Protein 5NX8 (pdb70)

Solvent-accessible surface area: 64265 Å² total; per-residue (Å²): 98,30,69,42,14,105,2,10,0,22,80,115,20,12,4,94,96,0,5,72,5,30,2,43,56,22,38,22,57,7,4,2,25,0,2,5,45,1,1,43,0,0,56,99,20,65,28,112,9,78,110,102,25,21,98,29,0,119,80,23,16,84,87,16,69,46,150,53,2,61,89,18,54,166,129,64,119,70,46,4,84,0,8,19,89,4,0,9,126,38,0,95,122,0,41,67,18,10,23,48,20,15,28,39,11,1,0,22,4,0,0,38,0,20,15,1,35,45,0,0,49,45,0,6,30,20,0,0,17,0,0,16,40,5,2,82,10,0,118,122,65,14,76,34,23,1,2,0,2,12,24,0,24,42,9,54,0,1,1,6,0,3,5,0,0,20,2,0,6,13,0,9,30,0,5,87,17,0,92,50,1,67,78,82,16,35,0,0,0,0,1,3,47,2,0,2,5,17,38,1,32,88,42,12,166,46,55,39,115,72,0,49,52,0,16,138,29,0,7,125,73,5,51,11,216,113,23,7,24,1,4,7,19,10,1,26,11,4,10,3,1,35,0,2,14,9,1,1,7,0,0,0,2,0,4,20,1,0,2,0,1,2,0,3,5,17,12,30,2,5,11,6,8,76,55,173,113,27,106,79,42,82,65,40,63,28,70,29,36,2,110,37,0,1,80,0,0,0,0,0,1,0,2,2,0,0,1,0,0,4,2,8,4,9,4,13,12,5,4,4,21,0,41,0,0,36,4,0,18,72,1,1,11,4,1,1,0,0,0,0,0,1,0,0,21,17,2,5,49,1,6,58,54,12,17,15,24,46,100,16,2,69,57,62,4,144,42,19,4,9,72,47,0,62,92,37,10,129,161,142,3,52,63,49,19,57,105,99,8,21,75,24,30,36,27,125,78,13,94,92,63,87,176,54,73,108,25,53,113,83,3,124,137,27,34,61,45,69,70,13,13,18,12,0,43,89,4,0,61,91,2,0,101,94,25,0,84,72,46,13,134,107,32,108,110,52,25,178,80,168,24,128,105,64,33,69,38,16,78,6,9,0,22,76,111,29,13,14,104,104,0,5,57,6,29,1,42,56,12,42,22,64,8,4,2,45,0,2,8,41,1,2,41,0,0,55,95,14,67,22,111,9,78,105,107,28,24,100,18,0,120,78,24,28,89,82,14,67,50,159,52,5,61,103,38,56,165,158,59,215,65,39,4,66,0,6,19,82,2,0,8,125,35,0,94,103,0,41,71,18,10,15,49,17,14,26,40,12,1,0,24,4,0,1,36,0,27,15,1,34,43,0,0,49,46,0,7,30,26,0,0,27,0,0,15,39,5,0,84,14,0,104,115,48,17,77,35,21,1,2,0,2,7,19,0,7,8,5,53,1,1,1,8,0,1,5,0,0,20,2,0,8,10,0,8,22,0,6,85,21,0,91,55,1,58,73,88,13,34,0,1,0,0,2,2,48,2,0,2,2,17,43,2,36,108,45,17,165,46,54,40,122,73,0,45,60,0,7,139,43,0,6,122,69,12,48,4,210,114,21,5,8,0,3,8,24,9,1,26,13,5,10,2,1,43,0,2,14,10,0,1,8,1,0,1,3,0,5,20,2,0,3,0,2,2,0,4,4,19,9,29,3,6,9,6,9,110,114,258,164,85,30,88,34,47,2,95,29,0,1,88,0,0,0,0,0,1,0,2,1,0,0,2,0,0,4,1,8,2,9,4,12,12,5,5,7,22,0,24,0,0,31,4,0,19,73,1,1,11,5,2,0,0,0,0,0,0,4,0,0,50,18,2,11,57,2,7,23,54,18,16,16,14,50,89,11,1,63,74,61,3,141,50,14,4,7,31,49,0,29,62,37,1,8,82,11,4,65,187,58,68,39,49,114,109,64,0,84,83,73,6,104,64,18,22,105,82,0,12,46,20,17,16,114,112,9,24,77,20,31,0,37,122,67,0,92,92,44,80,67,0,68,71,0,54,116,67,2,123,140,20,27,60,42,68,67,18,13,19,9,0,43,72,3,1,81,70,2,1,99,108,25,0,70,73,44,4,144,107,33,91,113,62,17,202,102,159,92,39,69,40,15,102,6,10,1,22,77,119,32,14,13,102,104,0,5,74,8,31,1,44,50,29,40,22,67,8,4,1,26,0,2,5,45,2,2,40,0,0,53,100,22,65,27,112,10,71,108,99,26,19,100,25,0,120,77,21,16,94,85,17,63,43,155,47,4,66,99,24,50,154,150,64,174,72,43,4,86,0,7,17,86,3,0,9,120,40,0,94,116,0,39,70,19,9,23,46,20,14,26,40,10,1,0,21,3,0,0,35,0,20,14,1,30,48,0,0,49,50,0,8,54,39,0,6,108,0,0,28,78,4,2,92,17,0,128,121,48,16,74,32,23,1,2,0,2,4,19,0,8,10,7,53,1,1,1,7,0,3,6,0,0,21,3,0,6,13,0,8,26,0,1,87,14,0,82,52,1,58,70,87,14,33,0,0,0,0,1,3,48,1,0,1,5,15,41,1,33,92,46,14,164,45,52,30,139,74,0,46,76,0,16,134,26,0,8,122,70,11,49,8,211,110,23,7,25,0,2,7,19,10,0,26,10,5,12,2,2,39,0,2,16,10,0,1,6,0,0,0,3,0,4,21,2,0,2,0,1,2,0,3,6,20,8,68,2,6,17,10,62,159,70,5,62,68,0,0,71,0,0,0,0,0,1,0,2,1,0,0,1,0,0,4,1,8,3,10,4,12,13,6,3,5,20,0,41,0,0,37,3,1,19,71,0,1,10,5,4,0,0,0,0,0,0,5,0,0,42,13,2,26,72,1,9,108,21,20,56,12,12,44,95,13,2,67,70,61,3,145,51,14,4,8,31,40,1,33,72,32,2,11,78,8,6,64,179,60,72,30,51,108,149,86,0,100,88,76,8,64,60,16,20,50,81,0,13,46,22,20,17,116,117,10,24,73,22,30,1,41,120,66,1,95,94,30,84,60,0,68,66,0,57,114,61,6,134,143,22,27,65,43,67,73,17,13,20,13,0,44,83,4,2,105,97,2,3,91,94,23,0,88,74,44,4,156,111,66,154,94,60,34,71,38,13,86,4,10,0,25,78,119,33,15,14,102,101,0,4,77,11,31,1,44,55,39,36,22,70,6,3,0,23,0,2,6,44,1,2,42,0,0,56,102,23,64,29,108,10,64,103,113,27,22,95,24,0,121,74,25,20,99,88,15,62,55,157,42,5,54,88,24,60,154,157,79,108,74,48,4,78,0,7,17,86,2,0,9,117,40,0,97,140,0,40,72,19,9,25,44,18,15,28,40,13,1,0,20,4,0,0,39,0,18,15,2,29,48,0,0,46,51,0,7,13,40,0,7,113,0,0,45,98,5,2,84,13,0,124,123,51,16,76,33,24,2,3,0,2,11,22,0,8,8,6,54,1,1,1,10,0,1,4,0,0,21,2,0,8,13,0,9,21,0,0,82,18,0,77,51,1,51,65,90,12,29,0,0,0,0,2,2,47,1,0,2,4,19,43,1,35,85,46,11,166,43,53,39,124,63,0,55,53,0,14,109,36,0,4,98,74,14,45,5,196,116,23,6,10,1,2,6,23,11,0,27,12,2,10,2,1,34,0,2,16,10,0,1,7,0,0,0,3,0,4,20,1,0,3,0,2,2,0,5,6,18,9,28,3,4,9,6,8,133,100,176,166,88,194,119,145,29,88,42,34,3,98,24,0,1,88,0,0,0,0,0,1,0,2,1,0,0,1,0,0,4,1,9,3,9,3,12,12,5,3,7,20,0,44,0,0,38,6,0,17,74,1,1,12,5,1,0,0,0,0,0,0,5,0,1,49,17,2,30,64,2,3,81,41,15,16,16,16,47,94,14,2,62,47,61,2,138,37,14,4,6,42,36,0,30,66,37,0,11,89,9,6,58,183,55,72,30,49,114,116,75,0,66,97,72,8,144,79,14,21,94,70,0,13,51,34,16,13,103,113,7,22,67,10,36,0,27,100,73,0,91,89,28,81,72,0,69,69,0,59,114,63,5,127,136,27,25,55,41,64,74,17,12,18,15,0,42,86,3,1,108,113,2,3,103,90,28,0,88,72,40,23,133,100,24,132,121,106

Nearest PDB structures (foldseek):
  5nx8-assembly1_C  TM=1.002E+00  e=4.159E-64  Homo sapiens neanderthalensis
  5nx9-assembly1_C  TM=9.934E-01  e=1.770E-59  Homo sapiens neanderthalensis
  2j91-assembly1_D  TM=9.888E-01  e=6.933E-59  Homo sapiens
  4flc-assembly1_C  TM=9.992E-01  e=3.863E-58  Homo sapiens
  4ffx-assembly1_C  TM=9.970E-01  e=1.727E-57  Homo sapiens

B-factor: mean 31.19, std 14.82, range [12.93, 105.06]

Radius of gyration: 36.42 Å; Cα contacts (8 Å, |Δi|>4): 3179; chains: 4; bounding box: 91×97×118 Å

CATH classification: 1.10.275.10 (+1 more: 1.20.200.10)

InterPro domains:
  IPR000362 Fumarate lyase family [PR00149] (154-172)
  IPR000362 Fumarate lyase family [PR00149] (248-275)
  IPR000362 Fumarate lyase family [PR00149] (291-307)
  IPR004769 Adenylosuccinate lyase [TIGR00928] (20-463)
  IPR008948 L-Aspartase-like [SSF48557] (18-465)
  IPR019468 Adenylosuccinate lyase C-terminal [PF10397] (381-463)
  IPR019468 Adenylosuccinate lyase C-terminal [SM00998] (380-464)
  IPR020557 Fumarate lyase, conserved site [PS00163] (291-300)
  IPR022761 Fumarate lyase, N-terminal [PF00206] (101-311)

Secondary structure (DSSP, 8-state):
-TTS---TIIIIIS-HHHHHHTSHHHHHHHHHHHHHHHHHHHHHTT-S--HHHHHHHHHTTT---HHHHHHHHHHHT-HHHHHHHHHHHH-TTTGGGTTTT--HHHHHHHHHHHHHHHHHHHHHHHHHHHHHHHHHHHHHTTT-EEEEEETTEEEEEEEHHHHHHHHHHHHHHHHHHHHHHHHHPPB--S--SSSS-HHHHHHTTT-HHHHHHHHHHHHHHTT-S-B-S--SSSS-THHHHHHHHHHHHHHHHHHHHHHHHHHHHHTTSEEPPPPGGGTT-TT--S----HHHHHHHHHHHHHHHHTHHHHHHHHT--TT--GGGHHHHHHHHHHHHHHHHHHHHHHHHHHSS-EE-HHHHHHHHHHHHHHHSHHHH---HHHHHHHH-PPP-HHHHHHT-STTTTTGGGHHHHT-GGGGSTTHHHHHHHHIIIIIHHHHGGGGGGTTPPP-/--TTS---HIIIIIS-HHHHHHTSHHHHHHHHHHHHHHHHHHHHHTT-S--HHHHHHHHHTSS---HHHHHHHHHHH--HHHHHHHHHHHH-TTTGGGTTTT--HHHHHHHHHHHHHHHHHHHHHHHHHHHHHHHHHHHHHHTT-EEEEEETTEEEEEEEHHHHHHHHHHHHHHHHHHHHHHHHH--B--S-TTTSS-HHHHHHTTT-HHHHHHHHHHHHHHTT-S-B-S--SSSS-THHHHHHHHHHHHHHHHHHHHHHHHHHHHHHTSEEPPPP---SS---HHHHHHHHHHHHHHHHTHHHHHHHHT--TT--GGGHHHHHHHHHHHHHHHHHHHHHHHHHHTT-EE-HHHHHHHHHHHHHHH-HHHHHHHHHHTT--HHHHHHHHHHHHHHHHHHHHHH-PPP-HHHHHHT-GGGGGGGGGHHHHT-GGGGSTTHHHHHHHHIIIIIHHHHGGGGGG-S--/-TTS---HIIIIIS-HHHHHHTSHHHHHHHHHHHHHHHHHHHHHTT-S--HHHHHHHHHTTT---HHHHHHHHHHHS-HHHHHHHHHHHH-TTTGGGTTTT--HHHHHHHHHHHHHHHHHHHHHHHHHHHHHHHHHHHHHTTT-EEEEEETTEEEEEEEHHHHHHHHHHHHHHHHHHHHHHHHHPPB--S--SSSS-HHHHHHTTT-HHHHHHHHHHHHHHTT-S-B-S--SSSS-THHHHHHHHHHHHHHHHHHHHHHHHHHHHHTTSEE-----HHHHHHHHHHHHHHHHTHHHHHHHHT--TT--GGGHHHHHHHHHHHHHHHHHHHHHHHHHHH--EE-HHHHHHHHHHHHHHH-HHHHHHHHHTTT--HHHHHHHHHHHHHHHHHHHHHS-PPP-HHHHHHTSGGGTTTGGGHHHHT-GGGGSTTHHHHHHHHIIIIIHHHHGGG-/--TTS---HIIIIIS-HHHHHHTSHHHHHHHHHHHHHHHHHHHHHTT-S--HHHHHHHHHTSS---HHHHHHHHHHH--HHHHHHHHHHHH-TTTGGGTTTT--HHHHHHHHHHHHHHHHHHHHHHHHHHHHHHHHHHHHHTTT-EEEEEETTEEEEEEEHHHHHHHHHHHHHHHHHHHHHHHHHPPB--S--SSSS-HHHHHHTTT-HHHHHHHHHHHHHHTT-S-B-S--SSSS-THHHHHHHHHHHHHHHHHHHHHHHHHHHHHTTSEEPPP-PPP--------HHHHHHHHHHHHHHHHTHHHHHHHHT--TT--GGGHHHHHHHHHHHHHHHHHHHHHHHHHHTT-EE-HHHHHHHHHHHHHHH-HHHHHHHHHHTT--HHHHHHHHHHHHHHHHHHHHHS-PPP-HHHHHHH-GGGHHHHTTHHHHT-GGGGSTTHHHHHHHHIIIIIHHHHGGGS--

Organism: Homo sapiens neanderthalensis (NCBI:txid63221)

Sequence (1832 aa):
SPDSYRSPLASRYASPEMCFVFSDRYKFRTWRQLWLWLAEAEQTLGLPITDEQIQEMKSNLENIDFKMAAEEEKRLRHDVMAHVHTFGHCCPKAAGIIHLGATSCYVGDNTDLIILRNALDLLLPKLARVISRLADFAKERASLPTLGFTHFQPAQLTTVGKRCCLWIQDLCMDLQNLKRVRDDLRFRGVKGTTTGTQASFLQLFEGDDHHKVEQLDKMVTEKAGFKRAFIITGQTYTRKVDIEVLSVVLASLGASVHKICTDIRLLANLKEMEEPFEKQQIGSSAMPYKRNPMRSERCCSLARHLMTLVMDPLQTASSVQWFERTLDDSANRRICLAEAFLTADTILNTLQNISEGLVVYPKVIERRIRQELPFMATENIIMQAASVVKQEGGDNDLIERIQADAYFSPIHSQLDHLLDPSSFTGRASQQVQRFLEEEVYPLLKPYESVMKVKAEGSPDSYRSPLASRYASPEMCFVFSDRYKFRTWRQLWLWLAEAEQTLGLPITDEQIQEMKSNLENIDFKMAAEEEKRLRHDVMAHVHTFGHCCPKAAGIIHLGATSCYVGDNTDLIILRNALDLLLPKLARVISRLADFAKERASLPTLGFTHFQPAQLTTVGKRCCLWIQDLCMDLQNLKRVRDDLRFRGVKGTTGTQASFLQLFEGDDHKVEQLDKMVTEKAGFKRAFIITGQTYTRKVDIEVLSVLASLGASVHKICTDIRLLANLKEMEEPFEKMPYKRNPMRSERCCSLARHLMTLVMDPLQTASSVQWFERTLDDSANRRICLAEAFLTADTILNTLQNISEGLVVYPKVIERRIRQELPFMATENIIMAMMVKAGGSRQDCHEKIRVLSQQAASVVKQEGGDNDLIERIQADAYFSPIHSQLDHLLDPSSFTGRASQQVQRFLEEEVYPLLKPYESVMKVKSPDSYRSPLASRYASPEMCFVFSDRYKFRTWRQLWLWLAEAEQTLGLPITDEQIQEMKSNLENIDFKMAAEEEKRLRHDVMAHVHTFGHCCPKAAGIIHLGATSCYVGDNTDLIILRNNALDLLLPKLARVISRLADFAKERASLPTLGFTHFQPAQLTTVGKRCCLWIQDLCMDLQNLKRVRDDLRFRGVKGTTTGTQASSFLQLFEGDDHKVEQLDKMVTEKAGFKRAFIITGQTYTRKVDIEVLSVVLASLGASVHKICTDIRLLANLKEMEEPRNPMMRSERCCSLARHLMTLVMDPLQTASSVQWFERTLDDSANRRICLAEAFLTADTILNTLQNISEGLVVYPKVIERRIRQELPFMATENIIMAMVKAGGSRQDCHEKIRVLSQQAASVVKQEGGDNDLIERIQADAYFSPIHSQLDHLLDPSSFTGRASQQVQRFLEEEVYPLLKPYEGSPDSYRSPLASRYASPEMCFVFSDRYKFRTWRQLWLWLAEAEQTLGLPITDEQIQEMKSNLENIDFKMAAEEEKRLRHDVMAHVHTFGHCCPKAAGIIHLGATSCYVGDNTDLIILRNALDLLLPKLARVISRLADFAKERASLPTLGFTHFQPAQLTTVGKRCCLWIQDLCMDLQNLKRVRDDLRFRGVKGTTGTQASFLQLFEGDDHKVEQLDKMVTEKAGFKRAFIITGQTYTRKVDIEVLSVVLASLGASVHKICTDIRLLANLKEMEEPFEKQQIGPYKRNPMRSERCCSLARHLMTLVMDPLQTASVQWFERTLDDSANRRICLAEAFLTADTILNTLQNISEGLVVYPKVIERRIRQELPFMATENIIMAMVKAGGSRQDCHEEKIRVLSSQQAASVVKQEGGDNDLIERIQADAYFSPIHSQLDHLLDPSSFTGRASSQQVQRFLEEEVYPLLKPYESV

Structure (mmCIF, N/CA/C/O backbone):
data_5NX8
#
_entry.id   5NX8
#
_cell.length_a   85.390
_cell.length_b   104.880
_cell.length_c   215.400
_cell.angle_alpha   90.00
_cell.angle_beta   90.00
_cell.angle_gamma   90.00
#
_symmetry.space_group_name_H-M   'P 21 21 21'
#
loop_
_entity.id
_entity.type
_entity.pdbx_description
1 polymer 'Adenylosuccinate lyase'
2 non-polymer DI(HYDROXYETHYL)ETHER
3 non-polymer GLYCEROL
4 non-polymer 'CHLORIDE ION'
5 water water
#
loop_
_atom_site.group_PDB
_atom_site.id
_atom_site.type_symbol
_atom_site.label_atom_id
_atom_site.label_alt_id
_atom_site.label_comp_id
_atom_site.label_asym_id
_atom_site.label_entity_id
_atom_site.label_seq_id
_atom_site.pdbx_PDB_ins_code
_atom_site.Cartn_x
_atom_site.Cartn_y
_atom_site.Cartn_z
_atom_site.occupancy
_atom_site.B_iso_or_equiv
_atom_site.auth_seq_id
_atom_site.auth_comp_id
_atom_site.auth_asym_id
_atom_site.auth_atom_id
_atom_site.pdbx_PDB_model_num
ATOM 1 N N . SER A 1 12 ? -35.195 -26.656 -28.363 1.00 52.10 9 SER A N 1
ATOM 2 C CA . SER A 1 12 ? -34.213 -27.790 -28.247 1.00 57.13 9 SER A CA 1
ATOM 3 C C . SER A 1 12 ? -32.917 -27.270 -27.626 1.00 57.44 9 SER A C 1
ATOM 4 O O . SER A 1 12 ? -32.391 -26.265 -28.097 1.00 55.41 9 SER A O 1
ATOM 7 N N . PRO A 1 13 ? -32.371 -27.970 -26.603 1.00 55.58 10 PRO A N 1
ATOM 8 C CA . PRO A 1 13 ? -31.133 -27.489 -26.009 1.00 53.87 10 PRO A CA 1
ATOM 9 C C . PRO A 1 13 ? -29.870 -27.738 -26.888 1.00 50.41 10 PRO A C 1
ATOM 10 O O . PRO A 1 13 ? -28.781 -27.350 -26.490 1.00 35.53 10 PRO A O 1
ATOM 14 N N . ASP A 1 14 ? -30.022 -28.360 -28.060 1.00 54.98 11 ASP A N 1
ATOM 15 C CA . ASP A 1 14 ? -28.885 -28.670 -28.943 1.00 59.75 11 ASP A CA 1
ATOM 16 C C . ASP A 1 14 ? -28.485 -27.544 -29.894 1.00 60.26 11 ASP A C 1
ATOM 17 O O . ASP A 1 14 ? -27.516 -27.696 -30.634 1.00 65.40 11 ASP A O 1
ATOM 22 N N . SER A 1 15 ? -29.217 -26.421 -29.886 1.00 57.61 12 SER A N 1
ATOM 23 C CA . SER A 1 15 ? -28.742 -25.174 -30.524 1.00 51.42 12 SER A CA 1
ATOM 24 C C . SER A 1 15 ? -28.981 -23.989 -29.616 1.00 44.94 12 SER A C 1
ATOM 25 O O . SER A 1 15 ? -29.655 -24.071 -28.579 1.00 42.10 12 SER A O 1
ATOM 28 N N . TYR A 1 16 ? -28.384 -22.874 -29.998 1.00 50.85 13 TYR A N 1
ATOM 29 C CA . TYR A 1 16 ? -28.526 -21.642 -29.247 1.00 46.23 13 TYR A CA 1
ATOM 30 C C . TYR A 1 16 ? -29.929 -21.046 -29.453 1.00 42.74 13 TYR A C 1
ATOM 31 O O . TYR A 1 16 ? -30.519 -21.143 -30.531 1.00 39.94 13 TYR A O 1
ATOM 40 N N . ARG A 1 17 ? -30.413 -20.422 -28.392 1.00 44.18 14 ARG A N 1
ATOM 41 C CA . ARG A 1 17 ? -31.734 -19.835 -28.326 1.00 49.95 14 ARG A CA 1
ATOM 42 C C . ARG A 1 17 ? -31.532 -18.555 -27.527 1.00 48.96 14 ARG A C 1
ATOM 43 O O . ARG A 1 17 ? -30.980 -18.608 -26.409 1.00 46.80 14 ARG A O 1
ATOM 51 N N . SER A 1 18 ? -31.968 -17.418 -28.079 1.00 53.43 15 SER A N 1
ATOM 52 C CA . SER A 1 18 ? -31.843 -16.122 -27.377 1.00 54.54 15 SER A CA 1
ATOM 53 C C . SER A 1 18 ? -32.345 -16.262 -25.957 1.00 48.81 15 SER A C 1
ATOM 54 O O . SER A 1 18 ? -33.461 -16.752 -25.736 1.00 48.13 15 SER A O 1
ATOM 57 N N . PRO A 1 19 ? -31.530 -15.833 -24.987 1.00 44.48 16 PRO A N 1
ATOM 58 C CA . PRO A 1 19 ? -32.064 -15.744 -23.633 1.00 41.56 16 PRO A CA 1
ATOM 59 C C . PRO A 1 19 ? -33.170 -14.648 -23.488 1.00 47.00 16 PRO A C 1
ATOM 60 O O . PRO A 1 19 ? -33.929 -14.676 -22.512 1.00 50.17 16 PRO A O 1
ATOM 64 N N . LEU A 1 20 ? -33.277 -13.723 -24.456 1.00 44.64 17 LEU A N 1
ATOM 65 C CA . LEU A 1 20 ? -34.439 -12.796 -24.528 1.00 44.50 17 LEU A CA 1
ATOM 66 C C . LEU A 1 20 ? -35.796 -13.514 -24.754 1.00 48.75 17 LEU A C 1
ATOM 67 O O . LEU A 1 20 ? -36.763 -13.219 -24.056 1.00 49.49 17 LEU A O 1
ATOM 72 N N . ALA A 1 21 ? -35.842 -14.490 -25.660 1.00 50.34 18 ALA A N 1
ATOM 73 C CA . ALA A 1 21 ? -37.083 -15.279 -25.929 1.00 55.93 18 ALA A CA 1
ATOM 74 C C . ALA A 1 21 ? -37.428 -16.326 -24.865 1.00 60.46 18 ALA A C 1
ATOM 75 O O . ALA A 1 21 ? -38.568 -16.400 -24.395 1.00 64.36 18 ALA A O 1
ATOM 77 N N . SER A 1 22 ? -36.466 -17.196 -24.564 1.00 63.23 19 SER A N 1
ATOM 78 C CA . SER A 1 22 ? -36.688 -18.302 -23.620 1.00 67.21 19 SER A CA 1
ATOM 79 C C . SER A 1 22 ? -36.770 -17.764 -22.192 1.00 67.60 19 SER A C 1
ATOM 80 O O . SER A 1 22 ? -37.822 -17.814 -21.549 1.00 74.89 19 SER A O 1
ATOM 83 N N . ARG A 1 23 ? -35.681 -17.150 -21.756 1.00 64.72 20 ARG A N 1
ATOM 84 C CA . ARG A 1 23 ? -35.464 -16.837 -20.358 1.00 63.44 20 ARG A CA 1
ATOM 85 C C . ARG A 1 23 ? -36.200 -15.565 -19.910 1.00 57.79 20 ARG A C 1
ATOM 86 O O . ARG A 1 23 ? -36.792 -15.553 -18.848 1.00 53.11 20 ARG A O 1
ATOM 94 N N . TYR A 1 24 ? -36.160 -14.495 -20.709 1.00 52.37 21 TYR A N 1
ATOM 95 C CA . TYR A 1 24 ? -36.296 -13.132 -20.137 1.00 46.74 21 TYR A CA 1
ATOM 96 C C . TYR A 1 24 ? -37.664 -12.457 -20.393 1.00 39.97 21 TYR A C 1
ATOM 97 O O . TYR A 1 24 ? -38.334 -12.082 -19.453 1.00 35.40 21 TYR A O 1
ATOM 106 N N . ALA A 1 25 ? -38.056 -12.285 -21.657 1.00 36.78 22 ALA A N 1
ATOM 107 C CA . ALA A 1 25 ? -39.145 -11.351 -22.009 1.00 36.06 22 ALA A CA 1
ATOM 108 C C . ALA A 1 25 ? -40.519 -11.960 -21.756 1.00 35.01 22 ALA A C 1
ATOM 109 O O . ALA A 1 25 ? -40.642 -13.151 -21.601 1.00 32.52 22 ALA A O 1
ATOM 111 N N . SER A 1 26 ? -41.558 -11.138 -21.692 1.00 29.59 23 SER A N 1
ATOM 112 C CA . SER A 1 26 ? -42.903 -11.679 -21.473 1.00 30.00 23 SER A CA 1
ATOM 113 C C . SER A 1 26 ? -43.392 -12.389 -22.764 1.00 28.90 23 SER A C 1
ATOM 114 O O . SER A 1 26 ? -42.995 -12.027 -23.882 1.00 27.73 23 SER A O 1
ATOM 117 N N . PRO A 1 27 ? -44.268 -13.375 -22.634 1.00 28.63 24 PRO A N 1
ATOM 118 C CA . PRO A 1 27 ? -44.819 -13.968 -23.860 1.00 30.73 24 PRO A CA 1
ATOM 119 C C . PRO A 1 27 ? -45.491 -12.940 -24.836 1.00 26.03 24 PRO A C 1
ATOM 120 O O . PRO A 1 27 ? -45.460 -13.111 -26.067 1.00 26.91 24 PRO A O 1
ATOM 124 N N . GLU A 1 28 ? -46.121 -11.917 -24.289 1.00 26.33 25 GLU A N 1
ATOM 125 C CA . GLU A 1 28 ? -46.857 -10.955 -25.113 1.00 24.01 25 GLU A CA 1
ATOM 126 C C . GLU A 1 28 ? -45.858 -10.186 -26.021 1.00 22.38 25 GLU A C 1
ATOM 127 O O . GLU A 1 28 ? -46.105 -10.028 -27.204 1.00 21.97 25 GLU A O 1
ATOM 133 N N . MET A 1 29 ? -44.732 -9.758 -25.461 1.00 19.84 26 MET A N 1
ATOM 134 C CA . MET A 1 29 ? -43.700 -9.056 -26.268 1.00 20.80 26 MET A CA 1
ATOM 135 C C . MET A 1 29 ? -43.053 -10.013 -27.217 1.00 20.90 26 MET A C 1
ATOM 136 O O . MET A 1 29 ? -42.847 -9.682 -28.371 1.00 19.39 26 MET A O 1
ATOM 141 N N . CYS A 1 30 ? -42.846 -11.260 -26.768 1.00 23.11 27 CYS A N 1
ATOM 142 C CA . CYS A 1 30 ? -42.283 -12.269 -27.616 1.00 23.74 27 CYS A CA 1
ATOM 143 C C . CYS A 1 30 ? -43.176 -12.505 -28.814 1.00 24.74 27 CYS A C 1
ATOM 144 O O . CYS A 1 30 ? -42.691 -12.707 -29.914 1.00 23.61 27 CYS A O 1
ATOM 147 N N . PHE A 1 31 ? -44.481 -12.515 -28.600 1.00 19.78 28 PHE A N 1
ATOM 148 C CA . PHE A 1 31 ? -45.392 -12.743 -29.708 1.00 21.53 28 PHE A CA 1
ATOM 149 C C . PHE A 1 31 ? -45.403 -11.599 -30.722 1.00 18.63 28 PHE A C 1
ATOM 150 O O . PHE A 1 31 ? -45.526 -11.803 -31.933 1.00 21.16 28 PHE A O 1
ATOM 158 N N . VAL A 1 32 ? -45.272 -10.384 -30.249 1.00 21.64 29 VAL A N 1
ATOM 159 C CA . VAL A 1 32 ? -45.271 -9.241 -31.162 1.00 21.68 29 VAL A CA 1
ATOM 160 C C . VAL A 1 32 ? -44.134 -9.359 -32.178 1.00 19.47 29 VAL A C 1
ATOM 161 O O . VAL A 1 32 ? -44.301 -8.994 -33.325 1.00 18.93 29 VAL A O 1
ATOM 165 N N . PHE A 1 33 ? -43.034 -9.983 -31.790 1.00 18.80 30 PHE A N 1
ATOM 166 C CA . PHE A 1 33 ? -41.872 -10.154 -32.706 1.00 19.30 30 PHE A CA 1
ATOM 167 C C . PHE A 1 33 ? -41.774 -11.563 -33.331 1.00 20.23 30 PHE A C 1
ATOM 168 O O . PHE A 1 33 ? -40.721 -11.945 -33.842 1.00 21.63 30 PHE A O 1
ATOM 176 N N . SER A 1 34 ? -42.878 -12.306 -33.310 1.00 18.80 31 SER A N 1
ATOM 177 C CA . SER A 1 34 ? -42.934 -13.674 -33.777 1.00 20.65 31 SER A CA 1
ATOM 178 C C . SER A 1 34 ? -43.226 -13.693 -35.262 1.00 21.34 31 SER A C 1
ATOM 179 O O . SER A 1 34 ? -43.811 -12.755 -35.822 1.00 19.94 31 SER A O 1
ATOM 182 N N . ASP A 1 35 ? -42.866 -14.788 -35.902 1.00 18.87 32 ASP A N 1
ATOM 183 C CA . ASP A 1 35 ? -43.283 -14.981 -37.269 1.00 19.85 32 ASP A CA 1
ATOM 184 C C . ASP A 1 35 ? -44.794 -15.055 -37.466 1.00 17.86 32 ASP A C 1
ATOM 185 O O . ASP A 1 35 ? -45.322 -14.628 -38.545 1.00 18.71 32 ASP A O 1
ATOM 190 N N . ARG A 1 36 ? -45.507 -15.622 -36.502 1.00 18.48 33 ARG A N 1
ATOM 191 C CA . ARG A 1 36 ? -46.992 -15.703 -36.631 1.00 22.03 33 ARG A CA 1
ATOM 192 C C . ARG A 1 36 ? -47.550 -14.286 -36.676 1.00 20.85 33 ARG A C 1
ATOM 193 O O . ARG A 1 36 ? -48.391 -13.978 -37.495 1.00 18.93 33 ARG A O 1
ATOM 201 N N . TYR A 1 37 ? -47.062 -13.440 -35.779 1.00 20.15 34 TYR A N 1
ATOM 202 C CA . TYR A 1 37 ? -47.536 -12.063 -35.775 1.00 21.95 34 TYR A CA 1
ATOM 203 C C . TYR A 1 37 ? -47.193 -11.392 -37.077 1.00 21.36 34 TYR A C 1
ATOM 204 O O . TYR A 1 37 ? -48.058 -10.734 -37.681 1.00 19.52 34 TYR A O 1
ATOM 213 N N . LYS A 1 38 ? -45.953 -11.587 -37.541 1.00 17.32 35 LYS A N 1
ATOM 214 C CA . LYS A 1 38 ? -45.521 -10.959 -38.761 1.00 17.05 35 LYS A CA 1
ATOM 215 C C . LYS A 1 38 ? -46.377 -11.325 -39.947 1.00 16.30 35 LYS A C 1
ATOM 216 O O . LYS A 1 38 ? -46.856 -10.451 -40.694 1.00 15.94 35 LYS A O 1
ATOM 222 N N . PHE A 1 39 ? -46.556 -12.622 -40.154 1.00 17.50 36 PHE A N 1
ATOM 223 C CA . PHE A 1 39 ? -47.190 -13.099 -41.378 1.00 16.85 36 PHE A CA 1
ATOM 224 C C . PHE A 1 39 ? -48.728 -12.970 -41.387 1.00 16.70 36 PHE A C 1
ATOM 225 O O . PHE A 1 39 ? -49.350 -12.756 -42.452 1.00 17.51 36 PHE A O 1
ATOM 233 N N . ARG A 1 40 ? -49.325 -12.958 -40.208 1.00 17.34 37 ARG A N 1
ATOM 234 C CA . ARG A 1 40 ? -50.749 -12.623 -40.111 1.00 19.29 37 ARG A CA 1
ATOM 235 C C . ARG A 1 40 ? -50.950 -11.158 -40.345 1.00 18.29 37 ARG A C 1
ATOM 236 O O . ARG A 1 40 ? -51.940 -10.769 -40.985 1.00 20.17 37 ARG A O 1
ATOM 244 N N . THR A 1 41 ? -49.961 -10.344 -39.971 1.00 18.21 38 THR A N 1
ATOM 245 C CA . THR A 1 41 ? -50.020 -8.900 -40.279 1.00 15.72 38 THR A CA 1
ATOM 246 C C . THR A 1 41 ? -49.841 -8.647 -41.773 1.00 15.94 38 THR A C 1
ATOM 247 O O . THR A 1 41 ? -50.528 -7.784 -42.326 1.00 15.44 38 THR A O 1
ATOM 251 N N . TRP A 1 42 ? -48.991 -9.421 -42.463 1.00 16.15 39 TRP A N 1
ATOM 252 C CA . TRP A 1 42 ? -48.946 -9.345 -43.925 1.00 15.79 39 TRP A CA 1
ATOM 253 C C . TRP A 1 42 ? -50.351 -9.582 -44.494 1.00 16.38 39 TRP A C 1
ATOM 254 O O . TRP A 1 42 ? -50.779 -8.906 -45.416 1.00 17.61 39 TRP A O 1
ATOM 265 N N . ARG A 1 43 ? -50.999 -10.633 -44.038 1.00 16.92 40 ARG A N 1
ATOM 266 C CA . ARG A 1 43 ? -52.297 -10.988 -44.587 1.00 17.61 40 ARG A CA 1
ATOM 267 C C . ARG A 1 43 ? -53.352 -9.921 -44.240 1.00 17.37 40 ARG A C 1
ATOM 268 O O . ARG A 1 43 ? -54.149 -9.541 -45.104 1.00 17.70 40 ARG A O 1
ATOM 276 N N . GLN A 1 44 ? -53.275 -9.365 -43.037 1.00 18.07 41 GLN A N 1
ATOM 277 C CA . GLN A 1 44 ? -54.136 -8.279 -42.683 1.00 19.48 41 GLN A CA 1
ATOM 278 C C . GLN A 1 44 ? -53.974 -7.091 -43.614 1.00 20.56 41 GLN A C 1
ATOM 279 O O . GLN A 1 44 ? -54.964 -6.490 -44.057 1.00 17.78 41 GLN A O 1
ATOM 285 N N . LEU A 1 45 ? -52.724 -6.769 -43.965 1.00 18.18 42 LEU A N 1
ATOM 286 C CA . LEU A 1 45 ? -52.461 -5.667 -44.847 1.00 17.51 42 LEU A CA 1
ATOM 287 C C . LEU A 1 45 ? -52.937 -5.996 -46.241 1.00 17.51 42 LEU A C 1
ATOM 288 O O . LEU A 1 45 ? -53.488 -5.131 -46.965 1.00 19.29 42 LEU A O 1
ATOM 293 N N . TRP A 1 46 ? -52.813 -7.251 -46.642 1.00 16.57 43 TRP A N 1
ATOM 294 C CA . TRP A 1 46 ? -53.348 -7.607 -47.957 1.00 16.56 43 TRP A CA 1
ATOM 295 C C . TRP A 1 46 ? -54.902 -7.476 -48.032 1.00 16.31 43 TRP A C 1
ATOM 296 O O . TRP A 1 46 ? -55.474 -7.158 -49.105 1.00 17.01 43 TRP A O 1
ATOM 307 N N . LEU A 1 47 ? -55.546 -7.806 -46.943 1.00 15.64 44 LEU A N 1
ATOM 308 C CA . LEU A 1 47 ? -57.021 -7.699 -46.804 1.00 17.22 44 LEU A CA 1
ATOM 309 C C . LEU A 1 47 ? -57.456 -6.254 -46.869 1.00 17.92 44 LEU A C 1
ATOM 310 O O . LEU A 1 47 ? -58.333 -5.917 -47.652 1.00 20.67 44 LEU A O 1
ATOM 315 N N . TRP A 1 48 ? -56.776 -5.396 -46.128 1.00 16.64 45 TRP A N 1
ATOM 316 C CA . TRP A 1 48 ? -57.043 -3.967 -46.151 1.00 16.03 45 TRP A CA 1
ATOM 317 C C . TRP A 1 48 ? -56.822 -3.372 -47.532 1.00 18.60 45 TRP A C 1
ATOM 318 O O . TRP A 1 48 ? -57.609 -2.553 -48.014 1.00 18.82 45 TRP A O 1
ATOM 329 N N . LEU A 1 49 ? -55.742 -3.776 -48.193 1.00 16.74 46 LEU A N 1
ATOM 330 C CA . LEU A 1 49 ? -55.496 -3.360 -49.523 1.00 17.29 46 LEU A CA 1
ATOM 331 C C . LEU A 1 49 ? -56.656 -3.756 -50.461 1.00 17.81 46 LEU A C 1
ATOM 332 O O . LEU A 1 49 ? -57.045 -2.988 -51.386 1.00 18.37 46 LEU A O 1
ATOM 337 N N . ALA A 1 50 ? -57.066 -5.018 -50.379 1.00 16.76 47 ALA A N 1
ATOM 338 C CA . ALA A 1 50 ? -58.150 -5.488 -51.251 1.00 19.37 47 ALA A CA 1
ATOM 339 C C . ALA A 1 50 ? -59.476 -4.706 -51.010 1.00 17.18 47 ALA A C 1
ATOM 340 O O . ALA A 1 50 ? -60.195 -4.350 -51.952 1.00 17.47 47 ALA A O 1
ATOM 342 N N . GLU A 1 51 ? -59.772 -4.464 -49.742 1.00 18.74 48 GLU A N 1
ATOM 343 C CA . GLU A 1 51 ? -60.973 -3.732 -49.373 1.00 17.85 48 GLU A CA 1
ATOM 344 C C . GLU A 1 51 ? -60.985 -2.329 -49.943 1.00 22.68 48 GLU A C 1
ATOM 345 O O . GLU A 1 51 ? -61.994 -1.852 -50.483 1.00 20.51 48 GLU A O 1
ATOM 351 N N . ALA A 1 52 ? -59.856 -1.635 -49.810 1.00 21.04 49 ALA A N 1
ATOM 352 C CA . ALA A 1 52 ? -59.708 -0.304 -50.361 1.00 18.50 49 ALA A CA 1
ATOM 353 C C . ALA A 1 52 ? -59.714 -0.294 -51.856 1.00 20.06 49 ALA A C 1
ATOM 354 O O . ALA A 1 52 ? -60.369 0.540 -52.456 1.00 22.34 49 ALA A O 1
ATOM 356 N N . GLU A 1 53 ? -58.997 -1.203 -52.476 1.00 17.53 50 GLU A N 1
ATOM 357 C CA . GLU A 1 53 ? -59.018 -1.292 -53.943 1.00 17.57 50 GLU A CA 1
ATOM 358 C C . GLU A 1 53 ? -60.424 -1.594 -54.509 1.00 17.58 50 GLU A C 1
ATOM 359 O O . GLU A 1 53 ? -60.795 -1.073 -55.583 1.00 19.30 50 GLU A O 1
ATOM 365 N N . GLN A 1 54 ? -61.167 -2.435 -53.811 1.00 18.67 51 GLN A N 1
ATOM 366 C CA . GLN A 1 54 ? -62.590 -2.670 -54.174 1.00 20.33 51 GLN A CA 1
ATOM 367 C C . GLN A 1 54 ? -63.428 -1.377 -54.115 1.00 20.82 51 GLN A C 1
ATOM 368 O O . GLN A 1 54 ? -64.126 -1.078 -55.038 1.00 20.55 51 GLN A O 1
ATOM 374 N N . THR A 1 55 ? -63.336 -0.643 -53.026 1.00 20.45 52 THR A N 1
ATOM 375 C CA . THR A 1 55 ? -63.994 0.639 -52.922 1.00 23.76 52 THR A CA 1
ATOM 376 C C . THR A 1 55 ? -63.616 1.571 -54.087 1.00 24.81 52 THR A C 1
ATOM 377 O O . THR A 1 55 ? -64.459 2.276 -54.601 1.00 25.68 52 THR A O 1
ATOM 381 N N . LEU A 1 56 ? -62.347 1.538 -54.530 1.00 22.60 53 LEU A N 1
ATOM 382 C CA . LEU A 1 56 ? -61.869 2.442 -55.546 1.00 22.02 53 LEU A CA 1
ATOM 383 C C . LEU A 1 56 ? -62.142 1.945 -56.947 1.00 23.39 53 LEU A C 1
ATOM 384 O O . LEU A 1 56 ? -61.714 2.542 -57.893 1.00 24.07 53 LEU A O 1
ATOM 389 N N . GLY A 1 57 ? -62.858 0.838 -57.076 1.00 24.37 54 GLY A N 1
ATOM 390 C CA . GLY A 1 57 ? -63.366 0.408 -58.360 1.00 24.42 54 GLY A CA 1
ATOM 391 C C . GLY A 1 57 ? -62.626 -0.711 -59.066 1.00 26.90 54 GLY A C 1
ATOM 392 O O . GLY A 1 57 ? -62.916 -1.000 -60.227 1.00 24.72 54 GLY A O 1
ATOM 393 N N . LEU A 1 58 ? -61.648 -1.340 -58.409 1.00 23.59 55 LEU A N 1
ATOM 394 C CA . LEU A 1 58 ? -60.920 -2.440 -59.045 1.00 23.82 55 LEU A CA 1
ATOM 395 C C . LEU A 1 58 ? -61.746 -3.733 -58.952 1.00 22.46 55 LEU A C 1
ATOM 396 O O . LEU A 1 58 ? -62.611 -3.872 -58.073 1.00 23.04 55 LEU A O 1
ATOM 401 N N . PRO A 1 59 ? -61.490 -4.685 -59.852 1.00 26.15 56 PRO A N 1
ATOM 402 C CA . PRO A 1 59 ? -62.347 -5.900 -59.920 1.00 28.41 56 PRO A CA 1
ATOM 403 C C . PRO A 1 59 ? -62.014 -6.936 -58.870 1.00 27.18 56 PRO A C 1
ATOM 404 O O . PRO A 1 59 ? -61.343 -7.945 -59.134 1.00 25.89 56 PRO A O 1
ATOM 408 N N . ILE A 1 60 ? -62.522 -6.670 -57.671 1.00 24.17 57 ILE A N 1
ATOM 409 C CA . ILE A 1 60 ? -62.331 -7.479 -56.497 1.00 21.54 57 ILE A CA 1
ATOM 410 C C . ILE A 1 60 ? -63.719 -7.735 -55.947 1.00 20.49 57 ILE A C 1
ATOM 411 O O . ILE A 1 60 ? -64.451 -6.764 -55.730 1.00 20.30 57 ILE A O 1
ATOM 416 N N . THR A 1 61 ? -64.080 -8.992 -55.701 1.00 22.73 58 THR A N 1
ATOM 417 C CA . THR A 1 61 ? -65.439 -9.336 -55.216 1.00 21.28 58 THR A CA 1
ATOM 418 C C . THR A 1 61 ? -65.509 -9.465 -53.680 1.00 24.51 58 THR A C 1
ATOM 419 O O . THR A 1 61 ? -64.473 -9.680 -52.994 1.00 21.57 58 THR A O 1
ATOM 423 N N . ASP A 1 62 ? -66.737 -9.393 -53.115 1.00 22.89 59 ASP A N 1
ATOM 424 C CA . ASP A 1 62 ? -66.904 -9.574 -51.654 1.00 23.88 59 ASP A CA 1
ATOM 425 C C . ASP A 1 62 ? -66.456 -10.987 -51.248 1.00 20.68 59 ASP A C 1
ATOM 426 O O . ASP A 1 62 ? -66.008 -11.200 -50.110 1.00 22.40 59 ASP A O 1
ATOM 431 N N . GLU A 1 63 ? -66.641 -11.957 -52.144 1.00 23.32 60 GLU A N 1
ATOM 432 C CA . GLU A 1 63 ? -66.248 -13.351 -51.871 1.00 25.72 60 GLU A CA 1
ATOM 433 C C . GLU A 1 63 ? -64.711 -13.475 -51.767 1.00 21.77 60 GLU A C 1
ATOM 434 O O . GLU A 1 63 ? -64.225 -14.220 -50.920 1.00 21.63 60 GLU A O 1
ATOM 440 N N . GLN A 1 64 ? -64.000 -12.749 -52.622 1.00 23.98 61 GLN A N 1
ATOM 441 C CA . GLN A 1 64 ? -62.499 -12.710 -52.573 1.00 22.06 61 GLN A CA 1
ATOM 442 C C . GLN A 1 64 ? -62.094 -12.164 -51.233 1.00 22.42 61 GLN A C 1
ATOM 443 O O . GLN A 1 64 ? -61.373 -12.815 -50.484 1.00 20.48 61 GLN A O 1
ATOM 449 N N . ILE A 1 65 ? -62.674 -11.015 -50.875 1.00 21.12 62 ILE A N 1
ATOM 450 C CA . ILE A 1 65 ? -62.403 -10.397 -49.579 1.00 21.41 62 ILE A CA 1
ATOM 451 C C . ILE A 1 65 ? -62.726 -11.290 -48.408 1.00 22.74 62 ILE A C 1
ATOM 452 O O . ILE A 1 65 ? -61.940 -11.385 -47.463 1.00 21.26 62 ILE A O 1
ATOM 457 N N . GLN A 1 66 ? -63.893 -11.958 -48.430 1.00 21.94 63 GLN A N 1
ATOM 458 C CA . GLN A 1 66 ? -64.290 -12.787 -47.296 1.00 21.74 63 GLN A CA 1
ATOM 459 C C . GLN A 1 66 ? -63.353 -14.028 -47.208 1.00 20.00 63 GLN A C 1
ATOM 460 O O . GLN A 1 66 ? -63.016 -14.450 -46.129 1.00 20.43 63 GLN A O 1
ATOM 466 N N . GLU A 1 67 ? -62.887 -14.535 -48.336 1.00 20.12 64 GLU A N 1
ATOM 467 C CA . GLU A 1 67 ? -62.001 -15.702 -48.319 1.00 21.89 64 GLU A CA 1
ATOM 468 C C . GLU A 1 67 ? -60.656 -15.332 -47.675 1.00 21.89 64 GLU A C 1
ATOM 469 O O . GLU A 1 67 ? -60.196 -16.000 -46.741 1.00 21.32 64 GLU A O 1
ATOM 475 N N . MET A 1 68 ? -60.141 -14.146 -48.001 1.00 21.78 65 MET A N 1
ATOM 476 C CA . MET A 1 68 ? -58.946 -13.649 -47.316 1.00 20.95 65 MET A CA 1
ATOM 477 C C . MET A 1 68 ? -59.149 -13.428 -45.841 1.00 20.14 65 MET A C 1
ATOM 478 O O . MET A 1 68 ? -58.339 -13.826 -45.008 1.00 17.30 65 MET A O 1
ATOM 483 N N . LYS A 1 69 ? -60.256 -12.771 -45.490 1.00 20.72 66 LYS A N 1
ATOM 484 C CA . LYS A 1 69 ? -60.600 -12.543 -44.106 1.00 22.44 66 LYS A CA 1
ATOM 485 C C . LYS A 1 69 ? -60.713 -13.807 -43.263 1.00 20.93 66 LYS A C 1
ATOM 486 O O . LYS A 1 69 ? -60.262 -13.844 -42.132 1.00 22.24 66 LYS A O 1
ATOM 492 N N . SER A 1 70 ? -61.260 -14.867 -43.834 1.00 20.96 67 SER A N 1
ATOM 493 C CA . SER A 1 70 ? -61.346 -16.157 -43.134 1.00 23.25 67 SER A CA 1
ATOM 494 C C . SER A 1 70 ? -60.026 -16.912 -42.912 1.00 25.37 67 SER A C 1
ATOM 495 O O . SER A 1 70 ? -59.976 -17.806 -42.072 1.00 25.94 67 SER A O 1
ATOM 498 N N . ASN A 1 71 ? -58.953 -16.489 -43.583 1.00 24.36 68 ASN A N 1
ATOM 499 C CA . ASN A 1 71 ? -57.669 -17.210 -43.544 1.00 24.50 68 ASN A CA 1
ATOM 500 C C . ASN A 1 71 ? -56.466 -16.383 -43.083 1.00 25.71 68 ASN A C 1
ATOM 501 O O . ASN A 1 71 ? -55.329 -16.751 -43.355 1.00 24.22 68 ASN A O 1
ATOM 506 N N . LEU A 1 72 ? -56.713 -15.275 -42.396 1.00 23.30 69 LEU A N 1
ATOM 507 C CA . LEU A 1 72 ? -55.614 -14.420 -41.903 1.00 27.21 69 LEU A CA 1
ATOM 508 C C . LEU A 1 72 ? -54.635 -15.179 -41.009 1.00 25.10 69 LEU A C 1
ATOM 509 O O . LEU A 1 72 ? -53.432 -14.926 -41.068 1.00 22.80 69 LEU A O 1
ATOM 514 N N . GLU A 1 73 ? -55.143 -16.136 -40.220 1.00 25.55 70 GLU A N 1
ATOM 515 C CA . GLU A 1 73 ? -54.307 -16.891 -39.262 1.00 26.57 70 GLU A CA 1
ATOM 516 C C . GLU A 1 73 ? -53.935 -18.269 -39.759 1.00 23.02 70 GLU A C 1
ATOM 517 O O . GLU A 1 73 ? -53.215 -18.985 -39.085 1.00 26.49 70 GLU A O 1
ATOM 523 N N . ASN A 1 74 ? -54.453 -18.660 -40.901 1.00 20.94 71 ASN A N 1
ATOM 524 C CA . ASN A 1 74 ? -54.295 -20.018 -41.405 1.00 22.84 71 ASN A CA 1
ATOM 525 C C . ASN A 1 74 ? -53.021 -20.148 -42.246 1.00 19.40 71 ASN A C 1
ATOM 526 O O . ASN A 1 74 ? -53.072 -20.252 -43.472 1.00 20.06 71 ASN A O 1
ATOM 531 N N . ILE A 1 75 ? -51.888 -19.980 -41.585 1.00 21.01 72 ILE A N 1
ATOM 532 C CA . ILE A 1 75 ? -50.611 -19.753 -42.250 1.00 21.89 72 ILE A CA 1
ATOM 533 C C . ILE A 1 75 ? -49.788 -21.061 -42.288 1.00 21.46 72 ILE A C 1
ATOM 534 O O . ILE A 1 75 ? -49.449 -21.619 -41.238 1.00 23.40 72 ILE A O 1
ATOM 539 N N . ASP A 1 76 ? -49.441 -21.485 -43.495 1.00 20.87 73 ASP A N 1
ATOM 540 C CA . ASP A 1 76 ? -48.566 -22.639 -43.698 1.00 19.52 73 ASP A CA 1
ATOM 541 C C . ASP A 1 76 ? -47.093 -22.208 -43.751 1.00 16.75 73 ASP A C 1
ATOM 542 O O . ASP A 1 76 ? -46.521 -21.992 -44.785 1.00 18.27 73 ASP A O 1
ATOM 547 N N . PHE A 1 77 ? -46.502 -22.109 -42.582 1.00 18.65 74 PHE A N 1
ATOM 548 C CA . PHE A 1 77 ? -45.115 -21.676 -42.410 1.00 20.04 74 PHE A CA 1
ATOM 549 C C . PHE A 1 77 ? -44.134 -22.564 -43.148 1.00 20.67 74 PHE A C 1
ATOM 550 O O . PHE A 1 77 ? -43.193 -22.090 -43.777 1.00 21.34 74 PHE A O 1
ATOM 558 N N . LYS A 1 78 ? -44.394 -23.854 -43.108 1.00 19.55 75 LYS A N 1
ATOM 559 C CA . LYS A 1 78 ? -43.537 -24.810 -43.770 1.00 23.10 75 LYS A CA 1
ATOM 560 C C . LYS A 1 78 ? -43.549 -24.574 -45.274 1.00 18.72 75 LYS A C 1
ATOM 561 O O . LYS A 1 78 ? -42.496 -24.440 -45.910 1.00 18.94 75 LYS A O 1
ATOM 567 N N . MET A 1 79 ? -44.743 -24.459 -45.851 1.00 18.76 76 MET A N 1
ATOM 568 C CA . MET A 1 79 ? -44.831 -24.238 -47.286 1.00 19.46 76 MET A CA 1
ATOM 569 C C . MET A 1 79 ? -44.220 -22.918 -47.682 1.00 18.02 76 MET A C 1
ATOM 570 O O . MET A 1 79 ? -43.575 -22.832 -48.731 1.00 21.13 76 MET A O 1
ATOM 575 N N . ALA A 1 80 ? -44.492 -21.879 -46.884 1.00 19.74 77 ALA A N 1
ATOM 576 C CA . ALA A 1 80 ? -43.972 -20.531 -47.198 1.00 19.42 77 ALA A CA 1
ATOM 577 C C . ALA A 1 80 ? -42.444 -20.462 -47.221 1.00 17.76 77 ALA A C 1
ATOM 578 O O . ALA A 1 80 ? -41.864 -19.832 -48.099 1.00 20.08 77 ALA A O 1
ATOM 580 N N . ALA A 1 81 ? -41.827 -21.130 -46.284 1.00 20.29 78 ALA A N 1
ATOM 581 C CA . ALA A 1 81 ? -40.364 -21.222 -46.219 1.00 24.08 78 ALA A CA 1
ATOM 582 C C . ALA A 1 81 ? -39.802 -21.930 -47.476 1.00 24.52 78 ALA A C 1
ATOM 583 O O . ALA A 1 81 ? -38.855 -21.443 -48.119 1.00 23.79 78 ALA A O 1
ATOM 585 N N . GLU A 1 82 ? -40.445 -23.038 -47.864 1.00 21.51 79 GLU A N 1
ATOM 586 C CA . GLU A 1 82 ? -40.042 -23.791 -49.055 1.00 23.36 79 GLU A CA 1
ATOM 587 C C . GLU A 1 82 ? -40.251 -22.995 -50.280 1.00 22.16 79 GLU A C 1
ATOM 588 O O . GLU A 1 82 ? -39.379 -22.998 -51.149 1.00 21.92 79 GLU A O 1
ATOM 594 N N . GLU A 1 83 ? -41.362 -22.237 -50.350 1.00 18.77 80 GLU A N 1
ATOM 595 C CA . GLU A 1 83 ? -41.576 -21.386 -51.501 1.00 18.93 80 GLU A CA 1
ATOM 596 C C . GLU A 1 83 ? -40.592 -20.202 -51.574 1.00 19.20 80 GLU A C 1
ATOM 597 O O . GLU A 1 83 ? -40.277 -19.772 -52.642 1.00 20.44 80 GLU A O 1
ATOM 603 N N . GLU A 1 84 ? -40.103 -19.739 -50.440 1.00 19.51 81 GLU A N 1
ATOM 604 C CA . GLU A 1 84 ? -39.104 -18.657 -50.424 1.00 22.06 81 GLU A CA 1
ATOM 605 C C . GLU A 1 84 ? -37.773 -19.164 -51.034 1.00 23.55 81 GLU A C 1
ATOM 606 O O . GLU A 1 84 ? -37.132 -18.473 -51.839 1.00 25.12 81 GLU A O 1
ATOM 612 N N . LYS A 1 85 ? -37.447 -20.410 -50.737 1.00 23.80 82 LYS A N 1
ATOM 613 C CA . LYS A 1 85 ? -36.299 -21.067 -51.312 1.00 29.24 82 LYS A CA 1
ATOM 614 C C . LYS A 1 85 ? -36.461 -21.247 -52.834 1.00 25.35 82 LYS A C 1
ATOM 615 O O . LYS A 1 85 ? -35.574 -20.881 -53.611 1.00 28.33 82 LYS A O 1
ATOM 621 N N . ARG A 1 86 ? -37.632 -21.667 -53.304 1.00 21.65 83 ARG A N 1
ATOM 622 C CA . ARG A 1 86 ? -37.862 -21.815 -54.777 1.00 20.73 83 ARG A CA 1
ATOM 623 C C . ARG A 1 86 ? -37.891 -20.474 -55.515 1.00 24.54 83 ARG A C 1
ATOM 624 O O . ARG A 1 86 ? -37.306 -20.320 -56.594 1.00 25.59 83 ARG A O 1
ATOM 632 N N . LEU A 1 87 ? -38.673 -19.517 -54.989 1.00 24.21 84 LEU A N 1
ATOM 633 C CA . LEU A 1 87 ? -38.877 -18.237 -55.684 1.00 23.23 84 LEU A CA 1
ATOM 634 C C . LEU A 1 87 ? -37.775 -17.205 -55.382 1.00 22.09 84 LEU A C 1
ATOM 635 O O . LEU A 1 87 ? -37.717 -16.186 -56.045 1.00 24.41 84 LEU A O 1
ATOM 640 N N . ARG A 1 88 ? -36.987 -17.461 -54.347 1.00 23.24 85 ARG A N 1
ATOM 641 C CA . ARG A 1 88 ? -35.943 -16.528 -53.846 1.00 26.11 85 ARG A CA 1
ATOM 642 C C . ARG A 1 88 ? -36.526 -15.161 -53.448 1.00 26.96 85 ARG A C 1
ATOM 643 O O . ARG A 1 88 ? -35.924 -14.113 -53.673 1.00 24.51 85 ARG A O 1
ATOM 651 N N . HIS A 1 89 ? -37.691 -15.180 -52.804 1.00 20.67 86 HIS A N 1
ATOM 652 C CA . HIS A 1 89 ? -38.429 -13.937 -52.579 1.00 22.28 86 HIS A CA 1
ATOM 653 C C . HIS A 1 89 ? -39.445 -14.224 -51.507 1.00 23.52 86 HIS A C 1
ATOM 654 O O . HIS A 1 89 ? -40.303 -15.118 -51.683 1.00 22.69 86 HIS A O 1
ATOM 661 N N . ASP A 1 90 ? -39.251 -13.587 -50.335 1.00 21.74 87 ASP A N 1
ATOM 662 C CA . ASP A 1 90 ? -40.111 -13.800 -49.200 1.00 20.96 87 ASP A CA 1
ATOM 663 C C . ASP A 1 90 ? -41.555 -13.350 -49.407 1.00 19.15 87 ASP A C 1
ATOM 664 O O . ASP A 1 90 ? -42.520 -14.094 -49.056 1.00 17.82 87 ASP A O 1
ATOM 669 N N . VAL A 1 91 ? -41.734 -12.176 -49.989 1.00 19.68 88 VAL A N 1
ATOM 670 C CA . VAL A 1 91 ? -43.116 -11.705 -50.257 1.00 19.78 88 VAL A CA 1
ATOM 671 C C . VAL A 1 91 ? -43.800 -12.577 -51.317 1.00 20.02 88 VAL A C 1
ATOM 672 O O . VAL A 1 91 ? -44.937 -13.054 -51.096 1.00 18.93 88 VAL A O 1
ATOM 676 N N . MET A 1 92 ? -43.153 -12.820 -52.455 1.00 19.59 89 MET A N 1
ATOM 677 C CA . MET A 1 92 ? -43.767 -13.652 -53.497 1.00 22.61 89 MET A CA 1
ATOM 678 C C . MET A 1 92 ? -44.083 -15.055 -52.966 1.00 19.17 89 MET A C 1
ATOM 679 O O . MET A 1 92 ? -45.100 -15.631 -53.355 1.00 18.68 89 MET A O 1
ATOM 684 N N . ALA A 1 93 ? -43.272 -15.562 -52.041 1.00 17.20 90 ALA A N 1
ATOM 685 C CA . ALA A 1 93 ? -43.554 -16.872 -51.371 1.00 18.62 90 ALA A CA 1
ATOM 686 C C . ALA A 1 93 ? -44.793 -16.796 -50.580 1.00 21.74 90 ALA A C 1
ATOM 687 O O . ALA A 1 93 ? -45.642 -17.696 -50.676 1.00 17.11 90 ALA A O 1
ATOM 689 N N . HIS A 1 94 ? -44.946 -15.705 -49.830 1.00 20.05 91 HIS A N 1
ATOM 690 C CA . HIS A 1 94 ? -46.171 -15.547 -49.045 1.00 19.71 91 HIS A CA 1
ATOM 691 C C . HIS A 1 94 ? -47.401 -15.245 -49.883 1.00 18.09 91 HIS A C 1
ATOM 692 O O . HIS A 1 94 ? -48.492 -15.745 -49.527 1.00 18.83 91 HIS A O 1
ATOM 699 N N . VAL A 1 95 ? -47.256 -14.481 -50.969 1.00 17.79 92 VAL A N 1
ATOM 700 C CA . VAL A 1 95 ? -48.353 -14.292 -51.939 1.00 19.56 92 VAL A CA 1
ATOM 701 C C . VAL A 1 95 ? -48.831 -15.681 -52.480 1.00 18.55 92 VAL A C 1
ATOM 702 O O . VAL A 1 95 ? -50.047 -15.973 -52.530 1.00 20.05 92 VAL A O 1
ATOM 706 N N . HIS A 1 96 ? -47.869 -16.510 -52.868 1.00 19.38 93 HIS A N 1
ATOM 707 C CA . HIS A 1 96 ? -48.201 -17.794 -53.441 1.00 20.62 93 HIS A CA 1
ATOM 708 C C . HIS A 1 96 ? -48.898 -18.697 -52.431 1.00 18.85 93 HIS A C 1
ATOM 709 O O . HIS A 1 96 ? -49.897 -19.345 -52.781 1.00 18.47 93 HIS A O 1
ATOM 716 N N . THR A 1 97 ? -48.399 -18.722 -51.194 1.00 17.31 94 THR A N 1
ATOM 717 C CA . THR A 1 97 ? -48.922 -19.574 -50.163 1.00 17.97 94 THR A CA 1
ATOM 718 C C . THR A 1 97 ? -50.343 -19.101 -49.762 1.00 20.05 94 THR A C 1
ATOM 719 O O . THR A 1 97 ? -51.258 -19.904 -49.581 1.00 18.63 94 THR A O 1
ATOM 723 N N . PHE A 1 98 ? -50.542 -17.790 -49.712 1.00 17.33 95 PHE A N 1
ATOM 724 C CA . PHE A 1 98 ? -51.883 -17.241 -49.373 1.00 17.26 95 PHE A CA 1
ATOM 725 C C . PHE A 1 98 ? -52.858 -17.536 -50.519 1.00 17.47 95 PHE A C 1
ATOM 726 O O . PHE A 1 98 ? -54.028 -17.865 -50.283 1.00 19.49 95 PHE A O 1
ATOM 734 N N . GLY A 1 99 ? -52.382 -17.441 -51.757 1.00 17.22 96 GLY A N 1
ATOM 735 C CA . GLY A 1 99 ? -53.181 -17.805 -52.932 1.00 19.24 96 GLY A CA 1
ATOM 736 C C . GLY A 1 99 ? -53.603 -19.276 -52.971 1.00 21.37 96 GLY A C 1
ATOM 737 O O . GLY A 1 99 ? -54.679 -19.614 -53.508 1.00 19.67 96 GLY A O 1
ATOM 738 N N . HIS A 1 100 ? -52.791 -20.146 -52.371 1.00 19.54 97 HIS A N 1
ATOM 739 C CA . HIS A 1 100 ? -53.159 -21.544 -52.264 1.00 19.20 97 HIS A CA 1
ATOM 740 C C . HIS A 1 100 ? -54.296 -21.785 -51.294 1.00 21.44 97 HIS A C 1
ATOM 741 O O . HIS A 1 100 ? -55.192 -22.556 -51.612 1.00 19.83 97 HIS A O 1
ATOM 748 N N . CYS A 1 101 ? -54.259 -21.228 -50.096 1.00 21.78 98 CYS A N 1
ATOM 749 C CA . CYS A 1 101 ? -55.440 -21.305 -49.254 1.00 23.53 98 CYS A CA 1
ATOM 750 C C . CYS A 1 101 ? -56.607 -20.369 -49.615 1.00 22.08 98 CYS A C 1
ATOM 751 O O . CYS A 1 101 ? -57.689 -20.566 -49.066 1.00 27.08 98 CYS A O 1
ATOM 754 N N . CYS A 1 102 ? -56.388 -19.362 -50.485 1.00 20.56 99 CYS A N 1
ATOM 755 C CA . CYS A 1 102 ? -57.432 -18.435 -50.979 1.00 20.72 99 CYS A CA 1
ATOM 756 C C . CYS A 1 102 ? -57.447 -18.425 -52.495 1.00 22.63 99 CYS A C 1
ATOM 757 O O . CYS A 1 102 ? -57.062 -17.451 -53.142 1.00 21.19 99 CYS A O 1
ATOM 760 N N . PRO A 1 103 ? -57.833 -19.560 -53.109 1.00 22.43 100 PRO A N 1
ATOM 761 C CA . PRO A 1 103 ? -57.792 -19.611 -54.586 1.00 23.72 100 PRO A CA 1
ATOM 762 C C . PRO A 1 103 ? -58.688 -18.602 -55.296 1.00 20.90 100 PRO A C 1
ATOM 763 O O . PRO A 1 103 ? -58.330 -18.154 -56.363 1.00 20.08 100 PRO A O 1
ATOM 767 N N . LYS A 1 104 ? -59.833 -18.234 -54.730 1.00 22.02 101 LYS A N 1
ATOM 768 C CA . LYS A 1 104 ? -60.666 -17.201 -55.385 1.00 24.20 101 LYS A CA 1
ATOM 769 C C . LYS A 1 104 ? -59.996 -15.838 -55.402 1.00 22.26 101 LYS A C 1
ATOM 770 O O . LYS A 1 104 ? -59.978 -15.164 -56.408 1.00 23.85 101 LYS A O 1
ATOM 776 N N . ALA A 1 105 ? -59.358 -15.494 -54.307 1.00 22.43 102 ALA A N 1
ATOM 777 C CA . ALA A 1 105 ? -58.674 -14.218 -54.206 1.00 21.09 102 ALA A CA 1
ATOM 778 C C . ALA A 1 105 ? -57.251 -14.206 -54.831 1.00 23.38 102 ALA A C 1
ATOM 779 O O . ALA A 1 105 ? -56.651 -13.148 -54.922 1.00 23.20 102 ALA A O 1
ATOM 781 N N . ALA A 1 106 ? -56.700 -15.372 -55.164 1.00 24.66 103 ALA A N 1
ATOM 782 C CA . ALA A 1 106 ? -55.263 -15.503 -55.520 1.00 23.00 103 ALA A CA 1
ATOM 783 C C . ALA A 1 106 ? -54.852 -14.480 -56.537 1.00 25.38 103 ALA A C 1
ATOM 784 O O . ALA A 1 106 ? -53.866 -13.791 -56.376 1.00 24.71 103 ALA A O 1
ATOM 786 N N . GLY A 1 107 ? -55.689 -14.264 -57.527 1.00 27.09 104 GLY A N 1
ATOM 787 C CA . GLY A 1 107 ? -55.384 -13.309 -58.547 1.00 25.59 104 GLY A CA 1
ATOM 788 C C . GLY A 1 107 ? -55.364 -11.838 -58.140 1.00 26.44 104 GLY A C 1
ATOM 789 O O . GLY A 1 107 ? -54.820 -11.033 -58.862 1.00 24.50 104 GLY A O 1
ATOM 790 N N . ILE A 1 108 ? -55.896 -11.472 -56.989 1.00 20.39 105 ILE A N 1
ATOM 791 C CA . ILE A 1 108 ? -55.857 -10.053 -56.637 1.00 21.62 105 ILE A CA 1
ATOM 792 C C . ILE A 1 108 ? -55.077 -9.750 -55.338 1.00 19.75 105 ILE A C 1
ATOM 793 O O . ILE A 1 108 ? -54.927 -8.595 -54.962 1.00 20.19 105 ILE A O 1
ATOM 798 N N . ILE A 1 109 ? -54.549 -10.774 -54.681 1.00 17.35 106 ILE A N 1
ATOM 799 C CA . ILE A 1 109 ? -53.683 -10.571 -53.529 1.00 19.11 106 ILE A CA 1
ATOM 800 C C . ILE A 1 109 ? -52.457 -9.771 -54.018 1.00 19.62 106 ILE A C 1
ATOM 801 O O . ILE A 1 109 ? -51.845 -10.113 -55.069 1.00 20.71 106 ILE A O 1
ATOM 806 N N . HIS A 1 110 ? -52.110 -8.744 -53.263 1.00 20.10 107 HIS A N 1
ATOM 807 C CA . HIS A 1 110 ? -50.919 -7.897 -53.537 1.00 18.38 107 HIS A CA 1
ATOM 808 C C . HIS A 1 110 ? -51.054 -7.069 -54.816 1.00 18.83 107 HIS A C 1
ATOM 809 O O . HIS A 1 110 ? -50.071 -6.498 -55.309 1.00 17.85 107 HIS A O 1
ATOM 816 N N . LEU A 1 111 ? -52.287 -6.890 -55.319 1.00 18.94 108 LEU A N 1
ATOM 817 C CA . LEU A 1 111 ? -52.490 -6.215 -56.587 1.00 17.32 108 LEU A CA 1
ATOM 818 C C . LEU A 1 111 ? -51.996 -4.745 -56.575 1.00 18.05 108 LEU A C 1
ATOM 819 O O . LEU A 1 111 ? -52.366 -3.936 -55.694 1.00 19.73 108 LEU A O 1
ATOM 824 N N . GLY A 1 112 ? -51.082 -4.468 -57.508 1.00 17.61 109 GLY A N 1
ATOM 825 C CA . GLY A 1 112 ? -50.393 -3.195 -57.634 1.00 19.36 109 GLY A CA 1
ATOM 826 C C . GLY A 1 112 ? -49.316 -2.886 -56.611 1.00 21.76 109 GLY A C 1
ATOM 827 O O . GLY A 1 112 ? -48.656 -1.857 -56.738 1.00 21.17 109 GLY A O 1
ATOM 828 N N . ALA A 1 113 ? -49.174 -3.697 -55.559 1.00 19.36 110 ALA A N 1
ATOM 829 C CA . ALA A 1 113 ? -48.255 -3.341 -54.477 1.00 18.85 110 ALA A CA 1
ATOM 830 C C . ALA A 1 113 ? -46.797 -3.795 -54.763 1.00 21.00 110 ALA A C 1
ATOM 831 O O . ALA A 1 113 ? -46.543 -4.582 -55.684 1.00 19.66 110 ALA A O 1
ATOM 833 N N . THR A 1 114 ? -45.894 -3.368 -53.887 1.00 19.08 111 THR A N 1
ATOM 834 C CA . THR A 1 114 ? -44.516 -3.847 -53.900 1.00 19.42 111 THR A CA 1
ATOM 835 C C . THR A 1 114 ? -44.209 -4.403 -52.513 1.00 18.91 111 THR A C 1
ATOM 836 O O . THR A 1 114 ? -44.995 -4.250 -51.575 1.00 17.86 111 THR A O 1
ATOM 840 N N . SER A 1 115 ? -43.059 -5.055 -52.392 1.00 19.28 112 SER A N 1
ATOM 841 C CA . SER A 1 115 ? -42.728 -5.814 -51.218 1.00 17.47 112 SER A CA 1
ATOM 842 C C . SER A 1 115 ? -42.884 -5.127 -49.878 1.00 18.95 112 SER A C 1
ATOM 843 O O . SER A 1 115 ? -43.398 -5.740 -48.919 1.00 18.45 112 SER A O 1
ATOM 846 N N . CYS A 1 116 ? -42.417 -3.871 -49.766 1.00 15.90 113 CYS A N 1
ATOM 847 C CA . CYS A 1 116 ? -42.482 -3.177 -48.501 1.00 16.06 113 CYS A CA 1
ATOM 848 C C . CYS A 1 116 ? -43.888 -2.719 -48.108 1.00 15.89 113 CYS A C 1
ATOM 849 O O . CYS A 1 116 ? -44.086 -2.408 -46.943 1.00 15.50 113 CYS A O 1
ATOM 852 N N . TYR A 1 117 ? -44.870 -2.805 -49.001 1.00 16.78 114 TYR A N 1
ATOM 853 C CA . TYR A 1 117 ? -46.283 -2.622 -48.545 1.00 16.54 114 TYR A CA 1
ATOM 854 C C . TYR A 1 117 ? -46.597 -3.561 -47.358 1.00 18.32 114 TYR A C 1
ATOM 855 O O . TYR A 1 117 ? -47.213 -3.151 -46.353 1.00 17.48 114 TYR A O 1
ATOM 864 N N . VAL A 1 118 ? -46.174 -4.828 -47.449 1.00 17.57 115 VAL A N 1
ATOM 865 C CA . VAL A 1 118 ? -46.305 -5.689 -46.283 1.00 17.16 115 VAL A CA 1
ATOM 866 C C . VAL A 1 118 ? -45.149 -5.636 -45.333 1.00 16.29 115 VAL A C 1
ATOM 867 O O . VAL A 1 118 ? -45.323 -5.620 -44.114 1.00 17.22 115 VAL A O 1
ATOM 871 N N . GLY A 1 119 ? -43.931 -5.598 -45.860 1.00 18.43 116 GLY A N 1
ATOM 872 C CA . GLY A 1 119 ? -42.783 -5.734 -44.991 1.00 17.59 116 GLY A CA 1
ATOM 873 C C . GLY A 1 119 ? -42.599 -4.600 -44.035 1.00 15.84 116 GLY A C 1
ATOM 874 O O . GLY A 1 119 ? -42.355 -4.779 -42.822 1.00 16.02 116 GLY A O 1
ATOM 875 N N . ASP A 1 120 ? -42.685 -3.397 -44.580 1.00 17.17 117 ASP A N 1
ATOM 876 C CA . ASP A 1 120 ? -42.337 -2.159 -43.833 1.00 16.70 117 ASP A CA 1
ATOM 877 C C . ASP A 1 120 ? -43.485 -1.617 -43.017 1.00 14.93 117 ASP A C 1
ATOM 878 O O . ASP A 1 120 ? -43.320 -1.303 -41.880 1.00 15.37 117 ASP A O 1
ATOM 883 N N . ASN A 1 121 ? -44.691 -1.632 -43.560 1.00 16.13 118 ASN A N 1
ATOM 884 C CA . ASN A 1 121 ? -45.899 -1.342 -42.744 1.00 17.23 118 ASN A CA 1
ATOM 885 C C . ASN A 1 121 ? -46.071 -2.277 -41.550 1.00 17.46 118 ASN A C 1
ATOM 886 O O . ASN A 1 121 ? -46.531 -1.860 -40.498 1.00 17.44 118 ASN A O 1
ATOM 891 N N . THR A 1 122 ? -45.710 -3.565 -41.713 1.00 18.33 119 THR A N 1
ATOM 892 C CA . THR A 1 122 ? -45.775 -4.526 -40.637 1.00 16.22 119 THR A CA 1
ATOM 893 C C . THR A 1 122 ? -44.782 -4.119 -39.563 1.00 18.16 119 THR A C 1
ATOM 894 O O . THR A 1 122 ? -45.108 -4.140 -38.360 1.00 15.15 119 THR A O 1
ATOM 898 N N . ASP A 1 123 ? -43.576 -3.686 -39.979 1.00 16.94 120 ASP A N 1
ATOM 899 C CA . ASP A 1 123 ? -42.587 -3.254 -39.004 1.00 17.42 120 ASP A CA 1
ATOM 900 C C . ASP A 1 123 ? -43.130 -2.094 -38.144 1.00 16.67 120 ASP A C 1
ATOM 901 O O . ASP A 1 123 ? -42.901 -2.063 -36.939 1.00 16.86 120 ASP A O 1
ATOM 906 N N . LEU A 1 124 ? -43.815 -1.140 -38.788 1.00 17.25 121 LEU A N 1
ATOM 907 C CA . LEU A 1 124 ? -44.420 0.004 -38.099 1.00 18.17 121 LEU A CA 1
ATOM 908 C C . LEU A 1 124 ? -45.528 -0.438 -37.144 1.00 17.93 121 LEU A C 1
ATOM 909 O O . LEU A 1 124 ? -45.597 0.005 -36.000 1.00 17.40 121 LEU A O 1
ATOM 914 N N . ILE A 1 125 ? -46.354 -1.388 -37.579 1.00 18.99 122 ILE A N 1
ATOM 915 C CA . ILE A 1 125 ? -47.390 -1.901 -36.672 1.00 17.63 122 ILE A CA 1
ATOM 916 C C . ILE A 1 125 ? -46.771 -2.558 -35.450 1.00 19.64 122 ILE A C 1
ATOM 917 O O . ILE A 1 125 ? -47.269 -2.431 -34.300 1.00 18.01 122 ILE A O 1
ATOM 922 N N . ILE A 1 126 ? -45.677 -3.281 -35.694 1.00 18.34 123 ILE A N 1
ATOM 923 C CA . ILE A 1 126 ? -44.940 -3.966 -34.634 1.00 19.83 123 ILE A CA 1
ATOM 924 C C . ILE A 1 126 ? -44.382 -2.958 -33.663 1.00 18.53 123 ILE A C 1
ATOM 925 O O . ILE A 1 126 ? -44.539 -3.090 -32.444 1.00 19.66 123 ILE A O 1
ATOM 930 N N . LEU A 1 127 ? -43.721 -1.944 -34.194 1.00 18.79 124 LEU A N 1
ATOM 931 C CA . LEU A 1 127 ? -43.118 -0.919 -33.325 1.00 21.95 124 LEU A CA 1
ATOM 932 C C . LEU A 1 127 ? -44.170 -0.259 -32.435 1.00 18.57 124 LEU A C 1
ATOM 933 O O . LEU A 1 127 ? -43.985 -0.112 -31.211 1.00 16.90 124 LEU A O 1
ATOM 938 N N . ARG A 1 128 ? -45.279 0.101 -33.047 1.00 17.52 125 ARG A N 1
ATOM 939 C CA . ARG A 1 128 ? -46.366 0.732 -32.281 1.00 19.20 125 ARG A CA 1
ATOM 940 C C . ARG A 1 128 ? -46.972 -0.215 -31.224 1.00 18.11 125 ARG A C 1
ATOM 941 O O . ARG A 1 128 ? -47.227 0.207 -30.096 1.00 18.86 125 ARG A O 1
ATOM 949 N N . ASN A 1 129 ? -47.198 -1.493 -31.597 1.00 19.52 126 ASN A N 1
ATOM 950 C CA . ASN A 1 129 ? -47.698 -2.475 -30.652 1.00 20.98 126 ASN A CA 1
ATOM 951 C C . ASN A 1 129 ? -46.721 -2.663 -29.509 1.00 21.23 126 ASN A C 1
ATOM 952 O O . ASN A 1 129 ? -47.121 -2.744 -28.345 1.00 19.13 126 ASN A O 1
ATOM 957 N N . ALA A 1 130 ? -45.436 -2.791 -29.835 1.00 19.57 127 ALA A N 1
ATOM 958 C CA . ALA A 1 130 ? -44.437 -2.995 -28.807 1.00 18.89 127 ALA A CA 1
ATOM 959 C C . ALA A 1 130 ? -44.409 -1.847 -27.792 1.00 18.59 127 ALA A C 1
ATOM 960 O O . ALA A 1 130 ? -44.301 -2.053 -26.575 1.00 17.05 127 ALA A O 1
ATOM 962 N N . LEU A 1 131 ? -44.459 -0.624 -28.310 1.00 18.08 128 LEU A N 1
ATOM 963 C CA . LEU A 1 131 ? -44.486 0.552 -27.450 1.00 18.97 128 LEU A CA 1
ATOM 964 C C . LEU A 1 131 ? -45.712 0.511 -26.569 1.00 19.77 128 LEU A C 1
ATOM 965 O O . LEU A 1 131 ? -45.627 0.888 -25.397 1.00 18.23 128 LEU A O 1
ATOM 970 N N . ASP A 1 132 ? -46.850 0.120 -27.153 1.00 19.39 129 ASP A N 1
ATOM 971 C CA . ASP A 1 132 ? -48.109 0.016 -26.380 1.00 21.44 129 ASP A CA 1
ATOM 972 C C . ASP A 1 132 ? -48.020 -0.975 -25.269 1.00 21.29 129 ASP A C 1
ATOM 973 O O . ASP A 1 132 ? -48.682 -0.786 -24.255 1.00 21.10 129 ASP A O 1
ATOM 978 N N . LEU A 1 133 ? -47.222 -2.040 -25.427 1.00 21.98 130 LEU A N 1
ATOM 979 C CA . LEU A 1 133 ? -47.053 -2.993 -24.331 1.00 21.00 130 LEU A CA 1
ATOM 980 C C . LEU A 1 133 ? -46.177 -2.441 -23.244 1.00 21.41 130 LEU A C 1
ATOM 981 O O . LEU A 1 133 ? -46.401 -2.723 -22.012 1.00 21.04 130 LEU A O 1
ATOM 986 N N . LEU A 1 134 ? -45.182 -1.634 -23.636 1.00 18.95 131 LEU A N 1
ATOM 987 C CA . LEU A 1 134 ? -44.298 -1.085 -22.646 1.00 20.06 131 LEU A CA 1
ATOM 988 C C . LEU A 1 134 ? -44.955 -0.044 -21.746 1.00 20.95 131 LEU A C 1
ATOM 989 O O . LEU A 1 134 ? -44.640 0.046 -20.572 1.00 19.82 131 LEU A O 1
ATOM 994 N N . LEU A 1 135 ? -45.825 0.776 -22.325 1.00 22.07 132 LEU A N 1
ATOM 995 C CA . LEU A 1 135 ? -46.316 1.963 -21.613 1.00 22.40 132 LEU A CA 1
ATOM 996 C C . LEU A 1 135 ? -46.975 1.673 -20.273 1.00 22.32 132 LEU A C 1
ATOM 997 O O . LEU A 1 135 ? -46.652 2.309 -19.272 1.00 24.10 132 LEU A O 1
ATOM 1002 N N . PRO A 1 136 ? -47.923 0.724 -20.243 1.00 23.17 133 PRO A N 1
ATOM 1003 C CA . PRO A 1 136 ? -48.591 0.445 -18.977 1.00 23.54 133 PRO A CA 1
ATOM 1004 C C . PRO A 1 136 ? -47.680 -0.189 -17.998 1.00 22.82 133 PRO A C 1
ATOM 1005 O O . PRO A 1 136 ? -47.897 -0.075 -16.802 1.00 20.75 133 PRO A O 1
ATOM 1009 N N . LYS A 1 137 ? -46.660 -0.902 -18.482 1.00 21.04 134 LYS A N 1
ATOM 1010 C CA . LYS A 1 137 ? -45.740 -1.498 -17.555 1.00 20.73 134 LYS A CA 1
ATOM 1011 C C . LYS A 1 137 ? -44.923 -0.456 -16.823 1.00 21.19 134 LYS A C 1
ATOM 1012 O O . LYS A 1 137 ? -44.756 -0.532 -15.589 1.00 20.95 134 LYS A O 1
ATOM 1018 N N . LEU A 1 138 ? -44.474 0.559 -17.582 1.00 20.30 135 LEU A N 1
ATOM 1019 C CA . LEU A 1 138 ? -43.726 1.664 -17.019 1.00 20.43 135 LEU A CA 1
ATOM 1020 C C . LEU A 1 138 ? -44.636 2.511 -16.090 1.00 21.06 135 LEU A C 1
ATOM 1021 O O . LEU A 1 138 ? -44.221 2.910 -15.027 1.00 19.06 135 LEU A O 1
ATOM 1026 N N . ALA A 1 139 ? -45.868 2.769 -16.521 1.00 22.30 136 ALA A N 1
ATOM 1027 C CA . ALA A 1 139 ? -46.823 3.484 -15.684 1.00 22.32 136 ALA A CA 1
ATOM 1028 C C . ALA A 1 139 ? -47.022 2.779 -14.369 1.00 23.67 136 ALA A C 1
ATOM 1029 O O . ALA A 1 139 ? -47.096 3.427 -13.369 1.00 20.55 136 ALA A O 1
ATOM 1031 N N . ARG A 1 140 ? -47.119 1.444 -14.382 1.00 24.58 137 ARG A N 1
ATOM 1032 C CA . ARG A 1 140 ? -47.263 0.688 -13.133 1.00 26.06 137 ARG A CA 1
ATOM 1033 C C . ARG A 1 140 ? -46.030 0.811 -12.225 1.00 26.11 137 ARG A C 1
ATOM 1034 O O . ARG A 1 140 ? -46.162 0.956 -10.986 1.00 23.62 137 ARG A O 1
ATOM 1042 N N . VAL A 1 141 ? -44.831 0.744 -12.810 1.00 21.50 138 VAL A N 1
ATOM 1043 C CA . VAL A 1 141 ? -43.637 0.957 -12.010 1.00 22.52 138 VAL A CA 1
ATOM 1044 C C . VAL A 1 141 ? -43.672 2.316 -11.317 1.00 23.35 138 VAL A C 1
ATOM 1045 O O . VAL A 1 141 ? -43.359 2.452 -10.117 1.00 24.46 138 VAL A O 1
ATOM 1049 N N . ILE A 1 142 ? -44.031 3.328 -12.081 1.00 22.16 139 ILE A N 1
ATOM 1050 C CA . ILE A 1 142 ? -43.980 4.673 -11.573 1.00 21.01 139 ILE A CA 1
ATOM 1051 C C . ILE A 1 142 ? -44.997 4.784 -10.400 1.00 23.11 139 ILE A C 1
ATOM 1052 O O . ILE A 1 142 ? -44.706 5.371 -9.362 1.00 22.29 139 ILE A O 1
ATOM 1057 N N . SER A 1 143 ? -46.149 4.178 -10.580 1.00 24.35 140 SER A N 1
ATOM 1058 C CA . SER A 1 143 ? -47.228 4.234 -9.568 1.00 26.54 140 SER A CA 1
ATOM 1059 C C . SER A 1 143 ? -46.831 3.518 -8.303 1.00 24.41 140 SER A C 1
ATOM 1060 O O . SER A 1 143 ? -47.065 4.037 -7.223 1.00 23.59 140 SER A O 1
ATOM 1063 N N . ARG A 1 144 ? -46.147 2.374 -8.420 1.00 27.10 141 ARG A N 1
ATOM 1064 C CA . ARG A 1 144 ? -45.698 1.652 -7.230 1.00 25.15 141 ARG A CA 1
ATOM 1065 C C . ARG A 1 144 ? -44.629 2.410 -6.457 1.00 24.56 141 ARG A C 1
ATOM 1066 O O . ARG A 1 144 ? -44.717 2.553 -5.245 1.00 22.36 141 ARG A O 1
ATOM 1074 N N . LEU A 1 145 ? -43.642 2.951 -7.182 1.00 22.22 142 LEU A N 1
ATOM 1075 C CA . LEU A 1 145 ? -42.684 3.835 -6.590 1.00 23.04 142 LEU A CA 1
ATOM 1076 C C . LEU A 1 145 ? -43.305 5.099 -5.999 1.00 25.26 142 LEU A C 1
ATOM 1077 O O . LEU A 1 145 ? -42.886 5.538 -4.932 1.00 24.77 142 LEU A O 1
ATOM 1082 N N . ALA A 1 146 ? -44.295 5.675 -6.671 1.00 24.60 143 ALA A N 1
ATOM 1083 C CA . ALA A 1 146 ? -45.006 6.834 -6.108 1.00 28.00 143 ALA A CA 1
ATOM 1084 C C . ALA A 1 146 ? -45.698 6.499 -4.781 1.00 25.50 143 ALA A C 1
ATOM 1085 O O . ALA A 1 146 ? -45.764 7.343 -3.909 1.00 25.18 143 ALA A O 1
ATOM 1087 N N . ASP A 1 147 ? -46.242 5.289 -4.670 1.00 25.88 144 ASP A N 1
ATOM 1088 C CA . ASP A 1 147 ? -46.816 4.801 -3.406 1.00 26.89 144 ASP A CA 1
ATOM 1089 C C . ASP A 1 147 ? -45.773 4.790 -2.318 1.00 24.90 144 ASP A C 1
ATOM 1090 O O . ASP A 1 147 ? -46.026 5.209 -1.188 1.00 25.33 144 ASP A O 1
ATOM 1095 N N . PHE A 1 148 ? -44.587 4.292 -2.667 1.00 23.52 145 PHE A N 1
ATOM 1096 C CA . PHE A 1 148 ? -43.502 4.150 -1.750 1.00 21.63 145 PHE A CA 1
ATOM 1097 C C . PHE A 1 148 ? -42.969 5.525 -1.330 1.00 22.62 145 PHE A C 1
ATOM 1098 O O . PHE A 1 148 ? -42.698 5.758 -0.139 1.00 24.65 145 PHE A O 1
ATOM 1106 N N . ALA A 1 149 ? -42.784 6.409 -2.295 1.00 19.76 146 ALA A N 1
ATOM 1107 C CA . ALA A 1 149 ? -42.339 7.773 -2.043 1.00 22.14 146 ALA A CA 1
ATOM 1108 C C . ALA A 1 149 ? -43.236 8.523 -1.038 1.00 23.15 146 ALA A C 1
ATOM 1109 O O . ALA A 1 149 ? -42.745 9.259 -0.161 1.00 22.12 146 ALA A O 1
ATOM 1111 N N . LYS A 1 150 ? -44.527 8.406 -1.273 1.00 24.02 147 LYS A N 1
ATOM 1112 C CA . LYS A 1 150 ? -45.518 8.987 -0.397 1.00 29.49 147 LYS A CA 1
ATOM 1113 C C . LYS A 1 150 ? -45.435 8.394 1.035 1.00 26.82 147 LYS A C 1
ATOM 1114 O O . LYS A 1 150 ? -45.290 9.115 1.982 1.00 26.06 147 LYS A O 1
ATOM 1120 N N . GLU A 1 151 ? -45.352 7.081 1.171 1.00 30.81 148 GLU A N 1
ATOM 1121 C CA . GLU A 1 151 ? -45.284 6.495 2.505 1.00 30.95 148 GLU A CA 1
ATOM 1122 C C . GLU A 1 151 ? -44.011 6.795 3.230 1.00 33.68 148 GLU A C 1
ATOM 1123 O O . GLU A 1 151 ? -44.035 6.910 4.451 1.00 31.33 148 GLU A O 1
ATOM 1129 N N . ARG A 1 152 ? -42.923 7.082 2.498 1.00 26.79 149 ARG A N 1
ATOM 1130 C CA . ARG A 1 152 ? -41.654 7.370 3.116 1.00 26.60 149 ARG A CA 1
ATOM 1131 C C . ARG A 1 152 ? -41.206 8.835 2.918 1.00 25.81 149 ARG A C 1
ATOM 1132 O O . ARG A 1 152 ? -40.007 9.153 3.038 1.00 23.35 149 ARG A O 1
ATOM 1140 N N . ALA A 1 153 ? -42.162 9.721 2.644 1.00 26.89 150 ALA A N 1
ATOM 1141 C CA . ALA A 1 153 ? -41.874 11.139 2.331 1.00 26.85 150 ALA A CA 1
ATOM 1142 C C . ALA A 1 153 ? -41.098 11.863 3.428 1.00 30.00 150 ALA A C 1
ATOM 1143 O O . ALA A 1 153 ? -40.243 12.725 3.142 1.00 27.88 150 ALA A O 1
ATOM 1145 N N . SER A 1 154 ? -41.323 11.452 4.672 1.00 27.64 151 SER A N 1
ATOM 1146 C CA . SER A 1 154 ? -40.759 12.129 5.827 1.00 29.95 151 SER A CA 1
ATOM 1147 C C . SER A 1 154 ? -39.685 11.368 6.501 1.00 32.96 151 SER A C 1
ATOM 1148 O O . SER A 1 154 ? -39.138 11.861 7.486 1.00 31.08 151 SER A O 1
ATOM 1151 N N . LEU A 1 155 ? -39.360 10.161 6.013 1.00 32.30 152 LEU A N 1
ATOM 1152 C CA . LEU A 1 155 ? -38.396 9.317 6.721 1.00 27.09 152 LEU A CA 1
ATOM 1153 C C . LEU A 1 155 ? -36.991 9.825 6.411 1.00 31.76 152 LEU A C 1
ATOM 1154 O O . LEU A 1 155 ? -36.534 9.667 5.282 1.00 30.43 152 LEU A O 1
ATOM 1159 N N . PRO A 1 156 ? -36.311 10.469 7.382 1.00 31.34 153 PRO A N 1
ATOM 1160 C CA . PRO A 1 156 ? -34.981 10.996 7.077 1.00 30.18 153 PRO A CA 1
ATOM 1161 C C . PRO A 1 156 ? -33.998 9.899 6.696 1.00 30.81 153 PRO A C 1
ATOM 1162 O O . PRO A 1 156 ? -34.110 8.762 7.172 1.00 28.87 153 PRO A O 1
ATOM 1166 N N . THR A 1 157 ? -33.056 10.250 5.829 1.00 29.45 154 THR A N 1
ATOM 1167 C CA . THR A 1 157 ? -31.985 9.338 5.417 1.00 26.95 154 THR A CA 1
ATOM 1168 C C . THR A 1 157 ? -30.752 10.168 4.986 1.00 26.31 154 THR A C 1
ATOM 1169 O O . THR A 1 157 ? -30.897 11.342 4.606 1.00 27.63 154 THR A O 1
ATOM 1173 N N . LEU A 1 158 ? -29.557 9.612 5.236 1.00 23.11 155 LEU A N 1
ATOM 1174 C CA . LEU A 1 158 ? -28.328 10.265 4.944 1.00 27.24 155 LEU A CA 1
ATOM 1175 C C . LEU A 1 158 ? -28.285 10.559 3.433 1.00 27.43 155 LEU A C 1
ATOM 1176 O O . LEU A 1 158 ? -28.529 9.681 2.623 1.00 27.12 155 LEU A O 1
ATOM 1181 N N . GLY A 1 159 ? -28.082 11.826 3.084 1.00 26.67 156 GLY A N 1
ATOM 1182 C CA . GLY A 1 159 ? -27.933 12.220 1.693 1.00 26.01 156 GLY A CA 1
ATOM 1183 C C . GLY A 1 159 ? -26.538 11.898 1.269 1.00 25.56 156 GLY A C 1
ATOM 1184 O O . GLY A 1 159 ? -25.659 11.726 2.093 1.00 26.30 156 GLY A O 1
ATOM 1185 N N . PHE A 1 160 ? -26.325 11.720 -0.020 1.00 25.92 157 PHE A N 1
ATOM 1186 C CA . PHE A 1 160 ? -24.992 11.340 -0.479 1.00 24.23 157 PHE A CA 1
ATOM 1187 C C . PHE A 1 160 ? -24.614 12.157 -1.697 1.00 23.16 157 PHE A C 1
ATOM 1188 O O . PHE A 1 160 ? -25.255 12.053 -2.739 1.00 23.24 157 PHE A O 1
ATOM 1196 N N . THR A 1 161 ? -23.543 12.931 -1.575 1.00 24.92 158 THR A N 1
ATOM 1197 C CA . THR A 1 161 ? -22.883 13.498 -2.748 1.00 25.76 158 THR A CA 1
ATOM 1198 C C . THR A 1 161 ? -21.430 12.983 -2.728 1.00 26.44 158 THR A C 1
ATOM 1199 O O . THR A 1 161 ? -20.762 12.950 -1.656 1.00 22.58 158 THR A O 1
ATOM 1203 N N . HIS A 1 162 ? -20.925 12.607 -3.905 1.00 25.85 159 HIS A N 1
ATOM 1204 C CA . HIS A 1 162 ? -19.654 11.842 -4.015 1.00 26.96 159 HIS A CA 1
ATOM 1205 C C . HIS A 1 162 ? -19.703 10.500 -3.259 1.00 25.55 159 HIS A C 1
ATOM 1206 O O . HIS A 1 162 ? -18.663 9.935 -2.933 1.00 28.09 159 HIS A O 1
ATOM 1213 N N . PHE A 1 163 ? -20.914 9.999 -3.002 1.00 26.58 160 PHE A N 1
ATOM 1214 C CA . PHE A 1 163 ? -21.164 8.915 -2.054 1.00 27.02 160 PHE A CA 1
ATOM 1215 C C . PHE A 1 163 ? -20.468 9.155 -0.725 1.00 28.24 160 PHE A C 1
ATOM 1216 O O . PHE A 1 163 ? -19.970 8.198 -0.079 1.00 28.13 160 PHE A O 1
ATOM 1224 N N . GLN A 1 164 ? -20.474 10.427 -0.316 1.00 27.55 161 GLN A N 1
ATOM 1225 C CA . GLN A 1 164 ? -20.052 10.840 1.002 1.00 28.49 161 GLN A CA 1
ATOM 1226 C C . GLN A 1 164 ? -21.213 11.527 1.694 1.00 28.98 161 GLN A C 1
ATOM 1227 O O . GLN A 1 164 ? -22.072 12.123 1.026 1.00 27.62 161 GLN A O 1
ATOM 1233 N N . PRO A 1 165 ? -21.240 11.466 3.051 1.00 31.10 162 PRO A N 1
ATOM 1234 C CA . PRO A 1 165 ? -22.331 12.049 3.843 1.00 29.92 162 PRO A CA 1
ATOM 1235 C C . PRO A 1 165 ? -22.609 13.503 3.454 1.00 30.77 162 PRO A C 1
ATOM 1236 O O . PRO A 1 165 ? -21.676 14.306 3.326 1.00 27.34 162 PRO A O 1
ATOM 1240 N N . ALA A 1 166 ? -23.873 13.808 3.177 1.00 33.33 163 ALA A N 1
ATOM 1241 C CA . ALA A 1 166 ? -24.283 15.137 2.753 1.00 34.69 163 ALA A CA 1
ATOM 1242 C C . ALA A 1 166 ? -25.630 15.465 3.408 1.00 37.12 163 ALA A C 1
ATOM 1243 O O . ALA A 1 166 ? -26.234 14.614 4.068 1.00 43.65 163 ALA A O 1
ATOM 1245 N N . GLN A 1 167 ? -26.118 16.678 3.171 1.00 39.00 164 GLN A N 1
ATOM 1246 C CA . GLN A 1 167 ? -27.367 17.185 3.814 1.00 41.58 164 GLN A CA 1
ATOM 1247 C C . GLN A 1 167 ? -28.524 16.149 3.735 1.00 42.14 164 GLN A C 1
ATOM 1248 O O . GLN A 1 167 ? -28.934 15.729 2.616 1.00 38.24 164 GLN A O 1
ATOM 1254 N N . LEU A 1 168 ? -29.037 15.743 4.905 1.00 34.59 165 LEU A N 1
ATOM 1255 C CA . LEU A 1 168 ? -30.103 14.736 4.983 1.00 30.09 165 LEU A CA 1
ATOM 1256 C C . LEU A 1 168 ? -31.148 14.955 3.933 1.00 29.53 165 LEU A C 1
ATOM 1257 O O . LEU A 1 168 ? -31.526 16.102 3.634 1.00 33.17 165 LEU A O 1
ATOM 1262 N N . THR A 1 169 ? -31.586 13.861 3.335 1.00 24.09 166 THR A N 1
ATOM 1263 C CA . THR A 1 169 ? -32.740 13.876 2.491 1.00 24.41 166 THR A CA 1
ATOM 1264 C C . THR A 1 169 ? -33.797 12.959 3.147 1.00 26.29 166 THR A C 1
ATOM 1265 O O . THR A 1 169 ? -33.741 12.719 4.365 1.00 25.94 166 THR A O 1
ATOM 1269 N N . THR A 1 170 ? -34.768 12.500 2.374 1.00 24.55 167 THR A N 1
ATOM 1270 C CA . THR A 1 170 ? -35.692 11.475 2.842 1.00 26.73 167 THR A CA 1
ATOM 1271 C C . THR A 1 170 ? -35.768 10.351 1.861 1.00 25.42 167 THR A C 1
ATOM 1272 O O . THR A 1 170 ? -35.506 10.539 0.680 1.00 26.60 167 THR A O 1
ATOM 1276 N N . VAL A 1 171 ? -36.136 9.181 2.372 1.00 22.89 168 VAL A N 1
ATOM 1277 C CA . VAL A 1 171 ? -36.234 8.001 1.557 1.00 24.60 168 VAL A CA 1
ATOM 1278 C C . VAL A 1 171 ? -37.188 8.258 0.424 1.00 24.27 168 VAL A C 1
ATOM 1279 O O . VAL A 1 171 ? -36.907 7.870 -0.706 1.00 25.69 168 VAL A O 1
ATOM 1283 N N . GLY A 1 172 ? -38.323 8.916 0.710 1.00 24.90 169 GLY A N 1
ATOM 1284 C CA . GLY A 1 172 ? -39.251 9.306 -0.322 1.00 22.73 169 GLY A CA 1
ATOM 1285 C C . GLY A 1 172 ? -38.806 10.323 -1.358 1.00 21.58 169 GLY A C 1
ATOM 1286 O O . GLY A 1 172 ? -39.116 10.195 -2.573 1.00 22.08 169 GLY A O 1
ATOM 1287 N N . LYS A 1 173 ? -38.103 11.335 -0.898 1.00 24.91 170 LYS A N 1
ATOM 1288 C CA . LYS A 1 173 ? -37.560 12.343 -1.794 1.00 23.58 170 LYS A CA 1
ATOM 1289 C C . LYS A 1 173 ? -36.553 11.667 -2.741 1.00 24.28 170 LYS A C 1
ATOM 1290 O O . LYS A 1 173 ? -36.548 11.929 -3.934 1.00 23.57 170 LYS A O 1
ATOM 1296 N N . ARG A 1 174 ? -35.680 10.838 -2.202 1.00 25.28 171 ARG A N 1
ATOM 1297 C CA . ARG A 1 174 ? -34.749 10.110 -3.041 1.00 21.88 171 ARG A CA 1
ATOM 1298 C C . ARG A 1 174 ? -35.457 9.264 -4.092 1.00 24.86 171 ARG A C 1
ATOM 1299 O O . ARG A 1 174 ? -35.070 9.285 -5.280 1.00 22.59 171 ARG A O 1
ATOM 1307 N N . CYS A 1 175 ? -36.528 8.578 -3.692 1.00 22.77 172 CYS A N 1
ATOM 1308 C CA . CYS A 1 175 ? -37.311 7.826 -4.623 1.00 22.39 172 CYS A CA 1
ATOM 1309 C C . CYS A 1 175 ? -37.889 8.726 -5.724 1.00 21.27 172 CYS A C 1
ATOM 1310 O O . CYS A 1 175 ? -37.960 8.307 -6.892 1.00 19.68 172 CYS A O 1
ATOM 1313 N N . CYS A 1 176 ? -38.202 9.985 -5.391 1.00 23.32 173 CYS A N 1
ATOM 1314 C CA . CYS A 1 176 ? -38.649 10.940 -6.400 1.00 23.13 173 CYS A CA 1
ATOM 1315 C C . CYS A 1 176 ? -37.620 11.214 -7.549 1.00 21.68 173 CYS A C 1
ATOM 1316 O O . CYS A 1 176 ? -38.024 11.436 -8.705 1.00 21.53 173 CYS A O 1
ATOM 1319 N N . LEU A 1 177 ? -36.337 11.138 -7.244 1.00 21.94 174 LEU A N 1
ATOM 1320 C CA . LEU A 1 177 ? -35.286 11.217 -8.300 1.00 21.64 174 LEU A CA 1
ATOM 1321 C C . LEU A 1 177 ? -35.493 10.118 -9.306 1.00 22.15 174 LEU A C 1
ATOM 1322 O O . LEU A 1 177 ? -35.443 10.382 -10.516 1.00 21.77 174 LEU A O 1
ATOM 1327 N N . TRP A 1 178 ? -35.732 8.886 -8.809 1.00 20.36 175 TRP A N 1
ATOM 1328 C CA . TRP A 1 178 ? -36.000 7.723 -9.655 1.00 20.67 175 TRP A CA 1
ATOM 1329 C C . TRP A 1 178 ? -37.267 7.909 -10.439 1.00 20.95 175 TRP A C 1
ATOM 1330 O O . TRP A 1 178 ? -37.305 7.732 -11.661 1.00 21.81 175 TRP A O 1
ATOM 1341 N N . ILE A 1 179 ? -38.330 8.308 -9.741 1.00 21.31 176 ILE A N 1
ATOM 1342 C CA . ILE A 1 179 ? -39.638 8.482 -10.387 1.00 19.20 176 ILE A CA 1
ATOM 1343 C C . ILE A 1 179 ? -39.586 9.506 -11.508 1.00 18.20 176 ILE A C 1
ATOM 1344 O O . ILE A 1 179 ? -40.180 9.322 -12.572 1.00 19.91 176 ILE A O 1
ATOM 1349 N N . GLN A 1 180 ? -38.901 10.606 -11.269 1.00 19.89 177 GLN A N 1
ATOM 1350 C CA . GLN A 1 180 ? -38.899 11.656 -12.259 1.00 22.62 177 GLN A CA 1
ATOM 1351 C C . GLN A 1 180 ? -38.260 11.228 -13.565 1.00 22.35 177 GLN A C 1
ATOM 1352 O O . GLN A 1 180 ? -38.797 11.501 -14.646 1.00 22.57 177 GLN A O 1
ATOM 1358 N N . ASP A 1 181 ? -37.115 10.568 -13.484 1.00 19.92 178 ASP A N 1
ATOM 1359 C CA . ASP A 1 181 ? -36.537 10.010 -14.693 1.00 20.40 178 ASP A CA 1
ATOM 1360 C C . ASP A 1 181 ? -37.503 9.108 -15.424 1.00 21.23 178 ASP A C 1
ATOM 1361 O O . ASP A 1 181 ? -37.674 9.216 -16.653 1.00 19.67 178 ASP A O 1
ATOM 1366 N N . LEU A 1 182 ? -38.171 8.209 -14.706 1.00 20.71 179 LEU A N 1
ATOM 1367 C CA . LEU A 1 182 ? -39.117 7.323 -15.356 1.00 19.47 179 LEU A CA 1
ATOM 1368 C C . LEU A 1 182 ? -40.328 8.030 -15.994 1.00 22.11 179 LEU A C 1
ATOM 1369 O O . LEU A 1 182 ? -40.872 7.544 -17.041 1.00 19.55 179 LEU A O 1
ATOM 1374 N N . CYS A 1 183 ? -40.808 9.106 -15.341 1.00 23.29 180 CYS A N 1
ATOM 1375 C CA . CYS A 1 183 ? -41.873 9.946 -15.947 1.00 21.17 180 CYS A CA 1
ATOM 1376 C C . CYS A 1 183 ? -41.426 10.535 -17.266 1.00 19.67 180 CYS A C 1
ATOM 1377 O O . CYS A 1 183 ? -42.170 10.531 -18.218 1.00 20.27 180 CYS A O 1
ATOM 1380 N N . MET A 1 184 ? -40.192 11.008 -17.330 1.00 20.50 181 MET A N 1
ATOM 1381 C CA . MET A 1 184 ? -39.629 11.477 -18.586 1.00 22.78 181 MET A CA 1
ATOM 1382 C C . MET A 1 184 ? -39.620 10.381 -19.656 1.00 20.50 181 MET A C 1
ATOM 1383 O O . MET A 1 184 ? -40.009 10.616 -20.812 1.00 20.51 181 MET A O 1
ATOM 1388 N N . ASP A 1 185 ? -39.265 9.157 -19.262 1.00 21.78 182 ASP A N 1
ATOM 1389 C CA . ASP A 1 185 ? -39.339 8.017 -20.180 1.00 20.76 182 ASP A CA 1
ATOM 1390 C C . ASP A 1 185 ? -40.732 7.753 -20.644 1.00 21.92 182 ASP A C 1
ATOM 1391 O O . ASP A 1 185 ? -40.969 7.518 -21.828 1.00 20.12 182 ASP A O 1
ATOM 1396 N N . LEU A 1 186 ? -41.704 7.819 -19.727 1.00 21.20 183 LEU A N 1
ATOM 1397 C CA . LEU A 1 186 ? -43.072 7.502 -20.112 1.00 21.02 183 LEU A CA 1
ATOM 1398 C C . LEU A 1 186 ? -43.567 8.553 -21.110 1.00 21.86 183 LEU A C 1
ATOM 1399 O O . LEU A 1 186 ? -44.228 8.216 -22.128 1.00 19.56 183 LEU A O 1
ATOM 1404 N N . GLN A 1 187 ? -43.175 9.819 -20.909 1.00 21.35 184 GLN A N 1
ATOM 1405 C CA . GLN A 1 187 ? -43.631 10.855 -21.869 1.00 22.36 184 GLN A CA 1
ATOM 1406 C C . GLN A 1 187 ? -42.958 10.667 -23.221 1.00 21.56 184 GLN A C 1
ATOM 1407 O O . GLN A 1 187 ? -43.552 10.870 -24.268 1.00 19.37 184 GLN A O 1
ATOM 1413 N N . ASN A 1 188 ? -41.691 10.285 -23.196 1.00 21.02 185 ASN A N 1
ATOM 1414 C CA . ASN A 1 188 ? -40.930 10.023 -24.456 1.00 21.20 185 ASN A CA 1
ATOM 1415 C C . ASN A 1 188 ? -41.512 8.860 -25.255 1.00 19.14 185 ASN A C 1
ATOM 1416 O O . ASN A 1 188 ? -41.708 8.941 -26.476 1.00 21.08 185 ASN A O 1
ATOM 1421 N N . LEU A 1 189 ? -41.759 7.756 -24.564 1.00 20.74 186 LEU A N 1
ATOM 1422 C CA . LEU A 1 189 ? -42.367 6.567 -25.193 1.00 22.00 186 LEU A CA 1
ATOM 1423 C C . LEU A 1 189 ? -43.703 6.902 -25.805 1.00 21.69 186 LEU A C 1
ATOM 1424 O O . LEU A 1 189 ? -43.947 6.512 -26.939 1.00 21.06 186 LEU A O 1
ATOM 1429 N N . LYS A 1 190 ? -44.546 7.649 -25.069 1.00 18.84 187 LYS A N 1
ATOM 1430 C CA . LYS A 1 190 ? -45.860 8.062 -25.560 1.00 20.63 187 LYS A CA 1
ATOM 1431 C C . LYS A 1 190 ? -45.746 8.949 -26.782 1.00 20.87 187 LYS A C 1
ATOM 1432 O O . LYS A 1 190 ? -46.476 8.756 -27.783 1.00 21.66 187 LYS A O 1
ATOM 1438 N N . ARG A 1 191 ? -44.825 9.909 -26.732 1.00 21.30 188 ARG A N 1
ATOM 1439 C CA . ARG A 1 191 ? -44.632 10.805 -27.876 1.00 21.68 188 ARG A CA 1
ATOM 1440 C C . ARG A 1 191 ? -44.214 9.991 -29.128 1.00 20.11 188 ARG A C 1
ATOM 1441 O O . ARG A 1 191 ? -44.733 10.193 -30.225 1.00 21.57 188 ARG A O 1
ATOM 1449 N N . VAL A 1 192 ? -43.217 9.136 -28.987 1.00 21.71 189 VAL A N 1
ATOM 1450 C CA . VAL A 1 192 ? -42.739 8.360 -30.135 1.00 23.01 189 VAL A CA 1
ATOM 1451 C C . VAL A 1 192 ? -43.878 7.520 -30.692 1.00 22.02 189 VAL A C 1
ATOM 1452 O O . VAL A 1 192 ? -44.044 7.427 -31.906 1.00 23.59 189 VAL A O 1
ATOM 1456 N N . ARG A 1 193 ? -44.670 6.905 -29.809 1.00 21.46 190 ARG A N 1
ATOM 1457 C CA . ARG A 1 193 ? -45.767 6.042 -30.265 1.00 23.10 190 ARG A CA 1
ATOM 1458 C C . ARG A 1 193 ? -46.770 6.877 -31.064 1.00 26.34 190 ARG A C 1
ATOM 1459 O O . ARG A 1 193 ? -47.157 6.538 -32.203 1.00 23.29 190 ARG A O 1
ATOM 1467 N N . ASP A 1 194 ? -47.156 8.009 -30.480 1.00 26.07 191 ASP A N 1
ATOM 1468 C CA . ASP A 1 194 ? -48.150 8.880 -31.108 1.00 26.47 191 ASP A CA 1
ATOM 1469 C C . ASP A 1 194 ? -47.712 9.465 -32.425 1.00 25.50 191 ASP A C 1
ATOM 1470 O O . ASP A 1 194 ? -48.549 9.720 -33.268 1.00 25.80 191 ASP A O 1
ATOM 1475 N N . ASP A 1 195 ? -46.415 9.688 -32.604 1.00 25.00 192 ASP A N 1
ATOM 1476 C CA . ASP A 1 195 ? -45.902 10.337 -33.782 1.00 27.26 192 ASP A CA 1
ATOM 1477 C C . ASP A 1 195 ? -45.563 9.362 -34.913 1.00 25.68 192 ASP A C 1
ATOM 1478 O O . ASP A 1 195 ? -45.256 9.794 -36.039 1.00 23.00 192 ASP A O 1
ATOM 1483 N N . LEU A 1 196 ? -45.630 8.046 -34.662 1.00 23.62 193 LEU A N 1
ATOM 1484 C CA . LEU A 1 196 ? -45.316 7.100 -35.726 1.00 21.71 193 LEU A CA 1
ATOM 1485 C C . LEU A 1 196 ? -46.300 7.268 -36.878 1.00 19.95 193 LEU A C 1
ATOM 1486 O O . LEU A 1 196 ? -47.489 7.216 -36.663 1.00 18.63 193 LEU A O 1
ATOM 1491 N N . ARG A 1 197 ? -45.803 7.511 -38.070 1.00 18.25 194 ARG A N 1
ATOM 1492 C CA . ARG A 1 197 ? -46.575 7.539 -39.277 1.00 20.04 194 ARG A CA 1
ATOM 1493 C C . ARG A 1 197 ? -46.516 6.222 -40.070 1.00 19.26 194 ARG A C 1
ATOM 1494 O O . ARG A 1 197 ? -45.508 5.466 -40.042 1.00 18.40 194 ARG A O 1
ATOM 1502 N N . PHE A 1 198 ? -47.594 5.961 -40.803 1.00 18.80 195 PHE A N 1
ATOM 1503 C CA . PHE A 1 198 ? -47.676 4.811 -41.661 1.00 17.59 195 PHE A CA 1
ATOM 1504 C C . PHE A 1 198 ? -46.905 5.023 -42.970 1.00 17.48 195 PHE A C 1
ATOM 1505 O O . PHE A 1 198 ? -46.907 6.099 -43.506 1.00 17.27 195 PHE A O 1
ATOM 1513 N N . ARG A 1 199 ? -46.271 3.970 -43.524 1.00 16.35 196 ARG A N 1
ATOM 1514 C CA . ARG A 1 199 ? -45.701 4.087 -44.840 1.00 16.54 196 ARG A CA 1
ATOM 1515 C C . ARG A 1 199 ? -46.785 4.110 -45.869 1.00 16.29 196 ARG A C 1
ATOM 1516 O O . ARG A 1 199 ? -46.698 4.821 -46.894 1.00 17.52 196 ARG A O 1
ATOM 1524 N N . GLY A 1 200 ? -47.783 3.258 -45.712 1.00 16.92 197 GLY A N 1
ATOM 1525 C CA . GLY A 1 200 ? -48.786 3.130 -46.788 1.00 17.50 197 GLY A CA 1
ATOM 1526 C C . GLY A 1 200 ? -48.369 2.457 -48.100 1.00 15.98 197 GLY A C 1
ATOM 1527 O O . GLY A 1 200 ? -47.626 1.520 -48.126 1.00 15.82 197 GLY A O 1
ATOM 1528 N N . VAL A 1 201 ? -48.932 2.930 -49.175 1.00 14.96 198 VAL A N 1
ATOM 1529 C CA . VAL A 1 201 ? -48.609 2.496 -50.521 1.00 15.62 198 VAL A CA 1
ATOM 1530 C C . VAL A 1 201 ? -47.702 3.532 -51.177 1.00 19.80 198 VAL A C 1
ATOM 1531 O O . VAL A 1 201 ? -48.088 4.694 -51.347 1.00 20.20 198 VAL A O 1
ATOM 1535 N N . LYS A 1 202 ? -46.474 3.112 -51.477 1.00 17.53 199 LYS A N 1
ATOM 1536 C CA . LYS A 1 202 ? -45.447 4.005 -51.967 1.00 17.91 199 LYS A CA 1
ATOM 1537 C C . LYS A 1 202 ? -44.655 3.460 -53.144 1.00 17.75 199 LYS A C 1
ATOM 1538 O O . LYS A 1 202 ? -43.894 4.205 -53.739 1.00 18.56 199 LYS A O 1
ATOM 1544 N N . GLY A 1 203 ? -44.775 2.178 -53.492 1.00 16.24 200 GLY A N 1
ATOM 1545 C CA . GLY A 1 203 ? -43.970 1.680 -54.590 1.00 16.88 200 GLY A CA 1
ATOM 1546 C C . GLY A 1 203 ? -42.540 1.338 -54.167 1.00 17.67 200 GLY A C 1
ATOM 1547 O O . GLY A 1 203 ? -42.165 1.496 -52.999 1.00 19.10 200 GLY A O 1
ATOM 1548 N N A THR A 1 204 ? -41.747 0.882 -55.121 0.50 17.64 201 THR A N 1
ATOM 1549 N N B THR A 1 204 ? -41.771 0.854 -55.143 0.50 18.22 201 THR A N 1
ATOM 1550 C CA A THR A 1 204 ? -40.431 0.359 -54.819 0.50 18.44 201 THR A CA 1
ATOM 1551 C CA B THR A 1 204 ? -40.396 0.382 -54.961 0.50 19.56 201 THR A CA 1
ATOM 1552 C C A THR A 1 204 ? -39.365 1.468 -54.637 0.50 18.97 201 THR A C 1
ATOM 1553 C C B THR A 1 204 ? -39.438 1.504 -54.552 0.50 19.72 201 THR A C 1
ATOM 1554 O O A THR A 1 204 ? -38.375 1.237 -53.955 0.50 18.09 201 THR A O 1
ATOM 1555 O O B THR A 1 204 ? -38.575 1.305 -53.700 0.50 18.34 201 THR A O 1
ATOM 1562 N N . THR A 1 205 ? -39.624 2.692 -55.127 1.00 18.12 202 THR A N 1
ATOM 1563 C CA . THR A 1 205 ? -38.740 3.844 -54.828 1.00 18.80 202 THR A CA 1
ATOM 1564 C C . THR A 1 205 ? -39.456 5.021 -54.218 1.00 17.45 202 THR A C 1
ATOM 1565 O O . THR A 1 205 ? -38.861 6.077 -54.072 1.00 18.86 202 THR A O 1
ATOM 1569 N N . GLY A 1 206 ? -40.719 4.826 -53.813 1.00 16.54 203 GLY A N 1
ATOM 1570 C CA . GLY A 1 206 ? -41.474 5.845 -53.119 1.00 16.68 203 GLY A CA 1
ATOM 1571 C C . GLY A 1 206 ? -42.374 6.720 -53.967 1.00 16.19 203 GLY A C 1
ATOM 1572 O O . GLY A 1 206 ? -43.043 7.589 -53.415 1.00 17.20 203 GLY A O 1
ATOM 1573 N N . THR A 1 207 ? -42.370 6.523 -55.283 1.00 16.00 204 THR A N 1
ATOM 1574 C CA . THR A 1 207 ? -43.075 7.369 -56.217 1.00 17.34 204 THR A CA 1
ATOM 1575 C C . THR A 1 207 ? -44.485 6.860 -56.563 1.00 18.12 204 THR A C 1
ATOM 1576 O O . THR A 1 207 ? -45.166 7.494 -57.354 1.00 19.60 204 THR A O 1
ATOM 1580 N N . GLN A 1 208 ? -44.871 5.719 -55.985 1.00 17.00 205 GLN A N 1
ATOM 1581 C CA . GLN A 1 208 ? -46.202 5.128 -56.159 1.00 17.41 205 GLN A CA 1
ATOM 1582 C C . GLN A 1 208 ? -46.461 4.780 -57.629 1.00 17.43 205 GLN A C 1
ATOM 1583 O O . GLN A 1 208 ? -47.625 4.756 -58.057 1.00 21.77 205 GLN A O 1
ATOM 1589 N N . ALA A 1 209 ? -45.403 4.550 -58.422 1.00 16.99 206 ALA A N 1
ATOM 1590 C CA . ALA A 1 209 ? -45.548 4.318 -59.883 1.00 16.97 206 ALA A CA 1
ATOM 1591 C C . ALA A 1 209 ? -46.462 3.122 -60.199 1.00 20.51 206 ALA A C 1
ATOM 1592 O O . ALA A 1 209 ? -47.288 3.188 -61.109 1.00 21.77 206 ALA A O 1
ATOM 1594 N N . SER A 1 210 ? -46.274 2.026 -59.487 1.00 19.70 207 SER A N 1
ATOM 1595 C CA . SER A 1 210 ? -47.054 0.826 -59.773 1.00 24.59 207 SER A CA 1
ATOM 1596 C C . SER A 1 210 ? -48.539 1.101 -59.555 1.00 23.15 207 SER A C 1
ATOM 1597 O O . SER A 1 210 ? -49.369 0.689 -60.388 1.00 22.77 207 SER A O 1
ATOM 1600 N N . PHE A 1 211 ? -48.855 1.839 -58.493 1.00 19.68 208 PHE A N 1
ATOM 1601 C CA . PHE A 1 211 ? -50.280 2.159 -58.190 1.00 20.27 208 PHE A CA 1
ATOM 1602 C C . PHE A 1 211 ? -50.832 3.155 -59.189 1.00 21.35 208 PHE A C 1
ATOM 1603 O O . PHE A 1 211 ? -52.003 3.047 -59.616 1.00 20.96 208 PHE A O 1
ATOM 1611 N N . LEU A 1 212 ? -49.989 4.088 -59.639 1.00 20.82 209 LEU A N 1
ATOM 1612 C CA . LEU A 1 212 ? -50.443 5.077 -60.592 1.00 24.12 209 LEU A CA 1
ATOM 1613 C C . LEU A 1 212 ? -50.799 4.326 -61.904 1.00 23.43 209 LEU A C 1
ATOM 1614 O O . LEU A 1 212 ? -51.799 4.605 -62.547 1.00 24.40 209 LEU A O 1
ATOM 1619 N N . GLN A 1 213 ? -50.003 3.337 -62.247 1.00 24.59 210 GLN A N 1
ATOM 1620 C CA . GLN A 1 213 ? -50.327 2.504 -63.411 1.00 29.23 210 GLN A CA 1
ATOM 1621 C C . GLN A 1 213 ? -51.588 1.658 -63.188 1.00 23.38 210 GLN A C 1
ATOM 1622 O O . GLN A 1 213 ? -52.434 1.588 -64.070 1.00 25.13 210 GLN A O 1
ATOM 1628 N N . LEU A 1 214 ? -51.725 1.059 -62.016 1.00 21.83 211 LEU A N 1
ATOM 1629 C CA . LEU A 1 214 ? -52.904 0.221 -61.737 1.00 23.04 211 LEU A CA 1
ATOM 1630 C C . LEU A 1 214 ? -54.176 1.045 -61.960 1.00 24.33 211 LEU A C 1
ATOM 1631 O O . LEU A 1 214 ? -55.153 0.578 -62.552 1.00 25.72 211 LEU A O 1
ATOM 1636 N N . PHE A 1 215 ? -54.133 2.275 -61.487 1.00 22.02 212 PHE A N 1
ATOM 1637 C CA . PHE A 1 215 ? -55.235 3.224 -61.624 1.00 22.50 212 PHE A CA 1
ATOM 1638 C C . PHE A 1 215 ? -55.222 4.063 -62.907 1.00 22.36 212 PHE A C 1
ATOM 1639 O O . PHE A 1 215 ? -55.939 5.064 -62.989 1.00 23.49 212 PHE A O 1
ATOM 1647 N N . GLU A 1 216 ? -54.413 3.668 -63.893 1.00 24.70 213 GLU A N 1
ATOM 1648 C CA . GLU A 1 216 ? -54.433 4.264 -65.223 1.00 27.52 213 GLU A CA 1
ATOM 1649 C C . GLU A 1 216 ? -54.236 5.769 -65.176 1.00 28.02 213 GLU A C 1
ATOM 1650 O O . GLU A 1 216 ? -54.906 6.512 -65.900 1.00 26.91 213 GLU A O 1
ATOM 1656 N N . GLY A 1 217 ? -53.329 6.211 -64.301 1.00 25.51 214 GLY A N 1
ATOM 1657 C CA . GLY A 1 217 ? -52.865 7.593 -64.269 1.00 25.04 214 GLY A CA 1
ATOM 1658 C C . GLY A 1 217 ? -53.730 8.481 -63.433 1.00 24.85 214 GLY A C 1
ATOM 1659 O O . GLY A 1 217 ? -53.526 9.674 -63.405 1.00 27.55 214 GLY A O 1
ATOM 1660 N N . ASP A 1 218 ? -54.643 7.891 -62.661 1.00 26.46 215 ASP A N 1
ATOM 1661 C CA . ASP A 1 218 ? -55.474 8.671 -61.779 1.00 26.28 215 ASP A CA 1
ATOM 1662 C C . ASP A 1 218 ? -54.826 8.948 -60.414 1.00 25.47 215 ASP A C 1
ATOM 1663 O O . ASP A 1 218 ? -54.957 8.145 -59.480 1.00 23.60 215 ASP A O 1
ATOM 1668 N N . ASP A 1 219 ? -54.241 10.144 -60.261 1.00 24.07 216 ASP A N 1
ATOM 1669 C CA . ASP A 1 219 ? -53.611 10.513 -59.009 1.00 23.72 216 ASP A CA 1
ATOM 1670 C C . ASP A 1 219 ? -54.505 10.460 -57.776 1.00 22.86 216 ASP A C 1
ATOM 1671 O O . ASP A 1 219 ? -54.077 10.052 -56.701 1.00 20.01 216 ASP A O 1
ATOM 1676 N N A HIS A 1 220 ? -55.748 10.927 -57.896 0.50 21.93 217 HIS A N 1
ATOM 1677 N N B HIS A 1 220 ? -55.739 10.896 -57.934 0.50 21.52 217 HIS A N 1
ATOM 1678 C CA A HIS A 1 220 ? -56.634 10.973 -56.737 0.50 23.25 217 HIS A CA 1
ATOM 1679 C CA B HIS A 1 220 ? -56.643 10.991 -56.829 0.50 22.24 217 HIS A CA 1
ATOM 1680 C C A HIS A 1 220 ? -56.894 9.589 -56.178 0.50 20.95 217 HIS A C 1
ATOM 1681 C C B HIS A 1 220 ? -56.933 9.618 -56.211 0.50 20.46 217 HIS A C 1
ATOM 1682 O O A HIS A 1 220 ? -56.994 9.433 -54.965 0.50 20.89 217 HIS A O 1
ATOM 1683 O O B HIS A 1 220 ? -57.033 9.498 -54.991 0.50 20.28 217 HIS A O 1
ATOM 1696 N N . LYS A 1 221 ? -57.013 8.601 -57.054 1.00 21.65 218 LYS A N 1
ATOM 1697 C CA . LYS A 1 221 ? -57.226 7.237 -56.614 1.00 20.47 218 LYS A CA 1
ATOM 1698 C C . LYS A 1 221 ? -56.030 6.710 -55.856 1.00 20.27 218 LYS A C 1
ATOM 1699 O O . LYS A 1 221 ? -56.192 6.087 -54.838 1.00 20.37 218 LYS A O 1
ATOM 1705 N N . VAL A 1 222 ? -54.825 7.021 -56.318 1.00 20.09 219 VAL A N 1
ATOM 1706 C CA . VAL A 1 222 ? -53.627 6.609 -55.555 1.00 18.18 219 VAL A CA 1
ATOM 1707 C C . VAL A 1 222 ? -53.691 7.274 -54.185 1.00 18.53 219 VAL A C 1
ATOM 1708 O O . VAL A 1 222 ? -53.444 6.653 -53.175 1.00 18.35 219 VAL A O 1
ATOM 1712 N N . GLU A 1 223 ? -53.990 8.567 -54.133 1.00 20.03 220 GLU A N 1
ATOM 1713 C CA . GLU A 1 223 ? -54.022 9.286 -52.843 1.00 18.75 220 GLU A CA 1
ATOM 1714 C C . GLU A 1 223 ? -55.094 8.715 -51.961 1.00 18.15 220 GLU A C 1
ATOM 1715 O O . GLU A 1 223 ? -54.906 8.610 -50.723 1.00 16.96 220 GLU A O 1
ATOM 1721 N N . GLN A 1 224 ? -56.228 8.371 -52.559 1.00 19.67 221 GLN A N 1
ATOM 1722 C CA . GLN A 1 224 ? -57.306 7.767 -51.763 1.00 20.60 221 GLN A CA 1
ATOM 1723 C C . GLN A 1 224 ? -56.861 6.438 -51.191 1.00 19.34 221 GLN A C 1
ATOM 1724 O O . GLN A 1 224 ? -57.131 6.172 -50.066 1.00 17.61 221 GLN A O 1
ATOM 1730 N N . LEU A 1 225 ? -56.161 5.611 -51.969 1.00 20.67 222 LEU A N 1
ATOM 1731 C CA . LEU A 1 225 ? -55.750 4.271 -51.460 1.00 19.76 222 LEU A CA 1
ATOM 1732 C C . LEU A 1 225 ? -54.795 4.419 -50.267 1.00 18.08 222 LEU A C 1
ATOM 1733 O O . LEU A 1 225 ? -54.934 3.728 -49.261 1.00 19.69 222 LEU A O 1
ATOM 1738 N N . ASP A 1 226 ? -53.878 5.402 -50.346 1.00 18.96 223 ASP A N 1
ATOM 1739 C CA . ASP A 1 226 ? -52.931 5.658 -49.240 1.00 18.93 223 ASP A CA 1
ATOM 1740 C C . ASP A 1 226 ? -53.684 6.056 -47.999 1.00 19.39 223 ASP A C 1
ATOM 1741 O O . ASP A 1 226 ? -53.386 5.584 -46.909 1.00 19.36 223 ASP A O 1
ATOM 1746 N N . LYS A 1 227 ? -54.662 6.965 -48.146 1.00 19.23 224 LYS A N 1
ATOM 1747 C CA . LYS A 1 227 ? -55.455 7.399 -47.027 1.00 19.36 224 LYS A CA 1
ATOM 1748 C C . LYS A 1 227 ? -56.236 6.250 -46.400 1.00 19.04 224 LYS A C 1
ATOM 1749 O O . LYS A 1 227 ? -56.287 6.112 -45.174 1.00 18.83 224 LYS A O 1
ATOM 1755 N N . MET A 1 228 ? -56.776 5.398 -47.241 1.00 17.79 225 MET A N 1
ATOM 1756 C CA . MET A 1 228 ? -57.635 4.258 -46.769 1.00 19.44 225 MET A CA 1
ATOM 1757 C C . MET A 1 228 ? -56.874 3.174 -46.060 1.00 18.29 225 MET A C 1
ATOM 1758 O O . MET A 1 228 ? -57.256 2.760 -44.982 1.00 19.59 225 MET A O 1
ATOM 1763 N N . VAL A 1 229 ? -55.729 2.770 -46.560 1.00 19.41 226 VAL A N 1
ATOM 1764 C CA . VAL A 1 229 ? -54.960 1.730 -45.846 1.00 16.74 226 VAL A CA 1
ATOM 1765 C C . VAL A 1 229 ? -54.411 2.284 -44.556 1.00 16.94 226 VAL A C 1
ATOM 1766 O O . VAL A 1 229 ? -54.410 1.600 -43.521 1.00 18.72 226 VAL A O 1
ATOM 1770 N N . THR A 1 230 ? -54.117 3.580 -44.525 1.00 16.34 227 THR A N 1
ATOM 1771 C CA . THR A 1 230 ? -53.579 4.197 -43.322 1.00 17.87 227 THR A CA 1
ATOM 1772 C C . THR A 1 230 ? -54.641 4.197 -42.227 1.00 18.07 227 THR A C 1
ATOM 1773 O O . THR A 1 230 ? -54.409 3.757 -41.103 1.00 18.42 227 THR A O 1
ATOM 1777 N N . GLU A 1 231 ? -55.852 4.587 -42.628 1.00 18.93 228 GLU A N 1
ATOM 1778 C CA . GLU A 1 231 ? -56.976 4.580 -41.733 1.00 22.68 228 GLU A CA 1
ATOM 1779 C C . GLU A 1 231 ? -57.302 3.149 -41.244 1.00 20.92 228 GLU A C 1
ATOM 1780 O O . GLU A 1 231 ? -57.556 2.935 -40.070 1.00 18.87 228 GLU A O 1
ATOM 1786 N N . LYS A 1 232 ? -57.278 2.171 -42.134 1.00 18.67 229 LYS A N 1
ATOM 1787 C CA . LYS A 1 232 ? -57.682 0.816 -41.717 1.00 20.59 229 LYS A CA 1
ATOM 1788 C C . LYS A 1 232 ? -56.654 0.274 -40.733 1.00 22.14 229 LYS A C 1
ATOM 1789 O O . LYS A 1 232 ? -56.989 -0.468 -39.792 1.00 19.93 229 LYS A O 1
ATOM 1795 N N . ALA A 1 233 ? -55.385 0.667 -40.920 1.00 19.60 230 ALA A N 1
ATOM 1796 C CA . ALA A 1 233 ? -54.336 0.249 -39.980 1.00 20.42 230 ALA A CA 1
ATOM 1797 C C . ALA A 1 233 ? -54.327 1.028 -38.660 1.00 18.85 230 ALA A C 1
ATOM 1798 O O . ALA A 1 233 ? -53.447 0.824 -37.840 1.00 19.70 230 ALA A O 1
ATOM 1800 N N . GLY A 1 234 ? -55.235 1.984 -38.480 1.00 20.30 231 GLY A N 1
ATOM 1801 C CA . GLY A 1 234 ? -55.343 2.706 -37.202 1.00 22.52 231 GLY A CA 1
ATOM 1802 C C . GLY A 1 234 ? -54.310 3.813 -36.985 1.00 20.66 231 GLY A C 1
ATOM 1803 O O . GLY A 1 234 ? -53.971 4.142 -35.850 1.00 20.18 231 GLY A O 1
ATOM 1804 N N . PHE A 1 235 ? -53.688 4.261 -38.070 1.00 21.35 232 PHE A N 1
ATOM 1805 C CA . PHE A 1 235 ? -52.748 5.352 -37.998 1.00 20.49 232 PHE A CA 1
ATOM 1806 C C . PHE A 1 235 ? -53.455 6.661 -38.382 1.00 20.40 232 PHE A C 1
ATOM 1807 O O . PHE A 1 235 ? -54.151 6.723 -39.379 1.00 21.91 232 PHE A O 1
ATOM 1815 N N . LYS A 1 236 ? -53.170 7.724 -37.636 1.00 22.24 233 LYS A N 1
ATOM 1816 C CA . LYS A 1 236 ? -53.703 9.065 -37.955 1.00 24.20 233 LYS A CA 1
ATOM 1817 C C . LYS A 1 236 ? -53.042 9.701 -39.149 1.00 24.40 233 LYS A C 1
ATOM 1818 O O . LYS A 1 236 ? -53.638 10.507 -39.834 1.00 22.67 233 LYS A O 1
ATOM 1824 N N . ARG A 1 237 ? -51.792 9.351 -39.407 1.00 20.20 234 ARG A N 1
ATOM 1825 C CA . ARG A 1 237 ? -51.052 9.981 -40.459 1.00 21.43 234 ARG A CA 1
ATOM 1826 C C . ARG A 1 237 ? -50.144 9.011 -41.247 1.00 17.70 234 ARG A C 1
ATOM 1827 O O . ARG A 1 237 ? -49.581 8.123 -40.664 1.00 19.68 234 ARG A O 1
ATOM 1835 N N . ALA A 1 238 ? -50.033 9.204 -42.571 1.00 17.71 235 ALA A N 1
ATOM 1836 C CA . ALA A 1 238 ? -49.090 8.519 -43.416 1.00 19.16 235 ALA A CA 1
ATOM 1837 C C . ALA A 1 238 ? -47.993 9.533 -43.793 1.00 19.00 235 ALA A C 1
ATOM 1838 O O . ALA A 1 238 ? -48.261 10.738 -43.904 1.00 17.88 235 ALA A O 1
ATOM 1840 N N . PHE A 1 239 ? -46.832 9.026 -44.175 1.00 18.14 236 PHE A N 1
ATOM 1841 C CA . PHE A 1 239 ? -45.829 9.851 -44.813 1.00 19.24 236 PHE A CA 1
ATOM 1842 C C . PHE A 1 239 ? -46.346 10.263 -46.142 1.00 17.80 236 PHE A C 1
ATOM 1843 O O . PHE A 1 239 ? -47.008 9.506 -46.796 1.00 19.49 236 PHE A O 1
ATOM 1851 N N . ILE A 1 240 ? -46.023 11.474 -46.538 1.00 16.03 237 ILE A N 1
ATOM 1852 C CA . ILE A 1 240 ? -46.110 11.863 -47.915 1.00 16.66 237 ILE A CA 1
ATOM 1853 C C . ILE A 1 240 ? -44.837 11.387 -48.648 1.00 16.29 237 ILE A C 1
ATOM 1854 O O . ILE A 1 240 ? -44.892 10.862 -49.769 1.00 18.76 237 ILE A O 1
ATOM 1859 N N . ILE A 1 241 ? -43.701 11.646 -48.019 1.00 15.43 238 ILE A N 1
ATOM 1860 C CA . ILE A 1 241 ? -42.375 11.375 -48.543 1.00 14.90 238 ILE A CA 1
ATOM 1861 C C . ILE A 1 241 ? -41.762 10.115 -47.931 1.00 14.61 238 ILE A C 1
ATOM 1862 O O . ILE A 1 241 ? -41.629 9.993 -46.715 1.00 15.56 238 ILE A O 1
ATOM 1867 N N . THR A 1 242 ? -41.428 9.166 -48.819 1.00 15.20 239 THR A N 1
ATOM 1868 C CA . THR A 1 242 ? -40.585 8.016 -48.521 1.00 14.52 239 THR A CA 1
ATOM 1869 C C . THR A 1 242 ? -39.720 7.709 -49.719 1.00 16.25 239 THR A C 1
ATOM 1870 O O . THR A 1 242 ? -40.053 8.039 -50.822 1.00 15.28 239 THR A O 1
ATOM 1874 N N . GLY A 1 243 ? -38.634 6.983 -49.488 1.00 15.95 240 GLY A N 1
ATOM 1875 C CA . GLY A 1 243 ? -38.063 6.138 -50.547 1.00 16.11 240 GLY A CA 1
ATOM 1876 C C . GLY A 1 243 ? -38.823 4.830 -50.602 1.00 16.85 240 GLY A C 1
ATOM 1877 O O . GLY A 1 243 ? -40.036 4.816 -50.454 1.00 16.31 240 GLY A O 1
ATOM 1878 N N . GLN A 1 244 ? -38.126 3.709 -50.670 1.00 16.27 241 GLN A N 1
ATOM 1879 C CA . GLN A 1 244 ? -38.808 2.407 -50.578 1.00 16.94 241 GLN A CA 1
ATOM 1880 C C . GLN A 1 244 ? -39.530 2.202 -49.232 1.00 18.90 241 GLN A C 1
ATOM 1881 O O . GLN A 1 244 ? -40.597 1.614 -49.163 1.00 17.14 241 GLN A O 1
ATOM 1887 N N . THR A 1 245 ? -38.905 2.658 -48.148 1.00 17.57 242 THR A N 1
ATOM 1888 C CA . THR A 1 245 ? -39.420 2.447 -46.809 1.00 18.32 242 THR A CA 1
ATOM 1889 C C . THR A 1 245 ? -39.556 3.755 -45.997 1.00 18.38 242 THR A C 1
ATOM 1890 O O . THR A 1 245 ? -39.112 4.842 -46.430 1.00 18.57 242 THR A O 1
ATOM 1894 N N . TYR A 1 246 ? -40.062 3.641 -44.766 1.00 15.98 243 TYR A N 1
ATOM 1895 C CA . TYR A 1 246 ? -40.091 4.804 -43.901 1.00 16.54 243 TYR A CA 1
ATOM 1896 C C . TYR A 1 246 ? -38.653 5.177 -43.584 1.00 17.86 243 TYR A C 1
ATOM 1897 O O . TYR A 1 246 ? -37.804 4.289 -43.502 1.00 15.54 243 TYR A O 1
ATOM 1906 N N . THR A 1 247 ? -38.357 6.476 -43.449 1.00 16.47 244 THR A N 1
ATOM 1907 C CA . THR A 1 247 ? -36.990 6.844 -43.081 1.00 15.87 244 THR A CA 1
ATOM 1908 C C . THR A 1 247 ? -36.449 6.141 -41.834 1.00 15.66 244 THR A C 1
ATOM 1909 O O . THR A 1 247 ? -37.083 6.077 -40.780 1.00 14.95 244 THR A O 1
ATOM 1913 N N . ARG A 1 248 ? -35.243 5.601 -41.960 1.00 16.34 245 ARG A N 1
ATOM 1914 C CA . ARG A 1 248 ? -34.632 4.890 -40.833 1.00 17.17 245 ARG A CA 1
ATOM 1915 C C . ARG A 1 248 ? -34.257 5.769 -39.644 1.00 14.61 245 ARG A C 1
ATOM 1916 O O . ARG A 1 248 ? -33.904 5.288 -38.547 1.00 15.88 245 ARG A O 1
ATOM 1924 N N . LYS A 1 249 ? -34.438 7.087 -39.806 1.00 14.56 246 LYS A N 1
ATOM 1925 C CA . LYS A 1 249 ? -34.417 8.011 -38.693 1.00 15.71 246 LYS A CA 1
ATOM 1926 C C . LYS A 1 249 ? -35.428 7.616 -37.660 1.00 14.49 246 LYS A C 1
ATOM 1927 O O . LYS A 1 249 ? -35.183 7.780 -36.436 1.00 15.07 246 LYS A O 1
ATOM 1933 N N . VAL A 1 250 ? -36.550 7.044 -38.084 1.00 16.49 247 VAL A N 1
ATOM 1934 C CA . VAL A 1 250 ? -37.594 6.581 -37.104 1.00 18.00 247 VAL A CA 1
ATOM 1935 C C . VAL A 1 250 ? -37.024 5.539 -36.124 1.00 16.81 247 VAL A C 1
ATOM 1936 O O . VAL A 1 250 ? -37.295 5.599 -34.929 1.00 17.93 247 VAL A O 1
ATOM 1940 N N . ASP A 1 251 ? -36.201 4.611 -36.630 1.00 15.35 248 ASP A N 1
ATOM 1941 C CA . ASP A 1 251 ? -35.579 3.629 -35.752 1.00 14.84 248 ASP A CA 1
ATOM 1942 C C . ASP A 1 251 ? -34.631 4.229 -34.721 1.00 15.91 248 ASP A C 1
ATOM 1943 O O . ASP A 1 251 ? -34.530 3.716 -33.614 1.00 15.23 248 ASP A O 1
ATOM 1948 N N . ILE A 1 252 ? -33.938 5.295 -35.097 1.00 15.40 249 ILE A N 1
ATOM 1949 C CA . ILE A 1 252 ? -33.138 6.065 -34.154 1.00 17.56 249 ILE A CA 1
ATOM 1950 C C . ILE A 1 252 ? -34.037 6.635 -33.093 1.00 16.58 249 ILE A C 1
ATOM 1951 O O . ILE A 1 252 ? -33.722 6.559 -31.925 1.00 17.26 249 ILE A O 1
ATOM 1956 N N . GLU A 1 253 ? -35.125 7.265 -33.499 1.00 17.14 250 GLU A N 1
ATOM 1957 C CA . GLU A 1 253 ? -36.026 7.922 -32.539 1.00 21.26 250 GLU A CA 1
ATOM 1958 C C . GLU A 1 253 ? -36.542 6.929 -31.495 1.00 18.34 250 GLU A C 1
ATOM 1959 O O . GLU A 1 253 ? -36.449 7.197 -30.279 1.00 19.27 250 GLU A O 1
ATOM 1965 N N . VAL A 1 254 ? -36.930 5.736 -31.947 1.00 18.27 251 VAL A N 1
ATOM 1966 C CA . VAL A 1 254 ? -37.466 4.728 -31.046 1.00 20.60 251 VAL A CA 1
ATOM 1967 C C . VAL A 1 254 ? -36.397 4.120 -30.155 1.00 19.09 251 VAL A C 1
ATOM 1968 O O . VAL A 1 254 ? -36.536 4.112 -28.960 1.00 18.30 251 VAL A O 1
ATOM 1972 N N . LEU A 1 255 ? -35.283 3.660 -30.724 1.00 19.93 252 LEU A N 1
ATOM 1973 C CA . LEU A 1 255 ? -34.220 3.087 -29.869 1.00 18.71 252 LEU A CA 1
ATOM 1974 C C . LEU A 1 255 ? -33.522 4.085 -28.967 1.00 18.30 252 LEU A C 1
ATOM 1975 O O . LEU A 1 255 ? -33.050 3.695 -27.895 1.00 18.96 252 LEU A O 1
ATOM 1980 N N . SER A 1 256 ? -33.511 5.379 -29.323 1.00 17.49 253 SER A N 1
ATOM 1981 C CA . SER A 1 256 ? -32.887 6.394 -28.439 1.00 17.99 253 SER A CA 1
ATOM 1982 C C . SER A 1 256 ? -33.690 6.567 -27.157 1.00 17.48 253 SER A C 1
ATOM 1983 O O . SER A 1 256 ? -33.132 6.696 -26.072 1.00 16.27 253 SER A O 1
ATOM 1986 N N A VAL A 1 257 ? -35.017 6.594 -27.285 0.50 18.41 254 VAL A N 1
ATOM 1987 N N B VAL A 1 257 ? -35.000 6.595 -27.308 0.50 18.81 254 VAL A N 1
ATOM 1988 C CA A VAL A 1 257 ? -35.882 6.629 -26.078 0.50 18.19 254 VAL A CA 1
ATOM 1989 C CA B VAL A 1 257 ? -35.893 6.617 -26.156 0.50 19.01 254 VAL A CA 1
ATOM 1990 C C A VAL A 1 257 ? -35.731 5.387 -25.214 0.50 17.68 254 VAL A C 1
ATOM 1991 C C B VAL A 1 257 ? -35.711 5.403 -25.244 0.50 18.10 254 VAL A C 1
ATOM 1992 O O A VAL A 1 257 ? -35.571 5.514 -23.999 0.50 17.46 254 VAL A O 1
ATOM 1993 O O B VAL A 1 257 ? -35.553 5.562 -24.030 0.50 17.91 254 VAL A O 1
ATOM 2000 N N . LEU A 1 258 ? -35.628 4.208 -25.824 1.00 18.21 255 LEU A N 1
ATOM 2001 C CA . LEU A 1 258 ? -35.302 2.979 -25.034 1.00 18.88 255 LEU A CA 1
ATOM 2002 C C . LEU A 1 258 ? -33.924 3.032 -24.356 1.00 18.17 255 LEU A C 1
ATOM 2003 O O . LEU A 1 258 ? -33.788 2.644 -23.201 1.00 18.53 255 LEU A O 1
ATOM 2008 N N . ALA A 1 259 ? -32.906 3.529 -25.080 1.00 16.39 256 ALA A N 1
ATOM 2009 C CA . ALA A 1 259 ? -31.584 3.731 -24.508 1.00 17.40 256 ALA A CA 1
ATOM 2010 C C . ALA A 1 259 ? -31.613 4.628 -23.269 1.00 18.59 256 ALA A C 1
ATOM 2011 O O . ALA A 1 259 ? -31.003 4.298 -22.257 1.00 18.35 256 ALA A O 1
ATOM 2013 N N . SER A 1 260 ? -32.333 5.743 -23.356 1.00 19.05 257 SER A N 1
ATOM 2014 C CA . SER A 1 260 ? -32.437 6.680 -22.256 1.00 19.83 257 SER A CA 1
ATOM 2015 C C . SER A 1 260 ? -33.174 6.068 -21.064 1.00 17.62 257 SER A C 1
ATOM 2016 O O . SER A 1 260 ? -32.745 6.240 -19.904 1.00 19.37 257 SER A O 1
ATOM 2019 N N . LEU A 1 261 ? -34.224 5.303 -21.340 1.00 18.62 258 LEU A N 1
ATOM 2020 C CA . LEU A 1 261 ? -34.833 4.457 -20.329 1.00 20.51 258 LEU A CA 1
ATOM 2021 C C . LEU A 1 261 ? -33.842 3.515 -19.691 1.00 18.70 258 LEU A C 1
ATOM 2022 O O . LEU A 1 261 ? -33.774 3.414 -18.474 1.00 17.15 258 LEU A O 1
ATOM 2027 N N . GLY A 1 262 ? -33.014 2.902 -20.500 1.00 16.95 259 GLY A N 1
ATOM 2028 C CA . GLY A 1 262 ? -31.974 2.054 -19.948 1.00 17.59 259 GLY A CA 1
ATOM 2029 C C . GLY A 1 262 ? -31.076 2.799 -18.967 1.00 18.72 259 GLY A C 1
ATOM 2030 O O . GLY A 1 262 ? -30.802 2.320 -17.864 1.00 20.26 259 GLY A O 1
ATOM 2031 N N . ALA A 1 263 ? -30.645 3.996 -19.341 1.00 18.28 260 ALA A N 1
ATOM 2032 C CA . ALA A 1 263 ? -29.812 4.815 -18.455 1.00 17.21 260 ALA A CA 1
ATOM 2033 C C . ALA A 1 263 ? -30.481 5.096 -17.099 1.00 18.93 260 ALA A C 1
ATOM 2034 O O . ALA A 1 263 ? -29.818 5.021 -16.061 1.00 20.42 260 ALA A O 1
ATOM 2036 N N . S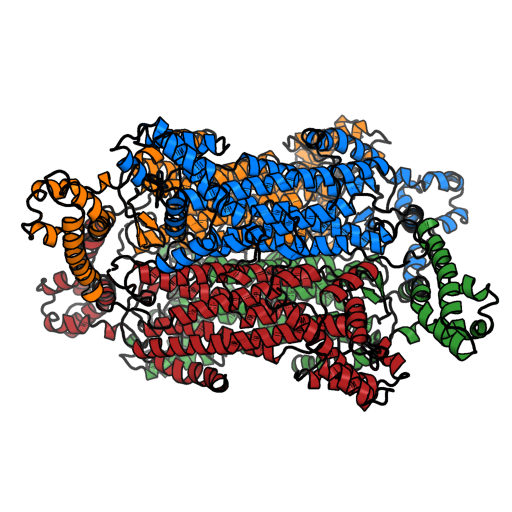ER A 1 264 ? -31.766 5.463 -17.129 1.00 20.23 261 SER A N 1
ATOM 2037 C CA . SER A 1 264 ? -32.577 5.726 -15.929 1.00 21.83 261 SER A CA 1
ATOM 2038 C C . SER A 1 264 ? -32.625 4.502 -15.016 1.00 20.13 261 SER A C 1
ATOM 2039 O O . SER A 1 264 ? -32.375 4.594 -13.852 1.00 19.00 261 SER A O 1
ATOM 2042 N N . VAL A 1 265 ? -32.956 3.364 -15.593 1.00 19.29 262 VAL A N 1
ATOM 2043 C CA . VAL A 1 265 ? -33.098 2.127 -14.844 1.00 20.92 262 VAL A CA 1
ATOM 2044 C C . VAL A 1 265 ? -31.756 1.680 -14.244 1.00 20.83 262 VAL A C 1
ATOM 2045 O O . VAL A 1 265 ? -31.702 1.278 -13.097 1.00 19.96 262 VAL A O 1
ATOM 2049 N N . HIS A 1 266 ? -30.670 1.852 -14.993 1.00 18.87 263 HIS A N 1
ATOM 2050 C CA . HIS A 1 266 ? -29.345 1.572 -14.482 1.00 19.94 263 HIS A CA 1
ATOM 2051 C C . HIS A 1 266 ? -28.991 2.397 -13.243 1.00 19.43 263 HIS A C 1
ATOM 2052 O O . HIS A 1 266 ? -28.367 1.892 -12.315 1.00 20.05 263 HIS A O 1
ATOM 2059 N N . LYS A 1 267 ? -29.263 3.687 -13.287 1.00 21.26 264 LYS A N 1
ATOM 2060 C CA . LYS A 1 267 ? -28.989 4.570 -12.166 1.00 18.69 264 LYS A CA 1
ATOM 2061 C C . LYS A 1 267 ? -29.847 4.132 -10.922 1.00 18.39 264 LYS A C 1
ATOM 2062 O O . LYS A 1 267 ? -29.330 3.970 -9.791 1.00 18.56 264 LYS A O 1
ATOM 2068 N N . ILE A 1 268 ? -31.131 3.953 -11.142 1.00 20.71 265 ILE A N 1
ATOM 2069 C CA . ILE A 1 268 ? -32.057 3.558 -10.071 1.00 18.89 265 ILE A CA 1
ATOM 2070 C C . ILE A 1 268 ? -31.567 2.252 -9.403 1.00 20.19 265 ILE A C 1
ATOM 2071 O O . ILE A 1 268 ? -31.478 2.156 -8.195 1.00 18.15 265 ILE A O 1
ATOM 2076 N N . CYS A 1 269 ? -31.297 1.249 -10.224 1.00 21.15 266 CYS A N 1
ATOM 2077 C CA . CYS A 1 269 ? -30.893 -0.070 -9.736 1.00 19.40 266 CYS A CA 1
ATOM 2078 C C . CYS A 1 269 ? -29.454 -0.062 -9.160 1.00 22.14 266 CYS A C 1
ATOM 2079 O O . CYS A 1 269 ? -29.191 -0.747 -8.212 1.00 21.62 266 CYS A O 1
ATOM 2082 N N . THR A 1 270 ? -28.600 0.866 -9.601 1.00 20.10 267 THR A N 1
ATOM 2083 C CA . THR A 1 270 ? -27.300 1.065 -8.944 1.00 21.17 267 THR A CA 1
ATOM 2084 C C . THR A 1 270 ? -27.507 1.654 -7.535 1.00 19.77 267 THR A C 1
ATOM 2085 O O . THR A 1 270 ? -26.905 1.210 -6.591 1.00 19.18 267 THR A O 1
ATOM 2089 N N . ASP A 1 271 ? -28.386 2.641 -7.410 1.00 21.04 268 ASP A N 1
ATOM 2090 C CA . ASP A 1 271 ? -28.714 3.190 -6.091 1.00 20.83 268 ASP A CA 1
ATOM 2091 C C . ASP A 1 271 ? -29.262 2.087 -5.114 1.00 19.36 268 ASP A C 1
ATOM 2092 O O . ASP A 1 271 ? -28.830 2.005 -3.983 1.00 21.06 268 ASP A O 1
ATOM 2097 N N . ILE A 1 272 ? -30.218 1.310 -5.575 1.00 20.90 269 ILE A N 1
ATOM 2098 C CA . ILE A 1 272 ? -30.736 0.201 -4.779 1.00 21.00 269 ILE A CA 1
ATOM 2099 C C . ILE A 1 272 ? -29.632 -0.804 -4.355 1.00 23.86 269 ILE A C 1
ATOM 2100 O O . ILE A 1 272 ? -29.565 -1.223 -3.171 1.00 23.15 269 ILE A O 1
ATOM 2105 N N . ARG A 1 273 ? -28.716 -1.145 -5.268 1.00 19.45 270 ARG A N 1
ATOM 2106 C CA . ARG A 1 273 ? -27.630 -2.020 -4.897 1.00 18.50 270 ARG A CA 1
ATOM 2107 C C . ARG A 1 273 ? -26.724 -1.442 -3.785 1.00 19.43 270 ARG A C 1
ATOM 2108 O O . ARG A 1 273 ? -26.231 -2.156 -2.898 1.00 21.42 270 ARG A O 1
ATOM 2116 N N . LEU A 1 274 ? -26.486 -0.142 -3.842 1.00 22.53 271 LEU A N 1
ATOM 2117 C CA . LEU A 1 274 ? -25.680 0.558 -2.848 1.00 21.36 271 LEU A CA 1
ATOM 2118 C C . LEU A 1 274 ? -26.436 0.612 -1.508 1.00 21.67 271 LEU A C 1
ATOM 2119 O O . LEU A 1 274 ? -25.832 0.414 -0.461 1.00 19.95 271 LEU A O 1
ATOM 2124 N N . LEU A 1 275 ? -27.737 0.897 -1.559 1.00 23.88 272 LEU A N 1
ATOM 2125 C CA . LEU A 1 275 ? -28.560 0.900 -0.358 1.00 23.36 272 LEU A CA 1
ATOM 2126 C C . LEU A 1 275 ? -28.559 -0.479 0.296 1.00 23.53 272 LEU A C 1
ATOM 2127 O O . LEU A 1 275 ? -28.539 -0.593 1.541 1.00 23.76 272 LEU A O 1
ATOM 2132 N N . ALA A 1 276 ? -28.554 -1.510 -0.538 1.00 23.04 273 ALA A N 1
ATOM 2133 C CA . ALA A 1 276 ? -28.526 -2.891 -0.075 1.00 23.23 273 ALA A CA 1
ATOM 2134 C C . ALA A 1 276 ? -27.233 -3.217 0.630 1.00 24.62 273 ALA A C 1
ATOM 2135 O O . ALA A 1 276 ? -27.252 -3.855 1.708 1.00 26.83 273 ALA A O 1
ATOM 2137 N N . ASN A 1 277 ? -26.115 -2.731 0.111 1.00 23.16 274 ASN A N 1
ATOM 2138 C CA . ASN A 1 277 ? -24.868 -2.847 0.827 1.00 21.87 274 ASN A CA 1
ATOM 2139 C C . ASN A 1 277 ? -24.939 -2.184 2.198 1.00 24.66 274 ASN A C 1
ATOM 2140 O O . ASN A 1 277 ? -24.453 -2.736 3.159 1.00 26.78 274 ASN A O 1
ATOM 2145 N N . LEU A 1 278 ? -25.501 -0.973 2.261 1.00 23.65 275 LEU A N 1
ATOM 2146 C CA . LEU A 1 278 ? -25.625 -0.222 3.503 1.00 24.98 275 LEU A CA 1
ATOM 2147 C C . LEU A 1 278 ? -26.686 -0.826 4.464 1.00 27.19 275 LEU A C 1
ATOM 2148 O O . LEU A 1 278 ? -26.800 -0.371 5.611 1.00 28.41 275 LEU A O 1
ATOM 2153 N N . LYS A 1 279 ? -27.447 -1.812 3.988 1.00 26.21 276 LYS A N 1
ATOM 2154 C CA . LYS A 1 279 ? -28.556 -2.442 4.739 1.00 27.92 276 LYS A CA 1
ATOM 2155 C C . LYS A 1 279 ? -29.707 -1.466 5.085 1.00 28.45 276 LYS A C 1
ATOM 2156 O O . LYS A 1 279 ? -30.503 -1.732 5.973 1.00 27.72 276 LYS A O 1
ATOM 2162 N N . GLU A 1 280 ? -29.868 -0.421 4.285 1.00 26.74 277 GLU A N 1
ATOM 2163 C CA . GLU A 1 280 ? -30.946 0.533 4.491 1.00 23.40 277 GLU A CA 1
ATOM 2164 C C . GLU A 1 280 ? -32.155 0.162 3.734 1.00 25.42 277 GLU A C 1
ATOM 2165 O O . GLU A 1 280 ? -33.276 0.474 4.162 1.00 27.37 277 GLU A O 1
ATOM 2171 N N . MET A 1 281 ? -31.970 -0.442 2.566 1.00 24.77 278 MET A N 1
ATOM 2172 C CA . MET A 1 281 ? -33.062 -0.834 1.730 1.00 25.74 278 MET A CA 1
ATOM 2173 C C . MET A 1 281 ? -32.668 -2.130 1.048 1.00 26.67 278 MET A C 1
ATOM 2174 O O . MET A 1 281 ? -31.474 -2.335 0.804 1.00 28.56 278 MET A O 1
ATOM 2179 N N . GLU A 1 282 ? -33.634 -3.051 0.892 1.00 26.52 279 GLU A N 1
ATOM 2180 C CA . GLU A 1 282 ? -33.438 -4.325 0.158 1.00 28.11 279 GLU A CA 1
ATOM 2181 C C . GLU A 1 282 ? -34.548 -4.607 -0.832 1.00 26.92 279 GLU A C 1
ATOM 2182 O O . GLU A 1 282 ? -35.615 -4.039 -0.753 1.00 27.59 279 GLU A O 1
ATOM 2188 N N . GLU A 1 283 ? -34.272 -5.471 -1.803 1.00 24.07 280 GLU A N 1
ATOM 2189 C CA . GLU A 1 283 ? -35.281 -5.903 -2.748 1.00 24.60 280 GLU A CA 1
ATOM 2190 C C . GLU A 1 283 ? -36.378 -6.694 -2.028 1.00 26.37 280 GLU A C 1
ATOM 2191 O O . GLU A 1 283 ? -36.098 -7.283 -0.984 1.00 24.61 280 GLU A O 1
ATOM 2197 N N . PRO A 1 284 ? -37.602 -6.716 -2.588 1.00 26.23 281 PRO A N 1
ATOM 2198 C CA . PRO A 1 284 ? -38.704 -7.339 -1.839 1.00 29.04 281 PRO A CA 1
ATOM 2199 C C . PRO A 1 284 ? -38.415 -8.778 -1.578 1.00 32.18 281 PRO A C 1
ATOM 2200 O O . PRO A 1 284 ? -37.741 -9.431 -2.388 1.00 27.41 281 PRO A O 1
ATOM 2204 N N . PHE A 1 285 ? -38.907 -9.291 -0.449 1.00 32.11 282 PHE A N 1
ATOM 2205 C CA . PHE A 1 285 ? -38.849 -10.733 -0.194 1.00 32.33 282 PHE A CA 1
ATOM 2206 C C . PHE A 1 285 ? -39.565 -11.494 -1.326 1.00 29.77 282 PHE A C 1
ATOM 2207 O O . PHE A 1 285 ? -40.698 -11.210 -1.680 1.00 30.00 282 PHE A O 1
ATOM 2215 N N . GLU A 1 286 ? -38.884 -12.435 -1.912 1.00 31.32 283 GLU A N 1
ATOM 2216 C CA . GLU A 1 286 ? -39.497 -13.340 -2.865 1.00 38.99 283 GLU A CA 1
ATOM 2217 C C . GLU A 1 286 ? -40.584 -14.232 -2.171 1.00 37.39 283 GLU A C 1
ATOM 2218 O O . GLU A 1 286 ? -40.541 -14.457 -0.940 1.00 30.21 283 GLU A O 1
ATOM 2224 N N . LYS A 1 287 ? -41.547 -14.687 -2.972 1.00 40.75 284 LYS A N 1
ATOM 2225 C CA . LYS A 1 287 ? -42.741 -15.403 -2.497 1.00 47.96 284 LYS A CA 1
ATOM 2226 C C . LYS A 1 287 ? -42.338 -16.551 -1.568 1.00 42.16 284 LYS A C 1
ATOM 2227 O O . LYS A 1 287 ? -42.762 -16.593 -0.420 1.00 39.00 284 LYS A O 1
ATOM 2233 N N . GLN A 1 288 ? -41.418 -17.392 -2.035 1.00 46.32 285 GLN A N 1
ATOM 2234 C CA . GLN A 1 288 ? -40.887 -18.510 -1.239 1.00 48.40 285 GLN A CA 1
ATOM 2235 C C . GLN A 1 288 ? -40.251 -18.092 0.088 1.00 47.80 285 GLN A C 1
ATOM 2236 O O . GLN A 1 288 ? -40.117 -18.941 0.941 1.00 39.89 285 GLN A O 1
ATOM 2242 N N . GLN A 1 289 ? -39.775 -16.840 0.241 1.00 37.86 286 GLN A N 1
ATOM 2243 C CA . GLN A 1 289 ? -39.108 -16.428 1.494 1.00 39.22 286 GLN A CA 1
ATOM 2244 C C . GLN A 1 289 ? -40.083 -15.834 2.521 1.00 37.94 286 GLN A C 1
ATOM 2245 O O . GLN A 1 289 ? -39.731 -15.700 3.701 1.00 38.05 286 GLN A O 1
ATOM 2251 N N . ILE A 1 290 ? -41.232 -15.344 2.048 1.00 36.04 287 ILE A N 1
ATOM 2252 C CA . ILE A 1 290 ? -42.107 -14.527 2.862 1.00 39.77 287 ILE A CA 1
ATOM 2253 C C . ILE A 1 290 ? -42.504 -15.355 4.078 1.00 46.78 287 ILE A C 1
ATOM 2254 O O . ILE A 1 290 ? -42.987 -16.508 3.938 1.00 37.92 287 ILE A O 1
ATOM 2259 N N . GLY A 1 291 ? -42.250 -14.772 5.259 1.00 55.55 288 GLY A N 1
ATOM 2260 C CA . GLY A 1 291 ? -42.525 -15.401 6.549 1.00 55.07 288 GLY A CA 1
ATOM 2261 C C . GLY A 1 291 ? -41.631 -16.566 6.914 1.00 51.71 288 GLY A C 1
ATOM 2262 O O . GLY A 1 291 ? -41.766 -17.102 8.001 1.00 54.85 288 GLY A O 1
ATOM 2263 N N . SER A 1 292 ? -40.718 -16.947 6.018 1.00 49.96 289 SER A N 1
ATOM 2264 C CA . SER A 1 292 ? -39.840 -18.104 6.199 1.00 48.81 289 SER A CA 1
ATOM 2265 C C . SER A 1 292 ? -39.063 -17.900 7.488 1.00 54.82 289 SER A C 1
ATOM 2266 O O . SER A 1 292 ? -38.600 -16.780 7.793 1.00 46.16 289 SER A O 1
ATOM 2269 N N . SER A 1 293 ? -38.955 -18.973 8.257 1.00 50.26 290 SER A N 1
ATOM 2270 C CA . SER A 1 293 ? -38.075 -18.996 9.403 1.00 55.67 290 SER A CA 1
ATOM 2271 C C . SER A 1 293 ? -36.632 -19.324 8.961 1.00 54.41 290 SER A C 1
ATOM 2272 O O . SER A 1 293 ? -35.746 -19.445 9.798 1.00 55.70 290 SER A O 1
ATOM 2275 N N . ALA A 1 294 ? -36.422 -19.496 7.649 1.00 52.38 291 ALA A N 1
ATOM 2276 C CA . ALA A 1 294 ? -35.100 -19.702 7.065 1.00 52.46 291 ALA A CA 1
ATOM 2277 C C . ALA A 1 294 ? -34.556 -18.457 6.317 1.00 53.58 291 ALA A C 1
ATOM 2278 O O . ALA A 1 294 ? -33.766 -18.600 5.357 1.00 43.27 291 ALA A O 1
ATOM 2280 N N . MET A 1 295 ? -34.952 -17.250 6.742 1.00 52.14 292 MET A N 1
ATOM 2281 C CA . MET A 1 295 ? -34.591 -16.035 5.980 1.00 51.13 292 MET A CA 1
ATOM 2282 C C . MET A 1 295 ? -33.058 -15.788 6.018 1.00 45.30 292 MET A C 1
ATOM 2283 O O . MET A 1 295 ? -32.452 -15.683 7.113 1.00 39.66 292 MET A O 1
ATOM 2288 N N . PRO A 1 296 ? -32.425 -15.695 4.835 1.00 41.53 293 PRO A N 1
ATOM 2289 C CA . PRO A 1 296 ? -30.962 -15.446 4.844 1.00 40.76 293 PRO A CA 1
ATOM 2290 C C . PRO A 1 296 ? -30.567 -14.045 5.371 1.00 34.59 293 PRO A C 1
ATOM 2291 O O . PRO A 1 296 ? -31.286 -13.047 5.145 1.00 36.24 293 PRO A O 1
ATOM 2295 N N . TYR A 1 297 ? -29.477 -13.991 6.119 1.00 34.95 294 TYR A N 1
ATOM 2296 C CA . TYR A 1 297 ? -28.900 -12.723 6.538 1.00 33.90 294 TYR A CA 1
ATOM 2297 C C . TYR A 1 297 ? -28.365 -11.945 5.344 1.00 33.98 294 TYR A C 1
ATOM 2298 O O . TYR A 1 297 ? -28.656 -10.744 5.224 1.00 28.30 294 TYR A O 1
ATOM 2307 N N . LYS A 1 298 ? -27.562 -12.621 4.506 1.00 34.17 295 LYS A N 1
ATOM 2308 C CA . LYS A 1 298 ? -26.999 -12.025 3.295 1.00 33.97 295 LYS A CA 1
ATOM 2309 C C . LYS A 1 298 ? -27.976 -12.169 2.132 1.00 34.15 295 LYS A C 1
ATOM 2310 O O . LYS A 1 298 ? -28.207 -13.270 1.621 1.00 29.72 295 LYS A O 1
ATOM 2316 N N . ARG A 1 299 ? -28.555 -11.049 1.711 1.00 30.20 296 ARG A N 1
ATOM 2317 C CA . ARG A 1 299 ? -29.350 -11.048 0.506 1.00 29.47 296 ARG A CA 1
ATOM 2318 C C . ARG A 1 299 ? -28.658 -10.181 -0.552 1.00 29.63 296 ARG A C 1
ATOM 2319 O O . ARG A 1 299 ? -28.137 -9.096 -0.269 1.00 30.79 296 ARG A O 1
ATOM 2327 N N . ASN A 1 300 ? -28.630 -10.712 -1.762 1.00 28.63 297 ASN A N 1
ATOM 2328 C CA . ASN A 1 300 ? -28.005 -10.048 -2.852 1.00 28.00 297 ASN A CA 1
ATOM 2329 C C . ASN A 1 300 ? -29.075 -9.389 -3.682 1.00 28.00 297 ASN A C 1
ATOM 2330 O O . ASN A 1 300 ? -30.129 -9.991 -3.910 1.00 25.90 297 ASN A O 1
ATOM 2335 N N . PRO A 1 301 ? -28.798 -8.165 -4.195 1.00 26.47 298 PRO A N 1
ATOM 2336 C CA . PRO A 1 301 ? -29.811 -7.417 -4.934 1.00 25.37 298 PRO A CA 1
ATOM 2337 C C . PRO A 1 301 ? -29.830 -7.861 -6.406 1.00 27.72 298 PRO A C 1
ATOM 2338 O O . PRO A 1 301 ? -29.422 -7.092 -7.298 1.00 26.44 298 PRO A O 1
ATOM 2342 N N . MET A 1 302 ? -30.216 -9.118 -6.630 1.00 25.62 299 MET A N 1
ATOM 2343 C CA . MET A 1 302 ? -30.061 -9.814 -7.936 1.00 26.44 299 MET A CA 1
ATOM 2344 C C . MET A 1 302 ? -30.952 -9.269 -9.023 1.00 23.39 299 MET A C 1
ATOM 2345 O O . MET A 1 302 ? -30.562 -9.231 -10.207 1.00 22.26 299 MET A O 1
ATOM 2350 N N . ARG A 1 303 ? -32.146 -8.839 -8.654 1.00 20.99 300 ARG A N 1
ATOM 2351 C CA . ARG A 1 303 ? -33.037 -8.308 -9.652 1.00 23.20 300 ARG A CA 1
ATOM 2352 C C . ARG A 1 303 ? -32.495 -6.966 -10.157 1.00 19.93 300 ARG A C 1
ATOM 2353 O O . ARG A 1 303 ? -32.602 -6.691 -11.329 1.00 19.91 300 ARG A O 1
ATOM 2361 N N . SER A 1 304 ? -32.010 -6.132 -9.235 1.00 20.94 301 SER A N 1
ATOM 2362 C CA . SER A 1 304 ? -31.311 -4.883 -9.550 1.00 22.21 301 SER A CA 1
ATOM 2363 C C . SER A 1 304 ? -30.081 -5.095 -10.444 1.00 22.07 301 SER A C 1
ATOM 2364 O O . SER A 1 304 ? -29.871 -4.345 -11.379 1.00 21.59 301 SER A O 1
ATOM 2367 N N . GLU A 1 305 ? -29.277 -6.112 -10.122 1.00 20.71 302 GLU A N 1
ATOM 2368 C CA . GLU A 1 305 ? -28.148 -6.466 -10.938 1.00 21.39 302 GLU A CA 1
ATOM 2369 C C . GLU A 1 305 ? -28.583 -6.836 -12.328 1.00 19.41 302 GLU A C 1
ATOM 2370 O O . GLU A 1 305 ? -27.967 -6.395 -13.306 1.00 19.89 302 GLU A O 1
ATOM 2376 N N . ARG A 1 306 ? -29.657 -7.622 -12.433 1.00 19.67 303 ARG A N 1
ATOM 2377 C CA . ARG A 1 306 ? -30.168 -8.018 -13.741 1.00 20.43 303 ARG A CA 1
ATOM 2378 C C . ARG A 1 306 ? -30.631 -6.797 -14.579 1.00 20.53 303 ARG A C 1
ATOM 2379 O O . ARG A 1 306 ? -30.334 -6.697 -15.786 1.00 20.41 303 ARG A O 1
ATOM 2387 N N . CYS A 1 307 ? -31.401 -5.927 -13.953 1.00 18.66 304 CYS A N 1
ATOM 2388 C CA . CYS A 1 307 ? -31.868 -4.705 -14.589 1.00 19.52 304 CYS A CA 1
ATOM 2389 C C . CYS A 1 307 ? -30.700 -3.853 -15.106 1.00 19.17 304 CYS A C 1
ATOM 2390 O O . CYS A 1 307 ? -30.753 -3.384 -16.205 1.00 20.14 304 CYS A O 1
ATOM 2393 N N . CYS A 1 308 ? -29.652 -3.709 -14.321 1.00 19.86 305 CYS A N 1
ATOM 2394 C CA . CYS A 1 308 ? -28.473 -2.987 -14.786 1.00 20.37 305 CYS A CA 1
ATOM 2395 C C . CYS A 1 308 ? -27.890 -3.661 -16.010 1.00 21.44 305 CYS A C 1
ATOM 2396 O O . CYS A 1 308 ? -27.593 -2.997 -16.993 1.00 20.96 305 CYS A O 1
ATOM 2399 N N . SER A 1 309 ? -27.697 -4.970 -15.937 1.00 19.53 306 SER A N 1
ATOM 2400 C CA . SER A 1 309 ? -27.034 -5.719 -16.976 1.00 19.90 306 SER A CA 1
ATOM 2401 C C . SER A 1 309 ? -27.772 -5.570 -18.296 1.00 17.79 306 SER A C 1
ATOM 2402 O O . SER A 1 309 ? -27.191 -5.248 -19.323 1.00 18.72 306 SER A O 1
ATOM 2405 N N . LEU A 1 310 ? -29.091 -5.704 -18.235 1.00 17.68 307 LEU A N 1
ATOM 2406 C CA . LEU A 1 310 ? -29.964 -5.529 -19.409 1.00 16.81 307 LEU A CA 1
ATOM 2407 C C . LEU A 1 310 ? -30.050 -4.072 -19.915 1.00 17.14 307 LEU A C 1
ATOM 2408 O O . LEU A 1 310 ? -30.018 -3.842 -21.127 1.00 16.04 307 LEU A O 1
ATOM 2413 N N . ALA A 1 311 ? -30.194 -3.136 -18.984 1.00 16.85 308 ALA A N 1
ATOM 2414 C CA . ALA A 1 311 ? -30.282 -1.697 -19.277 1.00 17.01 308 ALA A CA 1
ATOM 2415 C C . ALA A 1 311 ? -29.022 -1.262 -20.001 1.00 17.66 308 ALA A C 1
ATOM 2416 O O . ALA A 1 311 ? -29.080 -0.483 -20.941 1.00 17.35 308 ALA A O 1
ATOM 2418 N N . ARG A 1 312 ? -27.883 -1.864 -19.631 1.00 17.44 309 ARG A N 1
ATOM 2419 C CA . ARG A 1 312 ? -26.657 -1.638 -20.358 1.00 18.30 309 ARG A CA 1
ATOM 2420 C C . ARG A 1 312 ? -26.719 -2.013 -21.862 1.00 18.62 309 ARG A C 1
ATOM 2421 O O . ARG A 1 312 ? -26.251 -1.250 -22.722 1.00 17.10 309 ARG A O 1
ATOM 2429 N N . HIS A 1 313 ? -27.291 -3.173 -22.168 1.00 16.31 310 HIS A N 1
ATOM 2430 C CA . HIS A 1 313 ? -27.455 -3.579 -23.550 1.00 17.48 310 HIS A CA 1
ATOM 2431 C C . HIS A 1 313 ? -28.359 -2.598 -24.357 1.00 17.75 310 HIS A C 1
ATOM 2432 O O . HIS A 1 313 ? -28.181 -2.401 -25.573 1.00 17.13 310 HIS A O 1
ATOM 2439 N N . LEU A 1 314 ? -29.421 -2.156 -23.710 1.00 18.52 311 LEU A N 1
ATOM 2440 C CA . LEU A 1 314 ? -30.311 -1.160 -24.268 1.00 20.57 311 LEU A CA 1
ATOM 2441 C C . LEU A 1 314 ? -29.576 0.089 -24.707 1.00 17.90 311 LEU A C 1
ATOM 2442 O O . LEU A 1 314 ? -29.829 0.619 -25.778 1.00 20.31 311 LEU A O 1
ATOM 2447 N N . MET A 1 315 ? -28.681 0.573 -23.864 1.00 19.03 312 MET A N 1
ATOM 2448 C CA . MET A 1 315 ? -27.855 1.721 -24.173 1.00 18.71 312 MET A CA 1
ATOM 2449 C C . MET A 1 315 ? -26.888 1.429 -25.335 1.00 18.56 312 MET A C 1
ATOM 2450 O O . MET A 1 315 ? -26.854 2.151 -26.297 1.00 17.52 312 MET A O 1
ATOM 2455 N N . THR A 1 316 ? -26.193 0.287 -25.280 1.00 18.06 313 THR A N 1
ATOM 2456 C CA . THR A 1 316 ? -25.325 -0.173 -26.377 1.00 17.53 313 THR A CA 1
ATOM 2457 C C . THR A 1 316 ? -26.031 -0.216 -27.768 1.00 18.13 313 THR A C 1
ATOM 2458 O O . THR A 1 316 ? -25.478 0.219 -28.766 1.00 15.86 313 THR A O 1
ATOM 2462 N N . LEU A 1 317 ? -27.267 -0.701 -27.796 1.00 17.09 314 LEU A N 1
ATOM 2463 C CA . LEU A 1 317 ? -28.019 -0.889 -29.048 1.00 17.19 314 LEU A CA 1
ATOM 2464 C C . LEU A 1 317 ? -28.317 0.392 -29.823 1.00 15.31 314 LEU A C 1
ATOM 2465 O O . LEU A 1 317 ? -28.511 0.341 -31.027 1.00 16.49 314 LEU A O 1
ATOM 2470 N N . VAL A 1 318 ? -28.267 1.531 -29.162 1.00 16.46 315 VAL A N 1
ATOM 2471 C CA . VAL A 1 318 ? -28.541 2.801 -29.838 1.00 16.42 315 VAL A CA 1
ATOM 2472 C C . VAL A 1 318 ? -27.608 3.068 -31.041 1.00 14.70 315 VAL A C 1
ATOM 2473 O O . VAL A 1 318 ? -28.060 3.600 -32.034 1.00 15.36 315 VAL A O 1
ATOM 2477 N N . MET A 1 319 ? -26.390 2.530 -30.993 1.00 15.62 316 MET A N 1
ATOM 2478 C CA . MET A 1 319 ? -25.433 2.686 -32.059 1.00 16.37 316 MET A CA 1
ATOM 2479 C C . MET A 1 319 ? -25.782 1.993 -33.358 1.00 14.55 316 MET A C 1
ATOM 2480 O O . MET A 1 319 ? -25.309 2.418 -34.375 1.00 15.49 316 MET A O 1
ATOM 2485 N N . ASP A 1 320 ? -26.618 0.938 -33.311 1.00 15.10 317 ASP A N 1
ATOM 2486 C CA . ASP A 1 320 ? -27.073 0.184 -34.497 1.00 16.00 317 ASP A CA 1
ATOM 2487 C C . ASP A 1 320 ? -27.935 1.083 -35.448 1.00 15.13 317 ASP A C 1
ATOM 2488 O O . ASP A 1 320 ? -27.510 1.342 -36.575 1.00 15.59 317 ASP A O 1
ATOM 2493 N N . PRO A 1 321 ? -29.064 1.662 -34.952 1.00 14.00 318 PRO A N 1
ATOM 2494 C CA . PRO A 1 321 ? -29.833 2.532 -35.870 1.00 15.58 318 PRO A CA 1
ATOM 2495 C C . PRO A 1 321 ? -29.146 3.847 -36.267 1.00 14.55 318 PRO A C 1
ATOM 2496 O O . PRO A 1 321 ? -29.384 4.336 -37.385 1.00 15.75 318 PRO A O 1
ATOM 2500 N N . LEU A 1 322 ? -28.289 4.366 -35.397 1.00 14.12 319 LEU A N 1
ATOM 2501 C CA . LEU A 1 322 ? -27.474 5.534 -35.749 1.00 15.14 319 LEU A CA 1
ATOM 2502 C C . LEU A 1 322 ? -26.655 5.201 -36.995 1.00 15.36 319 LEU A C 1
ATOM 2503 O O . LEU A 1 322 ? -26.688 5.916 -38.015 1.00 14.85 319 LEU A O 1
ATOM 2508 N N . GLN A 1 323 ? -25.892 4.113 -36.925 1.00 15.32 320 GLN A N 1
ATOM 2509 C CA . GLN A 1 323 ? -25.056 3.721 -38.034 1.00 14.50 320 GLN A CA 1
ATOM 2510 C C . GLN A 1 323 ? -25.865 3.361 -39.253 1.00 14.69 320 GLN A C 1
ATOM 2511 O O . GLN A 1 323 ? -25.531 3.749 -40.357 1.00 14.88 320 GLN A O 1
ATOM 2517 N N . THR A 1 324 ? -26.922 2.592 -39.065 1.00 14.10 321 THR A N 1
ATOM 2518 C CA . THR A 1 324 ? -27.737 2.152 -40.218 1.00 15.00 321 THR A CA 1
ATOM 2519 C C . THR A 1 324 ? -28.249 3.366 -40.999 1.00 13.86 321 THR A C 1
ATOM 2520 O O . THR A 1 324 ? -28.148 3.431 -42.212 1.00 13.81 321 THR A O 1
ATOM 2524 N N . ALA A 1 325 ? -28.812 4.348 -40.307 1.00 15.51 322 ALA A N 1
ATOM 2525 C CA . ALA A 1 325 ? -29.476 5.460 -41.026 1.00 14.89 322 ALA A CA 1
ATOM 2526 C C . ALA A 1 325 ? -28.406 6.252 -41.781 1.00 15.20 322 ALA A C 1
ATOM 2527 O O . ALA A 1 325 ? -28.631 6.716 -42.905 1.00 14.26 322 ALA A O 1
ATOM 2529 N N . SER A 1 326 ? -27.234 6.347 -41.165 1.00 15.43 323 SER A N 1
ATOM 2530 C CA A SER A 1 326 ? -26.153 7.183 -41.685 0.50 16.18 323 SER A CA 1
ATOM 2531 C CA B SER A 1 326 ? -26.142 7.173 -41.698 0.50 15.99 323 SER A CA 1
ATOM 2532 C C . SER A 1 326 ? -25.637 6.728 -43.059 1.00 16.09 323 SER A C 1
ATOM 2533 O O . SER A 1 326 ? -25.102 7.540 -43.787 1.00 16.00 323 SER A O 1
ATOM 2538 N N . VAL A 1 327 ? -25.785 5.428 -43.385 1.00 15.19 324 VAL A N 1
ATOM 2539 C CA . VAL A 1 327 ? -25.199 4.837 -44.573 1.00 17.03 324 VAL A CA 1
ATOM 2540 C C . VAL A 1 327 ? -26.213 4.252 -45.522 1.00 18.57 324 VAL A C 1
ATOM 2541 O O . VAL A 1 327 ? -25.863 3.486 -46.391 1.00 17.87 324 VAL A O 1
ATOM 2545 N N . GLN A 1 328 ? -27.475 4.647 -45.387 1.00 17.78 325 GLN A N 1
ATOM 2546 C CA . GLN A 1 328 ? -28.502 4.268 -46.330 1.00 18.99 325 GLN A CA 1
ATOM 2547 C C . GLN A 1 328 ? -28.221 5.031 -47.605 1.00 19.98 325 GLN A C 1
ATOM 2548 O O . GLN A 1 328 ? -27.975 6.243 -47.569 1.00 33.63 325 GLN A O 1
ATOM 2554 N N . TRP A 1 329 ? -28.156 4.372 -48.728 1.00 16.59 326 TRP A N 1
ATOM 2555 C CA . TRP A 1 329 ? -27.914 5.116 -49.961 1.00 15.85 326 TRP A CA 1
ATOM 2556 C C . TRP A 1 329 ? -29.215 5.310 -50.722 1.00 15.47 326 TRP A C 1
ATOM 2557 O O . TRP A 1 329 ? -29.953 4.354 -50.958 1.00 15.75 326 TRP A O 1
ATOM 2568 N N . PHE A 1 330 ? -29.499 6.562 -51.069 1.00 14.08 327 PHE A N 1
ATOM 2569 C CA . PHE A 1 330 ? -30.646 6.900 -51.943 1.00 14.90 327 PHE A CA 1
ATOM 2570 C C . PHE A 1 330 ? -31.983 6.374 -51.407 1.00 13.32 327 PHE A C 1
ATOM 2571 O O . PHE A 1 330 ? -32.290 6.567 -50.239 1.00 14.90 327 PHE A O 1
ATOM 2579 N N . GLU A 1 331 ? -32.723 5.661 -52.225 1.00 14.58 328 GLU A N 1
ATOM 2580 C CA . GLU A 1 331 ? -34.129 5.302 -51.919 1.00 17.09 328 GLU A CA 1
ATOM 2581 C C . GLU A 1 331 ? -34.205 4.047 -51.111 1.00 18.24 328 GLU A C 1
ATOM 2582 O O . GLU A 1 331 ? -35.264 3.675 -50.696 1.00 17.50 328 GLU A O 1
ATOM 2588 N N . ARG A 1 332 ? -33.053 3.381 -50.900 1.00 16.51 329 ARG A N 1
ATOM 2589 C CA . ARG A 1 332 ? -32.876 2.387 -49.836 1.00 17.57 329 ARG A CA 1
ATOM 2590 C C . ARG A 1 332 ? -31.776 1.405 -50.224 1.00 17.49 329 ARG A C 1
ATOM 2591 O O . ARG A 1 332 ? -31.642 1.030 -51.372 1.00 15.93 329 ARG A O 1
ATOM 2599 N N . THR A 1 333 ? -30.958 1.039 -49.263 1.00 17.13 330 THR A N 1
ATOM 2600 C CA . THR A 1 333 ? -30.062 -0.116 -49.419 1.00 16.00 330 THR A CA 1
ATOM 2601 C C . THR A 1 333 ? -30.436 -1.174 -48.431 1.00 14.45 330 THR A C 1
ATOM 2602 O O . THR A 1 333 ? -30.902 -0.869 -47.322 1.00 16.81 330 THR A O 1
ATOM 2606 N N . LEU A 1 334 ? -30.245 -2.440 -48.800 1.00 15.91 331 LEU A N 1
ATOM 2607 C CA . LEU A 1 334 ? -30.753 -3.551 -47.980 1.00 18.47 331 LEU A CA 1
ATOM 2608 C C . LEU A 1 334 ? -29.796 -4.039 -46.877 1.00 17.11 331 LEU A C 1
ATOM 2609 O O . LEU A 1 334 ? -30.132 -4.988 -46.145 1.00 16.46 331 LEU A O 1
ATOM 2614 N N . ASP A 1 335 ? -28.765 -3.243 -46.595 1.00 14.27 332 ASP A N 1
ATOM 2615 C CA . ASP A 1 335 ? -27.943 -3.417 -45.405 1.00 16.41 332 ASP A CA 1
ATOM 2616 C C . ASP A 1 335 ? -28.613 -2.956 -44.124 1.00 15.74 332 ASP A C 1
ATOM 2617 O O . ASP A 1 335 ? -27.990 -2.973 -43.112 1.00 17.16 332 ASP A O 1
ATOM 2622 N N . ASP A 1 336 ? -29.869 -2.471 -44.189 1.00 15.51 333 ASP A N 1
ATOM 2623 C CA . ASP A 1 336 ? -30.635 -2.256 -42.982 1.00 17.20 333 ASP A CA 1
ATOM 2624 C C . ASP A 1 336 ? -31.273 -3.503 -42.428 1.00 17.46 333 ASP A C 1
ATOM 2625 O O . ASP A 1 336 ? -31.545 -3.560 -41.249 1.00 18.87 333 ASP A O 1
ATOM 2630 N N . SER A 1 337 ? -31.460 -4.497 -43.262 1.00 15.96 334 SER A N 1
ATOM 2631 C CA . SER A 1 337 ? -32.469 -5.510 -42.975 1.00 18.58 334 SER A CA 1
ATOM 2632 C C . SER A 1 337 ? -32.111 -6.472 -41.851 1.00 18.48 334 SER A C 1
ATOM 2633 O O . SER A 1 337 ? -32.818 -6.561 -40.829 1.00 17.47 334 SER A O 1
ATOM 2636 N N . ALA A 1 338 ? -30.946 -7.104 -41.940 1.00 19.51 335 ALA A N 1
ATOM 2637 C CA . ALA A 1 338 ? -30.540 -8.052 -40.903 1.00 19.40 335 ALA A CA 1
ATOM 2638 C C . ALA A 1 338 ? -30.312 -7.370 -39.561 1.00 17.72 335 ALA A C 1
ATOM 2639 O O . ALA A 1 338 ? -30.754 -7.853 -38.511 1.00 16.78 335 ALA A O 1
ATOM 2641 N N . ASN A 1 339 ? -29.708 -6.174 -39.610 1.00 16.39 336 ASN A N 1
ATOM 2642 C CA . ASN A 1 339 ? -29.441 -5.420 -38.442 1.00 15.63 336 ASN A CA 1
ATOM 2643 C C . ASN A 1 339 ? -30.724 -5.103 -37.677 1.00 14.97 336 ASN A C 1
ATOM 2644 O O . ASN A 1 339 ? -30.770 -5.247 -36.437 1.00 15.85 336 ASN A O 1
ATOM 2649 N N . ARG A 1 340 ? -31.759 -4.707 -38.410 1.00 15.54 337 ARG A N 1
ATOM 2650 C CA . ARG A 1 340 ? -33.032 -4.281 -37.762 1.00 16.05 337 ARG A CA 1
ATOM 2651 C C . ARG A 1 340 ? -33.775 -5.486 -37.178 1.00 18.89 337 ARG A C 1
ATOM 2652 O O . ARG A 1 340 ? -34.389 -5.403 -36.101 1.00 19.80 337 ARG A O 1
ATOM 2660 N N . ARG A 1 341 ? -33.664 -6.608 -37.868 1.00 19.91 338 ARG A N 1
ATOM 2661 C CA . ARG A 1 341 ? -34.201 -7.883 -37.365 1.00 22.78 338 ARG A CA 1
ATOM 2662 C C . ARG A 1 341 ? -33.688 -8.206 -35.987 1.00 23.82 338 ARG A C 1
ATOM 2663 O O . ARG A 1 341 ? -34.403 -8.767 -35.182 1.00 24.13 338 ARG A O 1
ATOM 2671 N N . ILE A 1 342 ? -32.438 -7.835 -35.723 1.00 20.02 339 ILE A N 1
ATOM 2672 C CA . ILE A 1 342 ? -31.806 -8.070 -34.474 1.00 19.53 339 ILE A CA 1
ATOM 2673 C C . ILE A 1 342 ? -32.138 -6.961 -33.522 1.00 19.74 339 ILE A C 1
ATOM 2674 O O . ILE A 1 342 ? -32.782 -7.192 -32.476 1.00 22.19 339 ILE A O 1
ATOM 2679 N N . CYS A 1 343 ? -31.758 -5.731 -33.866 1.00 17.68 340 CYS A N 1
ATOM 2680 C CA . CYS A 1 343 ? -31.781 -4.672 -32.859 1.00 18.70 340 CYS A CA 1
ATOM 2681 C C . CYS A 1 343 ? -33.168 -4.231 -32.406 1.00 18.07 340 CYS A C 1
ATOM 2682 O O . CYS A 1 343 ? -33.339 -3.917 -31.202 1.00 17.58 340 CYS A O 1
ATOM 2685 N N . LEU A 1 344 ? -34.136 -4.182 -33.305 1.00 16.62 341 LEU A N 1
ATOM 2686 C CA . LEU A 1 344 ? -35.434 -3.619 -32.929 1.00 18.38 341 LEU A CA 1
ATOM 2687 C C . LEU A 1 344 ? -36.148 -4.598 -31.978 1.00 19.45 341 LEU A C 1
ATOM 2688 O O . LEU A 1 344 ? -36.546 -4.235 -30.881 1.00 18.55 341 LEU A O 1
ATOM 2693 N N . ALA A 1 345 ? -36.148 -5.862 -32.351 1.00 18.56 342 ALA A N 1
ATOM 2694 C CA . ALA A 1 345 ? -36.708 -6.895 -31.465 1.00 19.84 342 ALA A CA 1
ATOM 2695 C C . ALA A 1 345 ? -35.954 -7.009 -30.111 1.00 21.13 342 ALA A C 1
ATOM 2696 O O . ALA A 1 345 ? -36.564 -7.041 -29.046 1.00 18.94 342 ALA A O 1
ATOM 2698 N N . GLU A 1 346 ? -34.625 -7.080 -30.150 1.00 18.73 343 GLU A N 1
ATOM 2699 C CA . GLU A 1 346 ? -33.840 -7.139 -28.924 1.00 19.44 343 GLU A CA 1
ATOM 2700 C C . GLU A 1 346 ? -34.053 -5.970 -28.010 1.00 17.82 343 GLU A C 1
ATOM 2701 O O . GLU A 1 346 ? -34.116 -6.121 -26.786 1.00 19.55 343 GLU A O 1
ATOM 2707 N N . ALA A 1 347 ? -34.103 -4.779 -28.575 1.00 16.67 344 ALA A N 1
ATOM 2708 C CA . ALA A 1 347 ? -34.302 -3.605 -27.739 1.00 18.61 344 ALA A CA 1
ATOM 2709 C C . ALA A 1 347 ? -35.642 -3.681 -26.988 1.00 18.14 344 ALA A C 1
ATOM 2710 O O . ALA A 1 347 ? -35.691 -3.479 -25.750 1.00 15.75 344 ALA A O 1
ATOM 2712 N N . PHE A 1 348 ? -36.700 -4.012 -27.718 1.00 17.19 345 PHE A N 1
ATOM 2713 C CA . PHE A 1 348 ? -38.004 -4.160 -27.063 1.00 18.47 345 PHE A CA 1
ATOM 2714 C C . PHE A 1 348 ? -38.140 -5.360 -26.109 1.00 18.49 345 PHE A C 1
ATOM 2715 O O . PHE A 1 348 ? -38.708 -5.194 -25.040 1.00 19.53 345 PHE A O 1
ATOM 2723 N N . LEU A 1 349 ? -37.550 -6.510 -26.427 1.00 18.00 346 LEU A N 1
ATOM 2724 C CA . LEU A 1 349 ? -37.543 -7.660 -25.479 1.00 18.85 346 LEU A CA 1
ATOM 2725 C C . LEU A 1 349 ? -36.745 -7.334 -24.208 1.00 19.79 346 LEU A C 1
ATOM 2726 O O . LEU A 1 349 ? -37.133 -7.705 -23.074 1.00 20.26 346 LEU A O 1
ATOM 2731 N N . THR A 1 350 ? -35.635 -6.630 -24.371 1.00 18.66 347 THR A N 1
ATOM 2732 C CA . THR A 1 350 ? -34.815 -6.229 -23.235 1.00 18.57 347 THR A CA 1
ATOM 2733 C C . THR A 1 350 ? -35.574 -5.228 -22.355 1.00 19.18 347 THR A C 1
ATOM 2734 O O . THR A 1 350 ? -35.537 -5.325 -21.104 1.00 21.05 347 THR A O 1
ATOM 2738 N N . ALA A 1 351 ? -36.229 -4.245 -22.991 1.00 18.87 348 ALA A N 1
ATOM 2739 C CA . ALA A 1 351 ? -36.981 -3.236 -22.251 1.00 15.97 348 ALA A CA 1
ATOM 2740 C C . ALA A 1 351 ? -38.133 -3.868 -21.512 1.00 16.65 348 ALA A C 1
ATOM 2741 O O . ALA A 1 351 ? -38.384 -3.525 -20.349 1.00 17.12 348 ALA A O 1
ATOM 2743 N N . ASP A 1 352 ? -38.808 -4.791 -22.174 1.00 17.90 349 ASP A N 1
ATOM 2744 C CA . ASP A 1 352 ? -39.958 -5.506 -21.568 1.00 18.32 349 ASP A CA 1
ATOM 2745 C C . ASP A 1 352 ? -39.537 -6.309 -20.338 1.00 18.86 349 ASP A C 1
ATOM 2746 O O . ASP A 1 352 ? -40.145 -6.202 -19.265 1.00 19.29 349 ASP A O 1
ATOM 2751 N N . THR A 1 353 ? -38.370 -6.955 -20.445 1.00 19.13 350 THR A N 1
ATOM 2752 C CA . THR A 1 353 ? -37.804 -7.680 -19.336 1.00 21.70 350 THR A CA 1
ATOM 2753 C C . THR A 1 353 ? -37.473 -6.792 -18.185 1.00 20.76 350 THR A C 1
ATOM 2754 O O . THR A 1 353 ? -37.743 -7.137 -17.031 1.00 19.48 350 THR A O 1
ATOM 2758 N N . ILE A 1 354 ? -36.819 -5.650 -18.481 1.00 19.41 351 ILE A N 1
ATOM 2759 C CA . ILE A 1 354 ? -36.462 -4.720 -17.460 1.00 19.14 351 ILE A CA 1
ATOM 2760 C C . ILE A 1 354 ? -37.734 -4.233 -16.735 1.00 21.42 351 ILE A C 1
ATOM 2761 O O . ILE A 1 354 ? -37.762 -4.182 -15.512 1.00 19.69 351 ILE A O 1
ATOM 2766 N N . LEU A 1 355 ? -38.755 -3.869 -17.490 1.00 19.04 352 LEU A N 1
ATOM 2767 C CA . LEU A 1 355 ? -39.970 -3.355 -16.854 1.00 21.28 352 LEU A CA 1
ATOM 2768 C C . LEU A 1 355 ? -40.713 -4.421 -16.010 1.00 21.03 352 LEU A C 1
ATOM 2769 O O . LEU A 1 355 ? -41.160 -4.124 -14.899 1.00 24.14 352 LEU A O 1
ATOM 2774 N N . ASN A 1 356 ? -40.754 -5.652 -16.474 1.00 21.91 353 ASN A N 1
ATOM 2775 C CA . ASN A 1 356 ? -41.354 -6.745 -15.660 1.00 25.99 353 ASN A CA 1
ATOM 2776 C C . ASN A 1 356 ? -40.631 -6.885 -14.300 1.00 24.96 353 ASN A C 1
ATOM 2777 O O . ASN A 1 356 ? -41.249 -6.851 -13.214 1.00 23.36 353 ASN A O 1
ATOM 2782 N N . THR A 1 357 ? -39.304 -6.949 -14.369 1.00 24.32 354 THR A N 1
ATOM 2783 C CA . THR A 1 357 ? -38.461 -7.080 -13.181 1.00 23.51 354 THR A CA 1
ATOM 2784 C C . THR A 1 357 ? -38.557 -5.858 -12.275 1.00 23.39 354 THR A C 1
ATOM 2785 O O . THR A 1 357 ? -38.577 -5.978 -11.051 1.00 25.77 354 THR A O 1
ATOM 2789 N N . LEU A 1 358 ? -38.560 -4.669 -12.855 1.00 24.03 355 LEU A N 1
ATOM 2790 C CA . LEU A 1 358 ? -38.571 -3.483 -12.062 1.00 24.23 355 LEU A CA 1
ATOM 2791 C C . LEU A 1 358 ? -39.889 -3.336 -11.339 1.00 25.71 355 LEU A C 1
ATOM 2792 O O . LEU A 1 358 ? -39.900 -2.865 -10.184 1.00 23.58 355 LEU A O 1
ATOM 2797 N N . GLN A 1 359 ? -40.992 -3.771 -11.966 1.00 24.98 356 GLN A N 1
ATOM 2798 C CA . GLN A 1 359 ? -42.291 -3.789 -11.266 1.00 26.95 356 GLN A CA 1
ATOM 2799 C C . GLN A 1 359 ? -42.258 -4.694 -10.030 1.00 29.19 356 GLN A C 1
ATOM 2800 O O . GLN A 1 359 ? -42.751 -4.332 -8.940 1.00 29.29 356 GLN A O 1
ATOM 2806 N N . ASN A 1 360 ? -41.607 -5.837 -10.174 1.00 28.60 357 ASN A N 1
ATOM 2807 C CA . ASN A 1 360 ? -41.395 -6.737 -9.071 1.00 27.39 357 ASN A CA 1
ATOM 2808 C C . ASN A 1 360 ? -40.567 -6.096 -7.961 1.00 27.70 357 ASN A C 1
ATOM 2809 O O . ASN A 1 360 ? -40.926 -6.193 -6.760 1.00 23.13 357 ASN A O 1
ATOM 2814 N N . ILE A 1 361 ? -39.471 -5.422 -8.325 1.00 23.78 358 ILE A N 1
ATOM 2815 C CA . ILE A 1 361 ? -38.651 -4.725 -7.326 1.00 22.13 358 ILE A CA 1
ATOM 2816 C C . ILE A 1 361 ? -39.458 -3.675 -6.567 1.00 22.27 358 ILE A C 1
ATOM 2817 O O . ILE A 1 361 ? -39.233 -3.451 -5.396 1.00 22.42 358 ILE A O 1
ATOM 2822 N N . SER A 1 362 ? -40.316 -2.956 -7.266 1.00 22.91 359 SER A N 1
ATOM 2823 C CA . SER A 1 362 ? -41.022 -1.813 -6.690 1.00 25.18 359 SER A CA 1
ATOM 2824 C C . SER A 1 362 ? -42.131 -2.229 -5.726 1.00 28.07 359 SER A C 1
ATOM 2825 O O . SER A 1 362 ? -42.691 -1.385 -5.053 1.00 26.64 359 SER A O 1
ATOM 2828 N N . GLU A 1 363 ? -42.528 -3.496 -5.767 1.00 29.56 360 GLU A N 1
ATOM 2829 C CA . GLU A 1 363 ? -43.684 -3.978 -4.970 1.00 31.62 360 GLU A CA 1
ATOM 2830 C C . GLU A 1 363 ? -43.139 -4.591 -3.653 1.00 32.72 360 GLU A C 1
ATOM 2831 O O . GLU A 1 363 ? -42.694 -5.738 -3.610 1.00 31.64 360 GLU A O 1
ATOM 2837 N N . GLY A 1 364 ? -43.070 -3.761 -2.626 1.00 32.86 361 GLY A N 1
ATOM 2838 C CA . GLY A 1 364 ? -42.611 -4.172 -1.310 1.00 32.75 361 GLY A CA 1
ATOM 2839 C C . GLY A 1 364 ? -41.129 -4.088 -1.044 1.00 31.93 361 GLY A C 1
ATOM 2840 O O . GLY A 1 364 ? -40.556 -4.983 -0.461 1.00 31.07 361 GLY A O 1
ATOM 2841 N N . LEU A 1 365 ? -40.507 -3.004 -1.488 1.00 31.73 362 LEU A N 1
ATOM 2842 C CA . LEU A 1 365 ? -39.164 -2.651 -1.087 1.00 29.02 362 LEU A CA 1
ATOM 2843 C C . LEU A 1 365 ? -39.078 -2.681 0.420 1.00 31.55 362 LEU A C 1
ATOM 2844 O O . LEU A 1 365 ? -39.996 -2.259 1.119 1.00 29.46 362 LEU A O 1
ATOM 2849 N N . VAL A 1 366 ? -37.990 -3.239 0.905 1.00 27.88 363 VAL A N 1
ATOM 2850 C CA . VAL A 1 366 ? -37.765 -3.450 2.326 1.00 28.49 363 VAL A CA 1
ATOM 2851 C C . VAL A 1 366 ? -36.878 -2.294 2.839 1.00 29.06 363 VAL A C 1
ATOM 2852 O O . VAL A 1 366 ? -35.818 -1.984 2.265 1.00 28.19 363 VAL A O 1
ATOM 2856 N N . VAL A 1 367 ? -37.264 -1.705 3.959 1.00 26.52 364 VAL A N 1
ATOM 2857 C CA . VAL A 1 367 ? -36.580 -0.564 4.524 1.00 27.10 364 VAL A CA 1
ATOM 2858 C C . VAL A 1 367 ? -36.247 -0.921 5.948 1.00 28.09 364 VAL A C 1
ATOM 2859 O O . VAL A 1 367 ? -37.085 -1.508 6.634 1.00 27.59 364 VAL A O 1
ATOM 2863 N N . TYR A 1 368 ? -35.041 -0.564 6.389 1.00 24.87 365 TYR A N 1
ATOM 2864 C CA . TYR A 1 368 ? -34.648 -0.714 7.779 1.00 27.64 365 TYR A CA 1
ATOM 2865 C C . TYR A 1 368 ? -34.365 0.620 8.454 1.00 25.39 365 TYR A C 1
ATOM 2866 O O . TYR A 1 368 ? -33.217 1.088 8.497 1.00 27.13 365 TYR A O 1
ATOM 2875 N N . PRO A 1 369 ? -35.397 1.229 9.051 1.00 27.46 366 PRO A N 1
ATOM 2876 C CA . PRO A 1 369 ? -35.195 2.539 9.635 1.00 28.28 366 PRO A CA 1
ATOM 2877 C C . PRO A 1 369 ? -34.176 2.609 10.763 1.00 28.69 366 PRO A C 1
ATOM 2878 O O . PRO A 1 369 ? -33.562 3.646 10.953 1.00 28.24 366 PRO A O 1
ATOM 2882 N N . LYS A 1 370 ? -33.935 1.512 11.475 1.00 29.62 367 LYS A N 1
ATOM 2883 C CA . LYS A 1 370 ? -33.010 1.570 12.581 1.00 29.53 367 LYS A CA 1
ATOM 2884 C C . LYS A 1 370 ? -31.581 1.582 12.085 1.00 30.32 367 LYS A C 1
ATOM 2885 O O . LYS A 1 370 ? -30.709 2.141 12.749 1.00 26.45 367 LYS A O 1
ATOM 2891 N N . VAL A 1 371 ? -31.341 0.986 10.916 1.00 29.06 368 VAL A N 1
ATOM 2892 C CA . VAL A 1 371 ? -30.016 1.045 10.290 1.00 29.24 368 VAL A CA 1
ATOM 2893 C C . VAL A 1 371 ? -29.780 2.488 9.799 1.00 27.70 368 VAL A C 1
ATOM 2894 O O . VAL A 1 371 ? -28.736 3.093 10.096 1.00 24.64 368 VAL A O 1
ATOM 2898 N N . ILE A 1 372 ? -30.789 3.012 9.075 1.00 27.94 369 ILE A N 1
ATOM 2899 C CA . ILE A 1 372 ? -30.809 4.383 8.551 1.00 25.84 369 ILE A CA 1
ATOM 2900 C C . ILE A 1 372 ? -30.512 5.339 9.698 1.00 27.91 369 ILE A C 1
ATOM 2901 O O . ILE A 1 372 ? -29.603 6.199 9.608 1.00 25.09 369 ILE A O 1
ATOM 2906 N N . GLU A 1 373 ? -31.201 5.106 10.807 1.00 29.15 370 GLU A N 1
ATOM 2907 C CA . GLU A 1 373 ? -31.102 5.985 11.982 1.00 28.97 370 GLU A CA 1
ATOM 2908 C C . GLU A 1 373 ? -29.722 6.009 12.590 1.00 31.05 370 GLU A C 1
ATOM 2909 O O . GLU A 1 373 ? -29.177 7.069 12.880 1.00 28.72 370 GLU A O 1
ATOM 2915 N N . ARG A 1 374 ? -29.154 4.835 12.793 1.00 32.64 371 ARG A N 1
ATOM 2916 C CA . ARG A 1 374 ? -27.800 4.742 13.299 1.00 36.54 371 ARG A CA 1
ATOM 2917 C C . ARG A 1 374 ? -26.773 5.429 12.407 1.00 31.36 371 ARG A C 1
ATOM 2918 O O . ARG A 1 374 ? -25.847 6.040 12.914 1.00 34.69 371 ARG A O 1
ATOM 2926 N N . ARG A 1 375 ? -26.913 5.314 11.087 1.00 29.41 372 ARG A N 1
ATOM 2927 C CA . ARG A 1 375 ? -25.980 6.008 10.173 1.00 27.13 372 ARG A CA 1
ATOM 2928 C C . ARG A 1 375 ? -26.119 7.537 10.271 1.00 26.20 372 ARG A C 1
ATOM 2929 O O . ARG A 1 375 ? -25.116 8.298 10.289 1.00 30.11 372 ARG A O 1
ATOM 2937 N N . ILE A 1 376 ? -27.345 8.009 10.348 1.00 26.38 373 ILE A N 1
ATOM 2938 C CA . ILE A 1 376 ? -27.562 9.434 10.607 1.00 28.66 373 ILE A CA 1
ATOM 2939 C C . ILE A 1 376 ? -26.892 9.888 11.925 1.00 32.64 373 ILE A C 1
ATOM 2940 O O . ILE A 1 376 ? -26.150 10.888 11.918 1.00 35.91 373 ILE A O 1
ATOM 2945 N N . ARG A 1 377 ? -27.091 9.161 13.031 1.00 34.70 374 ARG A N 1
ATOM 2946 C CA . ARG A 1 377 ? -26.444 9.571 14.321 1.00 37.04 374 ARG A CA 1
ATOM 2947 C C . ARG A 1 377 ? -24.923 9.642 14.242 1.00 38.64 374 ARG A C 1
ATOM 2948 O O . ARG A 1 377 ? -24.311 10.429 14.941 1.00 35.62 374 ARG A O 1
ATOM 2956 N N . GLN A 1 378 ? -24.320 8.825 13.386 1.00 42.47 375 GLN A N 1
ATOM 2957 C CA . GLN A 1 378 ? -22.876 8.869 13.174 1.00 43.18 375 GLN A CA 1
ATOM 2958 C C . GLN A 1 378 ? -22.403 10.145 12.491 1.00 42.57 375 GLN A C 1
ATOM 2959 O O . GLN A 1 378 ? -21.348 10.669 12.817 1.00 39.66 375 GLN A O 1
ATOM 2965 N N . GLU A 1 379 ? -23.188 10.634 11.539 1.00 43.47 376 GLU A N 1
ATOM 2966 C CA . GLU A 1 379 ? -22.748 11.713 10.660 1.00 43.99 376 GLU A CA 1
ATOM 2967 C C . GLU A 1 379 ? -23.295 13.062 11.077 1.00 45.26 376 GLU A C 1
ATOM 2968 O O . GLU A 1 379 ? -22.684 14.077 10.774 1.00 49.04 376 GLU A O 1
ATOM 2974 N N . LEU A 1 380 ? -24.409 13.080 11.807 1.00 49.95 377 LEU A N 1
ATOM 2975 C CA . LEU A 1 380 ? -25.146 14.326 12.043 1.00 50.69 377 LEU A CA 1
ATOM 2976 C C . LEU A 1 380 ? -24.469 15.339 12.963 1.00 49.79 377 LEU A C 1
ATOM 2977 O O . LEU A 1 380 ? -24.619 16.535 12.749 1.00 55.62 377 LEU A O 1
ATOM 2982 N N . PRO A 1 381 ? -23.781 14.885 14.023 1.00 50.45 378 PRO A N 1
ATOM 2983 C CA . PRO A 1 381 ? -23.060 15.834 14.881 1.00 47.00 378 PRO A CA 1
ATOM 2984 C C . PRO A 1 381 ? -22.084 16.733 14.117 1.00 50.12 378 PRO A C 1
ATOM 2985 O O . PRO A 1 381 ? -21.938 17.900 14.463 1.00 56.74 378 PRO A O 1
ATOM 2989 N N . PHE A 1 382 ? -21.450 16.196 13.077 1.00 54.79 379 PHE A N 1
ATOM 2990 C CA . PHE A 1 382 ? -20.552 16.986 12.206 1.00 55.90 379 PHE A CA 1
ATOM 2991 C C . PHE A 1 382 ? -21.285 17.962 11.297 1.00 63.03 379 PHE A C 1
ATOM 2992 O O . PHE A 1 382 ? -20.682 18.929 10.840 1.00 77.17 379 PHE A O 1
ATOM 3000 N N . MET A 1 383 ? -22.564 17.705 11.015 1.00 59.49 380 MET A N 1
ATOM 3001 C CA . MET A 1 383 ? -23.359 18.574 10.136 1.00 62.19 380 MET A CA 1
ATOM 3002 C C . MET A 1 383 ? -24.215 19.587 10.911 1.00 63.62 380 MET A C 1
ATOM 3003 O O . MET A 1 383 ? -24.888 20.427 10.311 1.00 66.61 380 MET A O 1
ATOM 3008 N N . ALA A 1 384 ? -24.162 19.525 12.242 1.00 63.46 381 ALA A N 1
ATOM 3009 C CA . ALA A 1 384 ? -24.994 20.371 13.091 1.00 58.17 381 ALA A CA 1
ATOM 3010 C C . ALA A 1 384 ? -24.189 21.474 13.764 1.00 58.62 381 ALA A C 1
ATOM 3011 O O . ALA A 1 384 ? -24.754 22.260 14.524 1.00 53.63 381 ALA A O 1
ATOM 3013 N N . THR A 1 385 ? -22.881 21.536 13.503 1.00 58.33 382 THR A N 1
ATOM 3014 C CA . THR A 1 385 ? -22.021 22.457 14.248 1.00 57.22 382 THR A CA 1
ATOM 3015 C C . THR A 1 385 ? -22.485 23.909 14.004 1.00 60.80 382 THR A C 1
ATOM 3016 O O . THR A 1 385 ? -22.630 24.680 14.962 1.00 55.53 382 THR A O 1
ATOM 3020 N N . GLU A 1 386 ? -22.867 24.233 12.768 1.00 62.46 383 GLU A N 1
ATOM 3021 C CA . GLU A 1 386 ? -23.449 25.553 12.496 1.00 69.95 383 GLU A CA 1
ATOM 3022 C C . GLU A 1 386 ? -24.592 25.882 13.482 1.00 65.68 383 GLU A C 1
ATOM 3023 O O . GLU A 1 386 ? -24.558 26.911 14.171 1.00 64.63 383 GLU A O 1
ATOM 3029 N N . ASN A 1 387 ? -25.547 24.969 13.611 1.00 63.91 384 ASN A N 1
ATOM 3030 C CA . ASN A 1 387 ? -26.685 25.191 14.507 1.00 64.11 384 ASN A CA 1
ATOM 3031 C C . ASN A 1 387 ? -26.285 25.249 15.981 1.00 64.67 384 ASN A C 1
ATOM 3032 O O . ASN A 1 387 ? -26.931 25.933 16.763 1.00 60.55 384 ASN A O 1
ATOM 3037 N N . ILE A 1 388 ? -25.230 24.535 16.373 1.00 69.81 385 ILE A N 1
ATOM 3038 C CA . ILE A 1 388 ? -24.784 24.584 17.766 1.00 71.87 385 ILE A CA 1
ATOM 3039 C C . ILE A 1 388 ? -24.185 25.947 18.157 1.00 79.92 385 ILE A C 1
ATOM 3040 O O . ILE A 1 388 ? -24.340 26.373 19.305 1.00 87.23 385 ILE A O 1
ATOM 3045 N N . ILE A 1 389 ? -23.543 26.638 17.224 1.00 78.10 386 ILE A N 1
ATOM 3046 C CA . ILE A 1 389 ? -23.008 27.956 17.535 1.00 78.48 386 ILE A CA 1
ATOM 3047 C C . ILE A 1 389 ? -24.191 28.912 17.423 1.00 81.41 386 ILE A C 1
ATOM 3048 O O . ILE A 1 389 ? -24.284 29.686 16.470 1.00 77.34 386 ILE A O 1
ATOM 3053 N N . MET A 1 390 ? -25.102 28.847 18.393 1.00 81.55 387 MET A N 1
ATOM 3054 C CA . MET A 1 390 ? -26.309 29.685 18.361 1.00 73.98 387 MET A CA 1
ATOM 3055 C C . MET A 1 390 ? -27.132 29.399 19.602 1.00 69.63 387 MET A C 1
ATOM 3056 O O . MET A 1 390 ? -26.604 29.448 20.716 1.00 62.03 387 MET A O 1
ATOM 3061 N N . GLN A 1 412 ? -11.297 16.244 16.295 1.00 53.49 409 GLN A N 1
ATOM 3062 C CA . GLN A 1 412 ? -11.087 15.257 17.366 1.00 63.82 409 GLN A CA 1
ATOM 3063 C C . GLN A 1 412 ? -11.971 14.006 17.295 1.00 65.40 409 GLN A C 1
ATOM 3064 O O . GLN A 1 412 ? -11.465 12.882 17.211 1.00 63.00 409 GLN A O 1
ATOM 3070 N N . ALA A 1 413 ? -13.284 14.197 17.396 1.00 63.52 410 ALA A N 1
ATOM 3071 C CA . ALA A 1 413 ? -14.225 13.097 17.226 1.00 59.27 410 ALA A CA 1
ATOM 3072 C C . ALA A 1 413 ? -14.038 12.485 15.852 1.00 57.61 410 ALA A C 1
ATOM 3073 O O . ALA A 1 413 ? -14.101 11.259 15.711 1.00 52.23 410 ALA A O 1
ATOM 3075 N N . ALA A 1 414 ? -13.816 13.348 14.850 1.00 53.56 411 ALA A N 1
ATOM 3076 C CA . ALA A 1 414 ? -13.476 12.917 13.477 1.00 56.04 411 ALA A CA 1
ATOM 3077 C C . ALA A 1 414 ? -12.236 12.023 13.420 1.00 56.66 411 ALA A C 1
ATOM 3078 O O . ALA A 1 414 ? -12.206 11.051 12.657 1.00 46.97 411 ALA A O 1
ATOM 3080 N N . SER A 1 415 ? -11.224 12.373 14.216 1.00 58.55 412 SER A N 1
ATOM 3081 C CA . SER A 1 415 ? -9.967 11.621 14.293 1.00 61.62 412 SER A CA 1
ATOM 3082 C C . SER A 1 415 ? -10.125 10.272 14.963 1.00 58.44 412 SER A C 1
ATOM 3083 O O . SER A 1 415 ? -9.578 9.281 14.479 1.00 64.81 412 SER A O 1
ATOM 3086 N N . VAL A 1 416 ? -10.887 10.222 16.053 1.00 59.72 413 VAL A N 1
ATOM 3087 C CA . VAL A 1 416 ? -11.307 8.945 16.647 1.00 57.82 413 VAL A CA 1
ATOM 3088 C C . VAL A 1 416 ? -11.994 8.046 15.602 1.00 58.47 413 VAL A C 1
ATOM 3089 O O . VAL A 1 416 ? -11.551 6.918 15.378 1.00 51.37 413 VAL A O 1
ATOM 3093 N N . VAL A 1 417 ? -13.073 8.550 14.983 1.00 49.04 414 VAL A N 1
ATOM 3094 C CA . VAL A 1 417 ? -13.831 7.802 13.956 1.00 50.48 414 VAL A CA 1
ATOM 3095 C C . VAL A 1 417 ? -12.918 7.263 12.838 1.00 50.62 414 VAL A C 1
ATOM 3096 O O . VAL A 1 417 ? -12.957 6.072 12.501 1.00 45.97 414 VAL A O 1
ATOM 3100 N N . LYS A 1 418 ? -12.093 8.129 12.304 1.00 49.67 415 LYS A N 1
ATOM 3101 C CA . LYS A 1 418 ? -11.219 7.764 11.215 1.00 55.14 415 LYS A CA 1
ATOM 3102 C C . LYS A 1 418 ? -10.098 6.821 11.557 1.00 50.06 415 LYS A C 1
ATOM 3103 O O . LYS A 1 418 ? -9.804 5.933 10.840 1.00 56.06 415 LYS A O 1
ATOM 3109 N N . GLN A 1 419 ? -9.463 7.033 12.675 1.00 51.03 416 GLN A N 1
ATOM 3110 C CA . GLN A 1 419 ? -8.346 6.218 13.103 1.00 49.39 416 GLN A CA 1
ATOM 3111 C C . GLN A 1 419 ? -8.768 4.982 13.882 1.00 58.94 416 GLN A C 1
ATOM 3112 O O . GLN A 1 419 ? -8.000 4.025 13.924 1.00 66.56 416 GLN A O 1
ATOM 3118 N N . GLU A 1 420 ? -9.941 5.007 14.527 1.00 54.97 417 GLU A N 1
ATOM 3119 C CA . GLU A 1 420 ? -10.392 3.883 15.386 1.00 59.93 417 GLU A CA 1
ATOM 3120 C C . GLU A 1 420 ? -11.638 3.151 14.898 1.00 59.43 417 GLU A C 1
ATOM 3121 O O . GLU A 1 420 ? -12.018 2.133 15.470 1.00 62.62 417 GLU A O 1
ATOM 3127 N N . GLY A 1 421 ? -12.252 3.637 13.822 1.00 64.12 418 GLY A N 1
ATOM 3128 C CA . GLY A 1 421 ? -13.609 3.235 13.484 1.00 66.08 418 GLY A CA 1
ATOM 3129 C C . GLY A 1 421 ? -14.457 3.174 14.734 1.00 70.38 418 GLY A C 1
ATOM 3130 O O . GLY A 1 421 ? -15.108 2.173 14.983 1.00 72.53 418 GLY A O 1
ATOM 3131 N N . GLY A 1 422 ? -14.377 4.220 15.557 1.00 68.50 419 GLY A N 1
ATOM 3132 C CA . GLY A 1 422 ? -15.205 4.343 16.741 1.00 71.92 419 GLY A CA 1
ATOM 3133 C C . GLY A 1 422 ? -16.539 4.959 16.376 1.00 72.57 419 GLY A C 1
ATOM 3134 O O . GLY A 1 422 ? -16.706 5.491 15.277 1.00 71.08 419 GLY A O 1
ATOM 3135 N N . ASP A 1 423 ? -17.502 4.860 17.292 1.00 72.87 420 ASP A N 1
ATOM 3136 C CA . ASP A 1 423 ? -18.686 5.705 17.247 1.00 65.22 420 ASP A CA 1
ATOM 3137 C C . ASP A 1 423 ? -18.279 7.152 17.427 1.00 59.33 420 ASP A C 1
ATOM 3138 O O . ASP A 1 423 ? -17.253 7.468 18.029 1.00 51.64 420 ASP A O 1
ATOM 3143 N N . ASN A 1 424 ? -19.084 8.018 16.838 1.00 55.10 421 ASN A N 1
ATOM 3144 C CA . ASN A 1 424 ? -18.909 9.438 16.936 1.00 59.85 421 ASN A CA 1
ATOM 3145 C C . ASN A 1 424 ? -19.194 9.840 18.385 1.00 61.09 421 ASN A C 1
ATOM 3146 O O . ASN A 1 424 ? -20.199 9.420 18.955 1.00 62.06 421 ASN A O 1
ATOM 3151 N N . ASP A 1 425 ? -18.287 10.611 18.981 1.00 61.76 422 ASP A N 1
ATOM 3152 C CA . ASP A 1 425 ? -18.404 11.025 20.396 1.00 64.00 422 ASP A CA 1
ATOM 3153 C C . ASP A 1 425 ? -18.497 12.551 20.556 1.00 59.31 422 ASP A C 1
ATOM 3154 O O . ASP A 1 425 ? -18.352 13.074 21.654 1.00 59.49 422 ASP A O 1
ATOM 3159 N N . LEU A 1 426 ? -18.782 13.250 19.463 1.00 55.84 423 LEU A N 1
ATOM 3160 C CA . LEU A 1 426 ? -18.746 14.701 19.450 1.00 58.04 423 LEU A CA 1
ATOM 3161 C C . LEU A 1 426 ? -19.773 15.297 20.402 1.00 56.79 423 LEU A C 1
ATOM 3162 O O . LEU A 1 426 ? -19.474 16.232 21.128 1.00 55.63 423 LEU A O 1
ATOM 3167 N N . ILE A 1 427 ? -20.980 14.758 20.382 1.00 60.33 424 ILE A N 1
ATOM 3168 C CA . ILE A 1 427 ? -22.036 15.252 21.245 1.00 69.12 424 ILE A CA 1
ATOM 3169 C C . ILE A 1 427 ? -21.698 14.885 22.681 1.00 79.68 424 ILE A C 1
ATOM 3170 O O . ILE A 1 427 ? -21.805 15.720 23.582 1.00 90.73 424 ILE A O 1
ATOM 3175 N N . GLU A 1 428 ? -21.232 13.658 22.883 1.00 79.46 425 GLU A N 1
ATOM 3176 C CA . GLU A 1 428 ? -20.879 13.204 24.213 1.00 77.76 425 GLU A CA 1
ATOM 3177 C C . GLU A 1 428 ? -19.736 14.029 24.813 1.00 74.31 425 GLU A C 1
ATOM 3178 O O . GLU A 1 428 ? -19.735 14.298 26.013 1.00 80.22 425 GLU A O 1
ATOM 3184 N N . ARG A 1 429 ? -18.779 14.437 23.980 1.00 70.26 426 ARG A N 1
ATOM 3185 C CA . ARG A 1 429 ? -17.753 15.402 24.397 1.00 70.48 426 ARG A CA 1
ATOM 3186 C C . ARG A 1 429 ? -18.362 16.750 24.792 1.00 73.00 426 ARG A C 1
ATOM 3187 O O . ARG A 1 429 ? -17.962 17.343 25.789 1.00 76.26 426 ARG A O 1
ATOM 3195 N N . ILE A 1 430 ? -19.315 17.234 23.997 1.00 78.79 427 ILE A N 1
ATOM 3196 C CA . ILE A 1 430 ? -19.929 18.554 24.218 1.00 82.06 427 ILE A CA 1
ATOM 3197 C C . ILE A 1 430 ? -20.723 18.632 25.546 1.00 84.57 427 ILE A C 1
ATOM 3198 O O . ILE A 1 430 ? -20.533 19.579 26.319 1.00 81.49 427 ILE A O 1
ATOM 3203 N N . GLN A 1 431 ? -21.573 17.634 25.817 1.00 83.71 428 GLN A N 1
ATOM 3204 C CA . GLN A 1 431 ? -22.333 17.553 27.096 1.00 88.05 428 GLN A CA 1
ATOM 3205 C C . GLN A 1 431 ? -21.445 17.438 28.347 1.00 85.88 428 GLN A C 1
ATOM 3206 O O . GLN A 1 431 ? -21.877 17.764 29.453 1.00 82.12 428 GLN A O 1
ATOM 3212 N N . ALA A 1 432 ? -20.239 16.906 28.169 1.00 86.42 429 ALA A N 1
ATOM 3213 C CA . ALA A 1 432 ? -19.286 16.739 29.251 1.00 85.00 429 ALA A CA 1
ATOM 3214 C C . ALA A 1 432 ? -18.239 17.879 29.316 1.00 82.11 429 ALA A C 1
ATOM 3215 O O . ALA A 1 432 ? -17.257 17.748 30.046 1.00 81.04 429 ALA A O 1
ATOM 3217 N N . ASP A 1 433 ? -18.445 18.981 28.576 1.00 75.44 430 ASP A N 1
ATOM 3218 C CA . ASP A 1 433 ? -17.561 20.171 28.659 1.00 76.11 430 ASP A CA 1
ATOM 3219 C C . ASP A 1 433 ? -18.327 21.347 29.290 1.00 90.22 430 ASP A C 1
ATOM 3220 O O . ASP A 1 433 ? -19.530 21.515 29.045 1.00 102.41 430 ASP A O 1
ATOM 3225 N N . ALA A 1 434 ? -17.620 22.150 30.099 1.00 95.67 431 ALA A N 1
ATOM 3226 C CA . ALA A 1 434 ? -18.207 23.303 30.815 1.00 87.25 431 ALA A CA 1
ATOM 3227 C C . ALA A 1 434 ? -18.664 24.382 29.847 1.00 85.05 431 ALA A C 1
ATOM 3228 O O . ALA A 1 434 ? -19.819 24.810 29.886 1.00 82.36 431 ALA A O 1
ATOM 3230 N N . TYR A 1 435 ? -17.753 24.786 28.964 1.00 80.16 432 TYR A N 1
ATOM 3231 C CA . TYR A 1 435 ? -17.982 25.858 27.985 1.00 78.98 432 TYR A CA 1
ATOM 3232 C C . TYR A 1 435 ? -19.386 25.867 27.348 1.00 82.51 432 TYR A C 1
ATOM 3233 O O . TYR A 1 435 ? -19.954 26.937 27.153 1.00 86.85 432 TYR A O 1
ATOM 3242 N N . PHE A 1 436 ? -19.947 24.690 27.046 1.00 86.39 433 PHE A N 1
ATOM 3243 C CA . PHE A 1 436 ? -21.232 24.591 26.310 1.00 89.75 433 PHE A CA 1
ATOM 3244 C C . PHE A 1 436 ? -22.483 24.522 27.210 1.00 85.40 433 PHE A C 1
ATOM 3245 O O . PHE A 1 436 ? -23.560 24.167 26.734 1.00 83.17 433 PHE A O 1
ATOM 3253 N N . SER A 1 437 ? -22.347 24.894 28.486 1.00 81.08 434 SER A N 1
ATOM 3254 C CA . SER A 1 437 ? -23.488 24.969 29.426 1.00 79.89 434 SER A CA 1
ATOM 3255 C C . SER A 1 437 ? -24.726 25.770 28.946 1.00 74.45 434 SER A C 1
ATOM 3256 O O . SER A 1 437 ? -25.853 25.310 29.146 1.00 64.60 434 SER A O 1
ATOM 3259 N N . PRO A 1 438 ? -24.533 26.975 28.348 1.00 79.09 435 PRO A N 1
ATOM 3260 C CA . PRO A 1 438 ? -25.716 27.679 27.790 1.00 77.79 435 PRO A CA 1
ATOM 3261 C C . PRO A 1 438 ? -26.547 26.827 26.795 1.00 88.55 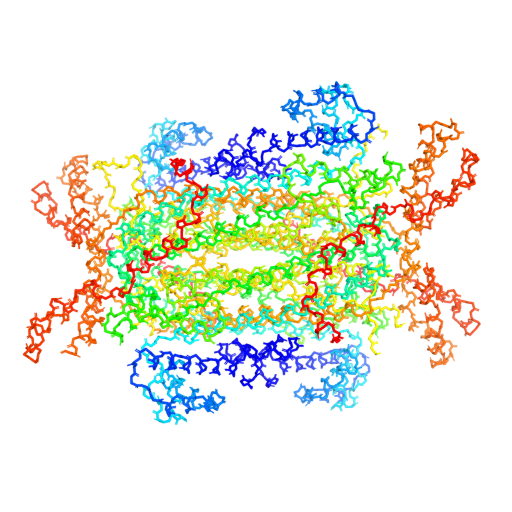435 PRO A C 1
ATOM 3262 O O . PRO A 1 438 ? -27.784 26.880 26.820 1.00 84.92 435 PRO A O 1
ATOM 3266 N N . ILE A 1 439 ? -25.852 26.016 25.985 1.00 91.85 436 ILE A N 1
ATOM 3267 C CA . ILE A 1 439 ? -26.437 25.231 24.880 1.00 86.42 436 ILE A CA 1
ATOM 3268 C C . ILE A 1 439 ? -26.929 23.811 25.302 1.00 83.88 436 ILE A C 1
ATOM 3269 O O . ILE A 1 439 ? -27.880 23.289 24.718 1.00 75.12 436 ILE A O 1
ATOM 3274 N N . HIS A 1 440 ? -26.335 23.233 26.350 1.00 84.83 437 HIS A N 1
ATOM 3275 C CA . HIS A 1 440 ? -26.565 21.818 26.745 1.00 80.59 437 HIS A CA 1
ATOM 3276 C C . HIS A 1 440 ? -27.993 21.300 26.681 1.00 80.64 437 HIS A C 1
ATOM 3277 O O . HIS A 1 440 ? -28.211 20.157 26.293 1.00 84.96 437 HIS A O 1
ATOM 3284 N N . SER A 1 441 ? -28.958 22.094 27.133 1.00 80.50 438 SER A N 1
ATOM 3285 C CA . SER A 1 441 ? -30.321 21.577 27.291 1.00 77.65 438 SER A CA 1
ATOM 3286 C C . SER A 1 441 ? -31.069 21.522 25.971 1.00 76.25 438 SER A C 1
ATOM 3287 O O . SER A 1 441 ? -32.085 20.838 25.875 1.00 74.98 438 SER A O 1
ATOM 3290 N N . GLN A 1 442 ? -30.570 22.245 24.966 1.00 70.03 439 GLN A N 1
ATOM 3291 C CA . GLN A 1 442 ? -31.136 22.196 23.609 1.00 71.31 439 GLN A CA 1
ATOM 3292 C C . GLN A 1 442 ? -30.657 21.006 22.750 1.00 67.24 439 GLN A C 1
ATOM 3293 O O . GLN A 1 442 ? -31.245 20.747 21.691 1.00 56.07 439 GLN A O 1
ATOM 3299 N N . LEU A 1 443 ? -29.617 20.289 23.204 1.00 67.54 440 LEU A N 1
ATOM 3300 C CA . LEU A 1 443 ? -28.837 19.405 22.324 1.00 65.32 440 LEU A CA 1
ATOM 3301 C C . LEU A 1 443 ? -29.636 18.300 21.695 1.00 64.03 440 LEU A C 1
ATOM 3302 O O . LEU A 1 443 ? -29.326 17.891 20.586 1.00 68.03 440 LEU A O 1
ATOM 3307 N N . ASP A 1 444 ? -30.655 17.810 22.392 1.00 65.38 441 ASP A N 1
ATOM 3308 C CA . ASP A 1 444 ? -31.605 16.888 21.778 1.00 63.89 441 ASP A CA 1
ATOM 3309 C C . ASP A 1 444 ? -32.330 17.576 20.642 1.00 62.98 441 ASP A C 1
ATOM 3310 O O . ASP A 1 444 ? -32.148 17.214 19.484 1.00 62.25 441 ASP A O 1
ATOM 3315 N N . HIS A 1 445 ? -33.109 18.604 20.955 1.00 63.55 442 HIS A N 1
ATOM 3316 C CA . HIS A 1 445 ? -33.771 19.377 19.911 1.00 60.60 442 HIS A CA 1
ATOM 3317 C C . HIS A 1 445 ? -32.790 19.775 18.770 1.00 51.63 442 HIS A C 1
ATOM 3318 O O . HIS A 1 445 ? -33.145 19.667 17.599 1.00 50.43 442 HIS A O 1
ATOM 3325 N N . LEU A 1 446 ? -31.567 20.198 19.104 1.00 49.34 443 LEU A N 1
ATOM 3326 C CA . LEU A 1 446 ? -30.620 20.666 18.081 1.00 52.82 443 LEU A CA 1
ATOM 3327 C C . LEU A 1 446 ? -30.128 19.570 17.120 1.00 51.05 443 LEU A C 1
ATOM 3328 O O . LEU A 1 446 ? -29.627 19.874 16.045 1.00 49.00 443 LEU A O 1
ATOM 3333 N N . LEU A 1 447 ? -30.183 18.318 17.561 1.00 50.39 444 LEU A N 1
ATOM 3334 C CA . LEU A 1 447 ? -29.783 17.170 16.746 1.00 50.04 444 LEU A CA 1
ATOM 3335 C C . LEU A 1 447 ? -30.951 16.405 16.140 1.00 43.13 444 LEU A C 1
ATOM 3336 O O . LEU A 1 447 ? -30.781 15.245 15.737 1.00 41.47 444 LEU A O 1
ATOM 3341 N N . ASP A 1 448 ? -32.133 17.027 16.095 1.00 36.34 445 ASP A N 1
ATOM 3342 C CA . ASP A 1 448 ? -33.318 16.344 15.613 1.00 40.91 445 ASP A CA 1
ATOM 3343 C C . ASP A 1 448 ? -33.117 16.142 14.091 1.00 37.46 445 ASP A C 1
ATOM 3344 O O . ASP A 1 448 ? -32.967 17.117 13.381 1.00 41.54 445 ASP A O 1
ATOM 3349 N N . PRO A 1 449 ? -33.077 14.889 13.609 1.00 40.71 446 PRO A N 1
ATOM 3350 C CA . PRO A 1 449 ? -32.856 14.638 12.164 1.00 39.53 446 PRO A CA 1
ATOM 3351 C C . PRO A 1 449 ? -33.871 15.283 11.261 1.00 40.64 446 PRO A C 1
ATOM 3352 O O . PRO A 1 449 ? -33.491 15.798 10.219 1.00 33.66 446 PRO A O 1
ATOM 3356 N N . SER A 1 450 ? -35.142 15.288 11.680 1.00 38.82 447 SER A N 1
ATOM 3357 C CA . SER A 1 450 ? -36.233 15.901 10.908 1.00 41.49 447 SER A CA 1
ATOM 3358 C C . SER A 1 450 ? -35.969 17.349 10.543 1.00 37.58 447 SER A C 1
ATOM 3359 O O . SER A 1 450 ? -36.242 17.749 9.417 1.00 45.98 447 SER A O 1
ATOM 3362 N N . SER A 1 451 ? -35.348 18.084 11.469 1.00 37.88 448 SER A N 1
ATOM 3363 C CA . SER A 1 451 ? -34.890 19.480 11.253 1.00 38.35 448 SER A CA 1
ATOM 3364 C C . SER A 1 451 ? -33.773 19.677 10.226 1.00 39.19 448 SER A C 1
ATOM 3365 O O . SER A 1 451 ? -33.461 20.825 9.882 1.00 45.15 448 SER A O 1
ATOM 3368 N N . PHE A 1 452 ? -33.108 18.596 9.807 1.00 33.99 449 PHE A N 1
ATOM 3369 C CA . PHE A 1 452 ? -32.037 18.666 8.799 1.00 34.89 449 PHE A CA 1
ATOM 3370 C C . PHE A 1 452 ? -32.420 18.250 7.359 1.00 32.51 449 PHE A C 1
ATOM 3371 O O . PHE A 1 452 ? -31.559 18.238 6.472 1.00 32.57 449 PHE A O 1
ATOM 3379 N N . THR A 1 453 ? -33.671 17.852 7.137 1.00 31.57 450 THR A N 1
ATOM 3380 C CA . THR A 1 453 ? -34.091 17.305 5.865 1.00 29.28 450 THR A CA 1
ATOM 3381 C C . THR A 1 453 ? -34.583 18.421 4.905 1.00 29.17 450 THR A C 1
ATOM 3382 O O . THR A 1 453 ? -35.110 18.128 3.840 1.00 26.86 450 THR A O 1
ATOM 3386 N N . GLY A 1 454 ? -34.495 19.689 5.310 1.00 29.58 451 GLY A N 1
ATOM 3387 C CA . GLY A 1 454 ? -34.936 20.766 4.436 1.00 28.57 451 GLY A CA 1
ATOM 3388 C C . GLY A 1 454 ? -36.387 20.635 4.047 1.00 28.94 451 GLY A C 1
ATOM 3389 O O . GLY A 1 454 ? -37.231 20.272 4.860 1.00 29.21 451 GLY A O 1
ATOM 3390 N N . ARG A 1 455 ? -36.677 20.831 2.766 1.00 28.84 452 ARG A N 1
ATOM 3391 C CA . ARG A 1 455 ? -38.036 20.743 2.264 1.00 28.12 452 ARG A CA 1
ATOM 3392 C C . ARG A 1 455 ? -38.409 19.393 1.613 1.00 26.11 452 ARG A C 1
ATOM 3393 O O . ARG A 1 455 ? -39.412 19.299 0.889 1.00 26.84 452 ARG A O 1
ATOM 3401 N N . ALA A 1 456 ? -37.624 18.346 1.889 1.00 28.10 453 ALA A N 1
ATOM 3402 C CA . ALA A 1 456 ? -37.799 17.049 1.224 1.00 26.54 453 ALA A CA 1
ATOM 3403 C C . ALA A 1 456 ? -39.243 16.549 1.229 1.00 28.86 453 ALA A C 1
ATOM 3404 O O . ALA A 1 456 ? -39.791 16.194 0.175 1.00 27.41 453 ALA A O 1
ATOM 3406 N N . SER A 1 457 ? -39.917 16.599 2.379 1.00 27.37 454 SER A N 1
ATOM 3407 C CA . SER A 1 457 ? -41.256 15.998 2.441 1.00 29.54 454 SER A CA 1
ATOM 3408 C C . SER A 1 457 ? -42.318 16.778 1.677 1.00 25.83 454 SER A C 1
ATOM 3409 O O . SER A 1 457 ? -43.163 16.191 0.986 1.00 26.57 454 SER A O 1
ATOM 3412 N N . GLN A 1 458 ? -42.231 18.096 1.714 1.00 27.62 455 GLN A N 1
ATOM 3413 C CA . GLN A 1 458 ? -43.132 18.944 0.915 1.00 28.37 455 GLN A CA 1
ATOM 3414 C C . GLN A 1 458 ? -42.817 18.831 -0.589 1.00 27.41 455 GLN A C 1
ATOM 3415 O O . GLN A 1 458 ? -43.735 18.777 -1.441 1.00 25.36 455 GLN A O 1
ATOM 3421 N N . GLN A 1 459 ? -41.528 18.738 -0.908 1.00 22.90 456 GLN A N 1
ATOM 3422 C CA . GLN A 1 459 ? -41.170 18.521 -2.307 1.00 25.50 456 GLN A CA 1
ATOM 3423 C C . GLN A 1 459 ? -41.811 17.256 -2.882 1.00 24.60 456 GLN A C 1
ATOM 3424 O O . GLN A 1 459 ? -42.355 17.278 -4.003 1.00 23.43 456 GLN A O 1
ATOM 3430 N N . VAL A 1 460 ? -41.794 16.154 -2.094 1.00 28.95 457 VAL A N 1
ATOM 3431 C CA . VAL A 1 460 ? -42.431 14.896 -2.498 1.00 25.77 457 VAL A CA 1
ATOM 3432 C C . VAL A 1 460 ? -43.906 15.117 -2.800 1.00 28.41 457 VAL A C 1
ATOM 3433 O O . VAL A 1 460 ? -44.420 14.729 -3.870 1.00 24.94 457 VAL A O 1
ATOM 3437 N N . GLN A 1 461 ? -44.608 15.781 -1.898 1.00 30.36 458 GLN A N 1
ATOM 3438 C CA . GLN A 1 461 ? -46.046 15.922 -2.114 1.00 27.65 458 GLN A CA 1
ATOM 3439 C C . GLN A 1 461 ? -46.384 16.800 -3.310 1.00 25.00 458 GLN A C 1
ATOM 3440 O O . GLN A 1 461 ? -47.279 16.460 -4.104 1.00 23.89 458 GLN A O 1
ATOM 3446 N N . ARG A 1 462 ? -45.670 17.909 -3.471 1.00 25.86 459 ARG A N 1
ATOM 3447 C CA . ARG A 1 462 ? -45.946 18.792 -4.611 1.00 27.07 459 ARG A CA 1
ATOM 3448 C C . ARG A 1 462 ? -45.629 18.056 -5.908 1.00 25.92 459 ARG A C 1
ATOM 3449 O O . ARG A 1 462 ? -46.411 18.079 -6.847 1.00 23.44 459 ARG A O 1
ATOM 3457 N N . PHE A 1 463 ? -44.470 17.398 -5.966 1.00 24.26 460 PHE A N 1
ATOM 3458 C CA . PHE A 1 463 ? -44.124 16.581 -7.153 1.00 23.37 460 PHE A CA 1
ATOM 3459 C C . PHE A 1 463 ? -45.208 15.544 -7.531 1.00 22.98 460 PHE A C 1
ATOM 3460 O O . PHE A 1 463 ? -45.583 15.443 -8.713 1.00 22.70 460 PHE A O 1
ATOM 3468 N N . LEU A 1 464 ? -45.704 14.779 -6.548 1.00 24.10 461 LEU A N 1
ATOM 3469 C CA . LEU A 1 464 ? -46.657 13.713 -6.827 1.00 25.89 461 LEU A CA 1
ATOM 3470 C C . LEU A 1 464 ? -47.934 14.281 -7.366 1.00 25.86 461 LEU A C 1
ATOM 3471 O O . LEU A 1 464 ? -48.403 13.845 -8.387 1.00 24.18 461 LEU A O 1
ATOM 3476 N N . GLU A 1 465 ? -48.435 15.350 -6.749 1.00 31.56 462 GLU A N 1
ATOM 3477 C CA . GLU A 1 465 ? -49.721 15.953 -7.191 1.00 33.62 462 GLU A CA 1
ATOM 3478 C C . GLU A 1 465 ? -49.635 16.652 -8.536 1.00 29.75 462 GLU A C 1
ATOM 3479 O O . GLU A 1 465 ? -50.528 16.563 -9.336 1.00 27.44 462 GLU A O 1
ATOM 3485 N N . GLU A 1 466 ? -48.579 17.420 -8.741 1.00 30.39 463 GLU A N 1
ATOM 3486 C CA . GLU A 1 466 ? -48.491 18.266 -9.924 1.00 33.79 463 GLU A CA 1
ATOM 3487 C C . GLU A 1 466 ? -48.028 17.505 -11.129 1.00 30.62 463 GLU A C 1
ATOM 3488 O O . GLU A 1 466 ? -48.464 17.794 -12.228 1.00 28.24 463 GLU A O 1
ATOM 3494 N N . GLU A 1 467 ? -47.105 16.562 -10.926 1.00 29.40 464 GLU A N 1
ATOM 3495 C CA . GLU A 1 467 ? -46.372 15.980 -12.059 1.00 30.72 464 GLU A CA 1
ATOM 3496 C C . GLU A 1 467 ? -46.620 14.492 -12.253 1.00 30.66 464 GLU A C 1
ATOM 3497 O O . GLU A 1 467 ? -46.763 14.072 -13.374 1.00 37.90 464 GLU A O 1
ATOM 3503 N N . VAL A 1 468 ? -46.725 13.708 -11.184 1.00 26.85 465 VAL A N 1
ATOM 3504 C CA . VAL A 1 468 ? -46.820 12.249 -11.310 1.00 26.36 465 VAL A CA 1
ATOM 3505 C C . VAL A 1 468 ? -48.266 11.775 -11.479 1.00 23.67 465 VAL A C 1
ATOM 3506 O O . VAL A 1 468 ? -48.638 11.241 -12.524 1.00 23.18 465 VAL A O 1
ATOM 3510 N N . TYR A 1 469 ? -49.118 12.108 -10.527 1.00 24.41 466 TYR A N 1
ATOM 3511 C CA . TYR A 1 469 ? -50.527 11.675 -10.629 1.00 27.21 466 TYR A CA 1
ATOM 3512 C C . TYR A 1 469 ? -51.184 11.946 -11.987 1.00 30.53 466 TYR A C 1
ATOM 3513 O O . TYR A 1 469 ? -51.760 11.011 -12.563 1.00 30.62 466 TYR A O 1
ATOM 3522 N N . PRO A 1 470 ? -51.056 13.180 -12.528 1.00 27.80 467 PRO A N 1
ATOM 3523 C CA . PRO A 1 470 ? -51.689 13.486 -13.814 1.00 29.51 467 PRO A CA 1
ATOM 3524 C C . PRO A 1 470 ? -51.231 12.585 -14.927 1.00 30.08 467 PRO A C 1
ATOM 3525 O O . PRO A 1 470 ? -52.033 12.217 -15.792 1.00 28.58 467 PRO A O 1
ATOM 3529 N N . LEU A 1 471 ? -49.956 12.165 -14.898 1.00 31.76 468 LEU A N 1
ATOM 3530 C CA . LEU A 1 471 ? -49.455 11.246 -15.918 1.00 27.89 468 LEU A CA 1
ATOM 3531 C C . LEU A 1 471 ? -50.015 9.844 -15.806 1.00 27.66 468 LEU A C 1
ATOM 3532 O O . LEU A 1 471 ? -50.166 9.162 -16.836 1.00 31.38 468 LEU A O 1
ATOM 3537 N N . LEU A 1 472 ? -50.259 9.384 -14.568 1.00 26.23 469 LEU A N 1
ATOM 3538 C CA . LEU A 1 472 ? -50.748 8.023 -14.327 1.00 27.34 469 LEU A CA 1
ATOM 3539 C C . LEU A 1 472 ? -52.247 7.842 -14.604 1.00 30.70 469 LEU A C 1
ATOM 3540 O O . LEU A 1 472 ? -52.742 6.698 -14.746 1.00 29.79 469 LEU A O 1
ATOM 3545 N N . LYS A 1 473 ? -52.982 8.948 -14.596 1.00 34.96 470 LYS A N 1
ATOM 3546 C CA . LYS A 1 473 ? -54.459 8.902 -14.637 1.00 35.67 470 LYS A CA 1
ATOM 3547 C C . LYS A 1 473 ? -55.032 8.141 -15.849 1.00 32.56 470 LYS A C 1
ATOM 3548 O O . LYS A 1 473 ? -55.867 7.258 -15.669 1.00 34.15 470 LYS A O 1
ATOM 3554 N N . PRO A 1 474 ? -54.483 8.355 -17.064 1.00 35.27 471 PRO A N 1
ATOM 3555 C CA . PRO A 1 474 ? -54.872 7.489 -18.206 1.00 35.16 471 PRO A CA 1
ATOM 3556 C C . PRO A 1 474 ? -54.711 5.963 -17.987 1.00 33.12 471 PRO A C 1
ATOM 3557 O O . PRO A 1 474 ? -55.412 5.196 -18.605 1.00 35.09 471 PRO A O 1
ATOM 3561 N N . TYR A 1 475 ? -53.859 5.547 -17.052 1.00 30.40 472 TYR A N 1
ATOM 3562 C CA . TYR A 1 475 ? -53.550 4.143 -16.808 1.00 30.79 472 TYR A CA 1
ATOM 3563 C C . TYR A 1 475 ? -54.312 3.547 -15.597 1.00 34.18 472 TYR A C 1
ATOM 3564 O O . TYR A 1 475 ? -54.035 2.416 -15.211 1.00 30.59 472 TYR A O 1
ATOM 3573 N N . GLU A 1 476 ? -55.292 4.276 -15.025 1.00 35.35 473 GLU A N 1
ATOM 3574 C CA . GLU A 1 476 ? -55.969 3.815 -13.770 1.00 38.47 473 GLU A CA 1
ATOM 3575 C C . GLU A 1 476 ? -56.480 2.374 -13.884 1.00 34.49 473 GLU A C 1
ATOM 3576 O O . GLU A 1 476 ? -56.256 1.571 -12.986 1.00 33.75 473 GLU A O 1
ATOM 3582 N N . SER A 1 477 ? -57.071 2.042 -15.030 1.00 33.70 474 SER A N 1
ATOM 3583 C CA . SER A 1 477 ? -57.754 0.745 -15.233 1.00 36.04 474 SER A CA 1
ATOM 3584 C C . SER A 1 477 ? -56.827 -0.458 -15.296 1.00 36.72 474 SER A C 1
ATOM 3585 O O . SER A 1 477 ? -57.283 -1.576 -15.121 1.00 35.68 474 SER A O 1
ATOM 3588 N N . VAL A 1 478 ? -55.542 -0.239 -15.569 1.00 34.83 475 VAL A N 1
ATOM 3589 C CA . VAL A 1 478 ? -54.548 -1.352 -15.607 1.00 36.22 475 VAL A CA 1
ATOM 3590 C C . VAL A 1 478 ? -53.513 -1.271 -14.491 1.00 35.64 475 VAL A C 1
ATOM 3591 O O . VAL A 1 478 ? -52.504 -1.975 -14.536 1.00 34.69 475 VAL A O 1
ATOM 3595 N N . MET A 1 479 ? -53.775 -0.462 -13.463 1.00 38.60 476 MET A N 1
ATOM 3596 C CA . MET A 1 479 ? -52.833 -0.328 -12.316 1.00 39.76 476 MET A CA 1
ATOM 3597 C C . MET A 1 479 ? -52.659 -1.615 -11.526 1.00 44.47 476 MET A C 1
ATOM 3598 O O . MET A 1 479 ? -51.577 -1.863 -10.964 1.00 47.16 476 MET A O 1
ATOM 3603 N N . LYS A 1 480 ? -53.734 -2.404 -11.449 1.00 49.90 477 LYS A N 1
ATOM 3604 C CA . LYS A 1 480 ? -53.808 -3.539 -10.528 1.00 52.81 477 LYS A CA 1
ATOM 3605 C C . LYS A 1 480 ? -53.191 -4.823 -11.093 1.00 51.33 477 LYS A C 1
ATOM 3606 O O . LYS A 1 480 ? -53.028 -5.803 -10.371 1.00 51.70 477 LYS A O 1
ATOM 3612 N N . VAL A 1 481 ? -52.811 -4.810 -12.366 1.00 50.95 478 VAL A N 1
ATOM 3613 C CA . VAL A 1 481 ? -52.189 -5.988 -12.991 1.00 48.30 478 VAL A CA 1
ATOM 3614 C C . VAL A 1 481 ? -50.863 -6.331 -12.287 1.00 49.23 478 VAL A C 1
ATOM 3615 O O . VAL A 1 481 ? -50.074 -5.443 -11.913 1.00 37.34 478 VAL A O 1
ATOM 3619 N N . LYS A 1 482 ? -50.645 -7.625 -12.074 1.00 54.70 479 LYS A N 1
ATOM 3620 C CA . LYS A 1 482 ? -49.548 -8.106 -11.220 1.00 59.31 479 LYS A CA 1
ATOM 3621 C C . LYS A 1 482 ? -48.216 -8.155 -11.967 1.00 51.32 479 LYS A C 1
ATOM 3622 O O . LYS A 1 482 ? -48.187 -8.283 -13.199 1.00 50.20 479 LYS A O 1
ATOM 3628 N N . ALA A 1 483 ? -47.126 -8.094 -11.203 1.00 54.58 480 ALA A N 1
ATOM 3629 C CA . ALA A 1 483 ? -45.784 -8.473 -11.691 1.00 63.48 480 ALA A CA 1
ATOM 3630 C C . ALA A 1 483 ? -45.746 -9.949 -12.129 1.00 72.04 480 ALA A C 1
ATOM 3631 O O . ALA A 1 483 ? -46.394 -10.801 -11.506 1.00 68.97 480 ALA A O 1
ATOM 3633 N N . GLU A 1 484 ? -44.932 -10.244 -13.150 1.00 80.98 481 GLU A N 1
ATOM 3634 C CA . GLU A 1 484 ? -44.962 -11.540 -13.869 1.00 78.82 481 GLU A CA 1
ATOM 3635 C C . GLU A 1 484 ? -44.022 -12.636 -13.350 1.00 72.17 481 GLU A C 1
ATOM 3636 O O . GLU A 1 484 ? -43.085 -12.372 -12.608 1.00 76.15 481 GLU A O 1
ATOM 3642 N N . GLY B 1 11 ? -4.738 30.186 -29.595 1.00 68.77 8 GLY B N 1
ATOM 3643 C CA . GLY B 1 11 ? -3.445 30.579 -28.935 1.00 64.74 8 GLY B CA 1
ATOM 3644 C C . GLY B 1 11 ? -2.166 30.195 -29.692 1.00 61.61 8 GLY B C 1
ATOM 3645 O O . GLY B 1 11 ? -2.026 30.483 -30.878 1.00 59.13 8 GLY B O 1
ATOM 3646 N N . SER B 1 12 ? -1.245 29.529 -28.992 1.00 56.54 9 SER B N 1
ATOM 3647 C CA . SER B 1 12 ? 0.111 29.218 -29.492 1.00 55.21 9 SER B CA 1
ATOM 3648 C C . SER B 1 12 ? 0.166 27.930 -30.355 1.00 49.23 9 SER B C 1
ATOM 3649 O O . SER B 1 12 ? -0.404 26.920 -29.965 1.00 44.38 9 SER B O 1
ATOM 3652 N N . PRO B 1 13 ? 0.924 27.946 -31.479 1.00 45.61 10 PRO B N 1
ATOM 3653 C CA . PRO B 1 13 ? 1.129 26.675 -32.202 1.00 39.72 10 PRO B CA 1
ATOM 3654 C C . PRO B 1 13 ? 1.994 25.660 -31.471 1.00 34.64 10 PRO B C 1
ATOM 3655 O O . PRO B 1 13 ? 2.081 24.531 -31.939 1.00 30.55 10 PRO B O 1
ATOM 3659 N N . ASP B 1 14 ? 2.601 26.036 -30.334 1.00 38.79 11 ASP B N 1
ATOM 3660 C CA . ASP B 1 14 ? 3.371 25.101 -29.508 1.00 43.14 11 ASP B CA 1
ATOM 3661 C C . ASP B 1 14 ? 2.538 24.206 -28.585 1.00 41.63 11 ASP B C 1
ATOM 3662 O O . ASP B 1 14 ? 3.086 23.308 -27.947 1.00 43.59 11 ASP B O 1
ATOM 3667 N N . SER B 1 15 ? 1.226 24.387 -28.538 1.00 38.49 12 SER B N 1
ATOM 3668 C CA . SER B 1 15 ? 0.364 23.402 -27.850 1.00 46.92 12 SER B CA 1
ATOM 3669 C C . SER B 1 15 ? -0.892 23.052 -28.644 1.00 41.97 12 SER B C 1
ATOM 3670 O O . SER B 1 15 ? -1.340 23.825 -29.486 1.00 43.01 12 SER B O 1
ATOM 3673 N N . TYR B 1 16 ? -1.462 21.880 -28.346 1.00 43.33 13 TYR B N 1
ATOM 3674 C CA . TYR B 1 16 ? -2.756 21.460 -28.895 1.00 41.02 13 TYR B CA 1
ATOM 3675 C C . TYR B 1 16 ? -3.784 22.599 -28.801 1.00 39.12 13 TYR B C 1
ATOM 3676 O O . TYR B 1 16 ? -3.906 23.267 -27.773 1.00 39.21 13 TYR B O 1
ATOM 3685 N N . ARG B 1 17 ? -4.491 22.825 -29.892 1.00 37.82 14 ARG B N 1
ATOM 3686 C CA . ARG B 1 17 ? -5.653 23.698 -29.901 1.00 42.17 14 ARG B CA 1
ATOM 3687 C C . ARG B 1 17 ? -6.760 22.860 -30.501 1.00 40.37 14 ARG B C 1
ATOM 3688 O O . ARG B 1 17 ? -6.578 22.328 -31.603 1.00 34.63 14 ARG B O 1
ATOM 3696 N N . SER B 1 18 ? -7.904 22.706 -29.813 1.00 44.52 15 SER B N 1
ATOM 3697 C CA . SER B 1 18 ? -8.998 21.900 -30.397 1.00 46.98 15 SER B CA 1
ATOM 3698 C C . SER B 1 18 ? -9.291 22.452 -31.779 1.00 40.05 15 SER B C 1
ATOM 3699 O O . SER B 1 18 ? -9.464 23.665 -31.932 1.00 39.47 15 SER B O 1
ATOM 3702 N N . PRO B 1 19 ? -9.368 21.575 -32.790 1.00 38.75 16 PRO B N 1
ATOM 3703 C CA . PRO B 1 19 ? -9.782 22.086 -34.090 1.00 37.46 16 PRO B CA 1
ATOM 3704 C C . PRO B 1 19 ? -11.285 22.504 -34.125 1.00 36.82 16 PRO B C 1
ATOM 3705 O O . PRO B 1 19 ? -11.686 23.244 -35.030 1.00 37.95 16 PRO B O 1
ATOM 3709 N N . LEU B 1 20 ? -12.111 22.017 -33.189 1.00 34.79 17 LEU B N 1
ATOM 3710 C CA . LEU B 1 20 ? -13.501 22.527 -33.095 1.00 35.14 17 LEU B CA 1
ATOM 3711 C C . LEU B 1 20 ? -13.571 24.027 -32.744 1.00 38.85 17 LEU B C 1
ATOM 3712 O O . LEU B 1 20 ? -14.391 24.742 -33.280 1.00 39.82 17 LEU B O 1
ATOM 3717 N N . ALA B 1 21 ? -12.662 24.493 -31.891 1.00 41.23 18 ALA B N 1
ATOM 3718 C CA . ALA B 1 21 ? -12.598 25.898 -31.508 1.00 44.39 18 ALA B CA 1
ATOM 3719 C C . ALA B 1 21 ? -11.842 26.712 -32.548 1.00 48.28 18 ALA B C 1
ATOM 3720 O O . ALA B 1 21 ? -12.234 27.834 -32.876 1.00 49.43 18 ALA B O 1
ATOM 3722 N N . SER B 1 22 ? -10.746 26.156 -33.062 1.00 47.02 19 SER B N 1
ATOM 3723 C CA . SER B 1 22 ? -9.769 26.948 -33.834 1.00 47.94 19 SER B CA 1
ATOM 3724 C C . SER B 1 22 ? -9.971 26.879 -35.354 1.00 45.84 19 SER B C 1
ATOM 3725 O O . SER B 1 22 ? -9.646 27.821 -36.051 1.00 42.50 19 SER B O 1
ATOM 3728 N N . ARG B 1 23 ? -10.499 25.755 -35.858 1.00 46.21 20 ARG B N 1
ATOM 3729 C CA . ARG B 1 23 ? -10.651 25.519 -37.301 1.00 48.89 20 ARG B CA 1
ATOM 3730 C C . ARG B 1 23 ? -12.128 25.451 -37.814 1.00 47.22 20 ARG B C 1
ATOM 3731 O O . ARG B 1 23 ? -12.398 25.795 -38.969 1.00 46.36 20 ARG B O 1
ATOM 3739 N N . TYR B 1 24 ? -13.054 24.963 -36.981 1.00 39.08 21 TYR B N 1
ATOM 3740 C CA . TYR B 1 24 ? -14.366 24.478 -37.453 1.00 33.61 21 TYR B CA 1
ATOM 3741 C C . TYR B 1 24 ? -15.557 25.403 -37.048 1.00 31.00 21 TYR B C 1
ATOM 3742 O O . TYR B 1 24 ? -16.203 25.991 -37.896 1.00 30.23 21 TYR B O 1
ATOM 3751 N N . ALA B 1 25 ? -15.851 25.521 -35.764 1.00 27.98 22 ALA B N 1
ATOM 3752 C CA . ALA B 1 25 ? -17.106 26.150 -35.311 1.00 27.01 22 ALA B CA 1
ATOM 3753 C C . ALA B 1 25 ? -17.151 27.681 -35.493 1.00 28.07 22 ALA B C 1
ATOM 3754 O O . ALA B 1 25 ? -16.135 28.321 -35.605 1.00 25.81 22 ALA B O 1
ATOM 3756 N N . SER B 1 26 ? -18.352 28.235 -35.529 1.00 23.17 23 SER B N 1
ATOM 3757 C CA . SER B 1 26 ? -18.541 29.676 -35.606 1.00 27.38 23 SER B CA 1
ATOM 3758 C C . SER B 1 26 ? -18.083 30.413 -34.326 1.00 26.61 23 SER B C 1
ATOM 3759 O O . SER B 1 26 ? -18.050 29.834 -33.208 1.00 23.79 23 SER B O 1
ATOM 3762 N N . PRO B 1 27 ? -17.676 31.690 -34.478 1.00 28.89 24 PRO B N 1
ATOM 3763 C CA . PRO B 1 27 ? -17.349 32.515 -33.291 1.00 28.24 24 PRO B CA 1
ATOM 3764 C C . PRO B 1 27 ? -18.470 32.567 -32.278 1.00 23.30 24 PRO B C 1
ATOM 3765 O O . PRO B 1 27 ? -18.198 32.580 -31.097 1.00 22.76 24 PRO B O 1
ATOM 3769 N N . GLU B 1 28 ? -19.717 32.587 -32.736 1.00 22.92 25 GLU B N 1
ATOM 3770 C CA . GLU B 1 28 ? -20.876 32.718 -31.847 1.00 24.77 25 GLU B CA 1
ATOM 3771 C C . GLU B 1 28 ? -21.066 31.479 -30.949 1.00 23.01 25 GLU B C 1
ATOM 3772 O O . GLU B 1 28 ? -21.350 31.600 -29.736 1.00 24.67 25 GLU B O 1
ATOM 3778 N N . MET B 1 29 ? -20.916 30.287 -31.531 1.00 21.56 26 MET B N 1
ATOM 3779 C CA . MET B 1 29 ? -20.994 29.062 -30.747 1.00 22.06 26 MET B CA 1
ATOM 3780 C C . MET B 1 29 ? -19.759 28.940 -29.841 1.00 21.48 26 MET B C 1
ATOM 3781 O O . MET B 1 29 ? -19.872 28.543 -28.694 1.00 20.42 26 MET B O 1
ATOM 3786 N N . CYS B 1 30 ? -18.590 29.300 -30.352 1.00 20.85 27 CYS B N 1
ATOM 3787 C CA . CYS B 1 30 ? -17.405 29.260 -29.519 1.00 22.53 27 CYS B CA 1
ATOM 3788 C C . CYS B 1 30 ? -17.588 30.150 -28.289 1.00 23.83 27 CYS B C 1
ATOM 3789 O O . CYS B 1 30 ? -17.131 29.813 -27.196 1.00 23.00 27 CYS B O 1
ATOM 3792 N N . PHE B 1 31 ? -18.250 31.295 -28.461 1.00 22.51 28 PHE B N 1
ATOM 3793 C CA . PHE B 1 31 ? -18.419 32.201 -27.341 1.00 21.93 28 PHE B CA 1
ATOM 3794 C C . PHE B 1 31 ? -19.371 31.641 -26.267 1.00 21.35 28 PHE B C 1
ATOM 3795 O O . PHE B 1 31 ? -19.109 31.770 -25.055 1.00 21.58 28 PHE B O 1
ATOM 3803 N N . VAL B 1 32 ? -20.449 30.982 -26.693 1.00 21.41 29 VAL B N 1
ATOM 3804 C CA . VAL B 1 32 ? -21.391 30.392 -25.731 1.00 25.32 29 VAL B CA 1
ATOM 3805 C C . VAL B 1 32 ? -20.705 29.412 -24.787 1.00 26.78 29 VAL B C 1
ATOM 3806 O O . VAL B 1 32 ? -21.098 29.290 -23.633 1.00 22.98 29 VAL B O 1
ATOM 3810 N N . PHE B 1 33 ? -19.661 28.747 -25.275 1.00 26.16 30 PHE B N 1
ATOM 3811 C CA . PHE B 1 33 ? -18.891 27.811 -24.454 1.00 22.84 30 PHE B CA 1
ATOM 3812 C C . PHE B 1 33 ? -17.617 28.399 -23.894 1.00 23.03 30 PHE B C 1
ATOM 3813 O O . PHE B 1 33 ? -16.837 27.677 -23.327 1.00 24.55 30 PHE B O 1
ATOM 3821 N N . SER B 1 34 ? -17.449 29.731 -23.970 1.00 23.10 31 SER B N 1
ATOM 3822 C CA . SER B 1 34 ? -16.238 30.412 -23.414 1.00 22.97 31 SER B CA 1
ATOM 3823 C C . SER B 1 34 ? -16.318 30.658 -21.911 1.00 23.06 31 SER B C 1
ATOM 3824 O O . SER B 1 34 ? -17.393 30.692 -21.329 1.00 21.33 31 SER B O 1
ATOM 3827 N N . ASP B 1 35 ? -15.168 30.841 -21.298 1.00 24.72 32 ASP B N 1
ATOM 3828 C CA . ASP B 1 35 ? -15.099 31.271 -19.882 1.00 25.34 32 ASP B CA 1
ATOM 3829 C C . ASP B 1 35 ? -15.690 32.636 -19.633 1.00 25.38 32 ASP B C 1
ATOM 3830 O O . ASP B 1 35 ? -16.358 32.857 -18.582 1.00 25.37 32 ASP B O 1
ATOM 3835 N N . ARG B 1 36 ? -15.594 33.523 -20.626 1.00 25.20 33 ARG B N 1
ATOM 3836 C CA . ARG B 1 36 ? -16.194 34.834 -20.466 1.00 26.92 33 ARG B CA 1
ATOM 3837 C C . ARG B 1 36 ? -17.693 34.730 -20.307 1.00 25.91 33 ARG B C 1
ATOM 3838 O O . ARG B 1 36 ? -18.266 35.307 -19.393 1.00 25.73 33 ARG B O 1
ATOM 3846 N N . TYR B 1 37 ? -18.330 34.003 -21.225 1.00 26.74 34 TYR B N 1
ATOM 3847 C CA . TYR B 1 37 ? -19.757 33.772 -21.147 1.00 25.70 34 TYR B CA 1
ATOM 3848 C C . TYR B 1 37 ? -20.126 33.076 -19.831 1.00 21.35 34 TYR B C 1
ATOM 3849 O O . TYR B 1 37 ? -21.130 33.417 -19.210 1.00 23.63 34 TYR B O 1
ATOM 3858 N N . LYS B 1 38 ? -19.336 32.085 -19.431 1.00 23.13 35 LYS B N 1
ATOM 3859 C CA . LYS B 1 38 ? -19.661 31.284 -18.263 1.00 24.29 35 LYS B CA 1
ATOM 3860 C C . LYS B 1 38 ? -19.646 32.174 -17.015 1.00 24.47 35 LYS B C 1
ATOM 3861 O O . LYS B 1 38 ? -20.609 32.199 -16.247 1.00 23.94 35 LYS B O 1
ATOM 3867 N N . PHE B 1 39 ? -18.575 32.939 -16.839 1.00 24.94 36 PHE B N 1
ATOM 3868 C CA . PHE B 1 39 ? -18.437 33.745 -15.622 1.00 24.58 36 PHE B CA 1
ATOM 3869 C C . PHE B 1 39 ? -19.290 35.005 -15.617 1.00 25.94 36 PHE B C 1
ATOM 3870 O O . PHE B 1 39 ? -19.697 35.437 -14.554 1.00 25.28 36 PHE B O 1
ATOM 3878 N N . ARG B 1 40 ? -19.631 35.543 -16.792 1.00 23.13 37 ARG B N 1
ATOM 3879 C CA . ARG B 1 40 ? -20.638 36.608 -16.889 1.00 25.32 37 ARG B CA 1
ATOM 3880 C C . ARG B 1 40 ? -21.973 36.073 -16.469 1.00 25.23 37 ARG B C 1
ATOM 3881 O O . ARG B 1 40 ? -22.749 36.786 -15.851 1.00 26.53 37 ARG B O 1
ATOM 3889 N N . THR B 1 41 ? -22.279 34.833 -16.855 1.00 24.76 38 THR B N 1
ATOM 3890 C CA . THR B 1 41 ? -23.546 34.242 -16.508 1.00 23.12 38 THR B CA 1
ATOM 3891 C C . THR B 1 41 ? -23.620 33.916 -15.000 1.00 22.40 38 THR B C 1
ATOM 3892 O O . THR B 1 41 ? -24.675 34.076 -14.385 1.00 22.64 38 THR B O 1
ATOM 3896 N N . TRP B 1 42 ? -22.515 33.458 -14.407 1.00 25.79 39 TRP B N 1
ATOM 3897 C CA . TRP B 1 42 ? -22.440 33.334 -12.942 1.00 24.95 39 TRP B CA 1
ATOM 3898 C C . TRP B 1 42 ? -22.850 34.671 -12.291 1.00 27.82 39 TRP B C 1
ATOM 3899 O O . TRP B 1 42 ? -23.721 34.712 -11.430 1.00 30.26 39 TRP B O 1
ATOM 3910 N N . ARG B 1 43 ? -22.306 35.773 -12.786 1.00 29.54 40 ARG B N 1
ATOM 3911 C CA . ARG B 1 43 ? -22.569 37.079 -12.162 1.00 27.16 40 ARG B CA 1
ATOM 3912 C C . ARG B 1 43 ? -24.017 37.483 -12.359 1.00 27.44 40 ARG B C 1
ATOM 3913 O O . ARG B 1 43 ? -24.661 37.961 -11.433 1.00 28.94 40 ARG B O 1
ATOM 3921 N N . GLN B 1 44 ? -24.530 37.266 -13.570 1.00 25.62 41 GLN B N 1
ATOM 3922 C CA . GLN B 1 44 ? -25.906 37.450 -13.817 1.00 27.08 41 GLN B CA 1
ATOM 3923 C C . GLN B 1 44 ? -26.795 36.679 -12.842 1.00 28.10 41 GLN B C 1
ATOM 3924 O O . GLN B 1 44 ? -27.794 37.214 -12.367 1.00 27.27 41 GLN B O 1
ATOM 3930 N N . LEU B 1 45 ? -26.463 35.407 -12.578 1.00 28.48 42 LEU B N 1
ATOM 3931 C CA . LEU B 1 45 ? -27.256 34.594 -11.668 1.00 25.72 42 LEU B CA 1
ATOM 3932 C C . LEU B 1 45 ? -27.168 35.122 -10.227 1.00 30.42 42 LEU B C 1
ATOM 3933 O O . LEU B 1 45 ? -28.175 35.108 -9.482 1.00 30.44 42 LEU B O 1
ATOM 3938 N N . TRP B 1 46 ? -25.981 35.570 -9.831 1.00 27.62 43 TRP B N 1
ATOM 3939 C CA . TRP B 1 46 ? -25.836 36.302 -8.562 1.00 33.57 43 TRP B CA 1
ATOM 3940 C C . TRP B 1 46 ? -26.714 37.563 -8.479 1.00 34.14 43 TRP B C 1
ATOM 3941 O O . TRP B 1 46 ? -27.381 37.800 -7.466 1.00 34.15 43 TRP B O 1
ATOM 3952 N N . LEU B 1 47 ? -26.748 38.344 -9.551 1.00 33.63 44 LEU B N 1
ATOM 3953 C CA . LEU B 1 47 ? -27.581 39.555 -9.583 1.00 33.15 44 LEU B CA 1
ATOM 3954 C C . LEU B 1 47 ? -29.054 39.200 -9.384 1.00 32.63 44 LEU B C 1
ATOM 3955 O O . LEU B 1 47 ? -29.720 39.779 -8.547 1.00 33.65 44 LEU B O 1
ATOM 3960 N N . TRP B 1 48 ? -29.553 38.234 -10.143 1.00 30.60 45 TRP B N 1
ATOM 3961 C CA . TRP B 1 48 ? -30.950 37.823 -10.049 1.00 33.26 45 TRP B CA 1
ATOM 3962 C C . TRP B 1 48 ? -31.298 37.281 -8.659 1.00 32.65 45 TRP B C 1
ATOM 3963 O O . TRP B 1 48 ? -32.405 37.477 -8.171 1.00 31.18 45 TRP B O 1
ATOM 3974 N N . LEU B 1 49 ? -30.370 36.549 -8.062 1.00 30.48 46 LEU B N 1
ATOM 3975 C CA . LEU B 1 49 ? -30.566 36.026 -6.731 1.00 34.23 46 LEU B CA 1
ATOM 3976 C C . LEU B 1 49 ? -30.786 37.183 -5.733 1.00 32.83 46 LEU B C 1
ATOM 3977 O O . LEU B 1 49 ? -31.720 37.155 -4.943 1.00 31.07 46 LEU B O 1
ATOM 3982 N N . ALA B 1 50 ? -29.863 38.140 -5.763 1.00 35.47 47 ALA B N 1
ATOM 3983 C CA . ALA B 1 50 ? -29.911 39.372 -4.941 1.00 34.55 47 ALA B CA 1
ATOM 3984 C C . ALA B 1 50 ? -31.200 40.145 -5.149 1.00 36.54 47 ALA B C 1
ATOM 3985 O O . ALA B 1 50 ? -31.793 40.602 -4.174 1.00 43.33 47 ALA B O 1
ATOM 3987 N N . GLU B 1 51 ? -31.625 40.302 -6.409 1.00 36.20 48 GLU B N 1
ATOM 3988 C CA . GLU B 1 51 ? -32.876 40.992 -6.724 1.00 35.81 48 GLU B CA 1
ATOM 3989 C C . GLU B 1 51 ? -34.069 40.305 -6.081 1.00 40.21 48 GLU B C 1
ATOM 3990 O O . GLU B 1 51 ? -34.885 40.944 -5.407 1.00 31.28 48 GLU B O 1
ATOM 3996 N N . ALA B 1 52 ? -34.159 38.992 -6.280 1.00 35.73 49 ALA B N 1
ATOM 3997 C CA . ALA B 1 52 ? -35.271 38.220 -5.733 1.00 35.17 49 ALA B CA 1
ATOM 3998 C C . ALA B 1 52 ? -35.183 38.165 -4.217 1.00 34.42 49 ALA B C 1
ATOM 3999 O O . ALA B 1 52 ? -36.214 38.187 -3.537 1.00 35.16 49 ALA B O 1
ATOM 4001 N N . GLU B 1 53 ? -33.961 38.126 -3.693 1.00 32.33 50 GLU B N 1
ATOM 4002 C CA . GLU B 1 53 ? -33.763 38.038 -2.260 1.00 35.12 50 GLU B CA 1
ATOM 4003 C C . GLU B 1 53 ? -34.237 39.334 -1.565 1.00 37.53 50 GLU B C 1
ATOM 4004 O O . GLU B 1 53 ? -34.869 39.268 -0.505 1.00 34.31 50 GLU B O 1
ATOM 4010 N N . GLN B 1 54 ? -33.990 40.485 -2.212 1.00 42.72 51 GLN B N 1
ATOM 4011 C CA . GLN B 1 54 ? -34.461 41.797 -1.703 1.00 42.51 51 GLN B CA 1
ATOM 4012 C C . GLN B 1 54 ? -35.986 41.883 -1.643 1.00 42.67 51 GLN B C 1
ATOM 4013 O O . GLN B 1 54 ? -36.548 42.229 -0.610 1.00 46.41 51 GLN B O 1
ATOM 4019 N N . THR B 1 55 ? -36.635 41.522 -2.743 1.00 43.71 52 THR B N 1
ATOM 4020 C CA . THR B 1 55 ? -38.094 41.435 -2.850 1.00 46.36 52 THR B CA 1
ATOM 4021 C C . THR B 1 55 ? -38.795 40.634 -1.734 1.00 52.23 52 THR B C 1
ATOM 4022 O O . THR B 1 55 ? -39.890 40.987 -1.293 1.00 48.38 52 THR B O 1
ATOM 4026 N N . LEU B 1 56 ? -38.162 39.556 -1.287 1.00 54.00 53 LEU B N 1
ATOM 4027 C CA . LEU B 1 56 ? -38.716 38.723 -0.224 1.00 53.47 53 LEU B CA 1
ATOM 4028 C C . LEU B 1 56 ? -38.192 39.158 1.155 1.00 54.10 53 LEU B C 1
ATOM 4029 O O . LEU B 1 56 ? -38.268 38.395 2.108 1.00 46.85 53 LEU B O 1
ATOM 4034 N N . GLY B 1 57 ? -37.611 40.359 1.234 1.00 50.25 54 GLY B N 1
ATOM 4035 C CA . GLY B 1 57 ? -37.372 41.043 2.494 1.00 48.91 54 GLY B CA 1
ATOM 4036 C C . GLY B 1 57 ? -36.048 40.759 3.158 1.00 52.39 54 GLY B C 1
ATOM 4037 O O . GLY B 1 57 ? -35.938 40.938 4.362 1.00 56.74 54 GLY B O 1
ATOM 4038 N N . LEU B 1 58 ? -35.035 40.319 2.406 1.00 45.44 55 LEU B N 1
ATOM 4039 C CA . LEU B 1 58 ? -33.699 40.127 2.993 1.00 49.36 55 LEU B CA 1
ATOM 4040 C C . LEU B 1 58 ? -32.916 41.454 2.977 1.00 46.59 55 LEU B C 1
ATOM 4041 O O . LEU B 1 58 ? -33.198 42.314 2.150 1.00 47.31 55 LEU B O 1
ATOM 4046 N N . PRO B 1 59 ? -31.936 41.620 3.891 1.00 45.97 56 PRO B N 1
ATOM 4047 C CA . PRO B 1 59 ? -31.191 42.888 4.014 1.00 49.53 56 PRO B CA 1
ATOM 4048 C C . PRO B 1 59 ? -30.199 43.128 2.847 1.00 42.38 56 PRO B C 1
ATOM 4049 O O . PRO B 1 59 ? -28.983 42.918 2.983 1.00 42.91 56 PRO B O 1
ATOM 4053 N N . ILE B 1 60 ? -30.756 43.562 1.720 1.00 48.35 57 ILE B N 1
ATOM 4054 C CA . ILE B 1 60 ? -30.022 43.818 0.493 1.00 46.05 57 ILE B CA 1
ATOM 4055 C C . ILE B 1 60 ? -30.511 45.165 -0.052 1.00 43.28 57 ILE B C 1
ATOM 4056 O O . ILE B 1 60 ? -31.721 45.365 -0.233 1.00 40.38 57 ILE B O 1
ATOM 4061 N N . THR B 1 61 ? -29.588 46.095 -0.294 1.00 44.81 58 THR B N 1
ATOM 4062 C CA . THR B 1 61 ? -29.964 47.470 -0.737 1.00 45.14 58 THR B CA 1
ATOM 4063 C C . THR B 1 61 ? -29.837 47.661 -2.237 1.00 44.59 58 THR B C 1
ATOM 4064 O O . THR B 1 61 ? -29.104 46.915 -2.919 1.00 46.35 58 THR B O 1
ATOM 4068 N N . ASP B 1 62 ? -30.540 48.671 -2.741 1.00 45.09 59 ASP B N 1
ATOM 4069 C CA . ASP B 1 62 ? -30.476 49.059 -4.156 1.00 47.71 59 ASP B CA 1
ATOM 4070 C C . ASP B 1 62 ? -29.062 49.417 -4.579 1.00 46.40 59 ASP B C 1
ATOM 4071 O O . ASP B 1 62 ? -28.680 49.172 -5.723 1.00 47.00 59 ASP B O 1
ATOM 4076 N N . GLU B 1 63 ? -28.273 49.967 -3.660 1.00 52.71 60 GLU B N 1
ATOM 4077 C CA . GLU B 1 63 ? -26.897 50.332 -3.999 1.00 57.47 60 GLU B CA 1
ATOM 4078 C C . GLU B 1 63 ? -26.081 49.070 -4.305 1.00 55.42 60 GLU B C 1
ATOM 4079 O O . GLU B 1 63 ? -25.452 48.962 -5.363 1.00 55.93 60 GLU B O 1
ATOM 4085 N N . GLN B 1 64 ? -26.131 48.119 -3.376 1.00 54.42 61 GLN B N 1
ATOM 4086 C CA . GLN B 1 64 ? -25.478 46.825 -3.541 1.00 49.86 61 GLN B CA 1
ATOM 4087 C C . GLN B 1 64 ? -25.879 46.172 -4.883 1.00 49.12 61 GLN B C 1
ATOM 4088 O O . GLN B 1 64 ? -25.014 45.760 -5.665 1.00 48.94 61 GLN B O 1
ATOM 4094 N N . ILE B 1 65 ? -27.179 46.124 -5.154 1.00 42.52 62 ILE B N 1
ATOM 4095 C CA . ILE B 1 65 ? -27.714 45.573 -6.410 1.00 41.98 62 ILE B CA 1
ATOM 4096 C C . ILE B 1 65 ? -27.194 46.310 -7.639 1.00 46.84 62 ILE B C 1
ATOM 4097 O O . ILE B 1 65 ? -26.680 45.692 -8.562 1.00 41.66 62 ILE B O 1
ATOM 4102 N N . GLN B 1 66 ? -27.324 47.640 -7.638 1.00 49.64 63 GLN B N 1
ATOM 4103 C CA . GLN B 1 66 ? -26.880 48.471 -8.761 1.00 51.37 63 GLN B CA 1
ATOM 4104 C C . GLN B 1 66 ? -25.393 48.280 -9.074 1.00 43.92 63 GLN B C 1
ATOM 4105 O O . GLN B 1 66 ? -24.977 48.371 -10.237 1.00 41.70 63 GLN B O 1
ATOM 4111 N N . GLU B 1 67 ? -24.599 48.000 -8.054 1.00 43.45 64 GLU B N 1
ATOM 4112 C CA . GLU B 1 67 ? -23.169 47.854 -8.262 1.00 47.48 64 GLU B CA 1
ATOM 4113 C C . GLU B 1 67 ? -22.826 46.449 -8.843 1.00 49.12 64 GLU B C 1
ATOM 4114 O O . GLU B 1 67 ? -21.890 46.294 -9.646 1.00 39.09 64 GLU B O 1
ATOM 4120 N N . MET B 1 68 ? -23.633 45.441 -8.525 1.00 41.95 65 MET B N 1
ATOM 4121 C CA . MET B 1 68 ? -23.449 44.157 -9.199 1.00 39.13 65 MET B CA 1
ATOM 4122 C C . MET B 1 68 ? -23.827 44.300 -10.668 1.00 38.13 65 MET B C 1
ATOM 4123 O O . MET B 1 68 ? -23.099 43.848 -11.547 1.00 36.93 65 MET B O 1
ATOM 4128 N N . LYS B 1 69 ? -24.919 45.004 -10.941 1.00 36.12 66 LYS B N 1
ATOM 4129 C CA . LYS B 1 69 ? -25.380 45.199 -12.325 1.00 42.50 66 LYS B CA 1
ATOM 4130 C C . LYS B 1 69 ? -24.363 45.956 -13.176 1.00 41.89 66 LYS B C 1
ATOM 4131 O O . LYS B 1 69 ? -24.246 45.732 -14.376 1.00 44.09 66 LYS B O 1
ATOM 4137 N N . SER B 1 70 ? -23.631 46.860 -12.535 1.00 44.38 67 SER B N 1
ATOM 4138 C CA . SER B 1 70 ? -22.574 47.615 -13.202 1.00 46.01 67 SER B CA 1
ATOM 4139 C C . SER B 1 70 ? -21.353 46.785 -13.553 1.00 44.73 67 SER B C 1
ATOM 4140 O O . SER B 1 70 ? -20.647 47.143 -14.477 1.00 46.53 67 SER B O 1
ATOM 4143 N N . ASN B 1 71 ? -21.118 45.688 -12.830 1.00 39.49 68 ASN B N 1
ATOM 4144 C CA . ASN B 1 71 ? -19.872 44.949 -12.905 1.00 36.69 68 ASN B CA 1
ATOM 4145 C C . ASN B 1 71 ? -20.063 43.480 -13.347 1.00 38.99 68 ASN B C 1
ATOM 4146 O O . ASN B 1 71 ? -19.240 42.618 -13.022 1.00 38.96 68 ASN B O 1
ATOM 4151 N N . LEU B 1 72 ? -21.137 43.227 -14.087 1.00 35.73 69 LEU B N 1
ATOM 4152 C CA . LEU B 1 72 ? -21.383 41.929 -14.708 1.00 37.44 69 LEU B CA 1
ATOM 4153 C C . LEU B 1 72 ? -20.248 41.515 -15.670 1.00 37.06 69 LEU B C 1
ATOM 4154 O O . LEU B 1 72 ? -19.918 40.335 -15.779 1.00 36.39 69 LEU B O 1
ATOM 4159 N N . GLU B 1 73 ? -19.689 42.472 -16.396 1.00 38.40 70 GLU B N 1
ATOM 4160 C CA . GLU B 1 73 ? -18.721 42.153 -17.455 1.00 41.07 70 GLU B CA 1
ATOM 4161 C C . GLU B 1 73 ? -17.330 42.479 -16.976 1.00 39.40 70 GLU B C 1
ATOM 4162 O O . GLU B 1 73 ? -16.364 42.085 -17.600 1.00 39.92 70 GLU B O 1
ATOM 4168 N N . ASN B 1 74 ? -17.218 43.180 -15.856 1.00 37.76 71 ASN B N 1
ATOM 4169 C CA . ASN B 1 74 ? -15.922 43.664 -15.410 1.00 39.97 71 ASN B CA 1
ATOM 4170 C C . ASN B 1 74 ? -15.157 42.545 -14.660 1.00 40.87 71 ASN B C 1
ATOM 4171 O O . ASN B 1 74 ? -15.025 42.561 -13.415 1.00 42.70 71 ASN B O 1
ATOM 4176 N N . ILE B 1 75 ? -14.695 41.548 -15.412 1.00 34.61 72 ILE B N 1
ATOM 4177 C CA . ILE B 1 75 ? -14.278 40.275 -14.814 1.00 33.91 72 ILE B CA 1
ATOM 4178 C C . ILE B 1 75 ? -12.770 40.167 -14.845 1.00 34.21 72 ILE B C 1
ATOM 4179 O O . ILE B 1 75 ? -12.171 40.120 -15.914 1.00 33.47 72 ILE B O 1
ATOM 4184 N N . ASP B 1 76 ? -12.157 40.147 -13.670 1.00 32.31 73 ASP B N 1
ATOM 4185 C CA . ASP B 1 76 ? -10.693 40.016 -13.583 1.00 36.48 73 ASP B CA 1
ATOM 4186 C C . ASP B 1 76 ? -10.267 38.533 -13.473 1.00 36.88 73 ASP B C 1
ATOM 4187 O O . ASP B 1 76 ? -10.222 37.966 -12.384 1.00 35.77 73 ASP B O 1
ATOM 4192 N N . PHE B 1 77 ? -9.902 37.960 -14.620 1.00 38.10 74 PHE B N 1
ATOM 4193 C CA . PHE B 1 77 ? -9.608 36.529 -14.779 1.00 39.14 74 PHE B CA 1
ATOM 4194 C C . PHE B 1 77 ? -8.343 36.100 -14.077 1.00 42.05 74 PHE B C 1
ATOM 4195 O O . PHE B 1 77 ? -8.232 34.958 -13.623 1.00 38.93 74 PHE B O 1
ATOM 4203 N N . LYS B 1 78 ? -7.384 37.016 -14.025 1.00 43.86 75 LYS B N 1
ATOM 4204 C CA . LYS B 1 78 ? -6.147 36.805 -13.310 1.00 45.86 75 LYS B CA 1
ATOM 4205 C C . LYS B 1 78 ? -6.410 36.645 -11.815 1.00 38.94 75 LYS B C 1
ATOM 4206 O O . LYS B 1 78 ? -5.974 35.655 -11.220 1.00 41.77 75 LYS B O 1
ATOM 4212 N N . MET B 1 79 ? -7.162 37.566 -11.227 1.00 36.27 76 MET B N 1
ATOM 4213 C CA . MET B 1 79 ? -7.536 37.449 -9.819 1.00 37.74 76 MET B CA 1
ATOM 4214 C C . MET B 1 79 ? -8.379 36.207 -9.570 1.00 39.99 76 MET B C 1
ATOM 4215 O O . MET B 1 79 ? -8.172 35.508 -8.577 1.00 36.77 76 MET B O 1
ATOM 4220 N N . ALA B 1 80 ? -9.321 35.900 -10.464 1.00 42.46 77 ALA B N 1
ATOM 4221 C CA . ALA B 1 80 ? -10.120 34.678 -10.275 1.00 43.44 77 ALA B CA 1
ATOM 4222 C C . ALA B 1 80 ? -9.217 33.439 -10.256 1.00 41.47 77 ALA B C 1
ATOM 4223 O O . ALA B 1 80 ? -9.364 32.582 -9.388 1.00 37.06 77 ALA B O 1
ATOM 4225 N N . ALA B 1 81 ? -8.258 33.386 -11.188 1.00 40.11 78 ALA B N 1
ATOM 4226 C CA . ALA B 1 81 ? -7.335 32.230 -11.330 1.00 45.29 78 ALA B CA 1
ATOM 4227 C C . ALA B 1 81 ? -6.397 32.033 -10.138 1.00 46.17 78 ALA B C 1
ATOM 4228 O O . ALA B 1 81 ? -6.208 30.895 -9.686 1.00 42.40 78 ALA B O 1
ATOM 4230 N N . GLU B 1 82 ? -5.793 33.124 -9.659 1.00 47.04 79 GLU B N 1
ATOM 4231 C CA . GLU B 1 82 ? -4.953 33.075 -8.448 1.00 49.80 79 GLU B CA 1
ATOM 4232 C C . GLU B 1 82 ? -5.755 32.745 -7.183 1.00 48.56 79 GLU B C 1
ATOM 4233 O O . GLU B 1 82 ? -5.287 31.978 -6.360 1.00 43.67 79 GLU B O 1
ATOM 4239 N N . GLU B 1 83 ? -6.956 33.312 -7.035 1.00 43.68 80 GLU B N 1
ATOM 4240 C CA . GLU B 1 83 ? -7.813 32.984 -5.901 1.00 42.37 80 GLU B CA 1
ATOM 4241 C C . GLU B 1 83 ? -8.251 31.508 -5.944 1.00 43.74 80 GLU B C 1
ATOM 4242 O O . GLU B 1 83 ? -8.296 30.843 -4.914 1.00 39.12 80 GLU B O 1
ATOM 4248 N N . GLU B 1 84 ? -8.537 30.980 -7.132 1.00 41.63 81 GLU B N 1
ATOM 4249 C CA . GLU B 1 84 ? -8.791 29.535 -7.263 1.00 40.00 81 GLU B CA 1
ATOM 4250 C C . GLU B 1 84 ? -7.550 28.680 -6.938 1.00 40.65 81 GLU B C 1
ATOM 4251 O O . GLU B 1 84 ? -7.680 27.623 -6.323 1.00 42.14 81 GLU B O 1
ATOM 4257 N N . LYS B 1 85 ? -6.364 29.109 -7.357 1.00 41.59 82 LYS B N 1
ATOM 4258 C CA . LYS B 1 85 ? -5.155 28.366 -7.008 1.00 46.63 82 LYS B CA 1
ATOM 4259 C C . LYS B 1 85 ? -4.959 28.312 -5.481 1.00 45.28 82 LYS B C 1
ATOM 4260 O O . LYS B 1 85 ? -4.598 27.263 -4.938 1.00 45.30 82 LYS B O 1
ATOM 4266 N N . ARG B 1 86 ? -5.217 29.436 -4.802 1.00 46.36 83 ARG B N 1
ATOM 4267 C CA . ARG B 1 86 ? -5.135 29.507 -3.338 1.00 47.94 83 ARG B CA 1
ATOM 4268 C C . ARG B 1 86 ? -6.239 28.684 -2.700 1.00 42.49 83 ARG B C 1
ATOM 4269 O O . ARG B 1 86 ? -5.957 27.819 -1.877 1.00 43.81 83 ARG B O 1
ATOM 4277 N N . LEU B 1 87 ? -7.485 28.978 -3.067 1.00 39.89 84 LEU B N 1
ATOM 4278 C CA . LEU B 1 87 ? -8.685 28.358 -2.449 1.00 39.37 84 LEU B CA 1
ATOM 4279 C C . LEU B 1 87 ? -9.042 26.952 -2.991 1.00 39.34 84 LEU B C 1
ATOM 4280 O O . LEU B 1 87 ? -9.775 26.204 -2.347 1.00 40.57 84 LEU B O 1
ATOM 4285 N N . ARG B 1 88 ? -8.614 26.631 -4.202 1.00 42.41 85 ARG B N 1
ATOM 4286 C CA . ARG B 1 88 ? -9.070 25.418 -4.895 1.00 42.94 85 ARG B CA 1
ATOM 4287 C C . ARG B 1 88 ? -10.595 25.225 -4.864 1.00 42.02 85 ARG B C 1
ATOM 4288 O O . ARG B 1 88 ? -11.094 24.120 -4.724 1.00 36.01 85 ARG B O 1
ATOM 4296 N N . HIS B 1 89 ? -11.329 26.320 -5.023 1.00 41.88 86 HIS B N 1
ATOM 4297 C CA . HIS B 1 89 ? -12.760 26.270 -5.270 1.00 41.86 86 HIS B CA 1
ATOM 4298 C C . HIS B 1 89 ? -13.071 27.355 -6.292 1.00 43.34 86 HIS B C 1
ATOM 4299 O O . HIS B 1 89 ? -12.932 28.536 -5.983 1.00 36.45 86 HIS B O 1
ATOM 4306 N N . ASP B 1 90 ? -13.550 26.967 -7.480 1.00 36.84 87 ASP B N 1
ATOM 4307 C CA . ASP B 1 90 ? -13.885 27.941 -8.506 1.00 35.34 87 ASP B CA 1
ATOM 4308 C C . ASP B 1 90 ? -14.990 28.948 -8.071 1.00 32.73 87 ASP B C 1
ATOM 4309 O O . ASP B 1 90 ? -14.843 30.180 -8.271 1.00 30.24 87 ASP B O 1
ATOM 4314 N N . VAL B 1 91 ? -16.037 28.489 -7.398 1.00 29.96 88 VAL B N 1
ATOM 4315 C CA . VAL B 1 91 ? -17.129 29.406 -7.113 1.00 33.64 88 VAL B CA 1
ATOM 4316 C C . VAL B 1 91 ? -16.730 30.429 -6.064 1.00 35.43 88 VAL B C 1
ATOM 4317 O O . VAL B 1 91 ? -17.009 31.618 -6.219 1.00 32.47 88 VAL B O 1
ATOM 4321 N N . MET B 1 92 ? -16.063 29.969 -5.013 1.00 35.19 89 MET B N 1
ATOM 4322 C CA . MET B 1 92 ? -15.601 30.875 -3.975 1.00 40.13 89 MET B CA 1
ATOM 4323 C C . MET B 1 92 ? -14.579 31.862 -4.512 1.00 33.40 89 MET B C 1
ATOM 4324 O O . MET B 1 92 ? -14.656 33.043 -4.181 1.00 37.10 89 MET B O 1
ATOM 4329 N N . ALA B 1 93 ? -13.689 31.403 -5.406 1.00 34.26 90 ALA B N 1
ATOM 4330 C CA . ALA B 1 93 ? -12.753 32.312 -6.106 1.00 34.88 90 ALA B CA 1
ATOM 4331 C C . ALA B 1 93 ? -13.489 33.436 -6.855 1.00 32.51 90 ALA B C 1
ATOM 4332 O O . ALA B 1 93 ? -13.077 34.599 -6.823 1.00 35.16 90 ALA B O 1
ATOM 4334 N N . HIS B 1 94 ? -14.589 33.078 -7.505 1.00 31.03 91 HIS B N 1
ATOM 4335 C CA . HIS B 1 94 ? -15.390 34.022 -8.207 1.00 29.75 91 HIS B CA 1
ATOM 4336 C C . HIS B 1 94 ? -16.264 34.890 -7.320 1.00 32.39 91 HIS B C 1
ATOM 4337 O O . HIS B 1 94 ? -16.528 36.045 -7.669 1.00 30.15 91 HIS B O 1
ATOM 4344 N N . VAL B 1 95 ? -16.713 34.358 -6.186 1.00 30.26 92 VAL B N 1
ATOM 4345 C CA . VAL B 1 95 ? -17.385 35.187 -5.172 1.00 32.59 92 VAL B CA 1
ATOM 4346 C C . VAL B 1 95 ? -16.428 36.281 -4.657 1.00 35.38 92 VAL B C 1
ATOM 4347 O O . VAL B 1 95 ? -16.790 37.477 -4.594 1.00 35.35 92 VAL B O 1
ATOM 4351 N N . HIS B 1 96 ? -15.207 35.867 -4.329 1.00 38.61 93 HIS B N 1
ATOM 4352 C CA . HIS B 1 96 ? -14.200 36.794 -3.836 1.00 43.28 93 HIS B CA 1
ATOM 4353 C C . HIS B 1 96 ? -13.843 37.832 -4.892 1.00 47.33 93 HIS B C 1
ATOM 4354 O O . HIS B 1 96 ? -13.777 39.023 -4.574 1.00 41.45 93 HIS B O 1
ATOM 4361 N N . THR B 1 97 ? -13.632 37.391 -6.146 1.00 43.61 94 THR B N 1
ATOM 4362 C CA . THR B 1 97 ? -13.288 38.321 -7.237 1.00 39.41 94 THR B CA 1
ATOM 4363 C C . THR B 1 97 ? -14.427 39.290 -7.568 1.00 39.03 94 THR B C 1
ATOM 4364 O O . THR B 1 97 ? -14.188 40.460 -7.882 1.00 44.04 94 THR B O 1
ATOM 4368 N N . PHE B 1 98 ? -15.665 38.824 -7.482 1.00 36.11 95 PHE B N 1
ATOM 4369 C CA . PHE B 1 98 ? -16.808 39.709 -7.734 1.00 38.04 95 PHE B CA 1
ATOM 4370 C C . PHE B 1 98 ? -16.977 40.697 -6.576 1.00 39.53 95 PHE B C 1
ATOM 4371 O O . PHE B 1 98 ? -17.425 41.826 -6.780 1.00 41.37 95 PHE B O 1
ATOM 4379 N N . GLY B 1 99 ? -16.672 40.239 -5.360 1.00 42.60 96 GLY B N 1
ATOM 4380 C CA . GLY B 1 99 ? -16.738 41.075 -4.158 1.00 44.75 96 GLY B CA 1
ATOM 4381 C C . G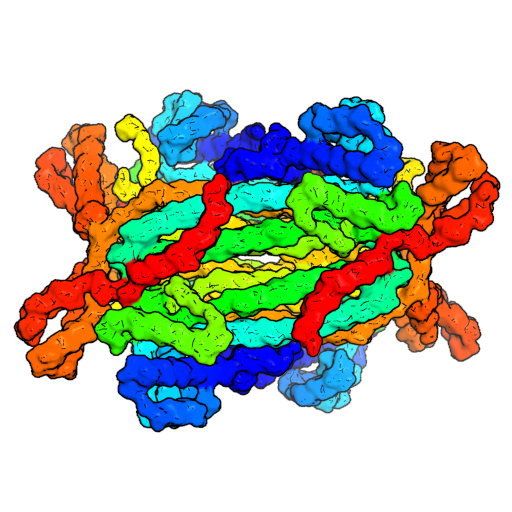LY B 1 99 ? -15.672 42.159 -4.146 1.00 45.74 96 GLY B C 1
ATOM 4382 O O . GLY B 1 99 ? -15.910 43.268 -3.653 1.00 45.25 96 GLY B O 1
ATOM 4383 N N . HIS B 1 100 ? -14.514 41.857 -4.733 1.00 44.02 97 HIS B N 1
ATOM 4384 C CA . HIS B 1 100 ? -13.433 42.826 -4.819 1.00 46.94 97 HIS B CA 1
ATOM 4385 C C . HIS B 1 100 ? -13.878 44.053 -5.620 1.00 48.09 97 HIS B C 1
ATOM 4386 O O . HIS B 1 100 ? -13.688 45.174 -5.167 1.00 46.16 97 HIS B O 1
ATOM 4393 N N . CYS B 1 101 ? -14.488 43.854 -6.790 1.00 46.23 98 CYS B N 1
ATOM 4394 C CA . CYS B 1 101 ? -14.943 45.000 -7.592 1.00 43.76 98 CYS B CA 1
ATOM 4395 C C . CYS B 1 101 ? -16.338 45.481 -7.211 1.00 43.07 98 CYS B C 1
ATOM 4396 O O . CYS B 1 101 ? -16.792 46.484 -7.731 1.00 40.30 98 CYS B O 1
ATOM 4399 N N . CYS B 1 102 ? -17.019 44.778 -6.307 1.00 42.39 99 CYS B N 1
ATOM 4400 C CA . CYS B 1 102 ? -18.290 45.244 -5.753 1.00 45.38 99 CYS B CA 1
ATOM 4401 C C . CYS B 1 102 ? -18.192 45.254 -4.223 1.00 50.29 99 CYS B C 1
ATOM 4402 O O . CYS B 1 102 ? -18.802 44.405 -3.542 1.00 46.51 99 CYS B O 1
ATOM 4405 N N . PRO B 1 103 ? -17.411 46.207 -3.672 1.00 53.16 100 PRO B N 1
ATOM 4406 C CA . PRO B 1 103 ? -17.083 46.183 -2.241 1.00 52.70 100 PRO B CA 1
ATOM 4407 C C . PRO B 1 103 ? -18.306 46.338 -1.345 1.00 49.36 100 PRO B C 1
ATOM 4408 O O . PRO B 1 103 ? -18.332 45.781 -0.251 1.00 49.35 100 PRO B O 1
ATOM 4412 N N . LYS B 1 104 ? -19.304 47.072 -1.823 1.00 48.93 101 LYS B N 1
ATOM 4413 C CA . LYS B 1 104 ? -20.549 47.307 -1.074 1.00 56.15 101 LYS B CA 1
ATOM 4414 C C . LYS B 1 104 ? -21.470 46.092 -1.087 1.00 53.72 101 LYS B C 1
ATOM 4415 O O . LYS B 1 104 ? -22.249 45.907 -0.160 1.00 58.30 101 LYS B O 1
ATOM 4421 N N . ALA B 1 105 ? -21.407 45.291 -2.154 1.00 50.31 102 ALA B N 1
ATOM 4422 C CA . ALA B 1 105 ? -22.255 44.094 -2.290 1.00 47.33 102 ALA B CA 1
ATOM 4423 C C . ALA B 1 105 ? -21.566 42.818 -1.821 1.00 38.05 102 ALA B C 1
ATOM 4424 O O . ALA B 1 105 ? -22.235 41.821 -1.601 1.00 45.17 102 ALA B O 1
ATOM 4426 N N . ALA B 1 106 ? -20.246 42.854 -1.640 1.00 42.59 103 ALA B N 1
ATOM 4427 C CA . ALA B 1 106 ? -19.452 41.650 -1.341 1.00 45.17 103 ALA B CA 1
ATOM 4428 C C . ALA B 1 106 ? -20.133 40.694 -0.369 1.00 48.08 103 ALA B C 1
ATOM 4429 O O . ALA B 1 106 ? -20.157 39.503 -0.604 1.00 48.40 103 ALA B O 1
ATOM 4431 N N . GLY B 1 107 ? -20.702 41.227 0.709 1.00 47.57 104 GLY B N 1
ATOM 4432 C CA . GLY B 1 107 ? -21.246 40.405 1.779 1.00 46.08 104 GLY B CA 1
ATOM 4433 C C . GLY B 1 107 ? -22.539 39.698 1.421 1.00 48.54 104 GLY B C 1
ATOM 4434 O O . GLY B 1 107 ? -22.834 38.622 1.959 1.00 44.39 104 GLY B O 1
ATOM 4435 N N . ILE B 1 108 ? -23.311 40.280 0.503 1.00 45.39 105 ILE B N 1
ATOM 4436 C CA . ILE B 1 108 ? -24.563 39.645 0.077 1.00 42.73 105 ILE B CA 1
ATOM 4437 C C . ILE B 1 108 ? -24.477 38.749 -1.194 1.00 42.90 105 ILE B C 1
ATOM 4438 O O . ILE B 1 108 ? -25.437 38.051 -1.534 1.00 42.23 105 ILE B O 1
ATOM 4443 N N . ILE B 1 109 ? -23.343 38.741 -1.871 1.00 37.37 106 ILE B N 1
ATOM 4444 C CA . ILE B 1 109 ? -23.197 37.918 -3.088 1.00 39.12 106 ILE B CA 1
ATOM 4445 C C . ILE B 1 109 ? -23.273 36.427 -2.691 1.00 37.51 106 ILE B C 1
ATOM 4446 O O . ILE B 1 109 ? -22.565 36.026 -1.789 1.00 37.12 106 ILE B O 1
ATOM 4451 N N . HIS B 1 110 ? -24.121 35.637 -3.374 1.00 33.38 107 HIS B N 1
ATOM 4452 C CA . HIS B 1 110 ? -24.198 34.173 -3.209 1.00 36.18 107 HIS B CA 1
ATOM 4453 C C . HIS B 1 110 ? -24.942 33.754 -1.914 1.00 38.66 107 HIS B C 1
ATOM 4454 O O . HIS B 1 110 ? -24.839 32.603 -1.462 1.00 34.75 107 HIS B O 1
ATOM 4461 N N . LEU B 1 111 ? -25.734 34.674 -1.372 1.00 42.69 108 LEU B N 1
ATOM 4462 C CA . LEU B 1 111 ? -26.298 34.523 -0.026 1.00 38.22 108 LEU B CA 1
ATOM 4463 C C . LEU B 1 111 ? -27.299 33.379 0.021 1.00 38.35 108 LEU B C 1
ATOM 4464 O O . LEU B 1 111 ? -28.302 33.390 -0.685 1.00 35.54 108 LEU B O 1
ATOM 4469 N N . GLY B 1 112 ? -27.013 32.384 0.858 1.00 40.23 109 GLY B N 1
ATOM 4470 C CA . GLY B 1 112 ? -27.904 31.251 1.013 1.00 39.42 109 GLY B CA 1
ATOM 4471 C C . GLY B 1 112 ? -27.822 30.212 -0.097 1.00 40.07 109 GLY B C 1
ATOM 4472 O O . GLY B 1 112 ? -28.462 29.149 0.022 1.00 37.95 109 GLY B O 1
ATOM 4473 N N . ALA B 1 113 ? -27.045 30.498 -1.158 1.00 35.29 110 ALA B N 1
ATOM 4474 C CA . ALA B 1 113 ? -26.865 29.559 -2.307 1.00 36.28 110 ALA B CA 1
ATOM 4475 C C . ALA B 1 113 ? -25.703 28.558 -2.137 1.00 34.34 110 ALA B C 1
ATOM 4476 O O . ALA B 1 113 ? -24.846 28.732 -1.277 1.00 29.18 110 ALA B O 1
ATOM 4478 N N . THR B 1 114 ? -25.698 27.512 -2.979 1.00 31.13 111 THR B N 1
ATOM 4479 C CA . THR B 1 114 ? -24.621 26.518 -3.027 1.00 30.90 111 THR B CA 1
ATOM 4480 C C . THR B 1 114 ? -24.002 26.550 -4.430 1.00 31.38 111 THR B C 1
ATOM 4481 O O . THR B 1 114 ? -24.548 27.185 -5.315 1.00 27.55 111 THR B O 1
ATOM 4485 N N . SER B 1 115 ? -22.891 25.853 -4.633 1.00 32.00 112 SER B N 1
ATOM 4486 C CA . SER B 1 115 ? -22.087 26.035 -5.861 1.00 31.23 112 SER B CA 1
ATOM 4487 C C . SER B 1 115 ? -22.905 25.891 -7.124 1.00 30.76 112 SER B C 1
ATOM 4488 O O . SER B 1 115 ? -22.790 26.704 -8.053 1.00 28.01 112 SER B O 1
ATOM 4491 N N . CYS B 1 116 ? -23.777 24.884 -7.143 1.00 29.56 113 CYS B N 1
ATOM 4492 C CA . CYS B 1 116 ? -24.535 24.562 -8.345 1.00 28.39 113 CYS B CA 1
ATOM 4493 C C . CYS B 1 116 ? -25.585 25.584 -8.723 1.00 25.90 113 CYS B C 1
ATOM 4494 O O . CYS B 1 116 ? -26.076 25.538 -9.859 1.00 22.26 113 CYS B O 1
ATOM 4497 N N . TYR B 1 117 ? -25.945 26.500 -7.812 1.00 26.06 114 TYR B N 1
ATOM 4498 C CA . TYR B 1 117 ? -26.864 27.599 -8.209 1.00 23.64 114 TYR B CA 1
ATOM 4499 C C . TYR B 1 117 ? -26.292 28.318 -9.450 1.00 23.94 114 TYR B C 1
ATOM 4500 O O . TYR B 1 117 ? -27.032 28.635 -10.406 1.00 24.08 114 TYR B O 1
ATOM 4509 N N . VAL B 1 118 ? -24.981 28.591 -9.431 1.00 26.20 115 VAL B N 1
ATOM 4510 C CA . VAL B 1 118 ? -24.333 29.213 -10.568 1.00 26.17 115 VAL B CA 1
ATOM 4511 C C . VAL B 1 118 ? -23.810 28.175 -11.581 1.00 24.43 115 VAL B C 1
ATOM 4512 O O . VAL B 1 118 ? -24.092 28.298 -12.767 1.00 24.94 115 VAL B O 1
ATOM 4516 N N . GLY B 1 119 ? -23.101 27.151 -11.110 1.00 25.26 116 GLY B N 1
ATOM 4517 C CA . GLY B 1 119 ? -22.520 26.124 -12.016 1.00 25.79 116 GLY B CA 1
ATOM 4518 C C . GLY B 1 119 ? -23.528 25.449 -12.949 1.00 25.59 116 GLY B C 1
ATOM 4519 O O . GLY B 1 119 ? -23.341 25.403 -14.164 1.00 24.40 116 GLY B O 1
ATOM 4520 N N . ASP B 1 120 ? -24.597 24.937 -12.371 1.00 25.59 117 ASP B N 1
ATOM 4521 C CA . ASP B 1 120 ? -25.564 24.091 -13.084 1.00 24.65 117 ASP B CA 1
ATOM 4522 C C . ASP B 1 120 ? -26.635 24.891 -13.820 1.00 24.80 117 ASP B C 1
ATOM 4523 O O . ASP B 1 120 ? -26.998 24.558 -14.957 1.00 23.03 117 ASP B O 1
ATOM 4528 N N . ASN B 1 121 ? -27.099 26.004 -13.222 1.00 21.51 118 ASN B N 1
ATOM 4529 C CA . ASN B 1 121 ? -28.029 26.875 -13.943 1.00 22.16 118 ASN B CA 1
ATOM 4530 C C . ASN B 1 121 ? -27.360 27.522 -15.173 1.00 20.81 118 ASN B C 1
ATOM 4531 O O . ASN B 1 121 ? -28.003 27.694 -16.228 1.00 20.98 118 ASN B O 1
ATOM 4536 N N . THR B 1 122 ? -26.065 27.801 -15.064 1.00 20.75 119 THR B N 1
ATOM 4537 C CA . THR B 1 122 ? -25.298 28.290 -16.199 1.00 20.48 119 THR B CA 1
ATOM 4538 C C . THR B 1 122 ? -25.188 27.273 -17.298 1.00 21.02 119 THR B C 1
ATOM 4539 O O . THR B 1 122 ? -25.449 27.589 -18.492 1.00 19.53 119 THR B O 1
ATOM 4543 N N . ASP B 1 123 ? -24.890 26.029 -16.934 1.00 20.80 120 ASP B N 1
ATOM 4544 C CA . ASP B 1 123 ? -24.993 24.938 -17.930 1.00 21.59 120 ASP B CA 1
ATOM 4545 C C . ASP B 1 123 ? -26.334 24.881 -18.698 1.00 19.88 120 ASP B C 1
ATOM 4546 O O . ASP B 1 123 ? -26.331 24.753 -19.900 1.00 22.72 120 ASP B O 1
ATOM 4551 N N . LEU B 1 124 ? -27.470 24.977 -18.005 1.00 21.97 121 LEU B N 1
ATOM 4552 C CA . LEU B 1 124 ? -28.749 25.020 -18.675 1.00 21.50 121 LEU B CA 1
ATOM 4553 C C . LEU B 1 124 ? -28.911 26.230 -19.594 1.00 21.23 121 LEU B C 1
ATOM 4554 O O . LEU B 1 124 ? -29.396 26.103 -20.751 1.00 22.15 121 LEU B O 1
ATOM 4559 N N . ILE B 1 125 ? -28.516 27.409 -19.111 1.00 21.99 122 ILE B N 1
ATOM 4560 C CA . ILE B 1 125 ? -28.602 28.630 -19.923 1.00 21.25 122 ILE B CA 1
ATOM 4561 C C . ILE B 1 125 ? -27.738 28.457 -21.201 1.00 20.85 122 ILE B C 1
ATOM 4562 O O . ILE B 1 125 ? -28.171 28.823 -22.290 1.00 19.12 122 ILE B O 1
ATOM 4567 N N . ILE B 1 126 ? -26.557 27.848 -21.053 1.00 21.53 123 ILE B N 1
ATOM 4568 C CA . ILE B 1 126 ? -25.662 27.574 -22.203 1.00 21.21 123 ILE B CA 1
ATOM 4569 C C . ILE B 1 126 ? -26.321 26.619 -23.198 1.00 21.41 123 ILE B C 1
ATOM 4570 O O . ILE B 1 126 ? -26.379 26.922 -24.378 1.00 20.81 123 ILE B O 1
ATOM 4575 N N . LEU B 1 127 ? -26.847 25.481 -22.715 1.00 23.78 124 LEU B N 1
ATOM 4576 C CA . LEU B 1 127 ? -27.466 24.501 -23.583 1.00 21.47 124 LEU B CA 1
ATOM 4577 C C . LEU B 1 127 ? -28.586 25.136 -24.338 1.00 20.92 124 LEU B C 1
ATOM 4578 O O . LEU B 1 127 ? -28.733 24.934 -25.551 1.00 20.01 124 LEU B O 1
ATOM 4583 N N . ARG B 1 128 ? -29.442 25.864 -23.630 1.00 21.14 125 ARG B N 1
ATOM 4584 C CA . ARG B 1 128 ? -30.505 26.527 -24.320 1.00 21.25 125 ARG B CA 1
ATOM 4585 C C . ARG B 1 128 ? -30.057 27.552 -25.366 1.00 20.79 125 ARG B C 1
ATOM 4586 O O . ARG B 1 128 ? -30.624 27.593 -26.453 1.00 20.65 125 ARG B O 1
ATOM 4594 N N . ASN B 1 129 ? -29.068 28.396 -25.037 1.00 20.50 126 ASN B N 1
ATOM 4595 C CA . ASN B 1 129 ? -28.543 29.383 -25.993 1.00 21.53 126 ASN B CA 1
ATOM 4596 C C . ASN B 1 129 ? -27.940 28.677 -27.202 1.00 20.10 126 ASN B C 1
ATOM 4597 O O . ASN B 1 129 ? -28.121 29.105 -28.343 1.00 19.57 126 ASN B O 1
ATOM 4602 N N . ALA B 1 130 ? -27.281 27.535 -26.957 1.00 19.28 127 ALA B N 1
ATOM 4603 C CA . ALA B 1 130 ? -26.621 26.764 -28.036 1.00 18.65 127 ALA B CA 1
ATOM 4604 C C . ALA B 1 130 ? -27.679 26.169 -28.968 1.00 17.57 127 ALA B C 1
ATOM 4605 O O . ALA B 1 130 ? -27.524 26.203 -30.161 1.00 17.23 127 ALA B O 1
ATOM 4607 N N . LEU B 1 131 ? -28.773 25.652 -28.417 1.00 17.06 128 LEU B N 1
ATOM 4608 C CA . LEU B 1 131 ? -29.853 25.146 -29.249 1.00 19.64 128 LEU B CA 1
ATOM 4609 C C . LEU B 1 131 ? -30.446 26.294 -30.109 1.00 19.71 128 LEU B C 1
ATOM 4610 O O . LEU B 1 131 ? -30.758 26.142 -31.300 1.00 18.90 128 LEU B O 1
ATOM 4615 N N . ASP B 1 132 ? -30.610 27.446 -29.481 1.00 22.43 129 ASP B N 1
ATOM 4616 C CA . ASP B 1 132 ? -31.075 28.661 -30.184 1.00 21.79 129 ASP B CA 1
ATOM 4617 C C . ASP B 1 132 ? -30.141 29.111 -31.322 1.00 22.29 129 ASP B C 1
ATOM 4618 O O . ASP B 1 132 ? -30.610 29.629 -32.294 1.00 23.49 129 ASP B O 1
ATOM 4623 N N . LEU B 1 133 ? -28.838 28.867 -31.239 1.00 20.31 130 LEU B N 1
ATOM 4624 C CA . LEU B 1 133 ? -27.979 29.181 -32.380 1.00 19.83 130 LEU B CA 1
ATOM 4625 C C . LEU B 1 133 ? -28.122 28.188 -33.547 1.00 20.81 130 LEU B C 1
ATOM 4626 O O . LEU B 1 133 ? -28.023 28.559 -34.746 1.00 20.21 130 LEU B O 1
ATOM 4631 N N . LEU B 1 134 ? -28.345 26.921 -33.211 1.00 18.83 131 LEU B N 1
ATOM 4632 C CA . LEU B 1 134 ? -28.474 25.867 -34.229 1.00 19.10 131 LEU B CA 1
ATOM 4633 C C . LEU B 1 134 ? -29.757 26.010 -35.019 1.00 17.50 131 LEU B C 1
ATOM 4634 O O . LEU B 1 134 ? -29.773 25.776 -36.229 1.00 18.81 131 LEU B O 1
ATOM 4639 N N . LEU B 1 135 ? -30.846 26.339 -34.323 1.00 17.42 132 LEU B N 1
ATOM 4640 C CA . LEU B 1 135 ? -32.154 26.304 -34.931 1.00 18.78 132 LEU B CA 1
ATOM 4641 C C . LEU B 1 135 ? -32.274 27.087 -36.265 1.00 18.69 132 LEU B C 1
ATOM 4642 O O . LEU B 1 135 ? -32.740 26.540 -37.292 1.00 17.70 132 LEU B O 1
ATOM 4647 N N . PRO B 1 136 ? -31.852 28.367 -36.279 1.00 18.13 133 PRO B N 1
ATOM 4648 C CA . PRO B 1 136 ? -32.025 29.135 -37.544 1.00 19.62 133 PRO B CA 1
ATOM 4649 C C . PRO B 1 136 ? -31.064 28.663 -38.630 1.00 17.89 133 PRO B C 1
ATOM 4650 O O . PRO B 1 136 ? -31.323 28.825 -39.837 1.00 17.71 133 PRO B O 1
ATOM 4654 N N . LYS B 1 137 ? -29.957 28.062 -38.237 1.00 18.03 134 LYS B N 1
ATOM 4655 C CA . LYS B 1 137 ? -29.047 27.516 -39.216 1.00 17.87 134 LYS B CA 1
ATOM 4656 C C . LYS B 1 137 ? -29.671 26.334 -39.908 1.00 17.74 134 LYS B C 1
ATOM 4657 O O . LYS B 1 137 ? -29.621 26.221 -41.142 1.00 16.08 134 LYS B O 1
ATOM 4663 N N . LEU B 1 138 ? -30.285 25.467 -39.111 1.00 18.36 135 LEU B N 1
ATOM 4664 C CA . LEU B 1 138 ? -30.986 24.309 -39.657 1.00 17.61 135 LEU B CA 1
ATOM 4665 C C . LEU B 1 138 ? -32.172 24.732 -40.537 1.00 16.98 135 LEU B C 1
ATOM 4666 O O . LEU B 1 138 ? -32.328 24.237 -41.634 1.00 18.40 135 LEU B O 1
ATOM 4671 N N . ALA B 1 139 ? -32.921 25.734 -40.102 1.00 15.75 136 ALA B N 1
ATOM 4672 C CA . ALA B 1 139 ? -33.997 26.293 -40.914 1.00 17.63 136 ALA B CA 1
ATOM 4673 C C . ALA B 1 139 ? -33.517 26.819 -42.259 1.00 17.47 136 ALA B C 1
ATOM 4674 O O . ALA B 1 139 ? -34.150 26.547 -43.277 1.00 17.59 136 ALA B O 1
ATOM 4676 N N . ARG B 1 140 ? -32.381 27.530 -42.297 1.00 17.26 137 ARG B N 1
ATOM 4677 C CA . ARG B 1 140 ? -31.857 28.000 -43.560 1.00 18.54 137 ARG B CA 1
ATOM 4678 C C . ARG B 1 140 ? -31.474 26.865 -44.494 1.00 17.51 137 ARG B C 1
ATOM 4679 O O . ARG B 1 140 ? -31.715 26.906 -45.710 1.00 18.70 137 ARG B O 1
ATOM 4687 N N . VAL B 1 141 ? -30.838 25.845 -43.960 1.00 17.02 138 VAL B N 1
ATOM 4688 C CA . VAL B 1 141 ? -30.506 24.695 -44.795 1.00 18.25 138 VAL B CA 1
ATOM 4689 C C . VAL B 1 141 ? -31.799 24.105 -45.413 1.00 17.07 138 VAL B C 1
ATOM 4690 O O . VAL B 1 141 ? -31.877 23.851 -46.603 1.00 15.97 138 VAL B O 1
ATOM 4694 N N . ILE B 1 142 ? -32.804 23.890 -44.572 1.00 17.27 139 ILE B N 1
ATOM 4695 C CA . ILE B 1 142 ? -34.102 23.354 -45.062 1.00 17.09 139 ILE B CA 1
ATOM 4696 C C . ILE B 1 142 ? -34.686 24.257 -46.174 1.00 17.06 139 ILE B C 1
ATOM 4697 O O . ILE B 1 142 ? -35.177 23.792 -47.193 1.00 17.05 139 ILE B O 1
ATOM 4702 N N . SER B 1 143 ? -34.641 25.566 -45.943 1.00 18.79 140 SER B N 1
ATOM 4703 C CA . SER B 1 143 ? -35.239 26.504 -46.915 1.00 19.71 140 SER B CA 1
ATOM 4704 C C . SER B 1 143 ? -34.529 26.461 -48.264 1.00 17.49 140 SER B C 1
ATOM 4705 O O . SER B 1 143 ? -35.175 26.490 -49.310 1.00 16.98 140 SER B O 1
ATOM 4708 N N . ARG B 1 144 ? -33.188 26.421 -48.253 1.00 17.28 141 ARG B N 1
ATOM 4709 C CA . ARG B 1 144 ? -32.407 26.305 -49.504 1.00 18.89 141 ARG B CA 1
ATOM 4710 C C . ARG B 1 144 ? -32.666 25.014 -50.232 1.00 17.19 141 ARG B C 1
ATOM 4711 O O . ARG B 1 144 ? -32.797 24.996 -51.473 1.00 15.95 141 ARG B O 1
ATOM 4719 N N . LEU B 1 145 ? -32.751 23.942 -49.479 1.00 17.31 142 LEU B N 1
ATOM 4720 C CA . LEU B 1 145 ? -33.058 22.654 -50.063 1.00 17.76 142 LEU B CA 1
ATOM 4721 C C . LEU B 1 145 ? -34.525 22.583 -50.559 1.00 16.10 142 LEU B C 1
ATOM 4722 O O . LEU B 1 145 ? -34.790 21.958 -51.578 1.00 17.83 142 LEU B O 1
ATOM 4727 N N . ALA B 1 146 ? -35.460 23.218 -49.855 1.00 15.53 143 ALA B N 1
ATOM 4728 C CA . ALA B 1 146 ? -36.843 23.311 -50.378 1.00 16.60 143 ALA B CA 1
ATOM 4729 C C . ALA B 1 146 ? -36.882 24.000 -51.713 1.00 15.84 143 ALA B C 1
ATOM 4730 O O . ALA B 1 146 ? -37.547 23.551 -52.622 1.00 17.66 143 ALA B O 1
ATOM 4732 N N . ASP B 1 147 ? -36.170 25.123 -51.820 1.00 16.87 144 ASP B N 1
ATOM 4733 C CA . ASP B 1 147 ? -36.071 25.844 -53.101 1.00 15.80 144 ASP B CA 1
ATOM 4734 C C . ASP B 1 147 ? -35.533 24.960 -54.203 1.00 16.60 144 ASP B C 1
ATOM 4735 O O . ASP B 1 147 ? -36.048 24.929 -55.320 1.00 16.87 144 ASP B O 1
ATOM 4740 N N . PHE B 1 148 ? -34.466 24.232 -53.910 1.00 16.62 145 PHE B N 1
ATOM 4741 C CA . PHE B 1 148 ? -33.916 23.254 -54.820 1.00 16.75 145 PHE B CA 1
ATOM 4742 C C . PHE B 1 148 ? -34.903 22.169 -55.240 1.00 16.76 145 PHE B C 1
ATOM 4743 O O . PHE B 1 148 ? -35.038 21.904 -56.447 1.00 14.99 145 PHE B O 1
ATOM 4751 N N . ALA B 1 149 ? -35.668 21.659 -54.273 1.00 16.95 146 ALA B N 1
ATOM 4752 C CA . ALA B 1 149 ? -36.617 20.564 -54.513 1.00 17.02 146 ALA B CA 1
ATOM 4753 C C . ALA B 1 149 ? -37.746 21.080 -55.419 1.00 17.20 146 ALA B C 1
ATOM 4754 O O . ALA B 1 149 ? -38.144 20.433 -56.365 1.00 17.60 146 ALA B O 1
ATOM 4756 N N . LYS B 1 150 ? -38.202 22.299 -55.159 1.00 17.15 147 LYS B N 1
ATOM 4757 C CA . LYS B 1 150 ? -39.207 22.950 -56.018 1.00 17.12 147 LYS B CA 1
ATOM 4758 C C . LYS B 1 150 ? -38.696 23.167 -57.446 1.00 16.44 147 LYS B C 1
ATOM 4759 O O . LYS B 1 150 ? -39.352 22.779 -58.421 1.00 18.72 147 LYS B O 1
ATOM 4765 N N . GLU B 1 151 ? -37.483 23.745 -57.573 1.00 17.45 148 GLU B N 1
ATOM 4766 C CA . GLU B 1 151 ? -36.826 23.911 -58.852 1.00 17.99 148 GLU B CA 1
ATOM 4767 C C . GLU B 1 151 ? -36.725 22.602 -59.635 1.00 18.49 148 GLU B C 1
ATOM 4768 O O . GLU B 1 151 ? -37.012 22.567 -60.856 1.00 16.75 148 GLU B O 1
ATOM 4774 N N . ARG B 1 152 ? -36.338 21.551 -58.927 1.00 15.73 149 ARG B N 1
ATOM 4775 C CA . ARG B 1 152 ? -36.032 20.257 -59.570 1.00 16.24 149 ARG B CA 1
ATOM 4776 C C . ARG B 1 152 ? -37.120 19.191 -59.434 1.00 16.52 149 ARG B C 1
ATOM 4777 O O . ARG B 1 152 ? -36.879 18.011 -59.760 1.00 16.62 149 ARG B O 1
ATOM 4785 N N . ALA B 1 153 ? -38.341 19.615 -59.052 1.00 16.24 150 ALA B N 1
ATOM 4786 C CA . ALA B 1 153 ? -39.461 18.703 -58.749 1.00 16.22 150 ALA B CA 1
ATOM 4787 C C . ALA B 1 153 ? -39.775 17.716 -59.856 1.00 17.87 150 ALA B C 1
ATOM 4788 O O . ALA B 1 153 ? -40.147 16.595 -59.585 1.00 17.92 150 ALA B O 1
ATOM 4790 N N . SER B 1 154 ? -39.653 18.159 -61.097 1.00 16.09 151 SER B N 1
ATOM 4791 C CA . SER B 1 154 ? -40.056 17.419 -62.255 1.00 19.88 151 SER B CA 1
ATOM 4792 C C . SER B 1 154 ? -38.904 16.838 -63.057 1.00 19.29 151 SER B C 1
ATOM 4793 O O . SER B 1 154 ? -39.123 16.271 -64.101 1.00 20.06 151 SER B O 1
ATOM 4796 N N . LEU B 1 155 ? -37.679 17.004 -62.594 1.00 18.58 152 LEU B N 1
ATOM 4797 C CA . LEU B 1 155 ? -36.507 16.559 -63.364 1.00 17.31 152 LEU B CA 1
ATOM 4798 C C . LEU B 1 155 ? -36.270 15.055 -63.148 1.00 18.85 152 LEU B C 1
ATOM 4799 O O . LEU B 1 155 ? -35.752 14.686 -62.091 1.00 18.68 152 LEU B O 1
ATOM 4804 N N . PRO B 1 156 ? -36.572 14.210 -64.159 1.00 17.43 153 PRO B N 1
ATOM 4805 C CA . PRO B 1 156 ? -36.363 12.775 -63.911 1.00 17.99 153 PRO B CA 1
ATOM 4806 C C . PRO B 1 156 ? -34.914 12.410 -63.606 1.00 17.31 153 PRO B C 1
ATOM 4807 O O . PRO B 1 156 ? -33.984 13.034 -64.118 1.00 17.07 153 PRO B O 1
ATOM 4811 N N . THR B 1 157 ? -34.746 11.461 -62.704 1.00 17.51 154 THR B N 1
ATOM 4812 C CA . THR B 1 157 ? -33.424 10.914 -62.439 1.00 16.83 154 THR B CA 1
ATOM 4813 C C . THR B 1 157 ? -33.520 9.429 -62.142 1.00 14.88 154 THR B C 1
ATOM 4814 O O . THR B 1 157 ? -34.545 8.938 -61.674 1.00 17.10 154 THR B O 1
ATOM 4818 N N . LEU B 1 158 ? -32.462 8.676 -62.379 1.00 16.14 155 LEU B N 1
ATOM 4819 C CA . LEU B 1 158 ? -32.522 7.230 -62.058 1.00 15.90 155 LEU B CA 1
ATOM 4820 C C . LEU B 1 158 ? -32.732 7.015 -60.559 1.00 15.85 155 LEU B C 1
ATOM 4821 O O . LEU B 1 158 ? -32.008 7.566 -59.785 1.00 16.25 155 LEU B O 1
ATOM 4826 N N . GLY B 1 159 ? -33.750 6.233 -60.182 1.00 16.50 156 GLY B N 1
ATOM 4827 C CA . GLY B 1 159 ? -33.950 5.776 -58.824 1.00 16.29 156 GLY B CA 1
ATOM 4828 C C . GLY B 1 159 ? -32.944 4.701 -58.498 1.00 16.69 156 GLY B C 1
ATOM 4829 O O . GLY B 1 159 ? -32.469 4.014 -59.396 1.00 18.33 156 GLY B O 1
ATOM 4830 N N . PHE B 1 160 ? -32.615 4.582 -57.230 1.00 15.58 157 PHE B N 1
ATOM 4831 C CA . PHE B 1 160 ? -31.618 3.583 -56.783 1.00 15.88 157 PHE B CA 1
ATOM 4832 C C . PHE B 1 160 ? -32.096 2.824 -55.580 1.00 13.63 157 PHE B C 1
ATOM 4833 O O . PHE B 1 160 ? -32.310 3.400 -54.534 1.00 15.60 157 PHE B O 1
ATOM 4841 N N . THR B 1 161 ? -32.224 1.512 -55.695 1.00 14.77 158 THR B N 1
ATOM 4842 C CA . THR B 1 161 ? -32.387 0.666 -54.543 1.00 14.99 158 THR B CA 1
ATOM 4843 C C . THR B 1 161 ? -31.270 -0.390 -54.630 1.00 15.41 158 THR B C 1
ATOM 4844 O O . THR B 1 161 ? -31.001 -0.936 -55.709 1.00 15.32 158 THR B O 1
ATOM 4848 N N . HIS B 1 162 ? -30.642 -0.630 -53.497 1.00 14.59 159 HIS B N 1
ATOM 4849 C CA . HIS B 1 162 ? -29.376 -1.407 -53.457 1.00 15.79 159 HIS B CA 1
ATOM 4850 C C . HIS B 1 162 ? -28.244 -0.729 -54.242 1.00 15.58 159 HIS B C 1
ATOM 4851 O O . HIS B 1 162 ? -27.306 -1.412 -54.656 1.00 16.13 159 HIS B O 1
ATOM 4858 N N . PHE B 1 163 ? -28.396 0.566 -54.537 1.00 14.22 160 PHE B N 1
ATOM 4859 C CA . PHE B 1 163 ? -27.586 1.293 -55.511 1.00 14.80 160 PHE B CA 1
ATOM 4860 C C . PHE B 1 163 ? -27.515 0.611 -56.853 1.00 15.44 160 PHE B C 1
ATOM 4861 O O . PHE B 1 163 ? -26.483 0.603 -57.536 1.00 15.55 160 PHE B O 1
ATOM 4869 N N . GLN B 1 164 ? -28.667 0.091 -57.259 1.00 16.15 161 GLN B N 1
ATOM 4870 C CA . GLN B 1 164 ? -28.896 -0.406 -58.602 1.00 15.68 161 GLN B CA 1
ATOM 4871 C C . GLN B 1 164 ? -30.122 0.273 -59.197 1.00 17.34 161 GLN B C 1
ATOM 4872 O O . GLN B 1 164 ? -30.986 0.746 -58.461 1.00 16.52 161 GLN B O 1
ATOM 4878 N N . PRO B 1 165 ? -30.200 0.331 -60.546 1.00 20.21 162 PRO B N 1
ATOM 4879 C CA . PRO B 1 165 ? -31.262 1.059 -61.229 1.00 21.61 162 PRO B CA 1
ATOM 4880 C C . PRO B 1 165 ? -32.617 0.649 -60.809 1.00 20.75 162 PRO B C 1
ATOM 4881 O O . PRO B 1 165 ? -32.947 -0.539 -60.826 1.00 21.60 162 PRO B O 1
ATOM 4885 N N . ALA B 1 166 ? -33.448 1.646 -60.534 1.00 18.37 163 ALA B N 1
ATOM 4886 C CA . ALA B 1 166 ? -34.796 1.383 -60.060 1.00 19.04 163 ALA B CA 1
ATOM 4887 C C . ALA B 1 166 ? -35.717 2.451 -60.604 1.00 20.55 163 ALA B C 1
ATOM 4888 O O . ALA B 1 166 ? -35.263 3.443 -61.180 1.00 20.09 163 ALA B O 1
ATOM 4890 N N . GLN B 1 167 ? -36.994 2.292 -60.306 1.00 23.41 164 GLN B N 1
ATOM 4891 C CA . GLN B 1 167 ? -38.080 3.151 -60.845 1.00 21.37 164 GLN B CA 1
ATOM 4892 C C . GLN B 1 167 ? -37.696 4.628 -60.704 1.00 21.16 164 GLN B C 1
ATOM 4893 O O . GLN B 1 167 ? -37.394 5.101 -59.573 1.00 23.85 164 GLN B O 1
ATOM 4899 N N . LEU B 1 168 ? -37.723 5.359 -61.810 1.00 17.45 165 LEU B N 1
ATOM 4900 C CA . LEU B 1 168 ? -37.248 6.749 -61.801 1.00 18.95 165 LEU B CA 1
ATOM 4901 C C . LEU B 1 168 ? -37.868 7.541 -60.680 1.00 19.86 165 LEU B C 1
ATOM 4902 O O . LEU B 1 168 ? -39.031 7.342 -60.302 1.00 21.21 165 LEU B O 1
ATOM 4907 N N . THR B 1 169 ? -37.073 8.457 -60.138 1.00 18.50 166 THR B N 1
ATOM 4908 C CA . THR B 1 169 ? -37.596 9.477 -59.245 1.00 18.07 166 THR B CA 1
ATOM 4909 C C . THR B 1 169 ? -37.329 10.819 -59.931 1.00 17.10 166 THR B C 1
ATOM 4910 O O . THR B 1 169 ? -37.114 10.851 -61.160 1.00 16.82 166 THR B O 1
ATOM 4914 N N . THR B 1 170 ? -37.410 11.909 -59.191 1.00 16.82 167 THR B N 1
ATOM 4915 C CA . THR B 1 170 ? -36.953 13.200 -59.673 1.00 16.66 167 THR B CA 1
ATOM 4916 C C . THR B 1 170 ? -35.864 13.737 -58.734 1.00 15.65 167 THR B C 1
ATOM 4917 O O . THR B 1 170 ? -35.834 13.413 -57.552 1.00 17.95 167 THR B O 1
ATOM 4921 N N . VAL B 1 171 ? -35.018 14.622 -59.235 1.00 14.66 168 VAL B N 1
ATOM 4922 C CA . VAL B 1 171 ? -33.970 15.215 -58.392 1.00 15.07 168 VAL B CA 1
ATOM 4923 C C . VAL B 1 171 ? -34.626 15.904 -57.178 1.00 16.08 168 VAL B C 1
ATOM 4924 O O . VAL B 1 171 ? -34.185 15.796 -56.040 1.00 16.00 168 VAL B O 1
ATOM 4928 N N . GLY B 1 172 ? -35.730 16.597 -57.399 1.00 16.34 169 GLY B N 1
ATOM 4929 C CA . GLY B 1 172 ? -36.453 17.206 -56.285 1.00 16.92 169 GLY B CA 1
ATOM 4930 C C . GLY B 1 172 ? -37.109 16.292 -55.289 1.00 15.16 169 GLY B C 1
ATOM 4931 O O . GLY B 1 172 ? -37.078 16.561 -54.076 1.00 16.62 169 GLY B O 1
ATOM 4932 N N . LYS B 1 173 ? -37.715 15.206 -55.757 1.00 16.01 170 LYS B N 1
ATOM 4933 C CA . LYS B 1 173 ? -38.253 14.199 -54.839 1.00 16.62 170 LYS B CA 1
ATOM 4934 C C . LYS B 1 173 ? -37.177 13.605 -53.959 1.00 14.77 170 LYS B C 1
ATOM 4935 O O . LYS B 1 173 ? -37.341 13.498 -52.775 1.00 14.30 170 LYS B O 1
ATOM 4941 N N . ARG B 1 174 ? -36.024 13.311 -54.533 1.00 15.81 171 ARG B N 1
ATOM 4942 C CA . ARG B 1 174 ? -34.956 12.764 -53.704 1.00 14.46 171 ARG B CA 1
ATOM 4943 C C . ARG B 1 174 ? -34.521 13.793 -52.699 1.00 14.96 171 ARG B C 1
ATOM 4944 O O . ARG B 1 174 ? -34.291 13.457 -51.557 1.00 13.62 171 ARG B O 1
ATOM 4952 N N . CYS B 1 175 ? -34.467 15.072 -53.100 1.00 16.64 172 CYS B N 1
ATOM 4953 C CA . CYS B 1 175 ? -34.141 16.140 -52.151 1.00 16.79 172 CYS B CA 1
ATOM 4954 C C . CYS B 1 175 ? -35.097 16.201 -50.962 1.00 15.59 172 CYS B C 1
ATOM 4955 O O . CYS B 1 175 ? -34.691 16.370 -49.816 1.00 14.40 172 CYS B O 1
ATOM 4958 N N . CYS B 1 176 ? -36.381 15.889 -51.215 1.00 15.76 173 CYS B N 1
ATOM 4959 C CA . CYS B 1 176 ? -37.381 15.772 -50.096 1.00 14.57 173 CYS B CA 1
ATOM 4960 C C . CYS B 1 176 ? -37.094 14.685 -49.095 1.00 15.28 173 CYS B C 1
ATOM 4961 O O . CYS B 1 176 ? -37.417 14.835 -47.928 1.00 14.76 173 CYS B O 1
ATOM 4964 N N . LEU B 1 177 ? -36.408 13.592 -49.489 1.00 15.73 174 LEU B N 1
ATOM 4965 C CA . LEU B 1 177 ? -35.944 12.634 -48.486 1.00 18.00 174 LEU B CA 1
ATOM 4966 C C . LEU B 1 177 ? -35.011 13.267 -47.482 1.00 16.10 174 LEU B C 1
ATOM 4967 O O . LEU B 1 177 ? -35.099 13.007 -46.276 1.00 16.54 174 LEU B O 1
ATOM 4972 N N . TRP B 1 178 ? -34.056 14.050 -47.987 1.00 16.38 175 TRP B N 1
ATOM 4973 C CA . TRP B 1 178 ? -33.135 14.799 -47.151 1.00 16.11 175 TRP B CA 1
ATOM 4974 C C . TRP B 1 178 ? -33.842 15.857 -46.309 1.00 15.60 175 TRP B C 1
ATOM 4975 O O . TRP B 1 178 ? -33.642 15.957 -45.088 1.00 16.24 175 TRP B O 1
ATOM 4986 N N . ILE B 1 179 ? -34.735 16.619 -46.959 1.00 15.45 176 ILE B N 1
ATOM 4987 C CA . ILE B 1 179 ? -35.434 17.697 -46.277 1.00 14.53 176 ILE B CA 1
ATOM 4988 C C . ILE B 1 179 ? -36.259 17.153 -45.118 1.00 15.62 176 ILE B C 1
ATOM 4989 O O . ILE B 1 179 ? -36.248 17.712 -44.031 1.00 16.00 176 ILE B O 1
ATOM 4994 N N . GLN B 1 180 ? -36.952 16.031 -45.335 1.00 16.60 177 GLN B N 1
ATOM 4995 C CA . GLN B 1 180 ? -37.814 15.461 -44.258 1.00 16.29 177 GLN B CA 1
ATOM 4996 C C . GLN B 1 180 ? -37.058 15.130 -43.043 1.00 15.56 177 GLN B C 1
ATOM 4997 O O . GLN B 1 180 ? -37.459 15.459 -41.949 1.00 13.83 177 GLN B O 1
ATOM 5003 N N . ASP B 1 181 ? -35.929 14.458 -43.190 1.00 14.37 178 ASP B N 1
ATOM 5004 C CA . ASP B 1 181 ? -35.158 14.128 -42.011 1.00 16.13 178 ASP B CA 1
ATOM 5005 C C . ASP B 1 181 ? -34.724 15.375 -41.282 1.00 14.47 178 ASP B C 1
ATOM 5006 O O . ASP B 1 181 ? -34.827 15.426 -40.068 1.00 16.51 178 ASP B O 1
ATOM 5011 N N . LEU B 1 182 ? -34.249 16.392 -42.022 1.00 15.21 179 LEU B N 1
ATOM 5012 C CA . LEU B 1 182 ? -33.845 17.671 -41.381 1.00 15.02 179 LEU B CA 1
ATOM 5013 C C . LEU B 1 182 ? -35.032 18.387 -40.682 1.00 15.88 179 LEU B C 1
ATOM 5014 O O . LEU B 1 182 ? -34.860 18.931 -39.628 1.00 16.45 179 LEU B O 1
ATOM 5019 N N . CYS B 1 183 ? -36.232 18.294 -41.242 1.00 17.78 180 CYS B N 1
ATOM 5020 C CA . CYS B 1 183 ? -37.425 18.863 -40.592 1.00 17.81 180 CYS B CA 1
ATOM 5021 C C . CYS B 1 183 ? -37.719 18.133 -39.318 1.00 19.25 180 CYS B C 1
ATOM 5022 O O . CYS B 1 183 ? -38.120 18.750 -38.335 1.00 16.49 180 CYS B O 1
ATOM 5025 N N . MET B 1 184 ? -37.476 16.812 -39.285 1.00 17.96 181 MET B N 1
ATOM 5026 C CA . MET B 1 184 ? -37.658 16.091 -38.029 1.00 19.00 181 MET B CA 1
ATOM 5027 C C . MET B 1 184 ? -36.616 16.513 -36.986 1.00 18.13 181 MET B C 1
ATOM 5028 O O . MET B 1 184 ? -36.937 16.711 -35.800 1.00 17.09 181 MET B O 1
ATOM 5033 N N . ASP B 1 185 ? -35.407 16.787 -37.421 1.00 15.77 182 ASP B N 1
ATOM 5034 C CA . ASP B 1 185 ? -34.423 17.333 -36.521 1.00 17.00 182 ASP B CA 1
ATOM 5035 C C . ASP B 1 185 ? -34.788 18.728 -36.017 1.00 18.96 182 ASP B C 1
ATOM 5036 O O . ASP B 1 185 ? -34.565 19.058 -34.824 1.00 17.43 182 ASP B O 1
ATOM 5041 N N . LEU B 1 186 ? -35.251 19.575 -36.926 1.00 16.25 183 LEU B N 1
ATOM 5042 C CA . LEU B 1 186 ? -35.671 20.919 -36.479 1.00 16.68 183 LEU B CA 1
ATOM 5043 C C . LEU B 1 186 ? -36.749 20.790 -35.375 1.00 17.82 183 LEU B C 1
ATOM 5044 O O . LEU B 1 186 ? -36.694 21.460 -34.362 1.00 19.04 183 LEU B O 1
ATOM 5049 N N . GLN B 1 187 ? -37.770 19.971 -35.603 1.00 18.72 184 GLN B N 1
ATOM 5050 C CA . GLN B 1 187 ? -38.798 19.768 -34.584 1.00 20.78 184 GLN B CA 1
ATOM 5051 C C . GLN B 1 187 ? -38.205 19.220 -33.276 1.00 20.20 184 GLN B C 1
ATOM 5052 O O . GLN B 1 187 ? -38.611 19.631 -32.209 1.00 19.64 184 GLN B O 1
ATOM 5058 N N . ASN B 1 188 ? -37.265 18.267 -33.345 1.00 19.90 185 ASN B N 1
ATOM 5059 C CA . ASN B 1 188 ? -36.654 17.763 -32.121 1.00 18.57 185 ASN B CA 1
ATOM 5060 C C . ASN B 1 188 ? -35.873 18.822 -31.325 1.00 18.51 185 ASN B C 1
ATOM 5061 O O . ASN B 1 188 ? -35.932 18.845 -30.061 1.00 17.93 185 ASN B O 1
ATOM 5066 N N . LEU B 1 189 ? -35.024 19.570 -32.033 1.00 19.30 186 LEU B N 1
ATOM 5067 C CA . LEU B 1 189 ? -34.224 20.638 -31.397 1.00 20.96 186 LEU B CA 1
ATOM 5068 C C . LEU B 1 189 ? -35.109 21.679 -30.705 1.00 21.06 186 LEU B C 1
ATOM 5069 O O . LEU B 1 189 ? -34.844 22.042 -29.565 1.00 19.14 186 LEU B O 1
ATOM 5074 N N . LYS B 1 190 ? -36.182 22.076 -31.370 1.00 20.85 187 LYS B N 1
ATOM 5075 C CA . LYS B 1 190 ? -37.135 23.033 -30.801 1.00 21.14 187 LYS B CA 1
ATOM 5076 C C . LYS B 1 190 ? -37.826 22.479 -29.559 1.00 20.85 187 LYS B C 1
ATOM 5077 O O . LYS B 1 190 ? -37.940 23.161 -28.564 1.00 22.67 187 LYS B O 1
ATOM 5083 N N . ARG B 1 191 ? -38.258 21.229 -29.615 1.00 21.43 188 ARG B N 1
ATOM 5084 C CA . ARG B 1 191 ? -38.947 20.606 -28.486 1.00 21.09 188 ARG B CA 1
ATOM 5085 C C . ARG B 1 191 ? -38.040 20.566 -27.295 1.00 21.85 188 ARG B C 1
ATOM 5086 O O . ARG B 1 191 ? -38.458 20.889 -26.167 1.00 22.86 188 ARG B O 1
ATOM 5094 N N . VAL B 1 192 ? -36.804 20.102 -27.513 1.00 20.12 189 VAL B N 1
ATOM 5095 C CA . VAL B 1 192 ? -35.853 19.989 -26.437 1.00 23.68 189 VAL B CA 1
ATOM 5096 C C . VAL B 1 192 ? -35.545 21.352 -25.811 1.00 22.35 189 VAL B C 1
ATOM 5097 O O . VAL B 1 192 ? -35.407 21.471 -24.586 1.00 22.50 189 VAL B O 1
ATOM 5101 N N . ARG B 1 193 ? -35.422 22.370 -26.669 1.00 24.39 190 ARG B N 1
ATOM 5102 C CA . ARG B 1 193 ? -35.147 23.741 -26.265 1.00 22.85 190 ARG B CA 1
ATOM 5103 C C . ARG B 1 193 ? -36.310 24.196 -25.382 1.00 24.01 190 ARG B C 1
ATOM 5104 O O . ARG B 1 193 ? -36.106 24.659 -24.234 1.00 23.62 190 ARG B O 1
ATOM 5112 N N . ASP B 1 194 ? -37.505 23.998 -25.887 1.00 21.82 191 ASP B N 1
ATOM 5113 C CA . ASP B 1 194 ? -38.717 24.492 -25.208 1.00 27.09 191 ASP B CA 1
ATOM 5114 C C . ASP B 1 194 ? -38.986 23.791 -23.867 1.00 27.53 191 ASP B C 1
ATOM 5115 O O . ASP B 1 194 ? -39.591 24.384 -22.965 1.00 27.55 191 ASP B O 1
ATOM 5120 N N . ASP B 1 195 ? -38.584 22.517 -23.757 1.00 25.08 192 ASP B N 1
ATOM 5121 C CA . ASP B 1 195 ? -38.953 21.711 -22.621 1.00 27.92 192 ASP B CA 1
ATOM 5122 C C . ASP B 1 195 ? -37.886 21.704 -21.576 1.00 26.00 192 ASP B C 1
ATOM 5123 O O . ASP B 1 195 ? -38.096 21.173 -20.498 1.00 27.21 192 ASP B O 1
ATOM 5128 N N . LEU B 1 196 ? -36.766 22.394 -21.841 1.00 26.02 193 LEU B N 1
ATOM 5129 C CA . LEU B 1 196 ? -35.662 22.466 -20.892 1.00 23.22 193 LEU B CA 1
ATOM 5130 C C . LEU B 1 196 ? -36.122 23.221 -19.624 1.00 22.79 193 LEU B C 1
ATOM 5131 O O . LEU B 1 196 ? -36.671 24.313 -19.733 1.00 21.19 193 LEU B O 1
ATOM 5136 N N . ARG B 1 197 ? -35.889 22.640 -18.465 1.00 20.84 194 ARG B N 1
ATOM 5137 C CA . ARG B 1 197 ? -36.298 23.248 -17.210 1.00 24.13 194 ARG B CA 1
ATOM 5138 C C . ARG B 1 197 ? -35.116 23.773 -16.470 1.00 26.89 194 ARG B C 1
ATOM 5139 O O . ARG B 1 197 ? -34.003 23.296 -16.646 1.00 27.75 194 ARG B O 1
ATOM 5147 N N . PHE B 1 198 ? -35.362 24.775 -15.636 1.00 26.60 195 PHE B N 1
ATOM 5148 C CA . PHE B 1 198 ? -34.309 25.410 -14.821 1.00 26.03 195 PHE B CA 1
ATOM 5149 C C . PHE B 1 198 ? -34.082 24.608 -13.553 1.00 24.99 195 PHE B C 1
ATOM 5150 O O . PHE B 1 198 ? -35.018 24.079 -12.983 1.00 23.95 195 PHE B O 1
ATOM 5158 N N . ARG B 1 199 ? -32.860 24.563 -13.068 1.00 24.08 196 ARG B N 1
ATOM 5159 C CA . ARG B 1 199 ? -32.631 23.972 -11.754 1.00 24.89 196 ARG B CA 1
ATOM 5160 C C . ARG B 1 199 ? -33.105 24.888 -10.637 1.00 24.41 196 ARG B C 1
ATOM 5161 O O . ARG B 1 199 ? -33.757 24.449 -9.715 1.00 23.02 196 ARG B O 1
ATOM 5169 N N . GLY B 1 200 ? -32.791 26.177 -10.738 1.00 27.91 197 GLY B N 1
ATOM 5170 C CA . GLY B 1 200 ? -33.233 27.135 -9.769 1.00 25.20 197 GLY B CA 1
ATOM 5171 C C . GLY B 1 200 ? -32.453 27.019 -8.470 1.00 23.44 197 GLY B C 1
ATOM 5172 O O . GLY B 1 200 ? -31.240 26.791 -8.470 1.00 24.30 197 GLY B O 1
ATOM 5173 N N . VAL B 1 201 ? -33.133 27.233 -7.344 1.00 23.87 198 VAL B N 1
ATOM 5174 C CA . VAL B 1 201 ? -32.464 27.159 -6.050 1.00 24.00 198 VAL B CA 1
ATOM 5175 C C . VAL B 1 201 ? -32.829 25.836 -5.362 1.00 27.51 198 VAL B C 1
ATOM 5176 O O . VAL B 1 201 ? -33.987 25.565 -5.130 1.00 30.20 198 VAL B O 1
ATOM 5180 N N . LYS B 1 202 ? -31.833 24.984 -5.159 1.00 25.92 199 LYS B N 1
ATOM 5181 C CA . LYS B 1 202 ? -32.042 23.638 -4.701 1.00 27.31 199 LYS B CA 1
ATOM 5182 C C . LYS B 1 202 ? -31.114 23.195 -3.545 1.00 27.27 199 LYS B C 1
ATOM 5183 O O . LYS B 1 202 ? -31.414 22.202 -2.877 1.00 26.46 199 LYS B O 1
ATOM 5189 N N . GLY B 1 203 ? -30.064 23.971 -3.245 1.00 28.40 200 GLY B N 1
ATOM 5190 C CA . GLY B 1 203 ? -29.126 23.605 -2.230 1.00 29.00 200 GLY B CA 1
ATOM 5191 C C . GLY B 1 203 ? -28.262 22.421 -2.632 1.00 31.78 200 GLY B C 1
ATOM 5192 O O . GLY B 1 203 ? -28.303 21.968 -3.781 1.00 31.68 200 GLY B O 1
ATOM 5193 N N . THR B 1 204 ? -27.534 21.910 -1.647 1.00 29.66 201 THR B N 1
ATOM 5194 C CA . THR B 1 204 ? -26.430 20.976 -1.844 1.00 34.35 201 THR B CA 1
ATOM 5195 C C . THR B 1 204 ? -26.930 19.623 -2.325 1.00 30.32 201 THR B C 1
ATOM 5196 O O . THR B 1 204 ? -26.270 18.958 -3.162 1.00 34.03 201 THR B O 1
ATOM 5200 N N . THR B 1 205 ? -28.080 19.225 -1.804 1.00 28.23 202 THR B N 1
ATOM 5201 C CA . THR B 1 205 ? -28.635 17.913 -2.095 1.00 27.24 202 THR B CA 1
ATOM 5202 C C . THR B 1 205 ? -30.052 17.952 -2.632 1.00 27.06 202 THR B C 1
ATOM 5203 O O . THR B 1 205 ? -30.644 16.895 -2.781 1.00 30.58 202 THR B O 1
ATOM 5207 N N . GLY B 1 206 ? -30.571 19.129 -2.999 1.00 25.27 203 GLY B N 1
ATOM 5208 C CA . GLY B 1 206 ? -31.865 19.208 -3.640 1.00 24.27 203 GLY B CA 1
ATOM 5209 C C . GLY B 1 206 ? -32.979 19.577 -2.672 1.00 23.64 203 GLY B C 1
ATOM 5210 O O . GLY B 1 206 ? -34.100 19.798 -3.085 1.00 24.66 203 GLY B O 1
ATOM 5211 N N . THR B 1 207 ? -32.656 19.614 -1.380 1.00 25.45 204 THR B N 1
ATOM 5212 C CA . THR B 1 207 ? -33.670 19.791 -0.331 1.00 27.71 204 THR B CA 1
ATOM 5213 C C . THR B 1 207 ? -33.932 21.245 0.064 1.00 29.75 204 THR B C 1
ATOM 5214 O O . THR B 1 207 ? -34.878 21.498 0.818 1.00 26.82 204 THR B O 1
ATOM 5218 N N . GLN B 1 208 ? -33.105 22.177 -0.435 1.00 26.82 205 GLN B N 1
ATOM 5219 C CA . GLN B 1 208 ? -33.306 23.618 -0.229 1.00 30.11 205 GLN B CA 1
ATOM 5220 C C . GLN B 1 208 ? -33.097 24.024 1.250 1.00 32.26 205 GLN B C 1
ATOM 5221 O O . GLN B 1 208 ? -33.642 25.034 1.703 1.00 34.20 205 GLN B O 1
ATOM 5227 N N . ALA B 1 209 ? -32.300 23.249 1.987 1.00 30.77 206 ALA B N 1
ATOM 5228 C CA . ALA B 1 209 ? -32.154 23.444 3.448 1.00 34.46 206 ALA B CA 1
ATOM 5229 C C . ALA B 1 209 ? -31.558 24.808 3.760 1.00 35.77 206 ALA B C 1
ATOM 5230 O O . ALA B 1 209 ? -32.053 25.559 4.623 1.00 35.52 206 ALA B O 1
ATOM 5232 N N . SER B 1 210 ? -30.488 25.129 3.058 1.00 35.47 207 SER B N 1
ATOM 5233 C CA . SER B 1 210 ? -29.864 26.419 3.223 1.00 41.18 207 SER B CA 1
ATOM 5234 C C . SER B 1 210 ? -30.855 27.576 3.093 1.00 37.59 207 SER B C 1
ATOM 5235 O O . SER B 1 210 ? -30.830 28.489 3.910 1.00 35.48 207 SER B O 1
ATOM 5238 N N . PHE B 1 211 ? -31.718 27.538 2.083 1.00 34.63 208 PHE B N 1
ATOM 5239 C CA . PHE B 1 211 ? -32.669 28.620 1.867 1.00 34.24 208 PHE B CA 1
ATOM 5240 C C . PHE B 1 211 ? -33.860 28.534 2.835 1.00 38.21 208 PHE B C 1
ATOM 5241 O O . PHE B 1 211 ? -34.458 29.561 3.141 1.00 35.52 208 PHE B O 1
ATOM 5249 N N . LEU B 1 212 ? -34.284 27.314 3.202 1.00 30.81 209 LEU B N 1
ATOM 5250 C CA . LEU B 1 212 ? -35.281 27.158 4.246 1.00 33.41 209 LEU B CA 1
ATOM 5251 C C . LEU B 1 212 ? -34.822 27.921 5.506 1.00 37.05 209 LEU B C 1
ATOM 5252 O O . LEU B 1 212 ? -35.532 28.799 5.985 1.00 34.46 209 LEU B O 1
ATOM 5257 N N . GLN B 1 213 ? -33.576 27.688 5.925 1.00 39.19 210 GLN B N 1
ATOM 5258 C CA . GLN B 1 213 ? -33.021 28.329 7.111 1.00 45.10 210 GLN B CA 1
ATOM 5259 C C . GLN B 1 213 ? -32.822 29.858 6.922 1.00 45.26 210 GLN B C 1
ATOM 5260 O O . GLN B 1 213 ? -33.153 30.635 7.814 1.00 44.77 210 GLN B O 1
ATOM 5266 N N . LEU B 1 214 ? -32.342 30.284 5.754 1.00 44.09 211 LEU B N 1
ATOM 5267 C CA . LEU B 1 214 ? -32.270 31.714 5.446 1.00 41.42 211 LEU B CA 1
ATOM 5268 C C . LEU B 1 214 ? -33.636 32.410 5.561 1.00 37.03 211 LEU B C 1
ATOM 5269 O O . LEU B 1 214 ? -33.693 33.575 5.938 1.00 40.66 211 LEU B O 1
ATOM 5274 N N . PHE B 1 215 ? -34.726 31.734 5.229 1.00 32.14 212 PHE B N 1
ATOM 5275 C CA . PHE B 1 215 ? -36.070 32.328 5.370 1.00 34.49 212 PHE B CA 1
ATOM 5276 C C . PHE B 1 215 ? -36.788 31.915 6.668 1.00 33.31 212 PHE B C 1
ATOM 5277 O O . PHE B 1 215 ? -38.028 31.931 6.749 1.00 36.21 212 PHE B O 1
ATOM 5285 N N . GLU B 1 216 ? -35.999 31.474 7.645 1.00 40.35 213 GLU B N 1
ATOM 5286 C CA . GLU B 1 216 ? -36.484 31.117 8.990 1.00 45.79 213 GLU B CA 1
ATOM 5287 C C . GLU B 1 216 ? -37.716 30.200 8.955 1.00 47.28 213 GLU B C 1
ATOM 5288 O O . GLU B 1 216 ? -38.718 30.433 9.638 1.00 46.61 213 GLU B O 1
ATOM 5294 N N . GLY B 1 217 ? -37.640 29.147 8.132 1.00 44.06 214 GLY B N 1
ATOM 5295 C CA . GLY B 1 217 ? -38.697 28.123 8.085 1.00 38.36 214 GLY B CA 1
ATOM 5296 C C . GLY B 1 217 ? -39.856 28.376 7.140 1.00 37.89 214 GLY B C 1
ATOM 5297 O O . GLY B 1 217 ? -40.753 27.542 7.004 1.00 34.79 214 GLY B O 1
ATOM 5298 N N . ASP B 1 218 ? -39.813 29.480 6.409 1.00 36.08 215 ASP B N 1
ATOM 5299 C CA . ASP B 1 218 ? -40.918 29.833 5.544 1.00 38.01 215 ASP B CA 1
ATOM 5300 C C . ASP B 1 218 ? -40.760 29.157 4.171 1.00 42.03 215 ASP B C 1
ATOM 5301 O O . ASP B 1 218 ? -39.989 29.605 3.330 1.00 36.14 215 ASP B O 1
ATOM 5306 N N . ASP B 1 219 ? -41.520 28.085 3.983 1.00 38.28 216 ASP B N 1
ATOM 5307 C CA . ASP B 1 219 ? -41.535 27.320 2.749 1.00 37.27 216 ASP B CA 1
ATOM 5308 C C . ASP B 1 219 ? -42.041 28.136 1.576 1.00 40.98 216 ASP B C 1
ATOM 5309 O O . ASP B 1 219 ? -41.557 27.979 0.456 1.00 33.71 216 ASP B O 1
ATOM 5314 N N . HIS B 1 220 ? -43.067 28.948 1.809 1.00 37.03 217 HIS B N 1
ATOM 5315 C CA . HIS B 1 220 ? -43.621 29.824 0.771 1.00 38.90 217 HIS B CA 1
ATOM 5316 C C . HIS B 1 220 ? -42.557 30.761 0.180 1.00 35.51 217 HIS B C 1
ATOM 5317 O O . HIS B 1 220 ? -42.524 30.992 -1.051 1.00 34.43 217 HIS B O 1
ATOM 5324 N N . LYS B 1 221 ? -41.695 31.303 1.027 1.00 33.54 218 LYS B N 1
ATOM 5325 C CA . LYS B 1 221 ? -40.662 32.177 0.516 1.00 37.88 218 LYS B CA 1
ATOM 5326 C C . LYS B 1 221 ? -39.583 31.401 -0.281 1.00 39.57 218 LYS B C 1
ATOM 5327 O O . LYS B 1 221 ? -39.071 31.905 -1.286 1.00 41.27 218 LYS B O 1
ATOM 5333 N N . VAL B 1 222 ? -39.271 30.176 0.124 1.00 38.29 219 VAL B N 1
ATOM 5334 C CA . VAL B 1 222 ? -38.347 29.369 -0.678 1.00 36.73 219 VAL B CA 1
ATOM 5335 C C . VAL B 1 222 ? -38.985 29.083 -2.041 1.00 31.95 219 VAL B C 1
ATOM 5336 O O . VAL B 1 222 ? -38.376 29.288 -3.061 1.00 32.14 219 VAL B O 1
ATOM 5340 N N . GLU B 1 223 ? -40.230 28.653 -2.067 1.00 33.98 220 GLU B N 1
ATOM 5341 C CA . GLU B 1 223 ? -40.861 28.390 -3.335 1.00 34.51 220 GLU B CA 1
ATOM 5342 C C . GLU B 1 223 ? -40.863 29.662 -4.206 1.00 39.35 220 GLU B C 1
ATOM 5343 O O . GLU B 1 223 ? -40.682 29.577 -5.431 1.00 33.64 220 GLU B O 1
ATOM 5349 N N . GLN B 1 224 ? -41.082 30.832 -3.604 1.00 35.79 221 GLN B N 1
ATOM 5350 C CA . GLN B 1 224 ? -41.146 32.063 -4.412 1.00 37.82 221 GLN B CA 1
ATOM 5351 C C . GLN B 1 224 ? -39.798 32.435 -4.967 1.00 32.36 221 GLN B C 1
ATOM 5352 O O . GLN B 1 224 ? -39.719 32.896 -6.088 1.00 30.60 221 GLN B O 1
ATOM 5358 N N . LEU B 1 225 ? -38.746 32.257 -4.186 1.00 29.67 222 LEU B N 1
ATOM 5359 C CA . LEU B 1 225 ? -37.408 32.489 -4.693 1.00 29.20 222 LEU B CA 1
ATOM 5360 C C . LEU B 1 225 ? -37.132 31.627 -5.948 1.00 31.16 222 LEU B C 1
ATOM 5361 O O . LEU B 1 225 ? -36.674 32.150 -6.993 1.00 30.45 222 LEU B O 1
ATOM 5366 N N . ASP B 1 226 ? -37.568 30.365 -5.903 1.00 28.14 223 ASP B N 1
ATOM 5367 C CA . ASP B 1 226 ? -37.275 29.416 -6.968 1.00 29.97 223 ASP B CA 1
ATOM 5368 C C . ASP B 1 226 ? -37.968 29.875 -8.231 1.00 29.49 223 ASP B C 1
ATOM 5369 O O . ASP B 1 226 ? -37.353 29.959 -9.288 1.00 30.35 223 ASP B O 1
ATOM 5374 N N . LYS B 1 227 ? -39.245 30.235 -8.086 1.00 28.86 224 LYS B N 1
ATOM 5375 C CA . LYS B 1 227 ? -40.054 30.713 -9.164 1.00 30.67 224 LYS B CA 1
ATOM 5376 C C . LYS B 1 227 ? -39.436 31.990 -9.718 1.00 31.25 224 LYS B C 1
ATOM 5377 O O . LYS B 1 227 ? -39.321 32.138 -10.915 1.00 34.79 224 LYS B O 1
ATOM 5383 N N . MET B 1 228 ? -38.997 32.890 -8.853 1.00 29.00 225 MET B N 1
ATOM 5384 C CA . MET B 1 228 ? -38.526 34.192 -9.331 1.00 33.72 225 MET B CA 1
ATOM 5385 C C . MET B 1 228 ? -37.175 34.105 -10.077 1.00 31.82 225 MET B C 1
ATOM 5386 O O . MET B 1 228 ? -36.984 34.774 -11.102 1.00 30.20 225 MET B O 1
ATOM 5391 N N . VAL B 1 229 ? -36.242 33.284 -9.614 1.00 28.45 226 VAL B N 1
ATOM 5392 C CA . VAL B 1 229 ? -34.977 33.214 -10.357 1.00 28.42 226 VAL B CA 1
ATOM 5393 C C . VAL B 1 229 ? -35.154 32.555 -11.720 1.00 25.70 226 VAL B C 1
ATOM 5394 O O . VAL B 1 229 ? -34.458 32.886 -12.667 1.00 26.35 226 VAL B O 1
ATOM 5398 N N . THR B 1 230 ? -36.132 31.663 -11.789 1.00 25.49 227 THR B N 1
ATOM 5399 C CA . THR B 1 230 ? -36.438 30.892 -12.941 1.00 28.51 227 THR B CA 1
ATOM 5400 C C . THR B 1 230 ? -36.975 31.836 -13.992 1.00 30.35 227 THR B C 1
ATOM 5401 O O . THR B 1 230 ? -36.550 31.815 -15.170 1.00 26.21 227 THR B O 1
ATOM 5405 N N . GLU B 1 231 ? -37.876 32.699 -13.550 1.00 28.75 228 GLU B N 1
ATOM 5406 C CA . GLU B 1 231 ? -38.505 33.634 -14.455 1.00 31.65 228 GLU B CA 1
ATOM 5407 C C . GLU B 1 231 ? -37.471 34.703 -14.921 1.00 29.77 228 GLU B C 1
ATOM 5408 O O . GLU B 1 231 ? -37.442 35.050 -16.112 1.00 32.80 228 GLU B O 1
ATOM 5414 N N . LYS B 1 232 ? -36.585 35.159 -14.014 1.00 29.26 229 LYS B N 1
ATOM 5415 C CA . LYS B 1 232 ? -35.553 36.117 -14.385 1.00 29.71 229 LYS B CA 1
ATOM 5416 C C . LYS B 1 232 ? -34.589 35.526 -15.413 1.00 33.26 229 LYS B C 1
ATOM 5417 O O . LYS B 1 232 ? -34.111 36.232 -16.305 1.00 31.43 229 LYS B O 1
ATOM 5423 N N . ALA B 1 233 ? -34.340 34.223 -15.331 1.00 30.0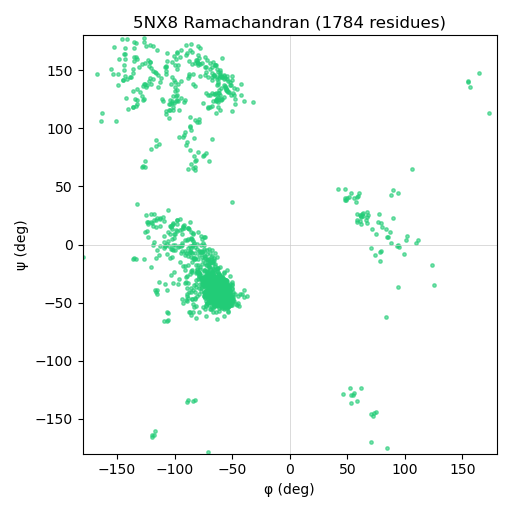0 230 ALA B N 1
ATOM 5424 C CA . ALA B 1 233 ? -33.484 33.583 -16.295 1.00 29.69 230 ALA B CA 1
ATOM 5425 C C . ALA B 1 233 ? -34.211 33.250 -17.630 1.00 28.14 230 ALA B C 1
ATOM 5426 O O . ALA B 1 233 ? -33.606 32.699 -18.536 1.00 30.27 230 ALA B O 1
ATOM 5428 N N . GLY B 1 234 ? -35.482 33.582 -17.763 1.00 28.41 231 GLY B N 1
ATOM 5429 C CA . GLY B 1 234 ? -36.198 33.370 -19.022 1.00 28.09 231 GLY B CA 1
ATOM 5430 C C . GLY B 1 234 ? -36.757 31.957 -19.211 1.00 29.24 231 GLY B C 1
ATOM 5431 O O . GLY B 1 234 ? -37.174 31.610 -20.305 1.00 32.49 231 GLY B O 1
ATOM 5432 N N . PHE B 1 235 ? -36.785 31.150 -18.151 1.00 27.32 232 PHE B N 1
ATOM 5433 C CA . PHE B 1 235 ? -37.318 29.805 -18.220 1.00 26.87 232 PHE B CA 1
ATOM 5434 C C . PHE B 1 235 ? -38.767 29.802 -17.799 1.00 29.08 232 PHE B C 1
ATOM 5435 O O . PHE B 1 235 ? -39.107 30.433 -16.839 1.00 26.90 232 PHE B O 1
ATOM 5443 N N . LYS B 1 236 ? -39.590 29.011 -18.476 1.00 29.42 233 LYS B N 1
ATOM 5444 C CA . LYS B 1 236 ? -40.986 28.861 -18.109 1.00 32.63 233 LYS B CA 1
ATOM 5445 C C . LYS B 1 236 ? -41.187 28.017 -16.881 1.00 32.16 233 LYS B C 1
ATOM 5446 O O . LYS B 1 236 ? -42.163 28.183 -16.171 1.00 25.08 233 LYS B O 1
ATOM 5452 N N . ARG B 1 237 ? -40.269 27.099 -16.621 1.00 28.16 234 ARG B N 1
ATOM 5453 C CA . ARG B 1 237 ? -40.533 26.072 -15.652 1.00 27.73 234 ARG B CA 1
ATOM 5454 C C . ARG B 1 237 ? -39.249 25.598 -14.937 1.00 28.93 234 ARG B C 1
ATOM 5455 O O . ARG B 1 237 ? -38.203 25.486 -15.555 1.00 26.17 234 ARG B O 1
ATOM 5463 N N . ALA B 1 238 ? -39.324 25.413 -13.623 1.00 26.42 235 ALA B N 1
ATOM 5464 C CA . ALA B 1 238 ? -38.238 24.858 -12.843 1.00 26.53 235 ALA B CA 1
ATOM 5465 C C . ALA B 1 238 ? -38.594 23.454 -12.418 1.00 25.79 235 ALA B C 1
ATOM 5466 O O . ALA B 1 238 ? -39.775 23.111 -12.279 1.00 27.87 235 ALA B O 1
ATOM 5468 N N . PHE B 1 239 ? -37.575 22.611 -12.276 1.00 26.11 236 PHE B N 1
ATOM 5469 C CA . PHE B 1 239 ? -37.735 21.313 -11.599 1.00 26.20 236 PHE B CA 1
ATOM 5470 C C . PHE B 1 239 ? -38.280 21.494 -10.205 1.00 23.73 236 PHE B C 1
ATOM 5471 O O . PHE B 1 239 ? -37.913 22.441 -9.513 1.00 25.00 236 PHE B O 1
ATOM 5479 N N . ILE B 1 240 ? -39.128 20.568 -9.793 1.00 23.84 237 ILE B N 1
ATOM 5480 C CA . ILE B 1 240 ? -39.479 20.442 -8.389 1.00 24.40 237 ILE B CA 1
ATOM 5481 C C . ILE B 1 240 ? -38.443 19.588 -7.695 1.00 23.37 237 ILE B C 1
ATOM 5482 O O . ILE B 1 240 ? -37.924 19.944 -6.623 1.00 23.29 237 ILE B O 1
ATOM 5487 N N . ILE B 1 241 ? -38.127 18.466 -8.354 1.00 23.06 238 ILE B N 1
ATOM 5488 C CA . ILE B 1 241 ? -37.241 17.444 -7.888 1.00 23.28 238 ILE B CA 1
ATOM 5489 C C . ILE B 1 241 ? -35.887 17.549 -8.575 1.00 22.21 238 ILE B C 1
ATOM 5490 O O . ILE B 1 241 ? -35.806 17.488 -9.801 1.00 25.64 238 ILE B O 1
ATOM 5495 N N . THR B 1 242 ? -34.843 17.677 -7.765 1.00 22.13 239 THR B N 1
ATOM 5496 C CA . THR B 1 242 ? -33.462 17.533 -8.200 1.00 25.37 239 THR B CA 1
ATOM 5497 C C . THR B 1 242 ? -32.732 16.874 -7.072 1.00 25.32 239 THR B C 1
ATOM 5498 O O . THR B 1 242 ? -33.229 16.868 -5.948 1.00 27.19 239 THR B O 1
ATOM 5502 N N . GLY B 1 243 ? -31.543 16.338 -7.361 1.00 24.09 240 GLY B N 1
ATOM 5503 C CA . GLY B 1 243 ? -30.515 16.132 -6.338 1.00 23.69 240 GLY B CA 1
ATOM 5504 C C . GLY B 1 243 ? -29.704 17.416 -6.297 1.00 22.38 240 GLY B C 1
ATOM 5505 O O . GLY B 1 243 ? -30.276 18.491 -6.319 1.00 23.41 240 GLY B O 1
ATOM 5506 N N . GLN B 1 244 ? -28.388 17.319 -6.258 1.00 21.41 241 GLN B N 1
ATOM 5507 C CA . GLN B 1 244 ? -27.558 18.533 -6.338 1.00 22.85 241 GLN B CA 1
ATOM 5508 C C . GLN B 1 244 ? -27.771 19.361 -7.624 1.00 24.54 241 GLN B C 1
ATOM 5509 O O . GLN B 1 244 ? -27.730 20.591 -7.585 1.00 23.86 241 GLN B O 1
ATOM 5515 N N . THR B 1 245 ? -28.028 18.669 -8.726 1.00 24.18 242 THR B N 1
ATOM 5516 C CA . THR B 1 245 ? -28.104 19.271 -10.067 1.00 29.01 242 THR B CA 1
ATOM 5517 C C . THR B 1 245 ? -29.306 18.765 -10.833 1.00 24.57 242 THR B C 1
ATOM 5518 O O . THR B 1 245 ? -29.992 17.843 -10.397 1.00 22.36 242 THR B O 1
ATOM 5522 N N . TYR B 1 246 ? -29.534 19.324 -12.014 1.00 24.49 243 TYR B N 1
ATOM 5523 C CA . TYR B 1 246 ? -30.549 18.796 -12.898 1.00 22.12 243 TYR B CA 1
ATOM 5524 C C . TYR B 1 246 ? -30.206 17.344 -13.256 1.00 23.55 243 TYR B C 1
ATOM 5525 O O . TYR B 1 246 ? -29.033 16.947 -13.315 1.00 19.48 243 TYR B O 1
ATOM 5534 N N . THR B 1 247 ? -31.222 16.526 -13.397 1.00 20.94 244 THR B N 1
ATOM 5535 C CA . THR B 1 247 ? -30.981 15.118 -13.793 1.00 21.15 244 THR B CA 1
ATOM 5536 C C . THR B 1 247 ? -30.163 14.984 -15.104 1.00 20.94 244 THR B C 1
ATOM 5537 O O . THR B 1 247 ? -30.440 15.638 -16.102 1.00 18.21 244 THR B O 1
ATOM 5541 N N . ARG B 1 248 ? -29.160 14.120 -15.092 1.00 19.31 245 ARG B N 1
ATOM 5542 C CA . ARG B 1 248 ? -28.291 14.023 -16.228 1.00 20.37 245 ARG B CA 1
ATOM 5543 C C . ARG B 1 248 ? -28.938 13.308 -17.420 1.00 19.34 245 ARG B C 1
ATOM 5544 O O . ARG B 1 248 ? -28.418 13.322 -18.534 1.00 21.53 245 ARG B O 1
ATOM 5552 N N . LYS B 1 249 ? -30.156 12.819 -17.207 1.00 20.11 246 LYS B N 1
ATOM 5553 C CA . LYS B 1 249 ? -31.033 12.413 -18.270 1.00 19.34 246 LYS B CA 1
ATOM 5554 C C . LYS B 1 249 ? -31.248 13.533 -19.278 1.00 20.12 246 LYS B C 1
ATOM 5555 O O . LYS B 1 249 ? -31.383 13.266 -20.484 1.00 20.98 246 LYS B O 1
ATOM 5561 N N . VAL B 1 250 ? -31.216 14.780 -18.820 1.00 19.54 247 VAL B N 1
ATOM 5562 C CA . VAL B 1 250 ? -31.314 15.937 -19.731 1.00 21.40 247 VAL B CA 1
ATOM 5563 C C . VAL B 1 250 ? -30.194 15.945 -20.772 1.00 19.46 247 VAL B C 1
ATOM 5564 O O . VAL B 1 250 ? -30.450 16.234 -21.936 1.00 18.95 247 VAL B O 1
ATOM 5568 N N . ASP B 1 251 ? -28.970 15.660 -20.347 1.00 19.97 248 ASP B N 1
ATOM 5569 C CA . ASP B 1 251 ? -27.806 15.648 -21.277 1.00 19.25 248 ASP B CA 1
ATOM 5570 C C . ASP B 1 251 ? -27.975 14.547 -22.343 1.00 18.81 248 ASP B C 1
ATOM 5571 O O . ASP B 1 251 ? -27.642 14.738 -23.515 1.00 18.53 248 ASP B O 1
ATOM 5576 N N . ILE B 1 252 ? -28.593 13.430 -21.971 1.00 19.23 249 ILE B N 1
ATOM 5577 C CA . ILE B 1 252 ? -28.951 12.383 -22.938 1.00 19.44 249 ILE B CA 1
ATOM 5578 C C . ILE B 1 252 ? -29.933 12.945 -23.934 1.00 19.27 249 ILE B C 1
ATOM 5579 O O . ILE B 1 252 ? -29.733 12.831 -25.153 1.00 18.81 249 ILE B O 1
ATOM 5584 N N . GLU B 1 253 ? -31.004 13.532 -23.432 1.00 20.51 250 GLU B N 1
ATOM 5585 C CA . GLU B 1 253 ? -32.055 14.080 -24.339 1.00 24.38 250 GLU B CA 1
ATOM 5586 C C . GLU B 1 253 ? -31.446 15.030 -25.431 1.00 23.29 250 GLU B C 1
ATOM 5587 O O . GLU B 1 253 ? -31.717 14.847 -26.623 1.00 22.13 250 GLU B O 1
ATOM 5593 N N . VAL B 1 254 ? -30.526 15.910 -25.016 1.00 18.52 251 VAL B N 1
ATOM 5594 C CA . VAL B 1 254 ? -29.962 16.927 -25.864 1.00 18.86 251 VAL B CA 1
ATOM 5595 C C . VAL B 1 254 ? -28.991 16.289 -26.860 1.00 18.86 251 VAL B C 1
ATOM 5596 O O . VAL B 1 254 ? -29.168 16.427 -28.072 1.00 18.75 251 VAL B O 1
ATOM 5600 N N . LEU B 1 255 ? -28.001 15.550 -26.369 1.00 17.99 252 LEU B N 1
ATOM 5601 C CA . LEU B 1 255 ? -27.065 14.875 -27.267 1.00 18.56 252 LEU B CA 1
ATOM 5602 C C . LEU B 1 255 ? -27.691 13.773 -28.136 1.00 18.82 252 LEU B C 1
ATOM 5603 O O . LEU B 1 255 ? -27.173 13.534 -29.225 1.00 18.06 252 LEU B O 1
ATOM 5608 N N . SER B 1 256 ? -28.838 13.172 -27.734 1.00 17.48 253 SER B N 1
ATOM 5609 C CA . SER B 1 256 ? -29.490 12.220 -28.632 1.00 18.72 253 SER B CA 1
ATOM 5610 C C . SER B 1 256 ? -30.058 12.896 -29.823 1.00 17.58 253 SER B C 1
ATOM 5611 O O . SER B 1 256 ? -30.038 12.329 -30.957 1.00 15.31 253 SER B O 1
ATOM 5614 N N . VAL B 1 257 ? -30.660 14.070 -29.599 1.00 16.67 254 VAL B N 1
ATOM 5615 C CA . VAL B 1 257 ? -31.203 14.780 -30.778 1.00 18.76 254 VAL B CA 1
ATOM 5616 C C . VAL B 1 257 ? -30.052 15.223 -31.705 1.00 16.15 254 VAL B C 1
ATOM 5617 O O . VAL B 1 257 ? -30.188 15.140 -32.936 1.00 16.19 254 VAL B O 1
ATOM 5621 N N . LEU B 1 258 ? -28.925 15.635 -31.130 1.00 16.44 255 LEU B N 1
ATOM 5622 C CA . LEU B 1 258 ? -27.763 15.980 -31.964 1.00 17.45 255 LEU B CA 1
ATOM 5623 C C . LEU B 1 258 ? -27.206 14.761 -32.707 1.00 16.75 255 LEU B C 1
ATOM 5624 O O . LEU B 1 258 ? -26.877 14.871 -33.906 1.00 16.52 255 LEU B O 1
ATOM 5629 N N . ALA B 1 259 ? -27.170 13.599 -32.044 1.00 17.30 256 ALA B N 1
ATOM 5630 C CA . ALA B 1 259 ? -26.682 12.374 -32.700 1.00 15.74 256 ALA B CA 1
ATOM 5631 C C . ALA B 1 259 ? -27.570 12.038 -33.861 1.00 16.18 256 ALA B C 1
ATOM 5632 O O . ALA B 1 259 ? -27.090 11.687 -34.928 1.00 18.83 256 ALA B O 1
ATOM 5634 N N . SER B 1 260 ? -28.884 12.171 -33.681 1.00 16.57 257 SER B N 1
ATOM 5635 C CA . SER B 1 260 ? -29.832 11.859 -34.778 1.00 16.67 257 SER B CA 1
ATOM 5636 C C . SER B 1 260 ? -29.698 12.818 -35.975 1.00 16.42 257 SER B C 1
ATOM 5637 O O . SER B 1 260 ? -29.762 12.422 -37.133 1.00 16.05 257 SER B O 1
ATOM 5640 N N . LEU B 1 261 ? -29.510 14.088 -35.679 1.00 17.69 258 LEU B N 1
ATOM 5641 C CA . LEU B 1 261 ? -29.141 15.078 -36.687 1.00 17.26 258 LEU B CA 1
ATOM 5642 C C . LEU B 1 261 ? -27.866 14.672 -37.426 1.00 16.53 258 LEU B C 1
ATOM 5643 O O . LEU B 1 261 ? -27.812 14.706 -38.670 1.00 16.82 258 LEU B O 1
ATOM 5648 N N . GLY B 1 262 ? -26.894 14.185 -36.703 1.00 16.12 259 GLY B N 1
ATOM 5649 C CA . GLY B 1 262 ? -25.675 13.679 -37.336 1.00 15.98 259 GLY B CA 1
ATOM 5650 C C . GLY B 1 262 ? -25.977 12.570 -38.307 1.00 15.09 259 GLY B C 1
ATOM 5651 O O . GLY B 1 262 ? -25.482 12.543 -39.486 1.00 14.78 259 GLY B O 1
ATOM 5652 N N . ALA B 1 263 ? -26.817 11.630 -37.871 1.00 17.96 260 ALA B N 1
ATOM 5653 C CA . ALA B 1 263 ? -27.187 10.503 -38.778 1.00 18.36 260 ALA B CA 1
ATOM 5654 C C . ALA B 1 263 ? -27.824 11.009 -40.081 1.00 19.00 260 ALA B C 1
ATOM 5655 O O . ALA B 1 263 ? -27.482 10.529 -41.160 1.00 18.11 260 ALA B O 1
ATOM 5657 N N . SER B 1 264 ? -28.751 11.978 -39.979 1.00 18.47 261 SER B N 1
ATOM 5658 C CA . SER B 1 264 ? -29.393 12.574 -41.171 1.00 19.04 261 SER B CA 1
ATOM 5659 C C . SER B 1 264 ? -28.398 13.214 -42.115 1.00 15.83 261 SER B C 1
ATOM 5660 O O . SER B 1 264 ? -28.447 13.026 -43.340 1.00 16.22 261 SER B O 1
ATOM 5663 N N . VAL B 1 265 ? -27.503 14.002 -41.544 1.00 15.99 262 VAL B N 1
ATOM 5664 C CA . VAL B 1 265 ? -26.502 14.707 -42.345 1.00 16.49 262 VAL B CA 1
ATOM 5665 C C . VAL B 1 265 ? -25.529 13.757 -43.029 1.00 15.47 262 VAL B C 1
ATOM 5666 O O . VAL B 1 265 ? -25.168 13.932 -44.246 1.00 13.44 262 VAL B O 1
ATOM 5670 N N . HIS B 1 266 ? -25.109 12.739 -42.275 1.00 15.06 263 HIS B N 1
ATOM 5671 C CA . HIS B 1 266 ? -24.244 11.705 -42.811 1.00 14.75 263 HIS B CA 1
ATOM 5672 C C . HIS B 1 266 ? -24.887 11.008 -44.038 1.00 14.26 263 HIS B C 1
ATOM 5673 O O . HIS B 1 266 ? -24.244 10.802 -45.091 1.00 16.32 263 HIS B O 1
ATOM 5680 N N . LYS B 1 267 ? -26.171 10.690 -43.930 1.00 13.52 264 LYS B N 1
ATOM 5681 C CA . LYS B 1 267 ? -26.910 10.141 -45.048 1.00 14.71 264 LYS B CA 1
ATOM 5682 C C . LYS B 1 267 ? -27.015 11.060 -46.264 1.00 15.56 264 LYS B C 1
ATOM 5683 O O . LYS B 1 267 ? -26.771 10.650 -47.424 1.00 14.37 264 LYS B O 1
ATOM 5689 N N . ILE B 1 268 ? -27.400 12.299 -46.005 1.00 15.56 265 ILE B N 1
ATOM 5690 C CA . ILE B 1 268 ? -27.524 13.273 -47.059 1.00 16.43 265 ILE B CA 1
ATOM 5691 C C . ILE B 1 268 ? -26.231 13.479 -47.815 1.00 15.65 265 ILE B C 1
ATOM 5692 O O . ILE B 1 268 ? -26.239 13.435 -49.033 1.00 13.35 265 ILE B O 1
ATOM 5697 N N . CYS B 1 269 ? -25.142 13.679 -47.064 1.00 16.21 266 CYS B N 1
ATOM 5698 C CA . CYS B 1 269 ? -23.847 13.980 -47.655 1.00 15.91 266 CYS B CA 1
ATOM 5699 C C . CYS B 1 269 ? -23.236 12.754 -48.292 1.00 15.15 266 CYS B C 1
ATOM 5700 O O . CYS B 1 269 ? -22.526 12.871 -49.255 1.00 15.20 266 CYS B O 1
ATOM 5703 N N . THR B 1 270 ? -23.574 11.559 -47.809 1.00 14.98 267 THR B N 1
ATOM 5704 C CA . THR B 1 270 ? -23.167 10.347 -48.505 1.00 15.26 267 THR B CA 1
ATOM 5705 C C . THR B 1 270 ? -23.872 10.257 -49.864 1.00 14.05 267 THR B C 1
ATOM 5706 O O . THR B 1 270 ? -23.226 10.038 -50.901 1.00 15.28 267 THR B O 1
ATOM 5710 N N . ASP B 1 271 ? -25.158 10.530 -49.894 1.00 13.84 268 ASP B N 1
ATOM 5711 C CA . ASP B 1 271 ? -25.859 10.630 -51.169 1.00 13.57 268 ASP B CA 1
ATOM 5712 C C . ASP B 1 271 ? -25.192 11.664 -52.124 1.00 13.60 268 ASP B C 1
ATOM 5713 O O . ASP B 1 271 ? -24.985 11.399 -53.320 1.00 13.06 268 ASP B O 1
ATOM 5718 N N . ILE B 1 272 ? -24.877 12.852 -51.634 1.00 13.66 269 ILE B N 1
ATOM 5719 C CA . ILE B 1 272 ? -24.235 13.832 -52.511 1.00 15.70 269 ILE B CA 1
ATOM 5720 C C . ILE B 1 272 ? -22.907 13.336 -53.061 1.00 14.73 269 ILE B C 1
ATOM 5721 O O . ILE B 1 272 ? -22.604 13.532 -54.249 1.00 14.60 269 ILE B O 1
ATOM 5726 N N . ARG B 1 273 ? -22.131 12.660 -52.206 1.00 14.76 270 ARG B N 1
ATOM 5727 C CA . ARG B 1 273 ? -20.854 12.080 -52.644 1.00 15.34 270 ARG B CA 1
ATOM 5728 C C . ARG B 1 273 ? -21.014 11.058 -53.778 1.00 15.53 270 ARG B C 1
ATOM 5729 O O . ARG B 1 273 ? -20.208 11.009 -54.698 1.00 14.45 270 ARG B O 1
ATOM 5737 N N . LEU B 1 274 ? -22.060 10.239 -53.686 1.00 14.22 271 LEU B N 1
ATOM 5738 C CA . LEU B 1 274 ? -22.381 9.274 -54.691 1.00 13.95 271 LEU B CA 1
ATOM 5739 C C . LEU B 1 274 ? -22.868 9.931 -55.970 1.00 15.80 271 LEU B C 1
ATOM 5740 O O . LEU B 1 274 ? -22.348 9.637 -57.068 1.00 13.76 271 LEU B O 1
ATOM 5745 N N . LEU B 1 275 ? -23.718 10.969 -55.849 1.00 15.59 272 LEU B N 1
ATOM 5746 C CA . LEU B 1 275 ? -24.105 11.744 -57.016 1.00 15.70 272 LEU B CA 1
ATOM 5747 C C . LEU B 1 275 ? -22.946 12.463 -57.691 1.00 14.98 272 LEU B C 1
ATOM 5748 O O . LEU B 1 275 ? -22.907 12.560 -58.929 1.00 13.79 272 LEU B O 1
ATOM 5753 N N . ALA B 1 276 ? -21.964 12.868 -56.915 1.00 14.52 273 ALA B N 1
ATOM 5754 C CA . ALA B 1 276 ? -20.777 13.509 -57.486 1.00 15.74 273 ALA B CA 1
ATOM 5755 C C . ALA B 1 276 ? -19.927 12.523 -58.271 1.00 15.86 273 ALA B C 1
ATOM 5756 O O . ALA B 1 276 ? -19.389 12.893 -59.323 1.00 15.30 273 ALA B O 1
ATOM 5758 N N . ASN B 1 277 ? -19.798 11.279 -57.786 1.00 14.81 274 ASN B N 1
ATOM 5759 C CA . ASN B 1 277 ? -19.126 10.241 -58.557 1.00 15.07 274 ASN B CA 1
ATOM 5760 C C . ASN B 1 277 ? -19.818 10.055 -59.888 1.00 15.76 274 ASN B C 1
ATOM 5761 O O . ASN B 1 277 ? -19.191 9.965 -60.917 1.00 15.84 274 ASN B O 1
ATOM 5766 N N . LEU B 1 278 ? -21.140 10.029 -59.848 1.00 15.47 275 LEU B N 1
ATOM 5767 C CA . LEU B 1 278 ? -21.959 9.809 -61.031 1.00 17.22 275 LEU B CA 1
ATOM 5768 C C . LEU B 1 278 ? -22.018 11.013 -61.963 1.00 16.26 275 LEU B C 1
ATOM 5769 O O . LEU B 1 278 ? -22.489 10.875 -63.092 1.00 17.81 275 LEU B O 1
ATOM 5774 N N . LYS B 1 279 ? -21.435 12.131 -61.540 1.00 15.51 276 LYS B N 1
ATOM 5775 C CA . LYS B 1 279 ? -21.424 13.414 -62.240 1.00 17.91 276 LYS B CA 1
ATOM 5776 C C . LYS B 1 279 ? -22.815 14.029 -62.461 1.00 16.32 276 LYS B C 1
ATOM 5777 O O . LYS B 1 279 ? -22.992 14.796 -63.391 1.00 15.78 276 LYS B O 1
ATOM 5783 N N . GLU B 1 280 ? -23.787 13.651 -61.630 1.00 16.05 277 GLU B N 1
ATOM 5784 C CA . GLU B 1 280 ? -25.151 14.150 -61.767 1.00 16.21 277 GLU B CA 1
ATOM 5785 C C . GLU B 1 280 ? -25.326 15.415 -60.967 1.00 17.22 277 GLU B C 1
ATOM 5786 O O . GLU B 1 280 ? -26.125 16.270 -61.346 1.00 15.70 277 GLU B O 1
ATOM 5792 N N . MET B 1 281 ? -24.680 15.463 -59.798 1.00 18.08 278 MET B N 1
ATOM 5793 C CA . MET B 1 281 ? -24.695 16.596 -58.925 1.00 19.40 278 MET B CA 1
ATOM 5794 C C . MET B 1 281 ? -23.302 16.864 -58.353 1.00 21.40 278 MET B C 1
ATOM 5795 O O . MET B 1 281 ? -22.566 15.909 -58.066 1.00 22.67 278 MET B O 1
ATOM 5800 N N . GLU B 1 282 ? -22.960 18.153 -58.169 1.00 20.11 279 GLU B N 1
ATOM 5801 C CA . GLU B 1 282 ? -21.710 18.556 -57.505 1.00 18.95 279 GLU B CA 1
ATOM 5802 C C . GLU B 1 282 ? -21.969 19.627 -56.477 1.00 18.63 279 GLU B C 1
ATOM 5803 O O . GLU B 1 282 ? -22.991 20.359 -56.519 1.00 17.15 279 GLU B O 1
ATOM 5809 N N . GLU B 1 283 ? -21.017 19.782 -55.568 1.00 18.22 280 GLU B N 1
ATOM 5810 C CA . GLU B 1 283 ? -21.072 20.862 -54.594 1.00 17.20 280 GLU B CA 1
ATOM 5811 C C . GLU B 1 283 ? -20.915 22.215 -55.354 1.00 18.84 280 GLU B C 1
ATOM 5812 O O . GLU B 1 283 ? -20.343 22.251 -56.472 1.00 16.95 280 GLU B O 1
ATOM 5818 N N . PRO B 1 284 ? -21.404 23.322 -54.756 1.00 18.34 281 PRO B N 1
ATOM 5819 C CA . PRO B 1 284 ? -21.385 24.608 -55.438 1.00 19.96 281 PRO B CA 1
ATOM 5820 C C . PRO B 1 284 ? -19.984 25.035 -55.872 1.00 21.31 281 PRO B C 1
ATOM 5821 O O . PRO B 1 284 ? -19.026 24.716 -55.208 1.00 18.44 281 PRO B O 1
ATOM 5825 N N . PHE B 1 285 ? -19.877 25.700 -57.018 1.00 23.15 282 PHE B N 1
ATOM 5826 C CA . PHE B 1 285 ? -18.589 26.202 -57.496 1.00 23.63 282 PHE B CA 1
ATOM 5827 C C . PHE B 1 285 ? -18.043 27.220 -56.493 1.00 30.70 282 PHE B C 1
ATOM 5828 O O . PHE B 1 285 ? -18.786 28.001 -55.898 1.00 32.59 282 PHE B O 1
ATOM 5836 N N . GLU B 1 286 ? -16.745 27.164 -56.258 1.00 31.67 283 GLU B N 1
ATOM 5837 C CA . GLU B 1 286 ? -16.107 28.082 -55.336 1.00 36.07 283 GLU B CA 1
ATOM 5838 C C . GLU B 1 286 ? -15.507 29.186 -56.188 1.00 41.38 283 GLU B C 1
ATOM 5839 O O . GLU B 1 286 ? -15.402 29.041 -57.398 1.00 42.20 283 GLU B O 1
ATOM 5845 N N . LYS B 1 287 ? -15.142 30.303 -55.588 1.00 45.10 284 LYS B N 1
ATOM 5846 C CA . LYS B 1 287 ? -14.469 31.350 -56.381 1.00 54.30 284 LYS B CA 1
ATOM 5847 C C . LYS B 1 287 ? -13.062 30.899 -56.773 1.00 50.89 284 LYS B C 1
ATOM 5848 O O . LYS B 1 287 ? -12.810 30.669 -57.949 1.00 54.05 284 LYS B O 1
ATOM 5854 N N . MET B 1 295 ? -15.768 24.794 -62.784 1.00 56.00 292 MET B N 1
ATOM 5855 C CA . MET B 1 295 ? -15.104 24.741 -64.073 1.00 50.95 292 MET B CA 1
ATOM 5856 C C . MET B 1 295 ? -13.918 23.737 -64.232 1.00 42.10 292 MET B C 1
ATOM 5857 O O . MET B 1 295 ? -13.800 23.151 -65.298 1.00 40.32 292 MET B O 1
ATOM 5862 N N . PRO B 1 296 ? -13.059 23.518 -63.200 1.00 34.88 293 PRO B N 1
ATOM 5863 C CA . PRO B 1 296 ? -12.181 22.295 -63.312 1.00 34.68 293 PRO B CA 1
ATOM 5864 C C . PRO B 1 296 ? -12.993 21.025 -63.541 1.00 27.78 293 PRO B C 1
ATOM 5865 O O . PRO B 1 296 ? -14.092 20.903 -62.996 1.00 25.52 293 PRO B O 1
ATOM 5869 N N . TYR B 1 297 ? -12.482 20.115 -64.359 1.00 28.22 294 TYR B N 1
ATOM 5870 C CA . TYR B 1 297 ? -13.208 18.882 -64.714 1.00 27.06 294 TYR B CA 1
ATOM 5871 C C . TYR B 1 297 ? -13.453 17.949 -63.505 1.00 25.13 294 TYR B C 1
ATOM 5872 O O . TYR B 1 297 ? -14.560 17.402 -63.342 1.00 25.31 294 TYR B O 1
ATOM 5881 N N . LYS B 1 298 ? -12.399 17.688 -62.730 1.00 23.62 295 LYS B N 1
ATOM 5882 C CA . LYS B 1 298 ? -12.505 16.764 -61.608 1.00 24.23 295 LYS B CA 1
ATOM 5883 C C . LYS B 1 298 ? -12.634 17.561 -60.307 1.00 21.77 295 LYS B C 1
ATOM 5884 O O . LYS B 1 298 ? -11.786 18.410 -59.978 1.00 20.23 295 LYS B O 1
ATOM 5890 N N . ARG B 1 299 ? -13.745 17.372 -59.637 1.00 18.30 296 ARG B N 1
ATOM 5891 C CA . ARG B 1 299 ? -14.009 18.072 -58.400 1.00 18.38 296 ARG B CA 1
ATOM 5892 C C . ARG B 1 299 ? -14.330 17.069 -57.300 1.00 19.22 296 ARG B C 1
ATOM 5893 O O . ARG B 1 299 ? -14.975 16.040 -57.572 1.00 17.13 296 ARG B O 1
ATOM 5901 N N . ASN B 1 300 ? -13.786 17.319 -56.115 1.00 17.62 297 ASN B N 1
ATOM 5902 C CA . ASN B 1 300 ? -14.027 16.468 -54.959 1.00 19.27 297 ASN B CA 1
ATOM 5903 C C . ASN B 1 300 ? -15.084 17.072 -54.037 1.00 17.75 297 ASN B C 1
ATOM 5904 O O . ASN B 1 300 ? -15.093 18.271 -53.802 1.00 21.16 297 ASN B O 1
ATOM 5909 N N . PRO B 1 301 ? -16.032 16.233 -53.552 1.00 16.88 298 PRO B N 1
ATOM 5910 C CA . PRO B 1 301 ? -17.126 16.718 -52.726 1.00 14.89 298 PRO B CA 1
ATOM 5911 C C . PRO B 1 301 ? -16.649 16.844 -51.267 1.00 16.39 298 PRO B C 1
ATOM 5912 O O . PRO B 1 301 ? -17.087 16.112 -50.360 1.00 15.72 298 PRO B O 1
ATOM 5916 N N . MET B 1 302 ? -15.691 17.736 -51.057 1.00 16.82 299 MET B N 1
ATOM 5917 C CA . MET B 1 302 ? -14.933 17.815 -49.804 1.00 18.77 299 MET B CA 1
ATOM 5918 C C . MET B 1 302 ? -15.738 18.374 -48.657 1.00 18.25 299 MET B C 1
ATOM 5919 O O . MET B 1 302 ? -15.507 17.993 -47.542 1.00 15.24 299 MET B O 1
ATOM 5924 N N . ARG B 1 303 ? -16.681 19.278 -48.919 1.00 16.64 300 ARG B N 1
ATOM 5925 C CA . ARG B 1 303 ? -17.549 19.749 -47.849 1.00 17.81 300 ARG B CA 1
ATOM 5926 C C . ARG B 1 303 ? -18.457 18.627 -47.325 1.00 14.95 300 ARG B C 1
ATOM 5927 O O . ARG B 1 303 ? -18.665 18.519 -46.122 1.00 15.71 300 ARG B O 1
ATOM 5935 N N . SER B 1 304 ? -18.995 17.841 -48.215 1.00 14.71 301 SER B N 1
ATOM 5936 C CA . SER B 1 304 ? -19.830 16.708 -47.839 1.00 15.40 301 SER B CA 1
ATOM 5937 C C . SER B 1 304 ? -19.032 15.666 -47.069 1.00 15.44 301 SER B C 1
ATOM 5938 O O . SER B 1 304 ? -19.524 15.121 -46.103 1.00 15.21 301 SER B O 1
ATOM 5941 N N . GLU B 1 305 ? -17.768 15.446 -47.473 1.00 14.21 302 GLU B N 1
ATOM 5942 C CA . GLU B 1 305 ? -16.901 14.518 -46.769 1.00 15.32 302 GLU B CA 1
ATOM 5943 C C . GLU B 1 305 ? -16.614 14.982 -45.348 1.00 15.56 302 GLU B C 1
ATOM 5944 O O . GLU B 1 305 ? -16.684 14.205 -44.392 1.00 15.57 302 GLU B O 1
ATOM 5950 N N . ARG B 1 306 ? -16.371 16.276 -45.208 1.00 15.53 303 ARG B N 1
ATOM 5951 C CA . ARG B 1 306 ? -16.222 16.897 -43.908 1.00 17.06 303 ARG B CA 1
ATOM 5952 C C . ARG B 1 306 ? -17.473 16.779 -43.059 1.00 15.76 303 ARG B C 1
ATOM 5953 O O . ARG B 1 306 ? -17.390 16.493 -41.871 1.00 14.51 303 ARG B O 1
ATOM 5961 N N . CYS B 1 307 ? -18.642 17.051 -43.642 1.00 16.29 304 CYS B N 1
ATOM 5962 C CA . CYS B 1 307 ? -19.885 16.923 -42.883 1.00 15.62 304 CYS B CA 1
ATOM 5963 C C . CYS B 1 307 ? -20.070 15.478 -42.378 1.00 15.07 304 CYS B C 1
ATOM 5964 O O . CYS B 1 307 ? -20.426 15.284 -41.197 1.00 16.52 304 CYS B O 1
ATOM 5967 N N . CYS B 1 308 ? -19.789 14.494 -43.239 1.00 14.72 305 CYS B N 1
ATOM 5968 C CA . CYS B 1 308 ? -19.845 13.057 -42.805 1.00 16.30 305 CYS B CA 1
ATOM 5969 C C . CYS B 1 308 ? -18.889 12.810 -41.631 1.00 15.53 305 CYS B C 1
ATOM 5970 O O . CYS B 1 308 ? -19.259 12.212 -40.607 1.00 14.75 305 CYS B O 1
ATOM 5973 N N . SER B 1 309 ? -17.684 13.361 -41.750 1.00 14.40 306 SER B N 1
ATOM 5974 C CA . SER B 1 309 ? -16.639 13.125 -40.786 1.00 13.72 306 SER B CA 1
ATOM 5975 C C . SER B 1 309 ? -17.039 13.610 -39.405 1.00 15.16 306 SER B C 1
ATOM 5976 O O . SER B 1 309 ? -16.879 12.933 -38.409 1.00 15.84 306 SER B O 1
ATOM 5979 N N . LEU B 1 310 ? -17.596 14.820 -39.349 1.00 15.10 307 LEU B N 1
ATOM 5980 C CA . LEU B 1 310 ? -18.003 15.436 -38.125 1.00 14.45 307 LEU B CA 1
ATOM 5981 C C . LEU B 1 310 ? -19.330 14.846 -37.611 1.00 13.06 307 LEU B C 1
ATOM 5982 O O . LEU B 1 310 ? -19.486 14.682 -36.397 1.00 13.72 307 LEU B O 1
ATOM 5987 N N . ALA B 1 311 ? -20.271 14.589 -38.524 1.00 14.25 308 ALA B N 1
ATOM 5988 C CA . ALA B 1 311 ? -21.559 13.956 -38.177 1.00 15.56 308 ALA B CA 1
ATOM 5989 C C . ALA B 1 311 ? -21.324 12.614 -37.433 1.00 17.18 308 ALA B C 1
ATOM 5990 O O . ALA B 1 311 ? -21.986 12.318 -36.418 1.00 17.96 308 ALA B O 1
ATOM 5992 N N . ARG B 1 312 ? -20.326 11.874 -37.895 1.00 15.20 309 ARG B N 1
ATOM 5993 C CA . ARG B 1 312 ? -19.895 10.640 -37.213 1.00 16.95 309 ARG B CA 1
ATOM 5994 C C . ARG B 1 312 ? -19.522 10.876 -35.768 1.00 16.90 309 ARG B C 1
ATOM 5995 O O . ARG B 1 312 ? -19.890 10.069 -34.887 1.00 16.66 309 ARG B O 1
ATOM 6003 N N . HIS B 1 313 ? -18.750 11.932 -35.506 1.00 16.20 310 HIS B N 1
ATOM 6004 C CA . HIS B 1 313 ? -18.372 12.265 -34.134 1.00 15.29 310 HIS B CA 1
ATOM 6005 C C . HIS B 1 313 ? -19.576 12.626 -33.298 1.00 16.41 310 HIS B C 1
ATOM 6006 O O . HIS B 1 313 ? -19.654 12.265 -32.106 1.00 15.93 310 HIS B O 1
ATOM 6013 N N . LEU B 1 314 ? -20.551 13.330 -33.889 1.00 17.33 311 LEU B N 1
ATOM 6014 C CA . LEU B 1 314 ? -21.768 13.617 -33.140 1.00 19.43 311 LEU B CA 1
ATOM 6015 C C . LEU B 1 314 ? -22.472 12.353 -32.709 1.00 18.38 311 LEU B C 1
ATOM 6016 O O . LEU B 1 314 ? -22.971 12.270 -31.574 1.00 19.50 311 LEU B O 1
ATOM 6021 N N . MET B 1 315 ? -22.579 11.389 -33.612 1.00 17.75 312 MET B N 1
ATOM 6022 C CA . MET B 1 315 ? -23.168 10.081 -33.269 1.00 17.45 312 MET B CA 1
ATOM 6023 C C . MET B 1 315 ? -22.386 9.363 -32.158 1.00 18.18 312 MET B C 1
ATOM 6024 O O . MET B 1 315 ? -22.961 8.938 -31.155 1.00 18.62 312 MET B O 1
ATOM 6029 N N . THR B 1 316 ? -21.074 9.326 -32.290 1.00 16.04 313 THR B N 1
ATOM 6030 C CA . THR B 1 316 ? -20.230 8.747 -31.290 1.00 17.19 313 THR B CA 1
ATOM 6031 C C . THR B 1 316 ? -20.479 9.285 -29.871 1.00 16.68 313 THR B C 1
ATOM 6032 O O . THR B 1 316 ? -20.540 8.503 -28.923 1.00 15.14 313 THR B O 1
ATOM 6036 N N . LEU B 1 317 ? -20.619 10.625 -29.750 1.00 17.76 314 LEU B N 1
ATOM 6037 C CA . LEU B 1 317 ? -20.704 11.306 -28.471 1.00 16.95 314 LEU B CA 1
ATOM 6038 C C . LEU B 1 317 ? -21.926 10.964 -27.649 1.00 17.00 314 LEU B C 1
ATOM 6039 O O . LEU B 1 317 ? -21.897 11.179 -26.432 1.00 18.61 314 LEU B O 1
ATOM 6044 N N . VAL B 1 318 ? -22.953 10.379 -28.249 1.00 16.43 315 VAL B N 1
ATOM 6045 C CA . VAL B 1 318 ? -24.155 10.032 -27.498 1.00 19.21 315 VAL B CA 1
ATOM 6046 C C . VAL B 1 318 ? -23.860 9.052 -26.360 1.00 19.03 315 VAL B C 1
ATOM 6047 O O . VAL B 1 318 ? -24.559 9.038 -25.328 1.00 18.21 315 VAL B O 1
ATOM 6051 N N . MET B 1 319 ? -22.822 8.222 -26.530 1.00 18.38 316 MET B N 1
ATOM 6052 C CA . MET B 1 319 ? -22.503 7.247 -25.514 1.00 17.66 316 MET B CA 1
ATOM 6053 C C . MET B 1 319 ? -21.944 7.855 -24.261 1.00 17.97 316 MET B C 1
ATOM 6054 O O . MET B 1 319 ? -22.009 7.200 -23.211 1.00 18.53 316 MET B O 1
ATOM 6059 N N . ASP B 1 320 ? -21.475 9.122 -24.325 1.00 17.38 317 ASP B N 1
ATOM 6060 C CA . ASP B 1 320 ? -20.959 9.782 -23.138 1.00 16.26 317 ASP B CA 1
ATOM 6061 C C . ASP B 1 320 ? -22.079 10.048 -22.091 1.00 17.09 317 ASP B C 1
ATOM 6062 O O . ASP B 1 320 ? -22.013 9.575 -20.966 1.00 15.92 317 ASP B O 1
ATOM 6067 N N . PRO B 1 321 ? -23.130 10.787 -22.472 1.00 15.77 318 PRO B N 1
ATOM 6068 C CA . PRO B 1 321 ? -24.158 11.045 -21.470 1.00 16.58 318 PRO B CA 1
ATOM 6069 C C . PRO B 1 321 ? -24.991 9.821 -21.094 1.00 17.23 318 PRO B C 1
ATOM 6070 O O . PRO B 1 321 ? -25.428 9.719 -19.936 1.00 16.72 318 PRO B O 1
ATOM 6074 N N . LEU B 1 322 ? -25.111 8.849 -21.991 1.00 17.05 319 LEU B N 1
ATOM 6075 C CA . LEU B 1 322 ? -25.781 7.604 -21.631 1.00 18.09 319 LEU B CA 1
ATOM 6076 C C . LEU B 1 322 ? -25.021 6.941 -20.477 1.00 18.74 319 LEU B C 1
ATOM 6077 O O . LEU B 1 322 ? -25.595 6.669 -19.464 1.00 18.83 319 LEU B O 1
ATOM 6082 N N . GLN B 1 323 ? -23.696 6.773 -20.606 1.00 18.67 320 GLN B N 1
ATOM 6083 C CA . GLN B 1 323 ? -22.904 6.194 -19.533 1.00 17.88 320 GLN B CA 1
ATOM 6084 C C . GLN B 1 323 ? -22.879 7.043 -18.263 1.00 18.80 320 GLN B C 1
ATOM 6085 O O . GLN B 1 323 ? -22.986 6.527 -17.165 1.00 22.21 320 GLN B O 1
ATOM 6091 N N . THR B 1 324 ? -22.742 8.358 -18.408 1.00 18.75 321 THR B N 1
ATOM 6092 C CA . THR B 1 324 ? -22.657 9.218 -17.262 1.00 18.27 321 THR B CA 1
ATOM 6093 C C . THR B 1 324 ? -23.947 9.077 -16.396 1.00 18.09 321 THR B C 1
ATOM 6094 O O . THR B 1 324 ? -23.878 8.907 -15.177 1.00 18.59 321 THR B O 1
ATOM 6098 N N . ALA B 1 325 ? -25.099 9.168 -17.033 1.00 19.07 322 ALA B N 1
ATOM 6099 C CA . ALA B 1 325 ? -26.359 9.143 -16.263 1.00 17.67 322 ALA B CA 1
ATOM 6100 C C . ALA B 1 325 ? -26.513 7.819 -15.502 1.00 17.41 322 ALA B C 1
ATOM 6101 O O . ALA B 1 325 ? -27.068 7.784 -14.379 1.00 16.24 322 ALA B O 1
ATOM 6103 N N . SER B 1 326 ? -26.054 6.766 -16.163 1.00 17.81 323 SER B N 1
ATOM 6104 C CA A SER B 1 326 ? -26.264 5.389 -15.733 0.50 17.02 323 SER B CA 1
ATOM 6105 C CA B SER B 1 326 ? -26.236 5.381 -15.720 0.50 18.30 323 SER B CA 1
ATOM 6106 C C . SER B 1 326 ? -25.538 5.075 -14.409 1.00 19.12 323 SER B C 1
ATOM 6107 O O . SER B 1 326 ? -25.956 4.166 -13.688 1.00 20.74 323 SER B O 1
ATOM 6112 N N . VAL B 1 327 ? -24.487 5.833 -14.104 1.00 18.45 324 VAL B N 1
ATOM 6113 C CA . VAL B 1 327 ? -23.616 5.565 -12.953 1.00 19.59 324 VAL B CA 1
ATOM 6114 C C . VAL B 1 327 ? -23.506 6.702 -11.996 1.00 19.57 324 VAL B C 1
ATOM 6115 O O . VAL B 1 327 ? -22.614 6.705 -11.132 1.00 22.60 324 VAL B O 1
ATOM 6119 N N . GLN B 1 328 ? -24.456 7.640 -12.076 1.00 21.14 325 GLN B N 1
ATOM 6120 C CA . GLN B 1 328 ? -24.609 8.676 -11.076 1.00 22.90 325 GLN B CA 1
ATOM 6121 C C . GLN B 1 328 ? -25.161 8.067 -9.759 1.00 29.23 325 GLN B C 1
ATOM 6122 O O . GLN B 1 328 ? -26.281 7.554 -9.744 1.00 34.52 325 GLN B O 1
ATOM 6128 N N . TRP B 1 329 ? -24.405 8.142 -8.665 1.00 22.16 326 TRP B N 1
ATOM 6129 C CA . TRP B 1 329 ? -24.900 7.591 -7.383 1.00 22.06 326 TRP B CA 1
ATOM 6130 C C . TRP B 1 329 ? -25.628 8.669 -6.605 1.00 21.89 326 TRP B C 1
ATOM 6131 O O . TRP B 1 329 ? -25.119 9.782 -6.424 1.00 21.62 326 TRP B O 1
ATOM 6142 N N . PHE B 1 330 ? -26.867 8.362 -6.258 1.00 22.23 327 PHE B N 1
ATOM 6143 C CA . PHE B 1 330 ? -27.637 9.105 -5.287 1.00 21.39 327 PHE B CA 1
ATOM 6144 C C . PHE B 1 330 ? -27.859 10.549 -5.736 1.00 21.11 327 PHE B C 1
ATOM 6145 O O . PHE B 1 330 ? -28.344 10.746 -6.824 1.00 22.33 327 PHE B O 1
ATOM 6153 N N . GLU B 1 331 ? -27.469 11.525 -4.939 1.00 21.67 328 GLU B N 1
ATOM 6154 C CA . GLU B 1 331 ? -27.882 12.903 -5.195 1.00 22.52 328 GLU B CA 1
ATOM 6155 C C . GLU B 1 331 ? -26.871 13.645 -6.073 1.00 24.89 328 GLU B C 1
ATOM 6156 O O . GLU B 1 331 ? -27.091 14.803 -6.388 1.00 26.36 328 GLU B O 1
ATOM 6162 N N . ARG B 1 332 ? -25.740 12.986 -6.365 1.00 23.87 329 ARG B N 1
ATOM 6163 C CA . ARG B 1 332 ? -24.771 13.371 -7.394 1.00 23.33 329 ARG B CA 1
ATOM 6164 C C . ARG B 1 332 ? -23.416 12.775 -7.053 1.00 24.13 329 ARG B C 1
ATOM 6165 O O . ARG B 1 332 ? -22.979 12.817 -5.912 1.00 26.42 329 ARG B O 1
ATOM 6173 N N . THR B 1 333 ? -22.769 12.215 -8.068 1.00 23.63 330 THR B N 1
ATOM 6174 C CA . THR B 1 333 ? -21.347 11.926 -8.043 1.00 21.59 330 THR B CA 1
ATOM 6175 C C . THR B 1 333 ? -20.630 12.831 -9.057 1.00 21.48 330 THR B C 1
ATOM 6176 O O . THR B 1 333 ? -21.170 13.143 -10.127 1.00 21.99 330 THR B O 1
ATOM 6180 N N . LEU B 1 334 ? -19.455 13.325 -8.668 1.00 23.10 331 LEU B N 1
ATOM 6181 C CA . LEU B 1 334 ? -18.705 14.297 -9.469 1.00 25.16 331 LEU B CA 1
ATOM 6182 C C . LEU B 1 334 ? -17.919 13.707 -10.633 1.00 22.48 331 LEU B C 1
ATOM 6183 O O . LEU B 1 334 ? -17.196 14.411 -11.318 1.00 23.27 331 LEU B O 1
ATOM 6188 N N . ASP B 1 335 ? -18.156 12.433 -10.936 1.00 22.50 332 ASP B N 1
ATOM 6189 C CA . ASP B 1 335 ? -17.649 11.840 -12.148 1.00 22.18 332 ASP B CA 1
ATOM 6190 C C . ASP B 1 335 ? -18.435 12.260 -13.398 1.00 21.87 332 ASP B C 1
ATOM 6191 O O . ASP B 1 335 ? -18.146 11.765 -14.469 1.00 21.16 332 ASP B O 1
ATOM 6196 N N . ASP B 1 336 ? -19.417 13.168 -13.282 1.00 20.84 333 ASP B N 1
ATOM 6197 C CA . ASP B 1 336 ? -20.041 13.762 -14.467 1.00 21.57 333 ASP B CA 1
ATOM 6198 C C . ASP B 1 336 ? -19.257 14.968 -14.987 1.00 22.00 333 ASP B C 1
ATOM 6199 O O . ASP B 1 336 ? -19.328 15.287 -16.157 1.00 22.36 333 ASP B O 1
ATOM 6204 N N . SER B 1 337 ? -18.489 15.603 -14.134 1.00 20.81 334 SER B N 1
ATOM 6205 C CA . SER B 1 337 ? -18.012 16.953 -14.440 1.00 21.90 334 SER B CA 1
ATOM 6206 C C . SER B 1 337 ? -17.029 17.088 -15.646 1.00 23.33 334 SER B C 1
ATOM 6207 O O . SER B 1 337 ? -17.248 17.947 -16.544 1.00 22.32 334 SER B O 1
ATOM 6210 N N . ALA B 1 338 ? -15.938 16.305 -15.659 1.00 22.51 335 ALA B N 1
ATOM 6211 C CA . ALA B 1 338 ? -14.927 16.460 -16.685 1.00 21.67 335 ALA B CA 1
ATOM 6212 C C . ALA B 1 338 ? -15.467 15.993 -18.038 1.00 19.23 335 ALA B C 1
ATOM 6213 O O . ALA B 1 338 ? -15.300 16.657 -19.029 1.00 21.88 335 ALA B O 1
ATOM 6215 N N . ASN B 1 339 ? -16.283 14.947 -18.005 1.00 20.65 336 ASN B N 1
ATOM 6216 C CA . ASN B 1 339 ? -16.867 14.384 -19.182 1.00 19.10 336 ASN B CA 1
ATOM 6217 C C . ASN B 1 339 ? -17.781 15.406 -19.797 1.00 18.22 336 ASN B C 1
ATOM 6218 O O . ASN B 1 339 ? -17.773 15.580 -20.995 1.00 19.77 336 ASN B O 1
ATOM 6223 N N . ARG B 1 340 ? -18.629 16.017 -18.998 1.00 19.13 337 ARG B N 1
ATOM 6224 C CA . ARG B 1 340 ? -19.592 17.033 -19.547 1.00 21.03 337 ARG B CA 1
ATOM 6225 C C . ARG B 1 340 ? -18.868 18.284 -20.114 1.00 20.82 337 ARG B C 1
ATOM 6226 O O . ARG B 1 340 ? -19.226 18.818 -21.154 1.00 22.16 337 ARG B O 1
ATOM 6234 N N . ARG B 1 341 ? -17.816 18.712 -19.464 1.00 22.32 338 ARG B N 1
ATOM 6235 C CA . ARG B 1 341 ? -16.988 19.815 -20.014 1.00 24.73 338 ARG B CA 1
ATOM 6236 C C . ARG B 1 341 ? -16.510 19.528 -21.435 1.00 24.61 338 ARG B C 1
ATOM 6237 O O . ARG B 1 341 ? -16.375 20.437 -22.247 1.00 24.52 338 ARG B O 1
ATOM 6245 N N . ILE B 1 342 ? -16.241 18.253 -21.724 1.00 23.57 339 ILE B N 1
ATOM 6246 C CA . ILE B 1 342 ? -15.849 17.821 -23.054 1.00 23.20 339 ILE B CA 1
ATOM 6247 C C . ILE B 1 342 ? -17.052 17.647 -23.988 1.00 22.29 339 ILE B C 1
ATOM 6248 O O . ILE B 1 342 ? -17.106 18.308 -25.023 1.00 21.81 339 ILE B O 1
ATOM 6253 N N . CYS B 1 343 ? -17.965 16.722 -23.675 1.00 20.01 340 CYS B N 1
ATOM 6254 C CA . CYS B 1 343 ? -18.961 16.277 -24.649 1.00 21.28 340 CYS B CA 1
ATOM 6255 C C . CYS B 1 343 ? -20.040 17.306 -25.006 1.00 21.36 340 CYS B C 1
ATOM 6256 O O . CYS B 1 343 ? -20.504 17.320 -26.163 1.00 20.98 340 CYS B O 1
ATOM 6259 N N . LEU B 1 344 ? -20.427 18.142 -24.043 1.00 20.66 341 LEU B N 1
ATOM 6260 C CA . LEU B 1 344 ? -21.534 19.104 -24.259 1.00 21.68 341 LEU B CA 1
ATOM 6261 C C . LEU B 1 344 ? -21.042 20.181 -25.203 1.00 19.88 341 LEU B C 1
ATOM 6262 O O . LEU B 1 344 ? -21.661 20.433 -26.258 1.00 18.64 341 LEU B O 1
ATOM 6267 N N . ALA B 1 345 ? -19.890 20.746 -24.894 1.00 19.12 342 ALA B N 1
ATOM 6268 C CA . ALA B 1 345 ? -19.293 21.742 -25.797 1.00 20.45 342 ALA B CA 1
ATOM 6269 C C . ALA B 1 345 ? -18.998 21.167 -27.183 1.00 20.19 342 ALA B C 1
ATOM 6270 O O . ALA B 1 345 ? -19.358 21.786 -28.194 1.00 19.08 342 ALA B O 1
ATOM 6272 N N . GLU B 1 346 ? -18.375 20.001 -27.232 1.00 19.29 343 GLU B N 1
ATOM 6273 C CA . GLU B 1 346 ? -17.940 19.404 -28.509 1.00 21.31 343 GLU B CA 1
ATOM 6274 C C . GLU B 1 346 ? -19.094 19.034 -29.396 1.00 18.63 343 GLU B C 1
ATOM 6275 O O . GLU B 1 346 ? -19.023 19.258 -30.580 1.00 19.97 343 GLU B O 1
ATOM 6281 N N . ALA B 1 347 ? -20.154 18.511 -28.817 1.00 17.68 344 ALA B N 1
ATOM 6282 C CA . ALA B 1 347 ? -21.314 18.146 -29.598 1.00 18.03 344 ALA B CA 1
ATOM 6283 C C . ALA B 1 347 ? -21.922 19.387 -30.260 1.00 17.10 344 ALA B C 1
ATOM 6284 O O . ALA B 1 347 ? -22.243 19.374 -31.481 1.00 17.29 344 ALA B O 1
ATOM 6286 N N . PHE B 1 348 ? -22.112 20.460 -29.495 1.00 16.93 345 PHE B N 1
ATOM 6287 C CA . PHE B 1 348 ? -22.655 21.675 -30.108 1.00 17.32 345 PHE B CA 1
ATOM 6288 C C . PHE B 1 348 ? -21.691 22.324 -31.100 1.00 18.59 345 PHE B C 1
ATOM 6289 O O . PHE B 1 348 ? -22.105 22.820 -32.118 1.00 16.83 345 PHE B O 1
ATOM 6297 N N . LEU B 1 349 ? -20.404 22.364 -30.793 1.00 16.53 346 LEU B N 1
ATOM 6298 C CA . LEU B 1 349 ? -19.467 22.963 -31.749 1.00 18.00 346 LEU B CA 1
ATOM 6299 C C . LEU B 1 349 ? -19.420 22.124 -33.057 1.00 19.61 346 LEU B C 1
ATOM 6300 O O . LEU B 1 349 ? -19.299 22.657 -34.153 1.00 18.32 346 LEU B O 1
ATOM 6305 N N . THR B 1 350 ? -19.478 20.793 -32.916 1.00 18.67 347 THR B N 1
ATOM 6306 C CA . THR B 1 350 ? -19.526 19.893 -34.062 1.00 16.51 347 THR B CA 1
ATOM 6307 C C . THR B 1 350 ? -20.818 20.136 -34.880 1.00 16.51 347 THR B C 1
ATOM 6308 O O . THR B 1 350 ? -20.771 20.265 -36.096 1.00 16.79 347 THR B O 1
ATOM 6312 N N . ALA B 1 351 ? -21.962 20.251 -34.202 1.00 16.06 348 ALA B N 1
ATOM 6313 C CA . ALA B 1 351 ? -23.251 20.450 -34.855 1.00 15.46 348 ALA B CA 1
ATOM 6314 C C . ALA B 1 351 ? -23.246 21.797 -35.609 1.00 15.83 348 ALA B C 1
ATOM 6315 O O . ALA B 1 351 ? -23.704 21.910 -36.744 1.00 15.91 348 ALA B O 1
ATOM 6317 N N . ASP B 1 352 ? -22.704 22.793 -34.945 1.00 16.04 349 ASP B N 1
ATOM 6318 C CA . ASP B 1 352 ? -22.619 24.164 -35.501 1.00 17.36 349 ASP B CA 1
ATOM 6319 C C . ASP B 1 352 ? -21.821 24.151 -36.818 1.00 18.41 349 ASP B C 1
ATOM 6320 O O . ASP B 1 352 ? -22.243 24.697 -37.850 1.00 17.14 349 ASP B O 1
ATOM 6325 N N . THR B 1 353 ? -20.670 23.478 -36.783 1.00 17.85 350 THR B N 1
ATOM 6326 C CA . THR B 1 353 ? -19.831 23.357 -37.985 1.00 17.89 350 THR B CA 1
ATOM 6327 C C . THR B 1 353 ? -20.557 22.646 -39.097 1.00 18.90 350 THR B C 1
ATOM 6328 O O . THR B 1 353 ? -20.497 23.039 -40.243 1.00 18.25 350 THR B O 1
ATOM 6332 N N . ILE B 1 354 ? -21.252 21.579 -38.745 1.00 18.71 351 ILE B N 1
ATOM 6333 C CA . ILE B 1 354 ? -21.929 20.831 -39.737 1.00 19.55 351 ILE B CA 1
ATOM 6334 C C . ILE B 1 354 ? -23.008 21.701 -40.399 1.00 20.55 351 ILE B C 1
ATOM 6335 O O . ILE B 1 354 ? -23.161 21.665 -41.615 1.00 18.84 351 ILE B O 1
ATOM 6340 N N . LEU B 1 355 ? -23.775 22.411 -39.589 1.00 18.93 352 LEU B N 1
ATOM 6341 C CA . LEU B 1 355 ? -24.828 23.277 -40.155 1.00 19.71 352 LEU B CA 1
ATOM 6342 C C . LEU B 1 355 ? -24.323 24.425 -41.045 1.00 19.68 352 LEU B C 1
ATOM 6343 O O . LEU B 1 355 ? -24.877 24.658 -42.118 1.00 20.89 352 LEU B O 1
ATOM 6348 N N . ASN B 1 356 ? -23.248 25.069 -40.631 1.00 20.43 353 ASN B N 1
ATOM 6349 C CA . ASN B 1 356 ? -22.620 26.162 -41.412 1.00 21.46 353 ASN B CA 1
ATOM 6350 C C . ASN B 1 356 ? -22.193 25.581 -42.753 1.00 20.95 353 ASN B C 1
ATOM 6351 O O . ASN B 1 356 ? -22.451 26.181 -43.804 1.00 18.73 353 ASN B O 1
ATOM 6356 N N . THR B 1 357 ? -21.549 24.405 -42.712 1.00 18.14 354 THR B N 1
ATOM 6357 C CA . THR B 1 357 ? -21.052 23.748 -43.943 1.00 17.78 354 THR B CA 1
ATOM 6358 C C . THR B 1 357 ? -22.195 23.269 -44.848 1.00 18.13 354 THR B C 1
ATOM 6359 O O . THR B 1 357 ? -22.102 23.372 -46.068 1.00 15.67 354 THR B O 1
ATOM 6363 N N . LEU B 1 358 ? -23.217 22.647 -44.270 1.00 19.44 355 LEU B N 1
ATOM 6364 C CA . LEU B 1 358 ? -24.315 22.154 -45.072 1.00 19.72 355 LEU B CA 1
ATOM 6365 C C . LEU B 1 358 ? -25.104 23.312 -45.729 1.00 18.78 355 LEU B C 1
ATOM 6366 O O . LEU B 1 358 ? -25.565 23.192 -46.870 1.00 18.48 355 LEU B O 1
ATOM 6371 N N . GLN B 1 359 ? -25.229 24.426 -45.031 1.00 20.14 356 GLN B N 1
ATOM 6372 C CA . GLN B 1 359 ? -25.846 25.614 -45.648 1.00 20.98 356 GLN B CA 1
ATOM 6373 C C . GLN B 1 359 ? -25.035 26.102 -46.854 1.00 18.99 356 GLN B C 1
ATOM 6374 O O . GLN B 1 359 ? -25.592 26.340 -47.883 1.00 18.45 356 GLN B O 1
ATOM 6380 N N . ASN B 1 360 ? -23.706 26.126 -46.746 1.00 18.99 357 ASN B N 1
ATOM 6381 C CA . ASN B 1 360 ? -22.836 26.381 -47.865 1.00 17.93 357 ASN B CA 1
ATOM 6382 C C . ASN B 1 360 ? -23.034 25.404 -49.026 1.00 17.52 357 ASN B C 1
ATOM 6383 O O . ASN B 1 360 ? -23.116 25.798 -50.201 1.00 17.27 357 ASN B O 1
ATOM 6388 N N . ILE B 1 361 ? -23.122 24.091 -48.724 1.00 17.52 358 ILE B N 1
ATOM 6389 C CA . ILE B 1 361 ? -23.346 23.124 -49.766 1.00 14.94 358 ILE B CA 1
ATOM 6390 C C . ILE B 1 361 ? -24.678 23.392 -50.494 1.00 15.00 358 ILE B C 1
ATOM 6391 O O . ILE B 1 361 ? -24.781 23.248 -51.708 1.00 18.27 358 ILE B O 1
ATOM 6396 N N . SER B 1 362 ? -25.668 23.804 -49.742 1.00 16.10 359 SER B N 1
ATOM 6397 C CA . SER B 1 362 ? -27.020 23.980 -50.247 1.00 20.09 359 SER B CA 1
ATOM 6398 C C . SER B 1 362 ? -27.149 25.202 -51.141 1.00 21.93 359 SER B C 1
ATOM 6399 O O . SER B 1 362 ? -28.105 25.318 -51.901 1.00 21.53 359 SER B O 1
ATOM 6402 N N . GLU B 1 363 ? -26.195 26.111 -51.066 1.00 22.68 360 GLU B N 1
ATOM 6403 C CA . GLU B 1 363 ? -26.288 27.375 -51.815 1.00 18.69 360 GLU B CA 1
ATOM 6404 C C . GLU B 1 363 ? -25.631 27.274 -53.162 1.00 19.15 360 GLU B C 1
ATOM 6405 O O . GLU B 1 363 ? -24.410 27.465 -53.305 1.00 19.74 360 GLU B O 1
ATOM 6411 N N . GLY B 1 364 ? -26.439 26.963 -54.175 1.00 20.26 361 GLY B N 1
ATOM 6412 C CA . GLY B 1 364 ? -25.925 26.853 -55.546 1.00 19.34 361 GLY B CA 1
ATOM 6413 C C . GLY B 1 364 ? -25.436 25.454 -55.931 1.00 20.54 361 GLY B C 1
ATOM 6414 O O . GLY B 1 364 ? -24.373 25.295 -56.505 1.00 19.95 361 GLY B O 1
ATOM 6415 N N . LEU B 1 365 ? -26.219 24.434 -55.634 1.00 20.71 362 LEU B N 1
ATOM 6416 C CA . LEU B 1 365 ? -25.849 23.075 -55.992 1.00 20.61 362 LEU B CA 1
ATOM 6417 C C . LEU B 1 365 ? -25.793 23.001 -57.469 1.00 21.11 362 LEU B C 1
ATOM 6418 O O . LEU B 1 365 ? -26.615 23.633 -58.162 1.00 22.16 362 LEU B O 1
ATOM 6423 N N . VAL B 1 366 ? -24.851 22.216 -57.959 1.00 19.13 363 VAL B N 1
ATOM 6424 C CA . VAL B 1 366 ? -24.623 22.073 -59.371 1.00 19.77 363 VAL B CA 1
ATOM 6425 C C . VAL B 1 366 ? -25.294 20.795 -59.859 1.00 21.71 363 VAL B C 1
ATOM 6426 O O . VAL B 1 366 ? -25.068 19.720 -59.304 1.00 22.11 363 VAL B O 1
ATOM 6430 N N . VAL B 1 367 ? -26.116 20.891 -60.902 1.00 19.30 364 VAL B N 1
ATOM 6431 C CA . VAL B 1 367 ? -26.779 19.708 -61.465 1.00 18.64 364 VAL B CA 1
ATOM 6432 C C . VAL B 1 367 ? -26.379 19.638 -62.925 1.00 20.19 364 VAL B C 1
ATOM 6433 O O . VAL B 1 367 ? -26.332 20.668 -63.586 1.00 19.59 364 VAL B O 1
ATOM 6437 N N . TYR B 1 368 ? -26.128 18.410 -63.414 1.00 17.98 365 TYR B N 1
ATOM 6438 C CA . TYR B 1 368 ? -25.850 18.110 -64.860 1.00 17.98 365 TYR B CA 1
ATOM 6439 C C . TYR B 1 368 ? -26.927 17.290 -65.510 1.00 17.20 365 TYR B C 1
ATOM 6440 O O . TYR B 1 368 ? -26.848 16.051 -65.573 1.00 14.74 365 TYR B O 1
ATOM 6449 N N . PRO B 1 369 ? -27.968 17.971 -66.021 1.00 20.34 366 PRO B N 1
ATOM 6450 C CA . PRO B 1 369 ? -29.102 17.223 -66.615 1.00 19.51 366 PRO B CA 1
ATOM 6451 C C . PRO B 1 369 ? -28.758 16.306 -67.773 1.00 18.29 366 PRO B C 1
ATOM 6452 O O . PRO B 1 369 ? -29.385 15.271 -67.932 1.00 16.10 366 PRO B O 1
ATOM 6456 N N . LYS B 1 370 ? -27.782 16.650 -68.589 1.00 18.89 367 LYS B N 1
ATOM 6457 C CA . LYS B 1 370 ? -27.432 15.767 -69.716 1.00 19.71 367 LYS B CA 1
ATOM 6458 C C . LYS B 1 370 ? -26.730 14.503 -69.268 1.00 19.05 367 LYS B C 1
ATOM 6459 O O . LYS B 1 370 ? -26.843 13.477 -69.938 1.00 17.35 367 LYS B O 1
ATOM 6465 N N . VAL B 1 371 ? -26.043 14.566 -68.118 1.00 19.14 368 VAL B N 1
ATOM 6466 C CA . VAL B 1 371 ? -25.445 13.340 -67.528 1.00 18.07 368 VAL B CA 1
ATOM 6467 C C . VAL B 1 371 ? -26.580 12.487 -67.020 1.00 17.80 368 VAL B C 1
ATOM 6468 O O . VAL B 1 371 ? -26.679 11.313 -67.368 1.00 17.12 368 VAL B O 1
ATOM 6472 N N . ILE B 1 372 ? -27.457 13.106 -66.207 1.00 17.68 369 ILE B N 1
ATOM 6473 C CA . ILE B 1 372 ? -28.656 12.433 -65.710 1.00 17.24 369 ILE B CA 1
ATOM 6474 C C . ILE B 1 372 ? -29.414 11.762 -66.866 1.00 17.90 369 ILE B C 1
ATOM 6475 O O . ILE B 1 372 ? -29.813 10.588 -66.764 1.00 17.91 369 ILE B O 1
ATOM 6480 N N . GLU B 1 373 ? -29.637 12.508 -67.945 1.00 18.16 370 GLU B N 1
ATOM 6481 C CA . GLU B 1 373 ? -30.392 11.993 -69.108 1.00 21.86 370 GLU B CA 1
ATOM 6482 C C . GLU B 1 373 ? -29.719 10.823 -69.787 1.00 21.33 370 GLU B C 1
ATOM 6483 O O . GLU B 1 373 ? -30.390 9.852 -70.159 1.00 22.51 370 GLU B O 1
ATOM 6489 N N . ARG B 1 374 ? -28.403 10.885 -69.928 1.00 20.05 371 ARG B N 1
ATOM 6490 C CA . ARG B 1 374 ? -27.680 9.789 -70.564 1.00 22.08 371 ARG B CA 1
ATOM 6491 C C . ARG B 1 374 ? -27.823 8.509 -69.755 1.00 20.98 371 ARG B C 1
ATOM 6492 O O . ARG B 1 374 ? -28.087 7.432 -70.316 1.00 20.43 371 ARG B O 1
ATOM 6500 N N . ARG B 1 375 ? -27.705 8.619 -68.428 1.00 19.40 372 ARG B N 1
ATOM 6501 C CA . ARG B 1 375 ? -27.797 7.461 -67.563 1.00 20.15 372 ARG B CA 1
ATOM 6502 C C . ARG B 1 375 ? -29.188 6.858 -67.639 1.00 19.86 372 ARG B C 1
ATOM 6503 O O . ARG B 1 375 ? -29.335 5.661 -67.757 1.00 20.25 372 ARG B O 1
ATOM 6511 N N . ILE B 1 376 ? -30.219 7.700 -67.580 1.00 20.06 373 ILE B N 1
ATOM 6512 C CA . ILE B 1 376 ? -31.592 7.235 -67.810 1.00 21.17 373 ILE B CA 1
ATOM 6513 C C . ILE B 1 376 ? -31.684 6.482 -69.161 1.00 23.58 373 ILE B C 1
ATOM 6514 O O . ILE B 1 376 ? -32.248 5.381 -69.213 1.00 24.39 373 ILE B O 1
ATOM 6519 N N . ARG B 1 377 ? -31.092 7.028 -70.218 1.00 25.45 374 ARG B N 1
ATOM 6520 C CA . ARG B 1 377 ? -31.248 6.416 -71.548 1.00 27.19 374 ARG B CA 1
ATOM 6521 C C . ARG B 1 377 ? -30.586 5.052 -71.614 1.00 25.89 374 ARG B C 1
ATOM 6522 O O . ARG B 1 377 ? -31.037 4.195 -72.338 1.00 24.47 374 ARG B O 1
ATOM 6530 N N . GLN B 1 378 ? -29.547 4.846 -70.805 1.00 25.20 375 GLN B N 1
ATOM 6531 C CA . GLN B 1 378 ? -28.876 3.576 -70.733 1.00 24.98 375 GLN B CA 1
ATOM 6532 C C . GLN B 1 378 ? -29.640 2.531 -69.942 1.00 25.75 375 GLN B C 1
ATOM 6533 O O . GLN B 1 378 ? -29.466 1.371 -70.201 1.00 23.53 375 GLN B O 1
ATOM 6539 N N . GLU B 1 379 ? -30.368 2.946 -68.896 1.00 23.64 376 GLU B N 1
ATOM 6540 C CA . GLU B 1 379 ? -31.014 2.014 -67.963 1.00 22.98 376 GLU B CA 1
ATOM 6541 C C . GLU B 1 379 ? -32.489 1.847 -68.218 1.00 23.67 376 GLU B C 1
ATOM 6542 O O . GLU B 1 379 ? -33.034 0.752 -68.068 1.00 21.90 376 GLU B O 1
ATOM 6548 N N . LEU B 1 380 ? -33.148 2.911 -68.677 1.00 23.19 377 LEU B N 1
ATOM 6549 C CA . LEU B 1 380 ? -34.621 2.865 -68.804 1.00 24.22 377 LEU B CA 1
ATOM 6550 C C . LEU B 1 380 ? -35.205 1.758 -69.686 1.00 22.88 377 LEU B C 1
ATOM 6551 O O . LEU B 1 380 ? -36.243 1.215 -69.319 1.00 24.45 377 LEU B O 1
ATOM 6556 N N . PRO B 1 381 ? -34.519 1.362 -70.788 1.00 26.22 378 PRO B N 1
ATOM 6557 C CA . PRO B 1 381 ? -35.131 0.352 -71.640 1.00 26.62 378 PRO B CA 1
ATOM 6558 C C . PRO B 1 381 ? -35.360 -0.949 -70.915 1.00 28.02 378 PRO B C 1
ATOM 6559 O O . PRO B 1 381 ? -36.370 -1.581 -71.134 1.00 29.08 378 PRO B O 1
ATOM 6563 N N . PHE B 1 382 ? -34.470 -1.305 -69.982 1.00 27.50 379 PHE B N 1
ATOM 6564 C CA . PHE B 1 382 ? -34.639 -2.520 -69.185 1.00 29.84 379 PHE B CA 1
ATOM 6565 C C . PHE B 1 382 ? -35.841 -2.485 -68.230 1.00 30.16 379 PHE B C 1
ATOM 6566 O O . PHE B 1 382 ? -36.319 -3.527 -67.804 1.00 35.19 379 PHE B O 1
ATOM 6574 N N . MET B 1 383 ? -36.338 -1.291 -67.916 1.00 30.35 380 MET B N 1
ATOM 6575 C CA . MET B 1 383 ? -37.507 -1.130 -67.079 1.00 29.14 380 MET B CA 1
ATOM 6576 C C . MET B 1 383 ? -38.771 -0.813 -67.897 1.00 31.05 380 MET B C 1
ATOM 6577 O O . MET B 1 383 ? -39.830 -0.669 -67.320 1.00 29.23 380 MET B O 1
ATOM 6582 N N . ALA B 1 384 ? -38.641 -0.650 -69.227 1.00 28.01 381 ALA B N 1
ATOM 6583 C CA . ALA B 1 384 ? -39.763 -0.287 -70.101 1.00 29.31 381 ALA B CA 1
ATOM 6584 C C . ALA B 1 384 ? -40.462 -1.510 -70.736 1.00 34.83 381 ALA B C 1
ATOM 6585 O O . ALA B 1 384 ? -41.413 -1.353 -71.503 1.00 36.54 381 ALA B O 1
ATOM 6587 N N . THR B 1 385 ? -40.008 -2.708 -70.414 1.00 36.59 382 THR B N 1
ATOM 6588 C CA . THR B 1 385 ? -40.327 -3.874 -71.239 1.00 40.60 382 THR B CA 1
ATOM 6589 C C . THR B 1 385 ? -41.802 -4.247 -70.989 1.00 41.91 382 THR B C 1
ATOM 6590 O O . THR B 1 385 ? -42.532 -4.477 -71.931 1.00 43.86 382 THR B O 1
ATOM 6594 N N . GLU B 1 386 ? -42.294 -4.061 -69.768 1.00 43.37 383 GLU B N 1
ATOM 6595 C CA . GLU B 1 386 ? -43.735 -4.181 -69.503 1.00 44.68 383 GLU B CA 1
ATOM 6596 C C . GLU B 1 386 ? -44.651 -3.148 -70.196 1.00 47.36 383 GLU B C 1
ATOM 6597 O O . GLU B 1 386 ? -45.762 -3.493 -70.594 1.00 43.80 383 GLU B O 1
ATOM 6603 N N . ASN B 1 387 ? -44.238 -1.878 -70.265 1.00 39.73 384 ASN B N 1
ATOM 6604 C CA . ASN B 1 387 ? -44.985 -0.861 -71.032 1.00 39.20 384 ASN B CA 1
ATOM 6605 C C . ASN B 1 387 ? -45.094 -1.258 -72.512 1.00 41.15 384 ASN B C 1
ATOM 6606 O O . ASN B 1 387 ? -46.108 -0.997 -73.155 1.00 37.52 384 ASN B O 1
ATOM 6611 N N . ILE B 1 388 ? -44.053 -1.888 -73.029 1.00 39.74 385 ILE B N 1
ATOM 6612 C CA . ILE B 1 388 ? -44.015 -2.337 -74.406 1.00 40.71 385 ILE B CA 1
ATOM 6613 C C . ILE B 1 388 ? -44.923 -3.534 -74.586 1.00 38.98 385 ILE B C 1
ATOM 6614 O O . ILE B 1 388 ? -45.688 -3.581 -75.481 1.00 37.53 385 ILE B O 1
ATOM 6619 N N . ILE B 1 389 ? -44.806 -4.504 -73.717 1.00 41.00 386 ILE B N 1
ATOM 6620 C CA . ILE B 1 389 ? -45.711 -5.676 -73.772 1.00 45.97 386 ILE B CA 1
ATOM 6621 C C . ILE B 1 389 ? -47.164 -5.205 -73.812 1.00 47.30 386 ILE B C 1
ATOM 6622 O O . ILE B 1 389 ? -47.957 -5.731 -74.586 1.00 48.88 386 ILE B O 1
ATOM 6627 N N . MET B 1 390 ? -47.506 -4.240 -72.960 1.00 50.00 387 MET B N 1
ATOM 6628 C CA . MET B 1 390 ? -48.881 -3.749 -72.864 1.00 48.78 387 MET B CA 1
ATOM 6629 C C . MET B 1 390 ? -49.338 -3.058 -74.136 1.00 51.62 387 MET B C 1
ATOM 6630 O O . MET B 1 390 ? -50.504 -3.187 -74.521 1.00 49.02 387 MET B O 1
ATOM 6635 N N . ALA B 1 391 ? -48.434 -2.340 -74.806 1.00 48.42 388 ALA B N 1
ATOM 6636 C CA . ALA B 1 391 ? -48.786 -1.662 -76.060 1.00 44.71 388 ALA B CA 1
ATOM 6637 C C . ALA B 1 391 ? -48.947 -2.665 -77.226 1.00 50.80 388 ALA B C 1
ATOM 6638 O O . ALA B 1 391 ? -49.720 -2.402 -78.161 1.00 47.29 388 ALA B O 1
ATOM 6640 N N A MET B 1 392 ? -48.205 -3.781 -77.174 0.50 49.73 389 MET B N 1
ATOM 6641 N N B MET B 1 392 ? -48.244 -3.799 -77.164 0.50 46.17 389 MET B N 1
ATOM 6642 C CA A MET B 1 392 ? -48.389 -4.885 -78.120 0.50 52.99 389 MET B CA 1
ATOM 6643 C CA B MET B 1 392 ? -48.420 -4.858 -78.157 0.50 47.25 389 MET B CA 1
ATOM 6644 C C A MET B 1 392 ? -49.747 -5.545 -77.888 0.50 53.31 389 MET B C 1
ATOM 6645 C C B MET B 1 392 ? -49.715 -5.640 -77.903 0.50 50.18 389 MET B C 1
ATOM 6646 O O A MET B 1 392 ? -50.532 -5.701 -78.827 0.50 52.30 389 MET B O 1
ATOM 6647 O O B MET B 1 392 ? -50.413 -6.007 -78.851 0.50 50.33 389 MET B O 1
ATOM 6656 N N . VAL B 1 393 ? -50.025 -5.897 -76.630 1.00 52.95 390 VAL B N 1
ATOM 6657 C CA . VAL B 1 393 ? -51.309 -6.525 -76.238 1.00 52.71 390 VAL B CA 1
ATOM 6658 C C . VAL B 1 393 ? -52.499 -5.667 -76.675 1.00 54.53 390 VAL B C 1
ATOM 6659 O O . VAL B 1 393 ? -53.472 -6.190 -77.189 1.00 61.48 390 VAL B O 1
ATOM 6663 N N . LYS B 1 394 ? -52.386 -4.351 -76.533 1.00 55.66 391 LYS B N 1
ATOM 6664 C CA . LYS B 1 394 ? -53.439 -3.434 -76.979 1.00 55.99 391 LYS B CA 1
ATOM 6665 C C . LYS B 1 394 ? -53.627 -3.384 -78.498 1.00 57.50 391 LYS B C 1
ATOM 6666 O O . LYS B 1 394 ? -54.730 -3.129 -78.964 1.00 65.08 391 LYS B O 1
ATOM 6672 N N . ALA B 1 395 ? -52.565 -3.598 -79.270 1.00 56.20 392 ALA B N 1
ATOM 6673 C CA . ALA B 1 395 ? -52.684 -3.648 -80.739 1.00 62.03 392 ALA B CA 1
ATOM 6674 C C . ALA B 1 395 ? -52.888 -5.082 -81.319 1.00 61.55 392 ALA B C 1
ATOM 6675 O O . ALA B 1 395 ? -52.737 -5.298 -82.529 1.00 66.09 392 ALA B O 1
ATOM 6677 N N . GLY B 1 396 ? -53.204 -6.052 -80.464 1.00 57.39 393 GLY B N 1
ATOM 6678 C CA . GLY B 1 396 ? -53.544 -7.389 -80.928 1.00 61.50 393 GLY B CA 1
ATOM 6679 C C . GLY B 1 396 ? -52.726 -8.520 -80.332 1.00 63.17 393 GLY B C 1
ATOM 6680 O O . GLY B 1 396 ? -53.255 -9.596 -80.104 1.00 62.75 393 GLY B O 1
ATOM 6681 N N . GLY B 1 397 ? -51.443 -8.292 -80.063 1.00 58.74 394 GLY B N 1
ATOM 6682 C CA . GLY B 1 397 ? -50.522 -9.397 -79.801 1.00 53.96 394 GLY B CA 1
ATOM 6683 C C . GLY B 1 397 ? -50.699 -10.124 -78.486 1.00 52.42 394 GLY B C 1
ATOM 6684 O O . GLY B 1 397 ? -51.572 -9.796 -77.682 1.00 52.96 394 GLY B O 1
ATOM 6685 N N . SER B 1 398 ? -49.823 -11.104 -78.272 1.00 54.74 395 SER B N 1
ATOM 6686 C CA . SER B 1 398 ? -49.844 -11.990 -77.095 1.00 51.49 395 SER B CA 1
ATOM 6687 C C . SER B 1 398 ? -48.834 -11.558 -75.996 1.00 51.05 395 SER B C 1
ATOM 6688 O O . SER B 1 398 ? -47.625 -11.453 -76.258 1.00 49.03 395 SER B O 1
ATOM 6691 N N . ARG B 1 399 ? -49.331 -11.329 -74.776 1.00 51.46 396 ARG B N 1
ATOM 6692 C CA . ARG B 1 399 ? -48.467 -11.107 -73.601 1.00 51.29 396 ARG B CA 1
ATOM 6693 C C . ARG B 1 399 ? -47.298 -12.107 -73.565 1.00 50.74 396 ARG B C 1
ATOM 6694 O O . ARG B 1 399 ? -46.136 -11.701 -73.501 1.00 43.88 396 ARG B O 1
ATOM 6702 N N . GLN B 1 400 ? -47.600 -13.399 -73.647 1.00 49.89 397 GLN B N 1
ATOM 6703 C CA . GLN B 1 400 ? -46.563 -14.422 -73.539 1.00 58.03 397 GLN B CA 1
ATOM 6704 C C . GLN B 1 400 ? -45.585 -14.421 -74.744 1.00 56.83 397 GLN B C 1
ATOM 6705 O O . GLN B 1 400 ? -44.385 -14.634 -74.547 1.00 52.41 397 GLN B O 1
ATOM 6711 N N . ASP B 1 401 ? -46.090 -14.189 -75.962 1.00 54.29 398 ASP B N 1
ATOM 6712 C CA . ASP B 1 401 ? -45.232 -14.122 -77.170 1.00 55.74 398 ASP B CA 1
ATOM 6713 C C . ASP B 1 401 ? -44.247 -12.977 -77.043 1.00 52.00 398 ASP B C 1
ATOM 6714 O O . ASP B 1 401 ? -43.049 -13.123 -77.331 1.00 55.22 398 ASP B O 1
ATOM 6719 N N . CYS B 1 402 ? -44.808 -11.809 -76.731 1.00 47.81 399 CYS B N 1
ATOM 6720 C CA . CYS B 1 402 ? -44.061 -10.558 -76.657 1.00 47.88 399 CYS B CA 1
ATOM 6721 C C . CYS B 1 402 ? -43.010 -10.640 -75.543 1.00 43.85 399 CYS B C 1
ATOM 6722 O O . CYS B 1 402 ? -41.862 -10.261 -75.760 1.00 42.58 399 CYS B O 1
ATOM 6725 N N . HIS B 1 403 ? -43.389 -11.226 -74.404 1.00 42.17 400 HIS B N 1
ATOM 6726 C CA . HIS B 1 403 ? -42.476 -11.481 -73.280 1.00 50.25 400 HIS B CA 1
ATOM 6727 C C . HIS B 1 403 ? -41.248 -12.334 -73.668 1.00 53.27 400 HIS B C 1
ATOM 6728 O O . HIS B 1 403 ? -40.125 -12.041 -73.222 1.00 51.06 400 HIS B O 1
ATOM 6735 N N . GLU B 1 404 ? -41.450 -13.361 -74.493 1.00 48.66 401 GLU B N 1
ATOM 6736 C CA . GLU B 1 404 ? -40.337 -14.225 -74.905 1.00 55.75 401 GLU B CA 1
ATOM 6737 C C . GLU B 1 404 ? -39.435 -13.529 -75.933 1.00 51.00 401 GLU B C 1
ATOM 6738 O O . GLU B 1 404 ? -38.222 -13.691 -75.888 1.00 45.56 401 GLU B O 1
ATOM 6744 N N . LYS B 1 405 ? -40.011 -12.729 -76.825 1.00 45.24 402 LYS B N 1
ATOM 6745 C CA . LYS B 1 405 ? -39.205 -11.993 -77.791 1.00 45.66 402 LYS B CA 1
ATOM 6746 C C . LYS B 1 405 ? -38.399 -10.869 -77.141 1.00 49.79 402 LYS B C 1
ATOM 6747 O O . LYS B 1 405 ? -37.206 -10.718 -77.423 1.00 45.52 402 LYS B O 1
ATOM 6753 N N . ILE B 1 406 ? -39.033 -10.115 -76.246 1.00 41.11 403 ILE B N 1
ATOM 6754 C CA . ILE B 1 406 ? -38.362 -9.030 -75.559 1.00 47.72 403 ILE B CA 1
ATOM 6755 C C . ILE B 1 406 ? -37.239 -9.564 -74.618 1.00 44.58 403 ILE B C 1
ATOM 6756 O O . ILE B 1 406 ? -36.161 -8.963 -74.518 1.00 38.85 403 ILE B O 1
ATOM 6761 N N . ARG B 1 407 ? -37.483 -10.695 -73.953 1.00 37.28 404 ARG B N 1
ATOM 6762 C CA . ARG B 1 407 ? -36.455 -11.353 -73.157 1.00 41.62 404 ARG B CA 1
ATOM 6763 C C . ARG B 1 407 ? -35.205 -11.669 -73.979 1.00 41.88 404 ARG B C 1
ATOM 6764 O O . ARG B 1 407 ? -34.094 -11.481 -73.456 1.00 40.11 404 ARG B O 1
ATOM 6772 N N . VAL B 1 408 ? -35.349 -12.141 -75.232 1.00 41.11 405 VAL B N 1
ATOM 6773 C CA . VAL B 1 408 ? -34.153 -12.538 -76.007 1.00 42.95 405 VAL B CA 1
ATOM 6774 C C . VAL B 1 408 ? -33.344 -11.312 -76.397 1.00 40.45 405 VAL B C 1
ATOM 6775 O O . VAL B 1 408 ? -32.136 -11.348 -76.268 1.00 34.01 405 VAL B O 1
ATOM 6779 N N . LEU B 1 409 ? -34.018 -10.241 -76.845 1.00 37.44 406 LEU B N 1
ATOM 6780 C CA . LEU B 1 409 ? -33.351 -8.996 -77.238 1.00 36.51 406 LEU B CA 1
ATOM 6781 C C . LEU B 1 409 ? -32.688 -8.274 -76.074 1.00 33.99 406 LEU B C 1
ATOM 6782 O O . LEU B 1 409 ? -31.591 -7.713 -76.227 1.00 30.90 406 LEU B O 1
ATOM 6787 N N . SER B 1 410 ? -33.378 -8.266 -74.937 1.00 31.63 407 SER B N 1
ATOM 6788 C CA . SER B 1 410 ? -32.882 -7.665 -73.692 1.00 33.45 407 SER B CA 1
ATOM 6789 C C . SER B 1 410 ? -31.629 -8.372 -73.202 1.00 38.29 407 SER B C 1
ATOM 6790 O O . SER B 1 410 ? -30.687 -7.726 -72.677 1.00 33.65 407 SER B O 1
ATOM 6793 N N . GLN B 1 411 ? -31.620 -9.696 -73.350 1.00 40.49 408 GLN B N 1
ATOM 6794 C CA . GLN B 1 411 ? -30.438 -10.490 -73.019 1.00 41.73 408 GLN B CA 1
ATOM 6795 C C . GLN B 1 411 ? -29.289 -10.141 -73.924 1.00 38.25 408 GLN B C 1
ATOM 6796 O O . GLN B 1 411 ? -28.156 -10.025 -73.458 1.00 36.60 408 GLN B O 1
ATOM 6802 N N . GLN B 1 412 ? -29.573 -9.958 -75.211 1.00 32.17 409 GLN B N 1
ATOM 6803 C CA . GLN B 1 412 ? -28.538 -9.529 -76.145 1.00 32.99 409 GLN B CA 1
ATOM 6804 C C . GLN B 1 412 ? -28.007 -8.144 -75.777 1.00 33.08 409 GLN B C 1
ATOM 6805 O O . GLN B 1 412 ? -26.785 -7.941 -75.759 1.00 30.73 409 GLN B O 1
ATOM 6811 N N . ALA B 1 413 ? -28.915 -7.197 -75.536 1.00 26.63 410 ALA B N 1
ATOM 6812 C CA . ALA B 1 413 ? -28.514 -5.859 -75.110 1.00 29.83 410 ALA B CA 1
ATOM 6813 C C . ALA B 1 413 ? -27.721 -5.870 -73.805 1.00 28.30 410 ALA B C 1
ATOM 6814 O O . ALA B 1 413 ? -26.720 -5.169 -73.679 1.00 29.28 410 ALA B O 1
ATOM 6816 N N . ALA B 1 414 ? -28.164 -6.653 -72.823 1.00 25.89 411 ALA B N 1
ATOM 6817 C CA . ALA B 1 414 ? -27.446 -6.743 -71.545 1.00 28.17 411 ALA B CA 1
ATOM 6818 C C . ALA B 1 414 ? -26.019 -7.244 -71.731 1.00 29.66 411 ALA B C 1
ATOM 6819 O O . ALA B 1 414 ? -25.084 -6.739 -71.091 1.00 26.25 411 ALA B O 1
ATOM 6821 N N . SER B 1 415 ? -25.851 -8.168 -72.662 1.00 29.31 412 SER B N 1
ATOM 6822 C CA . SER B 1 415 ? -24.544 -8.657 -72.974 1.00 30.85 412 SER B CA 1
ATOM 6823 C C . SER B 1 415 ? -23.683 -7.593 -73.694 1.00 30.14 412 SER B C 1
ATOM 6824 O O . SER B 1 415 ? -22.489 -7.519 -73.446 1.00 27.36 412 SER B O 1
ATOM 6827 N N . VAL B 1 416 ? -24.258 -6.785 -74.582 1.00 30.20 413 VAL B N 1
ATOM 6828 C CA . VAL B 1 416 ? -23.506 -5.641 -75.139 1.00 29.01 413 VAL B CA 1
ATOM 6829 C C . VAL B 1 416 ? -22.989 -4.760 -73.984 1.00 28.50 413 VAL B C 1
ATOM 6830 O O . VAL B 1 416 ? -21.793 -4.467 -73.899 1.00 25.20 413 VAL B O 1
ATOM 6834 N N . VAL B 1 417 ? -23.867 -4.450 -73.028 1.00 24.67 414 VAL B N 1
ATOM 6835 C CA . VAL B 1 417 ? -23.466 -3.569 -71.930 1.00 27.85 414 VAL B CA 1
ATOM 6836 C C . VAL B 1 417 ? -22.314 -4.158 -71.097 1.00 27.10 414 VAL B C 1
ATOM 6837 O O . VAL B 1 417 ? -21.297 -3.496 -70.928 1.00 26.89 414 VAL B O 1
ATOM 6841 N N . LYS B 1 418 ? -22.460 -5.411 -70.645 1.00 26.05 415 LYS B N 1
ATOM 6842 C CA . LYS B 1 418 ? -21.532 -5.995 -69.672 1.00 26.27 415 LYS B CA 1
ATOM 6843 C C . LYS B 1 418 ? -20.339 -6.728 -70.287 1.00 24.82 415 LYS B C 1
ATOM 6844 O O . LYS B 1 418 ? -19.196 -6.538 -69.832 1.00 27.15 415 LYS B O 1
ATOM 6850 N N . GLN B 1 419 ? -20.592 -7.590 -71.267 1.00 28.00 416 GLN B N 1
ATOM 6851 C CA . GLN B 1 419 ? -19.523 -8.389 -71.894 1.00 30.96 416 GLN B CA 1
ATOM 6852 C C . GLN B 1 419 ? -18.719 -7.561 -72.905 1.00 30.20 416 GLN B C 1
ATOM 6853 O O . GLN B 1 419 ? -17.539 -7.857 -73.133 1.00 32.15 416 GLN B O 1
ATOM 6859 N N . GLU B 1 420 ? -19.302 -6.506 -73.465 1.00 29.58 417 GLU B N 1
ATOM 6860 C CA . GLU B 1 420 ? -18.585 -5.708 -74.476 1.00 30.38 417 GLU B CA 1
ATOM 6861 C C . GLU B 1 420 ? -18.262 -4.289 -74.045 1.00 33.12 417 GLU B C 1
ATOM 6862 O O . GLU B 1 420 ? -17.534 -3.588 -74.753 1.00 34.58 417 GLU B O 1
ATOM 6868 N N . GLY B 1 421 ? -18.812 -3.856 -72.907 1.00 29.94 418 GLY B N 1
ATOM 6869 C CA . GLY B 1 421 ? -18.670 -2.510 -72.470 1.00 29.11 418 GLY B CA 1
ATOM 6870 C C . GLY B 1 421 ? -19.306 -1.478 -73.398 1.00 32.08 418 GLY B C 1
ATOM 6871 O O . GLY B 1 421 ? -18.864 -0.349 -73.399 1.00 30.92 418 GLY B O 1
ATOM 6872 N N . GLY B 1 422 ? -20.354 -1.868 -74.152 1.00 31.99 419 GLY B N 1
ATOM 6873 C CA . GLY B 1 422 ? -21.018 -1.026 -75.173 1.00 31.30 419 GLY B CA 1
ATOM 6874 C C . GLY B 1 422 ? -22.249 -0.262 -74.648 1.00 32.59 419 GLY B C 1
ATOM 6875 O O . GLY B 1 422 ? -22.702 -0.514 -73.540 1.00 38.53 419 GLY B O 1
ATOM 6876 N N . ASP B 1 423 ? -22.742 0.706 -75.428 1.00 27.71 420 ASP B N 1
ATOM 6877 C CA . ASP B 1 423 ? -23.966 1.391 -75.099 1.00 29.80 420 ASP B CA 1
ATOM 6878 C C . ASP B 1 423 ? -25.109 0.410 -75.227 1.00 29.87 420 ASP B C 1
ATOM 6879 O O . ASP B 1 423 ? -25.065 -0.508 -76.062 1.00 31.50 420 ASP B O 1
ATOM 6884 N N . ASN B 1 424 ? -26.122 0.591 -74.387 1.00 24.87 421 ASN B N 1
ATOM 6885 C CA . ASN B 1 424 ? -27.300 -0.232 -74.438 1.00 26.43 421 ASN B CA 1
ATOM 6886 C C . ASN B 1 424 ? -28.023 -0.028 -75.764 1.00 27.38 421 ASN B C 1
ATOM 6887 O O . ASN B 1 424 ? -28.462 1.098 -76.036 1.00 31.80 421 ASN B O 1
ATOM 6892 N N . ASP B 1 425 ? -28.250 -1.120 -76.517 1.00 29.06 422 ASP B N 1
ATOM 6893 C CA . ASP B 1 425 ? -28.907 -1.042 -77.840 1.00 29.22 422 ASP B CA 1
ATOM 6894 C C . ASP B 1 425 ? -30.300 -1.680 -77.906 1.00 29.66 422 ASP B C 1
ATOM 6895 O O . ASP B 1 425 ? -30.810 -1.953 -78.972 1.00 31.81 422 ASP B O 1
ATOM 6900 N N . LEU B 1 426 ? -30.962 -1.812 -76.768 1.00 31.05 423 LEU B N 1
ATOM 6901 C CA . LEU B 1 426 ? -32.215 -2.517 -76.716 1.00 28.57 423 LEU B CA 1
ATOM 6902 C C . LEU B 1 426 ? -33.265 -1.846 -77.600 1.00 29.83 423 LEU B C 1
ATOM 6903 O O . LEU B 1 426 ? -33.913 -2.528 -78.396 1.00 31.33 423 LEU B O 1
ATOM 6908 N N . ILE B 1 427 ? -33.408 -0.529 -77.510 1.00 29.98 424 ILE B N 1
ATOM 6909 C CA . ILE B 1 427 ? -34.428 0.161 -78.313 1.00 32.43 424 ILE B CA 1
ATOM 6910 C C . ILE B 1 427 ? -34.117 0.059 -79.805 1.00 37.07 424 ILE B C 1
ATOM 6911 O O . ILE B 1 427 ? -35.012 -0.189 -80.612 1.00 32.93 424 ILE B O 1
ATOM 6916 N N . GLU B 1 428 ? -32.842 0.173 -80.168 1.00 40.39 425 GLU B N 1
ATOM 6917 C CA . GLU B 1 428 ? -32.422 -0.096 -81.545 1.00 39.34 425 GLU B CA 1
ATOM 6918 C C . GLU B 1 428 ? -32.848 -1.530 -82.028 1.00 35.17 425 GLU B C 1
ATOM 6919 O O . GLU B 1 428 ? -33.402 -1.693 -83.130 1.00 32.35 425 GLU B O 1
ATOM 6925 N N . ARG B 1 429 ? -32.653 -2.551 -81.197 1.00 32.81 426 ARG B N 1
ATOM 6926 C CA . ARG B 1 429 ? -32.990 -3.944 -81.595 1.00 35.62 426 ARG B CA 1
ATOM 6927 C C . ARG B 1 429 ? -34.499 -4.135 -81.734 1.00 35.99 426 ARG B C 1
ATOM 6928 O O . ARG B 1 429 ? -34.956 -4.874 -82.587 1.00 38.95 426 ARG B O 1
ATOM 6936 N N . ILE B 1 430 ? -35.252 -3.448 -80.890 1.00 33.78 427 ILE B N 1
ATOM 6937 C CA . ILE B 1 430 ? -36.717 -3.413 -81.001 1.00 37.49 427 ILE B CA 1
ATOM 6938 C C . ILE B 1 430 ? -37.155 -2.690 -82.291 1.00 40.78 427 ILE B C 1
ATOM 6939 O O . ILE B 1 430 ? -37.974 -3.211 -83.022 1.00 36.86 427 ILE B O 1
ATOM 6944 N N . GLN B 1 431 ? -36.596 -1.510 -82.549 1.00 41.50 428 GLN B N 1
ATOM 6945 C CA . GLN B 1 431 ? -36.798 -0.781 -83.811 1.00 49.03 428 GLN B CA 1
ATOM 6946 C C . GLN B 1 431 ? -36.531 -1.594 -85.098 1.00 51.78 428 GLN B C 1
ATOM 6947 O O . GLN B 1 431 ? -37.223 -1.405 -86.092 1.00 50.59 428 GLN B O 1
ATOM 6953 N N . ALA B 1 432 ? -35.557 -2.503 -85.054 1.00 56.45 429 ALA B N 1
ATOM 6954 C CA . ALA B 1 432 ? -35.106 -3.263 -86.239 1.00 56.01 429 ALA B CA 1
ATOM 6955 C C . ALA B 1 432 ? -35.777 -4.625 -86.391 1.00 55.91 429 ALA B C 1
ATOM 6956 O O . ALA B 1 432 ? -35.458 -5.383 -87.322 1.00 65.79 429 ALA B O 1
ATOM 6958 N N . ASP B 1 433 ? -36.651 -4.971 -85.452 1.00 50.42 430 ASP B N 1
ATOM 6959 C CA . ASP B 1 433 ? -37.355 -6.254 -85.473 1.00 48.34 430 ASP B CA 1
ATOM 6960 C C . ASP B 1 433 ? -38.825 -5.994 -85.858 1.00 51.85 430 ASP B C 1
ATOM 6961 O O . ASP B 1 433 ? -39.591 -5.382 -85.086 1.00 49.60 430 ASP B O 1
ATOM 6966 N N . ALA B 1 434 ? -39.214 -6.458 -87.047 1.00 48.43 431 ALA B N 1
ATOM 6967 C CA . ALA B 1 434 ? -40.538 -6.128 -87.615 1.00 52.30 431 ALA B CA 1
ATOM 6968 C C . ALA B 1 434 ? -41.731 -6.671 -86.750 1.00 49.08 431 ALA B C 1
ATOM 6969 O O . ALA B 1 434 ? -42.823 -6.107 -86.798 1.00 55.84 431 ALA B O 1
ATOM 6971 N N . TYR B 1 435 ? -41.488 -7.702 -85.925 1.00 45.21 432 TYR B N 1
ATOM 6972 C CA . TYR B 1 435 ? -42.472 -8.201 -84.933 1.00 47.43 432 TYR B CA 1
ATOM 6973 C C . TYR B 1 435 ? -43.057 -7.120 -84.019 1.00 49.94 432 TYR B C 1
ATOM 6974 O O . TYR B 1 435 ? -44.161 -7.293 -83.448 1.00 42.00 432 TYR B O 1
ATOM 6983 N N . PHE B 1 436 ? -42.272 -6.063 -83.808 1.00 47.45 433 PHE B N 1
ATOM 6984 C CA . PHE B 1 436 ? -42.699 -4.923 -83.008 1.00 44.09 433 PHE B CA 1
ATOM 6985 C C . PHE B 1 436 ? -43.275 -3.796 -83.836 1.00 43.09 433 PHE B C 1
ATOM 6986 O O . PHE B 1 436 ? -43.539 -2.738 -83.285 1.00 46.68 433 PHE B O 1
ATOM 6994 N N . SER B 1 437 ? -43.577 -4.042 -85.119 1.00 42.83 434 SER B N 1
ATOM 6995 C CA . SER B 1 437 ? -44.084 -2.971 -86.013 1.00 43.08 434 SER B CA 1
ATOM 6996 C C . SER B 1 437 ? -45.419 -2.386 -85.569 1.00 37.40 434 SER B C 1
ATOM 6997 O O . SER B 1 437 ? -45.632 -1.188 -85.703 1.00 43.97 434 SER B O 1
ATOM 7000 N N . PRO B 1 438 ? -46.288 -3.201 -84.948 1.00 41.46 435 PRO B N 1
ATOM 7001 C CA . PRO B 1 438 ? -47.483 -2.560 -84.363 1.00 42.70 435 PRO B CA 1
ATOM 7002 C C . PRO B 1 438 ? -47.220 -1.548 -83.236 1.00 42.55 435 PRO B C 1
ATOM 7003 O O . PRO B 1 438 ? -48.146 -0.847 -82.853 1.00 46.02 435 PRO B O 1
ATOM 7007 N N . ILE B 1 439 ? -46.004 -1.457 -82.701 1.00 46.34 436 ILE B N 1
ATOM 7008 C CA . ILE B 1 439 ? -45.694 -0.369 -81.741 1.00 46.38 436 ILE B CA 1
ATOM 7009 C C . ILE B 1 439 ? -44.523 0.555 -82.097 1.00 46.78 436 ILE B C 1
ATOM 7010 O O . ILE B 1 439 ? -44.191 1.423 -81.294 1.00 49.71 436 ILE B O 1
ATOM 7015 N N . HIS B 1 440 ? -43.930 0.426 -83.290 1.00 47.94 437 HIS B N 1
ATOM 7016 C CA . HIS B 1 440 ? -42.785 1.293 -83.672 1.00 47.29 437 HIS B CA 1
ATOM 7017 C C . HIS B 1 440 ? -43.077 2.800 -83.668 1.00 47.45 437 HIS B C 1
ATOM 7018 O O . HIS B 1 440 ? -42.238 3.599 -83.251 1.00 47.61 437 HIS B O 1
ATOM 7025 N N . SER B 1 441 ? -44.253 3.193 -84.124 1.00 44.35 438 SER B N 1
ATOM 7026 C CA . SER B 1 441 ? -44.639 4.602 -84.040 1.00 49.04 438 SER B CA 1
ATOM 7027 C C . SER B 1 441 ? -44.717 5.101 -82.585 1.00 44.18 438 SER B C 1
ATOM 7028 O O . SER B 1 441 ? -44.559 6.294 -82.339 1.00 45.21 438 SER B O 1
ATOM 7031 N N . GLN B 1 442 ? -44.995 4.199 -81.644 1.00 40.08 439 GLN B N 1
ATOM 7032 C CA . GLN B 1 442 ? -45.187 4.578 -80.235 1.00 44.60 439 GLN B CA 1
ATOM 7033 C C . GLN B 1 442 ? -43.893 4.711 -79.388 1.00 45.25 439 GLN B C 1
ATOM 7034 O O . GLN B 1 442 ? -43.956 5.206 -78.258 1.00 41.87 439 GLN B O 1
ATOM 7040 N N . LEU B 1 443 ? -42.749 4.258 -79.894 1.00 43.97 440 LEU B N 1
ATOM 7041 C CA . LEU B 1 443 ? -41.625 3.954 -79.005 1.00 44.31 440 LEU B CA 1
ATOM 7042 C C . LEU B 1 443 ? -41.114 5.177 -78.251 1.00 48.75 440 LEU B C 1
ATOM 7043 O O . LEU B 1 443 ? -40.857 5.096 -77.050 1.00 39.27 440 LEU B O 1
ATOM 7048 N N . ASP B 1 444 ? -40.963 6.299 -78.949 1.00 46.02 441 ASP B N 1
ATOM 7049 C CA . ASP B 1 444 ? -40.600 7.565 -78.304 1.00 48.90 441 ASP B CA 1
ATOM 7050 C C . ASP B 1 444 ? -41.468 7.901 -77.108 1.00 46.96 441 ASP B C 1
ATOM 7051 O O . ASP B 1 444 ? -40.954 8.235 -76.044 1.00 45.00 441 ASP B O 1
ATOM 7056 N N . HIS B 1 445 ? -42.783 7.805 -77.277 1.00 46.30 442 HIS B N 1
ATOM 7057 C CA . HIS B 1 445 ? -43.703 8.080 -76.187 1.00 42.79 442 HIS B CA 1
ATOM 7058 C C . HIS B 1 445 ? -43.571 7.023 -75.079 1.00 36.54 442 HIS B C 1
ATOM 7059 O O . HIS B 1 445 ? -43.620 7.369 -73.916 1.00 37.71 442 HIS B O 1
ATOM 7066 N N . LEU B 1 446 ? -43.441 5.745 -75.444 1.00 31.78 443 LEU B N 1
ATOM 7067 C CA . LEU B 1 446 ? -43.310 4.654 -74.466 1.00 32.57 443 LEU B CA 1
ATOM 7068 C C . LEU B 1 446 ? -42.042 4.783 -73.623 1.00 29.45 443 LEU B C 1
ATOM 7069 O O . LEU B 1 446 ? -41.999 4.252 -72.517 1.00 28.92 443 LEU B O 1
ATOM 7074 N N . LEU B 1 447 ? -41.035 5.454 -74.165 1.00 28.52 444 LEU B N 1
ATOM 7075 C CA . LEU B 1 447 ? -39.766 5.669 -73.488 1.00 29.98 444 LEU B CA 1
ATOM 7076 C C . LEU B 1 447 ? -39.593 7.081 -72.928 1.00 29.77 444 LEU B C 1
ATOM 7077 O O . LEU B 1 447 ? -38.530 7.412 -72.467 1.00 27.52 444 LEU B O 1
ATOM 7082 N N . ASP B 1 448 ? -40.635 7.907 -72.931 1.00 29.82 445 ASP B N 1
ATOM 7083 C CA . ASP B 1 448 ? -40.569 9.222 -72.298 1.00 29.90 445 ASP B CA 1
ATOM 7084 C C . ASP B 1 448 ? -40.264 9.091 -70.779 1.00 25.15 445 ASP B C 1
ATOM 7085 O O . ASP B 1 448 ? -41.090 8.587 -70.023 1.00 23.40 445 ASP B O 1
ATOM 7090 N N . PRO B 1 449 ? -39.110 9.596 -70.323 1.00 24.49 446 PRO B N 1
ATOM 7091 C CA . PRO B 1 449 ? -38.734 9.406 -68.911 1.00 24.20 446 PRO B CA 1
ATOM 7092 C C . PRO B 1 449 ? -39.740 9.965 -67.909 1.00 24.44 446 PRO B C 1
ATOM 7093 O O . PRO B 1 449 ? -39.904 9.410 -66.810 1.00 22.30 446 PRO B O 1
ATOM 7097 N N . SER B 1 450 ? -40.323 11.124 -68.234 1.00 28.42 447 SER B N 1
ATOM 7098 C CA . SER B 1 450 ? -41.345 11.765 -67.374 1.00 27.62 447 SER B CA 1
ATOM 7099 C C . SER B 1 450 ? -42.523 10.859 -67.051 1.00 30.55 447 SER B C 1
ATOM 7100 O O . SER B 1 450 ? -43.122 10.979 -65.971 1.00 31.83 447 SER B O 1
ATOM 7103 N N . SER B 1 451 ? -42.855 9.947 -67.964 1.00 27.23 448 SER B N 1
ATOM 7104 C CA . SER B 1 451 ? -43.942 9.008 -67.704 1.00 26.57 448 SER B CA 1
ATOM 7105 C C . SER B 1 451 ? -43.579 7.892 -66.753 1.00 28.46 448 SER B C 1
ATOM 7106 O O . SER B 1 451 ? -44.467 7.152 -66.327 1.00 25.43 448 SER B O 1
ATOM 7109 N N . PHE B 1 452 ? -42.297 7.793 -66.346 1.00 23.26 449 PHE B N 1
ATOM 7110 C CA . PHE B 1 452 ? -41.856 6.733 -65.432 1.00 23.12 449 PHE B CA 1
ATOM 7111 C C . PHE B 1 452 ? -41.601 7.198 -63.995 1.00 19.89 449 PHE B C 1
ATOM 7112 O O . PHE B 1 452 ? -41.219 6.409 -63.166 1.00 23.25 449 PHE B O 1
ATOM 7120 N N . THR B 1 453 ? -41.776 8.481 -63.713 1.00 19.43 450 THR B N 1
ATOM 7121 C CA . THR B 1 453 ? -41.483 9.046 -62.426 1.00 19.67 450 THR B CA 1
ATOM 7122 C C . THR B 1 453 ? -42.655 8.920 -61.433 1.00 19.50 450 THR B C 1
ATOM 7123 O O . THR B 1 453 ? -42.620 9.495 -60.373 1.00 19.21 450 THR B O 1
ATOM 7127 N N . GLY B 1 454 ? -43.685 8.145 -61.760 1.00 20.92 451 GLY B N 1
ATOM 7128 C CA . GLY B 1 454 ? -44.879 8.076 -60.899 1.00 20.46 451 GLY B CA 1
ATOM 7129 C C . GLY B 1 454 ? -45.375 9.426 -60.447 1.00 18.19 451 GLY B C 1
ATOM 7130 O O . GLY B 1 454 ? -45.501 10.307 -61.239 1.00 20.85 451 GLY B O 1
ATOM 7131 N N . ARG B 1 455 ? -45.583 9.591 -59.137 1.00 18.15 452 ARG B N 1
ATOM 7132 C CA . ARG B 1 455 ? -46.172 10.794 -58.575 1.00 18.31 452 ARG B CA 1
ATOM 7133 C C . ARG B 1 455 ? -45.112 11.710 -57.939 1.00 17.97 452 ARG B C 1
ATOM 7134 O O . ARG B 1 455 ? -45.445 12.594 -57.203 1.00 19.00 452 ARG B O 1
ATOM 7142 N N . ALA B 1 456 ? -43.843 11.503 -58.270 1.00 17.00 453 ALA B N 1
ATOM 7143 C CA . ALA B 1 456 ? -42.774 12.250 -57.657 1.00 17.58 453 ALA B CA 1
ATOM 7144 C C . ALA B 1 456 ? -43.050 13.772 -57.574 1.00 16.72 453 ALA B C 1
ATOM 7145 O O . ALA B 1 456 ? -42.931 14.373 -56.502 1.00 17.03 453 ALA B O 1
ATOM 7147 N N . SER B 1 457 ? -43.412 14.379 -58.691 1.00 17.60 454 SER B N 1
ATOM 7148 C CA . SER B 1 457 ? -43.509 15.872 -58.738 1.00 18.32 454 SER B CA 1
ATOM 7149 C C . SER B 1 457 ? -44.671 16.352 -57.859 1.00 17.86 454 SER B C 1
ATOM 7150 O O . SER B 1 457 ? -44.527 17.313 -57.126 1.00 18.69 454 SER B O 1
ATOM 7153 N N . GLN B 1 458 ? -45.791 15.636 -57.862 1.00 17.27 455 GLN B N 1
ATOM 7154 C CA . GLN B 1 458 ? -46.916 15.963 -56.972 1.00 16.85 455 GLN B CA 1
ATOM 7155 C C . GLN B 1 458 ? -46.625 15.721 -55.536 1.00 17.71 455 GLN B C 1
ATOM 7156 O O . GLN B 1 458 ? -47.091 16.496 -54.660 1.00 17.07 455 GLN B O 1
ATOM 7162 N N . GLN B 1 459 ? -45.838 14.672 -55.236 1.00 15.48 456 GLN B N 1
ATOM 7163 C CA . GLN B 1 459 ? -45.404 14.457 -53.859 1.00 17.03 456 GLN B CA 1
ATOM 7164 C C . GLN B 1 459 ? -44.576 15.627 -53.341 1.00 17.20 456 GLN B C 1
ATOM 7165 O O . GLN B 1 459 ? -44.740 16.073 -52.180 1.00 17.18 456 GLN B O 1
ATOM 7171 N N . VAL B 1 460 ? -43.671 16.126 -54.185 1.00 16.21 457 VAL B N 1
ATOM 7172 C CA . VAL B 1 460 ? -42.848 17.304 -53.813 1.00 16.85 457 VAL B CA 1
ATOM 7173 C C . VAL B 1 460 ? -43.782 18.491 -53.426 1.00 16.84 457 VAL B C 1
ATOM 7174 O O . VAL B 1 460 ? -43.685 19.061 -52.336 1.00 16.48 457 VAL B O 1
ATOM 7178 N N . GLN B 1 461 ? -44.724 18.778 -54.296 1.00 17.51 458 GLN B N 1
ATOM 7179 C CA . GLN B 1 461 ? -45.588 19.942 -54.108 1.00 20.21 458 GLN B CA 1
ATOM 7180 C C . GLN B 1 461 ? -46.335 19.828 -52.777 1.00 20.00 458 GLN B C 1
ATOM 7181 O O . GLN B 1 461 ? -46.375 20.778 -51.995 1.00 16.69 458 GLN B O 1
ATOM 7187 N N . ARG B 1 462 ? -46.972 18.677 -52.522 1.00 20.07 459 ARG B N 1
ATOM 7188 C CA . ARG B 1 462 ? -47.769 18.537 -51.324 1.00 21.66 459 ARG B CA 1
ATOM 7189 C C . ARG B 1 462 ? -46.935 18.568 -50.078 1.00 19.67 459 ARG B C 1
ATOM 7190 O O . ARG B 1 462 ? -47.309 19.163 -49.073 1.00 16.85 459 ARG B O 1
ATOM 7198 N N . PHE B 1 463 ? -45.789 17.900 -50.114 1.00 17.64 460 PHE B N 1
ATOM 7199 C CA . PHE B 1 463 ? -44.885 17.923 -48.982 1.00 15.92 460 PHE B CA 1
ATOM 7200 C C . PHE B 1 463 ? -44.430 19.319 -48.619 1.00 16.22 460 PHE B C 1
ATOM 7201 O O . PHE B 1 463 ? -44.465 19.711 -47.432 1.00 15.73 460 PHE B O 1
ATOM 7209 N N . LEU B 1 464 ? -43.985 20.076 -49.607 1.00 16.36 461 LEU B N 1
ATOM 7210 C CA . LEU B 1 464 ? -43.465 21.434 -49.305 1.00 17.62 461 LEU B CA 1
ATOM 7211 C C . LEU B 1 464 ? -44.586 22.308 -48.713 1.00 21.28 461 LEU B C 1
ATOM 7212 O O . LEU B 1 464 ? -44.386 22.943 -47.682 1.00 18.33 461 LEU B O 1
ATOM 7217 N N . GLU B 1 465 ? -45.783 22.235 -49.312 1.00 20.40 462 GLU B N 1
ATOM 7218 C CA . GLU B 1 465 ? -46.917 23.036 -48.803 1.00 23.10 462 GLU B CA 1
ATOM 7219 C C . GLU B 1 465 ? -47.363 22.658 -47.404 1.00 20.81 462 GLU B C 1
ATOM 7220 O O . GLU B 1 465 ? -47.647 23.526 -46.582 1.00 19.28 462 GLU B O 1
ATOM 7226 N N . GLU B 1 466 ? -47.534 21.346 -47.179 1.00 19.93 463 GLU B N 1
ATOM 7227 C CA . GLU B 1 466 ? -48.121 20.856 -45.963 1.00 20.68 463 GLU B CA 1
ATOM 7228 C C . GLU B 1 466 ? -47.137 20.743 -44.861 1.00 19.50 463 GLU B C 1
ATOM 7229 O O . GLU B 1 466 ? -47.502 20.968 -43.726 1.00 19.39 463 GLU B O 1
ATOM 7235 N N . GLU B 1 467 ? -45.879 20.383 -45.159 1.00 17.89 464 GLU B N 1
ATOM 7236 C CA . GLU B 1 467 ? -44.961 19.982 -44.090 1.00 19.20 464 GLU B CA 1
ATOM 7237 C C . GLU B 1 467 ? -43.692 20.803 -43.936 1.00 21.03 464 GLU B C 1
ATOM 7238 O O . GLU B 1 467 ? -43.014 20.657 -42.916 1.00 29.67 464 GLU B O 1
ATOM 7244 N N . VAL B 1 468 ? -43.278 21.557 -44.946 1.00 19.13 465 VAL B N 1
ATOM 7245 C CA . VAL B 1 468 ? -42.009 22.274 -44.853 1.00 17.29 465 VAL B CA 1
ATOM 7246 C C . VAL B 1 468 ? -42.213 23.803 -44.650 1.00 17.97 465 VAL B C 1
ATOM 7247 O O . VAL B 1 468 ? -41.780 24.376 -43.634 1.00 17.18 465 VAL B O 1
ATOM 7251 N N . TYR B 1 469 ? -42.914 24.453 -45.561 1.00 17.40 466 TYR B N 1
ATOM 7252 C CA . TYR B 1 469 ? -43.111 25.897 -45.453 1.00 18.56 466 TYR B CA 1
ATOM 7253 C C . TYR B 1 469 ? -43.662 26.330 -44.100 1.00 19.49 466 TYR B C 1
ATOM 7254 O O . TYR B 1 469 ? -43.142 27.285 -43.520 1.00 21.77 466 TYR B O 1
ATOM 7263 N N . PRO B 1 470 ? -44.573 25.543 -43.507 1.00 18.95 467 PRO B N 1
ATOM 7264 C CA . PRO B 1 470 ? -45.057 25.942 -42.192 1.00 19.50 467 PRO B CA 1
ATOM 7265 C C . PRO B 1 470 ? -44.043 25.923 -41.069 1.00 23.20 467 PRO B C 1
ATOM 7266 O O . PRO B 1 470 ? -44.121 26.756 -40.155 1.00 23.73 467 PRO B O 1
ATOM 7270 N N . LEU B 1 471 ? -43.076 25.000 -41.123 1.00 22.10 468 LEU B N 1
ATOM 7271 C CA . LEU B 1 471 ? -41.987 25.021 -40.172 1.00 23.17 468 LEU B CA 1
ATOM 7272 C C . LEU B 1 471 ? -41.039 26.218 -40.351 1.00 20.33 468 LEU B C 1
ATOM 7273 O O . LEU B 1 471 ? -40.337 26.607 -39.406 1.00 24.76 468 LEU B O 1
ATOM 7278 N N . LEU B 1 472 ? -40.897 26.695 -41.576 1.00 21.54 469 LEU B N 1
ATOM 7279 C CA . LEU B 1 472 ? -39.940 27.739 -41.887 1.00 21.38 469 LEU B CA 1
ATOM 7280 C C . LEU B 1 472 ? -40.502 29.111 -41.506 1.00 25.42 469 LEU B C 1
ATOM 7281 O O . LEU B 1 472 ? -39.740 30.052 -41.326 1.00 24.93 469 LEU B O 1
ATOM 7286 N N . LYS B 1 473 ? -41.827 29.205 -41.398 1.00 28.81 470 LYS B N 1
ATOM 7287 C CA . LYS B 1 473 ? -42.504 30.506 -41.242 1.00 33.70 470 LYS B CA 1
ATOM 7288 C C . LYS B 1 473 ? -41.936 31.318 -40.074 1.00 31.33 470 LYS B C 1
ATOM 7289 O O . LYS B 1 473 ? -41.633 32.498 -40.234 1.00 31.57 470 LYS B O 1
ATOM 7295 N N . PRO B 1 474 ? -41.655 30.681 -38.942 1.00 32.52 471 PRO B N 1
ATOM 7296 C CA . PRO B 1 474 ? -41.054 31.489 -37.864 1.00 31.85 471 PRO B CA 1
ATOM 7297 C C . PRO B 1 474 ? -39.642 32.060 -38.075 1.00 37.53 471 PRO B C 1
ATOM 7298 O O . PRO B 1 474 ? -39.230 32.970 -37.327 1.00 34.19 471 PRO B O 1
ATOM 7302 N N . TYR B 1 475 ? -38.911 31.569 -39.081 1.00 31.12 472 TYR B N 1
ATOM 7303 C CA . TYR B 1 475 ? -37.531 31.944 -39.292 1.00 28.66 472 TYR B CA 1
ATOM 7304 C C . TYR B 1 475 ? -37.356 32.909 -40.508 1.00 31.20 472 TYR B C 1
ATOM 7305 O O . TYR B 1 475 ? -36.227 33.159 -40.968 1.00 31.00 472 TYR B O 1
ATOM 7314 N N . GLU B 1 476 ? -38.454 33.436 -41.049 1.00 33.66 473 GLU B N 1
ATOM 7315 C CA . GLU B 1 476 ? -38.353 34.207 -42.280 1.00 36.69 473 GLU B CA 1
ATOM 7316 C C . GLU B 1 476 ? -37.388 35.398 -42.166 1.00 31.66 473 GLU B C 1
ATOM 7317 O O . GLU B 1 476 ? -36.688 35.736 -43.123 1.00 32.16 473 GLU B O 1
ATOM 7323 N N . SER B 1 477 ? -37.324 36.019 -41.004 1.00 29.73 474 SER B N 1
ATOM 7324 C CA . SER B 1 477 ? -36.562 37.268 -40.882 1.00 34.03 474 SER B CA 1
ATOM 7325 C C . SER B 1 477 ? -35.057 37.033 -40.837 1.00 33.30 474 SER B C 1
ATOM 7326 O O . SER B 1 477 ? -34.302 37.989 -40.921 1.00 26.06 474 SER B O 1
ATOM 7329 N N . VAL B 1 478 ? -34.632 35.775 -40.684 1.00 30.51 475 VAL B N 1
ATOM 7330 C CA . VAL B 1 478 ? -33.190 35.437 -40.679 1.00 32.03 475 VAL B CA 1
ATOM 7331 C C . VAL B 1 478 ? -32.778 34.533 -41.839 1.00 31.73 475 VAL B C 1
ATOM 7332 O O . VAL B 1 478 ? -31.673 34.001 -41.841 1.00 29.69 475 VAL B O 1
ATOM 7336 N N . MET B 1 479 ? -33.641 34.426 -42.851 1.00 33.51 476 MET B N 1
ATOM 7337 C CA . MET B 1 479 ? -33.514 33.410 -43.893 1.00 32.47 476 MET B CA 1
ATOM 7338 C C . MET B 1 479 ? -32.434 33.731 -44.926 1.00 37.97 476 MET B C 1
ATOM 7339 O O . MET B 1 479 ? -31.832 32.815 -45.489 1.00 35.50 476 MET B O 1
ATOM 7344 N N . LYS B 1 480 ? -32.157 35.021 -45.153 1.00 39.72 477 LYS B N 1
ATOM 7345 C CA . LYS B 1 480 ? -31.420 35.446 -46.378 1.00 47.27 477 LYS B CA 1
ATOM 7346 C C . LYS B 1 480 ? -29.867 35.447 -46.241 1.00 53.03 477 LYS B C 1
ATOM 7347 O O . LYS B 1 480 ? -29.133 35.436 -47.270 1.00 49.15 477 LYS B O 1
ATOM 7353 N N . VAL B 1 481 ? -29.372 35.438 -45.002 1.00 46.03 478 VAL B N 1
ATOM 7354 C CA . VAL B 1 481 ? -27.919 35.382 -44.782 1.00 55.07 478 VAL B CA 1
ATOM 7355 C C . VAL B 1 481 ? -27.212 34.135 -45.376 1.00 57.39 478 VAL B C 1
ATOM 7356 O O . VAL B 1 481 ? -27.655 33.007 -45.169 1.00 44.45 478 VAL B O 1
ATOM 7360 N N . LYS B 1 482 ? -26.074 34.386 -46.051 1.00 57.70 479 LYS B N 1
ATOM 7361 C CA . LYS B 1 482 ? -25.273 33.373 -46.800 1.00 57.77 479 LYS B CA 1
ATOM 7362 C C . LYS B 1 482 ? -24.400 32.472 -45.878 1.00 48.89 479 LYS B C 1
ATOM 7363 O O . LYS B 1 482 ? -24.018 32.883 -44.766 1.00 36.35 479 LYS B O 1
ATOM 7369 N N . SER C 1 12 ? -7.414 33.221 -24.867 1.00 49.67 9 SER C N 1
ATOM 7370 C CA . SER C 1 12 ? -8.536 34.206 -24.719 1.00 50.53 9 SER C CA 1
ATOM 7371 C C . SER C 1 12 ? -9.718 33.547 -24.006 1.00 51.43 9 SER C C 1
ATOM 7372 O O . SER C 1 12 ? -10.269 32.554 -24.513 1.00 47.79 9 SER C O 1
ATOM 7375 N N . PRO C 1 13 ? -10.130 34.103 -22.845 1.00 51.97 10 PRO C N 1
ATOM 7376 C CA . PRO C 1 13 ? -11.373 33.628 -22.238 1.00 47.52 10 PRO C CA 1
ATOM 7377 C C . PRO C 1 13 ? -12.647 33.919 -23.075 1.00 46.65 10 PRO C C 1
ATOM 7378 O O . PRO C 1 13 ? -13.701 33.382 -22.743 1.00 33.47 10 PRO C O 1
ATOM 7382 N N . ASP C 1 14 ? -12.539 34.692 -24.173 1.00 50.74 11 ASP C N 1
ATOM 7383 C CA . ASP C 1 14 ? -13.693 34.962 -25.087 1.00 53.12 11 ASP C CA 1
ATOM 7384 C C . ASP C 1 14 ? -13.928 33.875 -26.171 1.00 51.48 11 ASP C C 1
ATOM 7385 O O . ASP C 1 14 ? -14.822 34.008 -27.020 1.00 54.51 11 ASP C O 1
ATOM 7390 N N . SER C 1 15 ? -13.163 32.788 -26.123 1.00 48.74 12 SER C N 1
ATOM 7391 C CA . SER C 1 15 ? -13.410 31.628 -26.994 1.00 52.93 12 SER C CA 1
ATOM 7392 C C . SER C 1 15 ? -13.301 30.318 -26.211 1.00 45.40 12 SER C C 1
ATOM 7393 O O . SER C 1 15 ? -12.590 30.236 -25.219 1.00 46.68 12 SER C O 1
ATOM 7396 N N . TYR C 1 16 ? -14.044 29.308 -26.659 1.00 45.52 13 TYR C N 1
ATOM 7397 C CA . TYR C 1 16 ? -13.908 27.952 -26.159 1.00 44.09 13 TYR C CA 1
ATOM 7398 C C . TYR C 1 16 ? -12.473 27.468 -26.325 1.00 48.42 13 TYR C C 1
ATOM 7399 O O . TYR C 1 16 ? -11.843 27.670 -27.374 1.00 52.07 13 TYR C O 1
ATOM 7408 N N . ARG C 1 17 ? -11.982 26.817 -25.282 1.00 50.41 14 ARG C N 1
ATOM 7409 C CA . ARG C 1 17 ? -10.625 26.293 -25.225 1.00 55.59 14 ARG C CA 1
ATOM 7410 C C . ARG C 1 17 ? -10.735 24.871 -24.708 1.00 50.72 14 ARG C C 1
ATOM 7411 O O . ARG C 1 17 ? -11.234 24.659 -23.602 1.00 39.18 14 ARG C O 1
ATOM 7419 N N . SER C 1 18 ? -10.268 23.902 -25.492 1.00 48.23 15 SER C N 1
ATOM 7420 C CA . SER C 1 18 ? -10.310 22.502 -25.075 1.00 50.11 15 SER C CA 1
ATOM 7421 C C . SER C 1 18 ? -9.967 22.389 -23.592 1.00 48.59 15 SER C C 1
ATOM 7422 O O . SER C 1 18 ? -8.901 22.866 -23.151 1.00 40.95 15 SER C O 1
ATOM 7425 N N . PRO C 1 19 ? -10.872 21.788 -22.796 1.00 51.36 16 PRO C N 1
ATOM 7426 C CA . PRO C 1 19 ? -10.435 21.465 -21.443 1.00 45.04 16 PRO C CA 1
ATOM 7427 C C . PRO C 1 19 ? -9.249 20.466 -21.427 1.00 45.39 16 PRO C C 1
ATOM 7428 O O . PRO C 1 19 ? -8.455 20.475 -20.479 1.00 42.44 16 PRO C O 1
ATOM 7432 N N . LEU C 1 20 ? -9.115 19.642 -22.473 1.00 42.09 17 LEU C N 1
ATOM 7433 C CA . LEU C 1 20 ? -7.966 18.700 -22.590 1.00 44.53 17 LEU C CA 1
ATOM 7434 C C . LEU C 1 20 ? -6.610 19.426 -22.729 1.00 51.43 17 LEU C C 1
ATOM 7435 O O . LEU C 1 20 ? -5.630 19.017 -22.118 1.00 46.70 17 LEU C O 1
ATOM 7440 N N . ALA C 1 21 ? -6.592 20.553 -23.443 1.00 57.09 18 ALA C N 1
ATOM 7441 C CA . ALA C 1 21 ? -5.341 21.295 -23.704 1.00 60.73 18 ALA C CA 1
ATOM 7442 C C . ALA C 1 21 ? -4.951 22.276 -22.574 1.00 64.85 18 ALA C C 1
ATOM 7443 O O . ALA C 1 21 ? -3.783 22.334 -22.152 1.00 52.38 18 ALA C O 1
ATOM 7445 N N . SER C 1 22 ? -5.928 23.056 -22.113 1.00 71.13 19 SER C N 1
ATOM 7446 C CA . SER C 1 22 ? -5.691 24.115 -21.118 1.00 75.96 19 SER C CA 1
ATOM 7447 C C . SER C 1 22 ? -5.580 23.545 -19.712 1.00 72.98 19 SER C C 1
ATOM 7448 O O . SER C 1 22 ? -4.699 23.917 -18.934 1.00 75.57 19 SER C O 1
ATOM 7451 N N . ARG C 1 23 ? -6.469 22.606 -19.419 1.00 68.68 20 ARG C N 1
ATOM 7452 C CA . ARG C 1 23 ? -6.814 22.253 -18.059 1.00 69.90 20 ARG C CA 1
ATOM 7453 C C . ARG C 1 23 ? -6.235 20.902 -17.650 1.00 61.93 20 ARG C C 1
ATOM 7454 O O . ARG C 1 23 ? -5.782 20.755 -16.522 1.00 60.17 20 ARG C O 1
ATOM 7462 N N . TYR C 1 24 ? -6.242 19.923 -18.563 1.00 50.56 21 TYR C N 1
ATOM 7463 C CA . TYR C 1 24 ? -6.151 18.503 -18.172 1.00 41.99 21 TYR C CA 1
ATOM 7464 C C . TYR C 1 24 ? -4.768 17.860 -18.446 1.00 41.78 21 TYR C C 1
ATOM 7465 O O . TYR C 1 24 ? -4.062 17.446 -17.494 1.00 33.92 21 TYR C O 1
ATOM 7474 N N . ALA C 1 25 ? -4.392 17.757 -19.728 1.00 34.47 22 ALA C N 1
ATOM 7475 C CA . ALA C 1 25 ? -3.234 16.966 -20.146 1.00 32.29 22 ALA C CA 1
ATOM 7476 C C . ALA C 1 25 ? -1.887 17.678 -19.907 1.00 33.53 22 ALA C C 1
ATOM 7477 O O . ALA C 1 25 ? -1.806 18.912 -19.809 1.00 31.52 22 ALA C O 1
ATOM 7479 N N . SER C 1 26 ? -0.846 16.873 -19.886 1.00 29.28 23 SER C N 1
ATOM 7480 C CA . SER C 1 26 ? 0.511 17.344 -19.704 1.00 32.13 23 SER C CA 1
ATOM 7481 C C . SER C 1 26 ? 1.019 18.128 -20.905 1.00 31.65 23 SER C C 1
ATOM 7482 O O . SER C 1 26 ? 0.595 17.888 -22.068 1.00 26.48 23 SER C O 1
ATOM 7485 N N . PRO C 1 27 ? 1.937 19.081 -20.641 1.00 34.02 24 PRO C N 1
ATOM 7486 C CA . PRO C 1 27 ? 2.545 19.837 -21.752 1.00 30.41 24 PRO C CA 1
ATOM 7487 C C . PRO C 1 27 ? 3.239 18.933 -22.777 1.00 28.50 24 PRO C C 1
ATOM 7488 O O . PRO C 1 27 ? 3.254 19.259 -23.958 1.00 27.84 24 PRO C O 1
ATOM 7492 N N . GLU C 1 28 ? 3.826 17.818 -22.353 1.00 25.07 25 GLU C N 1
ATOM 7493 C CA . GLU C 1 28 ? 4.525 16.978 -23.309 1.00 27.81 25 GLU C CA 1
ATOM 7494 C C . GLU C 1 28 ? 3.534 16.338 -24.311 1.00 24.31 25 GLU C C 1
ATOM 7495 O O . GLU C 1 28 ? 3.768 16.362 -25.524 1.00 24.16 25 GLU C O 1
ATOM 7501 N N . MET C 1 29 ? 2.399 15.873 -23.823 1.00 22.35 26 MET C N 1
ATOM 7502 C CA . MET C 1 29 ? 1.432 15.272 -24.703 1.00 23.48 26 MET C CA 1
ATOM 7503 C C . MET C 1 29 ? 0.745 16.389 -25.528 1.00 21.25 26 MET C C 1
ATOM 7504 O O . MET C 1 29 ? 0.499 16.206 -26.723 1.00 19.20 26 MET C O 1
ATOM 7509 N N . CYS C 1 30 ? 0.430 17.522 -24.904 1.00 22.02 27 CYS C N 1
ATOM 7510 C CA . CYS C 1 30 ? -0.057 18.673 -25.673 1.00 23.52 27 CYS C CA 1
ATOM 7511 C C . CYS C 1 30 ? 0.892 19.057 -26.838 1.00 25.64 27 CYS C C 1
ATOM 7512 O O . CYS C 1 30 ? 0.446 19.366 -27.942 1.00 25.87 27 CYS C O 1
ATOM 7515 N N . PHE C 1 31 ? 2.191 19.002 -26.592 1.00 22.73 28 PHE C N 1
ATOM 7516 C CA . PHE C 1 31 ? 3.162 19.342 -27.660 1.00 22.71 28 PHE C CA 1
ATOM 7517 C C . PHE C 1 31 ? 3.104 18.347 -28.819 1.00 21.69 28 PHE C C 1
ATOM 7518 O O . PHE C 1 31 ? 3.153 18.729 -29.999 1.00 21.18 28 PHE C O 1
ATOM 7526 N N . VAL C 1 32 ? 2.975 17.051 -28.512 1.00 20.58 29 VAL C N 1
ATOM 7527 C CA . VAL C 1 32 ? 2.939 16.041 -29.526 1.00 20.89 29 VAL C CA 1
ATOM 7528 C C . VAL C 1 32 ? 1.816 16.271 -30.523 1.00 20.02 29 VAL C C 1
ATOM 7529 O O . VAL C 1 32 ? 1.972 15.942 -31.724 1.00 21.79 29 VAL C O 1
ATOM 7533 N N . PHE C 1 33 ? 0.719 16.870 -30.072 1.00 20.26 30 PHE C N 1
ATOM 7534 C CA . PHE C 1 33 ? -0.411 17.139 -30.957 1.00 21.17 30 PHE C CA 1
ATOM 7535 C C . PHE C 1 33 ? -0.515 18.604 -31.422 1.00 23.01 30 PHE C C 1
ATOM 7536 O O . PHE C 1 33 ? -1.483 18.984 -32.078 1.00 24.22 30 PHE C O 1
ATOM 7544 N N . SER C 1 34 ? 0.557 19.374 -31.197 1.00 20.75 31 SER C N 1
ATOM 7545 C CA . SER C 1 34 ? 0.644 20.774 -31.623 1.00 20.60 31 SER C CA 1
ATOM 7546 C C . SER C 1 34 ? 0.946 20.924 -33.128 1.00 20.23 31 SER C C 1
ATOM 7547 O O . SER C 1 34 ? 1.544 20.063 -33.755 1.00 21.47 31 SER C O 1
ATOM 7550 N N . ASP C 1 35 ? 0.558 22.054 -33.690 1.00 21.82 32 ASP C N 1
ATOM 7551 C CA . ASP C 1 35 ? 0.952 22.365 -35.048 1.00 22.34 32 ASP C CA 1
ATOM 7552 C C . ASP C 1 35 ? 2.481 22.540 -35.202 1.00 21.32 32 ASP C C 1
ATOM 7553 O O . ASP C 1 35 ? 3.024 22.201 -36.264 1.00 19.68 32 ASP C O 1
ATOM 7558 N N . ARG C 1 36 ? 3.164 23.062 -34.185 1.00 22.81 33 ARG C N 1
ATOM 7559 C CA . ARG C 1 36 ? 4.632 23.122 -34.255 1.00 23.32 33 ARG C CA 1
ATOM 7560 C C . ARG C 1 36 ? 5.200 21.733 -34.482 1.00 23.94 33 ARG C C 1
ATOM 7561 O O . ARG C 1 36 ? 5.973 21.519 -35.445 1.00 23.81 33 ARG C O 1
ATOM 7569 N N . TYR C 1 37 ? 4.751 20.767 -33.672 1.00 20.40 34 TYR C N 1
ATOM 7570 C CA . TYR C 1 37 ? 5.265 19.386 -33.808 1.00 24.03 34 TYR C CA 1
ATOM 7571 C C . TYR C 1 37 ? 4.897 18.842 -35.176 1.00 20.80 34 TYR C C 1
ATOM 7572 O O . TYR C 1 37 ? 5.712 18.209 -35.866 1.00 19.48 34 TYR C O 1
ATOM 7581 N N . LYS C 1 38 ? 3.667 19.093 -35.602 1.00 22.43 35 LYS C N 1
ATOM 7582 C CA . LYS C 1 38 ? 3.187 18.555 -36.888 1.00 20.04 35 LYS C CA 1
ATOM 7583 C C . LYS C 1 38 ? 4.034 19.077 -38.051 1.00 19.57 35 LYS C C 1
ATOM 7584 O O . LYS C 1 38 ? 4.534 18.291 -38.869 1.00 20.78 35 LYS C O 1
ATOM 7590 N N . PHE C 1 39 ? 4.189 20.394 -38.129 1.00 19.19 36 PHE C N 1
ATOM 7591 C CA . PHE C 1 39 ? 4.828 21.000 -39.325 1.00 19.84 36 PHE C CA 1
ATOM 7592 C C . PHE C 1 39 ? 6.331 20.869 -39.338 1.00 20.96 36 PHE C C 1
ATOM 7593 O O . PHE C 1 39 ? 6.913 20.755 -40.401 1.00 20.07 36 PHE C O 1
ATOM 7601 N N . ARG C 1 40 ? 6.948 20.821 -38.167 1.00 20.40 37 ARG C N 1
ATOM 7602 C CA . ARG C 1 40 ? 8.351 20.447 -38.030 1.00 22.08 37 ARG C CA 1
ATOM 7603 C C . ARG C 1 40 ? 8.594 19.019 -38.515 1.00 21.09 37 ARG C C 1
ATOM 7604 O O . ARG C 1 40 ? 9.552 18.755 -39.250 1.00 19.66 37 ARG C O 1
ATOM 7612 N N . THR C 1 41 ? 7.669 18.107 -38.172 1.00 17.28 38 THR C N 1
ATOM 7613 C CA . THR C 1 41 ? 7.722 16.711 -38.676 1.00 17.68 38 THR C CA 1
ATOM 7614 C C . THR C 1 41 ? 7.495 16.651 -40.216 1.00 18.16 38 THR C C 1
ATOM 7615 O O . THR C 1 41 ? 8.234 15.945 -40.904 1.00 17.63 38 THR C O 1
ATOM 7619 N N . TRP C 1 42 ? 6.589 17.462 -40.775 1.00 16.63 39 TRP C N 1
ATOM 7620 C CA . TRP C 1 42 ? 6.496 17.556 -42.256 1.00 18.40 39 TRP C CA 1
ATOM 7621 C C . TRP C 1 42 ? 7.905 17.920 -42.837 1.00 19.03 39 TRP C C 1
ATOM 7622 O O . TRP C 1 42 ? 8.418 17.256 -43.749 1.00 20.11 39 TRP C O 1
ATOM 7633 N N . ARG C 1 43 ? 8.532 18.929 -42.261 1.00 17.78 40 ARG C N 1
ATOM 7634 C CA . ARG C 1 43 ? 9.858 19.337 -42.752 1.00 19.08 40 ARG C CA 1
ATOM 7635 C C . ARG C 1 43 ? 10.894 18.271 -42.553 1.00 18.53 40 ARG C C 1
ATOM 7636 O O . ARG C 1 43 ? 11.716 18.066 -43.423 1.00 18.50 40 ARG C O 1
ATOM 7644 N N . GLN C 1 44 ? 10.829 17.578 -41.424 1.00 18.80 41 GLN C N 1
ATOM 7645 C CA . GLN C 1 44 ? 11.714 16.461 -41.200 1.00 20.74 41 GLN C CA 1
ATOM 7646 C C . GLN C 1 44 ? 11.573 15.399 -42.282 1.00 20.06 41 GLN C C 1
ATOM 7647 O O . GLN C 1 44 ? 12.572 14.846 -42.763 1.00 18.24 41 GLN C O 1
ATOM 7653 N N . LEU C 1 45 ? 10.311 15.021 -42.594 1.00 17.58 42 LEU C N 1
ATOM 7654 C CA . LEU C 1 45 ? 10.056 14.035 -43.620 1.00 17.14 42 LEU C CA 1
ATOM 7655 C C . LEU C 1 45 ? 10.510 14.495 -44.990 1.00 15.82 42 LEU C C 1
ATOM 7656 O O . LEU C 1 45 ? 11.052 13.691 -45.733 1.00 16.78 42 LEU C O 1
ATOM 7661 N N . TRP C 1 46 ? 10.419 15.808 -45.264 1.00 18.35 43 TRP C N 1
ATOM 7662 C CA . TRP C 1 46 ? 10.923 16.347 -46.554 1.00 19.66 43 TRP C CA 1
ATOM 7663 C C . TRP C 1 46 ? 12.464 16.261 -46.647 1.00 17.90 43 TRP C C 1
ATOM 7664 O O . TRP C 1 46 ? 13.009 15.976 -47.705 1.00 20.80 43 TRP C O 1
ATOM 7675 N N . LEU C 1 47 ? 13.126 16.496 -45.519 1.00 20.00 44 LEU C N 1
ATOM 7676 C CA . LEU C 1 47 ? 14.591 16.312 -45.394 1.00 18.78 44 LEU C CA 1
ATOM 7677 C C . LEU C 1 47 ? 15.008 14.884 -45.683 1.00 19.26 44 LEU C C 1
ATOM 7678 O O . LEU C 1 47 ? 15.878 14.640 -46.533 1.00 20.33 44 LEU C O 1
ATOM 7683 N N . TRP C 1 48 ? 14.404 13.936 -44.991 1.00 20.12 45 TRP C N 1
ATOM 7684 C CA . TRP C 1 48 ? 14.647 12.505 -45.228 1.00 19.44 45 TRP C CA 1
ATOM 7685 C C . TRP C 1 48 ? 14.410 12.129 -46.653 1.00 19.40 45 TRP C C 1
ATOM 7686 O O . TRP C 1 48 ? 15.233 11.426 -47.232 1.00 20.08 45 TRP C O 1
ATOM 7697 N N . LEU C 1 49 ? 13.346 12.648 -47.263 1.00 18.05 46 LEU C N 1
ATOM 7698 C CA . LEU C 1 49 ? 13.049 12.273 -48.645 1.00 18.72 46 LEU C CA 1
ATOM 7699 C C . LEU C 1 49 ? 14.216 12.739 -49.572 1.00 18.58 46 LEU C C 1
ATOM 7700 O O . LEU C 1 49 ? 14.646 12.015 -50.445 1.00 21.71 46 LEU C O 1
ATOM 7705 N N . ALA C 1 50 ? 14.620 13.973 -49.418 1.00 21.36 47 ALA C N 1
ATOM 7706 C CA . ALA C 1 50 ? 15.728 14.554 -50.195 1.00 20.23 47 ALA C CA 1
ATOM 7707 C C . ALA C 1 50 ? 17.041 13.816 -49.990 1.00 19.11 47 ALA C C 1
ATOM 7708 O O . ALA C 1 50 ? 17.755 13.578 -50.940 1.00 22.80 47 ALA C O 1
ATOM 7710 N N . GLU C 1 51 ? 17.358 13.495 -48.751 1.00 21.58 48 GLU C N 1
ATOM 7711 C CA . GLU C 1 51 ? 18.554 12.688 -48.423 1.00 23.77 48 GLU C CA 1
ATOM 7712 C C . GLU C 1 51 ? 18.539 11.369 -49.150 1.00 26.91 48 GLU C C 1
ATOM 7713 O O . GLU C 1 51 ? 19.494 11.014 -49.832 1.00 25.27 48 GLU C O 1
ATOM 7719 N N . ALA C 1 52 ? 17.404 10.660 -49.105 1.00 21.54 49 ALA C N 1
ATOM 7720 C CA . ALA C 1 52 ? 17.329 9.383 -49.786 1.00 20.67 49 ALA C CA 1
ATOM 7721 C C . ALA C 1 52 ? 17.334 9.539 -51.307 1.00 19.99 49 ALA C C 1
ATOM 7722 O O . ALA C 1 52 ? 17.979 8.751 -52.036 1.00 22.48 49 ALA C O 1
ATOM 7724 N N . GLU C 1 53 ? 16.629 10.551 -51.795 1.00 18.60 50 GLU C N 1
ATOM 7725 C CA . GLU C 1 53 ? 16.571 10.796 -53.228 1.00 18.80 50 GLU C CA 1
ATOM 7726 C C . GLU C 1 53 ? 17.961 11.131 -53.768 1.00 20.69 50 GLU C C 1
ATOM 7727 O O . GLU C 1 53 ? 18.294 10.673 -54.862 1.00 22.53 50 GLU C O 1
ATOM 7733 N N . GLN C 1 54 ? 18.759 11.878 -52.995 1.00 23.66 51 GLN C N 1
ATOM 7734 C CA . GLN C 1 54 ? 20.172 12.162 -53.371 1.00 23.24 51 GLN C CA 1
ATOM 7735 C C . GLN C 1 54 ? 21.020 10.888 -53.495 1.00 24.24 51 GLN C C 1
ATOM 7736 O O . GLN C 1 54 ? 21.644 10.635 -54.545 1.00 22.79 51 GLN C O 1
ATOM 7742 N N . THR C 1 55 ? 20.925 10.039 -52.478 1.00 22.97 52 THR C N 1
ATOM 7743 C CA . THR C 1 55 ? 21.626 8.750 -52.456 1.00 24.27 52 THR C CA 1
ATOM 7744 C C . THR C 1 55 ? 21.260 7.906 -53.679 1.00 26.76 52 THR C C 1
ATOM 7745 O O . THR C 1 55 ? 22.111 7.297 -54.285 1.00 27.88 52 THR C O 1
ATOM 7749 N N . LEU C 1 56 ? 19.987 7.954 -54.098 1.00 25.71 53 LEU C N 1
ATOM 7750 C CA . LEU C 1 56 ? 19.511 7.190 -55.209 1.00 23.18 53 LEU C CA 1
ATOM 7751 C C . LEU C 1 56 ? 19.749 7.821 -56.579 1.00 25.31 53 LEU C C 1
ATOM 7752 O O . LEU C 1 56 ? 19.295 7.266 -57.589 1.00 25.15 53 LEU C O 1
ATOM 7757 N N . GLY C 1 57 ? 20.422 8.973 -56.642 1.00 23.31 54 GLY C N 1
ATOM 7758 C CA . GLY C 1 57 ? 20.901 9.471 -57.909 1.00 25.17 54 GLY C CA 1
ATOM 7759 C C . GLY C 1 57 ? 20.191 10.699 -58.427 1.00 27.00 54 GLY C C 1
ATOM 7760 O O . GLY C 1 57 ? 20.540 11.180 -59.494 1.00 29.45 54 GLY C O 1
ATOM 7761 N N . LEU C 1 58 ? 19.212 11.248 -57.682 1.00 28.16 55 LEU C N 1
ATOM 7762 C CA . LEU C 1 58 ? 18.487 12.412 -58.181 1.00 27.18 55 LEU C CA 1
ATOM 7763 C C . LEU C 1 58 ? 19.298 13.703 -57.969 1.00 26.83 55 LEU C C 1
ATOM 7764 O O . LEU C 1 58 ? 20.104 13.776 -57.060 1.00 25.61 55 LEU C O 1
ATOM 7769 N N . PRO C 1 59 ? 19.051 14.724 -58.799 1.00 26.25 56 PRO C N 1
ATOM 7770 C CA . PRO C 1 59 ? 19.832 15.957 -58.786 1.00 30.62 56 PRO C CA 1
ATOM 7771 C C . PRO C 1 59 ? 19.509 16.858 -57.572 1.00 31.43 56 PRO C C 1
ATOM 7772 O O . PRO C 1 59 ? 18.801 17.868 -57.675 1.00 32.51 56 PRO C O 1
ATOM 7776 N N . ILE C 1 60 ? 20.050 16.461 -56.426 1.00 27.53 57 ILE C N 1
ATOM 7777 C CA . ILE C 1 60 ? 19.870 17.185 -55.185 1.00 27.10 57 ILE C CA 1
ATOM 7778 C C . ILE C 1 60 ? 21.247 17.371 -54.579 1.00 25.13 57 ILE C C 1
ATOM 7779 O O . ILE C 1 60 ? 21.978 16.395 -54.441 1.00 27.97 57 ILE C O 1
ATOM 7784 N N . THR C 1 61 ? 21.565 18.594 -54.164 1.00 25.07 58 THR C N 1
ATOM 7785 C CA . THR C 1 61 ? 22.894 18.928 -53.642 1.00 27.75 58 THR C CA 1
ATOM 7786 C C . THR C 1 61 ? 22.984 18.916 -52.135 1.00 29.16 58 THR C C 1
ATOM 7787 O O . THR C 1 61 ? 22.000 19.134 -51.426 1.00 26.62 58 THR C O 1
ATOM 7791 N N . ASP C 1 62 ? 24.204 18.690 -51.633 1.00 29.16 59 ASP C N 1
ATOM 7792 C CA . ASP C 1 62 ? 24.489 18.830 -50.201 1.00 28.74 59 ASP C CA 1
ATOM 7793 C C . ASP C 1 62 ? 24.052 20.205 -49.678 1.00 25.33 59 ASP C C 1
ATOM 7794 O O . ASP C 1 62 ? 23.584 20.333 -48.553 1.00 25.27 59 ASP C O 1
ATOM 7799 N N . GLU C 1 63 ? 24.192 21.233 -50.498 1.00 27.40 60 GLU C N 1
ATOM 7800 C CA . GLU C 1 63 ? 23.790 22.571 -50.088 1.00 28.96 60 GLU C CA 1
ATOM 7801 C C . GLU C 1 63 ? 22.273 22.654 -49.874 1.00 26.63 60 GLU C C 1
ATOM 7802 O O . GLU C 1 63 ? 21.791 23.312 -48.932 1.00 27.25 60 GLU C O 1
ATOM 7808 N N . GLN C 1 64 ? 21.532 22.056 -50.803 1.00 25.30 61 GLN C N 1
ATOM 7809 C CA . GLN C 1 64 ? 20.048 21.978 -50.669 1.00 26.00 61 GLN C CA 1
ATOM 7810 C C . GLN C 1 64 ? 19.630 21.240 -49.380 1.00 22.67 61 GLN C C 1
ATOM 7811 O O . GLN C 1 64 ? 18.768 21.699 -48.641 1.00 22.36 61 GLN C O 1
ATOM 7817 N N . ILE C 1 65 ? 20.272 20.120 -49.119 1.00 22.98 62 ILE C N 1
ATOM 7818 C CA . ILE C 1 65 ? 19.963 19.324 -47.944 1.00 25.81 62 ILE C CA 1
ATOM 7819 C C . ILE C 1 65 ? 20.327 20.088 -46.671 1.00 27.77 62 ILE C C 1
ATOM 7820 O O . ILE C 1 65 ? 19.516 20.172 -45.724 1.00 23.71 62 ILE C O 1
ATOM 7825 N N . GLN C 1 66 ? 21.530 20.692 -46.633 1.00 27.97 63 GLN C N 1
ATOM 7826 C CA . GLN C 1 66 ? 21.918 21.459 -45.422 1.00 28.20 63 GLN C CA 1
ATOM 7827 C C . GLN C 1 66 ? 20.951 22.627 -45.180 1.00 23.30 63 GLN C C 1
ATOM 7828 O O . GLN C 1 66 ? 20.607 22.936 -44.049 1.00 23.26 63 GLN C O 1
ATOM 7834 N N . GLU C 1 67 ? 20.469 23.250 -46.245 1.00 25.17 64 GLU C N 1
ATOM 7835 C CA . GLU C 1 67 ? 19.570 24.383 -46.097 1.00 26.46 64 GLU C CA 1
ATOM 7836 C C . GLU C 1 67 ? 18.238 23.942 -45.419 1.00 24.16 64 GLU C C 1
ATOM 7837 O O . GLU C 1 67 ? 17.772 24.544 -44.464 1.00 21.80 64 GLU C O 1
ATOM 7843 N N . MET C 1 68 ? 17.695 22.848 -45.907 1.00 24.30 65 MET C N 1
ATOM 7844 C CA . MET C 1 68 ? 16.492 22.224 -45.312 1.00 23.93 65 MET C CA 1
ATOM 7845 C C . MET C 1 68 ? 16.741 21.856 -43.868 1.00 23.57 65 MET C C 1
ATOM 7846 O O . MET C 1 68 ? 15.977 22.235 -42.995 1.00 24.70 65 MET C O 1
ATOM 7851 N N . LYS C 1 69 ? 17.870 21.213 -43.600 1.00 25.21 66 LYS C N 1
ATOM 7852 C CA . LYS C 1 69 ? 18.228 20.829 -42.251 1.00 25.28 66 LYS C CA 1
ATOM 7853 C C . LYS C 1 69 ? 18.342 22.001 -41.266 1.00 26.35 66 LYS C C 1
ATOM 7854 O O . LYS C 1 69 ? 17.958 21.850 -40.103 1.00 26.55 66 LYS C O 1
ATOM 7860 N N . SER C 1 70 ? 18.864 23.159 -41.696 1.00 25.66 67 SER C N 1
ATOM 7861 C CA . SER C 1 70 ? 18.946 24.352 -40.822 1.00 28.76 67 SER C CA 1
ATOM 7862 C C . SER C 1 70 ? 17.617 25.058 -40.594 1.00 26.26 67 SER C C 1
ATOM 7863 O O . SER C 1 70 ? 17.514 25.949 -39.776 1.00 27.56 67 SER C O 1
ATOM 7866 N N . ASN C 1 71 ? 16.582 24.675 -41.330 1.00 26.80 68 ASN C N 1
ATOM 7867 C CA . ASN C 1 71 ? 15.313 25.371 -41.227 1.00 25.20 68 ASN C CA 1
ATOM 7868 C C . ASN C 1 71 ? 14.111 24.523 -40.799 1.00 24.79 68 ASN C C 1
ATOM 7869 O O . ASN C 1 71 ? 12.991 24.949 -40.951 1.00 22.27 68 ASN C O 1
ATOM 7874 N N . LEU C 1 72 ? 14.339 23.372 -40.189 1.00 22.15 69 LEU C N 1
ATOM 7875 C CA . LEU C 1 72 ? 13.231 22.479 -39.828 1.00 23.14 69 LEU C CA 1
ATOM 7876 C C . LEU C 1 72 ? 12.262 23.122 -38.852 1.00 24.09 69 LEU C C 1
ATOM 7877 O O . LEU C 1 72 ? 11.098 22.795 -38.850 1.00 27.11 69 LEU C O 1
ATOM 7882 N N . GLU C 1 73 ? 12.776 24.002 -37.996 1.00 27.26 70 GLU C N 1
ATOM 7883 C CA . GLU C 1 73 ? 12.031 24.602 -36.922 1.00 28.24 70 GLU C CA 1
ATOM 7884 C C . GLU C 1 73 ? 11.630 26.020 -37.285 1.00 28.69 70 GLU C C 1
ATOM 7885 O O . GLU C 1 73 ? 10.827 26.633 -36.601 1.00 26.56 70 GLU C O 1
ATOM 7891 N N . ASN C 1 74 ? 12.183 26.548 -38.367 1.00 27.44 71 ASN C N 1
ATOM 7892 C CA . ASN C 1 74 ? 12.015 27.956 -38.696 1.00 27.96 71 ASN C CA 1
ATOM 7893 C C . ASN C 1 74 ? 10.707 28.154 -39.502 1.00 25.51 71 ASN C C 1
ATOM 7894 O O . ASN C 1 74 ? 10.756 28.472 -40.673 1.00 24.34 71 ASN C O 1
ATOM 7899 N N . ILE C 1 75 ? 9.556 27.978 -38.849 1.00 23.53 72 ILE C N 1
ATOM 7900 C CA . ILE C 1 75 ? 8.287 27.845 -39.564 1.00 23.52 72 ILE C CA 1
ATOM 7901 C C . ILE C 1 75 ? 7.458 29.134 -39.475 1.00 23.17 72 ILE C C 1
ATOM 7902 O O . ILE C 1 75 ? 7.066 29.536 -38.383 1.00 26.38 72 ILE C O 1
ATOM 7907 N N . ASP C 1 76 ? 7.146 29.721 -40.637 1.00 23.89 73 ASP C N 1
ATOM 7908 C CA . ASP C 1 76 ? 6.292 30.949 -40.719 1.00 24.76 73 ASP C CA 1
ATOM 7909 C C . ASP C 1 76 ? 4.798 30.509 -40.841 1.00 24.20 73 ASP C C 1
ATOM 7910 O O . ASP C 1 76 ? 4.279 30.294 -41.941 1.00 25.04 73 ASP C O 1
ATOM 7915 N N . PHE C 1 77 ? 4.155 30.326 -39.692 1.00 28.39 74 PHE C N 1
ATOM 7916 C CA . PHE C 1 77 ? 2.760 29.801 -39.603 1.00 31.23 74 PHE C CA 1
ATOM 7917 C C . PHE C 1 77 ? 1.779 30.781 -40.226 1.00 31.35 74 PHE C C 1
ATOM 7918 O O . PHE C 1 77 ? 0.851 30.390 -40.921 1.00 33.97 74 PHE C O 1
ATOM 7926 N N . LYS C 1 78 ? 2.032 32.065 -40.024 1.00 30.58 75 LYS C N 1
ATOM 7927 C CA . LYS C 1 78 ? 1.291 33.121 -40.731 1.00 38.70 75 LYS C CA 1
ATOM 7928 C C . LYS C 1 78 ? 1.356 32.987 -42.275 1.00 32.27 75 LYS C C 1
ATOM 7929 O O . LYS C 1 78 ? 0.324 32.969 -42.949 1.00 32.85 75 LYS C O 1
ATOM 7935 N N . MET C 1 79 ? 2.548 32.865 -42.846 1.00 28.83 76 MET C N 1
ATOM 7936 C CA . MET C 1 79 ? 2.671 32.612 -44.291 1.00 26.40 76 MET C CA 1
ATOM 7937 C C . MET C 1 79 ? 1.951 31.286 -44.722 1.00 24.98 76 MET C C 1
ATOM 7938 O O . MET C 1 79 ? 1.265 31.230 -45.755 1.00 27.50 76 MET C O 1
ATOM 7943 N N . ALA C 1 80 ? 2.189 30.201 -43.992 1.00 26.62 77 ALA C N 1
ATOM 7944 C CA . ALA C 1 80 ? 1.580 28.913 -44.381 1.00 26.69 77 ALA C CA 1
ATOM 7945 C C . ALA C 1 80 ? 0.040 28.986 -44.358 1.00 25.74 77 ALA C C 1
ATOM 7946 O O . ALA C 1 80 ? -0.606 28.511 -45.270 1.00 24.62 77 ALA C O 1
ATOM 7948 N N . ALA C 1 81 ? -0.514 29.646 -43.364 1.00 26.75 78 ALA C N 1
ATOM 7949 C CA . ALA C 1 81 ? -1.972 29.827 -43.292 1.00 31.01 78 ALA C CA 1
ATOM 7950 C C . ALA C 1 81 ? -2.510 30.747 -44.422 1.00 32.31 78 ALA C C 1
ATOM 7951 O O . ALA C 1 81 ? -3.521 30.423 -45.048 1.00 35.23 78 ALA C O 1
ATOM 7953 N N . GLU C 1 82 ? -1.777 31.799 -44.775 1.00 32.49 79 GLU C N 1
ATOM 7954 C CA . GLU C 1 82 ? -2.151 32.648 -45.921 1.00 33.09 79 GLU C CA 1
ATOM 7955 C C . GLU C 1 82 ? -2.037 31.901 -47.245 1.00 32.23 79 GLU C C 1
ATOM 7956 O O . GLU C 1 82 ? -2.917 31.997 -48.052 1.00 34.26 79 GLU C O 1
ATOM 7962 N N . GLU C 1 83 ? -0.962 31.145 -47.466 1.00 29.35 80 GLU C N 1
ATOM 7963 C CA . GLU C 1 83 ? -0.853 30.354 -48.682 1.00 31.26 80 GLU C CA 1
ATOM 7964 C C . GLU C 1 83 ? -1.932 29.260 -48.770 1.00 28.82 80 GLU C C 1
ATOM 7965 O O . GLU C 1 83 ? -2.385 28.925 -49.870 1.00 28.89 80 GLU C O 1
ATOM 7971 N N . GLU C 1 84 ? -2.331 28.706 -47.632 1.00 28.26 81 GLU C N 1
ATOM 7972 C CA . GLU C 1 84 ? -3.410 27.684 -47.636 1.00 30.41 81 GLU C CA 1
ATOM 7973 C C . GLU C 1 84 ? -4.768 28.281 -48.087 1.00 36.08 81 GLU C C 1
ATOM 7974 O O . GLU C 1 84 ? -5.550 27.619 -48.746 1.00 36.67 81 GLU C O 1
ATOM 7980 N N . LYS C 1 85 ? -5.036 29.519 -47.713 1.00 43.19 82 LYS C N 1
ATOM 7981 C CA . LYS C 1 85 ? -6.207 30.217 -48.237 1.00 44.85 82 LYS C CA 1
ATOM 7982 C C . LYS C 1 85 ? -6.092 30.402 -49.781 1.00 41.00 82 LYS C C 1
ATOM 7983 O O . LYS C 1 85 ? -7.029 30.146 -50.516 1.00 44.85 82 LYS C O 1
ATOM 7989 N N . ARG C 1 86 ? -4.923 30.769 -50.275 1.00 39.32 83 ARG C N 1
ATOM 7990 C CA . ARG C 1 86 ? -4.729 30.964 -51.710 1.00 40.73 83 ARG C CA 1
ATOM 7991 C C . ARG C 1 86 ? -4.794 29.667 -52.525 1.00 43.52 83 ARG C C 1
ATOM 7992 O O . ARG C 1 86 ? -5.409 29.613 -53.588 1.00 44.76 83 ARG C O 1
ATOM 8000 N N . LEU C 1 87 ? -4.089 28.643 -52.073 1.00 38.94 84 LEU C N 1
ATOM 8001 C CA . LEU C 1 87 ? -3.944 27.433 -52.874 1.00 38.78 84 LEU C CA 1
ATOM 8002 C C . LEU C 1 87 ? -5.026 26.406 -52.578 1.00 33.91 84 LEU C C 1
ATOM 8003 O O . LEU C 1 87 ? -5.214 25.474 -53.358 1.00 39.15 84 LEU C O 1
ATOM 8008 N N . ARG C 1 88 ? -5.687 26.554 -51.434 1.00 34.86 85 ARG C N 1
ATOM 8009 C CA . ARG C 1 88 ? -6.680 25.587 -50.975 1.00 37.15 85 ARG C CA 1
ATOM 8010 C C . ARG C 1 88 ? -6.064 24.186 -50.792 1.00 34.76 85 ARG C C 1
ATOM 8011 O O . ARG C 1 88 ? -6.646 23.178 -51.166 1.00 32.30 85 ARG C O 1
ATOM 8019 N N . HIS C 1 89 ? -4.885 24.134 -50.184 1.00 33.18 86 HIS C N 1
ATOM 8020 C CA . HIS C 1 89 ? -4.116 22.886 -50.128 1.00 34.35 86 HIS C CA 1
ATOM 8021 C C . HIS C 1 89 ? -3.041 23.059 -49.053 1.00 30.16 86 HIS C C 1
ATOM 8022 O O . HIS C 1 89 ? -2.146 23.868 -49.218 1.00 24.18 86 HIS C O 1
ATOM 8029 N N . ASP C 1 90 ? -3.238 22.412 -47.906 1.00 25.66 87 ASP C N 1
ATOM 8030 C CA . ASP C 1 90 ? -2.358 22.578 -46.790 1.00 28.67 87 ASP C CA 1
ATOM 8031 C C . ASP C 1 90 ? -0.939 22.133 -47.087 1.00 28.27 87 ASP C C 1
ATOM 8032 O O . ASP C 1 90 ? 0.007 22.821 -46.717 1.00 28.74 87 ASP C O 1
ATOM 8037 N N . VAL C 1 91 ? -0.782 21.002 -47.754 1.00 27.37 88 VAL C N 1
ATOM 8038 C CA . VAL C 1 91 ? 0.544 20.529 -48.096 1.00 27.45 88 VAL C CA 1
ATOM 8039 C C . VAL C 1 91 ? 1.252 21.463 -49.038 1.00 27.28 88 VAL C C 1
ATOM 8040 O O . VAL C 1 91 ? 2.399 21.825 -48.767 1.00 24.93 88 VAL C O 1
ATOM 8044 N N . MET C 1 92 ? 0.606 21.881 -50.114 1.00 27.17 89 MET C N 1
ATOM 8045 C CA . MET C 1 92 ? 1.296 22.738 -51.098 1.00 29.61 89 MET C CA 1
ATOM 8046 C C . MET C 1 92 ? 1.601 24.092 -50.477 1.00 25.20 89 MET C C 1
ATOM 8047 O O . MET C 1 92 ? 2.634 24.677 -50.806 1.00 27.33 89 MET C O 1
ATOM 8052 N N . ALA C 1 93 ? 0.775 24.519 -49.526 1.00 21.33 90 ALA C N 1
ATOM 8053 C CA . ALA C 1 93 ? 1.056 25.685 -48.723 1.00 25.32 90 ALA C CA 1
ATOM 8054 C C . ALA C 1 93 ? 2.343 25.556 -47.920 1.00 24.80 90 ALA C C 1
ATOM 8055 O O . ALA C 1 93 ? 3.145 26.495 -47.845 1.00 21.27 90 ALA C O 1
ATOM 8057 N N . HIS C 1 94 ? 2.561 24.390 -47.348 1.00 22.08 91 HIS C N 1
ATOM 8058 C CA . HIS C 1 94 ? 3.780 24.183 -46.559 1.00 22.24 91 HIS C CA 1
ATOM 8059 C C . HIS C 1 94 ? 4.996 23.924 -47.417 1.00 20.85 91 HIS C C 1
ATOM 8060 O O . HIS C 1 94 ? 6.103 24.246 -46.987 1.00 22.33 91 HIS C O 1
ATOM 8067 N N . VAL C 1 95 ? 4.814 23.384 -48.615 1.00 20.33 92 VAL C N 1
ATOM 8068 C CA . VAL C 1 95 ? 5.894 23.247 -49.577 1.00 23.26 92 VAL C CA 1
ATOM 8069 C C . VAL C 1 95 ? 6.383 24.637 -49.974 1.00 24.65 92 VAL C C 1
ATOM 8070 O O . VAL C 1 95 ? 7.556 24.917 -49.976 1.00 23.20 92 VAL C O 1
ATOM 8074 N N . HIS C 1 96 ? 5.438 25.482 -50.310 1.00 24.31 93 HIS C N 1
ATOM 8075 C CA . HIS C 1 96 ? 5.701 26.853 -50.714 1.00 27.97 93 HIS C CA 1
ATOM 8076 C C . HIS C 1 96 ? 6.373 27.664 -49.600 1.00 26.52 93 HIS C C 1
ATOM 8077 O O . HIS C 1 96 ? 7.400 28.307 -49.830 1.00 26.25 93 HIS C O 1
ATOM 8084 N N . THR C 1 97 ? 5.865 27.551 -48.386 1.00 24.88 94 THR C N 1
ATOM 8085 C CA . THR C 1 97 ? 6.461 28.235 -47.247 1.00 25.09 94 THR C CA 1
ATOM 8086 C C . THR C 1 97 ? 7.873 27.754 -46.939 1.00 27.44 94 THR C C 1
ATOM 8087 O O . THR C 1 97 ? 8.784 28.567 -46.648 1.00 23.52 94 THR C O 1
ATOM 8091 N N . PHE C 1 98 ? 8.098 26.438 -47.070 1.00 23.36 95 PHE C N 1
ATOM 8092 C CA . PHE C 1 98 ? 9.407 25.872 -46.766 1.00 21.52 95 PHE C CA 1
ATOM 8093 C C . PHE C 1 98 ? 10.399 26.323 -47.833 1.00 21.81 95 PHE C C 1
ATOM 8094 O O . PHE C 1 98 ? 11.586 26.585 -47.541 1.00 23.56 95 PHE C O 1
ATOM 8102 N N . GLY C 1 99 ? 9.912 26.363 -49.076 1.00 20.42 96 GLY C N 1
ATOM 8103 C CA . GLY C 1 99 ? 10.700 26.839 -50.213 1.00 24.35 96 GLY C CA 1
ATOM 8104 C C . GLY C 1 99 ? 11.070 28.317 -50.114 1.00 22.02 96 GLY C C 1
ATOM 8105 O O . GLY C 1 99 ? 12.109 28.739 -50.613 1.00 24.47 96 GLY C O 1
ATOM 8106 N N . HIS C 1 100 ? 10.212 29.092 -49.463 1.00 23.82 97 HIS C N 1
ATOM 8107 C CA . HIS C 1 100 ? 10.517 30.489 -49.211 1.00 26.66 97 HIS C CA 1
ATOM 8108 C C . HIS C 1 100 ? 11.714 30.716 -48.262 1.00 28.09 97 HIS C C 1
ATOM 8109 O O . HIS C 1 100 ? 12.578 31.503 -48.575 1.00 24.82 97 HIS C O 1
ATOM 8116 N N . CYS C 1 101 ? 11.802 30.008 -47.133 1.00 27.47 98 CYS C N 1
ATOM 8117 C CA . CYS C 1 101 ? 13.014 30.113 -46.288 1.00 27.09 98 CYS C CA 1
ATOM 8118 C C . CYS C 1 101 ? 14.193 29.226 -46.747 1.00 27.53 98 CYS C C 1
ATOM 8119 O O . CYS C 1 101 ? 15.265 29.309 -46.184 1.00 26.66 98 CYS C O 1
ATOM 8122 N N . CYS C 1 102 ? 13.968 28.357 -47.735 1.00 24.93 99 CYS C N 1
ATOM 8123 C CA . CYS C 1 102 ? 14.982 27.505 -48.310 1.00 23.23 99 CYS C CA 1
ATOM 8124 C C . CYS C 1 102 ? 14.960 27.673 -49.818 1.00 25.97 99 CYS C C 1
ATOM 8125 O O . CYS C 1 102 ? 14.591 26.756 -50.542 1.00 21.56 99 CYS C O 1
ATOM 8128 N N . PRO C 1 103 ? 15.334 28.874 -50.309 1.00 26.46 100 PRO C N 1
ATOM 8129 C CA . PRO C 1 103 ? 15.293 29.114 -51.766 1.00 27.52 100 PRO C CA 1
ATOM 8130 C C . PRO C 1 103 ? 16.123 28.152 -52.593 1.00 27.13 100 PRO C C 1
ATOM 8131 O O . PRO C 1 103 ? 15.692 27.779 -53.667 1.00 32.72 100 PRO C O 1
ATOM 8135 N N . LYS C 1 104 ? 17.285 27.729 -52.117 1.00 27.38 101 LYS C N 1
ATOM 8136 C CA . LYS C 1 104 ? 18.101 26.851 -52.925 1.00 29.66 101 LYS C CA 1
ATOM 8137 C C . LYS C 1 104 ? 17.414 25.481 -53.079 1.00 28.69 101 LYS C C 1
ATOM 8138 O O . LYS C 1 104 ? 17.469 24.852 -54.148 1.00 29.54 101 LYS C O 1
ATOM 8144 N N . ALA C 1 105 ? 16.776 25.023 -52.009 1.00 27.80 102 ALA C N 1
ATOM 8145 C CA . ALA C 1 105 ? 16.104 23.678 -52.045 1.00 29.02 102 ALA C CA 1
ATOM 8146 C C . ALA C 1 105 ? 14.713 23.693 -52.665 1.00 27.51 102 ALA C C 1
ATOM 8147 O O . ALA C 1 105 ? 14.139 22.626 -52.919 1.00 26.18 102 ALA C O 1
ATOM 8149 N N . ALA C 1 106 ? 14.165 24.878 -52.878 1.00 23.89 103 ALA C N 1
ATOM 8150 C CA . ALA C 1 106 ? 12.745 25.048 -53.128 1.00 26.52 103 ALA C CA 1
ATOM 8151 C C . ALA C 1 106 ? 12.185 24.146 -54.251 1.00 30.33 103 ALA C C 1
ATOM 8152 O O . ALA C 1 106 ? 11.128 23.532 -54.089 1.00 29.23 103 ALA C O 1
ATOM 8154 N N . GLY C 1 107 ? 12.946 23.976 -55.328 1.00 29.95 104 GLY C N 1
ATOM 8155 C CA . GLY C 1 107 ? 12.504 23.145 -56.434 1.00 29.82 104 GLY C CA 1
ATOM 8156 C C . GLY C 1 107 ? 12.492 21.632 -56.205 1.00 26.87 104 GLY C C 1
ATOM 8157 O O . GLY C 1 107 ? 11.899 20.910 -56.998 1.00 28.16 104 GLY C O 1
ATOM 8158 N N . ILE C 1 108 ? 13.203 21.138 -55.182 1.00 23.96 105 ILE C N 1
ATOM 8159 C CA . ILE C 1 108 ? 13.257 19.710 -54.923 1.00 24.06 105 ILE C CA 1
ATOM 8160 C C . ILE C 1 108 ? 12.498 19.265 -53.644 1.00 22.03 105 ILE C C 1
ATOM 8161 O O . ILE C 1 108 ? 12.369 18.083 -53.422 1.00 23.77 105 ILE C O 1
ATOM 8166 N N . ILE C 1 109 ? 11.939 20.197 -52.902 1.00 18.94 106 ILE C N 1
ATOM 8167 C CA . ILE C 1 109 ? 11.118 19.835 -51.722 1.00 22.77 106 ILE C CA 1
ATOM 8168 C C . ILE C 1 109 ? 9.891 19.066 -52.225 1.00 23.11 106 ILE C C 1
ATOM 8169 O O . ILE C 1 109 ? 9.290 19.442 -53.233 1.00 21.63 106 ILE C O 1
ATOM 8174 N N . HIS C 1 110 ? 9.600 17.910 -51.623 1.00 21.62 107 HIS C N 1
ATOM 8175 C CA . HIS C 1 110 ? 8.414 17.138 -52.028 1.00 21.00 107 HIS C CA 1
ATOM 8176 C C . HIS C 1 110 ? 8.549 16.473 -53.397 1.00 21.95 107 HIS C C 1
ATOM 8177 O O . HIS C 1 110 ? 7.581 15.981 -53.929 1.00 20.01 107 HIS C O 1
ATOM 8184 N N . LEU C 1 111 ? 9.757 16.404 -53.962 1.00 19.93 108 LEU C N 1
ATOM 8185 C CA . LEU C 1 111 ? 9.924 15.874 -55.309 1.00 20.52 108 LEU C CA 1
ATOM 8186 C C . LEU C 1 111 ? 9.431 14.426 -55.414 1.00 21.46 108 LEU C C 1
ATOM 8187 O O . LEU C 1 111 ? 9.855 13.543 -54.664 1.00 20.23 108 LEU C O 1
ATOM 8192 N N . GLY C 1 112 ? 8.521 14.191 -56.351 1.00 21.89 109 GLY C N 1
ATOM 8193 C CA . GLY C 1 112 ? 7.884 12.905 -56.519 1.00 20.84 109 GLY C CA 1
ATOM 8194 C C . GLY C 1 112 ? 6.751 12.524 -55.568 1.00 20.36 109 GLY C C 1
ATOM 8195 O O . GLY C 1 112 ? 6.049 11.555 -55.838 1.00 20.74 109 GLY C O 1
ATOM 8196 N N . ALA C 1 113 ? 6.601 13.239 -54.473 1.00 21.87 110 ALA C N 1
ATOM 8197 C CA . ALA C 1 113 ? 5.751 12.809 -53.377 1.00 20.19 110 ALA C CA 1
ATOM 8198 C C . ALA C 1 113 ? 4.313 13.249 -53.596 1.00 21.86 110 ALA C C 1
ATOM 8199 O O . ALA C 1 113 ? 4.049 14.084 -54.454 1.00 21.61 110 ALA C O 1
ATOM 8201 N N . THR C 1 114 ? 3.403 12.699 -52.796 1.00 20.24 111 THR C N 1
ATOM 8202 C CA . THR C 1 114 ? 2.040 13.193 -52.710 1.00 20.91 111 THR C CA 1
ATOM 8203 C C . THR C 1 114 ? 1.746 13.596 -51.290 1.00 20.01 111 THR C C 1
ATOM 8204 O O . THR C 1 114 ? 2.548 13.357 -50.389 1.00 19.76 111 THR C O 1
ATOM 8208 N N . SER C 1 115 ? 0.611 14.226 -51.079 1.00 20.78 112 SER C N 1
ATOM 8209 C CA . SER C 1 115 ? 0.303 14.894 -49.814 1.00 20.76 112 SER C CA 1
ATOM 8210 C C . SER C 1 115 ? 0.453 13.985 -48.612 1.00 20.06 112 SER C C 1
ATOM 8211 O O . SER C 1 115 ? 0.972 14.380 -47.589 1.00 18.91 112 SER C O 1
ATOM 8214 N N . CYS C 1 116 ? -0.005 12.744 -48.721 1.00 17.67 113 CYS C N 1
ATOM 8215 C CA . CYS C 1 116 ? 0.038 11.870 -47.562 1.00 18.03 113 CYS C CA 1
ATOM 8216 C C . CYS C 1 116 ? 1.456 11.414 -47.198 1.00 19.41 113 CYS C C 1
ATOM 8217 O O . CYS C 1 116 ? 1.652 10.939 -46.074 1.00 17.74 113 CYS C O 1
ATOM 8220 N N . TYR C 1 117 ? 2.437 11.613 -48.083 1.00 17.76 114 TYR C N 1
ATOM 8221 C CA . TYR C 1 117 ? 3.842 11.393 -47.645 1.00 17.84 114 TYR C CA 1
ATOM 8222 C C . TYR C 1 117 ? 4.151 12.165 -46.341 1.00 19.19 114 TYR C C 1
ATOM 8223 O O . TYR C 1 117 ? 4.769 11.612 -45.419 1.00 16.99 114 TYR C O 1
ATOM 8232 N N . VAL C 1 118 ? 3.724 13.424 -46.239 1.00 17.52 115 VAL C N 1
ATOM 8233 C CA . VAL C 1 118 ? 3.916 14.123 -44.967 1.00 17.72 115 VAL C CA 1
ATOM 8234 C C . VAL C 1 118 ? 2.758 13.952 -43.989 1.00 19.28 115 VAL C C 1
ATOM 8235 O O . VAL C 1 118 ? 2.963 13.843 -42.789 1.00 20.59 115 VAL C O 1
ATOM 8239 N N . GLY C 1 119 ? 1.527 14.074 -44.480 1.00 18.79 116 GLY C N 1
ATOM 8240 C CA . GLY C 1 119 ? 0.348 14.072 -43.570 1.00 17.85 116 GLY C CA 1
ATOM 8241 C C . GLY C 1 119 ? 0.175 12.787 -42.752 1.00 15.47 116 GLY C C 1
ATOM 8242 O O . GLY C 1 119 ? 0.053 12.809 -41.545 1.00 18.05 116 GLY C O 1
ATOM 8243 N N . ASP C 1 120 ? 0.300 11.685 -43.431 1.00 16.96 117 ASP C N 1
ATOM 8244 C CA . ASP C 1 120 ? -0.066 10.381 -42.922 1.00 17.78 117 ASP C CA 1
ATOM 8245 C C . ASP C 1 120 ? 1.122 9.765 -42.207 1.00 17.48 117 ASP C C 1
ATOM 8246 O O . ASP C 1 120 ? 0.979 9.215 -41.116 1.00 16.74 117 ASP C O 1
ATOM 8251 N N . ASN C 1 121 ? 2.308 9.889 -42.771 1.00 15.42 118 ASN C N 1
ATOM 8252 C CA . ASN C 1 121 ? 3.505 9.528 -42.000 1.00 16.11 118 ASN C CA 1
ATOM 8253 C C . ASN C 1 121 ? 3.703 10.308 -40.710 1.00 16.50 118 ASN C C 1
ATOM 8254 O O . ASN C 1 121 ? 4.170 9.752 -39.718 1.00 18.39 118 ASN C O 1
ATOM 8259 N N . THR C 1 122 ? 3.340 11.591 -40.705 1.00 16.46 119 THR C N 1
ATOM 8260 C CA . THR C 1 122 ? 3.419 12.387 -39.511 1.00 16.78 119 THR C CA 1
ATOM 8261 C C . THR C 1 122 ? 2.426 11.890 -38.478 1.00 16.79 119 THR C C 1
ATOM 8262 O O . THR C 1 122 ? 2.758 11.774 -37.303 1.00 16.44 119 THR C O 1
ATOM 8266 N N . ASP C 1 123 ? 1.220 11.547 -38.904 1.00 17.20 120 ASP C N 1
ATOM 8267 C CA . ASP C 1 123 ? 0.270 10.941 -37.981 1.00 18.21 120 ASP C CA 1
ATOM 8268 C C . ASP C 1 123 ? 0.820 9.675 -37.314 1.00 17.19 120 ASP C C 1
ATOM 8269 O O . ASP C 1 123 ? 0.628 9.480 -36.121 1.00 20.54 120 ASP C O 1
ATOM 8274 N N . LEU C 1 124 ? 1.471 8.830 -38.068 1.00 17.58 121 LEU C N 1
ATOM 8275 C CA . LEU C 1 124 ? 2.114 7.597 -37.508 1.00 16.99 121 LEU C CA 1
ATOM 8276 C C . LEU C 1 124 ? 3.217 7.901 -36.532 1.00 18.13 121 LEU C C 1
ATOM 8277 O O . LEU C 1 124 ? 3.270 7.360 -35.397 1.00 18.74 121 LEU C O 1
ATOM 8282 N N . ILE C 1 125 ? 4.027 8.894 -36.885 1.00 19.01 122 ILE C N 1
ATOM 8283 C CA . ILE C 1 125 ? 5.041 9.358 -35.959 1.00 19.36 122 ILE C CA 1
ATOM 8284 C C . ILE C 1 125 ? 4.418 9.871 -34.670 1.00 18.08 122 ILE C C 1
ATOM 8285 O O . ILE C 1 125 ? 4.925 9.633 -33.556 1.00 18.69 122 ILE C O 1
ATOM 8290 N N . ILE C 1 126 ? 3.356 10.640 -34.801 1.00 18.76 123 ILE C N 1
ATOM 8291 C CA . ILE C 1 126 ? 2.692 11.190 -33.650 1.00 19.67 123 ILE C CA 1
ATOM 8292 C C . ILE C 1 126 ? 2.114 10.074 -32.769 1.00 17.56 123 ILE C C 1
ATOM 8293 O O . ILE C 1 126 ? 2.271 10.095 -31.525 1.00 18.60 123 ILE C O 1
ATOM 8298 N N . LEU C 1 127 ? 1.401 9.153 -33.383 1.00 19.82 124 LEU C N 1
ATOM 8299 C CA . LEU C 1 127 ? 0.779 8.055 -32.650 1.00 19.34 124 LEU C CA 1
ATOM 8300 C C . LEU C 1 127 ? 1.830 7.286 -31.849 1.00 20.95 124 LEU C C 1
ATOM 8301 O O . LEU C 1 127 ? 1.642 6.998 -30.662 1.00 19.69 124 LEU C O 1
ATOM 8306 N N . ARG C 1 128 ? 2.954 7.006 -32.488 1.00 19.32 125 ARG C N 1
ATOM 8307 C CA . ARG C 1 128 ? 4.023 6.296 -31.802 1.00 21.94 125 ARG C CA 1
ATOM 8308 C C . ARG C 1 128 ? 4.612 7.087 -30.678 1.00 19.72 125 ARG C C 1
ATOM 8309 O O . ARG C 1 128 ? 4.818 6.552 -29.595 1.00 20.53 125 ARG C O 1
ATOM 8317 N N A ASN C 1 129 ? 4.828 8.377 -30.873 0.50 21.58 126 ASN C N 1
ATOM 8318 N N B ASN C 1 129 ? 4.855 8.383 -30.921 0.50 21.37 126 ASN C N 1
ATOM 8319 C CA A ASN C 1 129 ? 5.426 9.157 -29.804 0.50 21.85 126 ASN C CA 1
ATOM 8320 C CA B ASN C 1 129 ? 5.401 9.283 -29.891 0.50 21.66 126 ASN C CA 1
ATOM 8321 C C A ASN C 1 129 ? 4.472 9.371 -28.652 0.50 22.08 126 ASN C C 1
ATOM 8322 C C B ASN C 1 129 ? 4.484 9.291 -28.690 0.50 22.13 126 ASN C C 1
ATOM 8323 O O A ASN C 1 129 ? 4.896 9.502 -27.511 0.50 21.39 126 ASN C O 1
ATOM 8324 O O B ASN C 1 129 ? 4.952 9.188 -27.565 0.50 23.02 126 ASN C O 1
ATOM 8333 N N . ALA C 1 130 ? 3.181 9.414 -28.956 1.00 21.45 127 ALA C N 1
ATOM 8334 C CA . ALA C 1 130 ? 2.161 9.563 -27.928 1.00 20.24 127 ALA C CA 1
ATOM 8335 C C . ALA C 1 130 ? 2.103 8.242 -27.099 1.00 19.57 127 ALA C C 1
ATOM 8336 O O . ALA C 1 130 ? 2.004 8.275 -25.873 1.00 16.93 127 ALA C O 1
ATOM 8338 N N . LEU C 1 131 ? 2.211 7.108 -27.772 1.00 18.46 128 LEU C N 1
ATOM 8339 C CA . LEU C 1 131 ? 2.273 5.810 -27.043 1.00 19.83 128 LEU C CA 1
ATOM 8340 C C . LEU C 1 131 ? 3.539 5.736 -26.170 1.00 22.28 128 LEU C C 1
ATOM 8341 O O . LEU C 1 131 ? 3.508 5.291 -25.006 1.00 19.25 128 LEU C O 1
ATOM 8346 N N . ASP C 1 132 ? 4.654 6.211 -26.723 1.00 24.45 129 ASP C N 1
ATOM 8347 C CA . ASP C 1 132 ? 5.920 6.328 -25.944 1.00 23.23 129 ASP C CA 1
ATOM 8348 C C . ASP C 1 132 ? 5.840 7.168 -24.703 1.00 24.19 129 ASP C C 1
ATOM 8349 O O . ASP C 1 132 ? 6.537 6.913 -23.744 1.00 25.84 129 ASP C O 1
ATOM 8354 N N . LEU C 1 133 ? 5.000 8.199 -24.709 1.00 23.89 130 LEU C N 1
ATOM 8355 C CA . LEU C 1 133 ? 4.818 9.011 -23.541 1.00 22.71 130 LEU C CA 1
ATOM 8356 C C . LEU C 1 133 ? 3.940 8.303 -22.525 1.00 21.07 130 LEU C C 1
ATOM 8357 O O . LEU C 1 133 ? 4.097 8.515 -21.327 1.00 19.41 130 LEU C O 1
ATOM 8362 N N . LEU C 1 134 ? 2.930 7.586 -22.988 1.00 19.94 131 LEU C N 1
ATOM 8363 C CA . LEU C 1 134 ? 2.032 6.889 -22.045 1.00 21.09 131 LEU C CA 1
ATOM 8364 C C . LEU C 1 134 ? 2.715 5.715 -21.332 1.00 20.15 131 LEU C C 1
ATOM 8365 O O . LEU C 1 134 ? 2.441 5.465 -20.159 1.00 20.19 131 LEU C O 1
ATOM 8370 N N . LEU C 1 135 ? 3.548 4.983 -22.070 1.00 21.29 132 LEU C N 1
ATOM 8371 C CA . LEU C 1 135 ? 4.135 3.714 -21.579 1.00 20.86 132 LEU C CA 1
ATOM 8372 C C . LEU C 1 135 ? 4.851 3.849 -20.193 1.00 22.92 132 LEU C C 1
ATOM 8373 O O . LEU C 1 135 ? 4.476 3.154 -19.228 1.00 23.76 132 LEU C O 1
ATOM 8378 N N . PRO C 1 136 ? 5.786 4.801 -20.050 1.00 24.69 133 PRO C N 1
ATOM 8379 C CA . PRO C 1 136 ? 6.448 4.948 -18.743 1.00 25.52 133 PRO C CA 1
ATOM 8380 C C . PRO C 1 136 ? 5.532 5.434 -17.669 1.00 23.64 133 PRO C C 1
ATOM 8381 O O . PRO C 1 136 ? 5.731 5.079 -16.509 1.00 22.66 133 PRO C O 1
ATOM 8385 N N . LYS C 1 137 ? 4.510 6.218 -18.022 1.00 23.27 134 LYS C N 1
ATOM 8386 C CA . LYS C 1 137 ? 3.552 6.664 -17.025 1.00 22.84 134 LYS C CA 1
ATOM 8387 C C . LYS C 1 137 ? 2.772 5.489 -16.443 1.00 22.13 134 LYS C C 1
ATOM 8388 O O . LYS C 1 137 ? 2.581 5.379 -15.197 1.00 21.78 134 LYS C O 1
ATOM 8394 N N . LEU C 1 138 ? 2.344 4.610 -17.319 1.00 22.60 135 LEU C N 1
ATOM 8395 C CA . LEU C 1 138 ? 1.583 3.433 -16.903 1.00 24.12 135 LEU C CA 1
ATOM 8396 C C . LEU C 1 138 ? 2.454 2.451 -16.055 1.00 26.08 135 LEU C C 1
ATOM 8397 O O . LEU C 1 138 ? 2.033 2.004 -15.008 1.00 24.95 135 LEU C O 1
ATOM 8402 N N . ALA C 1 139 ? 3.673 2.171 -16.501 1.00 25.98 136 ALA C N 1
ATOM 8403 C CA . ALA C 1 139 ? 4.636 1.391 -15.688 1.00 27.64 136 ALA C CA 1
ATOM 8404 C C . ALA C 1 139 ? 4.825 1.975 -14.277 1.00 24.97 136 ALA C C 1
ATOM 8405 O O . ALA C 1 139 ? 4.843 1.253 -13.291 1.00 27.17 136 ALA C O 1
ATOM 8407 N N . ARG C 1 140 ? 4.898 3.288 -14.198 1.00 26.63 137 ARG C N 1
ATOM 8408 C CA . ARG C 1 140 ? 5.142 3.996 -12.967 1.00 29.99 137 ARG C CA 1
ATOM 8409 C C . ARG C 1 140 ? 3.964 3.830 -12.030 1.00 31.77 137 ARG C C 1
ATOM 8410 O O . ARG C 1 140 ? 4.149 3.708 -10.811 1.00 30.43 137 ARG C O 1
ATOM 8418 N N . VAL C 1 141 ? 2.753 3.920 -12.574 1.00 26.76 138 VAL C N 1
ATOM 8419 C CA . VAL C 1 141 ? 1.551 3.658 -11.789 1.00 26.66 138 VAL C CA 1
ATOM 8420 C C . VAL C 1 141 ? 1.536 2.186 -11.276 1.00 25.05 138 VAL C C 1
ATOM 8421 O O . VAL C 1 141 ? 1.234 1.938 -10.123 1.00 24.99 138 VAL C O 1
ATOM 8425 N N . ILE C 1 142 ? 1.859 1.249 -12.135 1.00 23.71 139 ILE C N 1
ATOM 8426 C CA . ILE C 1 142 ? 1.822 -0.165 -11.785 1.00 25.94 139 ILE C CA 1
ATOM 8427 C C . ILE C 1 142 ? 2.837 -0.424 -10.635 1.00 25.48 139 ILE C C 1
ATOM 8428 O O . ILE C 1 142 ? 2.549 -1.135 -9.663 1.00 26.70 139 ILE C O 1
ATOM 8433 N N . SER C 1 143 ? 3.980 0.224 -10.742 1.00 27.59 140 SER C N 1
ATOM 8434 C CA . SER C 1 143 ? 5.029 0.097 -9.759 1.00 30.18 140 SER C CA 1
ATOM 8435 C C . SER C 1 143 ? 4.644 0.611 -8.373 1.00 30.38 140 SER C C 1
ATOM 8436 O O . SER C 1 143 ? 4.914 -0.060 -7.383 1.00 28.85 140 SER C O 1
ATOM 8439 N N . ARG C 1 144 ? 3.973 1.756 -8.302 1.00 27.68 141 ARG C N 1
ATOM 8440 C CA . ARG C 1 144 ? 3.511 2.295 -7.026 1.00 31.42 141 ARG C CA 1
ATOM 8441 C C . ARG C 1 144 ? 2.472 1.388 -6.424 1.00 28.29 141 ARG C C 1
ATOM 8442 O O . ARG C 1 144 ? 2.464 1.149 -5.209 1.00 26.29 141 ARG C O 1
ATOM 8450 N N . LEU C 1 145 ? 1.522 0.987 -7.250 1.00 25.60 142 LEU C N 1
ATOM 8451 C CA . LEU C 1 145 ? 0.464 0.101 -6.788 1.00 24.78 142 LEU C CA 1
ATOM 8452 C C . LEU C 1 145 ? 1.055 -1.260 -6.360 1.00 24.71 142 LEU C C 1
ATOM 8453 O O . LEU C 1 145 ? 0.572 -1.848 -5.388 1.00 23.31 142 LEU C O 1
ATOM 8458 N N . ALA C 1 146 ? 2.088 -1.739 -7.054 1.00 22.49 143 ALA C N 1
ATOM 8459 C CA . ALA C 1 146 ? 2.737 -2.984 -6.647 1.00 25.92 143 ALA C CA 1
ATOM 8460 C C . ALA C 1 146 ? 3.371 -2.882 -5.224 1.00 27.98 143 ALA C C 1
ATOM 8461 O O . ALA C 1 146 ? 3.195 -3.808 -4.438 1.00 27.13 143 ALA C O 1
ATOM 8463 N N . ASP C 1 147 ? 4.073 -1.766 -4.935 1.00 27.60 144 ASP C N 1
ATOM 8464 C CA . ASP C 1 147 ? 4.639 -1.474 -3.578 1.00 30.69 144 ASP C CA 1
ATOM 8465 C C . ASP C 1 147 ? 3.556 -1.498 -2.503 1.00 28.54 144 ASP C C 1
ATOM 8466 O O . ASP C 1 147 ? 3.745 -2.030 -1.428 1.00 27.79 144 ASP C O 1
ATOM 8471 N N . PHE C 1 148 ? 2.433 -0.874 -2.805 1.00 26.96 145 PHE C N 1
ATOM 8472 C CA . PHE C 1 148 ? 1.250 -0.915 -1.971 1.00 27.20 145 PHE C CA 1
ATOM 8473 C C . PHE C 1 148 ? 0.701 -2.347 -1.793 1.00 26.43 145 PHE C C 1
ATOM 8474 O O . PHE C 1 148 ? 0.443 -2.795 -0.683 1.00 28.56 145 PHE C O 1
ATOM 8482 N N . ALA C 1 149 ? 0.529 -3.069 -2.870 1.00 25.48 146 ALA C N 1
ATOM 8483 C CA . ALA C 1 149 ? 0.021 -4.394 -2.758 1.00 26.02 146 ALA C CA 1
ATOM 8484 C C . ALA C 1 149 ? 0.976 -5.253 -1.893 1.00 25.50 146 ALA C C 1
ATOM 8485 O O . ALA C 1 149 ? 0.521 -6.068 -1.118 1.00 24.29 146 ALA C O 1
ATOM 8487 N N . LYS C 1 150 ? 2.273 -5.054 -2.038 1.00 26.94 147 LYS C N 1
ATOM 8488 C CA . LYS C 1 150 ? 3.227 -5.844 -1.253 1.00 26.84 147 LYS C CA 1
ATOM 8489 C C . LYS C 1 150 ? 3.125 -5.464 0.198 1.00 27.13 147 LYS C C 1
ATOM 8490 O O . LYS C 1 150 ? 2.949 -6.337 1.029 1.00 27.62 147 LYS C O 1
ATOM 8496 N N . GLU C 1 151 ? 3.134 -4.164 0.493 1.00 27.85 148 GLU C N 1
ATOM 8497 C CA . GLU C 1 151 ? 3.001 -3.707 1.856 1.00 32.18 148 GLU C CA 1
ATOM 8498 C C . GLU C 1 151 ? 1.730 -4.269 2.536 1.00 29.04 148 GLU C C 1
ATOM 8499 O O . GLU C 1 151 ? 1.746 -4.548 3.718 1.00 26.09 148 GLU C O 1
ATOM 8505 N N . ARG C 1 152 ? 0.631 -4.388 1.798 1.00 25.95 149 ARG C N 1
ATOM 8506 C CA . ARG C 1 152 ? -0.666 -4.730 2.391 1.00 25.21 149 ARG C CA 1
ATOM 8507 C C . ARG C 1 152 ? -1.135 -6.145 2.026 1.00 24.27 149 ARG C C 1
ATOM 8508 O O . ARG C 1 152 ? -2.310 -6.455 2.177 1.00 23.73 149 ARG C O 1
ATOM 8516 N N . ALA C 1 153 ? -0.197 -7.007 1.616 1.00 25.64 150 ALA C N 1
ATOM 8517 C CA . ALA C 1 153 ? -0.493 -8.344 1.139 1.00 28.64 150 ALA C CA 1
ATOM 8518 C C . ALA C 1 153 ? -1.249 -9.190 2.144 1.00 30.03 150 ALA C C 1
ATOM 8519 O O . ALA C 1 153 ? -2.092 -10.022 1.752 1.00 31.66 150 ALA C O 1
ATOM 8521 N N . SER C 1 154 ? -0.997 -8.946 3.432 1.00 30.94 151 SER C N 1
ATOM 8522 C CA . SER C 1 154 ? -1.538 -9.788 4.493 1.00 32.73 151 SER C CA 1
ATOM 8523 C C . SER C 1 154 ? -2.609 -9.128 5.302 1.00 35.74 151 SER C C 1
ATOM 8524 O O . SER C 1 154 ? -3.098 -9.736 6.238 1.00 33.25 151 SER C O 1
ATOM 8527 N N . LEU C 1 155 ? -2.982 -7.901 4.957 1.00 28.80 152 LEU C N 1
ATOM 8528 C CA . LEU C 1 155 ? -3.980 -7.153 5.737 1.00 28.09 152 LEU C CA 1
ATOM 8529 C C . LEU C 1 155 ? -5.373 -7.610 5.361 1.00 31.26 152 LEU C C 1
ATOM 8530 O O . LEU C 1 155 ? -5.829 -7.305 4.257 1.00 30.44 152 LEU C O 1
ATOM 8535 N N . PRO C 1 156 ? -6.053 -8.406 6.243 1.00 32.37 153 PRO C N 1
ATOM 8536 C CA . PRO C 1 156 ? -7.368 -8.866 5.875 1.00 27.43 153 PRO C CA 1
ATOM 8537 C C . PRO C 1 156 ? -8.321 -7.711 5.643 1.00 27.88 153 PRO C C 1
ATOM 8538 O O . PRO C 1 156 ? -8.234 -6.654 6.310 1.00 25.51 153 PRO C O 1
ATOM 8542 N N . THR C 1 157 ? -9.284 -7.938 4.759 1.00 28.22 154 THR C N 1
ATOM 8543 C CA . THR C 1 157 ? -10.329 -6.987 4.522 1.00 24.26 154 THR C CA 1
ATOM 8544 C C . THR C 1 157 ? -11.555 -7.711 3.988 1.00 25.06 154 THR C C 1
ATOM 8545 O O . THR C 1 157 ? -11.436 -8.759 3.362 1.00 24.33 154 THR C O 1
ATOM 8549 N N . LEU C 1 158 ? -12.748 -7.174 4.260 1.00 23.07 155 LEU C N 1
ATOM 8550 C CA . LEU C 1 158 ? -13.958 -7.863 3.850 1.00 23.75 155 LEU C CA 1
ATOM 8551 C C . LEU C 1 158 ? -14.017 -8.014 2.314 1.00 26.51 155 LEU C C 1
ATOM 8552 O O . LEU C 1 158 ? -13.806 -7.026 1.576 1.00 26.54 155 LEU C O 1
ATOM 8557 N N . GLY C 1 159 ? -14.290 -9.244 1.862 1.00 24.15 156 GLY C N 1
ATOM 8558 C CA . GLY C 1 159 ? -14.554 -9.559 0.468 1.00 24.07 156 GLY C CA 1
ATOM 8559 C C . GLY C 1 159 ? -15.931 -9.057 0.048 1.00 26.15 156 GLY C C 1
ATOM 8560 O O . GLY C 1 159 ? -16.832 -8.932 0.871 1.00 26.87 156 GLY C O 1
ATOM 8561 N N . PHE C 1 160 ? -16.078 -8.678 -1.213 1.00 21.83 157 PHE C N 1
ATOM 8562 C CA . PHE C 1 160 ? -17.401 -8.308 -1.702 1.00 23.48 157 PHE C CA 1
ATOM 8563 C C . PHE C 1 160 ? -17.761 -8.941 -3.017 1.00 23.20 157 PHE C C 1
ATOM 8564 O O . PHE C 1 160 ? -17.087 -8.721 -4.037 1.00 26.45 157 PHE C O 1
ATOM 8572 N N . THR C 1 161 ? -18.882 -9.641 -3.024 1.00 21.99 158 THR C N 1
ATOM 8573 C CA . THR C 1 161 ? -19.528 -10.069 -4.245 1.00 24.36 158 THR C CA 1
ATOM 8574 C C . THR C 1 161 ? -20.975 -9.614 -4.190 1.00 25.09 158 THR C C 1
ATOM 8575 O O . THR C 1 161 ? -21.633 -9.714 -3.136 1.00 22.87 158 THR C O 1
ATOM 8579 N N . HIS C 1 162 ? -21.473 -9.081 -5.299 1.00 20.88 159 HIS C N 1
ATOM 8580 C CA . HIS C 1 162 ? -22.736 -8.329 -5.289 1.00 23.93 159 HIS C CA 1
ATOM 8581 C C . HIS C 1 162 ? -22.691 -7.079 -4.374 1.00 23.17 159 HIS C C 1
ATOM 8582 O O . HIS C 1 162 ? -23.755 -6.567 -3.964 1.00 25.67 159 HIS C O 1
ATOM 8589 N N . PHE C 1 163 ? -21.474 -6.607 -4.067 1.00 20.16 160 PHE C N 1
ATOM 8590 C CA . PHE C 1 163 ? -21.213 -5.635 -3.003 1.00 24.47 160 PHE C CA 1
ATOM 8591 C C . PHE C 1 163 ? -21.903 -6.072 -1.689 1.00 24.58 160 PHE C C 1
ATOM 8592 O O . PHE C 1 163 ? -22.442 -5.260 -0.945 1.00 24.48 160 PHE C O 1
ATOM 8600 N N . GLN C 1 164 ? -21.884 -7.385 -1.450 1.00 26.47 161 GLN C N 1
ATOM 8601 C CA . GLN C 1 164 ? -22.306 -8.000 -0.170 1.00 24.36 161 GLN C CA 1
ATOM 8602 C C . GLN C 1 164 ? -21.126 -8.757 0.464 1.00 25.29 161 GLN C C 1
ATOM 8603 O O . GLN C 1 164 ? -20.249 -9.233 -0.252 1.00 23.71 161 GLN C O 1
ATOM 8609 N N . PRO C 1 165 ? -21.081 -8.825 1.812 1.00 26.86 162 PRO C N 1
ATOM 8610 C CA . PRO C 1 165 ? -19.978 -9.497 2.510 1.00 30.15 162 PRO C CA 1
ATOM 8611 C C . PRO C 1 165 ? -19.716 -10.866 1.954 1.00 27.71 162 PRO C C 1
ATOM 8612 O O . PRO C 1 165 ? -20.649 -11.677 1.779 1.00 28.86 162 PRO C O 1
ATOM 8616 N N . ALA C 1 166 ? -18.449 -11.113 1.667 1.00 27.05 163 ALA C N 1
ATOM 8617 C CA . ALA C 1 166 ? -18.004 -12.355 1.097 1.00 28.93 163 ALA C CA 1
ATOM 8618 C C . ALA C 1 166 ? -16.646 -12.738 1.677 1.00 29.50 163 ALA C C 1
ATOM 8619 O O . ALA C 1 166 ? -15.979 -11.935 2.332 1.00 30.10 163 ALA C O 1
ATOM 8621 N N . GLN C 1 167 ? -16.259 -13.973 1.391 1.00 31.81 164 GLN C N 1
ATOM 8622 C CA . GLN C 1 167 ? -14.953 -14.531 1.780 1.00 34.85 164 GLN C CA 1
ATOM 8623 C C . GLN C 1 167 ? -13.842 -13.481 1.807 1.00 35.45 164 GLN C C 1
ATOM 8624 O O . GLN C 1 167 ? -13.454 -12.883 0.750 1.00 27.79 164 GLN C O 1
ATOM 8630 N N . LEU C 1 168 ? -13.226 -13.371 2.966 1.00 28.27 165 LEU C N 1
ATOM 8631 C CA . LEU C 1 168 ? -12.241 -12.336 3.169 1.00 28.89 165 LEU C CA 1
ATOM 8632 C C . LEU C 1 168 ? -11.143 -12.367 2.104 1.00 27.65 165 LEU C C 1
ATOM 8633 O O . LEU C 1 168 ? -10.694 -13.453 1.662 1.00 28.11 165 LEU C O 1
ATOM 8638 N N . THR C 1 169 ? -10.679 -11.174 1.744 1.00 25.67 166 THR C N 1
ATOM 8639 C CA . THR C 1 169 ? -9.466 -11.028 0.958 1.00 23.47 166 THR C CA 1
ATOM 8640 C C . THR C 1 169 ? -8.460 -10.225 1.713 1.00 23.63 166 THR C C 1
ATOM 8641 O O . THR C 1 169 ? -8.537 -10.112 2.945 1.00 25.06 166 THR C O 1
ATOM 8645 N N . THR C 1 170 ? -7.440 -9.724 1.024 1.00 22.97 167 THR C N 1
ATOM 8646 C CA . THR C 1 170 ? -6.588 -8.769 1.649 1.00 23.43 167 THR C CA 1
ATOM 8647 C C . THR C 1 170 ? -6.563 -7.485 0.817 1.00 25.41 167 THR C C 1
ATOM 8648 O O . THR C 1 170 ? -6.846 -7.495 -0.363 1.00 25.76 167 THR C O 1
ATOM 8652 N N . VAL C 1 171 ? -6.186 -6.407 1.454 1.00 24.56 168 VAL C N 1
ATOM 8653 C CA . VAL C 1 171 ? -6.061 -5.135 0.779 1.00 26.37 168 VAL C CA 1
ATOM 8654 C C . VAL C 1 171 ? -5.110 -5.265 -0.419 1.00 26.13 168 VAL C C 1
ATOM 8655 O O . VAL C 1 171 ? -5.412 -4.792 -1.504 1.00 25.44 168 VAL C O 1
ATOM 8659 N N . GLY C 1 172 ? -3.999 -5.962 -0.243 1.00 26.16 169 GLY C N 1
ATOM 8660 C CA . GLY C 1 172 ? -3.041 -6.125 -1.322 1.00 23.35 169 GLY C CA 1
ATOM 8661 C C . GLY C 1 172 ? -3.480 -7.092 -2.427 1.00 22.71 169 GLY C C 1
ATOM 8662 O O . GLY C 1 172 ? -3.134 -6.904 -3.583 1.00 21.40 169 GLY C O 1
ATOM 8663 N N . LYS C 1 173 ? -4.198 -8.142 -2.061 1.00 21.95 170 LYS C N 1
ATOM 8664 C CA . LYS C 1 173 ? -4.786 -9.025 -3.036 1.00 23.54 170 LYS C CA 1
ATOM 8665 C C . LYS C 1 173 ? -5.786 -8.275 -3.918 1.00 23.24 170 LYS C C 1
ATOM 8666 O O . LYS C 1 173 ? -5.786 -8.439 -5.165 1.00 23.00 170 LYS C O 1
ATOM 8672 N N . ARG C 1 174 ? -6.624 -7.459 -3.293 1.00 22.68 171 ARG C N 1
ATOM 8673 C CA . ARG C 1 174 ? -7.567 -6.662 -4.057 1.00 20.22 171 ARG C CA 1
ATOM 8674 C C . ARG C 1 174 ? -6.823 -5.722 -4.997 1.00 20.46 171 ARG C C 1
ATOM 8675 O O . ARG C 1 174 ? -7.169 -5.608 -6.204 1.00 21.19 171 ARG C O 1
ATOM 8683 N N . CYS C 1 175 ? -5.830 -5.052 -4.457 1.00 22.42 172 CYS C N 1
ATOM 8684 C CA . CYS C 1 175 ? -4.926 -4.228 -5.273 1.00 23.84 172 CYS C CA 1
ATOM 8685 C C . CYS C 1 175 ? -4.354 -4.948 -6.501 1.00 25.15 172 CYS C C 1
ATOM 8686 O O . CYS C 1 175 ? -4.201 -4.327 -7.577 1.00 22.33 172 CYS C O 1
ATOM 8689 N N . CYS C 1 176 ? -4.151 -6.262 -6.396 1.00 23.64 173 CYS C N 1
ATOM 8690 C CA . CYS C 1 176 ? -3.658 -7.037 -7.497 1.00 22.66 173 CYS C CA 1
ATOM 8691 C C . CYS C 1 176 ? -4.683 -7.180 -8.624 1.00 24.39 173 CYS C C 1
ATOM 8692 O O . CYS C 1 176 ? -4.294 -7.298 -9.798 1.00 21.23 173 CYS C O 1
ATOM 8695 N N . LEU C 1 177 ? -5.973 -7.178 -8.300 1.00 20.65 174 LEU C N 1
ATOM 8696 C CA . LEU C 1 177 ? -6.987 -7.132 -9.369 1.00 24.81 174 LEU C CA 1
ATOM 8697 C C . LEU C 1 177 ? -6.786 -5.888 -10.264 1.00 21.11 174 LEU C C 1
ATOM 8698 O O . LEU C 1 177 ? -6.744 -5.972 -11.507 1.00 23.06 174 LEU C O 1
ATOM 8703 N N . TRP C 1 178 ? -6.600 -4.762 -9.599 1.00 22.16 175 TRP C N 1
ATOM 8704 C CA . TRP C 1 178 ? -6.276 -3.505 -10.263 1.00 21.27 175 TRP C CA 1
ATOM 8705 C C . TRP C 1 178 ? -5.000 -3.582 -11.056 1.00 23.73 175 TRP C C 1
ATOM 8706 O O . TRP C 1 178 ? -4.984 -3.278 -12.257 1.00 20.68 175 TRP C O 1
ATOM 8717 N N . ILE C 1 179 ? -3.927 -4.057 -10.419 1.00 22.59 176 ILE C N 1
ATOM 8718 C CA . ILE C 1 179 ? -2.637 -4.131 -11.091 1.00 23.09 176 ILE C CA 1
ATOM 8719 C C . ILE C 1 179 ? -2.685 -4.989 -12.326 1.00 21.09 176 ILE C C 1
ATOM 8720 O O . ILE C 1 179 ? -2.095 -4.617 -13.343 1.00 24.22 176 ILE C O 1
ATOM 8725 N N . GLN C 1 180 ? -3.339 -6.143 -12.250 1.00 20.89 177 GLN C N 1
ATOM 8726 C CA . GLN C 1 180 ? -3.391 -7.064 -13.375 1.00 21.22 177 GLN C CA 1
ATOM 8727 C C . GLN C 1 180 ? -4.080 -6.474 -14.600 1.00 21.72 177 GLN C C 1
ATOM 8728 O O . GLN C 1 180 ? -3.576 -6.605 -15.710 1.00 20.67 177 GLN C O 1
ATOM 8734 N N . ASP C 1 181 ? -5.185 -5.773 -14.413 1.00 22.04 178 ASP C N 1
ATOM 8735 C CA . ASP C 1 181 ? -5.796 -5.137 -15.588 1.00 21.86 178 ASP C CA 1
ATOM 8736 C C . ASP C 1 181 ? -4.807 -4.098 -16.247 1.00 20.05 178 ASP C C 1
ATOM 8737 O O . ASP C 1 181 ? -4.619 -4.078 -17.449 1.00 20.44 178 ASP C O 1
ATOM 8742 N N . LEU C 1 182 ? -4.152 -3.303 -15.425 1.00 19.50 179 LEU C N 1
ATOM 8743 C CA . LEU C 1 182 ? -3.184 -2.319 -15.878 1.00 22.43 179 LEU C CA 1
ATOM 8744 C C . LEU C 1 182 ? -1.963 -2.939 -16.573 1.00 23.10 179 LEU C C 1
ATOM 8745 O O . LEU C 1 182 ? -1.509 -2.421 -17.586 1.00 23.77 179 LEU C O 1
ATOM 8750 N N . CYS C 1 183 ? -1.509 -4.118 -16.108 1.00 23.32 180 CYS C N 1
ATOM 8751 C CA . CYS C 1 183 ? -0.461 -4.864 -16.790 1.00 20.13 180 CYS C CA 1
ATOM 8752 C C . CYS C 1 183 ? -0.907 -5.301 -18.195 1.00 21.78 180 CYS C C 1
ATOM 8753 O O . CYS C 1 183 ? -0.131 -5.235 -19.151 1.00 21.60 180 CYS C O 1
ATOM 8756 N N . MET C 1 184 ? -2.137 -5.746 -18.317 1.00 20.39 181 MET C N 1
ATOM 8757 C CA . MET C 1 184 ? -2.684 -6.089 -19.615 1.00 23.41 181 MET C CA 1
ATOM 8758 C C . MET C 1 184 ? -2.701 -4.849 -20.567 1.00 21.06 181 MET C C 1
ATOM 8759 O O . MET C 1 184 ? -2.315 -4.955 -21.729 1.00 20.91 181 MET C O 1
ATOM 8764 N N . ASP C 1 185 ? -3.114 -3.705 -20.045 1.00 21.43 182 ASP C N 1
ATOM 8765 C CA . ASP C 1 185 ? -3.026 -2.438 -20.759 1.00 21.56 182 ASP C CA 1
ATOM 8766 C C . ASP C 1 185 ? -1.599 -2.132 -21.190 1.00 22.20 182 ASP C C 1
ATOM 8767 O O . ASP C 1 185 ? -1.395 -1.748 -22.342 1.00 18.98 182 ASP C O 1
ATOM 8772 N N . LEU C 1 186 ? -0.641 -2.273 -20.254 1.00 19.95 183 LEU C N 1
ATOM 8773 C CA . LEU C 1 186 ? 0.754 -1.980 -20.562 1.00 21.30 183 LEU C CA 1
ATOM 8774 C C . LEU C 1 186 ? 1.214 -2.858 -21.724 1.00 19.24 183 LEU C C 1
ATOM 8775 O O . LEU C 1 186 ? 1.833 -2.376 -22.659 1.00 21.15 183 LEU C O 1
ATOM 8780 N N . GLN C 1 187 ? 0.948 -4.152 -21.668 1.00 21.27 184 GLN C N 1
ATOM 8781 C CA . GLN C 1 187 ? 1.324 -5.036 -22.759 1.00 21.91 184 GLN C CA 1
ATOM 8782 C C . GLN C 1 187 ? 0.638 -4.690 -24.066 1.00 20.40 184 GLN C C 1
ATOM 8783 O O . GLN C 1 187 ? 1.255 -4.830 -25.116 1.00 21.34 184 GLN C O 1
ATOM 8789 N N . ASN C 1 188 ? -0.640 -4.296 -24.011 1.00 20.02 185 ASN C N 1
ATOM 8790 C CA . ASN C 1 188 ? -1.359 -3.886 -25.214 1.00 22.01 185 ASN C CA 1
ATOM 8791 C C . ASN C 1 188 ? -0.736 -2.652 -25.871 1.00 22.13 185 ASN C C 1
ATOM 8792 O O . ASN C 1 188 ? -0.542 -2.612 -27.104 1.00 20.75 185 ASN C O 1
ATOM 8797 N N . LEU C 1 189 ? -0.436 -1.644 -25.067 1.00 20.71 186 LEU C N 1
ATOM 8798 C CA . LEU C 1 189 ? 0.071 -0.388 -25.615 1.00 20.68 186 LEU C CA 1
ATOM 8799 C C . LEU C 1 189 ? 1.438 -0.608 -26.252 1.00 21.57 186 LEU C C 1
ATOM 8800 O O . LEU C 1 189 ? 1.744 -0.006 -27.273 1.00 21.22 186 LEU C O 1
ATOM 8805 N N . LYS C 1 190 ? 2.259 -1.434 -25.611 1.00 21.50 187 LYS C N 1
ATOM 8806 C CA . LYS C 1 190 ? 3.568 -1.758 -26.085 1.00 22.89 187 LYS C CA 1
ATOM 8807 C C . LYS C 1 190 ? 3.496 -2.516 -27.395 1.00 19.37 187 LYS C C 1
ATOM 8808 O O . LYS C 1 190 ? 4.298 -2.302 -28.272 1.00 20.10 187 LYS C O 1
ATOM 8814 N N . ARG C 1 191 ? 2.588 -3.484 -27.490 1.00 21.65 188 ARG C N 1
ATOM 8815 C CA . ARG C 1 191 ? 2.419 -4.278 -28.711 1.00 21.58 188 ARG C CA 1
ATOM 8816 C C . ARG C 1 191 ? 2.013 -3.375 -29.872 1.00 21.35 188 ARG C C 1
ATOM 8817 O O . ARG C 1 191 ? 2.572 -3.457 -30.988 1.00 19.09 188 ARG C O 1
ATOM 8825 N N . VAL C 1 192 ? 1.057 -2.510 -29.606 1.00 19.84 189 VAL C N 1
ATOM 8826 C CA . VAL C 1 192 ? 0.566 -1.625 -30.642 1.00 23.28 189 VAL C CA 1
ATOM 8827 C C . VAL C 1 192 ? 1.682 -0.685 -31.091 1.00 21.80 189 VAL C C 1
ATOM 8828 O O . VAL C 1 192 ? 1.918 -0.493 -32.292 1.00 21.92 189 VAL C O 1
ATOM 8832 N N . ARG C 1 193 ? 2.396 -0.142 -30.129 1.00 22.01 190 ARG C N 1
ATOM 8833 C CA . ARG C 1 193 ? 3.515 0.726 -30.436 1.00 21.94 190 ARG C CA 1
ATOM 8834 C C . ARG C 1 193 ? 4.581 0.006 -31.306 1.00 23.43 190 ARG C C 1
ATOM 8835 O O . ARG C 1 193 ? 5.004 0.531 -32.356 1.00 23.54 190 ARG C O 1
ATOM 8843 N N . ASP C 1 194 ? 4.962 -1.208 -30.897 1.00 21.98 191 ASP C N 1
ATOM 8844 C CA . ASP C 1 194 ? 6.019 -1.956 -31.609 1.00 24.18 191 ASP C CA 1
ATOM 8845 C C . ASP C 1 194 ? 5.566 -2.405 -32.993 1.00 27.39 191 ASP C C 1
ATOM 8846 O O . ASP C 1 194 ? 6.372 -2.450 -33.913 1.00 28.50 191 ASP C O 1
ATOM 8851 N N . ASP C 1 195 ? 4.277 -2.693 -33.145 1.00 24.50 192 ASP C N 1
ATOM 8852 C CA . ASP C 1 195 ? 3.752 -3.196 -34.394 1.00 27.29 192 ASP C CA 1
ATOM 8853 C C . ASP C 1 195 ? 3.306 -2.136 -35.393 1.00 23.24 192 ASP C C 1
ATOM 8854 O O . ASP C 1 195 ? 3.000 -2.488 -36.529 1.00 23.00 192 ASP C O 1
ATOM 8859 N N . LEU C 1 196 ? 3.376 -0.857 -35.021 1.00 21.75 193 LEU C N 1
ATOM 8860 C CA . LEU C 1 196 ? 3.030 0.221 -35.923 1.00 21.04 193 LEU C CA 1
ATOM 8861 C C . LEU C 1 196 ? 3.988 0.252 -37.126 1.00 19.23 193 LEU C C 1
ATOM 8862 O O . LEU C 1 196 ? 5.201 0.217 -36.951 1.00 19.92 193 LEU C O 1
ATOM 8867 N N . ARG C 1 197 ? 3.446 0.197 -38.334 1.00 19.06 194 ARG C N 1
ATOM 8868 C CA . ARG C 1 197 ? 4.213 0.242 -39.548 1.00 19.17 194 ARG C CA 1
ATOM 8869 C C . ARG C 1 197 ? 4.155 1.594 -40.184 1.00 20.08 194 ARG C C 1
ATOM 8870 O O . ARG C 1 197 ? 3.181 2.343 -39.994 1.00 17.73 194 ARG C O 1
ATOM 8878 N N . PHE C 1 198 ? 5.164 1.876 -40.999 1.00 19.19 195 PHE C N 1
ATOM 8879 C CA . PHE C 1 198 ? 5.260 3.175 -41.684 1.00 19.43 195 PHE C CA 1
ATOM 8880 C C . PHE C 1 198 ? 4.515 3.135 -43.019 1.00 17.59 195 PHE C C 1
ATOM 8881 O O . PHE C 1 198 ? 4.549 2.114 -43.706 1.00 18.73 195 PHE C O 1
ATOM 8889 N N . ARG C 1 199 ? 3.852 4.259 -43.408 1.00 16.84 196 ARG C N 1
ATOM 8890 C CA . ARG C 1 199 ? 3.282 4.346 -44.721 1.00 16.64 196 ARG C CA 1
ATOM 8891 C C . ARG C 1 199 ? 4.372 4.405 -45.779 1.00 17.08 196 ARG C C 1
ATOM 8892 O O . ARG C 1 199 ? 4.282 3.733 -46.786 1.00 18.41 196 ARG C O 1
ATOM 8900 N N . GLY C 1 200 ? 5.395 5.233 -45.555 1.00 18.02 197 GLY C N 1
ATOM 8901 C CA . GLY C 1 200 ? 6.434 5.408 -46.574 1.00 18.85 197 GLY C CA 1
ATOM 8902 C C . GLY C 1 200 ? 5.974 6.199 -47.777 1.00 17.14 197 GLY C C 1
ATOM 8903 O O . GLY C 1 200 ? 5.193 7.118 -47.648 1.00 16.99 197 GLY C O 1
ATOM 8904 N N . VAL C 1 201 ? 6.520 5.869 -48.942 1.00 17.54 198 VAL C N 1
ATOM 8905 C CA . VAL C 1 201 ? 6.238 6.538 -50.200 1.00 18.30 198 VAL C CA 1
ATOM 8906 C C . VAL C 1 201 ? 5.351 5.635 -51.001 1.00 18.58 198 VAL C C 1
ATOM 8907 O O . VAL C 1 201 ? 5.694 4.497 -51.253 1.00 21.31 198 VAL C O 1
ATOM 8911 N N . LYS C 1 202 ? 4.115 6.091 -51.260 1.00 17.31 199 LYS C N 1
ATOM 8912 C CA . LYS C 1 202 ? 3.091 5.200 -51.830 1.00 17.61 199 LYS C CA 1
ATOM 8913 C C . LYS C 1 202 ? 2.286 5.843 -52.948 1.00 16.53 199 LYS C C 1
ATOM 8914 O O . LYS C 1 202 ? 1.572 5.147 -53.651 1.00 17.11 199 LYS C O 1
ATOM 8920 N N . GLY C 1 203 ? 2.365 7.161 -53.145 1.00 17.81 200 GLY C N 1
ATOM 8921 C CA . GLY C 1 203 ? 1.600 7.758 -54.258 1.00 19.94 200 GLY C CA 1
ATOM 8922 C C . GLY C 1 203 ? 0.174 8.069 -53.825 1.00 19.16 200 GLY C C 1
ATOM 8923 O O . GLY C 1 203 ? -0.214 7.795 -52.664 1.00 20.02 200 GLY C O 1
ATOM 8924 N N A THR C 1 204 ? -0.604 8.602 -54.768 0.50 19.86 201 THR C N 1
ATOM 8925 N N B THR C 1 204 ? -0.625 8.653 -54.731 0.50 19.22 201 THR C N 1
ATOM 8926 C CA A THR C 1 204 ? -1.942 9.065 -54.490 0.50 19.63 201 THR C CA 1
ATOM 8927 C CA B THR C 1 204 ? -1.980 9.073 -54.374 0.50 18.45 201 THR C CA 1
ATOM 8928 C C A THR C 1 204 ? -2.936 7.932 -54.223 0.50 18.94 201 THR C C 1
ATOM 8929 C C B THR C 1 204 ? -2.958 7.913 -54.190 0.50 18.38 201 THR C C 1
ATOM 8930 O O A THR C 1 204 ? -3.881 8.113 -53.473 0.50 18.89 201 THR C O 1
ATOM 8931 O O B THR C 1 204 ? -3.934 8.061 -53.473 0.50 18.53 201 THR C O 1
ATOM 8938 N N . THR C 1 205 ? -2.720 6.774 -54.847 1.00 18.05 202 THR C N 1
ATOM 8939 C CA . THR C 1 205 ? -3.617 5.613 -54.724 1.00 16.71 202 THR C CA 1
ATOM 8940 C C . THR C 1 205 ? -2.877 4.376 -54.232 1.00 17.58 202 THR C C 1
ATOM 8941 O O . THR C 1 205 ? -3.462 3.311 -54.152 1.00 16.40 202 THR C O 1
ATOM 8945 N N . GLY C 1 206 ? -1.617 4.555 -53.828 1.00 18.01 203 GLY C N 1
ATOM 8946 C CA . GLY C 1 206 ? -0.818 3.467 -53.212 1.00 18.56 203 GLY C CA 1
ATOM 8947 C C . GLY C 1 206 ? 0.042 2.673 -54.172 1.00 17.73 203 GLY C C 1
ATOM 8948 O O . GLY C 1 206 ? 0.716 1.729 -53.762 1.00 18.92 203 GLY C O 1
ATOM 8949 N N . THR C 1 207 ? -0.027 3.000 -55.449 1.00 17.84 204 THR C N 1
ATOM 8950 C CA . THR C 1 207 ? 0.713 2.321 -56.475 1.00 18.72 204 THR C CA 1
ATOM 8951 C C . THR C 1 207 ? 2.170 2.844 -56.707 1.00 17.69 204 THR C C 1
ATOM 8952 O O . THR C 1 207 ? 2.854 2.283 -57.545 1.00 17.74 204 THR C O 1
ATOM 8956 N N . GLN C 1 208 ? 2.568 3.940 -56.046 1.00 18.11 205 GLN C N 1
ATOM 8957 C CA . GLN C 1 208 ? 3.887 4.551 -56.259 1.00 18.97 205 GLN C CA 1
ATOM 8958 C C . GLN C 1 208 ? 4.141 4.981 -57.707 1.00 20.05 205 GLN C C 1
ATOM 8959 O O . GLN C 1 208 ? 5.294 5.143 -58.106 1.00 20.85 205 GLN C O 1
ATOM 8965 N N . ALA C 1 209 ? 3.077 5.281 -58.470 1.00 19.14 206 ALA C N 1
ATOM 8966 C CA . ALA C 1 209 ? 3.228 5.676 -59.876 1.00 22.04 206 ALA C CA 1
ATOM 8967 C C . ALA C 1 209 ? 4.106 6.933 -60.071 1.00 22.45 206 ALA C C 1
ATOM 8968 O O . ALA C 1 209 ? 4.915 6.977 -61.002 1.00 22.92 206 ALA C O 1
ATOM 8970 N N A SER C 1 210 ? 3.936 7.926 -59.200 0.50 21.90 207 SER C N 1
ATOM 8971 N N B SER C 1 210 ? 3.929 7.953 -59.243 0.50 22.27 207 SER C N 1
ATOM 8972 C CA A SER C 1 210 ? 4.700 9.189 -59.295 0.50 22.82 207 SER C CA 1
ATOM 8973 C CA B SER C 1 210 ? 4.747 9.165 -59.401 0.50 23.55 207 SER C CA 1
ATOM 8974 C C A SER C 1 210 ? 6.207 8.968 -59.050 0.50 21.49 207 SER C C 1
ATOM 8975 C C B SER C 1 210 ? 6.232 8.844 -59.157 0.50 22.14 207 SER C C 1
ATOM 8976 O O A SER C 1 210 ? 7.060 9.534 -59.748 0.50 21.89 207 SER C O 1
ATOM 8977 O O B SER C 1 210 ? 7.092 9.181 -59.982 0.50 24.11 207 SER C O 1
ATOM 8982 N N . PHE C 1 211 ? 6.527 8.125 -58.077 1.00 21.41 208 PHE C N 1
ATOM 8983 C CA . PHE C 1 211 ? 7.931 7.730 -57.825 1.00 21.06 208 PHE C CA 1
ATOM 8984 C C . PHE C 1 211 ? 8.495 6.855 -58.921 1.00 21.50 208 PHE C C 1
ATOM 8985 O O . PHE C 1 211 ? 9.675 7.028 -59.326 1.00 21.86 208 PHE C O 1
ATOM 8993 N N . LEU C 1 212 ? 7.675 5.926 -59.413 1.00 23.86 209 LEU C N 1
ATOM 8994 C CA . LEU C 1 212 ? 8.075 5.084 -60.521 1.00 24.46 209 LEU C CA 1
ATOM 8995 C C . LEU C 1 212 ? 8.455 5.944 -61.730 1.00 26.46 209 LEU C C 1
ATOM 8996 O O . LEU C 1 212 ? 9.466 5.665 -62.376 1.00 29.01 209 LEU C O 1
ATOM 9001 N N . GLN C 1 213 ? 7.655 6.956 -62.032 1.00 26.25 210 GLN C N 1
ATOM 9002 C CA . GLN C 1 213 ? 7.966 7.834 -63.165 1.00 28.75 210 GLN C CA 1
ATOM 9003 C C . GLN C 1 213 ? 9.196 8.703 -62.845 1.00 27.02 210 GLN C C 1
ATOM 9004 O O . GLN C 1 213 ? 10.020 8.891 -63.708 1.00 23.91 210 GLN C O 1
ATOM 9010 N N . LEU C 1 214 ? 9.316 9.182 -61.600 1.00 23.27 211 LEU C N 1
ATOM 9011 C CA . LEU C 1 214 ? 10.460 9.989 -61.204 1.00 24.46 211 LEU C CA 1
ATOM 9012 C C . LEU C 1 214 ? 11.754 9.211 -61.418 1.00 25.16 211 LEU C C 1
ATOM 9013 O O . LEU C 1 214 ? 12.726 9.775 -61.921 1.00 26.19 211 LEU C O 1
ATOM 9018 N N . PHE C 1 215 ? 11.719 7.905 -61.146 1.00 24.98 212 PHE C N 1
ATOM 9019 C CA . PHE C 1 215 ? 12.878 7.008 -61.348 1.00 24.65 212 PHE C CA 1
ATOM 9020 C C . PHE C 1 215 ? 12.916 6.315 -62.729 1.00 23.04 212 PHE C C 1
ATOM 9021 O O . PHE C 1 215 ? 13.596 5.329 -62.912 1.00 25.44 212 PHE C O 1
ATOM 9029 N N . GLU C 1 216 ? 12.145 6.809 -63.681 1.00 24.91 213 GLU C N 1
ATOM 9030 C CA . GLU C 1 216 ? 12.122 6.324 -65.073 1.00 30.78 213 GLU C CA 1
ATOM 9031 C C . GLU C 1 216 ? 11.890 4.842 -65.195 1.00 33.87 213 GLU C C 1
ATOM 9032 O O . GLU C 1 216 ? 12.541 4.156 -65.995 1.00 30.88 213 GLU C O 1
ATOM 9038 N N . GLY C 1 217 ? 10.934 4.340 -64.416 1.00 26.86 214 GLY C N 1
ATOM 9039 C CA . GLY C 1 217 ? 10.532 2.947 -64.511 1.00 26.50 214 GLY C CA 1
ATOM 9040 C C . GLY C 1 217 ? 11.367 1.975 -63.693 1.00 24.44 214 GLY C C 1
ATOM 9041 O O . GLY C 1 217 ? 11.143 0.784 -63.739 1.00 27.37 214 GLY C O 1
ATOM 9042 N N . ASP C 1 218 ? 12.277 2.481 -62.880 1.00 28.45 215 ASP C N 1
ATOM 9043 C CA . ASP C 1 218 ? 13.110 1.607 -62.100 1.00 27.46 215 ASP C CA 1
ATOM 9044 C C . ASP C 1 218 ? 12.454 1.230 -60.780 1.00 23.81 215 ASP C C 1
ATOM 9045 O O . ASP C 1 218 ? 12.622 1.924 -59.795 1.00 26.79 215 ASP C O 1
ATOM 9050 N N . ASP C 1 219 ? 11.885 0.025 -60.727 1.00 25.64 216 ASP C N 1
ATOM 9051 C CA . ASP C 1 219 ? 11.181 -0.450 -59.522 1.00 24.66 216 ASP C CA 1
ATOM 9052 C C . ASP C 1 219 ? 12.074 -0.559 -58.307 1.00 26.13 216 ASP C C 1
ATOM 9053 O O . ASP C 1 219 ? 11.650 -0.355 -57.188 1.00 19.54 216 ASP C O 1
ATOM 9058 N N . HIS C 1 220 ? 13.315 -0.965 -58.543 1.00 25.43 217 HIS C N 1
ATOM 9059 C CA . HIS C 1 220 ? 14.239 -1.217 -57.469 1.00 25.24 217 HIS C CA 1
ATOM 9060 C C . HIS C 1 220 ? 14.527 0.080 -56.696 1.00 19.95 217 HIS C C 1
ATOM 9061 O O . HIS C 1 220 ? 14.646 0.083 -55.460 1.00 22.58 217 HIS C O 1
ATOM 9068 N N . LYS C 1 221 ? 14.685 1.156 -57.417 1.00 21.63 218 LYS C N 1
ATOM 9069 C CA . LYS C 1 221 ? 14.846 2.451 -56.800 1.00 22.39 218 LYS C CA 1
ATOM 9070 C C . LYS C 1 221 ? 13.638 2.857 -55.979 1.00 22.04 218 LYS C C 1
ATOM 9071 O O . LYS C 1 221 ? 13.797 3.356 -54.896 1.00 21.26 218 LYS C O 1
ATOM 9077 N N . VAL C 1 222 ? 12.435 2.577 -56.462 1.00 22.25 219 VAL C N 1
ATOM 9078 C CA . VAL C 1 222 ? 11.262 2.882 -55.645 1.00 21.02 219 VAL C CA 1
ATOM 9079 C C . VAL C 1 222 ? 11.283 2.129 -54.339 1.00 17.75 219 VAL C C 1
ATOM 9080 O O . VAL C 1 222 ? 10.992 2.684 -53.308 1.00 19.87 219 VAL C O 1
ATOM 9084 N N . GLU C 1 223 ? 11.607 0.849 -54.375 1.00 20.74 220 GLU C N 1
ATOM 9085 C CA . GLU C 1 223 ? 11.634 0.007 -53.186 1.00 20.87 220 GLU C CA 1
ATOM 9086 C C . GLU C 1 223 ? 12.762 0.456 -52.229 1.00 20.35 220 GLU C C 1
ATOM 9087 O O . GLU C 1 223 ? 12.590 0.375 -51.007 1.00 21.33 220 GLU C O 1
ATOM 9093 N N . GLN C 1 224 ? 13.896 0.947 -52.765 1.00 21.35 221 GLN C N 1
ATOM 9094 C CA . GLN C 1 224 ? 14.929 1.488 -51.916 1.00 21.63 221 GLN C CA 1
ATOM 9095 C C . GLN C 1 224 ? 14.498 2.738 -51.204 1.00 20.19 221 GLN C C 1
ATOM 9096 O O . GLN C 1 224 ? 14.685 2.834 -49.982 1.00 19.89 221 GLN C O 1
ATOM 9102 N N . LEU C 1 225 ? 13.836 3.646 -51.928 1.00 18.76 222 LEU C N 1
ATOM 9103 C CA . LEU C 1 225 ? 13.358 4.861 -51.338 1.00 18.31 222 LEU C CA 1
ATOM 9104 C C . LEU C 1 225 ? 12.418 4.581 -50.172 1.00 18.78 222 LEU C C 1
ATOM 9105 O O . LEU C 1 225 ? 12.561 5.136 -49.088 1.00 22.58 222 LEU C O 1
ATOM 9110 N N . ASP C 1 226 ? 11.529 3.621 -50.355 1.00 18.32 223 ASP C N 1
ATOM 9111 C CA . ASP C 1 226 ? 10.554 3.275 -49.324 1.00 19.45 223 ASP C CA 1
ATOM 9112 C C . ASP C 1 226 ? 11.284 2.705 -48.092 1.00 21.46 223 ASP C C 1
ATOM 9113 O O . ASP C 1 226 ? 11.044 3.071 -46.960 1.00 17.13 223 ASP C O 1
ATOM 9118 N N . LYS C 1 227 ? 12.259 1.832 -48.346 1.00 22.46 224 LYS C N 1
ATOM 9119 C CA . LYS C 1 227 ? 13.042 1.278 -47.288 1.00 22.63 224 LYS C CA 1
ATOM 9120 C C . LYS C 1 227 ? 13.808 2.362 -46.541 1.00 20.71 224 LYS C C 1
ATOM 9121 O O . LYS C 1 227 ? 13.859 2.396 -45.314 1.00 19.69 224 LYS C O 1
ATOM 9127 N N . MET C 1 228 ? 14.394 3.288 -47.282 1.00 20.29 225 MET C N 1
ATOM 9128 C CA . MET C 1 228 ? 15.270 4.274 -46.658 1.00 20.84 225 MET C CA 1
ATOM 9129 C C . MET C 1 228 ? 14.512 5.305 -45.833 1.00 20.02 225 MET C C 1
ATOM 9130 O O . MET C 1 228 ? 14.951 5.651 -44.729 1.00 21.83 225 MET C O 1
ATOM 9135 N N . VAL C 1 229 ? 13.393 5.853 -46.350 1.00 21.01 226 VAL C N 1
ATOM 9136 C CA . VAL C 1 229 ? 12.635 6.803 -45.509 1.00 20.90 226 VAL C CA 1
ATOM 9137 C C . VAL C 1 229 ? 12.056 6.148 -44.270 1.00 18.66 226 VAL C C 1
ATOM 9138 O O . VAL C 1 229 ? 11.992 6.760 -43.216 1.00 20.06 226 VAL C O 1
ATOM 9142 N N . THR C 1 230 ? 11.700 4.879 -44.378 1.00 17.44 227 THR C N 1
ATOM 9143 C CA . THR C 1 230 ? 11.211 4.115 -43.223 1.00 18.39 227 THR C CA 1
ATOM 9144 C C . THR C 1 230 ? 12.308 4.003 -42.124 1.00 19.75 227 THR C C 1
ATOM 9145 O O . THR C 1 230 ? 12.080 4.258 -40.914 1.00 18.27 227 THR C O 1
ATOM 9149 N N . GLU C 1 231 ? 13.500 3.659 -42.576 1.00 21.25 228 GLU C N 1
ATOM 9150 C CA . GLU C 1 231 ? 14.680 3.623 -41.720 1.00 24.05 228 GLU C CA 1
ATOM 9151 C C . GLU C 1 231 ? 15.005 4.931 -41.118 1.00 20.84 228 GLU C C 1
ATOM 9152 O O . GLU C 1 231 ? 15.209 5.007 -39.898 1.00 21.76 228 GLU C O 1
ATOM 9158 N N . LYS C 1 232 ? 15.004 6.001 -41.930 1.00 21.14 229 LYS C N 1
ATOM 9159 C CA . LYS C 1 232 ? 15.267 7.351 -41.389 1.00 21.57 229 LYS C CA 1
ATOM 9160 C C . LYS C 1 232 ? 14.275 7.800 -40.315 1.00 22.63 229 LYS C C 1
ATOM 9161 O O . LYS C 1 232 ? 14.640 8.479 -39.383 1.00 19.75 229 LYS C O 1
ATOM 9167 N N . ALA C 1 233 ? 13.009 7.359 -40.419 1.00 21.88 230 ALA C N 1
ATOM 9168 C CA . ALA C 1 233 ? 11.995 7.694 -39.429 1.00 19.96 230 ALA C CA 1
ATOM 9169 C C . ALA C 1 233 ? 12.005 6.783 -38.216 1.00 22.25 230 ALA C C 1
ATOM 9170 O O . ALA C 1 233 ? 11.195 6.973 -37.305 1.00 23.17 230 ALA C O 1
ATOM 9172 N N . GLY C 1 234 ? 12.908 5.785 -38.192 1.00 25.29 231 GLY C N 1
ATOM 9173 C CA . GLY C 1 234 ? 13.081 4.904 -37.030 1.00 26.20 231 GLY C CA 1
ATOM 9174 C C . GLY C 1 234 ? 12.006 3.826 -36.903 1.00 26.59 231 GLY C C 1
ATOM 9175 O O . GLY C 1 234 ? 11.696 3.394 -35.806 1.00 26.27 231 GLY C O 1
ATOM 9176 N N . PHE C 1 235 ? 11.396 3.433 -38.017 1.00 22.70 232 PHE C N 1
ATOM 9177 C CA . PHE C 1 235 ? 10.434 2.343 -38.005 1.00 21.66 232 PHE C CA 1
ATOM 9178 C C . PHE C 1 235 ? 11.098 1.134 -38.532 1.00 21.85 232 PHE C C 1
ATOM 9179 O O . PHE C 1 235 ? 11.784 1.216 -39.517 1.00 21.21 232 PHE C O 1
ATOM 9187 N N . LYS C 1 236 ? 10.754 -0.018 -37.975 1.00 22.49 233 LYS C N 1
ATOM 9188 C CA . LYS C 1 236 ? 11.322 -1.298 -38.434 1.00 25.21 233 LYS C CA 1
ATOM 9189 C C . LYS C 1 236 ? 10.687 -1.820 -39.685 1.00 26.06 233 LYS C C 1
ATOM 9190 O O . LYS C 1 236 ? 11.316 -2.537 -40.461 1.00 22.78 233 LYS C O 1
ATOM 9196 N N . ARG C 1 237 ? 9.452 -1.416 -39.937 1.00 22.07 234 ARG C N 1
ATOM 9197 C CA . ARG C 1 237 ? 8.729 -1.975 -41.019 1.00 22.45 234 ARG C CA 1
ATOM 9198 C C . ARG C 1 237 ? 7.826 -0.931 -41.693 1.00 21.58 234 ARG C C 1
ATOM 9199 O O . ARG C 1 237 ? 7.241 -0.093 -40.995 1.00 21.90 234 ARG C O 1
ATOM 9207 N N . ALA C 1 238 ? 7.739 -0.990 -43.022 1.00 21.24 235 ALA C N 1
ATOM 9208 C CA . ALA C 1 238 ? 6.726 -0.247 -43.792 1.00 22.24 235 ALA C CA 1
ATOM 9209 C C . ALA C 1 238 ? 5.665 -1.219 -44.319 1.00 17.53 235 ALA C C 1
ATOM 9210 O O . ALA C 1 238 ? 5.942 -2.370 -44.603 1.00 16.72 235 ALA C O 1
ATOM 9212 N N . PHE C 1 239 ? 4.458 -0.709 -44.520 1.00 17.90 236 PHE C N 1
ATOM 9213 C CA . PHE C 1 239 ? 3.498 -1.380 -45.371 1.00 18.42 236 PHE C CA 1
ATOM 9214 C C . PHE C 1 239 ? 4.023 -1.693 -46.736 1.00 18.75 236 PHE C C 1
ATOM 9215 O O . PHE C 1 239 ? 4.755 -0.871 -47.349 1.00 20.05 236 PHE C O 1
ATOM 9223 N N . ILE C 1 240 ? 3.653 -2.858 -47.232 1.00 18.16 237 ILE C N 1
ATOM 9224 C CA . ILE C 1 240 ? 3.724 -3.087 -48.686 1.00 19.40 237 ILE C CA 1
ATOM 9225 C C . ILE C 1 240 ? 2.451 -2.534 -49.358 1.00 19.09 237 ILE C C 1
ATOM 9226 O O . ILE C 1 240 ? 2.515 -1.868 -50.428 1.00 19.26 237 ILE C O 1
ATOM 9231 N N . ILE C 1 241 ? 1.306 -2.948 -48.807 1.00 18.00 238 ILE C N 1
ATOM 9232 C CA . ILE C 1 241 ? -0.003 -2.622 -49.321 1.00 16.26 238 ILE C CA 1
ATOM 9233 C C . ILE C 1 241 ? -0.608 -1.415 -48.554 1.00 16.60 238 ILE C C 1
ATOM 9234 O O . ILE C 1 241 ? -0.724 -1.406 -47.300 1.00 17.60 238 ILE C O 1
ATOM 9239 N N . THR C 1 242 ? -0.950 -0.388 -49.317 1.00 16.66 239 THR C N 1
ATOM 9240 C CA . THR C 1 242 ? -1.773 0.719 -48.866 1.00 15.14 239 THR C CA 1
ATOM 9241 C C . THR C 1 242 ? -2.667 1.148 -50.005 1.00 16.74 239 THR C C 1
ATOM 9242 O O . THR C 1 242 ? -2.349 0.930 -51.186 1.00 15.19 239 THR C O 1
ATOM 9246 N N . GLY C 1 243 ? -3.710 1.931 -49.671 1.00 17.69 240 GLY C N 1
ATOM 9247 C CA . GLY C 1 243 ? -4.283 2.818 -50.670 1.00 15.52 240 GLY C CA 1
ATOM 9248 C C . GLY C 1 243 ? -3.519 4.137 -50.602 1.00 16.27 240 GLY C C 1
ATOM 9249 O O . GLY C 1 243 ? -2.315 4.133 -50.478 1.00 15.38 240 GLY C O 1
ATOM 9250 N N . GLN C 1 244 ? -4.212 5.275 -50.593 1.00 15.16 241 GLN C N 1
ATOM 9251 C CA . GLN C 1 244 ? -3.510 6.552 -50.341 1.00 16.60 241 GLN C CA 1
ATOM 9252 C C . GLN C 1 244 ? -2.793 6.618 -48.957 1.00 17.40 241 GLN C C 1
ATOM 9253 O O . GLN C 1 244 ? -1.755 7.291 -48.823 1.00 17.23 241 GLN C O 1
ATOM 9259 N N . THR C 1 245 ? -3.409 6.028 -47.939 1.00 16.10 242 THR C N 1
ATOM 9260 C CA . THR C 1 245 ? -2.994 6.165 -46.558 1.00 18.29 242 THR C CA 1
ATOM 9261 C C . THR C 1 245 ? -2.789 4.769 -45.908 1.00 16.88 242 THR C C 1
ATOM 9262 O O . THR C 1 245 ? -3.213 3.767 -46.456 1.00 16.46 242 THR C O 1
ATOM 9266 N N . TYR C 1 246 ? -2.297 4.759 -44.677 1.00 15.87 243 TYR C N 1
ATOM 9267 C CA . TYR C 1 246 ? -2.253 3.523 -43.909 1.00 16.81 243 TYR C CA 1
ATOM 9268 C C . TYR C 1 246 ? -3.718 3.134 -43.661 1.00 15.77 243 TYR C C 1
ATOM 9269 O O . TYR C 1 246 ? -4.567 4.015 -43.536 1.00 15.59 243 TYR C O 1
ATOM 9278 N N . THR C 1 247 ? -4.016 1.854 -43.637 1.00 15.21 244 THR C N 1
ATOM 9279 C CA . THR C 1 247 ? -5.364 1.410 -43.366 1.00 16.05 244 THR C CA 1
ATOM 9280 C C . THR C 1 247 ? -5.884 1.996 -42.068 1.00 14.99 244 THR C C 1
ATOM 9281 O O . THR C 1 247 ? -5.242 1.889 -40.996 1.00 15.35 244 THR C O 1
ATOM 9285 N N . ARG C 1 248 ? -7.107 2.543 -42.112 1.00 15.34 245 ARG C N 1
ATOM 9286 C CA . ARG C 1 248 ? -7.685 3.131 -40.905 1.00 15.28 245 ARG C CA 1
ATOM 9287 C C . ARG C 1 248 ? -8.072 2.089 -39.832 1.00 15.10 245 ARG C C 1
ATOM 9288 O O . ARG C 1 248 ? -8.472 2.450 -38.702 1.00 15.68 245 ARG C O 1
ATOM 9296 N N . LYS C 1 249 ? -7.910 0.794 -40.159 1.00 15.71 246 LYS C N 1
ATOM 9297 C CA . LYS C 1 249 ? -7.907 -0.211 -39.152 1.00 16.67 246 LYS C CA 1
ATOM 9298 C C . LYS C 1 249 ? -6.849 0.064 -38.045 1.00 16.64 246 LYS C C 1
ATOM 9299 O O . LYS C 1 249 ? -7.019 -0.315 -36.885 1.00 18.65 246 LYS C O 1
ATOM 9305 N N . VAL C 1 250 ? -5.744 0.696 -38.388 1.00 16.72 247 VAL C N 1
ATOM 9306 C CA . VAL C 1 250 ? -4.707 0.998 -37.369 1.00 16.66 247 VAL C CA 1
ATOM 9307 C C . VAL C 1 250 ? -5.261 1.894 -36.268 1.00 15.93 247 VAL C C 1
ATOM 9308 O O . VAL C 1 250 ? -4.930 1.736 -35.105 1.00 16.88 247 VAL C O 1
ATOM 9312 N N . ASP C 1 251 ? -6.122 2.858 -36.624 1.00 17.58 248 ASP C N 1
ATOM 9313 C CA . ASP C 1 251 ? -6.655 3.751 -35.651 1.00 15.65 248 ASP C CA 1
ATOM 9314 C C . ASP C 1 251 ? -7.636 3.047 -34.721 1.00 15.72 248 ASP C C 1
ATOM 9315 O O . ASP C 1 251 ? -7.709 3.361 -33.513 1.00 16.27 248 ASP C O 1
ATOM 9320 N N . ILE C 1 252 ? -8.362 2.071 -35.259 1.00 16.57 249 ILE C N 1
ATOM 9321 C CA . ILE C 1 252 ? -9.201 1.175 -34.420 1.00 16.06 249 ILE C CA 1
ATOM 9322 C C . ILE C 1 252 ? -8.338 0.464 -33.366 1.00 18.07 249 ILE C C 1
ATOM 9323 O O . ILE C 1 252 ? -8.649 0.459 -32.193 1.00 19.89 249 ILE C O 1
ATOM 9328 N N . GLU C 1 253 ? -7.245 -0.120 -33.811 1.00 20.18 250 GLU C N 1
ATOM 9329 C CA . GLU C 1 253 ? -6.366 -0.903 -32.915 1.00 21.84 250 GLU C CA 1
ATOM 9330 C C . GLU C 1 253 ? -5.859 -0.011 -31.803 1.00 20.72 250 GLU C C 1
ATOM 9331 O O . GLU C 1 253 ? -5.943 -0.377 -30.635 1.00 22.99 250 GLU C O 1
ATOM 9337 N N . VAL C 1 254 ? -5.424 1.194 -32.152 1.00 19.63 251 VAL C N 1
ATOM 9338 C CA . VAL C 1 254 ? -4.911 2.153 -31.169 1.00 18.84 251 VAL C CA 1
ATOM 9339 C C . VAL C 1 254 ? -5.966 2.630 -30.174 1.00 19.85 251 VAL C C 1
ATOM 9340 O O . VAL C 1 254 ? -5.758 2.535 -28.964 1.00 18.88 251 VAL C O 1
ATOM 9344 N N . LEU C 1 255 ? -7.117 3.094 -30.666 1.00 16.76 252 LEU C N 1
ATOM 9345 C CA . LEU C 1 255 ? -8.132 3.630 -29.775 1.00 18.57 252 LEU C CA 1
ATOM 9346 C C . LEU C 1 255 ? -8.870 2.530 -28.997 1.00 18.07 252 LEU C C 1
ATOM 9347 O O . LEU C 1 255 ? -9.366 2.794 -27.880 1.00 18.23 252 LEU C O 1
ATOM 9352 N N . SER C 1 256 ? -8.849 1.296 -29.527 1.00 18.13 253 SER C N 1
ATOM 9353 C CA . SER C 1 256 ? -9.427 0.179 -28.805 1.00 17.95 253 SER C CA 1
ATOM 9354 C C . SER C 1 256 ? -8.598 -0.146 -27.556 1.00 18.72 253 SER C C 1
ATOM 9355 O O . SER C 1 256 ? -9.134 -0.432 -26.469 1.00 18.47 253 SER C O 1
ATOM 9358 N N A VAL C 1 257 ? -7.272 -0.074 -27.594 0.50 18.51 254 VAL C N 1
ATOM 9359 N N B VAL C 1 257 ? -7.301 -0.139 -27.742 0.50 18.59 254 VAL C N 1
ATOM 9360 C CA A VAL C 1 257 ? -6.457 -0.316 -26.410 0.50 20.32 254 VAL C CA 1
ATOM 9361 C CA B VAL C 1 257 ? -6.393 -0.291 -26.636 0.50 20.82 254 VAL C CA 1
ATOM 9362 C C A VAL C 1 257 ? -6.551 0.847 -25.428 0.50 19.19 254 VAL C C 1
ATOM 9363 C C B VAL C 1 257 ? -6.576 0.779 -25.568 0.50 19.15 254 VAL C C 1
ATOM 9364 O O A VAL C 1 257 ? -6.543 0.648 -24.212 0.50 19.62 254 VAL C O 1
ATOM 9365 O O B VAL C 1 257 ? -6.693 0.444 -24.398 0.50 19.60 254 VAL C O 1
ATOM 9372 N N . LEU C 1 258 ? -6.707 2.054 -25.962 1.00 18.54 255 LEU C N 1
ATOM 9373 C CA . LEU C 1 258 ? -6.973 3.128 -25.032 1.00 17.47 255 LEU C CA 1
ATOM 9374 C C . LEU C 1 258 ? -8.354 2.966 -24.345 1.00 17.96 255 LEU C C 1
ATOM 9375 O O . LEU C 1 258 ? -8.517 3.221 -23.131 1.00 17.04 255 LEU C O 1
ATOM 9380 N N . ALA C 1 259 ? -9.352 2.525 -25.097 1.00 16.93 256 ALA C N 1
ATOM 9381 C CA . ALA C 1 259 ? -10.696 2.329 -24.508 1.00 17.87 256 ALA C CA 1
ATOM 9382 C C . ALA C 1 259 ? -10.710 1.250 -23.408 1.00 17.88 256 ALA C C 1
ATOM 9383 O O . ALA C 1 259 ? -11.330 1.409 -22.362 1.00 18.48 256 ALA C O 1
ATOM 9385 N N . SER C 1 260 ? -9.977 0.180 -23.636 1.00 17.45 257 SER C N 1
ATOM 9386 C CA . SER C 1 260 ? -9.886 -0.885 -22.677 1.00 18.41 257 SER C CA 1
ATOM 9387 C C . SER C 1 260 ? -9.141 -0.393 -21.445 1.00 18.35 257 SER C C 1
ATOM 9388 O O . SER C 1 260 ? -9.516 -0.681 -20.315 1.00 20.91 257 SER C O 1
ATOM 9391 N N . LEU C 1 261 ? -8.144 0.451 -21.642 1.00 19.10 258 LEU C N 1
ATOM 9392 C CA . LEU C 1 261 ? -7.503 1.091 -20.534 1.00 18.95 258 LEU C CA 1
ATOM 9393 C C . LEU C 1 261 ? -8.467 1.936 -19.719 1.00 19.26 258 LEU C C 1
ATOM 9394 O O . LEU C 1 261 ? -8.394 1.942 -18.494 1.00 19.02 258 LEU C O 1
ATOM 9399 N N . GLY C 1 262 ? -9.373 2.640 -20.382 1.00 18.39 259 GLY C N 1
ATOM 9400 C CA . GLY C 1 262 ? -10.307 3.426 -19.714 1.00 16.17 259 GLY C CA 1
ATOM 9401 C C . GLY C 1 262 ? -11.242 2.561 -18.901 1.00 17.53 259 GLY C C 1
ATOM 9402 O O . GLY C 1 262 ? -11.526 2.918 -17.773 1.00 17.69 259 GLY C O 1
ATOM 9403 N N . ALA C 1 263 ? -11.711 1.437 -19.448 1.00 17.93 260 ALA C N 1
ATOM 9404 C CA . ALA C 1 263 ? -12.543 0.527 -18.652 1.00 17.37 260 ALA C CA 1
ATOM 9405 C C . ALA C 1 263 ? -11.808 0.051 -17.367 1.00 18.64 260 ALA C C 1
ATOM 9406 O O . ALA C 1 263 ? -12.402 0.019 -16.291 1.00 20.06 260 ALA C O 1
ATOM 9408 N N . SER C 1 264 ? -10.540 -0.326 -17.474 1.00 19.86 261 SER C N 1
ATOM 9409 C CA . SER C 1 264 ? -9.753 -0.731 -16.293 1.00 21.40 261 SER C CA 1
ATOM 9410 C C . SER C 1 264 ? -9.707 0.372 -15.229 1.00 21.65 261 SER C C 1
ATOM 9411 O O . SER C 1 264 ? -9.955 0.130 -13.989 1.00 18.53 261 SER C O 1
ATOM 9414 N N . VAL C 1 265 ? -9.399 1.590 -15.690 1.00 18.88 262 VAL C N 1
ATOM 9415 C CA . VAL C 1 265 ? -9.294 2.717 -14.761 1.00 19.77 262 VAL C CA 1
ATOM 9416 C C . VAL C 1 265 ? -10.627 3.039 -14.119 1.00 19.24 262 VAL C C 1
ATOM 9417 O O . VAL C 1 265 ? -10.708 3.365 -12.928 1.00 18.68 262 VAL C O 1
ATOM 9421 N N . HIS C 1 266 ? -11.690 2.981 -14.905 1.00 18.15 263 HIS C N 1
ATOM 9422 C CA . HIS C 1 266 ? -13.017 3.268 -14.342 1.00 19.20 263 HIS C CA 1
ATOM 9423 C C . HIS C 1 266 ? -13.364 2.264 -13.223 1.00 18.38 263 HIS C C 1
ATOM 9424 O O . HIS C 1 266 ? -13.918 2.631 -12.206 1.00 19.46 263 HIS C O 1
ATOM 9431 N N . LYS C 1 267 ? -13.020 0.992 -13.432 1.00 20.61 264 LYS C N 1
ATOM 9432 C CA . LYS C 1 267 ? -13.288 -0.018 -12.457 1.00 19.99 264 LYS C CA 1
ATOM 9433 C C . LYS C 1 267 ? -12.478 0.207 -11.198 1.00 19.65 264 LYS C C 1
ATOM 9434 O O . LYS C 1 267 ? -13.041 0.224 -10.075 1.00 18.35 264 LYS C O 1
ATOM 9440 N N . ILE C 1 268 ? -11.175 0.409 -11.362 1.00 19.92 265 ILE C N 1
ATOM 9441 C CA . ILE C 1 268 ? -10.281 0.695 -10.239 1.00 22.02 265 ILE C CA 1
ATOM 9442 C C . ILE C 1 268 ? -10.717 1.897 -9.444 1.00 21.87 265 ILE C C 1
ATOM 9443 O O . ILE C 1 268 ? -10.845 1.852 -8.191 1.00 22.18 265 ILE C O 1
ATOM 9448 N N . CYS C 1 269 ? -11.100 2.954 -10.147 1.00 21.38 266 CYS C N 1
ATOM 9449 C CA . CYS C 1 269 ? -11.407 4.197 -9.454 1.00 20.35 266 CYS C CA 1
ATOM 9450 C C . CYS C 1 269 ? -12.839 4.175 -8.874 1.00 20.75 266 CYS C C 1
ATOM 9451 O O . CYS C 1 269 ? -13.108 4.777 -7.832 1.00 24.80 266 CYS C O 1
ATOM 9454 N N . THR C 1 270 ? -13.697 3.362 -9.458 1.00 21.84 267 THR C N 1
ATOM 9455 C CA . THR C 1 270 ? -14.971 3.007 -8.832 1.00 20.74 267 THR C CA 1
ATOM 9456 C C . THR C 1 270 ? -14.773 2.260 -7.495 1.00 21.38 267 THR C C 1
ATOM 9457 O O . THR C 1 270 ? -15.340 2.648 -6.503 1.00 20.00 267 THR C O 1
ATOM 9461 N N . ASP C 1 271 ? -13.912 1.237 -7.480 1.00 21.24 268 ASP C N 1
ATOM 9462 C CA . ASP C 1 271 ? -13.618 0.525 -6.231 1.00 22.05 268 ASP C CA 1
ATOM 9463 C C . ASP C 1 271 ? -13.079 1.513 -5.184 1.00 21.70 268 ASP C C 1
ATOM 9464 O O . ASP C 1 271 ? -13.467 1.486 -3.995 1.00 20.89 268 ASP C O 1
ATOM 9469 N N . ILE C 1 272 ? -12.196 2.424 -5.614 1.00 22.07 269 ILE C N 1
ATOM 9470 C CA . ILE C 1 272 ? -11.609 3.391 -4.688 1.00 22.63 269 ILE C CA 1
ATOM 9471 C C . ILE C 1 272 ? -12.684 4.317 -4.139 1.00 21.71 269 ILE C C 1
ATOM 9472 O O . ILE C 1 272 ? -12.716 4.628 -2.925 1.00 21.35 269 ILE C O 1
ATOM 9477 N N . ARG C 1 273 ? -13.604 4.721 -4.980 1.00 22.44 270 ARG C N 1
ATOM 9478 C CA . ARG C 1 273 ? -14.667 5.589 -4.466 1.00 23.33 270 ARG C CA 1
ATOM 9479 C C . ARG C 1 273 ? -15.550 4.848 -3.435 1.00 23.41 270 ARG C C 1
ATOM 9480 O O . ARG C 1 273 ? -16.022 5.441 -2.467 1.00 25.12 270 ARG C O 1
ATOM 9488 N N . LEU C 1 274 ? -15.794 3.566 -3.671 1.00 22.17 271 LEU C N 1
ATOM 9489 C CA . LEU C 1 274 ? -16.608 2.759 -2.748 1.00 23.84 271 LEU C CA 1
ATOM 9490 C C . LEU C 1 274 ? -15.849 2.550 -1.391 1.00 24.10 271 LEU C C 1
ATOM 9491 O O . LEU C 1 274 ? -16.438 2.664 -0.344 1.00 25.06 271 LEU C O 1
ATOM 9496 N N . LEU C 1 275 ? -14.539 2.305 -1.453 1.00 25.54 272 LEU C N 1
ATOM 9497 C CA . LEU C 1 275 ? -13.717 2.164 -0.266 1.00 26.31 272 LEU C CA 1
ATOM 9498 C C . LEU C 1 275 ? -13.696 3.428 0.564 1.00 27.34 272 LEU C C 1
ATOM 9499 O O . LEU C 1 275 ? -13.595 3.363 1.800 1.00 25.64 272 LEU C O 1
ATOM 9504 N N . ALA C 1 276 ? -13.789 4.590 -0.105 1.00 25.01 273 ALA C N 1
ATOM 9505 C CA . ALA C 1 276 ? -13.890 5.854 0.591 1.00 23.35 273 ALA C CA 1
ATOM 9506 C C . ALA C 1 276 ? -15.220 6.024 1.303 1.00 25.72 273 ALA C C 1
ATOM 9507 O O . ALA C 1 276 ? -15.237 6.525 2.399 1.00 27.04 273 ALA C O 1
ATOM 9509 N N . ASN C 1 277 ? -16.321 5.572 0.718 1.00 26.48 274 ASN C N 1
ATOM 9510 C CA . ASN C 1 277 ? -17.591 5.558 1.456 1.00 30.60 274 ASN C CA 1
ATOM 9511 C C . ASN C 1 277 ? -17.509 4.612 2.666 1.00 30.60 274 ASN C C 1
ATOM 9512 O O . ASN C 1 277 ? -18.041 4.895 3.714 1.00 28.94 274 ASN C O 1
ATOM 9517 N N . LEU C 1 278 ? -16.838 3.488 2.505 1.00 29.71 275 LEU C N 1
ATOM 9518 C CA . LEU C 1 278 ? -16.718 2.536 3.605 1.00 27.94 275 LEU C CA 1
ATOM 9519 C C . LEU C 1 278 ? -15.692 2.983 4.658 1.00 27.39 275 LEU C C 1
ATOM 9520 O O . LEU C 1 278 ? -15.578 2.345 5.693 1.00 25.54 275 LEU C O 1
ATOM 9525 N N . LYS C 1 279 ? -14.958 4.072 4.388 1.00 26.60 276 LYS C N 1
ATOM 9526 C CA . LYS C 1 279 ? -13.961 4.654 5.294 1.00 28.77 276 LYS C CA 1
ATOM 9527 C C . LYS C 1 279 ? -12.759 3.744 5.529 1.00 28.32 276 LYS C C 1
ATOM 9528 O O . LYS C 1 279 ? -12.008 3.940 6.480 1.00 28.27 276 LYS C O 1
ATOM 9534 N N . GLU C 1 280 ? -12.547 2.810 4.614 1.00 26.04 277 GLU C N 1
ATOM 9535 C CA . GLU C 1 280 ? -11.439 1.857 4.684 1.00 27.64 277 GLU C CA 1
ATOM 9536 C C . GLU C 1 280 ? -10.178 2.358 3.983 1.00 27.83 277 GLU C C 1
ATOM 9537 O O . GLU C 1 280 ? -9.077 1.986 4.366 1.00 26.08 277 GLU C O 1
ATOM 9543 N N . MET C 1 281 ? -10.338 3.206 2.974 1.00 28.56 278 MET C N 1
ATOM 9544 C CA . MET C 1 281 ? -9.236 3.743 2.223 1.00 28.14 278 MET C CA 1
ATOM 9545 C C . MET C 1 281 ? -9.605 5.143 1.721 1.00 30.86 278 MET C C 1
ATOM 9546 O O . MET C 1 281 ? -10.785 5.443 1.459 1.00 29.33 278 MET C O 1
ATOM 9551 N N . GLU C 1 282 ? -8.617 6.022 1.639 1.00 29.53 279 GLU C N 1
ATOM 9552 C CA . GLU C 1 282 ? -8.827 7.339 1.050 1.00 33.58 279 GLU C CA 1
ATOM 9553 C C . GLU C 1 282 ? -7.679 7.670 0.146 1.00 34.17 279 GLU C C 1
ATOM 9554 O O . GLU C 1 282 ? -6.572 7.260 0.410 1.00 33.46 279 GLU C O 1
ATOM 9560 N N . GLU C 1 283 ? -7.993 8.418 -0.908 1.00 37.55 280 GLU C N 1
ATOM 9561 C CA . GLU C 1 283 ? -7.055 9.186 -1.739 1.00 37.26 280 GLU C CA 1
ATOM 9562 C C . GLU C 1 283 ? -6.279 10.216 -0.920 1.00 37.47 280 GLU C C 1
ATOM 9563 O O . GLU C 1 283 ? -6.773 10.681 0.100 1.00 36.00 280 GLU C O 1
ATOM 9569 N N . PRO C 1 284 ? -5.133 10.694 -1.447 1.00 38.74 281 PRO C N 1
ATOM 9570 C CA . PRO C 1 284 ? -4.348 11.751 -0.768 1.00 39.68 281 PRO C CA 1
ATOM 9571 C C . PRO C 1 284 ? -5.187 12.958 -0.347 1.00 39.28 281 PRO C C 1
ATOM 9572 O O . PRO C 1 284 ? -6.039 13.387 -1.141 1.00 41.59 281 PRO C O 1
ATOM 9576 N N . ARG C 1 299 ? -14.363 15.267 3.231 1.00 48.04 296 ARG C N 1
ATOM 9577 C CA . ARG C 1 299 ? -13.321 14.694 2.349 1.00 57.04 296 ARG C CA 1
ATOM 9578 C C . ARG C 1 299 ? -13.838 13.752 1.206 1.00 55.04 296 ARG C C 1
ATOM 9579 O O . ARG C 1 299 ? -14.290 12.630 1.466 1.00 53.02 296 ARG C O 1
ATOM 9587 N N . ASN C 1 300 ? -13.690 14.203 -0.050 1.00 45.46 297 ASN C N 1
ATOM 9588 C CA . ASN C 1 300 ? -14.277 13.539 -1.253 1.00 43.17 297 ASN C CA 1
ATOM 9589 C C . ASN C 1 300 ? -13.217 12.983 -2.216 1.00 42.70 297 ASN C C 1
ATOM 9590 O O . ASN C 1 300 ? -12.151 13.606 -2.397 1.00 42.45 297 ASN C O 1
ATOM 9595 N N . PRO C 1 301 ? -13.523 11.845 -2.884 1.00 37.69 298 PRO C N 1
ATOM 9596 C CA . PRO C 1 301 ? -12.602 11.132 -3.743 1.00 37.04 298 PRO C CA 1
ATOM 9597 C C . PRO C 1 301 ? -12.572 11.756 -5.137 1.00 35.96 298 PRO C C 1
ATOM 9598 O O . PRO C 1 301 ? -12.897 11.093 -6.111 1.00 34.35 298 PRO C O 1
ATOM 9602 N N A MET C 1 302 ? -12.180 13.021 -5.215 0.50 35.82 299 MET C N 1
ATOM 9603 N N B MET C 1 302 ? -12.085 12.986 -5.270 0.50 36.13 299 MET C N 1
ATOM 9604 C CA A MET C 1 302 ? -12.347 13.798 -6.425 0.50 33.39 299 MET C CA 1
ATOM 9605 C CA B MET C 1 302 ? -12.332 13.782 -6.465 0.50 33.93 299 MET C CA 1
ATOM 9606 C C A MET C 1 302 ? -11.428 13.310 -7.553 0.50 28.17 299 MET C C 1
ATOM 9607 C C B MET C 1 302 ? -11.398 13.377 -7.601 0.50 28.55 299 MET C C 1
ATOM 9608 O O A MET C 1 302 ? -11.853 13.248 -8.696 0.50 25.05 299 MET C O 1
ATOM 9609 O O B MET C 1 302 ? -11.787 13.379 -8.768 0.50 25.28 299 MET C O 1
ATOM 9618 N N . ARG C 1 303 ? -10.182 12.975 -7.244 1.00 25.03 300 ARG C N 1
ATOM 9619 C CA . ARG C 1 303 ? -9.256 12.450 -8.285 1.00 24.44 300 ARG C CA 1
ATOM 9620 C C . ARG C 1 303 ? -9.787 11.196 -8.970 1.00 23.11 300 ARG C C 1
ATOM 9621 O O . ARG C 1 303 ? -9.748 11.059 -10.210 1.00 23.18 300 ARG C O 1
ATOM 9629 N N . SER C 1 304 ? -10.313 10.290 -8.173 1.00 22.48 301 SER C N 1
ATOM 9630 C CA . SER C 1 304 ? -10.913 9.078 -8.683 1.00 25.29 301 SER C CA 1
ATOM 9631 C C . SER C 1 304 ? -12.153 9.326 -9.522 1.00 20.46 301 SER C C 1
ATOM 9632 O O . SER C 1 304 ? -12.386 8.607 -10.517 1.00 24.21 301 SER C O 1
ATOM 9635 N N . GLU C 1 305 ? -12.977 10.278 -9.087 1.00 19.20 302 GLU C N 1
ATOM 9636 C CA . GLU C 1 305 ? -14.120 10.730 -9.887 1.00 19.48 302 GLU C CA 1
ATOM 9637 C C . GLU C 1 305 ? -13.688 11.281 -11.234 1.00 19.24 302 GLU C C 1
ATOM 9638 O O . GLU C 1 305 ? -14.253 10.905 -12.253 1.00 22.06 302 GLU C O 1
ATOM 9644 N N . ARG C 1 306 ? -12.674 12.162 -11.228 1.00 19.99 303 ARG C N 1
ATOM 9645 C CA . ARG C 1 306 ? -12.137 12.724 -12.485 1.00 25.18 303 ARG C CA 1
ATOM 9646 C C . ARG C 1 306 ? -11.658 11.599 -13.382 1.00 21.21 303 ARG C C 1
ATOM 9647 O O . ARG C 1 306 ? -11.978 11.574 -14.560 1.00 19.61 303 ARG C O 1
ATOM 9655 N N . CYS C 1 307 ? -10.938 10.631 -12.809 1.00 20.04 304 CYS C N 1
ATOM 9656 C CA . CYS C 1 307 ? -10.431 9.518 -13.606 1.00 20.53 304 CYS C CA 1
ATOM 9657 C C . CYS C 1 307 ? -11.589 8.796 -14.262 1.00 19.80 304 CYS C C 1
ATOM 9658 O O . CYS C 1 307 ? -11.502 8.440 -15.427 1.00 20.28 304 CYS C O 1
ATOM 9661 N N . CYS C 1 308 ? -12.646 8.518 -13.490 1.00 19.77 305 CYS C N 1
ATOM 9662 C CA . CYS C 1 308 ? -13.792 7.820 -14.045 1.00 20.34 305 CYS C CA 1
ATOM 9663 C C . CYS C 1 308 ? -14.407 8.650 -15.179 1.00 18.38 305 CYS C C 1
ATOM 9664 O O . CYS C 1 308 ? -14.749 8.129 -16.210 1.00 19.47 305 CYS C O 1
ATOM 9667 N N . SER C 1 309 ? -14.551 9.945 -14.949 1.00 18.65 306 SER C N 1
ATOM 9668 C CA . SER C 1 309 ? -15.206 10.828 -15.880 1.00 17.55 306 SER C CA 1
ATOM 9669 C C . SER C 1 309 ? -14.467 10.799 -17.232 1.00 18.77 306 SER C C 1
ATOM 9670 O O . SER C 1 309 ? -15.073 10.647 -18.262 1.00 17.28 306 SER C O 1
ATOM 9673 N N . LEU C 1 310 ? -13.144 10.891 -17.187 1.00 18.92 307 LEU C N 1
ATOM 9674 C CA . LEU C 1 310 ? -12.317 10.850 -18.400 1.00 19.94 307 LEU C CA 1
ATOM 9675 C C . LEU C 1 310 ? -12.229 9.479 -19.033 1.00 18.70 307 LEU C C 1
ATOM 9676 O O . LEU C 1 310 ? -12.270 9.352 -20.272 1.00 16.67 307 LEU C O 1
ATOM 9681 N N . ALA C 1 311 ? -12.124 8.435 -18.196 1.00 18.68 308 ALA C N 1
ATOM 9682 C CA . ALA C 1 311 ? -12.078 7.067 -18.688 1.00 20.61 308 ALA C CA 1
ATOM 9683 C C . ALA C 1 311 ? -13.295 6.717 -19.531 1.00 17.34 308 ALA C C 1
ATOM 9684 O O . ALA C 1 311 ? -13.169 6.047 -20.542 1.00 17.09 308 ALA C O 1
ATOM 9686 N N . ARG C 1 312 ? -14.448 7.202 -19.118 1.00 17.49 309 ARG C N 1
ATOM 9687 C CA . ARG C 1 312 ? -15.690 7.015 -19.845 1.00 17.16 309 ARG C CA 1
ATOM 9688 C C . ARG C 1 312 ? -15.619 7.617 -21.260 1.00 18.60 309 ARG C C 1
ATOM 9689 O O . ARG C 1 312 ? -16.121 7.015 -22.213 1.00 18.15 309 ARG C O 1
ATOM 9697 N N . HIS C 1 313 ? -15.023 8.801 -21.372 1.00 19.75 310 HIS C N 1
ATOM 9698 C CA . HIS C 1 313 ? -14.817 9.453 -22.681 1.00 20.48 310 HIS C CA 1
ATOM 9699 C C . HIS C 1 313 ? -13.889 8.669 -23.554 1.00 17.15 310 HIS C C 1
ATOM 9700 O O . HIS C 1 313 ? -14.165 8.479 -24.771 1.00 16.46 310 HIS C O 1
ATOM 9707 N N . LEU C 1 314 ? -12.833 8.121 -22.971 1.00 16.37 311 LEU C N 1
ATOM 9708 C CA . LEU C 1 314 ? -11.965 7.188 -23.719 1.00 18.87 311 LEU C CA 1
ATOM 9709 C C . LEU C 1 314 ? -12.713 5.943 -24.307 1.00 17.65 311 LEU C C 1
ATOM 9710 O O . LEU C 1 314 ? -12.483 5.553 -25.432 1.00 18.36 311 LEU C O 1
ATOM 9715 N N . MET C 1 315 ? -13.649 5.394 -23.551 1.00 18.42 312 MET C N 1
ATOM 9716 C CA . MET C 1 315 ? -14.458 4.283 -24.014 1.00 19.39 312 MET C CA 1
ATOM 9717 C C . MET C 1 315 ? -15.388 4.703 -25.148 1.00 17.66 312 MET C C 1
ATOM 9718 O O . MET C 1 315 ? -15.457 4.056 -26.169 1.00 18.41 312 MET C O 1
ATOM 9723 N N . THR C 1 316 ? -16.041 5.835 -24.989 1.00 18.25 313 THR C N 1
ATOM 9724 C CA . THR C 1 316 ? -16.932 6.390 -26.017 1.00 17.53 313 THR C CA 1
ATOM 9725 C C . THR C 1 316 ? -16.224 6.562 -27.350 1.00 16.07 313 THR C C 1
ATOM 9726 O O . THR C 1 316 ? -16.806 6.244 -28.408 1.00 14.51 313 THR C O 1
ATOM 9730 N N . LEU C 1 317 ? -14.995 7.093 -27.302 1.00 16.91 314 LEU C N 1
ATOM 9731 C CA . LEU C 1 317 ? -14.246 7.428 -28.511 1.00 18.67 314 LEU C CA 1
ATOM 9732 C C . LEU C 1 317 ? -13.971 6.239 -29.417 1.00 18.25 314 LEU C C 1
ATOM 9733 O O . LEU C 1 317 ? -13.739 6.443 -30.622 1.00 18.07 314 LEU C O 1
ATOM 9738 N N . VAL C 1 318 ? -14.058 5.011 -28.912 1.00 16.46 315 VAL C N 1
ATOM 9739 C CA . VAL C 1 318 ? -13.740 3.828 -29.781 1.00 18.69 315 VAL C CA 1
ATOM 9740 C C . VAL C 1 318 ? -14.672 3.767 -30.997 1.00 18.20 315 VAL C C 1
ATOM 9741 O O . VAL C 1 318 ? -14.324 3.304 -32.070 1.00 15.98 315 VAL C O 1
ATOM 9745 N N . MET C 1 319 ? -15.892 4.242 -30.838 1.00 16.88 316 MET C N 1
ATOM 9746 C CA . MET C 1 319 ? -16.824 4.226 -31.958 1.00 17.58 316 MET C CA 1
ATOM 9747 C C . MET C 1 319 ? -16.473 5.129 -33.132 1.00 15.95 316 MET C C 1
ATOM 9748 O O . MET C 1 319 ? -16.931 4.858 -34.261 1.00 17.00 316 MET C O 1
ATOM 9753 N N . ASP C 1 320 ? -15.693 6.203 -32.905 1.00 16.94 317 ASP C N 1
ATOM 9754 C CA . ASP C 1 320 ? -15.236 7.028 -34.001 1.00 15.27 317 ASP C CA 1
ATOM 9755 C C . ASP C 1 320 ? -14.436 6.236 -35.074 1.00 16.09 317 ASP C C 1
ATOM 9756 O O . ASP C 1 320 ? -14.864 6.106 -36.214 1.00 15.27 317 ASP C O 1
ATOM 9761 N N . PRO C 1 321 ? -13.310 5.638 -34.698 1.00 16.18 318 PRO C N 1
ATOM 9762 C CA . PRO C 1 321 ? -12.525 4.915 -35.736 1.00 16.52 318 PRO C CA 1
ATOM 9763 C C . PRO C 1 321 ? -13.143 3.628 -36.272 1.00 14.62 318 PRO C C 1
ATOM 9764 O O . PRO C 1 321 ? -12.885 3.248 -37.436 1.00 15.35 318 PRO C O 1
ATOM 9768 N N . LEU C 1 322 ? -13.978 2.965 -35.473 1.00 14.38 319 LEU C N 1
ATOM 9769 C CA . LEU C 1 322 ? -14.810 1.856 -35.971 1.00 15.18 319 LEU C CA 1
ATOM 9770 C C . LEU C 1 322 ? -15.689 2.297 -37.116 1.00 14.95 319 LEU C C 1
ATOM 9771 O O . LEU C 1 322 ? -15.647 1.730 -38.185 1.00 15.40 319 LEU C O 1
ATOM 9776 N N . GLN C 1 323 ? -16.444 3.361 -36.915 1.00 16.19 320 GLN C N 1
ATOM 9777 C CA . GLN C 1 323 ? -17.267 3.911 -37.982 1.00 14.08 320 GLN C CA 1
ATOM 9778 C C . GLN C 1 323 ? -16.446 4.351 -39.163 1.00 14.23 320 GLN C C 1
ATOM 9779 O O . GLN C 1 323 ? -16.808 4.099 -40.331 1.00 13.70 320 GLN C O 1
ATOM 9785 N N . THR C 1 324 ? -15.396 5.117 -38.880 1.00 14.70 321 THR C N 1
ATOM 9786 C CA . THR C 1 324 ? -14.596 5.681 -39.977 1.00 15.36 321 THR C CA 1
ATOM 9787 C C . THR C 1 324 ? -14.085 4.593 -40.904 1.00 15.54 321 THR C C 1
ATOM 9788 O O . THR C 1 324 ? -14.235 4.682 -42.108 1.00 15.77 321 THR C O 1
ATOM 9792 N N . ALA C 1 325 ? -13.471 3.553 -40.355 1.00 17.10 322 ALA C N 1
ATOM 9793 C CA . ALA C 1 325 ? -12.854 2.562 -41.196 1.00 15.83 322 ALA C CA 1
ATOM 9794 C C . ALA C 1 325 ? -13.930 1.836 -42.005 1.00 16.61 322 ALA C C 1
ATOM 9795 O O . ALA C 1 325 ? -13.716 1.452 -43.134 1.00 14.71 322 ALA C O 1
ATOM 9797 N N . SER C 1 326 ? -15.092 1.627 -41.386 1.00 15.51 323 SER C N 1
ATOM 9798 C CA A SER C 1 326 ? -16.174 0.848 -42.000 0.50 15.18 323 SER C CA 1
ATOM 9799 C CA B SER C 1 326 ? -16.163 0.854 -42.025 0.50 16.12 323 SER C CA 1
ATOM 9800 C C . SER C 1 326 ? -16.694 1.455 -43.313 1.00 15.53 323 SER C C 1
ATOM 9801 O O . SER C 1 326 ? -17.200 0.744 -44.158 1.00 15.94 323 SER C O 1
ATOM 9806 N N . VAL C 1 327 ? -16.571 2.779 -43.454 1.00 17.16 324 VAL C N 1
ATOM 9807 C CA . VAL C 1 327 ? -17.094 3.481 -44.601 1.00 17.27 324 VAL C CA 1
ATOM 9808 C C . VAL C 1 327 ? -16.073 4.192 -45.461 1.00 18.36 324 VAL C C 1
ATOM 9809 O O . VAL C 1 327 ? -16.451 5.056 -46.246 1.00 19.65 324 VAL C O 1
ATOM 9813 N N . GLN C 1 328 ? -14.811 3.784 -45.385 1.00 17.10 325 GLN C N 1
ATOM 9814 C CA . GLN C 1 328 ? -13.810 4.317 -46.290 1.00 18.15 325 GLN C CA 1
ATOM 9815 C C . GLN C 1 328 ? -14.139 3.683 -47.621 1.00 21.43 325 GLN C C 1
ATOM 9816 O O . GLN C 1 328 ? -14.469 2.481 -47.657 1.00 32.50 325 GLN C O 1
ATOM 9822 N N . TRP C 1 329 ? -14.235 4.454 -48.674 1.00 14.84 326 TRP C N 1
ATOM 9823 C CA . TRP C 1 329 ? -14.439 3.833 -49.977 1.00 15.73 326 TRP C CA 1
ATOM 9824 C C . TRP C 1 329 ? -13.116 3.757 -50.734 1.00 16.10 326 TRP C C 1
ATOM 9825 O O . TRP C 1 329 ? -12.394 4.757 -50.851 1.00 15.46 326 TRP C O 1
ATOM 9836 N N . PHE C 1 330 ? -12.846 2.573 -51.270 1.00 15.98 327 PHE C N 1
ATOM 9837 C CA . PHE C 1 330 ? -11.747 2.317 -52.193 1.00 15.66 327 PHE C CA 1
ATOM 9838 C C . PHE C 1 330 ? -10.398 2.757 -51.628 1.00 15.59 327 PHE C C 1
ATOM 9839 O O . PHE C 1 330 ? -10.077 2.406 -50.509 1.00 14.86 327 PHE C O 1
ATOM 9847 N N . GLU C 1 331 ? -9.624 3.526 -52.375 1.00 14.89 328 GLU C N 1
ATOM 9848 C CA . GLU C 1 331 ? -8.261 3.846 -51.928 1.00 15.98 328 GLU C CA 1
ATOM 9849 C C . GLU C 1 331 ? -8.157 5.061 -50.950 1.00 18.46 328 GLU C C 1
ATOM 9850 O O . GLU C 1 331 ? -7.042 5.409 -50.528 1.00 19.20 328 GLU C O 1
ATOM 9856 N N . ARG C 1 332 ? -9.302 5.710 -50.629 1.00 15.13 329 ARG C N 1
ATOM 9857 C CA . ARG C 1 332 ? -9.491 6.615 -49.503 1.00 16.45 329 ARG C CA 1
ATOM 9858 C C . ARG C 1 332 ? -10.652 7.591 -49.830 1.00 16.06 329 ARG C C 1
ATOM 9859 O O . ARG C 1 332 ? -10.746 8.099 -50.941 1.00 16.24 329 ARG C O 1
ATOM 9867 N N . THR C 1 333 ? -11.469 7.878 -48.842 1.00 14.49 330 THR C N 1
ATOM 9868 C CA . THR C 1 333 ? -12.354 9.043 -48.890 1.00 16.58 330 THR C CA 1
ATOM 9869 C C . THR C 1 333 ? -11.944 9.968 -47.775 1.00 15.92 330 THR C C 1
ATOM 9870 O O . THR C 1 333 ? -11.396 9.532 -46.723 1.00 15.65 330 THR C O 1
ATOM 9874 N N . LEU C 1 334 ? -12.115 11.276 -47.988 1.00 16.17 331 LEU C N 1
ATOM 9875 C CA . LEU C 1 334 ? -11.577 12.242 -47.039 1.00 17.07 331 LEU C CA 1
ATOM 9876 C C . LEU C 1 334 ? -12.552 12.555 -45.896 1.00 16.21 331 LEU C C 1
ATOM 9877 O O . LEU C 1 334 ? -12.294 13.439 -45.123 1.00 16.99 331 LEU C O 1
ATOM 9882 N N . ASP C 1 335 ? -13.606 11.746 -45.734 1.00 15.67 332 ASP C N 1
ATOM 9883 C CA . ASP C 1 335 ? -14.414 11.823 -44.495 1.00 15.85 332 ASP C CA 1
ATOM 9884 C C . ASP C 1 335 ? -13.729 11.218 -43.269 1.00 16.13 332 ASP C C 1
ATOM 9885 O O . ASP C 1 335 ? -14.344 11.145 -42.195 1.00 14.33 332 ASP C O 1
ATOM 9890 N N . ASP C 1 336 ? -12.450 10.809 -43.399 1.00 14.25 333 ASP C N 1
ATOM 9891 C CA . ASP C 1 336 ? -11.698 10.429 -42.250 1.00 15.84 333 ASP C CA 1
ATOM 9892 C C . ASP C 1 336 ? -11.039 11.605 -41.551 1.00 16.21 333 ASP C C 1
ATOM 9893 O O . ASP C 1 336 ? -10.731 11.520 -40.353 1.00 17.97 333 ASP C O 1
ATOM 9898 N N . SER C 1 337 ? -10.840 12.697 -42.261 1.00 16.35 334 SER C N 1
ATOM 9899 C CA . SER C 1 337 ? -9.876 13.682 -41.852 1.00 16.17 334 SER C CA 1
ATOM 9900 C C . SER C 1 337 ? -10.233 14.484 -40.596 1.00 17.84 334 SER C C 1
ATOM 9901 O O . SER C 1 337 ? -9.466 14.484 -39.618 1.00 16.12 334 SER C O 1
ATOM 9904 N N . ALA C 1 338 ? -11.409 15.131 -40.601 1.00 16.52 335 ALA C N 1
ATOM 9905 C CA . ALA C 1 338 ? -11.831 15.950 -39.477 1.00 17.48 335 ALA C CA 1
ATOM 9906 C C . ALA C 1 338 ? -12.045 15.122 -38.250 1.00 16.65 335 ALA C C 1
ATOM 9907 O O . ALA C 1 338 ? -11.598 15.500 -37.141 1.00 17.83 335 ALA C O 1
ATOM 9909 N N . ASN C 1 339 ? -12.660 13.946 -38.435 1.00 15.62 336 ASN C N 1
ATOM 9910 C CA . ASN C 1 339 ? -12.859 13.017 -37.329 1.00 15.67 336 ASN C CA 1
ATOM 9911 C C . ASN C 1 339 ? -11.591 12.588 -36.641 1.00 13.81 336 ASN C C 1
ATOM 9912 O O . ASN C 1 339 ? -11.496 12.677 -35.397 1.00 13.93 336 ASN C O 1
ATOM 9917 N N . ARG C 1 340 ? -10.578 12.275 -37.427 1.00 14.21 337 ARG C N 1
ATOM 9918 C CA . ARG C 1 340 ? -9.289 11.877 -36.862 1.00 16.44 337 ARG C CA 1
ATOM 9919 C C . ARG C 1 340 ? -8.552 13.018 -36.192 1.00 18.54 337 ARG C C 1
ATOM 9920 O O . ARG C 1 340 ? -7.905 12.801 -35.134 1.00 19.66 337 ARG C O 1
ATOM 9928 N N . ARG C 1 341 ? -8.687 14.233 -36.724 1.00 17.73 338 ARG C N 1
ATOM 9929 C CA . ARG C 1 341 ? -8.145 15.391 -36.004 1.00 20.85 338 ARG C CA 1
ATOM 9930 C C . ARG C 1 341 ? -8.674 15.526 -34.570 1.00 21.81 338 ARG C C 1
ATOM 9931 O O . ARG C 1 341 ? -7.981 16.010 -33.676 1.00 26.39 338 ARG C O 1
ATOM 9939 N N . ILE C 1 342 ? -9.936 15.185 -34.374 1.00 19.64 339 ILE C N 1
ATOM 9940 C CA . ILE C 1 342 ? -10.556 15.235 -33.068 1.00 21.04 339 ILE C CA 1
ATOM 9941 C C . ILE C 1 342 ? -10.185 14.008 -32.165 1.00 22.35 339 ILE C C 1
ATOM 9942 O O . ILE C 1 342 ? -9.580 14.147 -31.085 1.00 22.89 339 ILE C O 1
ATOM 9947 N N . CYS C 1 343 ? -10.487 12.812 -32.633 1.00 18.95 340 CYS C N 1
ATOM 9948 C CA . CYS C 1 343 ? -10.485 11.635 -31.759 1.00 20.46 340 CYS C CA 1
ATOM 9949 C C . CYS C 1 343 ? -9.106 11.145 -31.397 1.00 19.62 340 CYS C C 1
ATOM 9950 O O . CYS C 1 343 ? -8.918 10.707 -30.285 1.00 18.68 340 CYS C O 1
ATOM 9953 N N . LEU C 1 344 ? -8.155 11.226 -32.316 1.00 17.99 341 LEU C N 1
ATOM 9954 C CA . LEU C 1 344 ? -6.810 10.700 -32.045 1.00 18.70 341 LEU C CA 1
ATOM 9955 C C . LEU C 1 344 ? -6.141 11.525 -30.970 1.00 18.87 341 LEU C C 1
ATOM 9956 O O . LEU C 1 344 ? -5.798 11.022 -29.928 1.00 19.09 341 LEU C O 1
ATOM 9961 N N . ALA C 1 345 ? -6.063 12.844 -31.176 1.00 20.45 342 ALA C N 1
ATOM 9962 C CA . ALA C 1 345 ? -5.541 13.734 -30.150 1.00 20.51 342 ALA C CA 1
ATOM 9963 C C . ALA C 1 345 ? -6.330 13.630 -28.816 1.00 19.45 342 ALA C C 1
ATOM 9964 O O . ALA C 1 345 ? -5.748 13.516 -27.728 1.00 15.93 342 ALA C O 1
ATOM 9966 N N . GLU C 1 346 ? -7.654 13.667 -28.891 1.00 19.52 343 GLU C N 1
ATOM 9967 C CA . GLU C 1 346 ? -8.435 13.646 -27.652 1.00 20.89 343 GLU C CA 1
ATOM 9968 C C . GLU C 1 346 ? -8.224 12.394 -26.881 1.00 20.13 343 GLU C C 1
ATOM 9969 O O . GLU C 1 346 ? -8.206 12.455 -25.640 1.00 19.66 343 GLU C O 1
ATOM 9975 N N . ALA C 1 347 ? -8.187 11.260 -27.576 1.00 17.41 344 ALA C N 1
ATOM 9976 C CA . ALA C 1 347 ? -7.978 9.970 -26.876 1.00 18.00 344 ALA C CA 1
ATOM 9977 C C . ALA C 1 347 ? -6.636 9.951 -26.104 1.00 17.57 344 ALA C C 1
ATOM 9978 O O . ALA C 1 347 ? -6.613 9.647 -24.911 1.00 18.39 344 ALA C O 1
ATOM 9980 N N . PHE C 1 348 ? -5.559 10.382 -26.752 1.00 16.22 345 PHE C N 1
ATOM 9981 C CA . PHE C 1 348 ? -4.255 10.445 -26.093 1.00 17.88 345 PHE C CA 1
ATOM 9982 C C . PHE C 1 348 ? -4.184 11.482 -25.013 1.00 18.15 345 PHE C C 1
ATOM 9983 O O . PHE C 1 348 ? -3.593 11.235 -23.974 1.00 21.19 345 PHE C O 1
ATOM 9991 N N . LEU C 1 349 ? -4.771 12.654 -25.221 1.00 19.94 346 LEU C N 1
ATOM 9992 C CA . LEU C 1 349 ? -4.730 13.714 -24.208 1.00 19.64 346 LEU C CA 1
ATOM 9993 C C . LEU C 1 349 ? -5.551 13.288 -22.989 1.00 19.69 346 LEU C C 1
ATOM 9994 O O . LEU C 1 349 ? -5.179 13.525 -21.848 1.00 18.27 346 LEU C O 1
ATOM 9999 N N . THR C 1 350 ? -6.691 12.657 -23.237 1.00 19.18 347 THR C N 1
ATOM 10000 C CA . THR C 1 350 ? -7.512 12.071 -22.160 1.00 18.32 347 THR C CA 1
ATOM 10001 C C . THR C 1 350 ? -6.761 10.976 -21.383 1.00 18.81 347 THR C C 1
ATOM 10002 O O . THR C 1 350 ? -6.732 10.997 -20.123 1.00 17.68 347 THR C O 1
ATOM 10006 N N . ALA C 1 351 ? -6.118 10.053 -22.094 1.00 18.90 348 ALA C N 1
ATOM 10007 C CA . ALA C 1 351 ? -5.391 8.965 -21.462 1.00 18.22 348 ALA C CA 1
ATOM 10008 C C . ALA C 1 351 ? -4.225 9.497 -20.607 1.00 20.17 348 ALA C C 1
ATOM 10009 O O . ALA C 1 351 ? -3.998 9.053 -19.481 1.00 20.96 348 ALA C O 1
ATOM 10011 N N . ASP C 1 352 ? -3.536 10.487 -21.142 1.00 20.91 349 ASP C N 1
ATOM 10012 C CA . ASP C 1 352 ? -2.472 11.161 -20.425 1.00 19.67 349 ASP C CA 1
ATOM 10013 C C . ASP C 1 352 ? -2.928 11.770 -19.138 1.00 20.90 349 ASP C C 1
ATOM 10014 O O . ASP C 1 352 ? -2.292 11.559 -18.094 1.00 21.36 349 ASP C O 1
ATOM 10019 N N . THR C 1 353 ? -4.016 12.533 -19.171 1.00 20.76 350 THR C N 1
ATOM 10020 C CA . THR C 1 353 ? -4.560 13.113 -17.960 1.00 23.61 350 THR C CA 1
ATOM 10021 C C . THR C 1 353 ? -4.888 12.037 -16.914 1.00 22.12 350 THR C C 1
ATOM 10022 O O . THR C 1 353 ? -4.616 12.224 -15.715 1.00 21.83 350 THR C O 1
ATOM 10026 N N . ILE C 1 354 ? -5.484 10.943 -17.369 1.00 19.62 351 ILE C N 1
ATOM 10027 C CA . ILE C 1 354 ? -5.872 9.887 -16.479 1.00 22.15 351 ILE C CA 1
ATOM 10028 C C . ILE C 1 354 ? -4.626 9.309 -15.779 1.00 22.20 351 ILE C C 1
ATOM 10029 O O . ILE C 1 354 ? -4.617 9.142 -14.571 1.00 22.33 351 ILE C O 1
ATOM 10034 N N . LEU C 1 355 ? -3.610 8.975 -16.547 1.00 21.39 352 LEU C N 1
ATOM 10035 C CA . LEU C 1 355 ? -2.409 8.431 -15.964 1.00 22.49 352 LEU C CA 1
ATOM 10036 C C . LEU C 1 355 ? -1.717 9.408 -15.022 1.00 23.88 352 LEU C C 1
ATOM 10037 O O . LEU C 1 355 ? -1.267 8.982 -13.955 1.00 27.11 352 LEU C O 1
ATOM 10042 N N . ASN C 1 356 ? -1.653 10.703 -15.360 1.00 23.42 353 ASN C N 1
ATOM 10043 C CA . ASN C 1 356 ? -1.055 11.686 -14.433 1.00 24.69 353 ASN C CA 1
ATOM 10044 C C . ASN C 1 356 ? -1.840 11.739 -13.114 1.00 26.47 353 ASN C C 1
ATOM 10045 O O . ASN C 1 356 ? -1.253 11.832 -12.038 1.00 26.56 353 ASN C O 1
ATOM 10050 N N . THR C 1 357 ? -3.174 11.674 -13.202 1.00 24.38 354 THR C N 1
ATOM 10051 C CA . THR C 1 357 ? -4.031 11.705 -12.028 1.00 25.15 354 THR C CA 1
ATOM 10052 C C . THR C 1 357 ? -3.933 10.423 -11.220 1.00 24.84 354 THR C C 1
ATOM 10053 O O . THR C 1 357 ? -3.847 10.468 -9.998 1.00 24.88 354 THR C O 1
ATOM 10057 N N . LEU C 1 358 ? -3.925 9.297 -11.910 1.00 24.37 355 LEU C N 1
ATOM 10058 C CA . LEU C 1 358 ? -3.784 7.982 -11.250 1.00 27.80 355 LEU C CA 1
ATOM 10059 C C . LEU C 1 358 ? -2.432 7.813 -10.528 1.00 30.79 355 LEU C C 1
ATOM 10060 O O . LEU C 1 358 ? -2.336 7.190 -9.449 1.00 26.43 355 LEU C O 1
ATOM 10065 N N . GLN C 1 359 ? -1.403 8.420 -11.102 1.00 30.52 356 GLN C N 1
ATOM 10066 C CA . GLN C 1 359 ? -0.102 8.471 -10.456 1.00 33.14 356 GLN C CA 1
ATOM 10067 C C . GLN C 1 359 ? -0.175 9.169 -9.102 1.00 32.43 356 GLN C C 1
ATOM 10068 O O . GLN C 1 359 ? 0.323 8.637 -8.100 1.00 33.29 356 GLN C O 1
ATOM 10074 N N . ASN C 1 360 ? -0.833 10.333 -9.072 1.00 27.79 357 ASN C N 1
ATOM 10075 C CA . ASN C 1 360 ? -1.095 11.087 -7.845 1.00 29.48 357 ASN C CA 1
ATOM 10076 C C . ASN C 1 360 ? -1.939 10.324 -6.783 1.00 33.59 357 ASN C C 1
ATOM 10077 O O . ASN C 1 360 ? -1.586 10.317 -5.590 1.00 32.07 357 ASN C O 1
ATOM 10082 N N . ILE C 1 361 ? -2.986 9.639 -7.227 1.00 28.16 358 ILE C N 1
ATOM 10083 C CA . ILE C 1 361 ? -3.764 8.738 -6.361 1.00 29.67 358 ILE C CA 1
ATOM 10084 C C . ILE C 1 361 ? -2.861 7.632 -5.746 1.00 33.88 358 ILE C C 1
ATOM 10085 O O . ILE C 1 361 ? -2.840 7.412 -4.523 1.00 35.99 358 ILE C O 1
ATOM 10090 N N . SER C 1 362 ? -2.093 6.985 -6.592 1.00 32.08 359 SER C N 1
ATOM 10091 C CA . SER C 1 362 ? -1.323 5.822 -6.182 1.00 36.30 359 SER C CA 1
ATOM 10092 C C . SER C 1 362 ? -0.162 6.173 -5.236 1.00 36.91 359 SER C C 1
ATOM 10093 O O . SER C 1 362 ? 0.323 5.316 -4.531 1.00 38.64 359 SER C O 1
ATOM 10096 N N . GLU C 1 363 ? 0.310 7.412 -5.261 1.00 36.75 360 GLU C N 1
ATOM 10097 C CA . GLU C 1 363 ? 1.399 7.840 -4.386 1.00 42.02 360 GLU C CA 1
ATOM 10098 C C . GLU C 1 363 ? 0.933 8.017 -2.970 1.00 40.51 360 GLU C C 1
ATOM 10099 O O . GLU C 1 363 ? 1.756 8.049 -2.088 1.00 46.06 360 GLU C O 1
ATOM 10105 N N . GLY C 1 364 ? -0.364 8.241 -2.758 1.00 39.42 361 GLY C N 1
ATOM 10106 C CA . GLY C 1 364 ? -0.856 8.603 -1.442 1.00 39.85 361 GLY C CA 1
ATOM 10107 C C . GLY C 1 364 ? -2.074 7.883 -0.906 1.00 33.48 361 GLY C C 1
ATOM 10108 O O . GLY C 1 364 ? -2.848 8.490 -0.206 1.00 33.10 361 GLY C O 1
ATOM 10109 N N . LEU C 1 365 ? -2.233 6.599 -1.209 1.00 33.11 362 LEU C N 1
ATOM 10110 C CA . LEU C 1 365 ? -3.381 5.873 -0.706 1.00 32.91 362 LEU C CA 1
ATOM 10111 C C . LEU C 1 365 ? -3.211 5.708 0.811 1.00 33.29 362 LEU C C 1
ATOM 10112 O O . LEU C 1 365 ? -2.141 5.382 1.266 1.00 35.46 362 LEU C O 1
ATOM 10117 N N . VAL C 1 366 ? -4.234 6.076 1.553 1.00 29.42 363 VAL C N 1
ATOM 10118 C CA . VAL C 1 366 ? -4.253 5.955 3.003 1.00 33.95 363 VAL C CA 1
ATOM 10119 C C . VAL C 1 366 ? -5.269 4.873 3.392 1.00 32.70 363 VAL C C 1
ATOM 10120 O O . VAL C 1 366 ? -6.423 4.949 2.988 1.00 38.39 363 VAL C O 1
ATOM 10124 N N . VAL C 1 367 ? -4.831 3.877 4.163 1.00 34.95 364 VAL C N 1
ATOM 10125 C CA . VAL C 1 367 ? -5.690 2.784 4.638 1.00 31.88 364 VAL C CA 1
ATOM 10126 C C . VAL C 1 367 ? -5.973 2.968 6.152 1.00 29.53 364 VAL C C 1
ATOM 10127 O O . VAL C 1 367 ? -5.119 3.460 6.888 1.00 28.70 364 VAL C O 1
ATOM 10131 N N . TYR C 1 368 ? -7.162 2.573 6.599 1.00 29.05 365 TYR C N 1
ATOM 10132 C CA . TYR C 1 368 ? -7.575 2.688 8.013 1.00 26.92 365 TYR C CA 1
ATOM 10133 C C . TYR C 1 368 ? -7.902 1.264 8.555 1.00 26.29 365 TYR C C 1
ATOM 10134 O O . TYR C 1 368 ? -9.059 0.845 8.556 1.00 25.01 365 TYR C O 1
ATOM 10143 N N . PRO C 1 369 ? -6.862 0.511 8.960 1.00 29.63 366 PRO C N 1
ATOM 10144 C CA . PRO C 1 369 ? -6.985 -0.890 9.383 1.00 29.57 366 PRO C CA 1
ATOM 10145 C C . PRO C 1 369 ? -7.997 -1.100 10.509 1.00 28.92 366 PRO C C 1
ATOM 10146 O O . PRO C 1 369 ? -8.677 -2.134 10.556 1.00 28.44 366 PRO C O 1
ATOM 10150 N N . LYS C 1 370 ? -8.153 -0.106 11.369 1.00 31.16 367 LYS C N 1
ATOM 10151 C CA . LYS C 1 370 ? -9.091 -0.228 12.476 1.00 35.61 367 LYS C CA 1
ATOM 10152 C C . LYS C 1 370 ? -10.517 -0.193 11.951 1.00 33.51 367 LYS C C 1
ATOM 10153 O O . LYS C 1 370 ? -11.362 -0.922 12.436 1.00 30.34 367 LYS C O 1
ATOM 10159 N N . VAL C 1 371 ? -10.768 0.589 10.895 1.00 33.87 368 VAL C N 1
ATOM 10160 C CA . VAL C 1 371 ? -12.102 0.575 10.266 1.00 32.65 368 VAL C CA 1
ATOM 10161 C C . VAL C 1 371 ? -12.360 -0.780 9.584 1.00 28.65 368 VAL C C 1
ATOM 10162 O O . VAL C 1 371 ? -13.433 -1.386 9.729 1.00 28.44 368 VAL C O 1
ATOM 10166 N N . ILE C 1 372 ? -11.374 -1.223 8.824 1.00 30.00 369 ILE C N 1
ATOM 10167 C CA . ILE C 1 372 ? -11.369 -2.546 8.189 1.00 29.10 369 ILE C CA 1
ATOM 10168 C C . ILE C 1 372 ? -11.653 -3.656 9.236 1.00 29.67 369 ILE C C 1
ATOM 10169 O O . ILE C 1 372 ? -12.533 -4.494 9.029 1.00 28.39 369 ILE C O 1
ATOM 10174 N N . GLU C 1 373 ? -10.956 -3.588 10.373 1.00 31.74 370 GLU C N 1
ATOM 10175 C CA . GLU C 1 373 ? -11.074 -4.612 11.450 1.00 32.57 370 GLU C CA 1
ATOM 10176 C C . GLU C 1 373 ? -12.472 -4.624 12.029 1.00 30.81 370 GLU C C 1
ATOM 10177 O O . GLU C 1 373 ? -13.048 -5.684 12.214 1.00 28.59 370 GLU C O 1
ATOM 10183 N N . ARG C 1 374 ? -13.024 -3.446 12.306 1.00 30.13 371 ARG C N 1
ATOM 10184 C CA . ARG C 1 374 ? -14.369 -3.352 12.829 1.00 33.76 371 ARG C CA 1
ATOM 10185 C C . ARG C 1 374 ? -15.386 -3.970 11.873 1.00 36.28 371 ARG C C 1
ATOM 10186 O O . ARG C 1 374 ? -16.264 -4.728 12.314 1.00 31.81 371 ARG C O 1
ATOM 10194 N N . ARG C 1 375 ? -15.266 -3.692 10.559 1.00 30.68 372 ARG C N 1
ATOM 10195 C CA . ARG C 1 375 ? -16.233 -4.228 9.604 1.00 29.41 372 ARG C CA 1
ATOM 10196 C C . ARG C 1 375 ? -16.120 -5.757 9.521 1.00 25.68 372 ARG C C 1
ATOM 10197 O O . ARG C 1 375 ? -17.148 -6.477 9.513 1.00 27.48 372 ARG C O 1
ATOM 10205 N N . ILE C 1 376 ? -14.899 -6.265 9.464 1.00 26.26 373 ILE C N 1
ATOM 10206 C CA . ILE C 1 376 ? -14.685 -7.723 9.544 1.00 28.73 373 ILE C CA 1
ATOM 10207 C C . ILE C 1 376 ? -15.403 -8.350 10.777 1.00 32.78 373 ILE C C 1
ATOM 10208 O O . ILE C 1 376 ? -16.167 -9.318 10.616 1.00 25.12 373 ILE C O 1
ATOM 10213 N N . ARG C 1 377 ? -15.226 -7.741 11.964 1.00 31.31 374 ARG C N 1
ATOM 10214 C CA . ARG C 1 377 ? -15.853 -8.275 13.207 1.00 37.59 374 ARG C CA 1
ATOM 10215 C C . ARG C 1 377 ? -17.364 -8.287 13.199 1.00 38.01 374 ARG C C 1
ATOM 10216 O O . ARG C 1 377 ? -17.979 -9.128 13.848 1.00 39.56 374 ARG C O 1
ATOM 10224 N N . GLN C 1 378 ? -17.967 -7.374 12.446 1.00 33.19 375 GLN C N 1
ATOM 10225 C CA . GLN C 1 378 ? -19.403 -7.373 12.272 1.00 29.82 375 GLN C CA 1
ATOM 10226 C C . GLN C 1 378 ? -19.895 -8.422 11.332 1.00 31.12 375 GLN C C 1
ATOM 10227 O O . GLN C 1 378 ? -21.052 -8.881 11.478 1.00 29.44 375 GLN C O 1
ATOM 10233 N N . GLU C 1 379 ? -19.125 -8.696 10.271 1.00 29.42 376 GLU C N 1
ATOM 10234 C CA . GLU C 1 379 ? -19.569 -9.623 9.216 1.00 29.18 376 GLU C CA 1
ATOM 10235 C C . GLU C 1 379 ? -19.041 -11.026 9.359 1.00 29.11 376 GLU C C 1
ATOM 10236 O O . GLU C 1 379 ? -19.747 -11.988 8.994 1.00 33.18 376 GLU C O 1
ATOM 10242 N N . LEU C 1 380 ? -17.816 -11.163 9.864 1.00 30.82 377 LEU C N 1
ATOM 10243 C CA . LEU C 1 380 ? -17.166 -12.490 9.910 1.00 34.34 377 LEU C CA 1
ATOM 10244 C C . LEU C 1 380 ? -18.006 -13.574 10.596 1.00 35.05 377 LEU C C 1
ATOM 10245 O O . LEU C 1 380 ? -18.038 -14.714 10.114 1.00 37.40 377 LEU C O 1
ATOM 10250 N N . PRO C 1 381 ? -18.735 -13.230 11.679 1.00 34.42 378 PRO C N 1
ATOM 10251 C CA . PRO C 1 381 ? -19.430 -14.343 12.338 1.00 34.14 378 PRO C CA 1
ATOM 10252 C C . PRO C 1 381 ? -20.431 -15.053 11.446 1.00 38.16 378 PRO C C 1
ATOM 10253 O O . PRO C 1 381 ? -20.520 -16.286 11.497 1.00 34.42 378 PRO C O 1
ATOM 10257 N N . PHE C 1 382 ? -21.151 -14.320 10.590 1.00 34.30 379 PHE C N 1
ATOM 10258 C CA . PHE C 1 382 ? -22.095 -14.979 9.698 1.00 31.39 379 PHE C CA 1
ATOM 10259 C C . PHE C 1 382 ? -21.411 -15.858 8.654 1.00 33.94 379 PHE C C 1
ATOM 10260 O O . PHE C 1 382 ? -22.068 -16.628 7.946 1.00 36.76 379 PHE C O 1
ATOM 10268 N N . MET C 1 383 ? -20.110 -15.680 8.489 1.00 30.30 380 MET C N 1
ATOM 10269 C CA . MET C 1 383 ? -19.362 -16.448 7.494 1.00 36.55 380 MET C CA 1
ATOM 10270 C C . MET C 1 383 ? -18.551 -17.576 8.150 1.00 38.05 380 MET C C 1
ATOM 10271 O O . MET C 1 383 ? -17.872 -18.366 7.463 1.00 42.52 380 MET C O 1
ATOM 10276 N N . ALA C 1 384 ? -18.578 -17.628 9.482 1.00 38.50 381 ALA C N 1
ATOM 10277 C CA . ALA C 1 384 ? -17.756 -18.564 10.233 1.00 41.07 381 ALA C CA 1
ATOM 10278 C C . ALA C 1 384 ? -18.570 -19.751 10.720 1.00 44.91 381 ALA C C 1
ATOM 10279 O O . ALA C 1 384 ? -18.045 -20.584 11.467 1.00 39.53 381 ALA C O 1
ATOM 10281 N N . THR C 1 385 ? -19.844 -19.820 10.318 1.00 50.21 382 THR C N 1
ATOM 10282 C CA . THR C 1 385 ? -20.775 -20.781 10.888 1.00 53.84 382 THR C CA 1
ATOM 10283 C C . THR C 1 385 ? -20.370 -22.183 10.473 1.00 58.09 382 THR C C 1
ATOM 10284 O O . THR C 1 385 ? -20.559 -23.127 11.224 1.00 58.94 382 THR C O 1
ATOM 10288 N N . GLU C 1 386 ? -19.744 -22.298 9.305 1.00 62.10 383 GLU C N 1
ATOM 10289 C CA . GLU C 1 386 ? -19.255 -23.576 8.797 1.00 59.16 383 GLU C CA 1
ATOM 10290 C C . GLU C 1 386 ? -18.114 -24.140 9.640 1.00 52.39 383 GLU C C 1
ATOM 10291 O O . GLU C 1 386 ? -18.146 -25.311 9.987 1.00 54.41 383 GLU C O 1
ATOM 10297 N N . ASN C 1 387 ? -17.116 -23.317 9.970 1.00 47.80 384 ASN C N 1
ATOM 10298 C CA . ASN C 1 387 ? -16.000 -23.738 10.816 1.00 43.74 384 ASN C CA 1
ATOM 10299 C C . ASN C 1 387 ? -16.379 -24.022 12.263 1.00 48.61 384 ASN C C 1
ATOM 10300 O O . ASN C 1 387 ? -15.719 -24.826 12.910 1.00 49.16 384 ASN C O 1
ATOM 10305 N N . ILE C 1 388 ? -17.400 -23.336 12.783 1.00 45.99 385 ILE C N 1
ATOM 10306 C CA . ILE C 1 388 ? -17.940 -23.652 14.114 1.00 48.09 385 ILE C CA 1
ATOM 10307 C C . ILE C 1 388 ? -18.544 -25.084 14.094 1.00 53.09 385 ILE C C 1
ATOM 10308 O O . ILE C 1 388 ? -18.281 -25.894 14.998 1.00 49.83 385 ILE C O 1
ATOM 10313 N N . ILE C 1 389 ? -19.341 -25.384 13.071 1.00 49.58 386 ILE C N 1
ATOM 10314 C CA . ILE C 1 389 ? -19.932 -26.731 12.902 1.00 55.92 386 ILE C CA 1
ATOM 10315 C C . ILE C 1 389 ? -18.860 -27.854 12.816 1.00 60.64 386 ILE C C 1
ATOM 10316 O O . ILE C 1 389 ? -18.987 -28.893 13.476 1.00 61.08 386 ILE C O 1
ATOM 10321 N N . MET C 1 390 ? -17.817 -27.636 12.012 1.00 67.47 387 MET C N 1
ATOM 10322 C CA . MET C 1 390 ? -16.700 -28.591 11.873 1.00 70.63 387 MET C CA 1
ATOM 10323 C C . MET C 1 390 ? -15.948 -28.831 13.194 1.00 68.63 387 MET C C 1
ATOM 10324 O O . MET C 1 390 ? -15.463 -29.939 13.425 1.00 73.05 387 MET C O 1
ATOM 10329 N N . ALA C 1 391 ? -15.823 -27.798 14.036 1.00 60.89 388 ALA C N 1
ATOM 10330 C CA . ALA C 1 391 ? -15.145 -27.939 15.339 1.00 58.94 388 ALA C CA 1
ATOM 10331 C C . ALA C 1 391 ? -15.987 -28.727 16.339 1.00 58.66 388 ALA C C 1
ATOM 10332 O O . ALA C 1 391 ? -15.437 -29.446 17.168 1.00 52.12 388 ALA C O 1
ATOM 10334 N N . MET C 1 392 ? -17.310 -28.570 16.268 1.00 58.06 389 MET C N 1
ATOM 10335 C CA . MET C 1 392 ? -18.227 -29.274 17.170 1.00 61.86 389 MET C CA 1
ATOM 10336 C C . MET C 1 392 ? -18.224 -30.759 16.840 1.00 68.71 389 MET C C 1
ATOM 10337 O O . MET C 1 392 ? -18.156 -31.600 17.741 1.00 72.63 389 MET C O 1
ATOM 10342 N N . VAL C 1 393 ? -18.278 -31.060 15.542 1.00 72.20 390 VAL C N 1
ATOM 10343 C CA . VAL C 1 393 ? -18.109 -32.416 15.016 1.00 66.84 390 VAL C CA 1
ATOM 10344 C C . VAL C 1 393 ? -16.793 -33.045 15.503 1.00 71.71 390 VAL C C 1
ATOM 10345 O O . VAL C 1 393 ? -16.791 -34.159 16.020 1.00 72.13 390 VAL C O 1
ATOM 10349 N N . LYS C 1 394 ? -15.698 -32.297 15.410 1.00 69.83 391 LYS C N 1
ATOM 10350 C CA . LYS C 1 394 ? -14.386 -32.755 15.891 1.00 69.92 391 LYS C CA 1
ATOM 10351 C C . LYS C 1 394 ? -14.281 -32.946 17.427 1.00 69.50 391 LYS C C 1
ATOM 10352 O O . LYS C 1 394 ? -13.296 -33.493 17.899 1.00 76.45 391 LYS C O 1
ATOM 10358 N N . ALA C 1 395 ? -15.253 -32.477 18.207 1.00 69.14 392 ALA C N 1
ATOM 10359 C CA . ALA C 1 395 ? -15.325 -32.839 19.640 1.00 69.69 392 ALA C CA 1
ATOM 10360 C C . ALA C 1 395 ? -16.599 -33.641 19.985 1.00 66.30 392 ALA C C 1
ATOM 10361 O O . ALA C 1 395 ? -17.018 -33.684 21.148 1.00 65.03 392 ALA C O 1
ATOM 10363 N N . GLY C 1 396 ? -17.205 -34.269 18.977 1.00 54.89 393 GLY C N 1
ATOM 10364 C CA . GLY C 1 396 ? -18.201 -35.314 19.204 1.00 58.22 393 GLY C CA 1
ATOM 10365 C C . GLY C 1 396 ? -19.558 -35.078 18.573 1.00 64.53 393 GLY C C 1
ATOM 10366 O O . GLY C 1 396 ? -20.330 -36.028 18.419 1.00 66.93 393 GLY C O 1
ATOM 10367 N N . GLY C 1 397 ? -19.854 -33.828 18.194 1.00 54.08 394 GLY C N 1
ATOM 10368 C CA . GLY C 1 397 ? -21.250 -33.387 18.001 1.00 53.46 394 GLY C CA 1
ATOM 10369 C C . GLY C 1 397 ? -21.921 -33.811 16.705 1.00 48.28 394 GLY C C 1
ATOM 10370 O O . GLY C 1 397 ? -21.275 -34.306 15.790 1.00 59.19 394 GLY C O 1
ATOM 10371 N N . SER C 1 398 ? -23.230 -33.611 16.638 1.00 54.22 395 SER C N 1
ATOM 10372 C CA . SER C 1 398 ? -23.988 -33.808 15.409 1.00 54.71 395 SER C CA 1
ATOM 10373 C C . SER C 1 398 ? -23.886 -32.592 14.492 1.00 72.29 395 SER C C 1
ATOM 10374 O O . SER C 1 398 ? -23.995 -31.445 14.951 1.00 72.19 395 SER C O 1
ATOM 10377 N N . ARG C 1 399 ? -23.693 -32.865 13.198 1.00 80.56 396 ARG C N 1
ATOM 10378 C CA . ARG C 1 399 ? -23.689 -31.837 12.171 1.00 78.44 396 ARG C CA 1
ATOM 10379 C C . ARG C 1 399 ? -25.056 -31.187 12.073 1.00 82.46 396 ARG C C 1
ATOM 10380 O O . ARG C 1 399 ? -25.158 -29.964 12.077 1.00 88.78 396 ARG C O 1
ATOM 10388 N N . GLN C 1 400 ? -26.106 -32.000 12.003 1.00 83.86 397 GLN C N 1
ATOM 10389 C CA . GLN C 1 400 ? -27.449 -31.479 11.734 1.00 86.19 397 GLN C CA 1
ATOM 10390 C C . GLN C 1 400 ? -28.080 -30.785 12.943 1.00 80.68 397 GLN C C 1
ATOM 10391 O O . GLN C 1 400 ? -28.904 -29.878 12.774 1.00 79.39 397 GLN C O 1
ATOM 10397 N N . ASP C 1 401 ? -27.707 -31.213 14.148 1.00 76.12 398 ASP C N 1
ATOM 10398 C CA . ASP C 1 401 ? -28.122 -30.516 15.377 1.00 78.77 398 ASP C CA 1
ATOM 10399 C C . ASP C 1 401 ? -27.494 -29.133 15.434 1.00 78.35 398 ASP C C 1
ATOM 10400 O O . ASP C 1 401 ? -28.178 -28.160 15.739 1.00 76.21 398 ASP C O 1
ATOM 10405 N N . CYS C 1 402 ? -26.194 -29.069 15.131 1.00 76.60 399 CYS C N 1
ATOM 10406 C CA . CYS C 1 402 ? -25.403 -27.843 15.245 1.00 67.81 399 CYS C CA 1
ATOM 10407 C C . CYS C 1 402 ? -25.764 -26.788 14.203 1.00 70.07 399 CYS C C 1
ATOM 10408 O O . CYS C 1 402 ? -25.747 -25.611 14.513 1.00 70.88 399 CYS C O 1
ATOM 10411 N N . HIS C 1 403 ? -26.074 -27.215 12.976 1.00 69.50 400 HIS C N 1
ATOM 10412 C CA . HIS C 1 403 ? -26.601 -26.320 11.936 1.00 68.90 400 HIS C CA 1
ATOM 10413 C C . HIS C 1 403 ? -27.884 -25.619 12.397 1.00 71.55 400 HIS C C 1
ATOM 10414 O O . HIS C 1 403 ? -28.013 -24.394 12.256 1.00 67.93 400 HIS C O 1
ATOM 10421 N N . GLU C 1 404 ? -28.818 -26.394 12.950 1.00 72.79 401 GLU C N 1
ATOM 10422 C CA . GLU C 1 404 ? -30.100 -25.858 13.448 1.00 71.67 401 GLU C CA 1
ATOM 10423 C C . GLU C 1 404 ? -29.965 -24.914 14.650 1.00 69.93 401 GLU C C 1
ATOM 10424 O O . GLU C 1 404 ? -30.716 -23.935 14.749 1.00 61.19 401 GLU C O 1
ATOM 10430 N N . LYS C 1 405 ? -29.034 -25.222 15.558 1.00 59.20 402 LYS C N 1
ATOM 10431 C CA . LYS C 1 405 ? -28.688 -24.324 16.668 1.00 63.68 402 LYS C CA 1
ATOM 10432 C C . LYS C 1 405 ? -28.076 -22.992 16.174 1.00 62.44 402 LYS C C 1
ATOM 10433 O O . LYS C 1 405 ? -28.471 -21.906 16.626 1.00 48.46 402 LYS C O 1
ATOM 10439 N N . ILE C 1 406 ? -27.107 -23.079 15.263 1.00 55.38 403 ILE C N 1
ATOM 10440 C CA . ILE C 1 406 ? -26.581 -21.886 14.604 1.00 58.29 403 ILE C CA 1
ATOM 10441 C C . ILE C 1 406 ? -27.708 -21.146 13.861 1.00 57.66 403 ILE C C 1
ATOM 10442 O O . ILE C 1 406 ? -27.877 -19.942 14.049 1.00 52.81 403 ILE C O 1
ATOM 10447 N N . ARG C 1 407 ? -28.515 -21.853 13.072 1.00 55.06 404 ARG C N 1
ATOM 10448 C CA . ARG C 1 407 ? -29.596 -21.174 12.344 1.00 60.84 404 ARG C CA 1
ATOM 10449 C C . ARG C 1 407 ? -30.458 -20.240 13.244 1.00 61.30 404 ARG C C 1
ATOM 10450 O O . ARG C 1 407 ? -30.738 -19.106 12.844 1.00 53.07 404 ARG C O 1
ATOM 10458 N N . VAL C 1 408 ? -30.863 -20.690 14.439 1.00 57.32 405 VAL C N 1
ATOM 10459 C CA . VAL C 1 408 ? -31.717 -19.858 15.315 1.00 55.64 405 VAL C CA 1
ATOM 10460 C C . VAL C 1 408 ? -30.955 -18.649 15.871 1.00 49.17 405 VAL C C 1
ATOM 10461 O O . VAL C 1 408 ? -31.500 -17.546 15.908 1.00 50.94 405 VAL C O 1
ATOM 10465 N N . LEU C 1 409 ? -29.708 -18.863 16.290 1.00 42.23 406 LEU C N 1
ATOM 10466 C CA . LEU C 1 409 ? -28.874 -17.798 16.837 1.00 48.95 406 LEU C CA 1
ATOM 10467 C C . LEU C 1 409 ? -28.494 -16.744 15.765 1.00 51.15 406 LEU C C 1
ATOM 10468 O O . LEU C 1 409 ? -28.503 -15.551 16.040 1.00 47.98 406 LEU C O 1
ATOM 10473 N N . SER C 1 410 ? -28.161 -17.212 14.561 1.00 53.59 407 SER C N 1
ATOM 10474 C CA . SER C 1 410 ? -27.955 -16.360 13.396 1.00 48.92 407 SER C CA 1
ATOM 10475 C C . SER C 1 410 ? -29.162 -15.506 13.083 1.00 47.47 407 SER C C 1
ATOM 10476 O O . SER C 1 410 ? -29.018 -14.307 12.956 1.00 37.59 407 SER C O 1
ATOM 10479 N N . GLN C 1 411 ? -30.334 -16.133 12.936 1.00 45.47 408 GLN C N 1
ATOM 10480 C CA . GLN C 1 411 ? -31.599 -15.420 12.713 1.00 50.73 408 GLN C CA 1
ATOM 10481 C C . GLN C 1 411 ? -31.800 -14.305 13.733 1.00 49.98 408 GLN C C 1
ATOM 10482 O O . GLN C 1 411 ? -32.329 -13.262 13.390 1.00 47.16 408 GLN C O 1
ATOM 10488 N N . GLN C 1 412 ? -31.402 -14.555 14.986 1.00 48.25 409 GLN C N 1
ATOM 10489 C CA . GLN C 1 412 ? -31.553 -13.583 16.068 1.00 46.49 409 GLN C CA 1
ATOM 10490 C C . GLN C 1 412 ? -30.540 -12.451 15.973 1.00 41.09 409 GLN C C 1
ATOM 10491 O O . GLN C 1 412 ? -30.888 -11.275 16.207 1.00 38.78 409 GLN C O 1
ATOM 10497 N N . ALA C 1 413 ? -29.287 -12.810 15.691 1.00 32.94 410 ALA C N 1
ATOM 10498 C CA . ALA C 1 413 ? -28.248 -11.817 15.484 1.00 37.43 410 ALA C CA 1
ATOM 10499 C C . ALA C 1 413 ? -28.587 -10.924 14.281 1.00 36.97 410 ALA C C 1
ATOM 10500 O O . ALA C 1 413 ? -28.459 -9.722 14.357 1.00 34.19 410 ALA C O 1
ATOM 10502 N N . ALA C 1 414 ? -29.072 -11.534 13.207 1.00 37.15 411 ALA C N 1
ATOM 10503 C CA . ALA C 1 414 ? -29.444 -10.808 12.017 1.00 39.23 411 ALA C CA 1
ATOM 10504 C C . ALA C 1 414 ? -30.591 -9.815 12.270 1.00 41.69 411 ALA C C 1
ATOM 10505 O O . ALA C 1 414 ? -30.548 -8.685 11.773 1.00 41.45 411 ALA C O 1
ATOM 10507 N N . SER C 1 415 ? -31.604 -10.216 13.037 1.00 39.05 412 SER C N 1
ATOM 10508 C CA . SER C 1 415 ? -32.656 -9.273 13.466 1.00 39.24 412 SER C CA 1
ATOM 10509 C C . SER C 1 415 ? -32.108 -8.108 14.248 1.00 37.97 412 SER C C 1
ATOM 10510 O O . SER C 1 415 ? -32.569 -6.996 14.065 1.00 39.05 412 SER C O 1
ATOM 10513 N N . VAL C 1 416 ? -31.179 -8.356 15.165 1.00 34.45 413 VAL C N 1
ATOM 10514 C CA . VAL C 1 416 ? -30.544 -7.254 15.916 1.00 37.61 413 VAL C CA 1
ATOM 10515 C C . VAL C 1 416 ? -29.823 -6.291 14.952 1.00 37.01 413 VAL C C 1
ATOM 10516 O O . VAL C 1 416 ? -29.997 -5.069 15.012 1.00 33.54 413 VAL C O 1
ATOM 10520 N N . VAL C 1 417 ? -29.023 -6.845 14.055 1.00 33.16 414 VAL C N 1
ATOM 10521 C CA . VAL C 1 417 ? -28.386 -6.008 12.998 1.00 38.50 414 VAL C CA 1
ATOM 10522 C C . VAL C 1 417 ? -29.402 -5.155 12.183 1.00 27.33 414 VAL C C 1
ATOM 10523 O O . VAL C 1 417 ? -29.275 -3.956 12.167 1.00 31.30 414 VAL C O 1
ATOM 10527 N N . LYS C 1 418 ? -30.434 -5.759 11.617 1.00 31.59 415 LYS C N 1
ATOM 10528 C CA . LYS C 1 418 ? -31.283 -5.067 10.664 1.00 33.69 415 LYS C CA 1
ATOM 10529 C C . LYS C 1 418 ? -32.494 -4.396 11.301 1.00 35.50 415 LYS C C 1
ATOM 10530 O O . LYS C 1 418 ? -32.732 -3.230 11.058 1.00 38.49 415 LYS C O 1
ATOM 10536 N N . GLN C 1 419 ? -33.243 -5.146 12.112 1.00 37.66 416 GLN C N 1
ATOM 10537 C CA . GLN C 1 419 ? -34.443 -4.643 12.797 1.00 38.51 416 GLN C CA 1
ATOM 10538 C C . GLN C 1 419 ? -34.127 -3.604 13.897 1.00 36.57 416 GLN C C 1
ATOM 10539 O O . GLN C 1 419 ? -34.909 -2.669 14.084 1.00 42.53 416 GLN C O 1
ATOM 10545 N N . GLU C 1 420 ? -33.038 -3.789 14.645 1.00 34.77 417 GLU C N 1
ATOM 10546 C CA . GLU C 1 420 ? -32.692 -2.892 15.766 1.00 39.12 417 GLU C CA 1
ATOM 10547 C C . GLU C 1 420 ? -31.518 -1.944 15.491 1.00 39.67 417 GLU C C 1
ATOM 10548 O O . GLU C 1 420 ? -31.232 -1.060 16.292 1.00 34.89 417 GLU C O 1
ATOM 10554 N N . GLY C 1 421 ? -30.837 -2.123 14.367 1.00 36.69 418 GLY C N 1
ATOM 10555 C CA . GLY C 1 421 ? -29.685 -1.319 14.059 1.00 35.53 418 GLY C CA 1
ATOM 10556 C C . GLY C 1 421 ? -28.508 -1.536 14.957 1.00 37.25 418 GLY C C 1
ATOM 10557 O O . GLY C 1 421 ? -27.644 -0.676 15.032 1.00 44.06 418 GLY C O 1
ATOM 10558 N N . GLY C 1 422 ? -28.423 -2.706 15.596 1.00 41.91 419 GLY C N 1
ATOM 10559 C CA . GLY C 1 422 ? -27.412 -2.942 16.636 1.00 37.91 419 GLY C CA 1
ATOM 10560 C C . GLY C 1 422 ? -26.194 -3.682 16.115 1.00 39.14 419 GLY C C 1
ATOM 10561 O O . GLY C 1 422 ? -26.251 -4.277 15.064 1.00 39.64 419 GLY C O 1
ATOM 10562 N N . ASP C 1 423 ? -25.113 -3.678 16.893 1.00 37.50 420 ASP C N 1
ATOM 10563 C CA . ASP C 1 423 ? -23.938 -4.499 16.623 1.00 37.25 420 ASP C CA 1
ATOM 10564 C C . ASP C 1 423 ? -24.262 -6.004 16.580 1.00 40.34 420 ASP C C 1
ATOM 10565 O O . ASP C 1 423 ? -25.154 -6.472 17.280 1.00 38.83 420 ASP C O 1
ATOM 10570 N N . ASN C 1 424 ? -23.577 -6.737 15.698 1.00 42.09 421 ASN C N 1
ATOM 10571 C CA . ASN C 1 424 ? -23.728 -8.188 15.607 1.00 42.46 421 ASN C CA 1
ATOM 10572 C C . ASN C 1 424 ? -23.247 -8.875 16.911 1.00 39.95 421 ASN C C 1
ATOM 10573 O O . ASN C 1 424 ? -22.102 -8.700 17.329 1.00 41.25 421 ASN C O 1
ATOM 10578 N N . ASP C 1 425 ? -24.131 -9.660 17.515 1.00 40.58 422 ASP C N 1
ATOM 10579 C CA . ASP C 1 425 ? -23.854 -10.351 18.805 1.00 40.25 422 ASP C CA 1
ATOM 10580 C C . ASP C 1 425 ? -23.834 -11.909 18.653 1.00 40.65 422 ASP C C 1
ATOM 10581 O O . ASP C 1 425 ? -24.059 -12.630 19.616 1.00 39.36 422 ASP C O 1
ATOM 10586 N N . LEU C 1 426 ? -23.586 -12.411 17.445 1.00 37.69 423 LEU C N 1
ATOM 10587 C CA . LEU C 1 426 ? -23.680 -13.844 17.185 1.00 42.29 423 LEU C CA 1
ATOM 10588 C C . LEU C 1 426 ? -22.658 -14.621 18.034 1.00 41.24 423 LEU C C 1
ATOM 10589 O O . LEU C 1 426 ? -22.971 -15.694 18.558 1.00 46.09 423 LEU C O 1
ATOM 10594 N N . ILE C 1 427 ? -21.454 -14.086 18.177 1.00 39.88 424 ILE C N 1
ATOM 10595 C CA . ILE C 1 427 ? -20.461 -14.734 19.012 1.00 41.09 424 ILE C CA 1
ATOM 10596 C C . ILE C 1 427 ? -20.870 -14.714 20.507 1.00 47.31 424 ILE C C 1
ATOM 10597 O O . ILE C 1 427 ? -20.781 -15.751 21.175 1.00 43.18 424 ILE C O 1
ATOM 10602 N N . GLU C 1 428 ? -21.330 -13.570 21.014 1.00 44.36 425 GLU C N 1
ATOM 10603 C CA . GLU C 1 428 ? -21.890 -13.512 22.357 1.00 46.69 425 GLU C CA 1
ATOM 10604 C C . GLU C 1 428 ? -23.038 -14.500 22.529 1.00 42.75 425 GLU C C 1
ATOM 10605 O O . GLU C 1 428 ? -23.121 -15.139 23.564 1.00 42.79 425 GLU C O 1
ATOM 10611 N N . ARG C 1 429 ? -23.917 -14.643 21.534 1.00 38.59 426 ARG C N 1
ATOM 10612 C CA . ARG C 1 429 ? -24.989 -15.626 21.640 1.00 40.27 426 ARG C CA 1
ATOM 10613 C C . ARG C 1 429 ? -24.432 -17.056 21.760 1.00 49.31 426 ARG C C 1
ATOM 10614 O O . ARG C 1 429 ? -24.997 -17.917 22.494 1.00 43.19 426 ARG C O 1
ATOM 10622 N N . ILE C 1 430 ? -23.342 -17.321 21.035 1.00 44.22 427 ILE C N 1
ATOM 10623 C CA . ILE C 1 430 ? -22.792 -18.675 20.991 1.00 45.93 427 ILE C CA 1
ATOM 10624 C C . ILE C 1 430 ? -22.106 -19.007 22.319 1.00 45.15 427 ILE C C 1
ATOM 10625 O O . ILE C 1 430 ? -22.267 -20.111 22.817 1.00 41.28 427 ILE C O 1
ATOM 10630 N N . GLN C 1 431 ? -21.375 -18.041 22.881 1.00 45.07 428 GLN C N 1
ATOM 10631 C CA . GLN C 1 431 ? -20.804 -18.154 24.224 1.00 53.75 428 GLN C CA 1
ATOM 10632 C C . GLN C 1 431 ? -21.860 -18.400 25.313 1.00 57.13 428 GLN C C 1
ATOM 10633 O O . GLN C 1 431 ? -21.633 -19.178 26.213 1.00 52.53 428 GLN C O 1
ATOM 10639 N N . ALA C 1 432 ? -22.999 -17.715 25.229 1.00 52.04 429 ALA C N 1
ATOM 10640 C CA . ALA C 1 432 ? -24.036 -17.815 26.259 1.00 50.63 429 ALA C CA 1
ATOM 10641 C C . ALA C 1 432 ? -24.893 -19.108 26.176 1.00 53.82 429 ALA C C 1
ATOM 10642 O O . ALA C 1 432 ? -25.763 -19.339 27.031 1.00 56.95 429 ALA C O 1
ATOM 10644 N N . ASP C 1 433 ? -24.695 -19.921 25.143 1.00 48.33 430 ASP C N 1
ATOM 10645 C CA . ASP C 1 433 ? -25.489 -21.134 24.973 1.00 52.03 430 ASP C CA 1
ATOM 10646 C C . ASP C 1 433 ? -24.589 -22.319 25.358 1.00 62.37 430 ASP C C 1
ATOM 10647 O O . ASP C 1 433 ? -23.494 -22.512 24.771 1.00 50.86 430 ASP C O 1
ATOM 10652 N N . ALA C 1 434 ? -25.038 -23.081 26.365 1.00 57.87 431 ALA C N 1
ATOM 10653 C CA . ALA C 1 434 ? -24.268 -24.225 26.916 1.00 59.97 431 ALA C CA 1
ATOM 10654 C C . ALA C 1 434 ? -23.946 -25.327 25.878 1.00 51.13 431 ALA C C 1
ATOM 10655 O O . ALA C 1 434 ? -22.920 -26.018 26.006 1.00 52.98 431 ALA C O 1
ATOM 10657 N N . TYR C 1 435 ? -24.792 -25.464 24.850 1.00 48.75 432 TYR C N 1
ATOM 10658 C CA . TYR C 1 435 ? -24.547 -26.412 23.733 1.00 55.08 432 TYR C CA 1
ATOM 10659 C C . TYR C 1 435 ? -23.139 -26.308 23.134 1.00 54.72 432 TYR C C 1
ATOM 10660 O O . TYR C 1 435 ? -22.512 -27.332 22.837 1.00 46.85 432 TYR C O 1
ATOM 10669 N N . PHE C 1 436 ? -22.648 -25.073 22.988 1.00 52.16 433 PHE C N 1
ATOM 10670 C CA . PHE C 1 436 ? -21.313 -24.805 22.415 1.00 50.58 433 PHE C CA 1
ATOM 10671 C C . PHE C 1 436 ? -20.146 -24.841 23.430 1.00 54.21 433 PHE C C 1
ATOM 10672 O O . PHE C 1 436 ? -19.034 -24.355 23.131 1.00 49.64 433 PHE C O 1
ATOM 10680 N N . SER C 1 437 ? -20.366 -25.474 24.591 1.00 56.89 434 SER C N 1
ATOM 10681 C CA . SER C 1 437 ? -19.308 -25.639 25.617 1.00 60.71 434 SER C CA 1
ATOM 10682 C C . SER C 1 437 ? -18.060 -26.379 25.140 1.00 48.37 434 SER C C 1
ATOM 10683 O O . SER C 1 437 ? -16.948 -26.015 25.536 1.00 44.97 434 SER C O 1
ATOM 10686 N N . PRO C 1 438 ? -18.230 -27.412 24.288 1.00 46.49 435 PRO C N 1
ATOM 10687 C CA . PRO C 1 438 ? -17.005 -28.054 23.767 1.00 53.19 435 PRO C CA 1
ATOM 10688 C C . PRO C 1 438 ? -16.119 -27.109 22.927 1.00 60.13 435 PRO C C 1
ATOM 10689 O O . PRO C 1 438 ? -14.931 -27.365 22.782 1.00 63.83 435 PRO C O 1
ATOM 10693 N N . ILE C 1 439 ? -16.713 -26.018 22.425 1.00 63.08 436 ILE C N 1
ATOM 10694 C CA . ILE C 1 439 ? -16.080 -25.054 21.520 1.00 63.69 436 ILE C CA 1
ATOM 10695 C C . ILE C 1 439 ? -15.652 -23.749 22.186 1.00 56.36 436 ILE C C 1
ATOM 10696 O O . ILE C 1 439 ? -14.720 -23.104 21.707 1.00 55.01 436 ILE C O 1
ATOM 10701 N N . HIS C 1 440 ? -16.301 -23.353 23.273 1.00 49.96 437 HIS C N 1
ATOM 10702 C CA . HIS C 1 440 ? -16.095 -22.009 23.811 1.00 53.36 437 HIS C CA 1
ATOM 10703 C C . HIS C 1 440 ? -14.644 -21.535 23.860 1.00 58.68 437 HIS C C 1
ATOM 10704 O O . HIS C 1 440 ? -14.346 -20.384 23.508 1.00 53.99 437 HIS C O 1
ATOM 10711 N N . SER C 1 441 ? -13.736 -22.410 24.266 1.00 53.97 438 SER C N 1
ATOM 10712 C CA . SER C 1 441 ? -12.346 -22.004 24.411 1.00 58.61 438 SER C CA 1
ATOM 10713 C C . SER C 1 441 ? -11.641 -21.881 23.055 1.00 53.18 438 SER C C 1
ATOM 10714 O O . SER C 1 441 ? -10.555 -21.326 22.993 1.00 51.62 438 SER C O 1
ATOM 10717 N N . GLN C 1 442 ? -12.235 -22.464 22.007 1.00 47.84 439 GLN C N 1
ATOM 10718 C CA . GLN C 1 442 ? -11.723 -22.362 20.631 1.00 51.20 439 GLN C CA 1
ATOM 10719 C C . GLN C 1 442 ? -12.103 -21.059 19.882 1.00 53.89 439 GLN C C 1
ATOM 10720 O O . GLN C 1 442 ? -11.482 -20.751 18.849 1.00 48.13 439 GLN C O 1
ATOM 10726 N N . LEU C 1 443 ? -13.124 -20.331 20.369 1.00 46.75 440 LEU C N 1
ATOM 10727 C CA . LEU C 1 443 ? -13.816 -19.290 19.569 1.00 49.17 440 LEU C CA 1
ATOM 10728 C C . LEU C 1 443 ? -12.925 -18.155 19.021 1.00 49.58 440 LEU C C 1
ATOM 10729 O O . LEU C 1 443 ? -13.092 -17.772 17.871 1.00 47.94 440 LEU C O 1
ATOM 10734 N N . ASP C 1 444 ? -12.033 -17.603 19.850 1.00 50.15 441 ASP C N 1
ATOM 10735 C CA . ASP C 1 444 ? -11.055 -16.571 19.429 1.00 57.51 441 ASP C CA 1
ATOM 10736 C C . ASP C 1 444 ? -10.254 -17.017 18.207 1.00 58.47 441 ASP C C 1
ATOM 10737 O O . ASP C 1 444 ? -10.063 -16.233 17.278 1.00 54.19 441 ASP C O 1
ATOM 10742 N N . HIS C 1 445 ? -9.759 -18.262 18.251 1.00 53.59 442 HIS C N 1
ATOM 10743 C CA . HIS C 1 445 ? -8.984 -18.874 17.152 1.00 56.45 442 HIS C CA 1
ATOM 10744 C C . HIS C 1 445 ? -9.868 -19.207 15.943 1.00 51.02 442 HIS C C 1
ATOM 10745 O O . HIS C 1 445 ? -9.482 -18.972 14.807 1.00 50.31 442 HIS C O 1
ATOM 10752 N N . LEU C 1 446 ? -11.038 -19.780 16.199 1.00 46.67 443 LEU C N 1
ATOM 10753 C CA . LEU C 1 446 ? -12.022 -20.045 15.151 1.00 44.22 443 LEU C CA 1
ATOM 10754 C C . LEU C 1 446 ? -12.435 -18.780 14.382 1.00 43.03 443 LEU C C 1
ATOM 10755 O O . LEU C 1 446 ? -12.850 -18.896 13.252 1.00 39.75 443 LEU C O 1
ATOM 10760 N N . LEU C 1 447 ? -12.315 -17.590 14.983 1.00 41.69 444 LEU C N 1
ATOM 10761 C CA . LEU C 1 447 ? -12.725 -16.343 14.303 1.00 45.92 444 LEU C CA 1
ATOM 10762 C C . LEU C 1 447 ? -11.577 -15.368 14.085 1.00 41.40 444 LEU C C 1
ATOM 10763 O O . LEU C 1 447 ? -11.799 -14.164 13.961 1.00 41.12 444 LEU C O 1
ATOM 10768 N N . ASP C 1 448 ? -10.354 -15.907 14.002 1.00 39.87 445 ASP C N 1
ATOM 10769 C CA . ASP C 1 448 ? -9.166 -15.128 13.689 1.00 40.94 445 ASP C CA 1
ATOM 10770 C C . ASP C 1 448 ? -9.275 -14.749 12.215 1.00 37.50 445 ASP C C 1
ATOM 10771 O O . ASP C 1 448 ? -9.337 -15.637 11.366 1.00 35.53 445 ASP C O 1
ATOM 10776 N N . PRO C 1 449 ? -9.327 -13.439 11.903 1.00 38.51 446 PRO C N 1
ATOM 10777 C CA . PRO C 1 449 ? -9.541 -13.073 10.500 1.00 37.66 446 PRO C CA 1
ATOM 10778 C C . PRO C 1 449 ? -8.479 -13.601 9.525 1.00 36.84 446 PRO C C 1
ATOM 10779 O O . PRO C 1 449 ? -8.831 -13.967 8.400 1.00 36.68 446 PRO C O 1
ATOM 10783 N N . SER C 1 450 ? -7.212 -13.688 9.950 1.00 38.17 447 SER C N 1
ATOM 10784 C CA . SER C 1 450 ? -6.138 -14.135 9.036 1.00 39.94 447 SER C CA 1
ATOM 10785 C C . SER C 1 450 ? -6.376 -15.547 8.549 1.00 41.48 447 SER C C 1
ATOM 10786 O O . SER C 1 450 ? -5.978 -15.904 7.436 1.00 48.71 447 SER C O 1
ATOM 10789 N N . SER C 1 451 ? -7.100 -16.332 9.339 1.00 41.24 448 SER C N 1
ATOM 10790 C CA . SER C 1 451 ? -7.378 -17.716 8.976 1.00 38.24 448 SER C CA 1
ATOM 10791 C C . SER C 1 451 ? -8.488 -17.858 7.941 1.00 36.45 448 SER C C 1
ATOM 10792 O O . SER C 1 451 ? -8.711 -18.957 7.477 1.00 38.07 448 SER C O 1
ATOM 10795 N N . PHE C 1 452 ? -9.209 -16.770 7.616 1.00 31.91 449 PHE C N 1
ATOM 10796 C CA . PHE C 1 452 ? -10.221 -16.762 6.561 1.00 32.87 449 PHE C CA 1
ATOM 10797 C C . PHE C 1 452 ? -9.774 -16.165 5.176 1.00 31.34 449 PHE C C 1
ATOM 10798 O O . PHE C 1 452 ? -10.548 -16.226 4.220 1.00 32.46 449 PHE C O 1
ATOM 10806 N N . THR C 1 453 ? -8.533 -15.705 5.057 1.00 27.82 450 THR C N 1
ATOM 10807 C CA . THR C 1 453 ? -8.032 -15.064 3.826 1.00 31.74 450 THR C CA 1
ATOM 10808 C C . THR C 1 453 ? -7.489 -16.021 2.758 1.00 29.72 450 THR C C 1
ATOM 10809 O O . THR C 1 453 ? -7.013 -15.579 1.713 1.00 27.21 450 THR C O 1
ATOM 10813 N N . GLY C 1 454 ? -7.619 -17.329 3.010 1.00 27.21 451 GLY C N 1
ATOM 10814 C CA . GLY C 1 454 ? -7.193 -18.358 2.100 1.00 29.21 451 GLY C CA 1
ATOM 10815 C C . GLY C 1 454 ? -5.756 -18.148 1.715 1.00 24.79 451 GLY C C 1
ATOM 10816 O O . GLY C 1 454 ? -4.911 -17.844 2.574 1.00 26.13 451 GLY C O 1
ATOM 10817 N N . ARG C 1 455 ? -5.504 -18.170 0.410 1.00 22.93 452 ARG C N 1
ATOM 10818 C CA . ARG C 1 455 ? -4.170 -17.993 -0.117 1.00 24.72 452 ARG C CA 1
ATOM 10819 C C . ARG C 1 455 ? -3.883 -16.550 -0.578 1.00 24.97 452 ARG C C 1
ATOM 10820 O O . ARG C 1 455 ? -2.918 -16.326 -1.314 1.00 26.41 452 ARG C O 1
ATOM 10828 N N . ALA C 1 456 ? -4.630 -15.568 -0.091 1.00 26.63 453 ALA C N 1
ATOM 10829 C CA . ALA C 1 456 ? -4.467 -14.182 -0.595 1.00 25.61 453 ALA C CA 1
ATOM 10830 C C . ALA C 1 456 ? -3.050 -13.658 -0.584 1.00 27.48 453 ALA C C 1
ATOM 10831 O O . ALA C 1 456 ? -2.577 -13.188 -1.620 1.00 26.89 453 ALA C O 1
ATOM 10833 N N . SER C 1 457 ? -2.333 -13.728 0.554 1.00 25.59 454 SER C N 1
ATOM 10834 C CA . SER C 1 457 ? -0.994 -13.129 0.594 1.00 29.53 454 SER C CA 1
ATOM 10835 C C . SER C 1 457 ? 0.012 -13.874 -0.270 1.00 26.56 454 SER C C 1
ATOM 10836 O O . SER C 1 457 ? 0.895 -13.242 -0.853 1.00 27.15 454 SER C O 1
ATOM 10839 N N . GLN C 1 458 ? -0.128 -15.194 -0.406 1.00 27.68 455 GLN C N 1
ATOM 10840 C CA . GLN C 1 458 ? 0.802 -15.935 -1.262 1.00 31.83 455 GLN C CA 1
ATOM 10841 C C . GLN C 1 458 ? 0.540 -15.642 -2.750 1.00 29.64 455 GLN C C 1
ATOM 10842 O O . GLN C 1 458 ? 1.445 -15.704 -3.568 1.00 27.15 455 GLN C O 1
ATOM 10848 N N . GLN C 1 459 ? -0.720 -15.401 -3.079 1.00 25.90 456 GLN C N 1
ATOM 10849 C CA . GLN C 1 459 ? -1.101 -15.005 -4.439 1.00 23.25 456 GLN C CA 1
ATOM 10850 C C . GLN C 1 459 ? -0.445 -13.707 -4.828 1.00 23.38 456 GLN C C 1
ATOM 10851 O O . GLN C 1 459 ? 0.105 -13.601 -5.922 1.00 24.05 456 GLN C O 1
ATOM 10857 N N . VAL C 1 460 ? -0.415 -12.745 -3.905 1.00 24.87 457 VAL C N 1
ATOM 10858 C CA . VAL C 1 460 ? 0.213 -11.463 -4.150 1.00 25.54 457 VAL C CA 1
ATOM 10859 C C . VAL C 1 460 ? 1.677 -11.655 -4.486 1.00 30.05 457 VAL C C 1
ATOM 10860 O O . VAL C 1 460 ? 2.149 -11.170 -5.527 1.00 26.62 457 VAL C O 1
ATOM 10864 N N . GLN C 1 461 ? 2.394 -12.404 -3.651 1.00 26.99 458 GLN C N 1
ATOM 10865 C CA . GLN C 1 461 ? 3.827 -12.538 -3.862 1.00 25.71 458 GLN C CA 1
ATOM 10866 C C . GLN C 1 461 ? 4.111 -13.257 -5.164 1.00 24.91 458 GLN C C 1
ATOM 10867 O O . GLN C 1 461 ? 4.994 -12.872 -5.890 1.00 26.20 458 GLN C O 1
ATOM 10873 N N . ARG C 1 462 ? 3.421 -14.358 -5.429 1.00 23.97 459 ARG C N 1
ATOM 10874 C CA . ARG C 1 462 ? 3.647 -15.074 -6.664 1.00 26.34 459 ARG C CA 1
ATOM 10875 C C . ARG C 1 462 ? 3.335 -14.217 -7.908 1.00 26.59 459 ARG C C 1
ATOM 10876 O O . ARG C 1 462 ? 4.089 -14.222 -8.861 1.00 25.90 459 ARG C O 1
ATOM 10884 N N . PHE C 1 463 ? 2.211 -13.505 -7.890 1.00 25.22 460 PHE C N 1
ATOM 10885 C CA . PHE C 1 463 ? 1.869 -12.551 -8.956 1.00 24.32 460 PHE C CA 1
ATOM 10886 C C . PHE C 1 463 ? 2.932 -11.446 -9.160 1.00 25.47 460 PHE C C 1
ATOM 10887 O O . PHE C 1 463 ? 3.357 -11.176 -10.298 1.00 24.32 460 PHE C O 1
ATOM 10895 N N . LEU C 1 464 ? 3.364 -10.819 -8.080 1.00 23.49 461 LEU C N 1
ATOM 10896 C CA . LEU C 1 464 ? 4.371 -9.774 -8.227 1.00 26.94 461 LEU C CA 1
ATOM 10897 C C . LEU C 1 464 ? 5.658 -10.346 -8.818 1.00 29.40 461 LEU C C 1
ATOM 10898 O O . LEU C 1 464 ? 6.185 -9.800 -9.787 1.00 27.73 461 LEU C O 1
ATOM 10903 N N . GLU C 1 465 ? 6.114 -11.499 -8.332 1.00 30.38 462 GLU C N 1
ATOM 10904 C CA . GLU C 1 465 ? 7.414 -12.008 -8.775 1.00 31.80 462 GLU C CA 1
ATOM 10905 C C . GLU C 1 465 ? 7.374 -12.586 -10.177 1.00 30.68 462 GLU C C 1
ATOM 10906 O O . GLU C 1 465 ? 8.278 -12.367 -10.968 1.00 29.75 462 GLU C O 1
ATOM 10912 N N . GLU C 1 466 ? 6.335 -13.327 -10.490 1.00 29.38 463 GLU C N 1
ATOM 10913 C CA . GLU C 1 466 ? 6.226 -13.937 -11.817 1.00 31.64 463 GLU C CA 1
ATOM 10914 C C . GLU C 1 466 ? 5.716 -13.023 -12.899 1.00 32.84 463 GLU C C 1
ATOM 10915 O O . GLU C 1 466 ? 6.056 -13.222 -14.057 1.00 29.64 463 GLU C O 1
ATOM 10921 N N . GLU C 1 467 ? 4.813 -12.097 -12.553 1.00 29.62 464 GLU C N 1
ATOM 10922 C CA . GLU C 1 467 ? 4.105 -11.356 -13.584 1.00 28.43 464 GLU C CA 1
ATOM 10923 C C . GLU C 1 467 ? 4.412 -9.868 -13.598 1.00 31.15 464 GLU C C 1
ATOM 10924 O O . GLU C 1 467 ? 4.562 -9.320 -14.678 1.00 33.19 464 GLU C O 1
ATOM 10930 N N . VAL C 1 468 ? 4.480 -9.197 -12.458 1.00 25.57 465 VAL C N 1
ATOM 10931 C CA . VAL C 1 468 ? 4.566 -7.748 -12.496 1.00 26.03 465 VAL C CA 1
ATOM 10932 C C . VAL C 1 468 ? 6.035 -7.290 -12.621 1.00 26.49 465 VAL C C 1
ATOM 10933 O O . VAL C 1 468 ? 6.401 -6.664 -13.620 1.00 27.24 465 VAL C O 1
ATOM 10937 N N . TYR C 1 469 ? 6.890 -7.692 -11.672 1.00 26.19 466 TYR C N 1
ATOM 10938 C CA . TYR C 1 469 ? 8.312 -7.328 -11.725 1.00 26.66 466 TYR C CA 1
ATOM 10939 C C . TYR C 1 469 ? 8.970 -7.534 -13.101 1.00 24.43 466 TYR C C 1
ATOM 10940 O O . TYR C 1 469 ? 9.600 -6.595 -13.584 1.00 28.21 466 TYR C O 1
ATOM 10949 N N . PRO C 1 470 ? 8.847 -8.732 -13.733 1.00 27.37 467 PRO C N 1
ATOM 10950 C CA . PRO C 1 470 ? 9.473 -8.910 -15.062 1.00 29.04 467 PRO C CA 1
ATOM 10951 C C . PRO C 1 470 ? 8.959 -7.945 -16.135 1.00 32.42 467 PRO C C 1
ATOM 10952 O O . PRO C 1 470 ? 9.732 -7.490 -16.966 1.00 32.07 467 PRO C O 1
ATOM 10956 N N . LEU C 1 471 ? 7.672 -7.622 -16.083 1.00 33.52 468 LEU C N 1
ATOM 10957 C CA . LEU C 1 471 ? 7.081 -6.604 -16.940 1.00 30.53 468 LEU C CA 1
ATOM 10958 C C . LEU C 1 471 ? 7.655 -5.246 -16.711 1.00 29.86 468 LEU C C 1
ATOM 10959 O O . LEU C 1 471 ? 7.893 -4.516 -17.664 1.00 32.82 468 LEU C O 1
ATOM 10964 N N . LEU C 1 472 ? 7.878 -4.879 -15.458 1.00 27.57 469 LEU C N 1
ATOM 10965 C CA . LEU C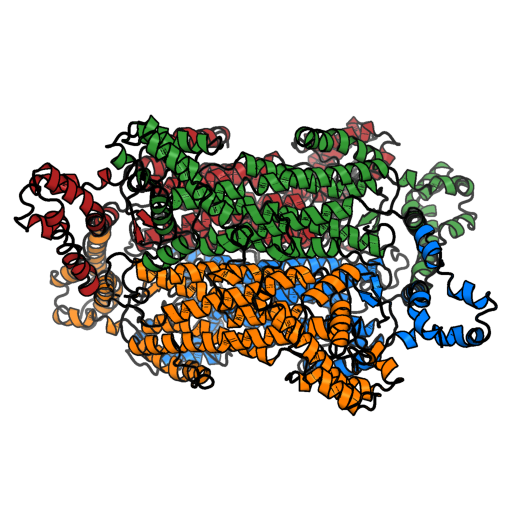 1 472 ? 8.404 -3.570 -15.160 1.00 29.64 469 LEU C CA 1
ATOM 10966 C C . LEU C 1 472 ? 9.904 -3.398 -15.373 1.00 33.07 469 LEU C C 1
ATOM 10967 O O . LEU C 1 472 ? 10.358 -2.268 -15.568 1.00 30.66 469 LEU C O 1
ATOM 10972 N N . LYS C 1 473 ? 10.661 -4.488 -15.318 1.00 33.38 470 LYS C N 1
ATOM 10973 C CA . LYS C 1 473 ? 12.113 -4.402 -15.352 1.00 35.81 470 LYS C CA 1
ATOM 10974 C C . LYS C 1 473 ? 12.592 -3.578 -16.568 1.00 33.98 470 LYS C C 1
ATOM 10975 O O . LYS C 1 473 ? 13.326 -2.637 -16.384 1.00 33.17 470 LYS C O 1
ATOM 10981 N N . PRO C 1 474 ? 12.081 -3.850 -17.786 1.00 31.62 471 PRO C N 1
ATOM 10982 C CA . PRO C 1 474 ? 12.577 -3.026 -18.920 1.00 37.20 471 PRO C CA 1
ATOM 10983 C C . PRO C 1 474 ? 12.310 -1.509 -18.791 1.00 41.02 471 PRO C C 1
ATOM 10984 O O . PRO C 1 474 ? 13.093 -0.694 -19.301 1.00 35.48 471 PRO C O 1
ATOM 10988 N N . TYR C 1 475 ? 11.249 -1.128 -18.076 1.00 41.65 472 TYR C N 1
ATOM 10989 C CA . TYR C 1 475 ? 10.880 0.281 -17.941 1.00 42.53 472 TYR C CA 1
ATOM 10990 C C . TYR C 1 475 ? 11.731 0.969 -16.892 1.00 45.54 472 TYR C C 1
ATOM 10991 O O . TYR C 1 475 ? 11.962 2.166 -16.984 1.00 50.96 472 TYR C O 1
ATOM 11000 N N . GLU C 1 476 ? 12.285 0.222 -15.947 1.00 53.25 473 GLU C N 1
ATOM 11001 C CA . GLU C 1 476 ? 13.099 0.835 -14.890 1.00 56.00 473 GLU C CA 1
ATOM 11002 C C . GLU C 1 476 ? 14.524 1.106 -15.372 1.00 56.69 473 GLU C C 1
ATOM 11003 O O . GLU C 1 476 ? 15.012 2.241 -15.310 1.00 60.61 473 GLU C O 1
ATOM 11009 N N . GLY D 1 11 ? -38.160 -24.323 -32.827 1.00 62.05 8 GLY D N 1
ATOM 11010 C CA . GLY D 1 11 ? -38.844 -23.138 -32.228 1.00 55.03 8 GLY D CA 1
ATOM 11011 C C . GLY D 1 11 ? -40.196 -22.862 -32.879 1.00 48.21 8 GLY D C 1
ATOM 11012 O O . GLY D 1 11 ? -40.347 -22.911 -34.096 1.00 47.53 8 GLY D O 1
ATOM 11013 N N . SER D 1 12 ? -41.182 -22.564 -32.055 1.00 46.12 9 SER D N 1
ATOM 11014 C CA . SER D 1 12 ? -42.520 -22.261 -32.532 1.00 43.75 9 SER D CA 1
ATOM 11015 C C . SER D 1 12 ? -42.502 -20.953 -33.353 1.00 45.22 9 SER D C 1
ATOM 11016 O O . SER D 1 12 ? -41.759 -20.031 -33.006 1.00 41.09 9 SER D O 1
ATOM 11019 N N . PRO D 1 13 ? -43.346 -20.851 -34.409 1.00 39.21 10 PRO D N 1
ATOM 11020 C CA . PRO D 1 13 ? -43.551 -19.530 -35.020 1.00 34.28 10 PRO D CA 1
ATOM 11021 C C . PRO D 1 13 ? -44.316 -18.548 -34.112 1.00 31.86 10 PRO D C 1
ATOM 11022 O O . PRO D 1 13 ? -44.387 -17.376 -34.448 1.00 26.54 10 PRO D O 1
ATOM 11026 N N . ASP D 1 14 ? -44.900 -19.012 -32.999 1.00 36.53 11 ASP D N 1
ATOM 11027 C CA . ASP D 1 14 ? -45.628 -18.112 -32.060 1.00 40.01 11 ASP D CA 1
ATOM 11028 C C . ASP D 1 14 ? -44.726 -17.363 -31.058 1.00 41.63 11 ASP D C 1
ATOM 11029 O O . ASP D 1 14 ? -45.213 -16.574 -30.256 1.00 37.92 11 ASP D O 1
ATOM 11034 N N . SER D 1 15 ? -43.424 -17.619 -31.086 1.00 42.55 12 SER D N 1
ATOM 11035 C CA . SER D 1 15 ? -42.489 -16.892 -30.233 1.00 45.70 12 SER D CA 1
ATOM 11036 C C . SER D 1 15 ? -41.338 -16.395 -31.058 1.00 42.36 12 SER D C 1
ATOM 11037 O O . SER D 1 15 ? -41.018 -16.946 -32.117 1.00 47.02 12 SER D O 1
ATOM 11040 N N . TYR D 1 16 ? -40.751 -15.308 -30.578 1.00 42.25 13 TYR D N 1
ATOM 11041 C CA . TYR D 1 16 ? -39.536 -14.793 -31.108 1.00 40.71 13 TYR D CA 1
ATOM 11042 C C . TYR D 1 16 ? -38.462 -15.857 -31.071 1.00 41.86 13 TYR D C 1
ATOM 11043 O O . TYR D 1 16 ? -38.279 -16.522 -30.062 1.00 41.35 13 TYR D O 1
ATOM 11052 N N . ARG D 1 17 ? -37.737 -15.954 -32.172 1.00 42.88 14 ARG D N 1
ATOM 11053 C CA . ARG D 1 17 ? -36.575 -16.825 -32.294 1.00 47.21 14 ARG D CA 1
ATOM 11054 C C . ARG D 1 17 ? -35.456 -15.917 -32.792 1.00 41.15 14 ARG D C 1
ATOM 11055 O O . ARG D 1 17 ? -35.643 -15.238 -33.795 1.00 30.62 14 ARG D O 1
ATOM 11063 N N . SER D 1 18 ? -34.317 -15.850 -32.085 1.00 40.08 15 SER D N 1
ATOM 11064 C CA . SER D 1 18 ? -33.200 -15.030 -32.584 1.00 42.12 15 SER D CA 1
ATOM 11065 C C . SER D 1 18 ? -32.954 -15.342 -34.052 1.00 39.95 15 SER D C 1
ATOM 11066 O O . SER D 1 18 ? -32.915 -16.530 -34.433 1.00 41.81 15 SER D O 1
ATOM 11069 N N . PRO D 1 19 ? -32.771 -14.304 -34.894 1.00 34.18 16 PRO D N 1
ATOM 11070 C CA . PRO D 1 19 ? -32.427 -14.663 -36.255 1.00 36.75 16 PRO D CA 1
ATOM 11071 C C . PRO D 1 19 ? -30.955 -15.164 -36.361 1.00 36.67 16 PRO D C 1
ATOM 11072 O O . PRO D 1 19 ? -30.561 -15.707 -37.393 1.00 41.96 16 PRO D O 1
ATOM 11076 N N . LEU D 1 20 ? -30.166 -14.971 -35.311 1.00 31.72 17 LEU D N 1
ATOM 11077 C CA . LEU D 1 20 ? -28.752 -15.421 -35.340 1.00 34.69 17 LEU D CA 1
ATOM 11078 C C . LEU D 1 20 ? -28.645 -16.943 -35.168 1.00 37.70 17 LEU D C 1
ATOM 11079 O O . LEU D 1 20 ? -27.743 -17.543 -35.731 1.00 39.13 17 LEU D O 1
ATOM 11084 N N . ALA D 1 21 ? -29.606 -17.557 -34.460 1.00 42.58 18 ALA D N 1
ATOM 11085 C CA . ALA D 1 21 ? -29.729 -19.035 -34.387 1.00 47.52 18 ALA D CA 1
ATOM 11086 C C . ALA D 1 21 ? -30.434 -19.636 -35.594 1.00 52.88 18 ALA D C 1
ATOM 11087 O O . ALA D 1 21 ? -29.913 -20.551 -36.237 1.00 55.74 18 ALA D O 1
ATOM 11089 N N . SER D 1 22 ? -31.625 -19.111 -35.882 1.00 55.00 19 SER D N 1
ATOM 11090 C CA . SER D 1 22 ? -32.579 -19.757 -36.776 1.00 59.43 19 SER D CA 1
ATOM 11091 C C . SER D 1 22 ? -32.256 -19.481 -38.229 1.00 62.96 19 SER D C 1
ATOM 11092 O O . SER D 1 22 ? -32.567 -20.285 -39.119 1.00 60.14 19 SER D O 1
ATOM 11095 N N . ARG D 1 23 ? -31.673 -18.315 -38.477 1.00 60.16 20 ARG D N 1
ATOM 11096 C CA . ARG D 1 23 ? -31.609 -17.778 -39.826 1.00 56.31 20 ARG D CA 1
ATOM 11097 C C . ARG D 1 23 ? -30.168 -17.684 -40.338 1.00 49.97 20 ARG D C 1
ATOM 11098 O O . ARG D 1 23 ? -29.897 -17.942 -41.525 1.00 45.51 20 ARG D O 1
ATOM 11106 N N . TYR D 1 24 ? -29.252 -17.293 -39.451 1.00 38.26 21 TYR D N 1
ATOM 11107 C CA . TYR D 1 24 ? -27.970 -16.751 -39.888 1.00 38.83 21 TYR D CA 1
ATOM 11108 C C . TYR D 1 24 ? -26.811 -17.739 -39.661 1.00 35.32 21 TYR D C 1
ATOM 11109 O O . TYR D 1 24 ? -26.235 -18.248 -40.628 1.00 38.86 21 TYR D O 1
ATOM 11118 N N . ALA D 1 25 ? -26.491 -18.040 -38.406 1.00 36.48 22 ALA D N 1
ATOM 11119 C CA . ALA D 1 25 ? -25.215 -18.704 -38.078 1.00 34.82 22 ALA D CA 1
ATOM 11120 C C . ALA D 1 25 ? -25.182 -20.186 -38.469 1.00 35.15 22 ALA D C 1
ATOM 11121 O O . ALA D 1 25 ? -26.227 -20.798 -38.695 1.00 35.71 22 ALA D O 1
ATOM 11123 N N . SER D 1 26 ? -23.977 -20.751 -38.575 1.00 29.20 23 SER D N 1
ATOM 11124 C CA . SER D 1 26 ? -23.809 -22.182 -38.791 1.00 26.89 23 SER D CA 1
ATOM 11125 C C . SER D 1 26 ? -24.204 -23.038 -37.576 1.00 28.84 23 SER D C 1
ATOM 11126 O O . SER D 1 26 ? -24.133 -22.588 -36.423 1.00 24.98 23 SER D O 1
ATOM 11129 N N . PRO D 1 27 ? -24.561 -24.322 -37.822 1.00 32.00 24 PRO D N 1
ATOM 11130 C CA . PRO D 1 27 ? -24.926 -25.177 -36.673 1.00 31.20 24 PRO D CA 1
ATOM 11131 C C . PRO D 1 27 ? -23.745 -25.422 -35.713 1.00 24.52 24 PRO D C 1
ATOM 11132 O O . PRO D 1 27 ? -23.950 -25.513 -34.520 1.00 24.93 24 PRO D O 1
ATOM 11136 N N . GLU D 1 28 ? -22.519 -25.412 -36.211 1.00 25.38 25 GLU D N 1
ATOM 11137 C CA . GLU D 1 28 ? -21.357 -25.617 -35.393 1.00 27.83 25 GLU D CA 1
ATOM 11138 C C . GLU D 1 28 ? -21.249 -24.509 -34.339 1.00 27.59 25 GLU D C 1
ATOM 11139 O O . GLU D 1 28 ? -21.127 -24.782 -33.164 1.00 23.94 25 GLU D O 1
ATOM 11145 N N . MET D 1 29 ? -21.335 -23.239 -34.759 1.00 26.03 26 MET D N 1
ATOM 11146 C CA . MET D 1 29 ? -21.318 -22.150 -33.798 1.00 21.28 26 MET D CA 1
ATOM 11147 C C . MET D 1 29 ? -22.551 -22.112 -32.884 1.00 21.22 26 MET D C 1
ATOM 11148 O O . MET D 1 29 ? -22.438 -21.822 -31.678 1.00 19.82 26 MET D O 1
ATOM 11153 N N . CYS D 1 30 ? -23.715 -22.394 -33.446 1.00 21.42 27 CYS D N 1
ATOM 11154 C CA . CYS D 1 30 ? -24.920 -22.502 -32.634 1.00 22.54 27 CYS D CA 1
ATOM 11155 C C . CYS D 1 30 ? -24.739 -23.536 -31.545 1.00 24.49 27 CYS D C 1
ATOM 11156 O O . CYS D 1 30 ? -25.185 -23.339 -30.445 1.00 26.03 27 CYS D O 1
ATOM 11159 N N . PHE D 1 31 ? -24.062 -24.634 -31.845 1.00 25.83 28 PHE D N 1
ATOM 11160 C CA . PHE D 1 31 ? -23.914 -25.664 -30.840 1.00 27.08 28 PHE D CA 1
ATOM 11161 C C . PHE D 1 31 ? -22.999 -25.194 -29.692 1.00 27.05 28 PHE D C 1
ATOM 11162 O O . PHE D 1 31 ? -23.279 -25.433 -28.516 1.00 23.80 28 PHE D O 1
ATOM 11170 N N . VAL D 1 32 ? -21.920 -24.471 -30.026 1.00 24.51 29 VAL D N 1
ATOM 11171 C CA . VAL D 1 32 ? -20.988 -23.996 -28.988 1.00 24.34 29 VAL D CA 1
ATOM 11172 C C . VAL D 1 32 ? -21.670 -23.154 -27.932 1.00 22.14 29 VAL D C 1
ATOM 11173 O O . VAL D 1 32 ? -21.312 -23.164 -26.743 1.00 22.17 29 VAL D O 1
ATOM 11177 N N . PHE D 1 33 ? -22.728 -22.465 -28.342 1.00 22.59 30 PHE D N 1
ATOM 11178 C CA . PHE D 1 33 ? -23.472 -21.621 -27.406 1.00 23.93 30 PHE D CA 1
ATOM 11179 C C . PHE D 1 33 ? -24.765 -22.254 -26.851 1.00 24.48 30 PHE D C 1
ATOM 11180 O O . PHE D 1 33 ? -25.527 -21.594 -26.159 1.00 26.02 30 PHE D O 1
ATOM 11188 N N . SER D 1 34 ? -24.965 -23.540 -27.118 1.00 24.25 31 SER D N 1
ATOM 11189 C CA . SER D 1 34 ? -26.190 -24.255 -26.689 1.00 24.84 31 SER D CA 1
ATOM 11190 C C . SER D 1 34 ? -26.097 -24.673 -25.220 1.00 24.48 31 SER D C 1
ATOM 11191 O O . SER D 1 34 ? -25.011 -24.825 -24.687 1.00 25.53 31 SER D O 1
ATOM 11194 N N . ASP D 1 35 ? -27.251 -24.920 -24.597 1.00 25.29 32 ASP D N 1
ATOM 11195 C CA . ASP D 1 35 ? -27.301 -25.422 -23.217 1.00 28.18 32 ASP D CA 1
ATOM 11196 C C . ASP D 1 35 ? -26.784 -26.851 -23.139 1.00 26.33 32 ASP D C 1
ATOM 11197 O O . ASP D 1 35 ? -26.070 -27.197 -22.186 1.00 29.49 32 ASP D O 1
ATOM 11202 N N . ARG D 1 36 ? -27.032 -27.651 -24.168 1.00 27.61 33 ARG D N 1
ATOM 11203 C CA . ARG D 1 36 ? -26.367 -28.963 -24.203 1.00 30.88 33 ARG D CA 1
ATOM 11204 C C . ARG D 1 36 ? -24.837 -28.847 -24.065 1.00 30.43 33 ARG D C 1
ATOM 11205 O O . ARG D 1 36 ? -24.250 -29.483 -23.205 1.00 28.14 33 ARG D O 1
ATOM 11213 N N . TYR D 1 37 ? -24.182 -28.110 -24.961 1.00 26.90 34 TYR D N 1
ATOM 11214 C CA . TYR D 1 37 ? -22.731 -27.930 -24.836 1.00 27.76 34 TYR D CA 1
ATOM 11215 C C . TYR D 1 37 ? -22.309 -27.399 -23.452 1.00 25.43 34 TYR D C 1
ATOM 11216 O O . TYR D 1 37 ? -21.313 -27.871 -22.868 1.00 21.19 34 TYR D O 1
ATOM 11225 N N . LYS D 1 38 ? -23.063 -26.423 -22.939 1.00 22.47 35 LYS D N 1
ATOM 11226 C CA . LYS D 1 38 ? -22.764 -25.787 -21.630 1.00 23.61 35 LYS D CA 1
ATOM 11227 C C . LYS D 1 38 ? -22.764 -26.827 -20.524 1.00 26.16 35 LYS D C 1
ATOM 11228 O O . LYS D 1 38 ? -21.801 -26.945 -19.776 1.00 26.51 35 LYS D O 1
ATOM 11234 N N . PHE D 1 39 ? -23.867 -27.580 -20.399 1.00 29.71 36 PHE D N 1
ATOM 11235 C CA . PHE D 1 39 ? -24.007 -28.475 -19.228 1.00 27.45 36 PHE D CA 1
ATOM 11236 C C . PHE D 1 39 ? -23.155 -29.725 -19.348 1.00 27.16 36 PHE D C 1
ATOM 11237 O O . PHE D 1 39 ? -22.668 -30.232 -18.355 1.00 31.53 36 PHE D O 1
ATOM 11245 N N . ARG D 1 40 ? -22.919 -30.187 -20.575 1.00 27.67 37 ARG D N 1
ATOM 11246 C CA . ARG D 1 40 ? -21.942 -31.237 -20.825 1.00 29.74 37 ARG D CA 1
ATOM 11247 C C . ARG D 1 40 ? -20.541 -30.778 -20.405 1.00 28.92 37 ARG D C 1
ATOM 11248 O O . ARG D 1 40 ? -19.730 -31.572 -19.864 1.00 24.99 37 ARG D O 1
ATOM 11256 N N . THR D 1 41 ? -20.212 -29.504 -20.652 1.00 25.03 38 THR D N 1
ATOM 11257 C CA . THR D 1 41 ? -18.897 -29.012 -20.267 1.00 22.67 38 THR D CA 1
ATOM 11258 C C . THR D 1 41 ? -18.826 -28.853 -18.729 1.00 22.71 38 THR D C 1
ATOM 11259 O O . THR D 1 41 ? -17.791 -29.089 -18.130 1.00 24.16 38 THR D O 1
ATOM 11263 N N . TRP D 1 42 ? -19.937 -28.480 -18.079 1.00 24.03 39 TRP D N 1
ATOM 11264 C CA . TRP D 1 42 ? -19.979 -28.440 -16.634 1.00 20.83 39 TRP D CA 1
ATOM 11265 C C . TRP D 1 42 ? -19.578 -29.818 -16.073 1.00 24.03 39 TRP D C 1
ATOM 11266 O O . TRP D 1 42 ? -18.769 -29.912 -15.169 1.00 25.71 39 TRP D O 1
ATOM 11277 N N . ARG D 1 43 ? -20.189 -30.868 -16.596 1.00 25.44 40 ARG D N 1
ATOM 11278 C CA . ARG D 1 43 ? -19.899 -32.258 -16.154 1.00 28.19 40 ARG D CA 1
ATOM 11279 C C . ARG D 1 43 ? -18.468 -32.651 -16.475 1.00 28.51 40 ARG D C 1
ATOM 11280 O O . ARG D 1 43 ? -17.766 -33.208 -15.645 1.00 29.16 40 ARG D O 1
ATOM 11288 N N . GLN D 1 44 ? -18.016 -32.300 -17.671 1.00 28.27 41 GLN D N 1
ATOM 11289 C CA . GLN D 1 44 ? -16.604 -32.457 -18.033 1.00 27.77 41 GLN D CA 1
ATOM 11290 C C . GLN D 1 44 ? -15.641 -31.837 -17.028 1.00 29.36 41 GLN D C 1
ATOM 11291 O O . GLN D 1 44 ? -14.642 -32.473 -16.647 1.00 26.05 41 GLN D O 1
ATOM 11297 N N . LEU D 1 45 ? -15.907 -30.579 -16.629 1.00 24.32 42 LEU D N 1
ATOM 11298 C CA . LEU D 1 45 ? -15.124 -29.943 -15.599 1.00 23.86 42 LEU D CA 1
ATOM 11299 C C . LEU D 1 45 ? -15.158 -30.692 -14.251 1.00 23.92 42 LEU D C 1
ATOM 11300 O O . LEU D 1 45 ? -14.176 -30.699 -13.544 1.00 26.56 42 LEU D O 1
ATOM 11305 N N . TRP D 1 46 ? -16.324 -31.221 -13.881 1.00 26.17 43 TRP D N 1
ATOM 11306 C CA . TRP D 1 46 ? -16.476 -31.998 -12.653 1.00 26.83 43 TRP D CA 1
ATOM 11307 C C . TRP D 1 46 ? -15.692 -33.311 -12.723 1.00 25.93 43 TRP D C 1
ATOM 11308 O O . TRP D 1 46 ? -15.020 -33.668 -11.759 1.00 30.71 43 TRP D O 1
ATOM 11319 N N . LEU D 1 47 ? -15.673 -33.948 -13.882 1.00 28.56 44 LEU D N 1
ATOM 11320 C CA . LEU D 1 47 ? -14.839 -35.151 -14.086 1.00 28.30 44 LEU D CA 1
ATOM 11321 C C . LEU D 1 47 ? -13.383 -34.819 -13.948 1.00 30.81 44 LEU D C 1
ATOM 11322 O O . LEU D 1 47 ? -12.667 -35.504 -13.259 1.00 27.74 44 LEU D O 1
ATOM 11327 N N . TRP D 1 48 ? -12.931 -33.731 -14.575 1.00 30.94 45 TRP D N 1
ATOM 11328 C CA . TRP D 1 48 ? -11.530 -33.346 -14.445 1.00 27.26 45 TRP D CA 1
ATOM 11329 C C . TRP D 1 48 ? -11.175 -33.027 -13.027 1.00 25.69 45 TRP D C 1
ATOM 11330 O O . TRP D 1 48 ? -10.089 -33.348 -12.582 1.00 26.57 45 TRP D O 1
ATOM 11341 N N . LEU D 1 49 ? -12.082 -32.389 -12.301 1.00 27.27 46 LEU D N 1
ATOM 11342 C CA . LEU D 1 49 ? -11.789 -31.991 -10.932 1.00 28.05 46 LEU D CA 1
ATOM 11343 C C . LEU D 1 49 ? -11.607 -33.242 -10.036 1.00 29.18 46 LEU D C 1
ATOM 11344 O O . LEU D 1 49 ? -10.719 -33.264 -9.150 1.00 25.22 46 LEU D O 1
ATOM 11349 N N . ALA D 1 50 ? -12.483 -34.226 -10.254 1.00 31.83 47 ALA D N 1
ATOM 11350 C CA . ALA D 1 50 ? -12.461 -35.504 -9.508 1.00 30.77 47 ALA D CA 1
ATOM 11351 C C . ALA D 1 50 ? -11.163 -36.231 -9.772 1.00 30.95 47 ALA D C 1
ATOM 11352 O O . ALA D 1 50 ? -10.497 -36.603 -8.819 1.00 31.39 47 ALA D O 1
ATOM 11354 N N . GLU D 1 51 ? -10.765 -36.347 -11.049 1.00 31.83 48 GLU D N 1
ATOM 11355 C CA . GLU D 1 51 ? -9.506 -37.015 -11.423 1.00 29.88 48 GLU D CA 1
ATOM 11356 C C . GLU D 1 51 ? -8.310 -36.370 -10.770 1.00 32.44 48 GLU D C 1
ATOM 11357 O O . GLU D 1 51 ? -7.407 -37.067 -10.313 1.00 31.88 48 GLU D O 1
ATOM 11363 N N . ALA D 1 52 ? -8.266 -35.031 -10.762 1.00 29.11 49 ALA D N 1
ATOM 11364 C CA . ALA D 1 52 ? -7.136 -34.346 -10.195 1.00 31.60 49 ALA D CA 1
ATOM 11365 C C . ALA D 1 52 ? -7.122 -34.462 -8.646 1.00 29.50 49 ALA D C 1
ATOM 11366 O O . ALA D 1 52 ? -6.042 -34.560 -8.029 1.00 29.18 49 ALA D O 1
ATOM 11368 N N . GLU D 1 53 ? -8.298 -34.338 -8.035 1.00 25.58 50 GLU D N 1
ATOM 11369 C CA . GLU D 1 53 ? -8.432 -34.454 -6.595 1.00 30.31 50 GLU D CA 1
ATOM 11370 C C . GLU D 1 53 ? -8.013 -35.895 -6.141 1.00 36.00 50 GLU D C 1
ATOM 11371 O O . GLU D 1 53 ? -7.262 -36.042 -5.176 1.00 34.76 50 GLU D O 1
ATOM 11377 N N . GLN D 1 54 ? -8.453 -36.922 -6.874 1.00 36.01 51 GLN D N 1
ATOM 11378 C CA . GLN D 1 54 ? -7.968 -38.305 -6.646 1.00 40.10 51 GLN D CA 1
ATOM 11379 C C . GLN D 1 54 ? -6.443 -38.381 -6.711 1.00 41.12 51 GLN D C 1
ATOM 11380 O O . GLN D 1 54 ? -5.817 -38.833 -5.757 1.00 37.14 51 GLN D O 1
ATOM 11386 N N . THR D 1 55 ? -5.853 -37.917 -7.817 1.00 35.16 52 THR D N 1
ATOM 11387 C CA . THR D 1 55 ? -4.402 -37.898 -7.984 1.00 34.24 52 THR D CA 1
ATOM 11388 C C . THR D 1 55 ? -3.703 -37.246 -6.774 1.00 38.62 52 THR D C 1
ATOM 11389 O O . THR D 1 55 ? -2.619 -37.682 -6.376 1.00 38.40 52 THR D O 1
ATOM 11393 N N . LEU D 1 56 ? -4.343 -36.228 -6.181 1.00 33.15 53 LEU D N 1
ATOM 11394 C CA . LEU D 1 56 ? -3.763 -35.473 -5.090 1.00 31.70 53 LEU D CA 1
ATOM 11395 C C . LEU D 1 56 ? -4.101 -36.017 -3.679 1.00 32.57 53 LEU D C 1
ATOM 11396 O O . LEU D 1 56 ? -3.765 -35.377 -2.672 1.00 32.25 53 LEU D O 1
ATOM 11401 N N . GLY D 1 57 ? -4.810 -37.145 -3.619 1.00 34.63 54 GLY D N 1
ATOM 11402 C CA . GLY D 1 57 ? -4.941 -37.937 -2.385 1.00 37.58 54 GLY D CA 1
ATOM 11403 C C . GLY D 1 57 ? -6.325 -37.942 -1.772 1.00 39.70 54 GLY D C 1
ATOM 11404 O O . GLY D 1 57 ? -6.508 -38.461 -0.666 1.00 40.11 54 GLY D O 1
ATOM 11405 N N . LEU D 1 58 ? -7.300 -37.321 -2.427 1.00 33.64 55 LEU D N 1
ATOM 11406 C CA . LEU D 1 58 ? -8.619 -37.241 -1.846 1.00 38.23 55 LEU D CA 1
ATOM 11407 C C . LEU D 1 58 ? -9.345 -38.561 -2.060 1.00 35.55 55 LEU D C 1
ATOM 11408 O O . LEU D 1 58 ? -8.991 -39.311 -2.967 1.00 37.71 55 LEU D O 1
ATOM 11413 N N . PRO D 1 59 ? -10.336 -38.862 -1.200 1.00 40.14 56 PRO D N 1
ATOM 11414 C CA . PRO D 1 59 ? -11.088 -40.130 -1.199 1.00 40.84 56 PRO D CA 1
ATOM 11415 C C . PRO D 1 59 ? -12.086 -40.229 -2.317 1.00 38.56 56 PRO D C 1
ATOM 11416 O O . PRO D 1 59 ? -13.290 -40.102 -2.100 1.00 38.41 56 PRO D O 1
ATOM 11420 N N . ILE D 1 60 ? -11.562 -40.488 -3.501 1.00 38.61 57 ILE D N 1
ATOM 11421 C CA . ILE D 1 60 ? -12.352 -40.625 -4.717 1.00 39.60 57 ILE D CA 1
ATOM 11422 C C . ILE D 1 60 ? -11.835 -41.893 -5.389 1.00 37.97 57 ILE D C 1
ATOM 11423 O O . ILE D 1 60 ? -10.629 -42.071 -5.481 1.00 35.44 57 ILE D O 1
ATOM 11428 N N . THR D 1 61 ? -12.749 -42.750 -5.847 1.00 40.56 58 THR D N 1
ATOM 11429 C CA . THR D 1 61 ? -12.393 -44.043 -6.450 1.00 48.73 58 THR D CA 1
ATOM 11430 C C . THR D 1 61 ? -12.422 -44.053 -7.960 1.00 52.38 58 THR D C 1
ATOM 11431 O O . THR D 1 61 ? -13.077 -43.202 -8.584 1.00 48.73 58 THR D O 1
ATOM 11435 N N . ASP D 1 62 ? -11.766 -45.065 -8.543 1.00 47.72 59 ASP D N 1
ATOM 11436 C CA . ASP D 1 62 ? -11.853 -45.312 -9.985 1.00 46.93 59 ASP D CA 1
ATOM 11437 C C . ASP D 1 62 ? -13.276 -45.611 -10.454 1.00 51.01 59 ASP D C 1
ATOM 11438 O O . ASP D 1 62 ? -13.614 -45.339 -11.611 1.00 50.03 59 ASP D O 1
ATOM 11443 N N . GLU D 1 63 ? -14.114 -46.163 -9.574 1.00 52.51 60 GLU D N 1
ATOM 11444 C CA . GLU D 1 63 ? -15.504 -46.469 -9.946 1.00 55.63 60 GLU D CA 1
ATOM 11445 C C . GLU D 1 63 ? -16.320 -45.168 -10.043 1.00 51.97 60 GLU D C 1
ATOM 11446 O O . GLU D 1 63 ? -17.087 -44.980 -11.000 1.00 47.17 60 GLU D O 1
ATOM 11452 N N . GLN D 1 64 ? -16.150 -44.283 -9.052 1.00 47.67 61 GLN D N 1
ATOM 11453 C CA . GLN D 1 64 ? -16.773 -42.928 -9.063 1.00 50.36 61 GLN D CA 1
ATOM 11454 C C . GLN D 1 64 ? -16.402 -42.106 -10.322 1.00 42.92 61 GLN D C 1
ATOM 11455 O O . GLN D 1 64 ? -17.279 -41.564 -10.989 1.00 43.86 61 GLN D O 1
ATOM 11461 N N . ILE D 1 65 ? -15.117 -42.100 -10.666 1.00 41.54 62 ILE D N 1
ATOM 11462 C CA . ILE D 1 65 ? -14.603 -41.402 -11.863 1.00 47.38 62 ILE D CA 1
ATOM 11463 C C . ILE D 1 65 ? -15.248 -41.976 -13.143 1.00 50.10 62 ILE D C 1
ATOM 11464 O O . ILE D 1 65 ? -15.772 -41.225 -13.990 1.00 42.38 62 ILE D O 1
ATOM 11469 N N . GLN D 1 66 ? -15.273 -43.302 -13.242 1.00 47.15 63 GLN D N 1
ATOM 11470 C CA . GLN D 1 66 ? -15.853 -43.960 -14.399 1.00 48.50 63 GLN D CA 1
ATOM 11471 C C . GLN D 1 66 ? -17.380 -43.745 -14.537 1.00 42.61 63 GLN D C 1
ATOM 11472 O O . GLN D 1 66 ? -17.886 -43.675 -15.664 1.00 46.19 63 GLN D O 1
ATOM 11478 N N . GLU D 1 67 ? -18.122 -43.639 -13.445 1.00 39.54 64 GLU D N 1
ATOM 11479 C CA . GLU D 1 67 ? -19.551 -43.389 -13.623 1.00 44.11 64 GLU D CA 1
ATOM 11480 C C . GLU D 1 67 ? -19.853 -41.953 -14.094 1.00 42.45 64 GLU D C 1
ATOM 11481 O O . GLU D 1 67 ? -20.705 -41.751 -14.977 1.00 41.85 64 GLU D O 1
ATOM 11487 N N . MET D 1 68 ? -19.093 -40.987 -13.579 1.00 43.18 65 MET D N 1
ATOM 11488 C CA . MET D 1 68 ? -19.087 -39.613 -14.115 1.00 36.20 65 MET D CA 1
ATOM 11489 C C . MET D 1 68 ? -18.725 -39.593 -15.599 1.00 39.10 65 MET D C 1
ATOM 11490 O O . MET D 1 68 ? -19.462 -39.042 -16.410 1.00 40.52 65 MET D O 1
ATOM 11495 N N . LYS D 1 69 ? -17.624 -40.237 -15.963 1.00 38.66 66 LYS D N 1
ATOM 11496 C CA . LYS D 1 69 ? -17.185 -40.287 -17.354 1.00 43.85 66 LYS D CA 1
ATOM 11497 C C . LYS D 1 69 ? -18.230 -40.882 -18.315 1.00 44.32 66 LYS D C 1
ATOM 11498 O O . LYS D 1 69 ? -18.323 -40.471 -19.469 1.00 48.36 66 LYS D O 1
ATOM 11504 N N . SER D 1 70 ? -19.003 -41.844 -17.837 1.00 45.15 67 SER D N 1
ATOM 11505 C CA . SER D 1 70 ? -19.989 -42.532 -18.673 1.00 44.77 67 SER D CA 1
ATOM 11506 C C . SER D 1 70 ? -21.256 -41.714 -18.843 1.00 45.66 67 SER D C 1
ATOM 11507 O O . SER D 1 70 ? -22.066 -42.015 -19.720 1.00 46.86 67 SER D O 1
ATOM 11510 N N . ASN D 1 71 ? -21.394 -40.662 -18.037 1.00 39.33 68 ASN D N 1
ATOM 11511 C CA . ASN D 1 71 ? -22.628 -39.920 -17.934 1.00 40.69 68 ASN D CA 1
ATOM 11512 C C . ASN D 1 71 ? -22.462 -38.431 -18.242 1.00 38.69 68 ASN D C 1
ATOM 11513 O O . ASN D 1 71 ? -23.312 -37.629 -17.862 1.00 36.08 68 ASN D O 1
ATOM 11518 N N . LEU D 1 72 ? -21.382 -38.065 -18.934 1.00 36.31 69 LEU D N 1
ATOM 11519 C CA . LEU D 1 72 ? -21.151 -36.651 -19.308 1.00 40.62 69 LEU D CA 1
ATOM 11520 C C . LEU D 1 72 ? -22.276 -36.059 -20.189 1.00 41.52 69 LEU D C 1
ATOM 11521 O O . LEU D 1 72 ? -22.700 -34.892 -19.990 1.00 45.69 69 LEU D O 1
ATOM 11526 N N . GLU D 1 73 ? -22.784 -36.886 -21.112 1.00 45.62 70 GLU D N 1
ATOM 11527 C CA . GLU D 1 73 ? -23.802 -36.481 -22.094 1.00 44.00 70 GLU D CA 1
ATOM 11528 C C . GLU D 1 73 ? -25.229 -36.768 -21.606 1.00 45.45 70 GLU D C 1
ATOM 11529 O O . GLU D 1 73 ? -26.169 -36.206 -22.129 1.00 45.32 70 GLU D O 1
ATOM 11535 N N . ASN D 1 74 ? -25.385 -37.641 -20.611 1.00 46.10 71 ASN D N 1
ATOM 11536 C CA . ASN D 1 74 ? -26.717 -38.117 -20.169 1.00 44.45 71 ASN D CA 1
ATOM 11537 C C . ASN D 1 74 ? -27.394 -37.159 -19.194 1.00 39.73 71 ASN D C 1
ATOM 11538 O O . ASN D 1 74 ? -27.445 -37.389 -17.977 1.00 37.03 71 ASN D O 1
ATOM 11543 N N . ILE D 1 75 ? -27.917 -36.067 -19.738 1.00 37.75 72 ILE D N 1
ATOM 11544 C CA . ILE D 1 75 ? -28.332 -34.938 -18.933 1.00 38.00 72 ILE D CA 1
ATOM 11545 C C . ILE D 1 75 ? -29.829 -34.853 -18.947 1.00 37.13 72 ILE D C 1
ATOM 11546 O O . ILE D 1 75 ? -30.430 -34.718 -20.020 1.00 38.03 72 ILE D O 1
ATOM 11551 N N . ASP D 1 76 ? -30.410 -34.874 -17.753 1.00 39.11 73 ASP D N 1
ATOM 11552 C CA . ASP D 1 76 ? -31.872 -34.780 -17.567 1.00 42.71 73 ASP D CA 1
ATOM 11553 C C . ASP D 1 76 ? -32.283 -33.322 -17.362 1.00 37.26 73 ASP D C 1
ATOM 11554 O O . ASP D 1 76 ? -32.292 -32.811 -16.231 1.00 37.47 73 ASP D O 1
ATOM 11559 N N . PHE D 1 77 ? -32.638 -32.650 -18.447 1.00 41.61 74 PHE D N 1
ATOM 11560 C CA . PHE D 1 77 ? -32.904 -31.198 -18.386 1.00 47.20 74 PHE D CA 1
ATOM 11561 C C . PHE D 1 77 ? -34.150 -30.866 -17.583 1.00 48.89 74 PHE D C 1
ATOM 11562 O O . PHE D 1 77 ? -34.140 -29.934 -16.779 1.00 53.04 74 PHE D O 1
ATOM 11570 N N . LYS D 1 78 ? -35.211 -31.648 -17.762 1.00 60.24 75 LYS D N 1
ATOM 11571 C CA . LYS D 1 78 ? -36.407 -31.502 -16.920 1.00 61.10 75 LYS D CA 1
ATOM 11572 C C . LYS D 1 78 ? -36.061 -31.552 -15.428 1.00 53.71 75 LYS D C 1
ATOM 11573 O O . LYS D 1 78 ? -36.446 -30.660 -14.660 1.00 53.07 75 LYS D O 1
ATOM 11579 N N . MET D 1 79 ? -35.328 -32.584 -15.025 1.00 47.58 76 MET D N 1
ATOM 11580 C CA . MET D 1 79 ? -34.921 -32.718 -13.620 1.00 47.40 76 MET D CA 1
ATOM 11581 C C . MET D 1 79 ? -34.124 -31.524 -13.131 1.00 47.27 76 MET D C 1
ATOM 11582 O O . MET D 1 79 ? -34.349 -31.057 -12.012 1.00 49.88 76 MET D O 1
ATOM 11587 N N . ALA D 1 80 ? -33.170 -31.063 -13.951 1.00 45.33 77 ALA D N 1
ATOM 11588 C CA . ALA D 1 80 ? -32.300 -29.934 -13.579 1.00 41.56 77 ALA D CA 1
ATOM 11589 C C . ALA D 1 80 ? -33.129 -28.690 -13.338 1.00 40.58 77 ALA D C 1
ATOM 11590 O O . ALA D 1 80 ? -33.000 -28.040 -12.297 1.00 40.36 77 ALA D O 1
ATOM 11592 N N . ALA D 1 81 ? -34.013 -28.401 -14.291 1.00 43.93 78 ALA D N 1
ATOM 11593 C CA . ALA D 1 81 ? -34.951 -27.264 -14.206 1.00 48.86 78 ALA D CA 1
ATOM 11594 C C . ALA D 1 81 ? -35.892 -27.337 -12.998 1.00 51.39 78 ALA D C 1
ATOM 11595 O O . ALA D 1 81 ? -36.206 -26.316 -12.384 1.00 54.47 78 ALA D O 1
ATOM 11597 N N . GLU D 1 82 ? -36.352 -28.545 -12.674 1.00 60.42 79 GLU D N 1
ATOM 11598 C CA . GLU D 1 82 ? -37.197 -28.752 -11.496 1.00 63.23 79 GLU D CA 1
ATOM 11599 C C . GLU D 1 82 ? -36.423 -28.411 -10.226 1.00 61.16 79 GLU D C 1
ATOM 11600 O O . GLU D 1 82 ? -36.886 -27.619 -9.415 1.00 60.62 79 GLU D O 1
ATOM 11606 N N . GLU D 1 83 ? -35.221 -28.973 -10.099 1.00 61.16 80 GLU D N 1
ATOM 11607 C CA . GLU D 1 83 ? -34.365 -28.752 -8.928 1.00 56.83 80 GLU D CA 1
ATOM 11608 C C . GLU D 1 83 ? -33.916 -27.303 -8.825 1.00 52.74 80 GLU D C 1
ATOM 11609 O O . GLU D 1 83 ? -33.818 -26.749 -7.723 1.00 53.91 80 GLU D O 1
ATOM 11615 N N . GLU D 1 84 ? -33.667 -26.666 -9.963 1.00 53.77 81 GLU D N 1
ATOM 11616 C CA . GLU D 1 84 ? -33.379 -25.229 -9.952 1.00 58.98 81 GLU D CA 1
ATOM 11617 C C . GLU D 1 84 ? -34.535 -24.376 -9.374 1.00 59.35 81 GLU D C 1
ATOM 11618 O O . GLU D 1 84 ? -34.278 -23.325 -8.804 1.00 48.08 81 GLU D O 1
ATOM 11624 N N . LYS D 1 85 ? -35.787 -24.829 -9.507 1.00 72.14 82 LYS D N 1
ATOM 11625 C CA . LYS D 1 85 ? -36.926 -24.129 -8.886 1.00 68.64 82 LYS D CA 1
ATOM 11626 C C . LYS D 1 85 ? -36.848 -24.150 -7.362 1.00 68.74 82 LYS D C 1
ATOM 11627 O O . LYS D 1 85 ? -36.910 -23.085 -6.728 1.00 65.95 82 LYS D O 1
ATOM 11633 N N . ARG D 1 86 ? -36.690 -25.347 -6.780 1.00 65.94 83 ARG D N 1
ATOM 11634 C CA . ARG D 1 86 ? -36.620 -25.487 -5.318 1.00 67.73 83 ARG D CA 1
ATOM 11635 C C . ARG D 1 86 ? -35.320 -24.934 -4.741 1.00 67.42 83 ARG D C 1
ATOM 11636 O O . ARG D 1 86 ? -35.354 -24.201 -3.735 1.00 55.74 83 ARG D O 1
ATOM 11644 N N . LEU D 1 87 ? -34.186 -25.257 -5.385 1.00 63.46 84 LEU D N 1
ATOM 11645 C CA . LEU D 1 87 ? -32.875 -24.790 -4.919 1.00 55.86 84 LEU D CA 1
ATOM 11646 C C . LEU D 1 87 ? -32.639 -23.328 -5.234 1.00 52.58 84 LEU D C 1
ATOM 11647 O O . LEU D 1 87 ? -31.979 -22.634 -4.457 1.00 57.94 84 LEU D O 1
ATOM 11652 N N . ARG D 1 88 ? -33.202 -22.842 -6.346 1.00 55.36 85 ARG D N 1
ATOM 11653 C CA . ARG D 1 88 ? -32.907 -21.483 -6.858 1.00 56.21 85 ARG D CA 1
ATOM 11654 C C . ARG D 1 88 ? -31.402 -21.277 -7.128 1.00 50.74 85 ARG D C 1
ATOM 11655 O O . ARG D 1 88 ? -30.856 -20.199 -6.879 1.00 44.19 85 ARG D O 1
ATOM 11663 N N . HIS D 1 89 ? -30.745 -22.330 -7.609 1.00 43.24 86 HIS D N 1
ATOM 11664 C CA . HIS D 1 89 ? -29.273 -22.349 -7.751 1.00 46.96 86 HIS D CA 1
ATOM 11665 C C . HIS D 1 89 ? -28.984 -23.296 -8.922 1.00 40.52 86 HIS D C 1
ATOM 11666 O O . HIS D 1 89 ? -29.247 -24.504 -8.850 1.00 40.50 86 HIS D O 1
ATOM 11673 N N . ASP D 1 90 ? -28.611 -22.727 -10.057 1.00 37.69 87 ASP D N 1
ATOM 11674 C CA . ASP D 1 90 ? -28.379 -23.536 -11.261 1.00 33.18 87 ASP D CA 1
ATOM 11675 C C . ASP D 1 90 ? -27.273 -24.574 -11.058 1.00 32.82 87 ASP D C 1
ATOM 11676 O O . ASP D 1 90 ? -27.439 -25.731 -11.428 1.00 35.69 87 ASP D O 1
ATOM 11681 N N . VAL D 1 91 ? -26.177 -24.187 -10.408 1.00 32.47 88 VAL D N 1
ATOM 11682 C CA . VAL D 1 91 ? -25.059 -25.114 -10.254 1.00 35.36 88 VAL D CA 1
ATOM 11683 C C . VAL D 1 91 ? -25.464 -26.277 -9.347 1.00 34.04 88 VAL D C 1
ATOM 11684 O O . VAL D 1 91 ? -25.311 -27.423 -9.741 1.00 34.59 88 VAL D O 1
ATOM 11688 N N . MET D 1 92 ? -26.026 -25.990 -8.179 1.00 37.91 89 MET D N 1
ATOM 11689 C CA . MET D 1 92 ? -26.449 -27.057 -7.247 1.00 40.57 89 MET D CA 1
ATOM 11690 C C . MET D 1 92 ? -27.550 -27.921 -7.861 1.00 38.02 89 MET D C 1
ATOM 11691 O O . MET D 1 92 ? -27.484 -29.157 -7.762 1.00 39.81 89 MET D O 1
ATOM 11696 N N . ALA D 1 93 ? -28.451 -27.307 -8.627 1.00 35.73 90 ALA D N 1
ATOM 11697 C CA . ALA D 1 93 ? -29.439 -28.086 -9.423 1.00 37.99 90 ALA D CA 1
ATOM 11698 C C . ALA D 1 93 ? -28.765 -29.133 -10.306 1.00 40.89 90 ALA D C 1
ATOM 11699 O O . ALA D 1 93 ? -29.219 -30.287 -10.372 1.00 38.49 90 ALA D O 1
ATOM 11701 N N . HIS D 1 94 ? -27.657 -28.742 -10.950 1.00 36.58 91 HIS D N 1
ATOM 11702 C CA . HIS D 1 94 ? -26.889 -29.682 -11.783 1.00 32.77 91 HIS D CA 1
ATOM 11703 C C . HIS D 1 94 ? -25.974 -30.633 -10.993 1.00 32.83 91 HIS D C 1
ATOM 11704 O O . HIS D 1 94 ? -25.675 -31.716 -11.465 1.00 34.16 91 HIS D O 1
ATOM 11711 N N . VAL D 1 95 ? -25.511 -30.246 -9.806 1.00 34.78 92 VAL D N 1
ATOM 11712 C CA . VAL D 1 95 ? -24.793 -31.204 -8.962 1.00 35.70 92 VAL D CA 1
ATOM 11713 C C . VAL D 1 95 ? -25.775 -32.330 -8.574 1.00 40.94 92 VAL D C 1
ATOM 11714 O O . VAL D 1 95 ? -25.440 -33.503 -8.635 1.00 41.78 92 VAL D O 1
ATOM 11718 N N . HIS D 1 96 ? -27.005 -31.947 -8.265 1.00 43.30 93 HIS D N 1
ATOM 11719 C CA . HIS D 1 96 ? -28.035 -32.917 -7.912 1.00 46.59 93 HIS D CA 1
ATOM 11720 C C . HIS D 1 96 ? -28.371 -33.853 -9.067 1.00 45.76 93 HIS D C 1
ATOM 11721 O O . HIS D 1 96 ? -28.340 -35.088 -8.906 1.00 41.17 93 HIS D O 1
ATOM 11728 N N . THR D 1 97 ? -28.673 -33.276 -10.231 1.00 39.30 94 THR D N 1
ATOM 11729 C CA . THR D 1 97 ? -29.027 -34.067 -11.398 1.00 38.76 94 THR D CA 1
ATOM 11730 C C . THR D 1 97 ? -27.882 -35.010 -11.822 1.00 41.27 94 THR D C 1
ATOM 11731 O O . THR D 1 97 ? -28.124 -36.141 -12.248 1.00 44.04 94 THR D O 1
ATOM 11735 N N . PHE D 1 98 ? -26.636 -34.546 -11.705 1.00 39.09 95 PHE D N 1
ATOM 11736 C CA . PHE D 1 98 ? -25.471 -35.402 -12.014 1.00 39.59 95 PHE D CA 1
ATOM 11737 C C . PHE D 1 98 ? -25.323 -36.537 -11.002 1.00 40.51 95 PHE D C 1
ATOM 11738 O O . PHE D 1 98 ? -24.982 -37.646 -11.389 1.00 45.69 95 PHE D O 1
ATOM 11746 N N . GLY D 1 99 ? -25.545 -36.242 -9.714 1.00 39.25 96 GLY D N 1
ATOM 11747 C CA . GLY D 1 99 ? -25.461 -37.267 -8.649 1.00 47.39 96 GLY D CA 1
ATOM 11748 C C . GLY D 1 99 ? -26.612 -38.274 -8.681 1.00 45.32 96 GLY D C 1
ATOM 11749 O O . GLY D 1 99 ? -26.457 -39.407 -8.251 1.00 46.06 96 GLY D O 1
ATOM 11750 N N . HIS D 1 100 ? -27.760 -37.860 -9.201 1.00 47.13 97 HIS D N 1
ATOM 11751 C CA . HIS D 1 100 ? -28.858 -38.792 -9.431 1.00 52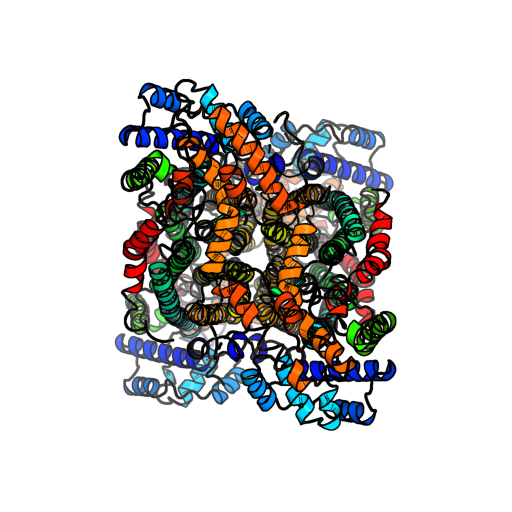.56 97 HIS D CA 1
ATOM 11752 C C . HIS D 1 100 ? -28.477 -39.908 -10.417 1.00 51.82 97 HIS D C 1
ATOM 11753 O O . HIS D 1 100 ? -28.564 -41.075 -10.069 1.00 56.80 97 HIS D O 1
ATOM 11760 N N . CYS D 1 101 ? -27.999 -39.568 -11.612 1.00 44.77 98 CYS D N 1
ATOM 11761 C CA . CYS D 1 101 ? -27.496 -40.601 -12.546 1.00 45.51 98 CYS D CA 1
ATOM 11762 C C . CYS D 1 101 ? -26.076 -41.144 -12.209 1.00 43.99 98 CYS D C 1
ATOM 11763 O O . CYS D 1 101 ? -25.594 -42.086 -12.852 1.00 39.46 98 CYS D O 1
ATOM 11766 N N . CYS D 1 102 ? -25.400 -40.551 -11.220 1.00 44.08 99 CYS D N 1
ATOM 11767 C CA . CYS D 1 102 ? -24.062 -41.032 -10.774 1.00 43.33 99 CYS D CA 1
ATOM 11768 C C . CYS D 1 102 ? -24.074 -41.246 -9.248 1.00 45.27 99 CYS D C 1
ATOM 11769 O O . CYS D 1 102 ? -23.410 -40.503 -8.493 1.00 43.36 99 CYS D O 1
ATOM 11772 N N . PRO D 1 103 ? -24.851 -42.260 -8.774 1.00 53.04 100 PRO D N 1
ATOM 11773 C CA . PRO D 1 103 ? -25.127 -42.332 -7.328 1.00 50.89 100 PRO D CA 1
ATOM 11774 C C . PRO D 1 103 ? -23.884 -42.698 -6.492 1.00 42.03 100 PRO D C 1
ATOM 11775 O O . PRO D 1 103 ? -23.777 -42.274 -5.359 1.00 45.35 100 PRO D O 1
ATOM 11779 N N . LYS D 1 104 ? -22.937 -43.437 -7.062 1.00 45.87 101 LYS D N 1
ATOM 11780 C CA . LYS D 1 104 ? -21.678 -43.712 -6.352 1.00 50.17 101 LYS D CA 1
ATOM 11781 C C . LYS D 1 104 ? -20.839 -42.436 -6.152 1.00 47.29 101 LYS D C 1
ATOM 11782 O O . LYS D 1 104 ? -20.247 -42.233 -5.093 1.00 40.56 101 LYS D O 1
ATOM 11788 N N . ALA D 1 105 ? -20.792 -41.595 -7.191 1.00 43.41 102 ALA D N 1
ATOM 11789 C CA . ALA D 1 105 ? -19.958 -40.393 -7.212 1.00 41.39 102 ALA D CA 1
ATOM 11790 C C . ALA D 1 105 ? -20.656 -39.208 -6.566 1.00 42.11 102 ALA D C 1
ATOM 11791 O O . ALA D 1 105 ? -20.019 -38.183 -6.325 1.00 43.63 102 ALA D O 1
ATOM 11793 N N . ALA D 1 106 ? -21.956 -39.330 -6.283 1.00 41.02 103 ALA D N 1
ATOM 11794 C CA . ALA D 1 106 ? -22.765 -38.168 -5.896 1.00 41.63 103 ALA D CA 1
ATOM 11795 C C . ALA D 1 106 ? -22.082 -37.257 -4.878 1.00 42.13 103 ALA D C 1
ATOM 11796 O O . ALA D 1 106 ? -21.985 -36.054 -5.107 1.00 40.86 103 ALA D O 1
ATOM 11798 N N . GLY D 1 107 ? -21.574 -37.832 -3.784 1.00 42.25 104 GLY D N 1
ATOM 11799 C CA . GLY D 1 107 ? -21.052 -37.050 -2.654 1.00 40.53 104 GLY D CA 1
ATOM 11800 C C . GLY D 1 107 ? -19.729 -36.342 -2.927 1.00 39.95 104 GLY D C 1
ATOM 11801 O O . GLY D 1 107 ? -19.305 -35.505 -2.140 1.00 43.72 104 GLY D O 1
ATOM 11802 N N . ILE D 1 108 ? -19.053 -36.675 -4.026 1.00 40.63 105 ILE D N 1
ATOM 11803 C CA . ILE D 1 108 ? -17.796 -35.992 -4.347 1.00 38.53 105 ILE D CA 1
ATOM 11804 C C . ILE D 1 108 ? -17.825 -35.094 -5.614 1.00 39.46 105 ILE D C 1
ATOM 11805 O O . ILE D 1 108 ? -16.824 -34.450 -5.946 1.00 40.64 105 ILE D O 1
ATOM 11810 N N . ILE D 1 109 ? -18.948 -35.033 -6.307 1.00 32.96 106 ILE D N 1
ATOM 11811 C CA . ILE D 1 109 ? -19.104 -34.055 -7.401 1.00 34.43 106 ILE D CA 1
ATOM 11812 C C . ILE D 1 109 ? -19.008 -32.641 -6.806 1.00 34.06 106 ILE D C 1
ATOM 11813 O O . ILE D 1 109 ? -19.631 -32.366 -5.753 1.00 31.70 106 ILE D O 1
ATOM 11818 N N . HIS D 1 110 ? -18.176 -31.772 -7.404 1.00 29.56 107 HIS D N 1
ATOM 11819 C CA . HIS D 1 110 ? -18.083 -30.341 -6.984 1.00 31.57 107 HIS D CA 1
ATOM 11820 C C . HIS D 1 110 ? -17.306 -30.195 -5.649 1.00 31.24 107 HIS D C 1
ATOM 11821 O O . HIS D 1 110 ? -17.196 -29.092 -5.089 1.00 29.90 107 HIS D O 1
ATOM 11828 N N . LEU D 1 111 ? -16.692 -31.290 -5.196 1.00 30.68 108 LEU D N 1
ATOM 11829 C CA . LEU D 1 111 ? -15.936 -31.315 -3.950 1.00 27.41 108 LEU D CA 1
ATOM 11830 C C . LEU D 1 111 ? -14.918 -30.167 -3.848 1.00 31.01 108 LEU D C 1
ATOM 11831 O O . LEU D 1 111 ? -13.909 -30.116 -4.605 1.00 28.76 108 LEU D O 1
ATOM 11836 N N . GLY D 1 112 ? -15.168 -29.288 -2.884 1.00 28.40 109 GLY D N 1
ATOM 11837 C CA . GLY D 1 112 ? -14.331 -28.126 -2.629 1.00 32.38 109 GLY D CA 1
ATOM 11838 C C . GLY D 1 112 ? -14.517 -26.916 -3.553 1.00 29.26 109 GLY D C 1
ATOM 11839 O O . GLY D 1 112 ? -13.894 -25.882 -3.338 1.00 28.19 109 GLY D O 1
ATOM 11840 N N . ALA D 1 113 ? -15.335 -27.047 -4.590 1.00 31.68 110 ALA D N 1
ATOM 11841 C CA . ALA D 1 113 ? -15.438 -26.018 -5.652 1.00 30.57 110 ALA D CA 1
ATOM 11842 C C . ALA D 1 113 ? -16.500 -25.003 -5.306 1.00 33.45 110 ALA D C 1
ATOM 11843 O O . ALA D 1 113 ? -17.353 -25.290 -4.470 1.00 31.82 110 ALA D O 1
ATOM 11845 N N . THR D 1 114 ? -16.470 -23.842 -5.986 1.00 32.22 111 THR D N 1
ATOM 11846 C CA . THR D 1 114 ? -17.579 -22.849 -5.986 1.00 29.24 111 THR D CA 1
ATOM 11847 C C . THR D 1 114 ? -18.194 -22.699 -7.389 1.00 28.82 111 THR D C 1
ATOM 11848 O O . THR D 1 114 ? -17.708 -23.276 -8.347 1.00 29.49 111 THR D O 1
ATOM 11852 N N . SER D 1 115 ? -19.346 -22.041 -7.485 1.00 27.72 112 SER D N 1
ATOM 11853 C CA . SER D 1 115 ? -20.182 -22.137 -8.696 1.00 26.45 112 SER D CA 1
ATOM 11854 C C . SER D 1 115 ? -19.420 -21.842 -9.972 1.00 22.77 112 SER D C 1
ATOM 11855 O O . SER D 1 115 ? -19.557 -22.548 -10.983 1.00 25.22 112 SER D O 1
ATOM 11858 N N . CYS D 1 116 ? -18.555 -20.840 -9.891 1.00 25.93 113 CYS D N 1
ATOM 11859 C CA . CYS D 1 116 ? -17.811 -20.368 -11.037 1.00 25.34 113 CYS D CA 1
ATOM 11860 C C . CYS D 1 116 ? -16.740 -21.326 -11.524 1.00 25.37 113 CYS D C 1
ATOM 11861 O O . CYS D 1 116 ? -16.310 -21.206 -12.702 1.00 24.12 113 CYS D O 1
ATOM 11864 N N . TYR D 1 117 ? -16.388 -22.351 -10.716 1.00 25.64 114 TYR D N 1
ATOM 11865 C CA . TYR D 1 117 ? -15.495 -23.382 -11.236 1.00 25.12 114 TYR D CA 1
ATOM 11866 C C . TYR D 1 117 ? -16.098 -23.957 -12.527 1.00 26.76 114 TYR D C 1
ATOM 11867 O O . TYR D 1 117 ? -15.373 -24.181 -13.500 1.00 25.54 114 TYR D O 1
ATOM 11876 N N . VAL D 1 118 ? -17.409 -24.222 -12.536 1.00 22.42 115 VAL D N 1
ATOM 11877 C CA . VAL D 1 118 ? -18.037 -24.688 -13.753 1.00 22.95 115 VAL D CA 1
ATOM 11878 C C . VAL D 1 118 ? -18.532 -23.546 -14.642 1.00 21.53 115 VAL D C 1
ATOM 11879 O O . VAL D 1 118 ? -18.333 -23.584 -15.878 1.00 24.64 115 VAL D O 1
ATOM 11883 N N . GLY D 1 119 ? -19.207 -22.567 -14.056 1.00 24.54 116 GLY D N 1
ATOM 11884 C CA . GLY D 1 119 ? -19.823 -21.521 -14.843 1.00 25.42 116 GLY D CA 1
ATOM 11885 C C . GLY D 1 119 ? -18.804 -20.706 -15.652 1.00 22.48 116 GLY D C 1
ATOM 11886 O O . GLY D 1 119 ? -18.926 -20.560 -16.872 1.00 23.28 116 GLY D O 1
ATOM 11887 N N . ASP D 1 120 ? -17.753 -20.281 -14.992 1.00 20.92 117 ASP D N 1
ATOM 11888 C CA . ASP D 1 120 ? -16.817 -19.342 -15.606 1.00 22.47 117 ASP D CA 1
ATOM 11889 C C . ASP D 1 120 ? -15.759 -20.055 -16.477 1.00 23.23 117 ASP D C 1
ATOM 11890 O O . ASP D 1 120 ? -15.398 -19.554 -17.546 1.00 19.91 117 ASP D O 1
ATOM 11895 N N . ASN D 1 121 ? -15.258 -21.219 -16.032 1.00 20.13 118 ASN D N 1
ATOM 11896 C CA . ASN D 1 121 ? -14.346 -21.985 -16.869 1.00 20.44 118 ASN D CA 1
ATOM 11897 C C . ASN D 1 121 ? -15.036 -22.450 -18.123 1.00 19.81 118 ASN D C 1
ATOM 11898 O O . ASN D 1 121 ? -14.442 -22.467 -19.176 1.00 20.87 118 ASN D O 1
ATOM 11903 N N . THR D 1 122 ? -16.319 -22.786 -18.039 1.00 21.69 119 THR D N 1
ATOM 11904 C CA . THR D 1 122 ? 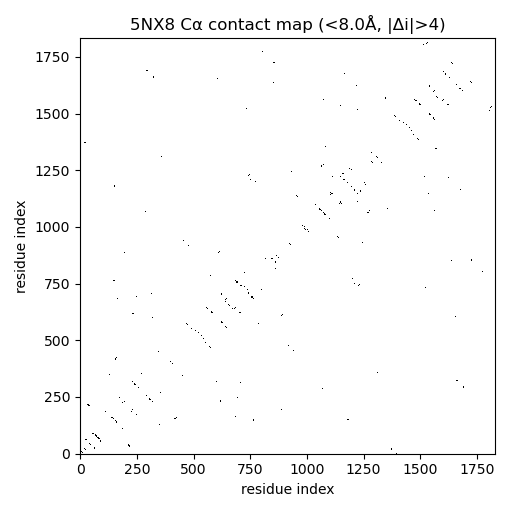-17.050 -23.176 -19.232 1.00 20.66 119 THR D CA 1
ATOM 11905 C C . THR D 1 122 ? -17.139 -22.033 -20.250 1.00 19.80 119 THR D C 1
ATOM 11906 O O . THR D 1 122 ? -16.998 -22.240 -21.473 1.00 19.77 119 THR D O 1
ATOM 11910 N N . ASP D 1 123 ? -17.459 -20.845 -19.753 1.00 21.44 120 ASP D N 1
ATOM 11911 C CA . ASP D 1 123 ? -17.478 -19.666 -20.611 1.00 20.94 120 ASP D CA 1
ATOM 11912 C C . ASP D 1 123 ? -16.116 -19.491 -21.371 1.00 21.51 120 ASP D C 1
ATOM 11913 O O . ASP D 1 123 ? -16.105 -19.143 -22.579 1.00 20.24 120 ASP D O 1
ATOM 11918 N N . LEU D 1 124 ? -14.994 -19.717 -20.672 1.00 20.65 121 LEU D N 1
ATOM 11919 C CA . LEU D 1 124 ? -13.657 -19.606 -21.321 1.00 20.81 121 LEU D CA 1
ATOM 11920 C C . LEU D 1 124 ? -13.435 -20.664 -22.356 1.00 23.13 121 LEU D C 1
ATOM 11921 O O . LEU D 1 124 ? -12.828 -20.380 -23.403 1.00 20.79 121 LEU D O 1
ATOM 11926 N N . ILE D 1 125 ? -13.905 -21.895 -22.083 1.00 20.86 122 ILE D N 1
ATOM 11927 C CA . ILE D 1 125 ? -13.786 -22.972 -23.046 1.00 20.81 122 ILE D CA 1
ATOM 11928 C C . ILE D 1 125 ? -14.618 -22.675 -24.270 1.00 20.02 122 ILE D C 1
ATOM 11929 O O . ILE D 1 125 ? -14.192 -22.923 -25.405 1.00 18.95 122 ILE D O 1
ATOM 11934 N N . ILE D 1 126 ? -15.817 -22.156 -24.028 1.00 21.95 123 ILE D N 1
ATOM 11935 C CA . ILE D 1 126 ? -16.739 -21.730 -25.102 1.00 21.13 123 ILE D CA 1
ATOM 11936 C C . ILE D 1 126 ? -16.095 -20.655 -25.981 1.00 20.21 123 ILE D C 1
ATOM 11937 O O . ILE D 1 126 ? -16.124 -20.770 -27.216 1.00 19.92 123 ILE D O 1
ATOM 11942 N N . LEU D 1 127 ? -15.573 -19.605 -25.346 1.00 22.40 124 LEU D N 1
ATOM 11943 C CA . LEU D 1 127 ? -14.918 -18.512 -26.089 1.00 23.73 124 LEU D CA 1
ATOM 11944 C C . LEU D 1 127 ? -13.756 -19.030 -26.911 1.00 23.76 124 LEU D C 1
ATOM 11945 O O . LEU D 1 127 ? -13.581 -18.674 -28.104 1.00 23.19 124 LEU D O 1
ATOM 11950 N N . ARG D 1 128 ? -12.931 -19.867 -26.296 1.00 23.47 125 ARG D N 1
ATOM 11951 C CA . ARG D 1 128 ? -11.854 -20.457 -27.076 1.00 22.00 125 ARG D CA 1
ATOM 11952 C C . ARG D 1 128 ? -12.262 -21.329 -28.258 1.00 21.27 125 ARG D C 1
ATOM 11953 O O . ARG D 1 128 ? -11.625 -21.263 -29.367 1.00 21.57 125 ARG D O 1
ATOM 11961 N N . ASN D 1 129 ? -13.238 -22.220 -28.030 1.00 19.90 126 ASN D N 1
ATOM 11962 C CA . ASN D 1 129 ? -13.794 -23.031 -29.117 1.00 22.00 126 ASN D CA 1
ATOM 11963 C C . ASN D 1 129 ? -14.493 -22.224 -30.195 1.00 19.13 126 ASN D C 1
ATOM 11964 O O . ASN D 1 129 ? -14.389 -22.578 -31.389 1.00 20.81 126 ASN D O 1
ATOM 11969 N N . ALA D 1 130 ? -15.172 -21.142 -29.810 1.00 19.27 127 ALA D N 1
ATOM 11970 C CA . ALA D 1 130 ? -15.747 -20.224 -30.808 1.00 18.37 127 ALA D CA 1
ATOM 11971 C C . ALA D 1 130 ? -14.659 -19.580 -31.661 1.00 16.44 127 ALA D C 1
ATOM 11972 O O . ALA D 1 130 ? -14.766 -19.523 -32.901 1.00 16.21 127 ALA D O 1
ATOM 11974 N N . LEU D 1 131 ? -13.609 -19.108 -31.018 1.00 17.10 128 LEU D N 1
ATOM 11975 C CA . LEU D 1 131 ? -12.458 -18.549 -31.793 1.00 18.06 128 LEU D CA 1
ATOM 11976 C C . LEU D 1 131 ? -11.897 -19.572 -32.757 1.00 20.15 128 LEU D C 1
ATOM 11977 O O . LEU D 1 131 ? -11.580 -19.253 -33.929 1.00 20.35 128 LEU D O 1
ATOM 11982 N N . ASP D 1 132 ? -11.809 -20.839 -32.289 1.00 21.59 129 ASP D N 1
ATOM 11983 C CA . ASP D 1 132 ? -11.263 -21.934 -33.093 1.00 20.12 129 ASP D CA 1
ATOM 11984 C C . ASP D 1 132 ? -12.116 -22.336 -34.248 1.00 20.02 129 ASP D C 1
ATOM 11985 O O . ASP D 1 132 ? -11.625 -22.980 -35.192 1.00 19.97 129 ASP D O 1
ATOM 11990 N N . LEU D 1 133 ? -13.392 -22.006 -34.186 1.00 19.22 130 LEU D N 1
ATOM 11991 C CA . LEU D 1 133 ? -14.279 -22.136 -35.330 1.00 19.18 130 LEU D CA 1
ATOM 11992 C C . LEU D 1 133 ? -14.100 -20.993 -36.330 1.00 18.93 130 LEU D C 1
ATOM 11993 O O . LEU D 1 133 ? -14.152 -21.218 -37.544 1.00 20.90 130 LEU D O 1
ATOM 11998 N N . LEU D 1 134 ? -13.874 -19.776 -35.837 1.00 19.30 131 LEU D N 1
ATOM 11999 C CA . LEU D 1 134 ? -13.736 -18.605 -36.743 1.00 20.17 131 LEU D CA 1
ATOM 12000 C C . LEU D 1 134 ? -12.399 -18.608 -37.506 1.00 19.37 131 LEU D C 1
ATOM 12001 O O . LEU D 1 134 ? -12.358 -18.223 -38.668 1.00 19.59 131 LEU D O 1
ATOM 12006 N N . LEU D 1 135 ? -11.318 -19.003 -36.815 1.00 17.62 132 LEU D N 1
ATOM 12007 C CA . LEU D 1 135 ? -9.984 -18.896 -37.343 1.00 18.64 132 LEU D CA 1
ATOM 12008 C C . LEU D 1 135 ? -9.815 -19.566 -38.710 1.00 17.97 132 LEU D C 1
ATOM 12009 O O . LEU D 1 135 ? -9.376 -18.906 -39.665 1.00 18.10 132 LEU D O 1
ATOM 12014 N N . PRO D 1 136 ? -10.196 -20.871 -38.843 1.00 18.78 133 PRO D N 1
ATOM 12015 C CA . PRO D 1 136 ? -10.077 -21.495 -40.099 1.00 19.90 133 PRO D CA 1
ATOM 12016 C C . PRO D 1 136 ? -10.931 -20.892 -41.168 1.00 20.10 133 PRO D C 1
ATOM 12017 O O . PRO D 1 136 ? -10.528 -20.874 -42.316 1.00 19.08 133 PRO D O 1
ATOM 12021 N N . LYS D 1 137 ? -12.113 -20.385 -40.819 1.00 19.33 134 LYS D N 1
ATOM 12022 C CA . LYS D 1 137 ? -12.990 -19.771 -41.802 1.00 20.07 134 LYS D CA 1
ATOM 12023 C C . LYS D 1 137 ? -12.381 -18.487 -42.321 1.00 19.14 134 LYS D C 1
ATOM 12024 O O . LYS D 1 137 ? -12.486 -18.187 -43.514 1.00 18.67 134 LYS D O 1
ATOM 12030 N N . LEU D 1 138 ? -11.767 -17.732 -41.428 1.00 18.13 135 LEU D N 1
ATOM 12031 C CA . LEU D 1 138 ? -11.137 -16.468 -41.810 1.00 18.23 135 LEU D CA 1
ATOM 12032 C C . LEU D 1 138 ? -9.917 -16.770 -42.700 1.00 18.53 135 LEU D C 1
ATOM 12033 O O . LEU D 1 138 ? -9.754 -16.184 -43.800 1.00 18.44 135 LEU D O 1
ATOM 12038 N N . ALA D 1 139 ? -9.146 -17.806 -42.319 1.00 17.96 136 ALA D N 1
ATOM 12039 C CA . ALA D 1 139 ? -8.023 -18.267 -43.172 1.00 18.05 136 ALA D CA 1
ATOM 12040 C C . ALA D 1 139 ? -8.459 -18.656 -44.565 1.00 19.89 136 ALA D C 1
ATOM 12041 O O . ALA D 1 139 ? -7.868 -18.234 -45.556 1.00 17.91 136 ALA D O 1
ATOM 12043 N N . ARG D 1 140 ? -9.557 -19.396 -44.647 1.00 20.46 137 ARG D N 1
ATOM 12044 C CA . ARG D 1 140 ? -10.106 -19.818 -45.922 1.00 23.25 137 ARG D CA 1
ATOM 12045 C C . ARG D 1 140 ? -10.562 -18.655 -46.837 1.00 21.83 137 ARG D C 1
ATOM 12046 O O . ARG D 1 140 ? -10.260 -18.677 -48.043 1.00 20.32 137 ARG D O 1
ATOM 12054 N N . VAL D 1 141 ? -11.277 -17.663 -46.295 1.00 19.31 138 VAL D N 1
ATOM 12055 C CA . VAL D 1 141 ? -11.699 -16.516 -47.103 1.00 18.97 138 VAL D CA 1
ATOM 12056 C C . VAL D 1 141 ? -10.477 -15.769 -47.597 1.00 17.01 138 VAL D C 1
ATOM 12057 O O . VAL D 1 141 ? -10.412 -15.374 -48.756 1.00 18.31 138 VAL D O 1
ATOM 12061 N N . ILE D 1 142 ? -9.516 -15.547 -46.724 1.00 17.18 139 ILE D N 1
ATOM 12062 C CA . ILE D 1 142 ? -8.256 -14.859 -47.119 1.00 15.99 139 ILE D CA 1
ATOM 12063 C C . ILE D 1 142 ? -7.603 -15.613 -48.265 1.00 17.58 139 ILE D C 1
ATOM 12064 O O . ILE D 1 142 ? -7.184 -15.041 -49.249 1.00 18.62 139 ILE D O 1
ATOM 12069 N N . SER D 1 143 ? -7.553 -16.945 -48.155 1.00 20.35 140 SER D N 1
ATOM 12070 C CA . SER D 1 143 ? -6.926 -17.752 -49.194 1.00 20.25 140 SER D CA 1
ATOM 12071 C C . SER D 1 143 ? -7.664 -17.613 -50.541 1.00 21.13 140 SER D C 1
ATOM 12072 O O . SER D 1 143 ? -7.020 -17.479 -51.590 1.00 18.46 140 SER D O 1
ATOM 12075 N N . ARG D 1 144 ? -9.005 -17.674 -50.518 1.00 21.69 141 ARG D N 1
ATOM 12076 C CA . ARG D 1 144 ? -9.805 -17.526 -51.749 1.00 22.34 141 ARG D CA 1
ATOM 12077 C C . ARG D 1 144 ? -9.614 -16.144 -52.346 1.00 19.69 141 ARG D C 1
ATOM 12078 O O . ARG D 1 144 ? -9.504 -16.017 -53.542 1.00 19.12 141 ARG D O 1
ATOM 12086 N N . LEU D 1 145 ? -9.598 -15.111 -51.509 1.00 18.30 142 LEU D N 1
ATOM 12087 C CA . LEU D 1 145 ? -9.361 -13.727 -52.037 1.00 18.49 142 LEU D CA 1
ATOM 12088 C C . LEU D 1 145 ? -7.946 -13.566 -52.601 1.00 17.35 142 LEU D C 1
ATOM 12089 O O . LEU D 1 145 ? -7.766 -12.923 -53.646 1.00 17.23 142 LEU D O 1
ATOM 12094 N N . ALA D 1 146 ? -6.982 -14.247 -51.984 1.00 16.99 143 ALA D N 1
ATOM 12095 C CA . ALA D 1 146 ? -5.592 -14.235 -52.508 1.00 17.68 143 ALA D CA 1
ATOM 12096 C C . ALA D 1 146 ? -5.502 -14.790 -53.908 1.00 17.15 143 ALA D C 1
ATOM 12097 O O . ALA D 1 146 ? -4.826 -14.238 -54.762 1.00 18.39 143 ALA D O 1
ATOM 12099 N N . ASP D 1 147 ? -6.248 -15.865 -54.166 1.00 18.68 144 ASP D N 1
ATOM 12100 C CA . ASP D 1 147 ? -6.300 -16.437 -55.524 1.00 19.59 144 ASP D CA 1
ATOM 12101 C C . ASP D 1 147 ? -6.850 -15.480 -56.521 1.00 18.19 144 ASP D C 1
ATOM 12102 O O . ASP D 1 147 ? -6.375 -15.363 -57.678 1.00 20.79 144 ASP D O 1
ATOM 12107 N N . PHE D 1 148 ? -7.923 -14.825 -56.139 1.00 17.50 145 PHE D N 1
ATOM 12108 C CA . PHE D 1 148 ? -8.481 -13.745 -56.939 1.00 17.72 145 PHE D CA 1
ATOM 12109 C C . PHE D 1 148 ? -7.467 -12.607 -57.156 1.00 17.72 145 PHE D C 1
ATOM 12110 O O . PHE D 1 148 ? -7.279 -12.148 -58.286 1.00 19.13 145 PHE D O 1
ATOM 12118 N N . ALA D 1 149 ? -6.787 -12.192 -56.110 1.00 17.76 146 ALA D N 1
ATOM 12119 C CA . ALA D 1 149 ? -5.840 -11.075 -56.219 1.00 18.03 146 ALA D CA 1
ATOM 12120 C C . ALA D 1 149 ? -4.721 -11.396 -57.219 1.00 19.20 146 ALA D C 1
ATOM 12121 O O . ALA D 1 149 ? -4.359 -10.567 -58.055 1.00 18.83 146 ALA D O 1
ATOM 12123 N N . LYS D 1 150 ? -4.254 -12.644 -57.194 1.00 20.85 147 LYS D N 1
ATOM 12124 C CA . LYS D 1 150 ? -3.173 -13.075 -58.056 1.00 21.06 147 LYS D CA 1
ATOM 12125 C C . LYS D 1 150 ? -3.705 -13.200 -59.471 1.00 20.39 147 LYS D C 1
ATOM 12126 O O . LYS D 1 150 ? -3.114 -12.671 -60.382 1.00 21.28 147 LYS D O 1
ATOM 12132 N N . GLU D 1 151 ? -4.895 -13.774 -59.661 1.00 21.10 148 GLU D N 1
ATOM 12133 C CA . GLU D 1 151 ? -5.526 -13.817 -60.994 1.00 21.34 148 GLU D CA 1
ATOM 12134 C C . GLU D 1 151 ? -5.694 -12.451 -61.663 1.00 21.98 148 GLU D C 1
ATOM 12135 O O . GLU D 1 151 ? -5.459 -12.284 -62.890 1.00 19.78 148 GLU D O 1
ATOM 12141 N N . ARG D 1 152 ? -6.099 -11.478 -60.861 1.00 17.87 149 ARG D N 1
ATOM 12142 C CA . ARG D 1 152 ? -6.403 -10.166 -61.348 1.00 18.18 149 ARG D CA 1
ATOM 12143 C C . ARG D 1 152 ? -5.313 -9.127 -61.034 1.00 16.66 149 ARG D C 1
ATOM 12144 O O . ARG D 1 152 ? -5.547 -7.905 -61.139 1.00 17.19 149 ARG D O 1
ATOM 12152 N N . ALA D 1 153 ? -4.119 -9.582 -60.667 1.00 17.10 150 ALA D N 1
ATOM 12153 C CA . ALA D 1 153 ? -3.033 -8.704 -60.246 1.00 16.54 150 ALA D CA 1
ATOM 12154 C C . ALA D 1 153 ? -2.672 -7.621 -61.192 1.00 17.58 150 ALA D C 1
ATOM 12155 O O . ALA D 1 153 ? -2.181 -6.584 -60.738 1.00 20.93 150 ALA D O 1
ATOM 12157 N N . SER D 1 154 ? -2.755 -7.894 -62.500 1.00 16.85 151 SER D N 1
ATOM 12158 C CA . SER D 1 154 ? -2.340 -6.970 -63.518 1.00 20.18 151 SER D CA 1
ATOM 12159 C C . SER D 1 154 ? -3.475 -6.369 -64.314 1.00 20.94 151 SER D C 1
ATOM 12160 O O . SER D 1 154 ? -3.212 -5.696 -65.291 1.00 21.68 151 SER D O 1
ATOM 12163 N N . LEU D 1 155 ? -4.721 -6.606 -63.923 1.00 18.59 152 LEU D N 1
ATOM 12164 C CA . LEU D 1 155 ? -5.886 -6.022 -64.605 1.00 19.01 152 LEU D CA 1
ATOM 12165 C C . LEU D 1 155 ? -6.145 -4.551 -64.224 1.00 17.79 152 LEU D C 1
ATOM 12166 O O . LEU D 1 155 ? -6.558 -4.280 -63.102 1.00 19.14 152 LEU D O 1
ATOM 12171 N N . PRO D 1 156 ? -5.836 -3.603 -65.114 1.00 16.62 153 PRO D N 1
ATOM 12172 C CA . PRO D 1 156 ? -5.978 -2.233 -64.702 1.00 17.16 153 PRO D CA 1
ATOM 12173 C C . PRO D 1 156 ? -7.447 -1.878 -64.378 1.00 16.47 153 PRO D C 1
ATOM 12174 O O . PRO D 1 156 ? -8.379 -2.354 -65.025 1.00 15.82 153 PRO D O 1
ATOM 12178 N N . THR D 1 157 ? -7.600 -1.060 -63.362 1.00 17.18 154 THR D N 1
ATOM 12179 C CA . THR D 1 157 ? -8.926 -0.503 -63.005 1.00 18.20 154 THR D CA 1
ATOM 12180 C C . THR D 1 157 ? -8.756 0.958 -62.509 1.00 18.15 154 THR D C 1
ATOM 12181 O O . THR D 1 157 ? -7.711 1.335 -61.936 1.00 18.54 154 THR D O 1
ATOM 12185 N N . LEU D 1 158 ? -9.768 1.789 -62.714 1.00 17.93 155 LEU D N 1
ATOM 12186 C CA . LEU D 1 158 ? -9.728 3.165 -62.259 1.00 15.81 155 LEU D CA 1
ATOM 12187 C C . LEU D 1 158 ? -9.579 3.215 -60.738 1.00 16.40 155 LEU D C 1
ATOM 12188 O O . LEU D 1 158 ? -10.333 2.554 -60.001 1.00 17.49 155 LEU D O 1
ATOM 12193 N N . GLY D 1 159 ? -8.598 3.994 -60.279 1.00 14.92 156 GLY D N 1
ATOM 12194 C CA . GLY D 1 159 ? -8.411 4.249 -58.870 1.00 16.17 156 GLY D CA 1
ATOM 12195 C C . GLY D 1 159 ? -9.455 5.243 -58.390 1.00 15.11 156 GLY D C 1
ATOM 12196 O O . GLY D 1 159 ? -9.967 6.013 -59.196 1.00 16.85 156 GLY D O 1
ATOM 12197 N N . PHE D 1 160 ? -9.754 5.240 -57.095 1.00 15.52 157 PHE D N 1
ATOM 12198 C CA . PHE D 1 160 ? -10.750 6.127 -56.561 1.00 15.35 157 PHE D CA 1
ATOM 12199 C C . PHE D 1 160 ? -10.270 6.744 -55.276 1.00 16.48 157 PHE D C 1
ATOM 12200 O O . PHE D 1 160 ? -10.044 6.023 -54.272 1.00 15.10 157 PHE D O 1
ATOM 12208 N N . THR D 1 161 ? -10.146 8.088 -55.275 1.00 15.16 158 THR D N 1
ATOM 12209 C CA . THR D 1 161 ? -9.988 8.818 -54.056 1.00 15.21 158 THR D CA 1
ATOM 12210 C C . THR D 1 161 ? -11.092 9.859 -53.979 1.00 14.30 158 THR D C 1
ATOM 12211 O O . THR D 1 161 ? -11.424 10.433 -54.970 1.00 13.51 158 THR D O 1
ATOM 12215 N N . HIS D 1 162 ? -11.694 10.018 -52.795 1.00 13.73 159 HIS D N 1
ATOM 12216 C CA . HIS D 1 162 ? -12.944 10.788 -52.666 1.00 14.88 159 HIS D CA 1
ATOM 12217 C C . HIS D 1 162 ? -14.053 10.205 -53.545 1.00 15.76 159 HIS D C 1
ATOM 12218 O O . HIS D 1 162 ? -15.038 10.922 -53.848 1.00 16.02 159 HIS D O 1
ATOM 12225 N N . PHE D 1 163 ? -13.920 8.941 -53.966 1.00 16.96 160 PHE D N 1
ATOM 12226 C CA . PHE D 1 163 ? -14.706 8.321 -55.034 1.00 16.61 160 PHE D CA 1
ATOM 12227 C C . PHE D 1 163 ? -14.746 9.169 -56.330 1.00 17.87 160 PHE D C 1
ATOM 12228 O O . PHE D 1 163 ? -15.751 9.226 -57.001 1.00 17.05 160 PHE D O 1
ATOM 12236 N N . GLN D 1 164 ? -13.604 9.769 -56.681 1.00 16.06 161 GLN D N 1
ATOM 12237 C CA . GLN D 1 164 ? -13.396 10.385 -57.944 1.00 15.92 161 GLN D CA 1
ATOM 12238 C C . GLN D 1 164 ? -12.220 9.733 -58.637 1.00 16.50 161 GLN D C 1
ATOM 12239 O O . GLN D 1 164 ? -11.350 9.156 -57.967 1.00 17.32 161 GLN D O 1
ATOM 12245 N N . PRO D 1 165 ? -12.157 9.840 -59.973 1.00 17.41 162 PRO D N 1
ATOM 12246 C CA . PRO D 1 165 ? -11.068 9.204 -60.699 1.00 16.88 162 PRO D CA 1
ATOM 12247 C C . PRO D 1 165 ? -9.706 9.540 -60.167 1.00 17.61 162 PRO D C 1
ATOM 12248 O O . PRO D 1 165 ? -9.379 10.720 -59.949 1.00 15.58 162 PRO D O 1
ATOM 12252 N N . ALA D 1 166 ? -8.863 8.520 -60.085 1.00 17.73 163 ALA D N 1
ATOM 12253 C CA . ALA D 1 166 ? -7.523 8.699 -59.554 1.00 18.33 163 ALA D CA 1
ATOM 12254 C C . ALA D 1 166 ? -6.573 7.667 -60.154 1.00 18.07 163 ALA D C 1
ATOM 12255 O O . ALA D 1 166 ? -7.024 6.766 -60.875 1.00 19.21 163 ALA D O 1
ATOM 12257 N N . GLN D 1 167 ? -5.258 7.847 -59.913 1.00 17.50 164 GLN D N 1
ATOM 12258 C CA . GLN D 1 167 ? -4.190 7.009 -60.543 1.00 18.71 164 GLN D CA 1
ATOM 12259 C C . GLN D 1 167 ? -4.604 5.517 -60.548 1.00 17.59 164 GLN D C 1
ATOM 12260 O O . GLN D 1 167 ? -5.007 4.965 -59.521 1.00 18.25 164 GLN D O 1
ATOM 12266 N N . LEU D 1 168 ? -4.529 4.888 -61.696 1.00 17.58 165 LEU D N 1
ATOM 12267 C CA . LEU D 1 168 ? -5.064 3.556 -61.878 1.00 19.40 165 LEU D CA 1
ATOM 12268 C C . LEU D 1 168 ? -4.464 2.568 -60.910 1.00 20.36 165 LEU D C 1
ATOM 12269 O O . LEU D 1 168 ? -3.257 2.640 -60.581 1.00 21.09 165 LEU D O 1
ATOM 12274 N N . THR D 1 169 ? -5.279 1.605 -60.483 1.00 18.22 166 THR D N 1
ATOM 12275 C CA . THR D 1 169 ? -4.778 0.539 -59.659 1.00 18.85 166 THR D CA 1
ATOM 12276 C C . THR D 1 169 ? -5.039 -0.710 -60.464 1.00 18.10 166 THR D C 1
ATOM 12277 O O . THR D 1 169 ? -5.230 -0.579 -61.658 1.00 17.61 166 THR D O 1
ATOM 12281 N N . THR D 1 170 ? -4.962 -1.890 -59.860 1.00 15.19 167 THR D N 1
ATOM 12282 C CA . THR D 1 170 ? -5.450 -3.110 -60.498 1.00 15.25 167 THR D CA 1
ATOM 12283 C C . THR D 1 170 ? -6.505 -3.739 -59.605 1.00 15.04 167 THR D C 1
ATOM 12284 O O . THR D 1 170 ? -6.555 -3.534 -58.345 1.00 17.25 167 THR D O 1
ATOM 12288 N N . VAL D 1 171 ? -7.370 -4.474 -60.235 1.00 17.53 168 VAL D N 1
ATOM 12289 C CA . VAL D 1 171 ? -8.412 -5.233 -59.495 1.00 18.87 168 VAL D CA 1
ATOM 12290 C C . VAL D 1 171 ? -7.758 -6.079 -58.407 1.00 18.69 168 VAL D C 1
ATOM 12291 O O . VAL D 1 171 ? -8.192 -6.087 -57.287 1.00 15.68 168 VAL D O 1
ATOM 12295 N N . GLY D 1 172 ? -6.613 -6.681 -58.701 1.00 17.74 169 GLY D N 1
ATOM 12296 C CA . GLY D 1 172 ? -5.932 -7.470 -57.671 1.00 16.19 169 GLY D CA 1
ATOM 12297 C C . GLY D 1 172 ? -5.277 -6.709 -56.565 1.00 16.17 169 GLY D C 1
ATOM 12298 O O . GLY D 1 172 ? -5.287 -7.133 -55.413 1.00 16.26 169 GLY D O 1
ATOM 12299 N N . LYS D 1 173 ? -4.634 -5.601 -56.905 1.00 16.38 170 LYS D N 1
ATOM 12300 C CA . LYS D 1 173 ? -4.111 -4.706 -55.897 1.00 15.22 170 LYS D CA 1
ATOM 12301 C C . LYS D 1 173 ? -5.202 -4.193 -54.972 1.00 14.85 170 LYS D C 1
ATOM 12302 O O . LYS D 1 173 ? -5.013 -4.163 -53.725 1.00 15.71 170 LYS D O 1
ATOM 12308 N N . ARG D 1 174 ? -6.350 -3.817 -55.528 1.00 14.70 171 ARG D N 1
ATOM 12309 C CA . ARG D 1 174 ? -7.441 -3.379 -54.630 1.00 15.89 171 ARG D CA 1
ATOM 12310 C C . ARG D 1 174 ? -7.846 -4.512 -53.698 1.00 14.72 171 ARG D C 1
ATOM 12311 O O . ARG D 1 174 ? -8.078 -4.311 -52.507 1.00 14.08 171 ARG D O 1
ATOM 12319 N N . CYS D 1 175 ? -7.948 -5.717 -54.255 1.00 17.62 172 CYS D N 1
ATOM 12320 C CA . CYS D 1 175 ? -8.263 -6.871 -53.439 1.00 17.85 172 CYS D CA 1
ATOM 12321 C C . CYS D 1 175 ? -7.276 -7.077 -52.276 1.00 17.22 172 CYS D C 1
ATOM 12322 O O . CYS D 1 175 ? -7.687 -7.450 -51.183 1.00 15.27 172 CYS D O 1
ATOM 12325 N N . CYS D 1 176 ? -6.015 -6.672 -52.467 1.00 15.71 173 CYS D N 1
ATOM 12326 C CA . CYS D 1 176 ? -5.009 -6.711 -51.404 1.00 15.73 173 CYS D CA 1
ATOM 12327 C C . CYS D 1 176 ? -5.267 -5.780 -50.232 1.00 14.67 173 CYS D C 1
ATOM 12328 O O . CYS D 1 176 ? -4.958 -6.120 -49.088 1.00 14.96 173 CYS D O 1
ATOM 12331 N N . LEU D 1 177 ? -5.909 -4.630 -50.476 1.00 17.57 174 LEU D N 1
ATOM 12332 C CA . LEU D 1 177 ? -6.356 -3.799 -49.371 1.00 17.53 174 LEU D CA 1
ATOM 12333 C C . LEU D 1 177 ? -7.329 -4.600 -48.476 1.00 14.85 174 LEU D C 1
ATOM 12334 O O . LEU D 1 177 ? -7.210 -4.605 -47.216 1.00 14.21 174 LEU D O 1
ATOM 12339 N N . TRP D 1 178 ? -8.264 -5.288 -49.111 1.00 16.52 175 TRP D N 1
ATOM 12340 C CA . TRP D 1 178 ? -9.220 -6.118 -48.407 1.00 15.78 175 TRP D CA 1
ATOM 12341 C C . TRP D 1 178 ? -8.542 -7.274 -47.654 1.00 15.47 175 TRP D C 1
ATOM 12342 O O . TRP D 1 178 ? -8.768 -7.506 -46.435 1.00 15.06 175 TRP D O 1
ATOM 12353 N N . ILE D 1 179 ? -7.675 -7.971 -48.365 1.00 15.90 176 ILE D N 1
ATOM 12354 C CA . ILE D 1 179 ? -6.984 -9.111 -47.784 1.00 17.24 176 ILE D CA 1
ATOM 12355 C C . ILE D 1 179 ? -6.168 -8.705 -46.534 1.00 17.41 176 ILE D C 1
ATOM 12356 O O . ILE D 1 179 ? -6.190 -9.364 -45.529 1.00 19.41 176 ILE D O 1
ATOM 12361 N N . GLN D 1 180 ? -5.443 -7.604 -46.625 1.00 15.54 177 GLN D N 1
ATOM 12362 C CA . GLN D 1 180 ? -4.594 -7.154 -45.554 1.00 16.57 177 GLN D CA 1
ATOM 12363 C C . GLN D 1 180 ? -5.347 -6.874 -44.288 1.00 16.50 177 GLN D C 1
ATOM 12364 O O . GLN D 1 180 ? -4.939 -7.274 -43.221 1.00 15.42 177 GLN D O 1
ATOM 12370 N N . ASP D 1 181 ? -6.479 -6.187 -44.391 1.00 15.68 178 ASP D N 1
ATOM 12371 C CA . ASP D 1 181 ? -7.301 -5.954 -43.227 1.00 16.57 178 ASP D CA 1
ATOM 12372 C C . ASP D 1 181 ? -7.734 -7.295 -42.587 1.00 15.89 178 ASP D C 1
ATOM 12373 O O . ASP D 1 181 ? -7.605 -7.471 -41.379 1.00 15.99 178 ASP D O 1
ATOM 12378 N N . LEU D 1 182 ? -8.140 -8.234 -43.409 1.00 15.89 179 LEU D N 1
ATOM 12379 C CA . LEU D 1 182 ? -8.550 -9.580 -42.912 1.00 17.63 179 LEU D CA 1
ATOM 12380 C C . LEU D 1 182 ? -7.352 -10.328 -42.285 1.00 18.25 179 LEU D C 1
ATOM 12381 O O . LEU D 1 182 ? -7.526 -11.053 -41.308 1.00 18.02 179 LEU D O 1
ATOM 12386 N N . CYS D 1 183 ? -6.147 -10.131 -42.838 1.00 17.65 180 CYS D N 1
ATOM 12387 C CA . CYS D 1 183 ? -4.938 -10.734 -42.231 1.00 17.99 180 CYS D CA 1
ATOM 12388 C C . CYS D 1 183 ? -4.661 -10.169 -40.843 1.00 18.84 180 CYS D C 1
ATOM 12389 O O . CYS D 1 183 ? -4.272 -10.890 -39.958 1.00 19.51 180 CYS D O 1
ATOM 12392 N N . MET D 1 184 ? -4.820 -8.867 -40.667 1.00 16.80 181 MET D N 1
ATOM 12393 C CA . MET D 1 184 ? -4.722 -8.250 -39.371 1.00 18.21 181 MET D CA 1
ATOM 12394 C C . MET D 1 184 ? -5.753 -8.809 -38.377 1.00 16.97 181 MET D C 1
ATOM 12395 O O . MET D 1 184 ? -5.429 -9.041 -37.227 1.00 16.41 181 MET D O 1
ATOM 12400 N N . ASP D 1 185 ? -6.978 -9.032 -38.847 1.00 17.56 182 ASP D N 1
ATOM 12401 C CA . ASP D 1 185 ? -7.994 -9.705 -38.056 1.00 18.47 182 ASP D CA 1
ATOM 12402 C C . ASP D 1 185 ? -7.541 -11.135 -37.654 1.00 18.03 182 ASP D C 1
ATOM 12403 O O . ASP D 1 185 ? -7.698 -11.532 -36.496 1.00 17.70 182 ASP D O 1
ATOM 12408 N N . LEU D 1 186 ? -7.027 -11.890 -38.613 1.00 16.79 183 LEU D N 1
ATOM 12409 C CA . LEU D 1 186 ? -6.551 -13.285 -38.359 1.00 18.32 183 LEU D CA 1
ATOM 12410 C C . LEU D 1 186 ? -5.482 -13.290 -37.266 1.00 20.23 183 LEU D C 1
ATOM 12411 O O . LEU D 1 186 ? -5.573 -14.045 -36.309 1.00 20.73 183 LEU D O 1
ATOM 12416 N N . GLN D 1 187 ? -4.519 -12.380 -37.361 1.00 19.79 184 GLN D N 1
ATOM 12417 C CA . GLN D 1 187 ? -3.525 -12.235 -36.303 1.00 21.96 184 GLN D CA 1
ATOM 12418 C C . GLN D 1 187 ? -4.119 -11.907 -34.964 1.00 20.96 184 GLN D C 1
ATOM 12419 O O . GLN D 1 187 ? -3.684 -12.426 -33.959 1.00 18.42 184 GLN D O 1
ATOM 12425 N N . ASN D 1 188 ? -5.002 -10.910 -34.928 1.00 22.36 185 ASN D N 1
ATOM 12426 C CA . ASN D 1 188 ? -5.622 -10.486 -33.675 1.00 22.90 185 ASN D CA 1
ATOM 12427 C C . ASN D 1 188 ? -6.418 -11.658 -33.060 1.00 19.36 185 ASN D C 1
ATOM 12428 O O . ASN D 1 188 ? -6.398 -11.873 -31.852 1.00 18.08 185 ASN D O 1
ATOM 12433 N N . LEU D 1 189 ? -7.247 -12.294 -33.865 1.00 18.98 186 LEU D N 1
ATOM 12434 C CA . LEU D 1 189 ? -8.070 -13.382 -33.337 1.00 21.77 186 LEU D CA 1
ATOM 12435 C C . LEU D 1 189 ? -7.174 -14.477 -32.756 1.00 21.15 186 LEU D C 1
ATOM 12436 O O . LEU D 1 189 ? -7.471 -15.011 -31.690 1.00 18.45 186 LEU D O 1
ATOM 12441 N N . LYS D 1 190 ? -6.111 -14.816 -33.478 1.00 17.93 187 LYS D N 1
ATOM 12442 C CA . LYS D 1 190 ? -5.203 -15.914 -33.044 1.00 21.07 187 LYS D CA 1
ATOM 12443 C C . LYS D 1 190 ? -4.508 -15.497 -31.774 1.00 19.77 187 LYS D C 1
ATOM 12444 O O . LYS D 1 190 ? -4.331 -16.321 -30.868 1.00 18.37 187 LYS D O 1
ATOM 12450 N N . ARG D 1 191 ? -4.117 -14.196 -31.669 1.00 20.93 188 ARG D N 1
ATOM 12451 C CA . ARG D 1 191 ? -3.423 -13.695 -30.491 1.00 19.44 188 ARG D CA 1
ATOM 12452 C C . ARG D 1 191 ? -4.365 -13.823 -29.302 1.00 20.59 188 ARG D C 1
ATOM 12453 O O . ARG D 1 191 ? -3.950 -14.258 -28.204 1.00 19.84 188 ARG D O 1
ATOM 12461 N N . VAL D 1 192 ? -5.621 -13.413 -29.473 1.00 19.85 189 VAL D N 1
ATOM 12462 C CA . VAL D 1 192 ? -6.545 -13.364 -28.313 1.00 20.54 189 VAL D CA 1
ATOM 12463 C C . VAL D 1 192 ? -6.861 -14.799 -27.866 1.00 19.22 189 VAL D C 1
ATOM 12464 O O . VAL D 1 192 ? -6.929 -15.074 -26.680 1.00 21.66 189 VAL D O 1
ATOM 12468 N N . ARG D 1 193 ? -6.993 -15.687 -28.820 1.00 18.81 190 ARG D N 1
ATOM 12469 C CA . ARG D 1 193 ? -7.259 -17.096 -28.575 1.00 20.18 190 ARG D CA 1
ATOM 12470 C C . ARG D 1 193 ? -6.111 -17.717 -27.808 1.00 23.36 190 ARG D C 1
ATOM 12471 O O . ARG D 1 193 ? -6.294 -18.256 -26.722 1.00 21.57 190 ARG D O 1
ATOM 12479 N N . ASP D 1 194 ? -4.916 -17.531 -28.324 1.00 22.55 191 ASP D N 1
ATOM 12480 C CA . ASP D 1 194 ? -3.713 -18.108 -27.688 1.00 22.67 191 ASP D CA 1
ATOM 12481 C C . ASP D 1 194 ? -3.406 -17.530 -26.338 1.00 24.32 191 ASP D C 1
ATOM 12482 O O . ASP D 1 194 ? -2.867 -18.220 -25.519 1.00 26.05 191 ASP D O 1
ATOM 12487 N N . ASP D 1 195 ? -3.798 -16.291 -26.046 1.00 23.64 192 ASP D N 1
ATOM 12488 C CA . ASP D 1 195 ? -3.420 -15.676 -24.799 1.00 23.94 192 ASP D CA 1
ATOM 12489 C C . ASP D 1 195 ? -4.481 -15.882 -23.742 1.00 22.99 192 ASP D C 1
ATOM 12490 O O . ASP D 1 195 ? -4.287 -15.559 -22.585 1.00 25.22 192 ASP D O 1
ATOM 12495 N N . LEU D 1 196 ? -5.588 -16.464 -24.119 1.00 23.09 193 LEU D N 1
ATOM 12496 C CA . LEU D 1 196 ? -6.699 -16.661 -23.173 1.00 23.93 193 LEU D CA 1
ATOM 12497 C C . LEU D 1 196 ? -6.229 -17.599 -22.042 1.00 22.80 193 LEU D C 1
ATOM 12498 O O . LEU D 1 196 ? -5.807 -18.708 -22.316 1.00 21.47 193 LEU D O 1
ATOM 12503 N N . ARG D 1 197 ? -6.381 -17.147 -20.815 1.00 21.80 194 ARG D N 1
ATOM 12504 C CA . ARG D 1 197 ? -6.028 -17.887 -19.648 1.00 24.69 194 ARG D CA 1
ATOM 12505 C C . ARG D 1 197 ? -7.214 -18.541 -18.996 1.00 27.28 194 ARG D C 1
ATOM 12506 O O . ARG D 1 197 ? -8.343 -18.068 -19.102 1.00 26.74 194 ARG D O 1
ATOM 12514 N N . PHE D 1 198 ? -6.943 -19.625 -18.279 1.00 25.72 195 PHE D N 1
ATOM 12515 C CA . PHE D 1 198 ? -7.995 -20.372 -17.597 1.00 23.84 195 PHE D CA 1
ATOM 12516 C C . PHE D 1 198 ? -8.218 -19.767 -16.234 1.00 22.40 195 PHE D C 1
ATOM 12517 O O . PHE D 1 198 ? -7.268 -19.355 -15.583 1.00 22.76 195 PHE D O 1
ATOM 12525 N N . ARG D 1 199 ? -9.466 -19.786 -15.748 1.00 22.80 196 ARG D N 1
ATOM 12526 C CA . ARG D 1 199 ? -9.717 -19.351 -14.369 1.00 21.65 196 ARG D CA 1
ATOM 12527 C C . ARG D 1 199 ? -9.211 -20.421 -13.383 1.00 23.10 196 ARG D C 1
ATOM 12528 O O . ARG D 1 199 ? -8.611 -20.108 -12.366 1.00 25.51 196 ARG D O 1
ATOM 12536 N N . GLY D 1 200 ? -9.529 -21.667 -13.652 1.00 25.42 197 GLY D N 1
ATOM 12537 C CA . GLY D 1 200 ? -9.090 -22.762 -12.737 1.00 26.69 197 GLY D CA 1
ATOM 12538 C C . GLY D 1 200 ? -9.875 -22.775 -11.419 1.00 26.41 197 GLY D C 1
ATOM 12539 O O . GLY D 1 200 ? -11.065 -22.467 -11.391 1.00 25.50 197 GLY D O 1
ATOM 12540 N N . VAL D 1 201 ? -9.201 -23.128 -10.325 1.00 25.32 198 VAL D N 1
ATOM 12541 C CA . VAL D 1 201 ? -9.876 -23.295 -9.050 1.00 28.42 198 VAL D CA 1
ATOM 12542 C C . VAL D 1 201 ? -9.513 -22.064 -8.231 1.00 25.60 198 VAL D C 1
ATOM 12543 O O . VAL D 1 201 ? -8.357 -21.843 -7.953 1.00 26.86 198 VAL D O 1
ATOM 12547 N N . LYS D 1 202 ? -10.477 -21.165 -8.009 1.00 24.71 199 LYS D N 1
ATOM 12548 C CA . LYS D 1 202 ? -10.203 -19.900 -7.303 1.00 23.88 199 LYS D CA 1
ATOM 12549 C C . LYS D 1 202 ? -11.086 -19.562 -6.096 1.00 26.19 199 LYS D C 1
ATOM 12550 O O . LYS D 1 202 ? -10.765 -18.659 -5.367 1.00 26.44 199 LYS D O 1
ATOM 12556 N N . GLY D 1 203 ? -12.186 -20.262 -5.887 1.00 22.89 200 GLY D N 1
ATOM 12557 C CA . GLY D 1 203 ? -13.045 -19.965 -4.753 1.00 22.85 200 GLY D CA 1
ATOM 12558 C C . GLY D 1 203 ? -14.010 -18.841 -5.079 1.00 27.03 200 GLY D C 1
ATOM 12559 O O . GLY D 1 203 ? -14.010 -18.294 -6.204 1.00 25.50 200 GLY D O 1
ATOM 12560 N N . THR D 1 204 ? -14.755 -18.446 -4.055 1.00 25.97 201 THR D N 1
ATOM 12561 C CA . THR D 1 204 ? -15.816 -17.447 -4.143 1.00 30.41 201 THR D CA 1
ATOM 12562 C C . THR D 1 204 ? -15.326 -16.050 -4.478 1.00 23.62 201 THR D C 1
ATOM 12563 O O . THR D 1 204 ? -16.014 -15.323 -5.161 1.00 29.13 201 THR D O 1
ATOM 12567 N N . THR D 1 205 ? -14.209 -15.642 -3.906 1.00 23.28 202 THR D N 1
ATOM 12568 C CA . THR D 1 205 ? -13.664 -14.293 -4.088 1.00 23.04 202 THR D CA 1
ATOM 12569 C C . THR D 1 205 ? -12.238 -14.345 -4.624 1.00 21.56 202 THR D C 1
ATOM 12570 O O . THR D 1 205 ? -11.546 -13.304 -4.682 1.00 22.99 202 THR D O 1
ATOM 12574 N N . GLY D 1 206 ? -11.816 -15.528 -5.063 1.00 21.35 203 GLY D N 1
ATOM 12575 C CA . GLY D 1 206 ? -10.502 -15.717 -5.696 1.00 20.50 203 GLY D CA 1
ATOM 12576 C C . GLY D 1 206 ? -9.345 -16.160 -4.800 1.00 21.40 203 GLY D C 1
ATOM 12577 O O . GLY D 1 206 ? -8.183 -16.208 -5.241 1.00 22.34 203 GLY D O 1
ATOM 12578 N N . THR D 1 207 ? -9.601 -16.325 -3.524 1.00 20.59 204 THR D N 1
ATOM 12579 C CA . THR D 1 207 ? -8.524 -16.580 -2.559 1.00 23.92 204 THR D CA 1
ATOM 12580 C C . THR D 1 207 ? -8.214 -18.079 -2.436 1.00 25.24 204 THR D C 1
ATOM 12581 O O . THR D 1 207 ? -7.296 -18.440 -1.732 1.00 27.76 204 THR D O 1
ATOM 12585 N N . GLN D 1 208 ? -9.015 -18.937 -3.062 1.00 26.39 205 GLN D N 1
ATOM 12586 C CA . GLN D 1 208 ? -8.873 -20.398 -2.947 1.00 27.87 205 GLN D CA 1
ATOM 12587 C C . GLN D 1 208 ? -9.069 -20.906 -1.485 1.00 29.01 205 GLN D C 1
ATOM 12588 O O . GLN D 1 208 ? -8.561 -21.989 -1.130 1.00 27.43 205 GLN D O 1
ATOM 12594 N N . ALA D 1 209 ? -9.805 -20.148 -0.666 1.00 27.82 206 ALA D N 1
ATOM 12595 C CA . ALA D 1 209 ? -9.986 -20.491 0.787 1.00 31.48 206 ALA D CA 1
ATOM 12596 C C . ALA D 1 209 ? -10.618 -21.875 0.963 1.00 31.34 206 ALA D C 1
ATOM 12597 O O . ALA D 1 209 ? -10.095 -22.712 1.745 1.00 29.10 206 ALA D O 1
ATOM 12599 N N . SER D 1 210 ? -11.660 -22.152 0.171 1.00 29.70 207 SER D N 1
ATOM 12600 C CA . SER D 1 210 ? -12.290 -23.491 0.180 1.00 33.45 207 SER D CA 1
ATOM 12601 C C . SER D 1 210 ? -11.348 -24.640 -0.164 1.00 36.31 207 SER D C 1
ATOM 12602 O O . SER D 1 210 ? -11.299 -25.631 0.561 1.00 33.64 207 SER D O 1
ATOM 12605 N N . PHE D 1 211 ? -10.575 -24.515 -1.238 1.00 28.48 208 PHE D N 1
ATOM 12606 C CA . PHE D 1 211 ? -9.599 -25.554 -1.567 1.00 29.44 208 PHE D CA 1
ATOM 12607 C C . PHE D 1 211 ? -8.414 -25.695 -0.584 1.00 32.28 208 PHE D C 1
ATOM 12608 O O . PHE D 1 211 ? -7.928 -26.822 -0.341 1.00 29.47 208 PHE D O 1
ATOM 12616 N N . LEU D 1 212 ? -7.929 -24.574 -0.060 1.00 28.64 209 LEU D N 1
ATOM 12617 C CA . LEU D 1 212 ? -6.954 -24.601 0.999 1.00 33.02 209 LEU D CA 1
ATOM 12618 C C . LEU D 1 212 ? -7.413 -25.463 2.172 1.00 37.28 209 LEU D C 1
ATOM 12619 O O . LEU D 1 212 ? -6.616 -26.258 2.701 1.00 37.37 209 LEU D O 1
ATOM 12624 N N . GLN D 1 213 ? -8.659 -25.264 2.598 1.00 33.70 210 GLN D N 1
ATOM 12625 C CA . GLN D 1 213 ? -9.218 -26.013 3.730 1.00 38.12 210 GLN D CA 1
ATOM 12626 C C . GLN D 1 213 ? -9.352 -27.505 3.383 1.00 37.23 210 GLN D C 1
ATOM 12627 O O . GLN D 1 213 ? -8.908 -28.351 4.153 1.00 37.11 210 GLN D O 1
ATOM 12633 N N . LEU D 1 214 ? -9.868 -27.807 2.189 1.00 31.66 211 LEU D N 1
ATOM 12634 C CA . LEU D 1 214 ? -10.006 -29.184 1.735 1.00 35.84 211 LEU D CA 1
ATOM 12635 C C . LEU D 1 214 ? -8.674 -29.902 1.765 1.00 33.39 211 LEU D C 1
ATOM 12636 O O . LEU D 1 214 ? -8.639 -31.064 2.069 1.00 33.47 211 LEU D O 1
ATOM 12641 N N . PHE D 1 215 ? -7.585 -29.215 1.389 1.00 31.75 212 PHE D N 1
ATOM 12642 C CA . PHE D 1 215 ? -6.252 -29.811 1.398 1.00 31.20 212 PHE D CA 1
ATOM 12643 C C . PHE D 1 215 ? -5.519 -29.579 2.716 1.00 28.91 212 PHE D C 1
ATOM 12644 O O . PHE D 1 215 ? -4.319 -29.748 2.782 1.00 29.71 212 PHE D O 1
ATOM 12652 N N . GLU D 1 216 ? -6.235 -29.152 3.756 1.00 35.56 213 GLU D N 1
ATOM 12653 C CA . GLU D 1 216 ? -5.671 -29.028 5.107 1.00 37.43 213 GLU D CA 1
ATOM 12654 C C . GLU D 1 216 ? -4.487 -28.092 5.171 1.00 36.40 213 GLU D C 1
ATOM 12655 O O . GLU D 1 216 ? -3.492 -28.353 5.855 1.00 38.29 213 GLU D O 1
ATOM 12661 N N . GLY D 1 217 ? -4.589 -26.970 4.465 1.00 33.74 214 GLY D N 1
ATOM 12662 C CA . GLY D 1 217 ? -3.552 -25.942 4.514 1.00 32.10 214 GLY D CA 1
ATOM 12663 C C . GLY D 1 217 ? -2.404 -26.188 3.568 1.00 29.60 214 GLY D C 1
ATOM 12664 O O . GLY D 1 217 ? -1.425 -25.468 3.612 1.00 31.54 214 GLY D O 1
ATOM 12665 N N . ASP D 1 218 ? -2.496 -27.203 2.715 1.00 28.85 215 ASP D N 1
ATOM 12666 C CA . ASP D 1 218 ? -1.402 -27.484 1.798 1.00 31.28 215 ASP D CA 1
ATOM 12667 C C . ASP D 1 218 ? -1.453 -26.599 0.506 1.00 30.02 215 ASP D C 1
ATOM 12668 O O . ASP D 1 218 ? -2.067 -26.960 -0.516 1.00 29.01 215 ASP D O 1
ATOM 12673 N N . ASP D 1 219 ? -0.773 -25.466 0.567 1.00 33.18 216 ASP D N 1
ATOM 12674 C CA . ASP D 1 219 ? -0.648 -24.580 -0.580 1.00 30.24 216 ASP D CA 1
ATOM 12675 C C . ASP D 1 219 ? -0.197 -25.269 -1.848 1.00 31.97 216 ASP D C 1
ATOM 12676 O O . ASP D 1 219 ? -0.805 -25.065 -2.912 1.00 28.57 216 ASP D O 1
ATOM 12681 N N . HIS D 1 220 ? 0.846 -26.109 -1.763 1.00 31.17 217 HIS D N 1
ATOM 12682 C CA . HIS D 1 220 ? 1.344 -26.803 -2.945 1.00 31.52 217 HIS D CA 1
ATOM 12683 C C . HIS D 1 220 ? 0.224 -27.622 -3.628 1.00 30.54 217 HIS D C 1
ATOM 12684 O O . HIS D 1 220 ? 0.130 -27.656 -4.860 1.00 31.61 217 HIS D O 1
ATOM 12691 N N . LYS D 1 221 ? -0.650 -28.254 -2.865 1.00 28.75 218 LYS D N 1
ATOM 12692 C CA . LYS D 1 221 ? -1.700 -29.060 -3.488 1.00 29.11 218 LYS D CA 1
ATOM 12693 C C . LYS D 1 221 ? -2.747 -28.158 -4.191 1.00 27.79 218 LYS D C 1
ATOM 12694 O O . LYS D 1 221 ? -3.294 -28.526 -5.224 1.00 26.87 218 LYS D O 1
ATOM 12700 N N . VAL D 1 222 ? -3.011 -26.993 -3.627 1.00 28.23 219 VAL D N 1
ATOM 12701 C CA . VAL D 1 222 ? -3.938 -26.062 -4.277 1.00 26.87 219 VAL D CA 1
ATOM 12702 C C . VAL D 1 222 ? -3.369 -25.609 -5.618 1.00 24.87 219 VAL D C 1
ATOM 12703 O O . VAL D 1 222 ? -4.044 -25.675 -6.621 1.00 26.62 219 VAL D O 1
ATOM 12707 N N . GLU D 1 223 ? -2.108 -25.214 -5.623 1.00 27.57 220 GLU D N 1
ATOM 12708 C CA . GLU D 1 223 ? -1.446 -24.809 -6.858 1.00 27.49 220 GLU D CA 1
ATOM 12709 C C . GLU D 1 223 ? -1.422 -25.925 -7.855 1.00 29.42 220 GLU D C 1
ATOM 12710 O O . GLU D 1 223 ? -1.636 -25.706 -9.054 1.00 28.54 220 GLU D O 1
ATOM 12716 N N . GLN D 1 224 ? -1.157 -27.156 -7.407 1.00 28.95 221 GLN D N 1
ATOM 12717 C CA . GLN D 1 224 ? -1.056 -28.239 -8.351 1.00 29.34 221 GLN D CA 1
ATOM 12718 C C . GLN D 1 224 ? -2.420 -28.491 -8.929 1.00 27.04 221 GLN D C 1
ATOM 12719 O O . GLN D 1 224 ? -2.546 -28.783 -10.093 1.00 29.36 221 GLN D O 1
ATOM 12725 N N . LEU D 1 225 ? -3.441 -28.458 -8.103 1.00 26.54 222 LEU D N 1
ATOM 12726 C CA . LEU D 1 225 ? -4.790 -28.721 -8.622 1.00 26.75 222 LEU D CA 1
ATOM 12727 C C . LEU D 1 225 ? -5.131 -27.712 -9.776 1.00 25.70 222 LEU D C 1
ATOM 12728 O O . LEU D 1 225 ? -5.682 -28.086 -10.827 1.00 25.00 222 LEU D O 1
ATOM 12733 N N . ASP D 1 226 ? -4.782 -26.449 -9.541 1.00 25.03 223 ASP D N 1
ATOM 12734 C CA . ASP D 1 226 ? -5.055 -25.358 -10.479 1.00 29.23 223 ASP D CA 1
ATOM 12735 C C . ASP D 1 226 ? -4.382 -25.681 -11.826 1.00 30.91 223 ASP D C 1
ATOM 12736 O O . ASP D 1 226 ? -5.005 -25.586 -12.884 1.00 33.23 223 ASP D O 1
ATOM 12741 N N . LYS D 1 227 ? -3.146 -26.179 -11.738 1.00 31.42 224 LYS D N 1
ATOM 12742 C CA . LYS D 1 227 ? -2.330 -26.519 -12.899 1.00 31.98 224 LYS D CA 1
ATOM 12743 C C . LYS D 1 227 ? -2.922 -27.742 -13.603 1.00 30.61 224 LYS D C 1
ATOM 12744 O O . LYS D 1 227 ? -3.058 -27.769 -14.835 1.00 29.13 224 LYS D O 1
ATOM 12750 N N . MET D 1 228 ? -3.378 -28.721 -12.835 1.00 25.76 225 MET D N 1
ATOM 12751 C CA . MET D 1 228 ? -3.954 -29.917 -13.446 1.00 26.16 225 MET D CA 1
ATOM 12752 C C . MET D 1 228 ? -5.288 -29.671 -14.184 1.00 22.23 225 MET D C 1
ATOM 12753 O O . MET D 1 228 ? -5.483 -30.204 -15.266 1.00 28.00 225 MET D O 1
ATOM 12758 N N . VAL D 1 229 ? -6.238 -28.944 -13.600 1.00 24.00 226 VAL D N 1
ATOM 12759 C CA . VAL D 1 229 ? -7.478 -28.700 -14.334 1.00 25.14 226 VAL D CA 1
ATOM 12760 C C . VAL D 1 229 ? -7.203 -27.842 -15.579 1.00 22.96 226 VAL D C 1
ATOM 12761 O O . VAL D 1 229 ? -7.793 -28.070 -16.604 1.00 24.84 226 VAL D O 1
ATOM 12765 N N . THR D 1 230 ? -6.271 -26.905 -15.472 1.00 26.43 227 THR D N 1
ATOM 12766 C CA . THR D 1 230 ? -5.873 -26.045 -16.595 1.00 25.05 227 THR D CA 1
ATOM 12767 C C . THR D 1 230 ? -5.359 -26.918 -17.750 1.00 28.33 227 THR D C 1
ATOM 12768 O O . THR D 1 230 ? -5.882 -26.816 -18.876 1.00 25.15 227 THR D O 1
ATOM 12772 N N . GLU D 1 231 ? -4.433 -27.864 -17.445 1.00 26.18 228 GLU D N 1
ATOM 12773 C CA . GLU D 1 231 ? -3.926 -28.787 -18.472 1.00 27.93 228 GLU D CA 1
ATOM 12774 C C . GLU D 1 231 ? -4.978 -29.723 -19.037 1.00 26.25 228 GLU D C 1
ATOM 12775 O O . GLU D 1 231 ? -5.010 -29.939 -20.242 1.00 26.02 228 GLU D O 1
ATOM 12781 N N . LYS D 1 232 ? -5.871 -30.240 -18.196 1.00 28.00 229 LYS D N 1
ATOM 12782 C CA . LYS D 1 232 ? -6.931 -31.135 -18.674 1.00 26.30 229 LYS D CA 1
ATOM 12783 C C . LYS D 1 232 ? -7.878 -30.394 -19.643 1.00 27.94 229 LYS D C 1
ATOM 12784 O O . LYS D 1 232 ? -8.343 -30.954 -20.636 1.00 24.68 229 LYS D O 1
ATOM 12790 N N . ALA D 1 233 ? -8.108 -29.113 -19.371 1.00 26.34 230 ALA D N 1
ATOM 12791 C CA . ALA D 1 233 ? -8.956 -28.276 -20.239 1.00 26.26 230 ALA D CA 1
ATOM 12792 C C . ALA D 1 233 ? -8.181 -27.804 -21.502 1.00 29.12 230 ALA D C 1
ATOM 12793 O O . ALA D 1 233 ? -8.740 -27.084 -22.328 1.00 28.26 230 ALA D O 1
ATOM 12795 N N . GLY D 1 234 ? -6.870 -28.091 -21.592 1.00 28.17 231 GLY D N 1
ATOM 12796 C CA . GLY D 1 234 ? -6.077 -27.748 -22.786 1.00 28.96 231 GLY D CA 1
ATOM 12797 C C . GLY D 1 234 ? -5.612 -26.291 -22.888 1.00 27.46 231 GLY D C 1
ATOM 12798 O O . GLY D 1 234 ? -5.186 -25.835 -23.938 1.00 25.89 231 GLY D O 1
ATOM 12799 N N . PHE D 1 235 ? -5.682 -25.571 -21.793 1.00 22.61 232 PHE D N 1
ATOM 12800 C CA . PHE D 1 235 ? -5.139 -24.234 -21.708 1.00 24.20 232 PHE D CA 1
ATOM 12801 C C . PHE D 1 235 ? -3.659 -24.340 -21.296 1.00 26.06 232 PHE D C 1
ATOM 12802 O O . PHE D 1 235 ? -3.288 -25.224 -20.561 1.00 23.97 232 PHE D O 1
ATOM 12810 N N . LYS D 1 236 ? -2.816 -23.452 -21.809 1.00 28.21 233 LYS D N 1
ATOM 12811 C CA . LYS D 1 236 ? -1.407 -23.400 -21.398 1.00 30.62 233 LYS D CA 1
ATOM 12812 C C . LYS D 1 236 ? -1.261 -22.766 -20.060 1.00 30.23 233 LYS D C 1
ATOM 12813 O O . LYS D 1 236 ? -0.348 -23.103 -19.329 1.00 25.94 233 LYS D O 1
ATOM 12819 N N . ARG D 1 237 ? -2.105 -21.784 -19.743 1.00 24.06 234 ARG D N 1
ATOM 12820 C CA . ARG D 1 237 ? -1.865 -20.979 -18.608 1.00 25.12 234 ARG D CA 1
ATOM 12821 C C . ARG D 1 237 ? -3.133 -20.672 -17.819 1.00 26.02 234 ARG D C 1
ATOM 12822 O O . ARG D 1 237 ? -4.191 -20.436 -18.407 1.00 24.55 234 ARG D O 1
ATOM 12830 N N . ALA D 1 238 ? -3.015 -20.608 -16.498 1.00 23.69 235 ALA D N 1
ATOM 12831 C CA . ALA D 1 238 ? -4.077 -20.092 -15.634 1.00 23.95 235 ALA D CA 1
ATOM 12832 C C . ALA D 1 238 ? -3.730 -18.731 -15.033 1.00 23.61 235 ALA D C 1
ATOM 12833 O O . ALA D 1 238 ? -2.550 -18.421 -14.822 1.00 25.98 235 ALA D O 1
ATOM 12835 N N . PHE D 1 239 ? -4.746 -17.912 -14.710 1.00 21.40 236 PHE D N 1
ATOM 12836 C CA . PHE D 1 239 ? -4.537 -16.777 -13.890 1.00 22.08 236 PHE D CA 1
ATOM 12837 C C . PHE D 1 239 ? -3.958 -17.211 -12.528 1.00 23.41 236 PHE D C 1
ATOM 12838 O O . PHE D 1 239 ? -4.269 -18.288 -12.012 1.00 24.65 236 PHE D O 1
ATOM 12846 N N . ILE D 1 240 ? -3.080 -16.398 -11.999 1.00 20.45 237 ILE D N 1
ATOM 12847 C CA . ILE D 1 240 ? -2.765 -16.383 -10.572 1.00 23.29 237 ILE D CA 1
ATOM 12848 C C . ILE D 1 240 ? -3.797 -15.550 -9.842 1.00 22.15 237 ILE D C 1
ATOM 12849 O O . ILE D 1 240 ? -4.349 -15.991 -8.842 1.00 28.35 237 ILE D O 1
ATOM 12854 N N . ILE D 1 241 ? -4.094 -14.370 -10.388 1.00 23.53 238 ILE D N 1
ATOM 12855 C CA . ILE D 1 241 ? -4.982 -13.366 -9.767 1.00 24.28 238 ILE D CA 1
ATOM 12856 C C . ILE D 1 241 ? -6.355 -13.369 -10.448 1.00 24.72 238 ILE D C 1
ATOM 12857 O O . ILE D 1 241 ? -6.439 -13.187 -11.662 1.00 25.73 238 ILE D O 1
ATOM 12862 N N . THR D 1 242 ? -7.402 -13.564 -9.640 1.00 24.02 239 THR D N 1
ATOM 12863 C CA . THR D 1 242 ? -8.806 -13.372 -10.004 1.00 21.22 239 THR D CA 1
ATOM 12864 C C . THR D 1 242 ? -9.551 -12.920 -8.771 1.00 24.72 239 THR D C 1
ATOM 12865 O O . THR D 1 242 ? -9.099 -13.146 -7.626 1.00 24.14 239 THR D O 1
ATOM 12869 N N . GLY D 1 243 ? -10.716 -12.311 -9.000 1.00 24.05 240 GLY D N 1
ATOM 12870 C CA . GLY D 1 243 ? -11.789 -12.257 -8.011 1.00 23.36 240 GLY D CA 1
ATOM 12871 C C . GLY D 1 243 ? -12.540 -13.540 -8.168 1.00 22.03 240 GLY D C 1
ATOM 12872 O O . GLY D 1 243 ? -11.938 -14.576 -8.330 1.00 22.09 240 GLY D O 1
ATOM 12873 N N . GLN D 1 244 ? -13.871 -13.462 -8.190 1.00 23.08 241 GLN D N 1
ATOM 12874 C CA . GLN D 1 244 ? -14.698 -14.611 -8.393 1.00 25.58 241 GLN D CA 1
ATOM 12875 C C . GLN D 1 244 ? -14.506 -15.200 -9.767 1.00 24.43 241 GLN D C 1
ATOM 12876 O O . GLN D 1 244 ? -14.540 -16.434 -9.932 1.00 23.07 241 GLN D O 1
ATOM 12882 N N . THR D 1 245 ? -14.244 -14.349 -10.741 1.00 23.48 242 THR D N 1
ATOM 12883 C CA . THR D 1 245 ? -14.208 -14.794 -12.166 1.00 23.27 242 THR D CA 1
ATOM 12884 C C . THR D 1 245 ? -12.962 -14.241 -12.847 1.00 20.83 242 THR D C 1
ATOM 12885 O O . THR D 1 245 ? -12.229 -13.440 -12.262 1.00 20.91 242 THR D O 1
ATOM 12889 N N . TYR D 1 246 ? -12.728 -14.671 -14.091 1.00 19.76 243 TYR D N 1
ATOM 12890 C CA . TYR D 1 246 ? -11.700 -14.050 -14.897 1.00 18.92 243 TYR D CA 1
ATOM 12891 C C . TYR D 1 246 ? -12.048 -12.595 -15.037 1.00 20.07 243 TYR D C 1
ATOM 12892 O O . TYR D 1 246 ? -13.242 -12.243 -15.129 1.00 21.09 243 TYR D O 1
ATOM 12901 N N . THR D 1 247 ? -11.039 -11.742 -15.073 1.00 19.44 244 THR D N 1
ATOM 12902 C CA . THR D 1 247 ? -11.324 -10.318 -15.241 1.00 20.90 244 THR D CA 1
ATOM 12903 C C . THR D 1 247 ? -12.170 -10.066 -16.521 1.00 19.89 244 THR D C 1
ATOM 12904 O O . THR D 1 247 ? -11.855 -10.554 -17.625 1.00 17.57 244 THR D O 1
ATOM 12908 N N . ARG D 1 248 ? -13.194 -9.243 -16.381 1.00 19.04 245 ARG D N 1
ATOM 12909 C CA . ARG D 1 248 ? -14.072 -8.980 -17.538 1.00 19.02 245 ARG D CA 1
ATOM 12910 C C . ARG D 1 248 ? -13.394 -8.113 -18.602 1.00 16.87 245 ARG D C 1
ATOM 12911 O O . ARG D 1 248 ? -13.943 -7.948 -19.671 1.00 18.77 245 ARG D O 1
ATOM 12919 N N . LYS D 1 249 ? -12.186 -7.630 -18.345 1.00 18.82 246 LYS D N 1
ATOM 12920 C CA . LYS D 1 249 ? -11.324 -7.062 -19.407 1.00 18.93 246 LYS D CA 1
ATOM 12921 C C . LYS D 1 249 ? -11.065 -8.028 -20.568 1.00 19.89 246 LYS D C 1
ATOM 12922 O O . LYS D 1 249 ? -10.950 -7.623 -21.714 1.00 22.19 246 LYS D O 1
ATOM 12928 N N . VAL D 1 250 ? -11.046 -9.321 -20.295 1.00 18.58 247 VAL D N 1
ATOM 12929 C CA . VAL D 1 250 ? -10.996 -10.330 -21.309 1.00 20.45 247 VAL D CA 1
ATOM 12930 C C . VAL D 1 250 ? -12.126 -10.217 -22.332 1.00 20.46 247 VAL D C 1
ATOM 12931 O O . VAL D 1 250 ? -11.913 -10.442 -23.514 1.00 18.90 247 VAL D O 1
ATOM 12935 N N . ASP D 1 251 ? -13.348 -9.962 -21.874 1.00 18.85 248 ASP D N 1
ATOM 12936 C CA . ASP D 1 251 ? -14.470 -9.946 -22.802 1.00 18.79 248 ASP D CA 1
ATOM 12937 C C . ASP D 1 251 ? -14.328 -8.716 -23.728 1.00 17.25 248 ASP D C 1
ATOM 12938 O O . ASP D 1 251 ? -14.696 -8.806 -24.909 1.00 18.01 248 ASP D O 1
ATOM 12943 N N . ILE D 1 252 ? -13.707 -7.630 -23.217 1.00 18.78 249 ILE D N 1
ATOM 12944 C CA . ILE D 1 252 ? -13.337 -6.436 -24.037 1.00 17.09 249 ILE D CA 1
ATOM 12945 C C . ILE D 1 252 ? -12.322 -6.837 -25.090 1.00 19.80 249 ILE D C 1
ATOM 12946 O O . ILE D 1 252 ? -12.526 -6.593 -26.292 1.00 18.28 249 ILE D O 1
ATOM 12951 N N . GLU D 1 253 ? -11.277 -7.556 -24.684 1.00 20.27 250 GLU D N 1
ATOM 12952 C CA . GLU D 1 253 ? -10.264 -8.022 -25.679 1.00 21.13 250 GLU D CA 1
ATOM 12953 C C . GLU D 1 253 ? -10.892 -8.804 -26.826 1.00 20.88 250 GLU D C 1
ATOM 12954 O O . GLU D 1 253 ? -10.583 -8.563 -27.991 1.00 20.92 250 GLU D O 1
ATOM 12960 N N . VAL D 1 254 ? -11.774 -9.747 -26.509 1.00 17.79 251 VAL D N 1
ATOM 12961 C CA . VAL D 1 254 ? -12.335 -10.632 -27.500 1.00 17.74 251 VAL D CA 1
ATOM 12962 C C . VAL D 1 254 ? -13.319 -9.863 -28.403 1.00 18.65 251 VAL D C 1
ATOM 12963 O O . VAL D 1 254 ? -13.210 -9.936 -29.589 1.00 18.31 251 VAL D O 1
ATOM 12967 N N . LEU D 1 255 ? -14.258 -9.123 -27.828 1.00 17.16 252 LEU D N 1
ATOM 12968 C CA . LEU D 1 255 ? -15.234 -8.435 -28.656 1.00 19.78 252 LEU D CA 1
ATOM 12969 C C . LEU D 1 255 ? -14.676 -7.228 -29.395 1.00 17.21 252 LEU D C 1
ATOM 12970 O O . LEU D 1 255 ? -15.217 -6.880 -30.432 1.00 18.34 252 LEU D O 1
ATOM 12975 N N . SER D 1 256 ? -13.571 -6.656 -28.921 1.00 18.55 253 SER D N 1
ATOM 12976 C CA . SER D 1 256 ? -12.868 -5.589 -29.651 1.00 17.97 253 SER D CA 1
ATOM 12977 C C . SER D 1 256 ? -12.279 -6.116 -30.923 1.00 17.19 253 SER D C 1
ATOM 12978 O O . SER D 1 256 ? -12.390 -5.466 -31.957 1.00 18.21 253 SER D O 1
ATOM 12981 N N A VAL D 1 257 ? -11.642 -7.296 -30.895 0.50 16.83 254 VAL D N 1
ATOM 12982 N N B VAL D 1 257 ? -11.658 -7.290 -30.854 0.50 17.25 254 VAL D N 1
ATOM 12983 C CA A VAL D 1 257 ? -11.123 -7.846 -32.139 0.50 17.28 254 VAL D CA 1
ATOM 12984 C CA B VAL D 1 257 ? -11.144 -7.921 -32.029 0.50 17.75 254 VAL D CA 1
ATOM 12985 C C A VAL D 1 257 ? -12.233 -8.266 -33.116 0.50 17.75 254 VAL D C 1
ATOM 12986 C C B VAL D 1 257 ? -12.229 -8.244 -33.072 0.50 18.14 254 VAL D C 1
ATOM 12987 O O A VAL D 1 257 ? -12.075 -8.114 -34.347 0.50 16.17 254 VAL D O 1
ATOM 12988 O O B VAL D 1 257 ? -12.029 -8.058 -34.294 0.50 16.68 254 VAL D O 1
ATOM 12995 N N . LEU D 1 258 ? -13.381 -8.690 -32.589 1.00 16.37 255 LEU D N 1
ATOM 12996 C CA . LEU D 1 258 ? -14.505 -8.992 -33.450 1.00 16.73 255 LEU D CA 1
ATOM 12997 C C . LEU D 1 258 ? -15.087 -7.702 -34.044 1.00 15.04 255 LEU D C 1
ATOM 12998 O O . LEU D 1 258 ? -15.478 -7.681 -35.202 1.00 16.61 255 LEU D O 1
ATOM 13003 N N . ALA D 1 259 ? -15.229 -6.661 -33.213 1.00 16.61 256 ALA D N 1
ATOM 13004 C CA . ALA D 1 259 ? -15.619 -5.312 -33.709 1.00 15.43 256 ALA D CA 1
ATOM 13005 C C . ALA D 1 259 ? -14.751 -4.812 -34.861 1.00 16.02 256 ALA D C 1
ATOM 13006 O O . ALA D 1 259 ? -15.258 -4.380 -35.919 1.00 18.52 256 ALA D O 1
ATOM 13008 N N . SER D 1 260 ? -13.444 -4.968 -34.712 1.00 17.10 257 SER D N 1
ATOM 13009 C CA . SER D 1 260 ? -12.515 -4.585 -35.759 1.00 16.80 257 SER D CA 1
ATOM 13010 C C . SER D 1 260 ? -12.676 -5.382 -37.052 1.00 15.10 257 SER D C 1
ATOM 13011 O O . SER D 1 260 ? -12.617 -4.814 -38.114 1.00 17.19 257 SER D O 1
ATOM 13014 N N . LEU D 1 261 ? -12.884 -6.710 -36.932 1.00 14.53 258 LEU D N 1
ATOM 13015 C CA . LEU D 1 261 ? -13.231 -7.555 -38.013 1.00 15.38 258 LEU D CA 1
ATOM 13016 C C . LEU D 1 261 ? -14.456 -7.036 -38.707 1.00 14.53 258 LEU D C 1
ATOM 13017 O O . LEU D 1 261 ? -14.523 -7.011 -39.948 1.00 16.36 258 LEU D O 1
ATOM 13022 N N . GLY D 1 262 ? -15.456 -6.695 -37.927 1.00 13.90 259 GLY D N 1
ATOM 13023 C CA . GLY D 1 262 ? -16.689 -6.091 -38.517 1.00 15.44 259 GLY D CA 1
ATOM 13024 C C . GLY D 1 262 ? -16.398 -4.851 -39.340 1.00 14.71 259 GLY D C 1
ATOM 13025 O O . GLY D 1 262 ? -16.894 -4.716 -40.449 1.00 18.15 259 GLY D O 1
ATOM 13026 N N . ALA D 1 263 ? -15.530 -3.982 -38.852 1.00 14.03 260 ALA D N 1
ATOM 13027 C CA . ALA D 1 263 ? -15.157 -2.795 -39.620 1.00 15.88 260 ALA D CA 1
ATOM 13028 C C . ALA D 1 263 ? -14.500 -3.123 -40.955 1.00 16.81 260 ALA D C 1
ATOM 13029 O O . ALA D 1 263 ? -14.824 -2.503 -41.965 1.00 15.99 260 ALA D O 1
ATOM 13031 N N . SER D 1 264 ? -13.591 -4.086 -40.953 1.00 18.13 261 SER D N 1
ATOM 13032 C CA . SER D 1 264 ? -12.982 -4.594 -42.157 1.00 17.37 261 SER D CA 1
ATOM 13033 C C . SER D 1 264 ? -13.994 -5.096 -43.175 1.00 16.67 261 SER D C 1
ATOM 13034 O O . SER D 1 264 ? -13.901 -4.760 -44.373 1.00 16.35 261 SER D O 1
ATOM 13037 N N . VAL D 1 265 ? -14.917 -5.944 -42.724 1.00 15.52 262 VAL D N 1
ATOM 13038 C CA . VAL D 1 265 ? -15.867 -6.548 -43.634 1.00 16.76 262 VAL D CA 1
ATOM 13039 C C . VAL D 1 265 ? -16.847 -5.499 -44.169 1.00 15.81 262 VAL D C 1
ATOM 13040 O O . VAL D 1 265 ? -17.192 -5.517 -45.323 1.00 13.55 262 VAL D O 1
ATOM 13044 N N . HIS D 1 266 ? -17.259 -4.595 -43.310 1.00 16.01 263 HIS D N 1
ATOM 13045 C CA . HIS D 1 266 ? -18.144 -3.481 -43.735 1.00 17.08 263 HIS D CA 1
ATOM 13046 C C . HIS D 1 266 ? -17.471 -2.667 -44.856 1.00 16.01 263 HIS D C 1
ATOM 13047 O O . HIS D 1 266 ? -18.074 -2.384 -45.879 1.00 15.59 263 HIS D O 1
ATOM 13054 N N . LYS D 1 267 ? -16.174 -2.403 -44.711 1.00 14.41 264 LYS D N 1
ATOM 13055 C CA . LYS D 1 267 ? -15.465 -1.697 -45.748 1.00 15.84 264 LYS D CA 1
ATOM 13056 C C . LYS D 1 267 ? -15.356 -2.469 -47.039 1.00 15.88 264 LYS D C 1
ATOM 13057 O O . LYS D 1 267 ? -15.627 -1.916 -48.099 1.00 15.63 264 LYS D O 1
ATOM 13063 N N . ILE D 1 268 ? -14.995 -3.756 -46.979 1.00 15.81 265 ILE D N 1
ATOM 13064 C CA . ILE D 1 268 ? -14.831 -4.580 -48.188 1.00 16.17 265 ILE D CA 1
ATOM 13065 C C . ILE D 1 268 ? -16.156 -4.719 -48.926 1.00 15.58 265 ILE D C 1
ATOM 13066 O O . ILE D 1 268 ? -16.227 -4.537 -50.145 1.00 14.69 265 ILE D O 1
ATOM 13071 N N . CYS D 1 269 ? -17.211 -5.015 -48.178 1.00 15.03 266 CYS D N 1
ATOM 13072 C CA . CYS D 1 269 ? -18.510 -5.205 -48.782 1.00 14.60 266 CYS D CA 1
ATOM 13073 C C . CYS D 1 269 ? -19.146 -3.905 -49.258 1.00 15.00 266 CYS D C 1
ATOM 13074 O O . CYS D 1 269 ? -19.904 -3.927 -50.279 1.00 14.96 266 CYS D O 1
ATOM 13077 N N . THR D 1 270 ? -18.772 -2.774 -48.636 1.00 15.00 267 THR D N 1
ATOM 13078 C CA . THR D 1 270 ? -19.139 -1.491 -49.210 1.00 13.95 267 THR D CA 1
ATOM 13079 C C . THR D 1 270 ? -18.462 -1.298 -50.598 1.00 15.02 267 THR D C 1
ATOM 13080 O O . THR D 1 270 ? -19.123 -0.899 -51.570 1.00 14.24 267 THR D O 1
ATOM 13084 N N . ASP D 1 271 ? -17.151 -1.554 -50.693 1.00 14.77 268 ASP D N 1
ATOM 13085 C CA . ASP D 1 271 ? -16.439 -1.450 -51.984 1.00 15.70 268 ASP D CA 1
ATOM 13086 C C . ASP D 1 271 ? -17.105 -2.322 -53.026 1.00 14.39 268 ASP D C 1
ATOM 13087 O O . ASP D 1 271 ? -17.288 -1.908 -54.138 1.00 15.01 268 ASP D O 1
ATOM 13092 N N . ILE D 1 272 ? -17.458 -3.557 -52.648 1.00 16.01 269 ILE D N 1
ATOM 13093 C CA . ILE D 1 272 ? -18.073 -4.463 -53.555 1.00 16.31 269 ILE D CA 1
ATOM 13094 C C . ILE D 1 272 ? -19.432 -3.947 -54.066 1.00 14.94 269 ILE D C 1
ATOM 13095 O O . ILE D 1 272 ? -19.732 -3.989 -55.264 1.00 16.27 269 ILE D O 1
ATOM 13100 N N . ARG D 1 273 ? -20.230 -3.409 -53.162 1.00 14.68 270 ARG D N 1
ATOM 13101 C CA . ARG D 1 273 ? -21.505 -2.808 -53.558 1.00 14.84 270 ARG D CA 1
ATOM 13102 C C . ARG D 1 273 ? -21.350 -1.620 -54.524 1.00 15.43 270 ARG D C 1
ATOM 13103 O O . ARG D 1 273 ? -22.154 -1.450 -55.453 1.00 15.65 270 ARG D O 1
ATOM 13111 N N . LEU D 1 274 ? -20.322 -0.805 -54.306 1.00 13.78 271 LEU D N 1
ATOM 13112 C CA . LEU D 1 274 ? -20.033 0.291 -55.223 1.00 15.44 271 LEU D CA 1
ATOM 13113 C C . LEU D 1 274 ? -19.543 -0.224 -56.564 1.00 15.15 271 LEU D C 1
ATOM 13114 O O . LEU D 1 274 ? -19.984 0.229 -57.609 1.00 15.61 271 LEU D O 1
ATOM 13119 N N . LEU D 1 275 ? -18.663 -1.217 -56.550 1.00 14.66 272 LEU D N 1
ATOM 13120 C CA . LEU D 1 275 ? -18.257 -1.867 -57.817 1.00 13.55 272 LEU D CA 1
ATOM 13121 C C . LEU D 1 275 ? -19.412 -2.480 -58.594 1.00 14.41 272 LEU D C 1
ATOM 13122 O O . LEU D 1 275 ? -19.450 -2.409 -59.847 1.00 14.89 272 LEU D O 1
ATOM 13127 N N . ALA D 1 276 ? -20.381 -3.039 -57.862 1.00 15.24 273 ALA D N 1
ATOM 13128 C CA . ALA D 1 276 ? -21.579 -3.572 -58.471 1.00 14.16 273 ALA D CA 1
ATOM 13129 C C . ALA D 1 276 ? -22.438 -2.484 -59.161 1.00 17.57 273 ALA D C 1
ATOM 13130 O O . ALA D 1 276 ? -22.929 -2.704 -60.309 1.00 15.52 273 ALA D O 1
ATOM 13132 N N . ASN D 1 277 ? -22.549 -1.302 -58.545 1.00 16.26 274 ASN D N 1
ATOM 13133 C CA . ASN D 1 277 ? -23.225 -0.177 -59.212 1.00 17.09 274 ASN D CA 1
ATOM 13134 C C . ASN D 1 277 ? -22.493 0.180 -60.507 1.00 17.64 274 ASN D C 1
ATOM 13135 O O . ASN D 1 277 ? -23.101 0.373 -61.527 1.00 16.58 274 ASN D O 1
ATOM 13140 N N . LEU D 1 278 ? -21.164 0.247 -60.431 1.00 17.01 275 LEU D N 1
ATOM 13141 C CA . LEU D 1 278 ? -20.330 0.527 -61.600 1.00 17.15 275 LEU D CA 1
ATOM 13142 C C . LEU D 1 278 ? -20.325 -0.587 -62.658 1.00 16.25 275 LEU D C 1
ATOM 13143 O O . LEU D 1 278 ? -19.796 -0.381 -63.713 1.00 20.31 275 LEU D O 1
ATOM 13148 N N . LYS D 1 279 ? -20.889 -1.767 -62.340 1.00 16.88 276 LYS D N 1
ATOM 13149 C CA . LYS D 1 279 ? -20.934 -2.964 -63.210 1.00 17.34 276 LYS D CA 1
ATOM 13150 C C . LYS D 1 279 ? -19.534 -3.508 -63.504 1.00 16.67 276 LYS D C 1
ATOM 13151 O O . LYS D 1 279 ? -19.360 -4.194 -64.476 1.00 17.08 276 LYS D O 1
ATOM 13157 N N . GLU D 1 280 ? -18.563 -3.234 -62.614 1.00 19.18 277 GLU D N 1
ATOM 13158 C CA . GLU D 1 280 ? -17.194 -3.750 -62.786 1.00 17.75 277 GLU D CA 1
ATOM 13159 C C . GLU D 1 280 ? -17.045 -5.107 -62.151 1.00 20.23 277 GLU D C 1
ATOM 13160 O O . GLU D 1 280 ? -16.254 -5.920 -62.617 1.00 18.31 277 GLU D O 1
ATOM 13166 N N . MET D 1 281 ? -17.771 -5.324 -61.059 1.00 20.04 278 MET D N 1
ATOM 13167 C CA . MET D 1 281 ? -17.698 -6.550 -60.302 1.00 22.03 278 MET D CA 1
ATOM 13168 C C . MET D 1 281 ? -19.096 -6.845 -59.819 1.00 23.83 278 MET D C 1
ATOM 13169 O O . MET D 1 281 ? -19.859 -5.893 -59.512 1.00 22.89 278 MET D O 1
ATOM 13174 N N . GLU D 1 282 ? -19.435 -8.131 -59.765 1.00 18.56 279 GLU D N 1
ATOM 13175 C CA . GLU D 1 282 ? -20.682 -8.578 -59.120 1.00 20.07 279 GLU D CA 1
ATOM 13176 C C . GLU D 1 282 ? -20.469 -9.783 -58.238 1.00 21.81 279 GLU D C 1
ATOM 13177 O O . GLU D 1 282 ? -19.481 -10.522 -58.406 1.00 20.32 279 GLU D O 1
ATOM 13183 N N . GLU D 1 283 ? -21.414 -10.029 -57.329 1.00 18.35 280 GLU D N 1
ATOM 13184 C CA . GLU D 1 283 ? -21.389 -11.254 -56.549 1.00 18.43 280 GLU D CA 1
ATOM 13185 C C . GLU D 1 283 ? -21.568 -12.490 -57.435 1.00 18.75 280 GLU D C 1
ATOM 13186 O O . GLU D 1 283 ? -22.109 -12.395 -58.554 1.00 20.31 280 GLU D O 1
ATOM 13192 N N . PRO D 1 284 ? -21.051 -13.648 -56.981 1.00 19.20 281 PRO D N 1
ATOM 13193 C CA . PRO D 1 284 ? -21.140 -14.862 -57.786 1.00 21.43 281 PRO D CA 1
ATOM 13194 C C . PRO D 1 284 ? -22.523 -15.206 -58.328 1.00 21.71 281 PRO D C 1
ATOM 13195 O O . PRO D 1 284 ? -23.543 -15.038 -57.631 1.00 21.63 281 PRO D O 1
ATOM 13199 N N . PHE D 1 285 ? -22.577 -15.701 -59.562 1.00 23.11 282 PHE D N 1
ATOM 13200 C CA . PHE D 1 285 ? -23.852 -16.276 -60.056 1.00 26.37 282 PHE D CA 1
ATOM 13201 C C . PHE D 1 285 ? -24.295 -17.410 -59.113 1.00 26.59 282 PHE D C 1
ATOM 13202 O O . PHE D 1 285 ? -23.474 -18.112 -58.525 1.00 28.91 282 PHE D O 1
ATOM 13210 N N . GLU D 1 286 ? -25.593 -17.511 -58.891 1.00 26.08 283 GLU D N 1
ATOM 13211 C CA . GLU D 1 286 ? -26.146 -18.460 -57.928 1.00 28.87 283 GLU D CA 1
ATOM 13212 C C . GLU D 1 286 ? -26.796 -19.581 -58.728 1.00 31.16 283 GLU D C 1
ATOM 13213 O O . GLU D 1 286 ? -26.995 -19.437 -59.931 1.00 34.65 283 GLU D O 1
ATOM 13219 N N . LYS D 1 287 ? -27.094 -20.701 -58.080 1.00 37.99 284 LYS D N 1
ATOM 13220 C CA . LYS D 1 287 ? -27.444 -21.915 -58.830 1.00 46.97 284 LYS D CA 1
ATOM 13221 C C . LYS D 1 287 ? -28.612 -21.630 -59.772 1.00 48.68 284 LYS D C 1
ATOM 13222 O O . LYS D 1 287 ? -29.582 -20.964 -59.381 1.00 44.08 284 LYS D O 1
ATOM 13228 N N . GLN D 1 288 ? -28.484 -22.090 -61.024 1.00 61.97 285 GLN D N 1
ATOM 13229 C CA . GLN D 1 288 ? -29.536 -21.906 -62.033 1.00 68.75 285 GLN D CA 1
ATOM 13230 C C . GLN D 1 288 ? -30.829 -22.635 -61.619 1.00 65.58 285 GLN D C 1
ATOM 13231 O O . GLN D 1 288 ? -30.785 -23.757 -61.114 1.00 67.07 285 GLN D O 1
ATOM 13237 N N . GLN D 1 289 ? -31.967 -21.980 -61.802 1.00 60.82 286 GLN D N 1
ATOM 13238 C CA . GLN D 1 289 ? -33.252 -22.635 -61.626 1.00 73.66 286 GLN D CA 1
ATOM 13239 C C . GLN D 1 289 ? -33.768 -23.023 -63.016 1.00 72.77 286 GLN D C 1
ATOM 13240 O O . GLN D 1 289 ? -33.615 -22.261 -63.977 1.00 81.41 286 GLN D O 1
ATOM 13246 N N . ILE D 1 290 ? -34.356 -24.214 -63.118 1.00 69.94 287 ILE D N 1
ATOM 13247 C CA . ILE D 1 290 ? -34.526 -24.911 -64.415 1.00 68.77 287 ILE D CA 1
ATOM 13248 C C . ILE D 1 290 ? -35.511 -24.180 -65.354 1.00 73.08 287 ILE D C 1
ATOM 13249 O O . ILE D 1 290 ? -36.723 -24.426 -65.308 1.00 73.68 287 ILE D O 1
ATOM 13254 N N . GLY D 1 291 ? -34.975 -23.271 -66.183 1.00 74.53 288 GLY D N 1
ATOM 13255 C CA . GLY D 1 291 ? -35.756 -22.532 -67.198 1.00 71.39 288 GLY D CA 1
ATOM 13256 C C . GLY D 1 291 ? -36.013 -21.079 -66.841 1.00 65.73 288 GLY D C 1
ATOM 13257 O O . GLY D 1 291 ? -35.261 -20.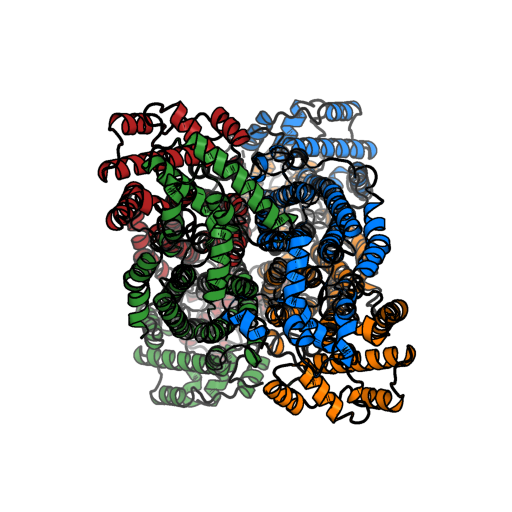475 -66.075 1.00 68.10 288 GLY D O 1
ATOM 13258 N N . PRO D 1 296 ? -30.022 -12.571 -65.483 1.00 46.70 293 PRO D N 1
ATOM 13259 C CA . PRO D 1 296 ? -30.722 -11.289 -65.464 1.00 43.73 293 PRO D CA 1
ATOM 13260 C C . PRO D 1 296 ? -29.741 -10.118 -65.566 1.00 37.47 293 PRO D C 1
ATOM 13261 O O . PRO D 1 296 ? -28.615 -10.188 -65.068 1.00 36.80 293 PRO D O 1
ATOM 13265 N N . TYR D 1 297 ? -30.196 -9.059 -66.213 1.00 36.59 294 TYR D N 1
ATOM 13266 C CA . TYR D 1 297 ? -29.407 -7.849 -66.385 1.00 34.61 294 TYR D CA 1
ATOM 13267 C C . TYR D 1 297 ? -29.103 -7.216 -65.042 1.00 32.61 294 TYR D C 1
ATOM 13268 O O . TYR D 1 297 ? -27.956 -6.851 -64.789 1.00 30.91 294 TYR D O 1
ATOM 13277 N N . LYS D 1 298 ? -30.139 -7.058 -64.214 1.00 33.39 295 LYS D N 1
ATOM 13278 C CA . LYS D 1 298 ? -30.020 -6.343 -62.948 1.00 32.87 295 LYS D CA 1
ATOM 13279 C C . LYS D 1 298 ? -29.825 -7.261 -61.764 1.00 27.65 295 LYS D C 1
ATOM 13280 O O . LYS D 1 298 ? -30.692 -8.063 -61.441 1.00 27.61 295 LYS D O 1
ATOM 13286 N N . ARG D 1 299 ? -28.769 -7.024 -61.026 1.00 23.93 296 ARG D N 1
ATOM 13287 C CA . ARG D 1 299 ? -28.363 -7.915 -59.961 1.00 22.60 296 ARG D CA 1
ATOM 13288 C C . ARG D 1 299 ? -28.001 -7.065 -58.775 1.00 21.22 296 ARG D C 1
ATOM 13289 O O . ARG D 1 299 ? -27.282 -6.053 -58.921 1.00 20.20 296 ARG D O 1
ATOM 13297 N N . ASN D 1 300 ? -28.521 -7.434 -57.624 1.00 19.50 297 ASN D N 1
ATOM 13298 C CA . ASN D 1 300 ? -28.328 -6.681 -56.412 1.00 21.73 297 ASN D CA 1
ATOM 13299 C C . ASN D 1 300 ? -27.281 -7.415 -55.577 1.00 20.03 297 ASN D C 1
ATOM 13300 O O . ASN D 1 300 ? -27.331 -8.639 -55.461 1.00 19.07 297 ASN D O 1
ATOM 13305 N N . PRO D 1 301 ? -26.357 -6.672 -54.966 1.00 16.49 298 PRO D N 1
ATOM 13306 C CA . PRO D 1 301 ? -25.333 -7.289 -54.138 1.00 15.82 298 PRO D CA 1
ATOM 13307 C C . PRO D 1 301 ? -25.836 -7.568 -52.748 1.00 16.01 298 PRO D C 1
ATOM 13308 O O . PRO D 1 301 ? -25.394 -6.975 -51.738 1.00 17.62 298 PRO D O 1
ATOM 13312 N N . MET D 1 302 ? -26.788 -8.497 -52.663 1.00 17.78 299 MET D N 1
ATOM 13313 C CA . MET D 1 302 ? -27.475 -8.768 -51.426 1.00 19.55 299 MET D CA 1
ATOM 13314 C C . MET D 1 302 ? -26.622 -9.401 -50.368 1.00 17.65 299 MET D C 1
ATOM 13315 O O . MET D 1 302 ? -26.803 -9.100 -49.162 1.00 16.71 299 MET D O 1
ATOM 13320 N N . ARG D 1 303 ? -25.697 -10.287 -50.749 1.00 17.26 300 ARG D N 1
ATOM 13321 C CA . ARG D 1 303 ? -24.847 -10.882 -49.733 1.00 16.05 300 ARG D CA 1
ATOM 13322 C C . ARG D 1 303 ? -23.936 -9.845 -49.053 1.00 16.28 300 ARG D C 1
ATOM 13323 O O . ARG D 1 303 ? -23.736 -9.882 -47.829 1.00 17.13 300 ARG D O 1
ATOM 13331 N N . SER D 1 304 ? -23.422 -8.921 -49.847 1.00 15.57 301 SER D N 1
ATOM 13332 C CA . SER D 1 304 ? -22.530 -7.873 -49.326 1.00 15.90 301 SER D CA 1
ATOM 13333 C C . SER D 1 304 ? -23.338 -6.905 -48.460 1.00 14.99 301 SER D C 1
ATOM 13334 O O . SER D 1 304 ? -22.883 -6.444 -47.388 1.00 14.98 301 SER D O 1
ATOM 13337 N N . GLU D 1 305 ? -24.582 -6.636 -48.877 1.00 14.57 302 GLU D N 1
ATOM 13338 C CA . GLU D 1 305 ? -25.464 -5.882 -47.991 1.00 14.70 302 GLU D CA 1
ATOM 13339 C C . GLU D 1 305 ? -25.665 -6.559 -46.661 1.00 15.59 302 GLU D C 1
ATOM 13340 O O . GLU D 1 305 ? -25.595 -5.902 -45.617 1.00 13.91 302 GLU D O 1
ATOM 13346 N N . ARG D 1 306 ? -25.924 -7.877 -46.667 1.00 15.39 303 ARG D N 1
ATOM 13347 C CA . ARG D 1 306 ? -26.105 -8.557 -45.407 1.00 15.96 303 ARG D CA 1
ATOM 13348 C C . ARG D 1 306 ? -24.862 -8.544 -44.571 1.00 14.50 303 ARG D C 1
ATOM 13349 O O . ARG D 1 306 ? -24.960 -8.369 -43.327 1.00 14.42 303 ARG D O 1
ATOM 13357 N N . CYS D 1 307 ? -23.699 -8.781 -45.195 1.00 14.76 304 CYS D N 1
ATOM 13358 C CA . CYS D 1 307 ? -22.425 -8.652 -44.440 1.00 15.55 304 CYS D CA 1
ATOM 13359 C C . CYS D 1 307 ? -22.224 -7.284 -43.775 1.00 14.15 304 CYS D C 1
ATOM 13360 O O . CYS D 1 307 ? -21.921 -7.212 -42.577 1.00 15.24 304 CYS D O 1
ATOM 13363 N N . CYS D 1 308 ? -22.517 -6.210 -44.506 1.00 15.35 305 CYS D N 1
ATOM 13364 C CA . CYS D 1 308 ? -22.486 -4.851 -43.907 1.00 14.76 305 CYS D CA 1
ATOM 13365 C C . CYS D 1 308 ? -23.444 -4.753 -42.704 1.00 14.96 305 CYS D C 1
ATOM 13366 O O . CYS D 1 308 ? -23.104 -4.241 -41.672 1.00 13.12 305 CYS D O 1
ATOM 13369 N N . SER D 1 309 ? -24.678 -5.215 -42.896 1.00 15.04 306 SER D N 1
ATOM 13370 C CA . SER D 1 309 ? -25.698 -5.103 -41.861 1.00 12.93 306 SER D CA 1
ATOM 13371 C C . SER D 1 309 ? -25.238 -5.776 -40.561 1.00 14.40 306 SER D C 1
ATOM 13372 O O . SER D 1 309 ? -25.414 -5.251 -39.475 1.00 15.47 306 SER D O 1
ATOM 13375 N N . LEU D 1 310 ? -24.681 -6.999 -40.675 1.00 14.06 307 LEU D N 1
ATOM 13376 C CA . LEU D 1 310 ? -24.262 -7.741 -39.559 1.00 14.47 307 LEU D CA 1
ATOM 13377 C C . LEU D 1 310 ? -23.004 -7.235 -38.944 1.00 14.18 307 LEU D C 1
ATOM 13378 O O . LEU D 1 310 ? -22.891 -7.185 -37.715 1.00 15.19 307 LEU D O 1
ATOM 13383 N N . ALA D 1 311 ? -22.054 -6.840 -39.798 1.00 16.09 308 ALA D N 1
ATOM 13384 C CA . ALA D 1 311 ? -20.775 -6.264 -39.349 1.00 14.71 308 ALA D CA 1
ATOM 13385 C C . ALA D 1 311 ? -21.012 -5.053 -38.480 1.00 14.22 308 ALA D C 1
ATOM 13386 O O . ALA D 1 311 ? -20.348 -4.864 -37.502 1.00 14.91 308 ALA D O 1
ATOM 13388 N N . ARG D 1 312 ? -22.004 -4.250 -38.859 1.00 14.21 309 ARG D N 1
ATOM 13389 C CA . ARG D 1 312 ? -22.393 -3.083 -38.055 1.00 15.05 309 ARG D CA 1
ATOM 13390 C C . ARG D 1 312 ? -22.778 -3.484 -36.646 1.00 15.27 309 ARG D C 1
ATOM 13391 O O . ARG D 1 312 ? -22.415 -2.817 -35.675 1.00 15.34 309 ARG D O 1
ATOM 13399 N N . HIS D 1 313 ? -23.584 -4.534 -36.515 1.00 15.11 310 HIS D N 1
ATOM 13400 C CA . HIS D 1 313 ? -23.945 -4.988 -35.213 1.00 15.51 310 HIS D CA 1
ATOM 13401 C C . HIS D 1 313 ? -22.729 -5.487 -34.404 1.00 15.49 310 HIS D C 1
ATOM 13402 O O . HIS D 1 313 ? -22.625 -5.252 -33.195 1.00 14.13 310 HIS D O 1
ATOM 13409 N N . LEU D 1 314 ? -21.777 -6.113 -35.066 1.00 16.53 311 LEU D N 1
ATOM 13410 C CA . LEU D 1 314 ? -20.541 -6.535 -34.362 1.00 17.95 311 LEU D CA 1
ATOM 13411 C C . LEU D 1 314 ? -19.775 -5.334 -33.801 1.00 17.94 311 LEU D C 1
ATOM 13412 O O . LEU D 1 314 ? -19.293 -5.358 -32.655 1.00 17.77 311 LEU D O 1
ATOM 13417 N N . MET D 1 315 ? -19.759 -4.236 -34.547 1.00 16.20 312 MET D N 1
ATOM 13418 C CA . MET D 1 315 ? -19.140 -3.007 -34.048 1.00 17.56 312 MET D CA 1
ATOM 13419 C C . MET D 1 315 ? -19.892 -2.433 -32.855 1.00 17.21 312 MET D C 1
ATOM 13420 O O . MET D 1 315 ? -19.299 -2.103 -31.827 1.00 17.42 312 MET D O 1
ATOM 13425 N N . THR D 1 316 ? -21.192 -2.274 -33.013 1.00 15.81 313 THR D N 1
ATOM 13426 C CA . THR D 1 316 ? -22.084 -1.870 -31.912 1.00 15.63 313 THR D CA 1
ATOM 13427 C C . THR D 1 316 ? -21.858 -2.601 -30.600 1.00 16.33 313 THR D C 1
ATOM 13428 O O . THR D 1 316 ? -21.784 -1.966 -29.547 1.00 15.97 313 THR D O 1
ATOM 13432 N N . LEU D 1 317 ? -21.694 -3.923 -30.657 1.00 17.16 314 LEU D N 1
ATOM 13433 C CA . LEU D 1 317 ? -21.566 -4.745 -29.448 1.00 16.02 314 LEU D CA 1
ATOM 13434 C C . LEU D 1 317 ? -20.388 -4.457 -28.565 1.00 16.79 314 LEU D C 1
ATOM 13435 O O . LEU D 1 317 ? -20.430 -4.727 -27.359 1.00 14.31 314 LEU D O 1
ATOM 13440 N N . VAL D 1 318 ? -19.324 -3.877 -29.110 1.00 17.66 315 VAL D N 1
ATOM 13441 C CA . VAL D 1 318 ? -18.142 -3.614 -28.307 1.00 16.83 315 VAL D CA 1
ATOM 13442 C C . VAL D 1 318 ? -18.446 -2.782 -27.066 1.00 18.01 315 VAL D C 1
ATOM 13443 O O . VAL D 1 318 ? -17.768 -2.907 -26.054 1.00 17.38 315 VAL D O 1
ATOM 13447 N N . MET D 1 319 ? -19.458 -1.899 -27.134 1.00 16.27 316 MET D N 1
ATOM 13448 C CA . MET D 1 319 ? -19.796 -1.118 -26.000 1.00 17.38 316 MET D CA 1
ATOM 13449 C C . MET D 1 319 ? -20.342 -1.890 -24.840 1.00 15.86 316 MET D C 1
ATOM 13450 O O . MET D 1 319 ? -20.277 -1.401 -23.716 1.00 16.65 316 MET D O 1
ATOM 13455 N N . ASP D 1 320 ? -20.865 -3.079 -25.059 1.00 16.28 317 ASP D N 1
ATOM 13456 C CA . ASP D 1 320 ? -21.309 -3.927 -23.915 1.00 17.78 317 ASP D CA 1
ATOM 13457 C C . ASP D 1 320 ? -20.223 -4.329 -22.943 1.00 18.18 317 ASP D C 1
ATOM 13458 O O . ASP D 1 320 ? -20.300 -3.983 -21.768 1.00 16.20 317 ASP D O 1
ATOM 13463 N N . PRO D 1 321 ? -19.156 -4.983 -23.409 1.00 17.08 318 PRO D N 1
ATOM 13464 C CA . PRO D 1 321 ? -18.113 -5.352 -22.434 1.00 18.37 318 PRO D CA 1
ATOM 13465 C C . PRO D 1 321 ? -17.296 -4.181 -21.889 1.00 16.78 318 PRO D C 1
ATOM 13466 O O . PRO D 1 321 ? -16.880 -4.204 -20.712 1.00 18.82 318 PRO D O 1
ATOM 13470 N N . LEU D 1 322 ? -17.143 -3.109 -22.671 1.00 17.33 319 LEU D N 1
ATOM 13471 C CA . LEU D 1 322 ? -16.553 -1.887 -22.128 1.00 17.00 319 LEU D CA 1
ATOM 13472 C C . LEU D 1 322 ? -17.317 -1.370 -20.905 1.00 18.68 319 LEU D C 1
ATOM 13473 O O . LEU D 1 322 ? -16.759 -1.136 -19.854 1.00 16.78 319 LEU D O 1
ATOM 13478 N N . GLN D 1 323 ? -18.606 -1.165 -21.063 1.00 18.89 320 GLN D N 1
ATOM 13479 C CA . GLN D 1 323 ? -19.397 -0.694 -19.940 1.00 18.65 320 GLN D CA 1
ATOM 13480 C C . GLN D 1 323 ? -19.379 -1.705 -18.773 1.00 19.48 320 GLN D C 1
ATOM 13481 O O . GLN D 1 323 ? -19.204 -1.326 -17.601 1.00 19.85 320 GLN D O 1
ATOM 13487 N N . THR D 1 324 ? -19.577 -2.982 -19.100 1.00 19.25 321 THR D N 1
ATOM 13488 C CA . THR D 1 324 ? -19.634 -4.034 -18.038 1.00 19.88 321 THR D CA 1
ATOM 13489 C C . THR D 1 324 ? -18.401 -4.014 -17.183 1.00 19.99 321 THR D C 1
ATOM 13490 O O . THR D 1 324 ? -18.486 -3.928 -15.943 1.00 18.91 321 THR D O 1
ATOM 13494 N N . ALA D 1 325 ? -17.250 -4.035 -17.818 1.00 19.16 322 ALA D N 1
ATOM 13495 C CA . ALA D 1 325 ? -16.005 -4.047 -17.071 1.00 19.99 322 ALA D CA 1
ATOM 13496 C C . ALA D 1 325 ? -15.814 -2.825 -16.220 1.00 20.96 322 ALA D C 1
ATOM 13497 O O . ALA D 1 325 ? -15.268 -2.908 -15.101 1.00 18.54 322 ALA D O 1
ATOM 13499 N N . SER D 1 326 ? -16.264 -1.681 -16.715 1.00 19.78 323 SER D N 1
ATOM 13500 C CA . SER D 1 326 ? -15.992 -0.422 -16.060 1.00 20.01 323 SER D CA 1
ATOM 13501 C C . SER D 1 326 ? -16.734 -0.233 -14.726 1.00 20.29 323 SER D C 1
ATOM 13502 O O . SER D 1 326 ? -16.356 0.576 -13.890 1.00 18.64 323 SER D O 1
ATOM 13505 N N . VAL D 1 327 ? -17.784 -1.014 -14.530 1.00 19.50 324 VAL D N 1
ATOM 13506 C CA . VAL D 1 327 ? -18.611 -0.894 -13.341 1.00 19.86 324 VAL D CA 1
ATOM 13507 C C . VAL D 1 327 ? -18.754 -2.184 -12.576 1.00 22.11 324 VAL D C 1
ATOM 13508 O O . VAL D 1 327 ? -19.665 -2.324 -11.757 1.00 22.67 324 VAL D O 1
ATOM 13512 N N . GLN D 1 328 ? -17.777 -3.075 -12.724 1.00 21.12 325 GLN D N 1
ATOM 13513 C CA . GLN D 1 328 ? -17.697 -4.254 -11.879 1.00 22.63 325 GLN D CA 1
ATOM 13514 C C . GLN D 1 328 ? -17.189 -3.852 -10.488 1.00 25.49 325 GLN D C 1
ATOM 13515 O O . GLN D 1 328 ? -16.160 -3.215 -10.365 1.00 32.04 325 GLN D O 1
ATOM 13521 N N . TRP D 1 329 ? -17.939 -4.124 -9.435 1.00 21.90 326 TRP D N 1
ATOM 13522 C CA . TRP D 1 329 ? -17.465 -3.723 -8.086 1.00 20.09 326 TRP D CA 1
ATOM 13523 C C . TRP D 1 329 ? -16.728 -4.867 -7.392 1.00 20.78 326 TRP D C 1
ATOM 13524 O O . TRP D 1 329 ? -17.213 -6.016 -7.329 1.00 19.71 326 TRP D O 1
ATOM 13535 N N . PHE D 1 330 ? -15.509 -4.552 -6.971 1.00 20.71 327 PHE D N 1
ATOM 13536 C CA . PHE D 1 330 ? -14.673 -5.453 -6.200 1.00 23.80 327 PHE D CA 1
ATOM 13537 C C . PHE D 1 330 ? -14.508 -6.820 -6.824 1.00 22.59 327 PHE D C 1
ATOM 13538 O O . PHE D 1 330 ? -14.102 -6.936 -7.978 1.00 24.14 327 PHE D O 1
ATOM 13546 N N . GLU D 1 331 ? -14.858 -7.874 -6.108 1.00 23.94 328 GLU D N 1
ATOM 13547 C CA . GLU D 1 331 ? -14.459 -9.209 -6.534 1.00 23.50 328 GLU D CA 1
ATOM 13548 C C . GLU D 1 331 ? -15.479 -9.827 -7.494 1.00 23.24 328 GLU D C 1
ATOM 13549 O O . GLU D 1 331 ? -15.235 -10.887 -8.015 1.00 26.00 328 GLU D O 1
ATOM 13555 N N . ARG D 1 332 ? -16.639 -9.190 -7.650 1.00 20.16 329 ARG D N 1
ATOM 13556 C CA . ARG D 1 332 ? -17.513 -9.365 -8.791 1.00 21.44 329 ARG D CA 1
ATOM 13557 C C . ARG D 1 332 ? -18.855 -8.795 -8.397 1.00 23.40 329 ARG D C 1
ATOM 13558 O O . ARG D 1 332 ? -19.242 -8.914 -7.232 1.00 19.29 329 ARG D O 1
ATOM 13566 N N . THR D 1 333 ? -19.564 -8.231 -9.384 1.00 20.74 330 THR D N 1
ATOM 13567 C CA . THR D 1 333 ? -21.017 -7.951 -9.300 1.00 21.47 330 THR D CA 1
ATOM 13568 C C . THR D 1 333 ? -21.710 -8.677 -10.417 1.00 22.20 330 THR D C 1
ATOM 13569 O O . THR D 1 333 ? -21.153 -8.860 -11.523 1.00 20.36 330 THR D O 1
ATOM 13573 N N . LEU D 1 334 ? -22.908 -9.179 -10.130 1.00 21.02 331 LEU D N 1
ATOM 13574 C CA . LEU D 1 334 ? -23.593 -10.059 -11.068 1.00 21.46 331 LEU D CA 1
ATOM 13575 C C . LEU D 1 334 ? -24.379 -9.324 -12.152 1.00 21.21 331 LEU D C 1
ATOM 13576 O O . LEU D 1 334 ? -25.066 -9.948 -12.951 1.00 20.64 331 LEU D O 1
ATOM 13581 N N . ASP D 1 335 ? -24.193 -8.021 -12.240 1.00 21.24 332 ASP D N 1
ATOM 13582 C CA . ASP D 1 335 ? -24.716 -7.273 -13.362 1.00 21.67 332 ASP D CA 1
ATOM 13583 C C . ASP D 1 335 ? -23.916 -7.513 -14.626 1.00 20.97 332 ASP D C 1
ATOM 13584 O O . ASP D 1 335 ? -24.196 -6.888 -15.619 1.00 20.39 332 ASP D O 1
ATOM 13589 N N . ASP D 1 336 ? -22.951 -8.447 -14.614 1.00 20.98 333 ASP D N 1
ATOM 13590 C CA . ASP D 1 336 ? -22.299 -8.850 -15.844 1.00 19.84 333 ASP D CA 1
ATOM 13591 C C . ASP D 1 336 ? -23.067 -9.944 -16.566 1.00 21.08 333 ASP D C 1
ATOM 13592 O O . ASP D 1 336 ? -22.885 -10.166 -17.771 1.00 21.68 333 ASP D O 1
ATOM 13597 N N . SER D 1 337 ? -23.895 -10.683 -15.822 1.00 22.02 334 SER D N 1
ATOM 13598 C CA . SER D 1 337 ? -24.297 -11.997 -16.282 1.00 21.53 334 SER D CA 1
ATOM 13599 C C . SER D 1 337 ? -25.284 -11.987 -17.457 1.00 20.53 334 SER D C 1
ATOM 13600 O O . SER D 1 337 ? -25.063 -12.644 -18.479 1.00 20.93 334 SER D O 1
ATOM 13603 N N . ALA D 1 338 ? -26.390 -11.248 -17.349 1.00 19.61 335 ALA D N 1
ATOM 13604 C CA . ALA D 1 338 ? -27.401 -11.272 -18.436 1.00 19.19 335 ALA D CA 1
ATOM 13605 C C . ALA D 1 338 ? -26.828 -10.652 -19.701 1.00 19.03 335 ALA D C 1
ATOM 13606 O O . ALA D 1 338 ? -26.995 -11.169 -20.774 1.00 18.72 335 ALA D O 1
ATOM 13608 N N . ASN D 1 339 ? -26.032 -9.604 -19.515 1.00 21.11 336 ASN D N 1
ATOM 13609 C CA . ASN D 1 339 ? -25.404 -8.894 -20.625 1.00 20.40 336 ASN D CA 1
ATOM 13610 C C . ASN D 1 339 ? -24.461 -9.799 -21.418 1.00 18.21 336 ASN D C 1
ATOM 13611 O O . ASN D 1 339 ? -24.560 -9.874 -22.651 1.00 17.98 336 ASN D O 1
ATOM 13616 N N . ARG D 1 340 ? -23.616 -10.551 -20.695 1.00 19.05 337 ARG D N 1
ATOM 13617 C CA . ARG D 1 340 ? -22.705 -11.519 -21.344 1.00 20.69 337 ARG D CA 1
ATOM 13618 C C . ARG D 1 340 ? -23.428 -12.628 -22.044 1.00 19.38 337 ARG D C 1
ATOM 13619 O O . ARG D 1 340 ? -23.038 -13.044 -23.137 1.00 20.38 337 ARG D O 1
ATOM 13627 N N . ARG D 1 341 ? -24.527 -13.108 -21.466 1.00 22.27 338 ARG D N 1
ATOM 13628 C CA . ARG D 1 341 ? -25.298 -14.148 -22.149 1.00 25.30 338 ARG D CA 1
ATOM 13629 C C . ARG D 1 341 ? -25.787 -13.699 -23.522 1.00 25.30 338 ARG D C 1
ATOM 13630 O O . ARG D 1 341 ? -25.993 -14.543 -24.409 1.00 22.81 338 ARG D O 1
ATOM 13638 N N . ILE D 1 342 ? -26.046 -12.390 -23.663 1.00 21.83 339 ILE D N 1
ATOM 13639 C CA . ILE D 1 342 ? -26.443 -11.819 -24.941 1.00 22.07 339 ILE D CA 1
ATOM 13640 C C . ILE D 1 342 ? -25.237 -11.499 -25.833 1.00 19.86 339 ILE D C 1
ATOM 13641 O O . ILE D 1 342 ? -25.140 -12.016 -26.929 1.00 22.50 339 ILE D O 1
ATOM 13646 N N . CYS D 1 343 ? -24.317 -10.663 -25.368 1.00 20.27 340 CYS D N 1
ATOM 13647 C CA . CYS D 1 343 ? -23.308 -10.157 -26.263 1.00 20.41 340 CYS D CA 1
ATOM 13648 C C . CYS D 1 343 ? -22.256 -11.143 -26.742 1.00 21.12 340 CYS D C 1
ATOM 13649 O O . CYS D 1 343 ? -21.782 -10.967 -27.850 1.00 20.38 340 CYS D O 1
ATOM 13652 N N . LEU D 1 344 ? -21.813 -12.063 -25.884 1.00 22.24 341 LEU D N 1
ATOM 13653 C CA . LEU D 1 344 ? -20.741 -12.988 -26.257 1.00 20.70 341 LEU D CA 1
ATOM 13654 C C . LEU D 1 344 ? -21.244 -13.917 -27.316 1.00 19.61 341 LEU D C 1
ATOM 13655 O O . LEU D 1 344 ? -20.693 -14.002 -28.414 1.00 18.51 341 LEU D O 1
ATOM 13660 N N . ALA D 1 345 ? -22.353 -14.571 -27.037 1.00 20.28 342 ALA D N 1
ATOM 13661 C CA . ALA D 1 345 ? -22.974 -15.394 -28.034 1.00 20.37 342 ALA D CA 1
ATOM 13662 C C . ALA D 1 345 ? -23.299 -14.629 -29.325 1.00 20.60 342 ALA D C 1
ATOM 13663 O O . ALA D 1 345 ? -22.972 -15.076 -30.416 1.00 20.11 342 ALA D O 1
ATOM 13665 N N . GLU D 1 346 ? -23.963 -13.464 -29.211 1.00 20.95 343 GLU D N 1
ATOM 13666 C CA . GLU D 1 346 ? -24.323 -12.721 -30.420 1.00 22.33 343 GLU D CA 1
ATOM 13667 C C . GLU D 1 346 ? -23.129 -12.294 -31.256 1.00 16.69 343 GLU D C 1
ATOM 13668 O O . GLU D 1 346 ? -23.208 -12.291 -32.454 1.00 18.44 343 GLU D O 1
ATOM 13674 N N . ALA D 1 347 ? -22.085 -11.849 -30.598 1.00 17.80 344 ALA D N 1
ATOM 13675 C CA . ALA D 1 347 ? -20.858 -11.463 -31.275 1.00 17.55 344 ALA D CA 1
ATOM 13676 C C . ALA D 1 347 ? -20.301 -12.618 -32.120 1.00 18.20 344 ALA D C 1
ATOM 13677 O O . ALA D 1 347 ? -20.108 -12.487 -33.362 1.00 17.30 344 ALA D O 1
ATOM 13679 N N . PHE D 1 348 ? -20.214 -13.791 -31.513 1.00 19.80 345 PHE D N 1
ATOM 13680 C CA . PHE D 1 348 ? -19.680 -14.944 -32.241 1.00 17.38 345 PHE D CA 1
ATOM 13681 C C . PHE D 1 348 ? -20.599 -15.446 -33.328 1.00 17.94 345 PHE D C 1
ATOM 13682 O O . PHE D 1 348 ? -20.140 -15.757 -34.411 1.00 19.15 345 PHE D O 1
ATOM 13690 N N . LEU D 1 349 ? -21.912 -15.470 -33.090 1.00 17.91 346 LEU D N 1
ATOM 13691 C CA . LEU D 1 349 ? -22.842 -15.960 -34.100 1.00 18.14 346 LEU D CA 1
ATOM 13692 C C . LEU D 1 349 ? -22.925 -14.982 -35.297 1.00 17.01 346 LEU D C 1
ATOM 13693 O O . LEU D 1 349 ? -23.040 -15.386 -36.455 1.00 17.11 346 LEU D O 1
ATOM 13698 N N . THR D 1 350 ? -22.828 -13.686 -35.011 1.00 18.69 347 THR D N 1
ATOM 13699 C CA . THR D 1 350 ? -22.767 -12.662 -36.047 1.00 17.14 347 THR D CA 1
ATOM 13700 C C . THR D 1 350 ? -21.467 -12.770 -36.876 1.00 16.80 347 THR D C 1
ATOM 13701 O O . THR D 1 350 ? -21.510 -12.816 -38.094 1.00 17.44 347 THR D O 1
ATOM 13705 N N . ALA D 1 351 ? -20.335 -12.910 -36.203 1.00 16.52 348 ALA D N 1
ATOM 13706 C CA . ALA D 1 351 ? -19.051 -13.123 -36.882 1.00 14.82 348 ALA D CA 1
ATOM 13707 C C . ALA D 1 351 ? -19.057 -14.346 -37.751 1.00 15.72 348 ALA D C 1
ATOM 13708 O O . ALA D 1 351 ? -18.564 -14.334 -38.890 1.00 16.40 348 ALA D O 1
ATOM 13710 N N . ASP D 1 352 ? -19.581 -15.440 -37.217 1.00 16.17 349 ASP D N 1
ATOM 13711 C CA . ASP D 1 352 ? -19.678 -16.692 -37.990 1.00 16.62 349 ASP D CA 1
ATOM 13712 C C . ASP D 1 352 ? -20.456 -16.489 -39.286 1.00 17.12 349 ASP D C 1
ATOM 13713 O O . ASP D 1 352 ? -20.002 -16.855 -40.382 1.00 19.46 349 ASP D O 1
ATOM 13718 N N . THR D 1 353 ? -21.642 -15.896 -39.148 1.00 18.52 350 THR D N 1
ATOM 13719 C CA . THR D 1 353 ? -22.502 -15.614 -40.296 1.00 18.71 350 THR D CA 1
ATOM 13720 C C . THR D 1 353 ? -21.802 -14.794 -41.326 1.00 16.80 350 THR D C 1
ATOM 13721 O O . THR D 1 353 ? -21.884 -15.076 -42.524 1.00 20.78 350 THR D O 1
ATOM 13725 N N . ILE D 1 354 ? -21.139 -13.757 -40.879 1.00 18.54 351 ILE D N 1
ATOM 13726 C CA . ILE D 1 354 ? -20.449 -12.878 -41.786 1.00 19.67 351 ILE D CA 1
ATOM 13727 C C . ILE D 1 354 ? -19.371 -13.666 -42.562 1.00 19.60 351 ILE D C 1
ATOM 13728 O O . ILE D 1 354 ? -19.226 -13.516 -43.779 1.00 18.84 351 ILE D O 1
ATOM 13733 N N . LEU D 1 355 ? -18.578 -14.445 -41.845 1.00 17.69 352 LEU D N 1
ATOM 13734 C CA . LEU D 1 355 ? -17.512 -15.217 -42.514 1.00 17.85 352 LEU D CA 1
ATOM 13735 C C . LEU D 1 355 ? -18.076 -16.300 -43.463 1.00 17.81 352 LEU D C 1
ATOM 13736 O O . LEU D 1 355 ? -17.586 -16.455 -44.595 1.00 17.36 352 LEU D O 1
ATOM 13741 N N . ASN D 1 356 ? -19.179 -16.946 -43.085 1.00 17.56 353 ASN D N 1
ATOM 13742 C CA . ASN D 1 356 ? -19.835 -17.875 -44.020 1.00 18.11 353 ASN D CA 1
ATOM 13743 C C . ASN D 1 356 ? -20.293 -17.181 -45.302 1.00 19.62 353 ASN D C 1
ATOM 13744 O O . ASN D 1 356 ? -20.105 -17.707 -46.424 1.00 19.53 353 ASN D O 1
ATOM 13749 N N . THR D 1 357 ? -20.847 -15.951 -45.163 1.00 17.29 354 THR D N 1
ATOM 13750 C CA . THR D 1 357 ? -21.347 -15.234 -46.317 1.00 18.41 354 THR D CA 1
ATOM 13751 C C . THR D 1 357 ? -20.185 -14.701 -47.172 1.00 17.27 354 THR D C 1
ATOM 13752 O O . THR D 1 357 ? -20.215 -14.752 -48.434 1.00 15.94 354 THR D O 1
ATOM 13756 N N . LEU D 1 358 ? -19.162 -14.165 -46.500 1.00 17.79 355 LEU D N 1
ATOM 13757 C CA . LEU D 1 358 ? -17.995 -13.632 -47.219 1.00 17.02 355 LEU D CA 1
ATOM 13758 C C . LEU D 1 358 ? -17.273 -14.737 -48.015 1.00 17.36 355 LEU D C 1
ATOM 13759 O O . LEU D 1 358 ? -16.910 -14.529 -49.184 1.00 18.66 355 LEU D O 1
ATOM 13764 N N . GLN D 1 359 ? -17.183 -15.943 -47.458 1.00 17.41 356 GLN D N 1
ATOM 13765 C CA . GLN D 1 359 ? -16.627 -17.079 -48.214 1.00 18.71 356 GLN D CA 1
ATOM 13766 C C . GLN D 1 359 ? -17.454 -17.305 -49.463 1.00 17.79 356 GLN D C 1
ATOM 13767 O O . GLN D 1 359 ? -16.923 -17.481 -50.545 1.00 17.88 356 GLN D O 1
ATOM 13773 N N . ASN D 1 360 ? -18.777 -17.228 -49.330 1.00 18.04 357 ASN D N 1
ATOM 13774 C CA . ASN D 1 360 ? -19.640 -17.465 -50.455 1.00 17.79 357 ASN D CA 1
ATOM 13775 C C . ASN D 1 360 ? -19.486 -16.354 -51.469 1.00 19.26 357 ASN D C 1
ATOM 13776 O O . ASN D 1 360 ? -19.414 -16.614 -52.677 1.00 19.27 357 ASN D O 1
ATOM 13781 N N . ILE D 1 361 ? -19.365 -15.086 -51.016 1.00 17.86 358 ILE D N 1
ATOM 13782 C CA . ILE D 1 361 ? -19.078 -14.015 -51.947 1.00 17.95 358 ILE D CA 1
ATOM 13783 C C . ILE D 1 361 ? -17.763 -14.255 -52.736 1.00 18.99 358 ILE D C 1
ATOM 13784 O O . ILE D 1 361 ? -17.683 -13.943 -53.926 1.00 18.78 358 ILE D O 1
ATOM 13789 N N . SER D 1 362 ? -16.743 -14.733 -52.038 1.00 18.38 359 SER D N 1
ATOM 13790 C CA . SER D 1 362 ? -15.397 -14.931 -52.625 1.00 23.91 359 SER D CA 1
ATOM 13791 C C . SER D 1 362 ? -15.360 -15.999 -53.708 1.00 25.99 359 SER D C 1
ATOM 13792 O O . SER D 1 362 ? -14.478 -15.955 -54.585 1.00 27.47 359 SER D O 1
ATOM 13795 N N . GLU D 1 363 ? -16.341 -16.909 -53.682 1.00 22.98 360 GLU D N 1
ATOM 13796 C CA . GLU D 1 363 ? -16.338 -18.102 -54.564 1.00 24.61 360 GLU D CA 1
ATOM 13797 C C . GLU D 1 363 ? -16.955 -17.836 -55.923 1.00 24.91 360 GLU D C 1
ATOM 13798 O O . GLU D 1 363 ? -18.145 -18.027 -56.142 1.00 26.88 360 GLU D O 1
ATOM 13804 N N . GLY D 1 364 ? -16.146 -17.256 -56.777 1.00 23.31 361 GLY D N 1
ATOM 13805 C CA . GLY D 1 364 ? -16.519 -16.930 -58.128 1.00 23.09 361 GLY D CA 1
ATOM 13806 C C . GLY D 1 364 ? -17.034 -15.515 -58.323 1.00 21.95 361 GLY D C 1
ATOM 13807 O O . GLY D 1 364 ? -17.973 -15.311 -59.078 1.00 22.59 361 GLY D O 1
ATOM 13808 N N . LEU D 1 365 ? -16.353 -14.520 -57.721 1.00 23.13 362 LEU D N 1
ATOM 13809 C CA . LEU D 1 365 ? -16.654 -13.097 -58.003 1.00 22.06 362 LEU D CA 1
ATOM 13810 C C . LEU D 1 365 ? -16.635 -12.874 -59.499 1.00 21.11 362 LEU D C 1
ATOM 13811 O O . LEU D 1 365 ? -15.814 -13.427 -60.207 1.00 22.71 362 LEU D O 1
ATOM 13816 N N . VAL D 1 366 ? -17.561 -12.095 -59.991 1.00 18.77 363 VAL D N 1
ATOM 13817 C CA . VAL D 1 366 ? -17.725 -11.863 -61.401 1.00 20.79 363 VAL D CA 1
ATOM 13818 C C . VAL D 1 366 ? -17.024 -10.539 -61.733 1.00 23.65 363 VAL D C 1
ATOM 13819 O O . VAL D 1 366 ? -17.310 -9.511 -61.097 1.00 23.01 363 VAL D O 1
ATOM 13823 N N . VAL D 1 367 ? -16.154 -10.542 -62.737 1.00 20.98 364 VAL D N 1
ATOM 13824 C CA . VAL D 1 367 ? -15.533 -9.304 -63.186 1.00 19.69 364 VAL D CA 1
ATOM 13825 C C . VAL D 1 367 ? -15.888 -9.038 -64.619 1.00 19.29 364 VAL D C 1
ATOM 13826 O O . VAL D 1 367 ? -15.898 -9.952 -65.399 1.00 21.76 364 VAL D O 1
ATOM 13830 N N . TYR D 1 368 ? -16.105 -7.776 -64.980 1.00 18.37 365 TYR D N 1
ATOM 13831 C CA . TYR D 1 368 ? -16.411 -7.356 -66.354 1.00 19.58 365 TYR D CA 1
ATOM 13832 C C . TYR D 1 368 ? -15.294 -6.440 -66.906 1.00 19.23 365 TYR D C 1
ATOM 13833 O O . TYR D 1 368 ? -15.378 -5.220 -66.830 1.00 17.28 365 TYR D O 1
ATOM 13842 N N . PRO D 1 369 ? -14.228 -7.047 -67.442 1.00 19.85 366 PRO D N 1
ATOM 13843 C CA . PRO D 1 369 ? -13.129 -6.219 -67.906 1.00 20.65 366 PRO D CA 1
ATOM 13844 C C . PRO D 1 369 ? -13.482 -5.192 -68.981 1.00 20.39 366 PRO D C 1
ATOM 13845 O O . PRO D 1 369 ? -12.866 -4.117 -68.984 1.00 17.86 366 PRO D O 1
ATOM 13849 N N . LYS D 1 370 ? -14.497 -5.443 -69.817 1.00 21.73 367 LYS D N 1
ATOM 13850 C CA . LYS D 1 370 ? -14.812 -4.476 -70.864 1.00 21.31 367 LYS D CA 1
ATOM 13851 C C . LYS D 1 370 ? -15.499 -3.231 -70.289 1.00 20.20 367 LYS D C 1
ATOM 13852 O O . LYS D 1 370 ? -15.295 -2.137 -70.805 1.00 19.50 367 LYS D O 1
ATOM 13858 N N . VAL D 1 371 ? -16.240 -3.406 -69.198 1.00 18.92 368 VAL D N 1
ATOM 13859 C CA . VAL D 1 371 ? -16.841 -2.231 -68.461 1.00 18.66 368 VAL D CA 1
ATOM 13860 C C . VAL D 1 371 ? -15.737 -1.407 -67.764 1.00 17.21 368 VAL D C 1
ATOM 13861 O O . VAL D 1 371 ? -15.685 -0.169 -67.845 1.00 17.99 368 VAL D O 1
ATOM 13865 N N . ILE D 1 372 ? -14.851 -2.120 -67.084 1.00 18.52 369 ILE D N 1
ATOM 13866 C CA . ILE D 1 372 ? -13.651 -1.528 -66.479 1.00 17.87 369 ILE D CA 1
ATOM 13867 C C . ILE D 1 372 ? -12.853 -0.747 -67.533 1.00 18.10 369 ILE D C 1
ATOM 13868 O O . ILE D 1 372 ? -12.495 0.405 -67.318 1.00 17.84 369 ILE D O 1
ATOM 13873 N N . GLU D 1 373 ? -12.563 -1.389 -68.655 1.00 18.33 370 GLU D N 1
ATOM 13874 C CA . GLU D 1 373 ? -11.825 -0.731 -69.739 1.00 22.39 370 GLU D CA 1
ATOM 13875 C C . GLU D 1 373 ? -12.488 0.550 -70.230 1.00 23.19 370 GLU D C 1
ATOM 13876 O O . GLU D 1 373 ? -11.822 1.581 -70.443 1.00 22.11 370 GLU D O 1
ATOM 13882 N N . ARG D 1 374 ? -13.790 0.467 -70.439 1.00 23.56 371 ARG D N 1
ATOM 13883 C CA . ARG D 1 374 ? -14.538 1.599 -70.895 1.00 23.80 371 ARG D CA 1
ATOM 13884 C C . ARG D 1 374 ? -14.429 2.786 -69.950 1.00 23.43 371 ARG D C 1
ATOM 13885 O O . ARG D 1 374 ? -14.228 3.909 -70.390 1.00 22.77 371 ARG D O 1
ATOM 13893 N N . ARG D 1 375 ? -14.499 2.520 -68.646 1.00 21.69 372 ARG D N 1
ATOM 13894 C CA . ARG D 1 375 ? -14.403 3.537 -67.675 1.00 21.48 372 ARG D CA 1
ATOM 13895 C C . ARG D 1 375 ? -13.019 4.187 -67.675 1.00 21.05 372 ARG D C 1
ATOM 13896 O O . ARG D 1 375 ? -12.898 5.435 -67.539 1.00 20.10 372 ARG D O 1
ATOM 13904 N N . ILE D 1 376 ? -11.980 3.370 -67.818 1.00 19.84 373 ILE D N 1
ATOM 13905 C CA . ILE D 1 376 ? -10.628 3.895 -67.906 1.00 18.91 373 ILE D CA 1
ATOM 13906 C C . ILE D 1 376 ? -10.528 4.826 -69.104 1.00 20.68 373 ILE D C 1
ATOM 13907 O O . ILE D 1 376 ? -9.942 5.917 -68.996 1.00 18.79 373 ILE D O 1
ATOM 13912 N N . ARG D 1 377 ? -11.107 4.411 -70.233 1.00 20.32 374 ARG D N 1
ATOM 13913 C CA . ARG D 1 377 ? -11.003 5.200 -71.454 1.00 23.50 374 ARG D CA 1
ATOM 13914 C C . ARG D 1 377 ? -11.719 6.519 -71.296 1.00 24.41 374 ARG D C 1
ATOM 13915 O O . ARG D 1 377 ? -11.321 7.518 -71.865 1.00 24.81 374 ARG D O 1
ATOM 13923 N N . GLN D 1 378 ? -12.723 6.549 -70.443 1.00 23.90 375 GLN D N 1
ATOM 13924 C CA . GLN D 1 378 ? -13.404 7.820 -70.148 1.00 24.08 375 GLN D CA 1
ATOM 13925 C C . GLN D 1 378 ? -12.593 8.759 -69.274 1.00 22.56 375 GLN D C 1
ATOM 13926 O O . GLN D 1 378 ? -12.737 9.996 -69.393 1.00 24.05 375 GLN D O 1
ATOM 13932 N N . GLU D 1 379 ? -11.783 8.199 -68.362 1.00 20.53 376 GLU D N 1
ATOM 13933 C CA . GLU D 1 379 ? -11.130 9.009 -67.354 1.00 19.37 376 GLU D CA 1
ATOM 13934 C C . GLU D 1 379 ? -9.631 9.189 -67.541 1.00 22.21 376 GLU D C 1
ATOM 13935 O O . GLU D 1 379 ? -9.082 10.262 -67.255 1.00 21.94 376 GLU D O 1
ATOM 13941 N N . LEU D 1 380 ? -8.964 8.177 -68.057 1.00 22.19 377 LEU D N 1
ATOM 13942 C CA . LEU D 1 380 ? -7.513 8.236 -68.196 1.00 23.22 377 LEU D CA 1
ATOM 13943 C C . LEU D 1 380 ? -6.970 9.440 -68.993 1.00 22.81 377 LEU D C 1
ATOM 13944 O O . LEU D 1 380 ? -5.933 9.988 -68.624 1.00 21.36 377 LEU D O 1
ATOM 13949 N N . PRO D 1 381 ? -7.610 9.811 -70.106 1.00 22.53 378 PRO D N 1
ATOM 13950 C CA . PRO D 1 381 ? -6.985 10.909 -70.872 1.00 22.93 378 PRO D CA 1
ATOM 13951 C C . PRO D 1 381 ? -6.692 12.193 -70.031 1.00 22.77 378 PRO D C 1
ATOM 13952 O O . PRO D 1 381 ? -5.707 12.891 -70.298 1.00 21.30 378 PRO D O 1
ATOM 13956 N N . PHE D 1 382 ? -7.559 12.527 -69.087 1.00 21.91 379 PHE D N 1
ATOM 13957 C CA . PHE D 1 382 ? -7.363 13.722 -68.245 1.00 23.46 379 PHE D CA 1
ATOM 13958 C C . PHE D 1 382 ? -6.208 13.552 -67.267 1.00 23.31 379 PHE D C 1
ATOM 13959 O O . PHE D 1 382 ? -5.660 14.529 -66.786 1.00 24.71 379 PHE D O 1
ATOM 13967 N N . MET D 1 383 ? -5.757 12.314 -67.062 1.00 22.54 380 MET D N 1
ATOM 13968 C CA . MET D 1 383 ? -4.549 12.008 -66.293 1.00 25.88 380 MET D CA 1
ATOM 13969 C C . MET D 1 383 ? -3.278 11.730 -67.108 1.00 27.67 380 MET D C 1
ATOM 13970 O O . MET D 1 383 ? -2.210 11.564 -66.516 1.00 26.60 380 MET D O 1
ATOM 13975 N N . ALA D 1 384 ? -3.387 11.685 -68.433 1.00 27.01 381 ALA D N 1
ATOM 13976 C CA . ALA D 1 384 ? -2.270 11.359 -69.327 1.00 26.54 381 ALA D CA 1
ATOM 13977 C C . ALA D 1 384 ? -1.617 12.590 -69.977 1.00 29.60 381 ALA D C 1
ATOM 13978 O O . ALA D 1 384 ? -0.717 12.458 -70.803 1.00 27.93 381 ALA D O 1
ATOM 13980 N N . THR D 1 385 ? -2.020 13.795 -69.595 1.00 35.91 382 THR D N 1
ATOM 13981 C CA . THR D 1 385 ? -1.619 14.975 -70.381 1.00 36.87 382 THR D CA 1
ATOM 13982 C C . THR D 1 385 ? -0.122 15.339 -70.245 1.00 33.36 382 THR D C 1
ATOM 13983 O O . THR D 1 385 ? 0.503 15.663 -71.241 1.00 31.21 382 THR D O 1
ATOM 13987 N N . GLU D 1 386 ? 0.479 15.161 -69.074 1.00 31.76 383 GLU D N 1
ATOM 13988 C CA . GLU D 1 386 ? 1.924 15.323 -68.930 1.00 35.79 383 GLU D CA 1
ATOM 13989 C C . GLU D 1 386 ? 2.700 14.337 -69.802 1.00 37.89 383 GLU D C 1
ATOM 13990 O O . GLU D 1 386 ? 3.729 14.685 -70.369 1.00 33.81 383 GLU D O 1
ATOM 13996 N N . ASN D 1 387 ? 2.203 13.114 -69.929 1.00 33.25 384 ASN D N 1
ATOM 13997 C CA . ASN D 1 387 ? 2.855 12.146 -70.816 1.00 33.37 384 ASN D CA 1
ATOM 13998 C C . ASN D 1 387 ? 2.853 12.586 -72.287 1.00 26.98 384 ASN D C 1
ATOM 13999 O O . ASN D 1 387 ? 3.853 12.415 -72.992 1.00 25.97 384 ASN D O 1
ATOM 14004 N N . ILE D 1 388 ? 1.754 13.193 -72.708 1.00 24.90 385 ILE D N 1
ATOM 14005 C CA . ILE D 1 388 ? 1.609 13.702 -74.060 1.00 26.42 385 ILE D CA 1
ATOM 14006 C C . ILE D 1 388 ? 2.498 14.945 -74.274 1.00 29.73 385 ILE D C 1
ATOM 14007 O O . ILE D 1 388 ? 3.220 15.038 -75.297 1.00 26.70 385 ILE D O 1
ATOM 14012 N N . ILE D 1 389 ? 2.502 15.849 -73.295 1.00 27.45 386 ILE D N 1
ATOM 14013 C CA . ILE D 1 389 ? 3.480 16.952 -73.306 1.00 30.05 386 ILE D CA 1
ATOM 14014 C C . ILE D 1 389 ? 4.926 16.473 -73.407 1.00 29.36 386 ILE D C 1
ATOM 14015 O O . ILE D 1 389 ? 5.662 16.960 -74.256 1.00 29.58 386 ILE D O 1
ATOM 14020 N N . MET D 1 390 ? 5.326 15.510 -72.578 1.00 34.58 387 MET D N 1
ATOM 14021 C CA . MET D 1 390 ? 6.699 15.010 -72.617 1.00 34.38 387 MET D CA 1
ATOM 14022 C C . MET D 1 390 ? 7.048 14.445 -73.986 1.00 32.83 387 MET D C 1
ATOM 14023 O O . MET D 1 390 ? 8.138 14.662 -74.475 1.00 36.90 387 MET D O 1
ATOM 14028 N N . ALA D 1 391 ? 6.138 13.698 -74.592 1.00 29.44 388 ALA D N 1
ATOM 14029 C CA . ALA D 1 391 ? 6.401 13.117 -75.900 1.00 32.79 388 ALA D CA 1
ATOM 14030 C C . ALA D 1 391 ? 6.592 14.213 -76.978 1.00 33.12 388 ALA D C 1
ATOM 14031 O O . ALA D 1 391 ? 7.489 14.113 -77.843 1.00 32.38 388 ALA D O 1
ATOM 14033 N N . MET D 1 392 ? 5.730 15.240 -76.944 1.00 28.96 389 MET D N 1
ATOM 14034 C CA . MET D 1 392 ? 5.850 16.371 -77.861 1.00 27.64 389 MET D CA 1
ATOM 14035 C C . MET D 1 392 ? 7.196 17.061 -77.690 1.00 27.23 389 MET D C 1
ATOM 14036 O O . MET D 1 392 ? 7.890 17.310 -78.670 1.00 32.94 389 MET D O 1
ATOM 14041 N N . VAL D 1 393 ? 7.587 17.289 -76.453 1.00 27.71 390 VAL D N 1
ATOM 14042 C CA . VAL D 1 393 ? 8.858 17.948 -76.174 1.00 29.85 390 VAL D CA 1
ATOM 14043 C C . VAL D 1 393 ? 10.041 17.124 -76.661 1.00 33.19 390 VAL D C 1
ATOM 14044 O O . VAL D 1 393 ? 10.933 17.627 -77.373 1.00 32.66 390 VAL D O 1
ATOM 14048 N N . LYS D 1 394 ? 9.981 15.824 -76.398 1.00 33.53 391 LYS D N 1
ATOM 14049 C CA . LYS D 1 394 ? 11.004 14.906 -76.873 1.00 33.79 391 LYS D CA 1
ATOM 14050 C C . LYS D 1 394 ? 11.105 14.873 -78.420 1.00 36.95 391 LYS D C 1
ATOM 14051 O O . LYS D 1 394 ? 12.209 14.762 -78.989 1.00 37.13 391 LYS D O 1
ATOM 14057 N N . ALA D 1 395 ? 9.977 15.008 -79.106 1.00 32.88 392 ALA D N 1
ATOM 14058 C CA . ALA D 1 395 ? 9.965 15.128 -80.565 1.00 32.13 392 ALA D CA 1
ATOM 14059 C C . ALA D 1 395 ? 10.362 16.529 -81.093 1.00 36.75 392 ALA D C 1
ATOM 14060 O O . ALA D 1 395 ? 10.187 16.795 -82.274 1.00 40.11 392 ALA D O 1
ATOM 14062 N N . GLY D 1 396 ? 10.817 17.428 -80.226 1.00 35.48 393 GLY D N 1
ATOM 14063 C CA . GLY D 1 396 ? 11.309 18.722 -80.650 1.00 33.64 393 GLY D CA 1
ATOM 14064 C C . GLY D 1 396 ? 10.336 19.866 -80.457 1.00 34.02 393 GLY D C 1
ATOM 14065 O O . GLY D 1 396 ? 10.666 21.005 -80.780 1.00 34.86 393 GLY D O 1
ATOM 14066 N N . GLY D 1 397 ? 9.170 19.589 -79.851 1.00 32.43 394 GLY D N 1
ATOM 14067 C CA . GLY D 1 397 ? 8.166 20.609 -79.608 1.00 30.37 394 GLY D CA 1
ATOM 14068 C C . GLY D 1 397 ? 8.351 21.547 -78.419 1.00 28.17 394 GLY D C 1
ATOM 14069 O O . GLY D 1 397 ? 9.209 21.347 -77.551 1.00 28.95 394 GLY D O 1
ATOM 14070 N N . SER D 1 398 ? 7.487 22.567 -78.379 1.00 26.69 395 SER D N 1
ATOM 14071 C CA . SER D 1 398 ? 7.499 23.579 -77.349 1.00 27.17 395 SER D CA 1
ATOM 14072 C C . SER D 1 398 ? 6.566 23.210 -76.182 1.00 28.24 395 SER D C 1
ATOM 14073 O O . SER D 1 398 ? 5.336 23.121 -76.371 1.00 29.78 395 SER D O 1
ATOM 14076 N N . ARG D 1 399 ? 7.117 23.142 -74.976 1.00 27.17 396 ARG D N 1
ATOM 14077 C CA . ARG D 1 399 ? 6.325 22.773 -73.784 1.00 30.21 396 ARG D CA 1
ATOM 14078 C C . ARG D 1 399 ? 5.172 23.743 -73.553 1.00 29.68 396 ARG D C 1
ATOM 14079 O O . ARG D 1 399 ? 4.036 23.338 -73.322 1.00 28.03 396 ARG D O 1
ATOM 14087 N N . GLN D 1 400 ? 5.468 25.036 -73.619 1.00 28.32 397 GLN D N 1
ATOM 14088 C CA . GLN D 1 400 ? 4.445 26.053 -73.448 1.00 28.22 397 GLN D CA 1
ATOM 14089 C C . GLN D 1 400 ? 3.277 25.905 -74.396 1.00 26.55 397 GLN D C 1
ATOM 14090 O O . GLN D 1 400 ? 2.114 26.017 -73.984 1.00 28.52 397 GLN D O 1
ATOM 14096 N N . ASP D 1 401 ? 3.572 25.737 -75.674 1.00 25.91 398 ASP D N 1
ATOM 14097 C CA . ASP D 1 401 ? 2.525 25.681 -76.662 1.00 28.07 398 ASP D CA 1
ATOM 14098 C C . ASP D 1 401 ? 1.706 24.406 -76.461 1.00 26.73 398 ASP D C 1
ATOM 14099 O O . ASP D 1 401 ? 0.468 24.417 -76.636 1.00 28.18 398 ASP D O 1
ATOM 14104 N N . CYS D 1 402 ? 2.403 23.310 -76.188 1.00 26.62 399 CYS D N 1
ATOM 14105 C CA . CYS D 1 402 ? 1.728 22.021 -75.995 1.00 31.72 399 CYS D CA 1
ATOM 14106 C C . CYS D 1 402 ? 0.786 22.032 -74.760 1.00 31.05 399 CYS D C 1
ATOM 14107 O O . CYS D 1 402 ? -0.363 21.568 -74.848 1.00 28.57 399 CYS D O 1
ATOM 14110 N N . HIS D 1 403 ? 1.241 22.645 -73.662 1.00 26.02 400 HIS D N 1
ATOM 14111 C CA . HIS D 1 403 ? 0.401 22.878 -72.491 1.00 29.09 400 HIS D CA 1
ATOM 14112 C C . HIS D 1 403 ? -0.872 23.732 -72.769 1.00 28.94 400 HIS D C 1
ATOM 14113 O O . HIS D 1 403 ? -1.977 23.354 -72.368 1.00 24.90 400 HIS D O 1
ATOM 14120 N N A GLU D 1 404 ? -0.677 24.865 -73.434 0.50 26.85 401 GLU D N 1
ATOM 14121 N N B GLU D 1 404 ? -0.735 24.893 -73.405 0.50 27.46 401 GLU D N 1
ATOM 14122 C CA A GLU D 1 404 ? -1.763 25.752 -73.778 0.50 28.39 401 GLU D CA 1
ATOM 14123 C CA B GLU D 1 404 ? -1.924 25.690 -73.691 0.50 30.00 401 GLU D CA 1
ATOM 14124 C C A GLU D 1 404 ? -2.799 24.986 -74.641 0.50 28.76 401 GLU D C 1
ATOM 14125 C C B GLU D 1 404 ? -2.859 24.894 -74.601 0.50 29.07 401 GLU D C 1
ATOM 14126 O O A GLU D 1 404 ? -3.998 25.085 -74.414 0.50 26.85 401 GLU D O 1
ATOM 14127 O O B GLU D 1 404 ? -4.063 24.910 -74.396 0.50 28.06 401 GLU D O 1
ATOM 14138 N N . LYS D 1 405 ? -2.300 24.225 -75.608 1.00 26.95 402 LYS D N 1
ATOM 14139 C CA . LYS D 1 405 ? -3.128 23.505 -76.575 1.00 31.11 402 LYS D CA 1
ATOM 14140 C C . LYS D 1 405 ? -3.882 22.364 -75.866 1.00 29.05 402 LYS D C 1
ATOM 14141 O O . LYS D 1 405 ? -5.101 22.198 -76.057 1.00 26.83 402 LYS D O 1
ATOM 14147 N N . ILE D 1 406 ? -3.189 21.674 -74.965 1.00 26.88 403 ILE D N 1
ATOM 14148 C CA . ILE D 1 406 ? -3.808 20.560 -74.240 1.00 27.64 403 ILE D CA 1
ATOM 14149 C C . ILE D 1 406 ? -4.880 21.057 -73.318 1.00 26.60 403 ILE D C 1
ATOM 14150 O O . ILE D 1 406 ? -5.898 20.444 -73.210 1.00 25.14 403 ILE D O 1
ATOM 14155 N N . ARG D 1 407 ? -4.634 22.185 -72.665 1.00 26.05 404 ARG D N 1
ATOM 14156 C CA . ARG D 1 407 ? -5.605 22.807 -71.785 1.00 29.62 404 ARG D CA 1
ATOM 14157 C C . ARG D 1 407 ? -6.887 23.120 -72.522 1.00 25.95 404 ARG D C 1
ATOM 14158 O O . ARG D 1 407 ? -7.967 22.890 -71.987 1.00 25.54 404 ARG D O 1
ATOM 14166 N N . VAL D 1 408 ? -6.774 23.696 -73.710 1.00 23.26 405 VAL D N 1
ATOM 14167 C CA . VAL D 1 408 ? -7.961 24.065 -74.501 1.00 24.12 405 VAL D CA 1
ATOM 14168 C C . VAL D 1 408 ? -8.766 22.800 -74.918 1.00 22.42 405 VAL D C 1
ATOM 14169 O O . VAL D 1 408 ? -9.983 22.757 -74.775 1.00 22.28 405 VAL D O 1
ATOM 14173 N N . LEU D 1 409 ? -8.083 21.830 -75.513 1.00 22.28 406 LEU D N 1
ATOM 14174 C CA . LEU D 1 409 ? -8.741 20.562 -75.911 1.00 22.58 406 LEU D CA 1
ATOM 14175 C C . LEU D 1 409 ? -9.368 19.825 -74.722 1.00 21.82 406 LEU D C 1
ATOM 14176 O O . LEU D 1 409 ? -10.392 19.209 -74.862 1.00 21.20 406 LEU D O 1
ATOM 14181 N N A SER D 1 410 ? -8.722 19.906 -73.572 0.50 20.07 407 SER D N 1
ATOM 14182 N N B SER D 1 410 ? -8.728 19.891 -73.563 0.50 20.29 407 SER D N 1
ATOM 14183 C CA A SER D 1 410 ? -9.200 19.291 -72.358 0.50 19.90 407 SER D CA 1
ATOM 14184 C CA B SER D 1 410 ? -9.234 19.236 -72.372 0.50 20.35 407 SER D CA 1
ATOM 14185 C C A SER D 1 410 ? -10.498 19.919 -71.888 0.50 20.40 407 SER D C 1
ATOM 14186 C C B SER D 1 410 ? -10.506 19.913 -71.862 0.50 20.68 407 SER D C 1
ATOM 14187 O O A SER D 1 410 ? -11.454 19.223 -71.562 0.50 19.08 407 SER D O 1
ATOM 14188 O O B SER D 1 410 ? -11.458 19.240 -71.484 0.50 19.27 407 SER D O 1
ATOM 14193 N N . GLN D 1 411 ? -10.535 21.237 -71.860 1.00 20.11 408 GLN D N 1
ATOM 14194 C CA . GLN D 1 411 ? -11.781 21.954 -71.621 1.00 24.20 408 GLN D CA 1
ATOM 14195 C C . GLN D 1 411 ? -12.894 21.566 -72.557 1.00 25.48 408 GLN D C 1
ATOM 14196 O O . GLN D 1 411 ? -14.019 21.389 -72.109 1.00 28.78 408 GLN D O 1
ATOM 14202 N N . GLN D 1 412 ? -12.592 21.430 -73.853 1.00 23.60 409 GLN D N 1
ATOM 14203 C CA . GLN D 1 412 ? -13.595 21.042 -74.803 1.00 23.29 409 GLN D CA 1
ATOM 14204 C C . GLN D 1 412 ? -14.156 19.683 -74.455 1.00 24.26 409 GLN D C 1
ATOM 14205 O O . GLN D 1 412 ? -15.375 19.516 -74.419 1.00 21.37 409 GLN D O 1
ATOM 14211 N N . ALA D 1 413 ? -13.270 18.737 -74.159 1.00 20.71 410 ALA D N 1
ATOM 14212 C CA . ALA D 1 413 ? -13.697 17.365 -73.820 1.00 19.16 410 ALA D CA 1
ATOM 14213 C C . ALA D 1 413 ? -14.497 17.301 -72.521 1.00 20.41 410 ALA D C 1
ATOM 14214 O O . ALA D 1 413 ? -15.457 16.563 -72.428 1.00 20.59 410 ALA D O 1
ATOM 14216 N N . ALA D 1 414 ? -14.116 18.092 -71.552 1.00 20.96 411 ALA D N 1
ATOM 14217 C CA . ALA D 1 414 ? -14.784 18.085 -70.253 1.00 21.32 411 ALA D CA 1
ATOM 14218 C C . ALA D 1 414 ? -16.198 18.589 -70.420 1.00 24.34 411 ALA D C 1
ATOM 14219 O O . ALA D 1 414 ? -17.093 18.128 -69.724 1.00 20.54 411 ALA D O 1
ATOM 14221 N N . SER D 1 415 ? -16.384 19.554 -71.335 1.00 25.00 412 SER D N 1
ATOM 14222 C CA . SER D 1 415 ? -17.711 20.088 -71.638 1.00 28.05 412 SER D CA 1
ATOM 14223 C C . SER D 1 415 ? -18.578 19.063 -72.362 1.00 26.11 412 SER D C 1
ATOM 14224 O O . SER D 1 415 ? -19.770 18.919 -72.040 1.00 24.06 412 SER D O 1
ATOM 14227 N N . VAL D 1 416 ? -17.995 18.337 -73.308 1.00 23.54 413 VAL D N 1
ATOM 14228 C CA . VAL D 1 416 ? -18.720 17.167 -73.893 1.00 25.76 413 VAL D CA 1
ATOM 14229 C C . VAL D 1 416 ? -19.255 16.230 -72.787 1.00 25.94 413 VAL D C 1
ATOM 14230 O O . VAL D 1 416 ? -20.456 15.908 -72.749 1.00 23.62 413 VAL D O 1
ATOM 14234 N N . VAL D 1 417 ? -18.383 15.875 -71.833 1.00 25.34 414 VAL D N 1
ATOM 14235 C CA . VAL D 1 417 ? -18.728 14.911 -70.775 1.00 25.68 414 VAL D CA 1
ATOM 14236 C C . VAL D 1 417 ? -19.840 15.437 -69.843 1.00 25.38 414 VAL D C 1
ATOM 14237 O O . VAL D 1 417 ? -20.846 14.781 -69.632 1.00 23.75 414 VAL D O 1
ATOM 14241 N N . LYS D 1 418 ? -19.702 16.651 -69.364 1.00 22.38 415 LYS D N 1
ATOM 14242 C CA . LYS D 1 418 ? -20.609 17.157 -68.338 1.00 23.09 415 LYS D CA 1
ATOM 14243 C C . LYS D 1 418 ? -21.778 17.929 -68.924 1.00 24.08 415 LYS D C 1
ATOM 14244 O O . LYS D 1 418 ? -22.911 17.773 -68.462 1.00 22.44 415 LYS D O 1
ATOM 14250 N N . GLN D 1 419 ? -21.498 18.837 -69.869 1.00 24.47 416 GLN D N 1
ATOM 14251 C CA . GLN D 1 419 ? -22.545 19.717 -70.420 1.00 26.67 416 GLN D CA 1
ATOM 14252 C C . GLN D 1 419 ? -23.376 18.957 -71.460 1.00 26.99 416 GLN D C 1
ATOM 14253 O O . GLN D 1 419 ? -24.508 19.354 -71.719 1.00 27.19 416 GLN D O 1
ATOM 14259 N N . GLU D 1 420 ? -22.822 17.896 -72.066 1.00 25.20 417 GLU D N 1
ATOM 14260 C CA . GLU D 1 420 ? -23.532 17.145 -73.123 1.00 26.82 417 GLU D CA 1
ATOM 14261 C C . GLU D 1 420 ? -23.851 15.702 -72.785 1.00 27.44 417 GLU D C 1
ATOM 14262 O O . GLU D 1 420 ? -24.575 15.035 -73.508 1.00 28.75 417 GLU D O 1
ATOM 14268 N N . GLY D 1 421 ? -23.281 15.198 -71.712 1.00 26.57 418 GLY D N 1
ATOM 14269 C CA . GLY D 1 421 ? -23.414 13.817 -71.362 1.00 27.74 418 GLY D CA 1
ATOM 14270 C C . GLY D 1 421 ? -22.739 12.886 -72.338 1.00 33.60 418 GLY D C 1
ATOM 14271 O O . GLY D 1 421 ? -23.163 11.758 -72.470 1.00 29.72 418 GLY D O 1
ATOM 14272 N N . GLY D 1 422 ? -21.689 13.369 -73.011 1.00 32.15 419 GLY D N 1
ATOM 14273 C CA . GLY D 1 422 ? -20.995 12.599 -74.073 1.00 31.12 419 GLY D CA 1
ATOM 14274 C C . GLY D 1 422 ? -19.859 11.763 -73.535 1.00 29.85 419 GLY D C 1
ATOM 14275 O O . GLY D 1 422 ? -19.542 11.814 -72.316 1.00 30.81 419 GLY D O 1
ATOM 14276 N N . ASP D 1 423 ? -19.315 10.919 -74.421 1.00 28.11 420 ASP D N 1
ATOM 14277 C CA . ASP D 1 423 ? -18.100 10.158 -74.196 1.00 27.04 420 ASP D CA 1
ATOM 14278 C C . ASP D 1 423 ? -16.928 11.182 -74.217 1.00 26.71 420 ASP D C 1
ATOM 14279 O O . ASP D 1 423 ? -16.949 12.158 -75.023 1.00 24.95 420 ASP D O 1
ATOM 14284 N N . ASN D 1 424 ? -15.922 10.949 -73.385 1.00 23.34 421 ASN D N 1
ATOM 14285 C CA . ASN D 1 424 ? -14.716 11.745 -73.414 1.00 23.02 421 ASN D CA 1
ATOM 14286 C C . ASN D 1 424 ? -14.047 11.560 -74.783 1.00 27.60 421 ASN D C 1
ATOM 14287 O O . ASN D 1 424 ? -13.706 10.434 -75.160 1.00 30.30 421 ASN D O 1
ATOM 14292 N N . ASP D 1 425 ? -13.911 12.657 -75.535 1.00 23.67 422 ASP D N 1
ATOM 14293 C CA . ASP D 1 425 ? -13.261 12.652 -76.833 1.00 22.75 422 ASP D CA 1
ATOM 14294 C C . ASP D 1 425 ? -11.901 13.377 -76.879 1.00 21.56 422 ASP D C 1
ATOM 14295 O O . ASP D 1 425 ? -11.419 13.727 -77.963 1.00 23.61 422 ASP D O 1
ATOM 14300 N N . LEU D 1 426 ? -11.237 13.493 -75.730 1.00 21.15 423 LEU D N 1
ATOM 14301 C CA . LEU D 1 426 ? -9.973 14.256 -75.655 1.00 20.06 423 LEU D CA 1
ATOM 14302 C C . LEU D 1 426 ? -8.903 13.624 -76.556 1.00 22.25 423 LEU D C 1
ATOM 14303 O O . LEU D 1 426 ? -8.252 14.304 -77.330 1.00 23.23 423 LEU D O 1
ATOM 14308 N N . ILE D 1 427 ? -8.736 12.315 -76.480 1.00 22.43 424 ILE D N 1
ATOM 14309 C CA . ILE D 1 427 ? -7.703 11.659 -77.297 1.00 24.20 424 ILE D CA 1
ATOM 14310 C C . ILE D 1 427 ? -8.017 11.836 -78.794 1.00 23.52 424 ILE D C 1
ATOM 14311 O O . ILE D 1 427 ? -7.102 12.098 -79.597 1.00 24.80 424 ILE D O 1
ATOM 14316 N N . GLU D 1 428 ? -9.287 11.718 -79.159 1.00 24.63 425 GLU D N 1
ATOM 14317 C CA . GLU D 1 428 ? -9.716 11.864 -80.551 1.00 23.19 425 GLU D CA 1
ATOM 14318 C C . GLU D 1 428 ? -9.508 13.326 -80.995 1.00 25.35 425 GLU D C 1
ATOM 14319 O O . GLU D 1 428 ? -9.113 13.565 -82.139 1.00 26.97 425 GLU D O 1
ATOM 14325 N N . ARG D 1 429 ? -9.720 14.290 -80.090 1.00 23.98 426 ARG D N 1
ATOM 14326 C CA . ARG D 1 429 ? -9.371 15.701 -80.392 1.00 23.24 426 ARG D CA 1
ATOM 14327 C C . ARG D 1 429 ? -7.904 15.872 -80.714 1.00 24.05 426 ARG D C 1
ATOM 14328 O O . ARG D 1 429 ? -7.586 16.516 -81.686 1.00 25.64 426 ARG D O 1
ATOM 14336 N N . ILE D 1 430 ? -7.039 15.253 -79.903 1.00 24.63 427 ILE D N 1
ATOM 14337 C CA . ILE D 1 430 ? -5.613 15.264 -80.097 1.00 24.00 427 ILE D CA 1
ATOM 14338 C C . ILE D 1 430 ? -5.180 14.571 -81.397 1.00 27.85 427 ILE D C 1
ATOM 14339 O O . ILE D 1 430 ? -4.343 15.115 -82.121 1.00 26.87 427 ILE D O 1
ATOM 14344 N N . GLN D 1 431 ? -5.766 13.412 -81.713 1.00 32.06 428 GLN D N 1
ATOM 14345 C CA . GLN D 1 431 ? -5.494 12.697 -82.989 1.00 34.34 428 GLN D CA 1
ATOM 14346 C C . GLN D 1 431 ? -5.847 13.531 -84.203 1.00 32.00 428 GLN D C 1
ATOM 14347 O O . GLN D 1 431 ? -5.205 13.441 -85.218 1.00 36.02 428 GLN D O 1
ATOM 14353 N N . ALA D 1 432 ? -6.914 14.301 -84.105 1.00 33.23 429 ALA D N 1
ATOM 14354 C CA . ALA D 1 432 ? -7.433 15.056 -85.233 1.00 32.93 429 ALA D CA 1
ATOM 14355 C C . ALA D 1 432 ? -6.703 16.390 -85.427 1.00 32.82 429 ALA D C 1
ATOM 14356 O O . ALA D 1 432 ? -6.893 17.043 -86.443 1.00 35.96 429 ALA D O 1
ATOM 14358 N N . ASP D 1 433 ? -5.907 16.809 -84.452 1.00 27.85 430 ASP D N 1
ATOM 14359 C CA . ASP D 1 433 ? -5.311 18.142 -84.470 1.00 28.70 430 ASP D CA 1
ATOM 14360 C C . ASP D 1 433 ? -3.899 17.971 -85.053 1.00 27.35 430 ASP D C 1
ATOM 14361 O O . ASP D 1 433 ? -3.056 17.285 -84.465 1.00 24.80 430 ASP D O 1
ATOM 14366 N N . ALA D 1 434 ? -3.636 18.564 -86.219 1.00 32.06 431 ALA D N 1
ATOM 14367 C CA . ALA D 1 434 ? -2.327 18.365 -86.870 1.00 34.14 431 ALA D CA 1
ATOM 14368 C C . ALA D 1 434 ? -1.175 18.901 -86.040 1.00 30.34 431 ALA D C 1
ATOM 14369 O O . ALA D 1 434 ? -0.056 18.412 -86.179 1.00 32.69 431 ALA D O 1
ATOM 14371 N N . TYR D 1 435 ? -1.435 19.819 -85.117 1.00 31.86 432 TYR D N 1
ATOM 14372 C CA . TYR D 1 435 ? -0.383 20.231 -84.164 1.00 30.64 432 TYR D CA 1
ATOM 14373 C C . TYR D 1 435 ? 0.302 19.048 -83.471 1.00 31.85 432 TYR D C 1
ATOM 14374 O O . TYR D 1 435 ? 1.501 19.105 -83.221 1.00 29.14 432 TYR D O 1
ATOM 14383 N N . PHE D 1 436 ? -0.435 17.960 -83.200 1.00 28.83 433 PHE D N 1
ATOM 14384 C CA . PHE D 1 436 ? 0.132 16.804 -82.474 1.00 30.17 433 PHE D CA 1
ATOM 14385 C C . PHE D 1 436 ? 0.679 15.721 -83.373 1.00 29.42 433 PHE D C 1
ATOM 14386 O O . PHE D 1 436 ? 1.063 14.659 -82.910 1.00 28.58 433 PHE D O 1
ATOM 14394 N N . SER D 1 437 ? 0.751 16.042 -84.663 1.00 28.49 434 SER D N 1
ATOM 14395 C CA . SER D 1 437 ? 1.330 15.231 -85.699 1.00 30.36 434 SER D CA 1
ATOM 14396 C C . SER D 1 437 ? 2.602 14.459 -85.245 1.00 29.93 434 SER D C 1
ATOM 14397 O O . SER D 1 437 ? 2.724 13.234 -85.483 1.00 28.90 434 SER D O 1
ATOM 14400 N N . PRO D 1 438 ? 3.513 15.123 -84.532 1.00 25.70 435 PRO D N 1
ATOM 14401 C CA . PRO D 1 438 ? 4.726 14.399 -84.149 1.00 30.67 435 PRO D CA 1
ATOM 14402 C C . PRO D 1 438 ? 4.524 13.234 -83.201 1.00 29.81 435 PRO D C 1
ATOM 14403 O O . PRO D 1 438 ? 5.438 12.445 -83.046 1.00 33.36 435 PRO D O 1
ATOM 14407 N N . ILE D 1 439 ? 3.383 13.190 -82.500 1.00 29.44 436 ILE D N 1
ATOM 14408 C CA . ILE D 1 439 ? 3.113 12.113 -81.560 1.00 30.39 436 ILE D CA 1
ATOM 14409 C C . ILE D 1 439 ? 1.898 11.264 -81.915 1.00 31.86 436 ILE D C 1
ATOM 14410 O O . ILE D 1 439 ? 1.592 10.288 -81.187 1.00 31.64 436 ILE D O 1
ATOM 14415 N N . HIS D 1 440 ? 1.246 11.543 -83.045 1.00 28.12 437 HIS D N 1
ATOM 14416 C CA . HIS D 1 440 ? 0.066 10.730 -83.404 1.00 31.44 437 HIS D CA 1
ATOM 14417 C C . HIS D 1 440 ? 0.369 9.251 -83.439 1.00 31.52 437 HIS D C 1
ATOM 14418 O O . HIS D 1 440 ? -0.456 8.448 -82.991 1.00 33.73 437 HIS D O 1
ATOM 14425 N N . SER D 1 441 ? 1.553 8.870 -83.902 1.00 29.89 438 SER D N 1
ATOM 14426 C CA . SER D 1 441 ? 1.863 7.442 -84.041 1.00 31.89 438 SER D CA 1
ATOM 14427 C C . SER D 1 441 ? 2.072 6.742 -82.666 1.00 34.44 438 SER D C 1
ATOM 14428 O O . SER D 1 441 ? 1.872 5.523 -82.551 1.00 33.03 438 SER D O 1
ATOM 14431 N N . GLN D 1 442 ? 2.432 7.518 -81.638 1.00 29.51 439 GLN D N 1
ATOM 14432 C CA . GLN D 1 442 ? 2.673 6.998 -80.287 1.00 31.41 439 GLN D CA 1
ATOM 14433 C C . GLN D 1 442 ? 1.402 6.903 -79.394 1.00 31.50 439 GLN D C 1
ATOM 14434 O O . GLN D 1 442 ? 1.505 6.474 -78.237 1.00 28.18 439 GLN D O 1
ATOM 14440 N N . LEU D 1 443 ? 0.230 7.304 -79.895 1.00 27.08 440 LEU D N 1
ATOM 14441 C CA . LEU D 1 443 ? -0.855 7.647 -78.974 1.00 31.67 440 LEU D CA 1
ATOM 14442 C C . LEU D 1 443 ? -1.443 6.447 -78.255 1.00 32.63 440 LEU D C 1
ATOM 14443 O O . LEU D 1 443 ? -1.750 6.532 -77.050 1.00 30.54 440 LEU D O 1
ATOM 14448 N N . ASP D 1 444 ? -1.582 5.334 -78.970 1.00 34.72 441 ASP D N 1
ATOM 14449 C CA . ASP D 1 444 ? -2.019 4.082 -78.358 1.00 36.39 441 ASP D CA 1
ATOM 14450 C C . ASP D 1 444 ? -1.043 3.670 -77.259 1.00 35.42 441 ASP D C 1
ATOM 14451 O O . ASP D 1 444 ? -1.449 3.274 -76.185 1.00 33.69 441 ASP D O 1
ATOM 14456 N N . HIS D 1 445 ? 0.248 3.731 -77.552 1.00 30.22 442 HIS D N 1
ATOM 14457 C CA . HIS D 1 445 ? 1.222 3.384 -76.572 1.00 31.90 442 HIS D CA 1
ATOM 14458 C C . HIS D 1 445 ? 1.189 4.333 -75.359 1.00 30.07 442 HIS D C 1
ATOM 14459 O O . HIS D 1 445 ? 1.245 3.883 -74.205 1.00 27.72 442 HIS D O 1
ATOM 14466 N N . LEU D 1 446 ? 1.080 5.636 -75.607 1.00 27.03 443 LEU D N 1
ATOM 14467 C CA . LEU D 1 446 ? 1.115 6.632 -74.537 1.00 26.62 443 LEU D CA 1
ATOM 14468 C C . LEU D 1 446 ? -0.126 6.489 -73.614 1.00 27.95 443 LEU D C 1
ATOM 14469 O O . LEU D 1 446 ? -0.073 6.874 -72.462 1.00 30.65 443 LEU D O 1
ATOM 14474 N N . LEU D 1 447 ? -1.231 5.980 -74.144 1.00 27.43 444 LEU D N 1
ATOM 14475 C CA . LEU D 1 447 ? -2.484 5.837 -73.374 1.00 26.98 444 LEU D CA 1
ATOM 14476 C C . LEU D 1 447 ? -2.727 4.377 -72.942 1.00 25.13 444 LEU D C 1
ATOM 14477 O O . LEU D 1 447 ? -3.842 3.994 -72.611 1.00 21.18 444 LEU D O 1
ATOM 14482 N N . ASP D 1 448 ? -1.692 3.541 -73.016 1.00 24.58 445 ASP D N 1
ATOM 14483 C CA . ASP D 1 448 ? -1.800 2.119 -72.578 1.00 23.68 445 ASP D CA 1
ATOM 14484 C C . ASP D 1 448 ? -2.082 2.028 -71.077 1.00 19.97 445 ASP D C 1
ATOM 14485 O O . ASP D 1 448 ? -1.247 2.398 -70.272 1.00 20.76 445 ASP D O 1
ATOM 14490 N N . PRO D 1 449 ? -3.280 1.535 -70.679 1.00 22.58 446 PRO D N 1
ATOM 14491 C CA . PRO D 1 449 ? -3.584 1.619 -69.246 1.00 20.43 446 PRO D CA 1
ATOM 14492 C C . PRO D 1 449 ? -2.568 0.890 -68.359 1.00 21.21 446 PRO D C 1
ATOM 14493 O O . PRO D 1 449 ? -2.312 1.333 -67.240 1.00 22.86 446 PRO D O 1
ATOM 14497 N N . SER D 1 450 ? -1.990 -0.222 -68.825 1.00 22.72 447 SER D N 1
ATOM 14498 C CA . SER D 1 450 ? -1.055 -0.960 -67.968 1.00 27.67 447 SER D CA 1
ATOM 14499 C C . SER D 1 450 ? 0.146 -0.075 -67.532 1.00 27.99 447 SER D C 1
ATOM 14500 O O . SER D 1 450 ? 0.643 -0.206 -66.405 1.00 29.54 447 SER D O 1
ATOM 14503 N N . SER D 1 451 ? 0.492 0.925 -68.352 1.00 27.34 448 SER D N 1
ATOM 14504 C CA . SER D 1 451 ? 1.627 1.826 -68.039 1.00 25.90 448 SER D CA 1
ATOM 14505 C C . SER D 1 451 ? 1.303 2.889 -66.946 1.00 25.34 448 SER D C 1
ATOM 14506 O O . SER D 1 451 ? 2.192 3.573 -66.467 1.00 21.77 448 SER D O 1
ATOM 14509 N N . PHE D 1 452 ? 0.037 2.975 -66.511 1.00 22.05 449 PHE D N 1
ATOM 14510 C CA . PHE D 1 452 ? -0.414 3.972 -65.533 1.00 19.60 449 PHE D CA 1
ATOM 14511 C C . PHE D 1 452 ? -0.726 3.350 -64.175 1.00 19.88 449 PHE D C 1
ATOM 14512 O O . PHE D 1 452 ? -1.029 4.068 -63.248 1.00 21.03 449 PHE D O 1
ATOM 14520 N N . THR D 1 453 ? -0.581 2.016 -64.054 1.00 18.80 450 THR D N 1
ATOM 14521 C CA . THR D 1 453 ? -0.841 1.306 -62.797 1.00 19.04 450 THR D CA 1
ATOM 14522 C C . THR D 1 453 ? 0.331 1.296 -61.801 1.00 19.17 450 THR D C 1
ATOM 14523 O O . THR D 1 453 ? 0.289 0.586 -60.779 1.00 18.40 450 THR D O 1
ATOM 14527 N N . GLY D 1 454 ? 1.383 2.074 -62.080 1.00 20.46 451 GLY D N 1
ATOM 14528 C CA . GLY D 1 454 ? 2.509 2.121 -61.165 1.00 17.78 451 GLY D CA 1
ATOM 14529 C C . GLY D 1 454 ? 3.036 0.723 -60.848 1.00 18.80 451 GLY D C 1
ATOM 14530 O O . GLY D 1 454 ? 3.164 -0.090 -61.723 1.00 22.25 451 GLY D O 1
ATOM 14531 N N . ARG D 1 455 ? 3.325 0.454 -59.577 1.00 18.72 452 ARG D N 1
ATOM 14532 C CA . ARG D 1 455 ? 3.836 -0.856 -59.160 1.00 17.89 452 ARG D CA 1
ATOM 14533 C C . ARG D 1 455 ? 2.748 -1.823 -58.653 1.00 18.37 452 ARG D C 1
ATOM 14534 O O . ARG D 1 455 ? 3.087 -2.800 -58.006 1.00 18.02 452 ARG D O 1
ATOM 14542 N N . ALA D 1 456 ? 1.473 -1.616 -59.030 1.00 17.34 453 ALA D N 1
ATOM 14543 C CA . ALA D 1 456 ? 0.369 -2.406 -58.491 1.00 18.07 453 ALA D CA 1
ATOM 14544 C C . ALA D 1 456 ? 0.588 -3.937 -58.547 1.00 18.20 453 ALA D C 1
ATOM 14545 O O . ALA D 1 456 ? 0.445 -4.615 -57.555 1.00 19.70 453 ALA D O 1
ATOM 14547 N N . SER D 1 457 ? 0.963 -4.455 -59.710 1.00 19.31 454 SER D N 1
ATOM 14548 C CA A SER D 1 457 ? 1.117 -5.895 -59.862 0.50 19.50 454 SER D CA 1
ATOM 14549 C CA B SER D 1 457 ? 1.128 -5.898 -59.859 0.50 20.54 454 SER D CA 1
ATOM 14550 C C . SER D 1 457 ? 2.297 -6.475 -59.054 1.00 21.42 454 SER D C 1
ATOM 14551 O O . SER D 1 457 ? 2.182 -7.555 -58.446 1.00 20.47 454 SER D O 1
ATOM 14556 N N . GLN D 1 458 ? 3.414 -5.772 -59.004 1.00 20.34 455 GLN D N 1
ATOM 14557 C CA . GLN D 1 458 ? 4.538 -6.214 -58.162 1.00 20.32 455 GLN D CA 1
ATOM 14558 C C . GLN D 1 458 ? 4.232 -6.164 -56.706 1.00 19.48 455 GLN D C 1
ATOM 14559 O O . GLN D 1 458 ? 4.732 -6.982 -55.936 1.00 18.49 455 GLN D O 1
ATOM 14565 N N . GLN D 1 459 ? 3.442 -5.171 -56.296 1.00 18.33 456 GLN D N 1
ATOM 14566 C CA . GLN D 1 459 ? 3.036 -5.072 -54.908 1.00 17.11 456 GLN D CA 1
ATOM 14567 C C . GLN D 1 459 ? 2.216 -6.283 -54.504 1.00 15.78 456 GLN D C 1
ATOM 14568 O O . GLN D 1 459 ? 2.382 -6.805 -53.430 1.00 17.71 456 GLN D O 1
ATOM 14574 N N . VAL D 1 460 ? 1.317 -6.685 -55.353 1.00 15.45 457 VAL D N 1
ATOM 14575 C CA . VAL D 1 460 ? 0.489 -7.894 -55.122 1.00 16.86 457 VAL D CA 1
ATOM 14576 C C . VAL D 1 460 ? 1.350 -9.139 -54.866 1.00 17.62 457 VAL D C 1
ATOM 14577 O O . VAL D 1 460 ? 1.201 -9.796 -53.845 1.00 18.41 457 VAL D O 1
ATOM 14581 N N . GLN D 1 461 ? 2.288 -9.376 -55.765 1.00 19.64 458 GLN D N 1
ATOM 14582 C CA . GLN D 1 461 ? 3.190 -10.497 -55.657 1.00 21.79 458 GLN D CA 1
ATOM 14583 C C . GLN D 1 461 ? 3.998 -10.459 -54.378 1.00 19.19 458 GLN D C 1
ATOM 14584 O O . GLN D 1 461 ? 4.089 -11.493 -53.669 1.00 21.83 458 GLN D O 1
ATOM 14590 N N . ARG D 1 462 ? 4.610 -9.323 -54.058 1.00 18.49 459 ARG D N 1
ATOM 14591 C CA . ARG D 1 462 ? 5.453 -9.272 -52.845 1.00 20.69 459 ARG D CA 1
ATOM 14592 C C . ARG D 1 462 ? 4.599 -9.450 -51.609 1.00 18.61 459 ARG D C 1
ATOM 14593 O O . ARG D 1 462 ? 5.000 -10.093 -50.648 1.00 18.54 459 ARG D O 1
ATOM 14601 N N . PHE D 1 463 ? 3.449 -8.791 -51.589 1.00 16.82 460 PHE D N 1
ATOM 14602 C CA . PHE D 1 463 ? 2.514 -8.934 -50.483 1.00 17.56 460 PHE D CA 1
ATOM 14603 C C . PHE D 1 463 ? 2.132 -10.410 -50.255 1.00 16.93 460 PHE D C 1
ATOM 14604 O O . PHE D 1 463 ? 2.092 -10.868 -49.119 1.00 17.51 460 PHE D O 1
ATOM 14612 N N . LEU D 1 464 ? 1.770 -11.114 -51.303 1.00 16.49 461 LEU D N 1
ATOM 14613 C CA . LEU D 1 464 ? 1.246 -12.472 -51.130 1.00 19.54 461 LEU D CA 1
ATOM 14614 C C . LEU D 1 464 ? 2.378 -13.402 -50.599 1.00 21.36 461 LEU D C 1
ATOM 14615 O O . LEU D 1 464 ? 2.200 -14.180 -49.674 1.00 22.46 461 LEU D O 1
ATOM 14620 N N . GLU D 1 465 ? 3.549 -13.225 -51.157 1.00 20.44 462 GLU D N 1
ATOM 14621 C CA . GLU D 1 465 ? 4.669 -14.079 -50.831 1.00 22.30 462 GLU D CA 1
ATOM 14622 C C . GLU D 1 465 ? 5.234 -13.804 -49.465 1.00 20.48 462 GLU D C 1
ATOM 14623 O O . GLU D 1 465 ? 5.643 -14.727 -48.815 1.00 21.41 462 GLU D O 1
ATOM 14629 N N . GLU D 1 466 ? 5.345 -12.532 -49.076 1.00 22.22 463 GLU D N 1
ATOM 14630 C CA . GLU D 1 466 ? 6.001 -12.155 -47.837 1.00 21.33 463 GLU D CA 1
ATOM 14631 C C . GLU D 1 466 ? 5.070 -12.111 -46.710 1.00 21.58 463 GLU D C 1
ATOM 14632 O O . GLU D 1 466 ? 5.516 -12.325 -45.596 1.00 19.59 463 GLU D O 1
ATOM 14638 N N . GLU D 1 467 ? 3.795 -11.753 -46.938 1.00 20.97 464 GLU D N 1
ATOM 14639 C CA . GLU D 1 467 ? 2.891 -11.564 -45.801 1.00 21.73 464 GLU D CA 1
ATOM 14640 C C . GLU D 1 467 ? 1.714 -12.537 -45.747 1.00 22.26 464 GLU D C 1
ATOM 14641 O O . GLU D 1 467 ? 1.364 -12.962 -44.674 1.00 26.61 464 GLU D O 1
ATOM 14647 N N . VAL D 1 468 ? 1.078 -12.852 -46.856 1.00 19.70 465 VAL D N 1
ATOM 14648 C CA . VAL D 1 468 ? -0.163 -13.611 -46.787 1.00 18.91 465 VAL D CA 1
ATOM 14649 C C . VAL D 1 468 ? 0.147 -15.113 -46.679 1.00 20.65 465 VAL D C 1
ATOM 14650 O O . VAL D 1 468 ? -0.317 -15.757 -45.757 1.00 18.72 465 VAL D O 1
ATOM 14654 N N . TYR D 1 469 ? 0.950 -15.657 -47.602 1.00 21.83 466 TYR D N 1
ATOM 14655 C CA . TYR D 1 469 ? 1.191 -17.147 -47.546 1.00 26.42 466 TYR D CA 1
ATOM 14656 C C . TYR D 1 469 ? 1.802 -17.629 -46.213 1.00 24.22 466 TYR D C 1
ATOM 14657 O O . TYR D 1 469 ? 1.318 -18.614 -45.640 1.00 26.69 466 TYR D O 1
ATOM 14666 N N . PRO D 1 470 ? 2.764 -16.880 -45.651 1.00 23.23 467 PRO D N 1
ATOM 14667 C CA . PRO D 1 470 ? 3.331 -17.245 -44.379 1.00 23.04 467 PRO D CA 1
ATOM 14668 C C . PRO D 1 470 ? 2.308 -17.247 -43.276 1.00 25.05 467 PRO D C 1
ATOM 14669 O O . PRO D 1 470 ? 2.309 -18.108 -42.375 1.00 23.73 467 PRO D O 1
ATOM 14673 N N . LEU D 1 471 ? 1.383 -16.300 -43.358 1.00 25.47 468 LEU D N 1
ATOM 14674 C CA . LEU D 1 471 ? 0.359 -16.219 -42.353 1.00 27.01 468 LEU D CA 1
ATOM 14675 C C . LEU D 1 471 ? -0.607 -17.382 -42.420 1.00 23.59 468 LEU D C 1
ATOM 14676 O O . LEU D 1 471 ? -1.114 -17.843 -41.393 1.00 28.58 468 LEU D O 1
ATOM 14681 N N . LEU D 1 472 ? -0.905 -17.841 -43.625 1.00 24.26 469 LEU D N 1
ATOM 14682 C CA . LEU D 1 472 ? -1.830 -18.966 -43.825 1.00 22.63 469 LEU D CA 1
ATOM 14683 C C . LEU D 1 472 ? -1.226 -20.325 -43.543 1.00 29.49 469 LEU D C 1
ATOM 14684 O O . LEU D 1 472 ? -1.959 -21.300 -43.421 1.00 29.23 469 LEU D O 1
ATOM 14689 N N . LYS D 1 473 ? 0.105 -20.409 -43.545 1.00 31.32 470 LYS D N 1
ATOM 14690 C CA . LYS D 1 473 ? 0.773 -21.716 -43.553 1.00 35.89 470 LYS D CA 1
ATOM 14691 C C . LYS D 1 473 ? 0.305 -22.594 -42.384 1.00 31.07 470 LYS D C 1
ATOM 14692 O O . LYS D 1 473 ? -0.096 -23.704 -42.621 1.00 30.76 470 LYS D O 1
ATOM 14698 N N . PRO D 1 474 ? 0.310 -22.058 -41.154 1.00 30.60 471 PRO D N 1
ATOM 14699 C CA . PRO D 1 474 ? -0.043 -22.853 -39.997 1.00 34.17 471 PRO D CA 1
ATOM 14700 C C . PRO D 1 474 ? -1.473 -23.254 -39.932 1.00 31.50 471 PRO D C 1
ATOM 14701 O O . PRO D 1 474 ? -1.794 -24.103 -39.107 1.00 34.89 471 PRO D O 1
ATOM 14705 N N . TYR D 1 475 ? -2.340 -22.638 -40.752 1.00 30.11 472 TYR D N 1
ATOM 14706 C CA . TYR D 1 475 ? -3.745 -23.048 -40.838 1.00 32.97 472 TYR D CA 1
ATOM 14707 C C . TYR D 1 475 ? -3.991 -24.131 -41.858 1.00 33.69 472 TYR D C 1
ATOM 14708 O O . TYR D 1 475 ? -5.119 -24.457 -42.115 1.00 37.88 472 TYR D O 1
ATOM 14717 N N . GLU D 1 476 ? -2.949 -24.666 -42.491 1.00 42.29 473 GLU D N 1
ATOM 14718 C CA . GLU D 1 476 ? -3.163 -25.649 -43.546 1.00 45.43 473 GLU D CA 1
ATOM 14719 C C . GLU D 1 476 ? -3.827 -26.925 -42.991 1.00 46.50 473 GLU D C 1
ATOM 14720 O O . GLU D 1 476 ? -4.600 -27.553 -43.694 1.00 49.06 473 GLU D O 1
ATOM 14726 N N . SER D 1 477 ? -3.535 -27.293 -41.733 1.00 48.07 474 SER D N 1
ATOM 14727 C CA . SER D 1 477 ? -4.199 -28.475 -41.112 1.00 51.11 474 SER D CA 1
ATOM 14728 C C . SER D 1 477 ? -5.735 -28.319 -41.049 1.00 51.90 474 SER D C 1
ATOM 14729 O O . SER D 1 477 ? -6.478 -29.185 -41.532 1.00 44.17 474 SER D O 1
ATOM 14732 N N . VAL D 1 478 ? -6.191 -27.200 -40.483 1.00 49.57 475 VAL D N 1
ATOM 14733 C CA . VAL D 1 478 ? -7.636 -26.959 -40.240 1.00 54.21 475 VAL D CA 1
ATOM 14734 C C . VAL D 1 478 ? -8.381 -26.116 -41.322 1.00 48.00 475 VAL D C 1
ATOM 14735 O O . VAL D 1 478 ? -7.993 -26.037 -42.501 1.00 51.57 475 VAL D O 1
#

Foldseek 3Di:
DVPDDDPCLQPPFFDVVLNVLLDPLLQQLQLLVLQLLLLVLVVVLPDPHDVLLSVQSVVCSRVDDPVQLVVQCVVVVDNVVSSLVRSCVSRVVNSVPRQNLADDCSRVFLSVLLSLLVLLVVLLLLLLLLLVLLLVVLQVFLQQWFFDADVHDGDQIAIPSLVSVLLSVLSLVLSVLSVVLSLPRAGAAGQPQFRPSVSVCVVVPNDPVSSVSSRVSSRVVSPHPHHDNDATRHDQLVSVLSSLVSLLSVLVSLLVVLVVQQVCVVLVFKAFADDPVPVVDPPHDPDDGRVLSVLSNVLSVVSNVLSVLSVVLNVPAPRSGDCPNPVSCSPRVSSSSSSSSRSSLSSSNRSNHMDGDSVSRVQVLQQCQVVVLVVVLVCVLVCCCVVPVDGRCNLVVLLPDPVSVVRNVCSVVSSDSSVRNPCSSVVSVVCCVPPSVVSSVVSVVVNPDDRD/DDPVDDDPCLLVPFFDPVLNVLLDPQVLLLQLLVLQLLLLVLCVVLPDPHDPLLSVQSVVCSNVFDVVQLVVLCVVVVDNVVSSLVRSCVSRVVNSVVGQQLADPCSSVFLSVLLSLLVLLVVLLLLLLLLLVLLLVVLLVFLQQWFFDADVHDGDQIAIPSLVSVVLSVLSLVLSVLSVVLSQPRAGAAGQPQFRPSVSVCVVSPNDPVSSVSNRVSSRVSSVHPHHDNGATRHRQLVSVLSSLVSLLSVLVSLLVVLVVQQVCVVLVFKAFADDVPPPDDHNVLSVLSNVLSVVSNVLSVLSVVLNVPAPHSGDCPNPVSCSPSVSSSSSSSNSSSVSSSNRSPHMDGDSVSRVLVCVQPVVVVLLVVLLVLVVVLPDDSVVSVVVLVVLQVVQVCCCPVVVHGRCSVVVLLPDCSSVSCNVPVCVSSDSSVRNPCSSVVSVCCCVPPSVVSSVVSVVVNPDD/DVVDDDPCLQPPFFDPVLNVLLDPLLQQLQLLVLLLLLLVLVVVLPDPGDPLLSVQSVVCSNVFDVVQLVVVCVVPVDSQVSSLVRSCVSRVVNSVPRQQLADDCSRVQQSVLLSLLVLLVVLLLLLLLLLVLLLVVLLVWLQQWFFDDDVHDGDQIAIPSLVSVVLSVLSLVLSVLSVVLSLPRAGAFGQPQFRPSVSVCVVVPNDVVSVVSRRVSSRVSSPHPHHDNDATRHRQLVSVLSSLVSLLSVLVSLLVVLVVQQVCVVLVFKAFVVHNVLSVLSNVLSVVSNVLSVLSVVLNVPAPRRGDCPNPVSCSPRSSSSSSSSNSNSVSSSRRSNDMDGDSVSRVLVLQQPQVVVLLVVLLVQLVVVPDDSVVSVVVLVVLVVVQVCCCPVVVDGRCSLVVLLVDCSSVSCNVVVCVSRPSSVRNPCRSVVSVCCCVVPSCVSSVVSD/DDPVDDDPCLQVPFFDVQLVVLLDPQLLQLQLLVLQLLLLVLVVVLPDPGDPLLSVQSVVCSNVFDPVQLVVQCVVVVANQVSSLVRSCVSRVVNSVCRCQLADSCSRVFQSVLLSLLVLLVVLLLLLLLLLVLLLVVLLVFQLQWFFDADVHDGDQIAIPSLVSVVLSVLSLVLSVLSVVLSLVRAGAAGQPQFRPSPSVCVVSPNDPVSSVVSSVSSCVSSPHPHHDNDATRHDQLVSVLSNLVSLLSVLVSLLVVLVVQQVCVVLVFKAFADDDDDPPDDDDHRVLSVLSNVLSVVSNVLSVLSVVLNVPAPRRGDCVNPVSCSPRVSSSSSSSNSSSVSSSNRSVHMDGDSVSRVQVCQQPVVVVLLVLLLVQCVVLPDDSVVSVVVLVVLQVVQVCCCPVVVHRRCSLVVLLVDCVSVSCNVCSCVSSPSSVRNPCSSVVSVCCCVPPSCVSSVVSPVD